Protein 6LCR (pdb70)

Organism: Chaetomium thermophilum (strain DSM 1495 / CBS 144.50 / IMI 039719) (NCBI:txid759272)

Secondary structure (DSSP, 8-state):
-TTTTHHHHHHHHHHHHHHHHHHHHH---EEEE---SSS-EEEEGGG--TT-EEE--TTEEP-SSB-EEEESSGGGEEEEE-TTTSS--S-EEEE--STT----SSSTTSS--------S---STT------TT-B-SSSEEES-S-EEEE-S--TT-SHHHH-------SHHHH-HHHHHHHHHHHHHHHHHHHHHHHHHTS-SSSHHHHHS-S-SSS-HHHHHHHHHHHHHHHGGGGSTHHHHHHHHHHHHHHHHHHHT-STT-BTTTTB---BS-GGGTTGGGG--EEEE-SSSSSEEEEEEEEEEEETTEEE-----HHHHHHHHTSSTTSSHHHHHHHHHHHHHHHHHHHHHHTSS--TT--TT------HHHHHHHHTTT-SHHHHHHHHHHHHTTTS---EEEE--SSS-PEEEE-S-TTHHHHHHHHGGGS-EEEEE-SSSEEEEETTEEEE--EEEEE---TTTSEEEEEEE-TTS-EEEEEEE-HHHHTTSS-TTSSHHHHHHHHHHHHHHHHHT----EEEEEE--HHHHHHHHHHHHHHHS--TTHHHHHHHHTHHHHS--EEEEEEEEEEEEPTTHHHHHHHHHHHT-EEEE---S-HHHHHHHHHHTTSS-SS---EEE---S-STT-HHHHHHHHHHHHHHHHHTSS-SS-HHHHHHHTT------TT--EEEETTHHHHHTSTTTHHHHHHHHHH-SEEEEET--HHHHHHHHHHHHHSS---EEEEE-SGGGHHHHHSSSEEEEE--SS-STTTTTSSEEESSGGGHHHIIIIIIHHHHHHHHHHHHHHHHHHHHHHHHHHHHHTTTTT----SSTTHHHHHIIIIISSHHHHHHHHS--SS-SSHHHH-GGGGHHHHTT-SS-HHHHHHHHHHHHHHHHHHHHHHHHHHTTSS--SSSSS---STTHHHHHHHHHHHHHHHHHHHHS-SEEEHHHHHHHHHHHHHHHHHHHHHHSSTTTSSSSSHHHHHHT-SHHHHHHHHHHHHHHHHHHHHHHHHHHHS--HHHHHHHHHHHTTTHHHHHHHH-/----PPP--TTTTT---EEE----TTTSHHHHTTHHHHHHHHHHHHHHHHHH--EEEEE-TTHHHHS-SSS-EEPPTTT-EEE----S-SS-TT--EEEEEEEE--SSSS--EEEEEEEEEEE-S-B-S-EEEEEEEET-----HHHHS-B-HHHHTT----THHHHTSS--SSSS-SSSS----TT-BSTTTT----EEPPPEE---SSSS-S--B---B-SS-S-TTGGGT-----S-SSS----GGGTTT-TT-S-SSSPPP-TTT-TTTTTTSS--SSSSEEEEEEEE-S--B-SEEEEEEEE--S--GGGT-EEEEEEEE--SS-S--HHHHHHHHHHHHHHHHHHHHHHHHHHHS----TT-TTSSSS--

Foldseek 3Di:
DLPVVVVVVLVVLVVVLVVVLVCLQPVWFWWFFQLDNLFRHIGTLVVDDFQTKTKAAAQGAANFWWFFAEADDPQQKKWKAAVVPDVDGDGDIAHHHDVRHPQDDTRSPHPPDDDLCWDAQPLPPQDTDVGCNGTDHGRITIHPTRMTGIRTGDHDCRHSSNVVLFAFAAPVVVVCVVVLVVLVVVLLVLLLVLLVLLLVLLPPCPPPCNPPPPAAPDHDSNVSSVVLSVVSCVQLVLSNCSVVVVLLSLLQSLLQSVQQPDPVQQDPPVGHGWNFQHSNHLQLLLAAFEEEEEDALFQFAQQKAFAWWAFLLRIFHLDADLLVLCVQLVDPPCNPPVSPVSVVVSVVLLVLQVVLLVVFADDLQADRPQARHRGNPLSCLCVPPPDDCVVVLSLVQLLCLQAFDQWAWDWDPDHRIHIQTDDQHSPSSNSNSNSSNSAQNWHGLPPQGIWTCRSPNIDGKRWPDWAQDDPVQQKIKTWIQDRVGFIKIKIKGADVRQVQLEDPPPPCVRVVSLVVVVVVQVLSQWGKMWMWMDGDHPVQVVVLVVQLVVLCVDPPPSVPSNVVSVVSVRSYIGTSIMTTMDTGGDDQQLPLLVLVLQLQHAYEYAYQAAQSSQVSVCVSSPNDDPQAPEDEQDQDDPPPPDCCSLLVSNVVSLQVLQVVDDGFLDVVVLVVVLQFQPRADARYEYEYEQVNLVNCLPPVNLSRVLVSVVRGRYYYYYNHFLPSLLVVQLSNVVSHVRAYEYEEEDLSCLSNQNSHSAREYACGPNHCNSVSSGRIHGPHNNCSLQSSQFSNSLLNLLVLLLVLLSSLLSLLVSLLLSVVCVVVSSSRDDLALSVCVSCVCPQLASVLSSCLSNPFDLADSQLSSVNVNVSVCSNSVPNHDPVSNVVSSVLSNVLSVLLNVVLCVQAVPDDDSFVVRHHDPDSHLSNVLSVLLSSLLSLVQSVLVGRDPDDVNVVSSVCSNVVVLVVLCVVQCDCVSVVSNHSNCRNVVGDSSVVSSVPSSCVSCVVVNVVVVCCLVPVNDVSSVSRVCVVVCNCVVSVVVVVD/DPDDDDDDDCPVVVNPDDDPPDDALVNLLVVLVVLLVVLLVVLVVVLVQLLPKWKKWFFCLCQVPPFAAPFWAFDQQVGIDIRDDPPDDPFPQRGKIKHKHKAWDCQFVPTHIFIKIKIKGWDAAWFDQKKFKKKKKAQADCDDPLNLQWFDLVLQQADDPDDPVQCPGSQPPWAADPDDDGAGARRGTNQLQQQDDKDKDFWWFAAPVPPVDGTDGPDFDQFPQDDLCCLVRGFAYDDPQPRHFHTDVVCVNVVPGADPRNHDDGVSRDNSSNQRSPDDDDNIDMTTGTIGRGGIDHTHMIMMMIGDDNNRVVSPMTMIMMMIHADPVGTNDSPSSVVSNVSSVVSVVVSCVSCCCCPPNCVPPPPDPPVPVVND

Sequence (1420 aa):
GLNSVPLIVIITVTAIKDAIEDYRRTINAPVHRLSGKARFHKDAWKNLVVGDFVRIYNDDELPADIIILATSDPDGACYVETKNLDGETNLKVRQALRCGRTLKHARDCERAQFVIESEPPQPNLYKYNGGIDNLLLRGCHLRNTEWALGVVVFTGHDTKIMMNAPSKRARIARELNFNVICNFGILLIMCLIAAIANGIAWGKTDASLAWFEYGSIGGTPALTGFITFWAAVIVFQNLVPISLYISLEIVRTLQAFFIYSDVGMYYEKIDQPCIPKSWNISDDVGQIEYIFSDKTGTLTQNVMEFKKATINGQPYGEAYTEAQAGMDRRRGINVEEEAKVIREEIAAAKVRAIRGLRELHDNPYLHDEDMTFIAPDFVEDLAGKNGPEQQQATEHFMLALALCHTVVAEKQPGDPPKMIFKAQSPDEAALVATARDMGFTVLGMSDGGINVNVMGKDMHFPVLSIIEFNSSRKRMSTIVRMPDGRILLFCKGADSVIYSRLKKGEQADMRRETAQHLEMFAVEGLRTLCIAERELSEEEYREWRREHDLAATALENREEKLEEVADKIERDLTLLGGTAIEDRLQDGVPDTIALLADAGIKLWVLTGDKVETAINIGFSCNLLNNDMDLLRLQVNESDASTEDDYLQLAEEQLKTNLERFNMTGDDEELKRARKDHNAPSPTYALVIDGFTLRWVLSDSLKQKFLLLCKQCKSVLCCRVSPAQKAAVVSMVKNGLDVMTLSIGDGANDVAMIQEADVGVGIAGEEGRQAVMSSDFAIGQFRFLQRLVLVHGRWSYRRLAETISNFFYKNMIWTWSIFWYQCYCNFDIAYIFEYTYILMFNLFFTSVPVILMGVLDQDVSDTVSLAVPQLYRRGIERKEWTQTKFWLYMIDGVYQSVMSFFIPFIFVVLTPTAAGNGLDVSERTRLGAYIAHPAVITINGYILINTYRWDWLMLLSIVLSDVFIFFWTGVYTATTYSAGFYQAAPQVYQELTFWMCLIVTPALCLLPRLVVKCIQKQRFPYDVDIIREQANRGDFAAADAAAVAAPKNRPPNTAFRQQRMRAWQCVLTPKLIVTVFSILAAIYLGFGAWLTYLAHTVRDLKIDYTDCLTSAPKDDFETIPQNHITAHFSAKDSTFDPYKAQWKTTEREVQVANYTDNRQFCIVRFNIPEDLQPTISFFYYLENFYQNHRRYVNSFNAKQLLGDAVDGKTINDSTCDPITHDPKGTGKIVYPCGLVANSIFNDTFSSPLALAVRNSSDSSRPYNMTTKGIAWPGLKDLYGKTSYSLDQIVPPPNWERRYKYGYQENNPPPDLKTDELFQNWMMLAAAPNFYKLYQKNDTHPMLAGQYEIEIESNFDVTVYKGRKAFVITTLSTMGSRNIWPGIIFLIVGGICLVLDIYFILSFFIWRPRKLGDPSYLSWNQ

Nearest PDB structures (foldseek):
  6lcr-assembly1_A  TM=1.001E+00  e=0.000E+00  Thermochaetoides thermophila DSM 1495
  6lcp-assembly1_A  TM=7.217E-01  e=0.000E+00  Thermochaetoides thermophila DSM 1495
  7kyb-assembly1_A  TM=8.850E-01  e=3.430E-81  Saccharomyces cerevisiae S288C
  7ky8-assembly1_A  TM=9.020E-01  e=2.237E-79  Saccharomyces cerevisiae S288C
  7ky7-assembly1_A  TM=9.281E-01  e=4.038E-69  Saccharomyces cerevisiae S288C

InterPro domains:
  IPR001757 P-type ATPase [TIGR01494] (1024-1135)
  IPR006539 P-type ATPase, subfamily IV [TIGR01652] (108-1340)
  IPR008250 P-type ATPase, A domain superfamily [SSF81653] (326-473)
  IPR018303 P-type ATPase, phosphorylation site [PS00154] (606-612)
  IPR023214 HAD superfamily [G3DSA:3.40.50.1000] (888-1095)
  IPR023298 P-type ATPase, transmembrane domain superfamily [SSF81665] (104-1332)
  IPR023299 P-type ATPase, cytoplasmic domain N [G3DSA:3.40.1110.10] (702-887)
  IPR023299 P-type ATPase, cytoplasmic domain N [SSF81660] (610-901)
  IPR032630 P-type ATPase, C-terminal [PF16212] (1083-1332)
  IPR032631 P-type ATPase, N-terminal [PF16209] (99-157)
  IPR036412 HAD-like superfamily [SSF56784] (881-1103)
  IPR044492 P-type ATPase, haloacid dehalogenase domain [SFLDF00027] (585-1106)

Solvent-accessible surface area: 59339 Å² total; per-residue (Å²): 75,31,74,80,76,22,101,93,53,27,102,72,53,48,61,106,29,80,42,73,32,58,141,145,137,98,137,118,25,83,4,41,5,0,82,59,79,60,82,2,95,99,26,32,75,170,74,44,84,107,35,18,17,1,30,0,110,84,78,35,45,0,6,2,10,0,10,13,12,0,0,44,25,114,90,0,14,4,70,0,35,0,92,98,51,11,84,64,89,85,81,27,84,12,46,3,72,119,119,22,35,110,13,83,103,27,130,42,0,54,144,43,150,50,135,66,134,27,50,98,65,18,60,101,72,130,82,26,81,67,47,62,64,20,4,2,4,38,13,0,44,0,44,97,1,93,19,0,0,0,5,6,9,49,25,52,115,60,1,10,53,88,46,96,82,107,109,50,124,0,46,7,23,83,102,5,84,106,9,16,117,29,0,80,32,44,10,82,100,2,0,96,72,1,11,114,24,0,11,110,24,35,48,111,119,44,24,4,16,47,129,23,4,85,45,14,86,20,74,61,75,84,85,2,5,110,57,0,32,139,19,0,41,92,8,0,24,10,0,51,3,74,11,0,106,21,6,6,34,29,0,19,10,44,1,6,33,4,5,27,0,11,35,40,0,18,56,97,154,61,43,21,2,0,39,24,93,16,75,39,1,5,0,0,3,0,1,0,2,0,0,0,1,10,8,22,7,0,2,2,67,4,83,15,31,2,22,32,0,0,2,64,12,40,69,4,16,61,17,70,6,39,5,36,29,5,48,40,96,93,136,73,108,53,51,85,113,65,13,94,53,48,132,110,112,33,49,45,0,48,87,115,8,57,139,6,5,113,97,45,106,90,3,59,18,19,40,99,137,67,19,43,7,14,1,18,47,4,6,65,4,24,43,36,109,124,10,124,102,16,41,100,18,0,54,39,6,9,33,1,5,0,3,2,6,57,8,88,27,57,96,58,112,82,98,86,38,63,1,61,10,109,37,104,17,46,50,15,15,6,3,3,27,3,0,28,8,8,4,11,0,2,58,32,125,42,152,35,2,11,40,0,19,20,60,16,119,92,85,58,7,43,22,61,10,49,27,62,83,80,74,100,30,115,35,8,2,1,2,2,67,52,38,117,42,67,2,8,1,8,6,11,4,33,62,93,30,5,58,69,38,12,58,198,78,60,93,56,112,13,17,138,65,5,7,90,38,15,77,118,11,35,77,30,14,14,81,21,38,5,2,0,31,34,94,3,40,97,120,48,15,125,83,1,52,109,44,22,50,112,12,36,107,24,165,104,92,91,140,101,45,31,87,91,13,9,27,107,12,8,123,61,1,24,14,25,0,4,4,0,1,6,15,84,10,8,89,26,0,51,84,0,2,36,28,0,23,58,0,5,3,11,3,2,6,0,1,35,35,118,27,75,16,4,17,25,20,3,32,22,1,69,7,1,58,117,92,7,66,56,8,80,0,67,6,90,103,114,25,83,99,53,87,79,47,17,39,103,67,0,32,75,38,0,87,78,12,1,100,129,54,125,84,21,25,33,86,108,62,24,146,142,10,92,151,31,25,105,40,22,58,75,41,57,0,0,0,0,22,7,66,0,1,120,47,0,24,25,124,91,5,65,78,44,2,8,14,1,1,25,80,3,32,4,1,3,2,2,139,11,44,79,66,9,4,9,40,0,0,30,11,0,52,98,23,2,38,0,1,0,0,0,0,0,1,1,66,74,0,36,40,1,2,91,83,0,16,1,0,0,0,4,22,16,111,91,24,112,92,0,1,116,28,10,8,1,0,0,3,19,0,71,12,0,37,39,2,0,0,0,7,0,19,3,3,4,14,4,0,0,18,0,2,0,0,3,2,0,0,0,1,1,1,0,35,3,1,14,62,2,0,58,63,0,29,30,2,6,3,59,1,0,20,90,9,2,6,42,20,0,18,55,104,0,0,18,68,0,0,21,24,0,0,0,10,0,12,2,11,21,38,27,2,0,38,52,14,6,34,6,0,60,62,6,6,58,51,105,22,23,51,112,92,38,1,90,113,16,6,106,21,0,37,64,0,0,44,43,1,0,46,5,0,19,47,0,1,18,77,7,12,0,2,8,20,86,0,10,16,1,28,14,30,7,3,0,0,1,0,1,0,0,0,2,0,42,0,0,0,19,0,1,21,32,5,2,30,13,59,1,150,49,0,66,74,11,10,90,96,8,22,78,49,1,37,119,53,1,28,80,28,0,67,70,75,172,19,38,41,1,23,55,0,8,62,4,0,42,143,11,34,3,0,97,10,0,18,52,0,0,16,10,22,0,22,6,62,31,27,23,92,29,1,46,30,20,9,131,123,19,88,26,11,5,0,2,13,7,14,42,89,125,32,66,38,52,72,34,54,49,76,61,129,113,133,126,133,73,116,6,72,95,56,54,67,55,18,21,127,17,218,48,120,61,21,20,25,32,12,152,50,4,22,61,51,2,53,107,39,2,66,69,10,64,42,62,0,55,98,0,39,136,14,0,115,56,4,78,14,2,37,0,12,0,14,41,0,63,111,64,3,57,146,114,87,37,49,73,0,64,108,142,22,9,47,11,66,34,50,34,154,138,50,119,43,55,17,75,104,3,65,4,38,2,41,109,118,109,29,122,52,20,91,28,49,23,75,18,69,12,0,20,0,76,1,16,0,13,34,84,7,107,54,48,0,0,0,0,4,28,0,51,53,1,43,0,0,0,50,54,1,12,84,0,64,25,39,116,0,7,72,12,45,48,34,82,19,149,87,0,51,116,24,76,0,85,35,5,2,102,6,84,128,78,81,81,67,20,0,0,0,0,1,0,0,0,2,3,15,12,38,3,60,14,45,28,0,57,28,33,25,71,200,115,63,120,61,67,39,162,72,25,110,10,71,50,122,27,1,4,19,92,6,7,78,77,29,17,7,105,20,70,15,78,59,102,59,4,9,2,0,36,72,6,60,156,80,17,99,125,19,9,70,138,87,21,66,9,20,48,0,86,74,44,13,42,2,0,2,0,12,23,5,6,2,4,17,61,12,46,7,0,17,5,26,15,87,105,116,51,0,114,41,8,57,6,27,0,57,0,12,19,53,13,98,2,89,64,1,149,6,88,6,1,0,2,1,0,13,22,16,76,3,1,1,72,6,56,110,0,0,72,22,0,60,104,1,0,26,72,0,82,103,34,15,101,81,0,70,60,4,22,95,127,128,143,80,31,139,67,0,14,69,64,93,7,79,69,79,173

Structure (mmCIF, N/CA/C/O backbone):
data_6LCR
#
_entry.id   6LCR
#
_cell.length_a   1.00
_cell.length_b   1.00
_cell.length_c   1.00
_cell.angle_alpha   90.00
_cell.angle_beta   90.00
_cell.angle_gamma   90.00
#
_symmetry.space_group_name_H-M   'P 1'
#
loop_
_entity.id
_entity.type
_entity.pdbx_description
1 polymer 'Phospholipid-transporting ATPase'
2 polymer Cdc50
3 branched 2-acetamido-2-deoxy-beta-D-glucopyranose-(1-4)-2-acetamido-2-deoxy-beta-D-glucopyranose
4 branched beta-D-mannopyranose-(1-4)-2-acetamido-2-deoxy-beta-D-glucopyranose-(1-4)-2-acetamido-2-deoxy-beta-D-glucopyranose
5 non-polymer 'MAGNESIUM ION'
6 non-polymer 'PHOSPHOMETHYLPHOSPHONIC ACID ADENYLATE ESTER'
7 non-polymer O-[(R)-{[(2R)-2,3-bis(octadecanoyloxy)propyl]oxy}(hydroxy)phosphoryl]-L-serine
8 non-polymer 2-acetamido-2-deoxy-beta-D-glucopyranose
#
loop_
_atom_site.group_PDB
_atom_site.id
_atom_site.type_symbol
_atom_site.label_atom_id
_atom_site.label_alt_id
_atom_site.label_comp_id
_atom_site.label_asym_id
_atom_site.label_entity_id
_atom_site.label_seq_id
_atom_site.pdbx_PDB_ins_code
_atom_site.Cartn_x
_atom_site.Cartn_y
_atom_site.Cartn_z
_atom_site.occupancy
_atom_site.B_iso_or_equiv
_atom_site.auth_seq_id
_atom_site.auth_comp_id
_atom_site.auth_asym_id
_atom_site.auth_atom_id
_atom_site.pdbx_PDB_model_num
ATOM 1 N N . GLY A 1 158 ? 148.13800 122.58100 154.74900 1.000 50.90000 158 GLY A N 1
ATOM 2 C CA . GLY A 1 158 ? 149.40100 123.24200 154.48000 1.000 50.90000 158 GLY A CA 1
ATOM 3 C C . GLY A 1 158 ? 149.26700 124.74700 154.43400 1.000 50.90000 158 GLY A C 1
ATOM 4 O O . GLY A 1 158 ? 150.23800 125.47100 154.65100 1.000 50.90000 158 GLY A O 1
ATOM 5 N N . LEU A 1 159 ? 148.03600 125.20500 154.18800 1.000 51.86000 159 LEU A N 1
ATOM 6 C CA . LEU A 1 159 ? 147.78100 126.62900 153.98100 1.000 51.86000 159 LEU A CA 1
ATOM 7 C C . LEU A 1 159 ? 148.29300 127.47800 155.13700 1.000 51.86000 159 LEU A C 1
ATOM 8 O O . LEU A 1 159 ? 148.69900 128.62700 154.93300 1.000 51.86000 159 LEU A O 1
ATOM 13 N N . ASN A 1 160 ? 148.26500 126.94700 156.35700 1.000 62.06000 160 ASN A N 1
ATOM 14 C CA . ASN A 1 160 ? 148.79300 127.67000 157.50700 1.000 62.06000 160 ASN A CA 1
ATOM 15 C C . ASN A 1 160 ? 150.08000 127.07400 158.05400 1.000 62.06000 160 ASN A C 1
ATOM 16 O O . ASN A 1 160 ? 150.90000 127.80500 158.61400 1.000 62.06000 160 ASN A O 1
ATOM 21 N N . SER A 1 161 ? 150.28500 125.76500 157.90400 1.000 59.96000 161 SER A N 1
ATOM 22 C CA . SER A 1 161 ? 151.49200 125.14900 158.44400 1.000 59.96000 161 SER A CA 1
ATOM 23 C C . SER A 1 161 ? 152.73400 125.54300 157.65600 1.000 59.96000 161 SER A C 1
ATOM 24 O O . SER A 1 161 ? 153.81400 125.69200 158.24000 1.000 59.96000 161 SER A O 1
ATOM 27 N N . VAL A 1 162 ? 152.61300 125.71300 156.34300 1.000 59.47000 162 VAL A N 1
ATOM 28 C CA . VAL A 1 162 ? 153.77300 126.03900 155.51600 1.000 59.47000 162 VAL A CA 1
ATOM 29 C C . VAL A 1 162 ? 154.19200 127.49300 155.72400 1.000 59.47000 162 VAL A C 1
ATOM 30 O O . VAL A 1 162 ? 155.39800 127.77500 155.72300 1.000 59.47000 162 VAL A O 1
ATOM 34 N N . PRO A 1 163 ? 153.26800 128.45900 155.89100 1.000 63.36000 163 PRO A N 1
ATOM 35 C CA . PRO A 1 163 ? 153.71300 129.79400 156.31700 1.000 63.36000 163 PRO A CA 1
ATOM 36 C C . PRO A 1 163 ? 154.34800 129.78700 157.70100 1.000 63.36000 163 PRO A C 1
ATOM 37 O O . PRO A 1 163 ? 155.35300 130.46700 157.93200 1.000 63.36000 163 PRO A O 1
ATOM 41 N N . LEU A 1 164 ? 153.77700 129.01700 158.62800 1.000 61.49000 164 LEU A N 1
ATOM 42 C CA . LEU A 1 164 ? 154.26200 129.02400 160.00200 1.000 61.49000 164 LEU A CA 1
ATOM 43 C C . LEU A 1 164 ? 155.58500 128.28900 160.18300 1.000 61.49000 164 LEU A C 1
ATOM 44 O O . LEU A 1 164 ? 156.12000 128.29700 161.29700 1.000 61.49000 164 LEU A O 1
ATOM 49 N N . ILE A 1 165 ? 156.12300 127.65400 159.14600 1.000 59.86000 165 ILE A N 1
ATOM 50 C CA . ILE A 1 165 ? 157.47400 127.11600 159.19100 1.000 59.86000 165 ILE A CA 1
ATOM 51 C C . ILE A 1 165 ? 158.44700 127.99100 158.41300 1.000 59.86000 165 ILE A C 1
ATOM 52 O O . ILE A 1 165 ? 159.60200 128.15100 158.81400 1.000 59.86000 165 ILE A O 1
ATOM 57 N N . VAL A 1 166 ? 157.99300 128.59600 157.31200 1.000 54.96000 166 VAL A N 1
ATOM 58 C CA . VAL A 1 166 ? 158.87700 129.50700 156.60000 1.000 54.96000 166 VAL A CA 1
ATOM 59 C C . VAL A 1 166 ? 159.11900 130.75900 157.42700 1.000 54.96000 166 VAL A C 1
ATOM 60 O O . VAL A 1 166 ? 160.15800 131.40700 157.28200 1.000 54.96000 166 VAL A O 1
ATOM 64 N N . ILE A 1 167 ? 158.19600 131.10600 158.32800 1.000 53.67000 167 ILE A N 1
ATOM 65 C CA . ILE A 1 167 ? 158.43200 132.24600 159.21100 1.000 53.67000 167 ILE A CA 1
ATOM 66 C C . ILE A 1 167 ? 159.62000 131.98200 160.12900 1.000 53.67000 167 ILE A C 1
ATOM 67 O O . ILE A 1 167 ? 160.52700 132.81400 160.24900 1.000 53.67000 167 ILE A O 1
ATOM 72 N N . ILE A 1 168 ? 159.64200 130.82400 160.78800 1.000 51.78000 168 ILE A N 1
ATOM 73 C CA . ILE A 1 168 ? 160.76600 130.54400 161.67300 1.000 51.78000 168 ILE A CA 1
ATOM 74 C C . ILE A 1 168 ? 162.03700 130.31400 160.86000 1.000 51.78000 168 ILE A C 1
ATOM 75 O O . ILE A 1 168 ? 163.14000 130.64900 161.31400 1.000 51.78000 168 ILE A O 1
ATOM 80 N N . THR A 1 169 ? 161.91100 129.80200 159.63300 1.000 52.14000 169 THR A N 1
ATOM 81 C CA . THR A 1 169 ? 163.08900 129.64800 158.78700 1.000 52.14000 169 THR A CA 1
ATOM 82 C C . THR A 1 169 ? 163.70400 131.00100 158.44600 1.000 52.14000 169 THR A C 1
ATOM 83 O O . THR A 1 169 ? 164.91800 131.19500 158.58600 1.000 52.14000 169 THR A O 1
ATOM 87 N N . VAL A 1 170 ? 162.88200 131.95300 157.99800 1.000 47.83000 170 VAL A N 1
ATOM 88 C CA . VAL A 1 170 ? 163.41600 133.25300 157.61300 1.000 47.83000 170 VAL A CA 1
ATOM 89 C C . VAL A 1 170 ? 163.87200 134.02800 158.84100 1.000 47.83000 170 VAL A C 1
ATOM 90 O O . VAL A 1 170 ? 164.80700 134.82700 158.75800 1.000 47.83000 170 VAL A O 1
ATOM 94 N N . THR A 1 171 ? 163.26200 133.79000 160.00600 1.000 45.26000 171 THR A N 1
ATOM 95 C CA . THR A 1 171 ? 163.75600 134.43800 161.21700 1.000 45.26000 171 THR A CA 1
ATOM 96 C C . THR A 1 171 ? 165.14500 133.92900 161.58000 1.000 45.26000 171 THR A C 1
ATOM 97 O O . THR A 1 171 ? 166.04000 134.72200 161.90900 1.000 45.26000 171 THR A O 1
ATOM 101 N N . ALA A 1 172 ? 165.34700 132.61100 161.52300 1.000 47.43000 172 ALA A N 1
ATOM 102 C CA . ALA A 1 172 ? 166.67900 132.06600 161.75500 1.000 47.43000 172 ALA A CA 1
ATOM 103 C C . ALA A 1 172 ? 167.67700 132.60100 160.73700 1.000 47.43000 172 ALA A C 1
ATOM 104 O O . ALA A 1 172 ? 168.81400 132.94100 161.08800 1.000 47.43000 172 ALA A O 1
ATOM 106 N N . ILE A 1 173 ? 167.26700 132.69800 159.47000 1.000 44.65000 173 ILE A N 1
ATOM 107 C CA . ILE A 1 173 ? 168.18200 133.16300 158.43200 1.000 44.65000 173 ILE A CA 1
ATOM 108 C C . ILE A 1 173 ? 168.54100 134.62700 158.64700 1.000 44.65000 173 ILE A C 1
ATOM 109 O O . ILE A 1 173 ? 169.68300 135.03900 158.41000 1.000 44.65000 173 ILE A O 1
ATOM 114 N N . LYS A 1 174 ? 167.58200 135.43600 159.10200 1.000 41.75000 174 LYS A N 1
ATOM 115 C CA . LYS A 1 174 ? 167.86100 136.84700 159.33900 1.000 41.75000 174 LYS A CA 1
ATOM 116 C C . LYS A 1 174 ? 168.78700 137.03200 160.52800 1.000 41.75000 174 LYS A C 1
ATOM 117 O O . LYS A 1 174 ? 169.70900 137.85100 160.47400 1.000 41.75000 174 LYS A O 1
ATOM 123 N N . ASP A 1 175 ? 168.55900 136.27800 161.60400 1.000 51.47000 175 ASP A N 1
ATOM 124 C CA . ASP A 1 175 ? 169.51600 136.27100 162.70500 1.000 51.47000 175 ASP A CA 1
ATOM 125 C C . ASP A 1 175 ? 170.90900 135.89800 162.20700 1.000 51.47000 175 ASP A C 1
ATOM 126 O O . ASP A 1 175 ? 171.90200 136.53600 162.57600 1.000 51.47000 175 ASP A O 1
ATOM 131 N N . ALA A 1 176 ? 170.99400 134.88400 161.34100 1.000 55.90000 176 ALA A N 1
ATOM 132 C CA . ALA A 1 176 ? 172.28900 134.43900 160.83600 1.000 55.90000 176 ALA A CA 1
ATOM 133 C C . ALA A 1 176 ? 172.97800 135.52900 160.02200 1.000 55.90000 176 ALA A C 1
ATOM 134 O O . ALA A 1 176 ? 174.16000 135.82000 160.23100 1.000 55.90000 176 ALA A O 1
ATOM 136 N N . ILE A 1 177 ? 172.25200 136.14600 159.08500 1.000 53.36000 177 ILE A N 1
ATOM 137 C CA . ILE A 1 177 ? 172.87700 137.13700 158.21100 1.000 53.36000 177 ILE A CA 1
ATOM 138 C C . ILE A 1 177 ? 173.19600 138.41100 158.98000 1.000 53.36000 177 ILE A C 1
ATOM 139 O O . ILE A 1 177 ? 174.14400 139.13100 158.64100 1.000 53.36000 177 ILE A O 1
ATOM 144 N N . GLU A 1 178 ? 172.43700 138.70100 160.03600 1.000 44.99000 178 GLU A N 1
ATOM 145 C CA . GLU A 1 178 ? 172.75700 139.83700 160.88900 1.000 44.99000 178 GLU A CA 1
ATOM 146 C C . GLU A 1 178 ? 174.03200 139.58400 161.67800 1.000 44.99000 178 GLU A C 1
ATOM 147 O O . GLU A 1 178 ? 174.89400 140.46500 161.77600 1.000 44.99000 178 GLU A O 1
ATOM 153 N N . ASP A 1 179 ? 174.16800 138.38700 162.25000 1.000 58.30000 179 ASP A N 1
ATOM 154 C CA . ASP A 1 179 ? 175.43200 138.02000 162.87400 1.000 58.30000 179 ASP A CA 1
ATOM 155 C C . ASP A 1 179 ? 176.57300 138.10800 161.87100 1.000 58.30000 179 ASP A C 1
ATOM 156 O O . ASP A 1 179 ? 177.68200 138.53600 162.21300 1.000 58.30000 179 ASP A O 1
ATOM 161 N N . TYR A 1 180 ? 176.31100 137.71400 160.62400 1.000 62.16000 180 TYR A N 1
ATOM 162 C CA . TYR A 1 180 ? 177.31600 137.79900 159.56900 1.000 62.16000 180 TYR A CA 1
ATOM 163 C C . TYR A 1 180 ? 177.79300 139.23200 159.38300 1.000 62.16000 180 TYR A C 1
ATOM 164 O O . TYR A 1 180 ? 178.97500 139.53900 159.56200 1.000 62.16000 180 TYR A O 1
ATOM 173 N N . ARG A 1 181 ? 176.87500 140.12700 159.02900 1.000 57.40000 181 ARG A N 1
ATOM 174 C CA . ARG A 1 181 ? 177.20000 141.52700 158.77300 1.000 57.40000 181 ARG A CA 1
ATOM 175 C C . ARG A 1 181 ? 177.44700 142.33100 160.04300 1.000 57.40000 181 ARG A C 1
ATOM 176 O O . ARG A 1 181 ? 177.57500 143.55500 159.96300 1.000 57.40000 181 ARG A O 1
ATOM 184 N N . ARG A 1 182 ? 177.48100 141.68100 161.20700 1.000 56.60000 182 ARG A N 1
ATOM 185 C CA . ARG A 1 182 ? 177.93900 142.31400 162.44100 1.000 56.60000 182 ARG A CA 1
ATOM 186 C C . ARG A 1 182 ? 179.36400 141.90900 162.80400 1.000 56.60000 182 ARG A C 1
ATOM 187 O O . ARG A 1 182 ? 180.22900 142.77000 162.97700 1.000 56.60000 182 ARG A O 1
ATOM 195 N N . THR A 1 183 ? 179.62500 140.60500 162.93900 1.000 61.95000 183 THR A N 1
ATOM 196 C CA . THR A 1 183 ? 180.95600 140.16000 163.34700 1.000 61.95000 183 THR A CA 1
ATOM 197 C C . THR A 1 183 ? 181.93200 140.18300 162.17300 1.000 61.95000 183 THR A C 1
ATOM 198 O O . THR A 1 183 ? 183.08900 140.59200 162.32600 1.000 61.95000 183 THR A O 1
ATOM 202 N N . ILE A 1 184 ? 181.47700 139.76300 160.99000 1.000 61.48000 184 ILE A N 1
ATOM 203 C CA . ILE A 1 184 ? 182.28600 139.74000 159.77100 1.000 61.48000 184 ILE A CA 1
ATOM 204 C C . ILE A 1 184 ? 183.61400 139.02300 159.99200 1.000 61.48000 184 ILE A C 1
ATOM 205 O O . ILE A 1 184 ? 184.13500 138.36700 159.09100 1.000 61.48000 184 ILE A O 1
ATOM 210 N N . ASN A 1 191 ? 184.07800 130.28900 164.65000 1.000 72.30000 191 ASN A N 1
ATOM 211 C CA . ASN A 1 191 ? 184.12700 128.84400 164.82900 1.000 72.30000 191 ASN A CA 1
ATOM 212 C C . ASN A 1 191 ? 185.40100 128.42400 165.55400 1.000 72.30000 191 ASN A C 1
ATOM 213 O O . ASN A 1 191 ? 186.23300 127.70500 165.00200 1.000 72.30000 191 ASN A O 1
ATOM 218 N N . ALA A 1 192 ? 185.53900 128.88000 166.79900 1.000 59.28000 192 ALA A N 1
ATOM 219 C CA . ALA A 1 192 ? 186.69700 128.53900 167.60500 1.000 59.28000 192 ALA A CA 1
ATOM 220 C C . ALA A 1 192 ? 186.78200 127.02700 167.80900 1.000 59.28000 192 ALA A C 1
ATOM 221 O O . ALA A 1 192 ? 185.77900 126.31700 167.71100 1.000 59.28000 192 ALA A O 1
ATOM 223 N N . PRO A 1 193 ? 187.98200 126.51000 168.07200 1.000 63.71000 193 PRO A N 1
ATOM 224 C CA . PRO A 1 193 ? 188.15200 125.06400 168.25600 1.000 63.71000 193 PRO A CA 1
ATOM 225 C C . PRO A 1 193 ? 187.99500 124.61800 169.70300 1.000 63.71000 193 PRO A C 1
ATOM 226 O O . PRO A 1 193 ? 188.53600 125.22000 170.63300 1.000 63.71000 193 PRO A O 1
ATOM 230 N N . VAL A 1 194 ? 187.24600 123.52900 169.88600 1.000 69.41000 194 VAL A N 1
ATOM 231 C CA . VAL A 1 194 ? 187.07200 122.88600 171.18900 1.000 69.41000 194 VAL A CA 1
ATOM 232 C C . VAL A 1 194 ? 187.02200 121.37600 170.98200 1.000 69.41000 194 VAL A C 1
ATOM 233 O O . VAL A 1 194 ? 186.27000 120.89100 170.13400 1.000 69.41000 194 VAL A O 1
ATOM 237 N N . HIS A 1 195 ? 187.83300 120.63100 171.73200 1.000 73.23000 195 HIS A N 1
ATOM 238 C CA . HIS A 1 195 ? 187.77300 119.17600 171.65200 1.000 73.23000 195 HIS A CA 1
ATOM 239 C C . HIS A 1 195 ? 186.57400 118.65300 172.43100 1.000 73.23000 195 HIS A C 1
ATOM 240 O O . HIS A 1 195 ? 186.27800 119.13200 173.52600 1.000 73.23000 195 HIS A O 1
ATOM 247 N N . ARG A 1 196 ? 185.87300 117.67500 171.85000 1.000 71.55000 196 ARG A N 1
ATOM 248 C CA . ARG A 1 196 ? 184.59500 117.19900 172.36500 1.000 71.55000 196 ARG A CA 1
ATOM 249 C C . ARG A 1 196 ? 184.40300 115.73500 171.98700 1.000 71.55000 196 ARG A C 1
ATOM 250 O O . ARG A 1 196 ? 185.11000 115.19300 171.13600 1.000 71.55000 196 ARG A O 1
ATOM 258 N N . LEU A 1 197 ? 183.41400 115.10600 172.62600 1.000 75.00000 197 LEU A N 1
ATOM 259 C CA . LEU A 1 197 ? 182.94800 113.76400 172.25900 1.000 75.00000 197 LEU A CA 1
ATOM 260 C C . LEU A 1 197 ? 181.42700 113.75900 172.11300 1.000 75.00000 197 LEU A C 1
ATOM 261 O O . LEU A 1 197 ? 180.68600 113.61600 173.09400 1.000 75.00000 197 LEU A O 1
ATOM 266 N N . SER A 1 321 ? 178.73200 112.56700 173.54800 1.000 65.12000 321 SER A N 1
ATOM 267 C CA . SER A 1 321 ? 177.98300 111.39700 173.99500 1.000 65.12000 321 SER A CA 1
ATOM 268 C C . SER A 1 321 ? 177.77700 110.38100 172.87300 1.000 65.12000 321 SER A C 1
ATOM 269 O O . SER A 1 321 ? 176.64100 110.04500 172.53700 1.000 65.12000 321 SER A O 1
ATOM 272 N N . GLY A 1 322 ? 178.86500 109.88400 172.29300 1.000 64.38000 322 GLY A N 1
ATOM 273 C CA . GLY A 1 322 ? 178.72700 108.88600 171.25200 1.000 64.38000 322 GLY A CA 1
ATOM 274 C C . GLY A 1 322 ? 179.74300 108.94100 170.12900 1.000 64.38000 322 GLY A C 1
ATOM 275 O O . GLY A 1 322 ? 179.81400 108.00800 169.32400 1.000 64.38000 322 GLY A O 1
ATOM 276 N N . LYS A 1 323 ? 180.53600 110.01100 170.04900 1.000 79.59000 323 LYS A N 1
ATOM 277 C CA . LYS A 1 323 ? 181.57000 110.08200 169.02200 1.000 79.59000 323 LYS A CA 1
ATOM 278 C C . LYS A 1 323 ? 182.77500 109.20300 169.33300 1.000 79.59000 323 LYS A C 1
ATOM 279 O O . LYS A 1 323 ? 183.66400 109.08200 168.48400 1.000 79.59000 323 LYS A O 1
ATOM 285 N N . ALA A 1 324 ? 182.83000 108.60900 170.52500 1.000 84.94000 324 ALA A N 1
ATOM 286 C CA . ALA A 1 324 ? 183.85300 107.65300 170.94200 1.000 84.94000 324 ALA A CA 1
ATOM 287 C C . ALA A 1 324 ? 185.25900 108.24500 170.97000 1.000 84.94000 324 ALA A C 1
ATOM 288 O O . ALA A 1 324 ? 186.23600 107.49700 171.11200 1.000 84.94000 324 ALA A O 1
ATOM 290 N N . ARG A 1 325 ? 185.39200 109.56600 170.85700 1.000 80.80000 325 ARG A N 1
ATOM 291 C CA . ARG A 1 325 ? 186.69300 110.21600 170.78900 1.000 80.80000 325 ARG A CA 1
ATOM 292 C C . ARG A 1 325 ? 186.50800 111.71100 170.99000 1.000 80.80000 325 ARG A C 1
ATOM 293 O O . ARG A 1 325 ? 185.51900 112.28400 170.52900 1.000 80.80000 325 ARG A O 1
ATOM 301 N N . PHE A 1 326 ? 187.46200 112.33300 171.67500 1.000 71.21000 326 PHE A N 1
ATOM 302 C CA . PHE A 1 326 ? 187.45800 113.78100 171.81300 1.000 71.21000 326 PHE A CA 1
ATOM 303 C C . PHE A 1 326 ? 187.95400 114.42300 170.52300 1.000 71.21000 326 PHE A C 1
ATOM 304 O O . PHE A 1 326 ? 189.01200 115.06000 170.51100 1.000 71.21000 326 PHE A O 1
ATOM 312 N N . HIS A 1 327 ? 187.21200 114.25000 169.43200 1.000 79.87000 327 HIS A N 1
ATOM 313 C CA . HIS A 1 327 ? 187.53300 114.94500 168.19500 1.000 79.87000 327 HIS A CA 1
ATOM 314 C C . HIS A 1 327 ? 187.31500 116.44300 168.35900 1.000 79.87000 327 HIS A C 1
ATOM 315 O O . HIS A 1 327 ? 186.51500 116.88900 169.18000 1.000 79.87000 327 HIS A O 1
ATOM 322 N N . LYS A 1 328 ? 188.02900 117.22100 167.55700 1.000 67.28000 328 LYS A N 1
ATOM 323 C CA . LYS A 1 328 ? 187.84900 118.66400 167.56500 1.000 67.28000 328 LYS A CA 1
ATOM 324 C C . LYS A 1 328 ? 186.53200 119.03400 166.89300 1.000 67.28000 328 LYS A C 1
ATOM 325 O O . LYS A 1 328 ? 186.11900 118.39900 165.92000 1.000 67.28000 328 LYS A O 1
ATOM 331 N N . ASP A 1 329 ? 185.86300 120.05900 167.41700 1.000 66.66000 329 ASP A N 1
ATOM 332 C CA . ASP A 1 329 ? 184.64700 120.57700 166.81300 1.000 66.66000 329 ASP A CA 1
ATOM 333 C C . ASP A 1 329 ? 184.60700 122.08600 166.99500 1.000 66.66000 329 ASP A C 1
ATOM 334 O O . ASP A 1 329 ? 185.40600 122.67000 167.73600 1.000 66.66000 329 ASP A O 1
ATOM 339 N N . ALA A 1 330 ? 183.64400 122.71000 166.32200 1.000 70.73000 330 ALA A N 1
ATOM 340 C CA . ALA A 1 330 ? 183.53100 124.15800 166.24000 1.000 70.73000 330 ALA A CA 1
ATOM 341 C C . ALA A 1 330 ? 182.29800 124.65000 166.98700 1.000 70.73000 330 ALA A C 1
ATOM 342 O O . ALA A 1 330 ? 181.37300 123.88700 167.27700 1.000 70.73000 330 ALA A O 1
ATOM 344 N N . TRP A 1 331 ? 182.28900 125.96000 167.26600 1.000 72.15000 331 TRP A N 1
ATOM 345 C CA . TRP A 1 331 ? 181.28900 126.54100 168.16100 1.000 72.15000 331 TRP A CA 1
ATOM 346 C C . TRP A 1 331 ? 179.86600 126.36700 167.64200 1.000 72.15000 331 TRP A C 1
ATOM 347 O O . TRP A 1 331 ? 178.91400 126.39500 168.43100 1.000 72.15000 331 TRP A O 1
ATOM 358 N N . LYS A 1 332 ? 179.68900 126.20600 166.33500 1.000 72.30000 332 LYS A N 1
ATOM 359 C CA . LYS A 1 332 ? 178.33900 125.99900 165.82700 1.000 72.30000 332 LYS A CA 1
ATOM 360 C C . LYS A 1 332 ? 177.86600 124.55900 165.97900 1.000 72.30000 332 LYS A C 1
ATOM 361 O O . LYS A 1 332 ? 176.84000 124.19800 165.39300 1.000 72.30000 332 LYS A O 1
ATOM 367 N N . ASN A 1 333 ? 178.57700 123.73900 166.75200 1.000 76.38000 333 ASN A N 1
ATOM 368 C CA . ASN A 1 333 ? 178.23500 122.33900 166.98100 1.000 76.38000 333 ASN A CA 1
ATOM 369 C C . ASN A 1 333 ? 177.87400 122.09700 168.44700 1.000 76.38000 333 ASN A C 1
ATOM 370 O O . ASN A 1 333 ? 178.03800 120.99700 168.97500 1.000 76.38000 333 ASN A O 1
ATOM 375 N N . LEU A 1 334 ? 177.36100 123.12400 169.12000 1.000 76.84000 334 LEU A N 1
ATOM 376 C CA . LEU A 1 334 ? 177.25400 123.14300 170.57500 1.000 76.84000 334 LEU A CA 1
ATOM 377 C C . LEU A 1 334 ? 175.88200 122.65300 171.01900 1.000 76.84000 334 LEU A C 1
ATOM 378 O O . LEU A 1 334 ? 174.85600 123.14800 170.54300 1.000 76.84000 334 LEU A O 1
ATOM 383 N N . VAL A 1 335 ? 175.87300 121.68400 171.93700 1.000 73.80000 335 VAL A N 1
ATOM 384 C CA . VAL A 1 335 ? 174.65300 121.19100 172.56800 1.000 73.80000 335 VAL A CA 1
ATOM 385 C C . VAL A 1 335 ? 174.84200 121.18300 174.08300 1.000 73.80000 335 VAL A C 1
ATOM 386 O O . VAL A 1 335 ? 175.91500 121.53500 174.58800 1.000 73.80000 335 VAL A O 1
ATOM 390 N N . VAL A 1 336 ? 173.80400 120.78000 174.82000 1.000 72.13000 336 VAL A N 1
ATOM 391 C CA . VAL A 1 336 ? 173.81900 120.82200 176.28200 1.000 72.13000 336 VAL A CA 1
ATOM 392 C C . VAL A 1 336 ? 174.15900 119.44200 176.83900 1.000 72.13000 336 VAL A C 1
ATOM 393 O O . VAL A 1 336 ? 173.54600 118.43400 176.46500 1.000 72.13000 336 VAL A O 1
ATOM 397 N N . GLY A 1 337 ? 175.14500 119.40100 177.73300 1.000 69.03000 337 GLY A N 1
ATOM 398 C CA . GLY A 1 337 ? 175.52700 118.16400 178.38600 1.000 69.03000 337 GLY A CA 1
ATOM 399 C C . GLY A 1 337 ? 176.40000 117.23500 177.57400 1.000 69.03000 337 GLY A C 1
ATOM 400 O O . GLY A 1 337 ? 176.38400 116.02300 177.81500 1.000 69.03000 337 GLY A O 1
ATOM 401 N N . ASP A 1 338 ? 177.17300 117.76000 176.62400 1.000 79.39000 338 ASP A N 1
ATOM 402 C CA . ASP A 1 338 ? 178.00600 116.93600 175.75600 1.000 79.39000 338 ASP A CA 1
ATOM 403 C C . ASP A 1 338 ? 179.47300 117.04600 176.15200 1.000 79.39000 338 ASP A C 1
ATOM 404 O O . ASP A 1 338 ? 179.93600 118.10800 176.58200 1.000 79.39000 338 ASP A O 1
ATOM 409 N N . PHE A 1 339 ? 180.19700 115.94200 175.97900 1.000 77.62000 339 PHE A N 1
ATOM 410 C CA . PHE A 1 339 ? 181.57300 115.83500 176.44400 1.000 77.62000 339 PHE A CA 1
ATOM 411 C C . PHE A 1 339 ? 182.48500 116.78900 175.68200 1.000 77.62000 339 PHE A C 1
ATOM 412 O O . PHE A 1 339 ? 182.22000 117.15400 174.53400 1.000 77.62000 339 PHE A O 1
ATOM 420 N N . VAL A 1 340 ? 183.57100 117.19500 176.34300 1.000 79.47000 340 VAL A N 1
ATOM 421 C CA . VAL A 1 340 ? 184.47300 118.22700 175.84000 1.000 79.47000 340 VAL A CA 1
ATOM 422 C C . VAL A 1 340 ? 185.88000 117.92200 176.34700 1.000 79.47000 340 VAL A C 1
ATOM 423 O O . VAL A 1 340 ? 186.05700 117.34300 177.42200 1.000 79.47000 340 VAL A O 1
ATOM 427 N N . ARG A 1 341 ? 186.88700 118.28600 175.54900 1.000 75.38000 341 ARG A N 1
ATOM 428 C CA . ARG A 1 341 ? 188.27500 118.33000 175.99100 1.000 75.38000 341 ARG A CA 1
ATOM 429 C C . ARG A 1 341 ? 188.83900 119.70900 175.69000 1.000 75.38000 341 ARG A C 1
ATOM 430 O O . ARG A 1 341 ? 188.55900 120.28200 174.63500 1.000 75.38000 341 ARG A O 1
ATOM 438 N N . ILE A 1 342 ? 189.62800 120.24700 176.61800 1.000 75.50000 342 ILE A N 1
ATOM 439 C CA . ILE A 1 342 ? 190.12900 121.61300 176.49900 1.000 75.50000 342 ILE A CA 1
ATOM 440 C C . ILE A 1 342 ? 191.61400 121.63500 176.85500 1.000 75.50000 342 ILE A C 1
ATOM 441 O O . ILE A 1 342 ? 191.99200 121.33200 177.99300 1.000 75.50000 342 ILE A O 1
ATOM 446 N N . TYR A 1 343 ? 192.44700 122.00100 175.88100 1.000 73.00000 343 TYR A N 1
ATOM 447 C CA . TYR A 1 343 ? 193.90000 121.97100 175.98800 1.000 73.00000 343 TYR A CA 1
ATOM 448 C C . TYR A 1 343 ? 194.40200 123.22600 176.69900 1.000 73.00000 343 TYR A C 1
ATOM 449 O O . TYR A 1 343 ? 193.63600 123.98300 177.29900 1.000 73.00000 343 TYR A O 1
ATOM 458 N N . ASN A 1 344 ? 195.70900 123.46100 176.62300 1.000 72.46000 344 ASN A N 1
ATOM 459 C CA . ASN A 1 344 ? 196.31500 124.61600 177.27200 1.000 72.46000 344 ASN A CA 1
ATOM 460 C C . ASN A 1 344 ? 195.85200 125.91700 176.62300 1.000 72.46000 344 ASN A C 1
ATOM 461 O O . ASN A 1 344 ? 195.71000 126.00700 175.40100 1.000 72.46000 344 ASN A O 1
ATOM 466 N N . ASP A 1 345 ? 195.60400 126.92500 177.46000 1.000 68.20000 345 ASP A N 1
ATOM 467 C CA . ASP A 1 345 ? 195.30800 128.29600 177.04100 1.000 68.20000 345 ASP A CA 1
ATOM 468 C C . ASP A 1 345 ? 194.15700 128.38500 176.04900 1.000 68.20000 345 ASP A C 1
ATOM 469 O O . ASP A 1 345 ? 194.03200 129.38600 175.33900 1.000 68.20000 345 ASP A O 1
ATOM 474 N N . ASP A 1 346 ? 193.30600 127.36900 175.97200 1.000 69.52000 346 ASP A N 1
ATOM 475 C CA . ASP A 1 346 ? 192.19800 127.42900 175.03500 1.000 69.52000 346 ASP A CA 1
ATOM 476 C C . ASP A 1 346 ? 191.23000 128.54100 175.41600 1.000 69.52000 346 ASP A C 1
ATOM 477 O O . ASP A 1 346 ? 191.12700 128.93500 176.58100 1.000 69.52000 346 ASP A O 1
ATOM 482 N N . GLU A 1 347 ? 190.53300 129.06400 174.41400 1.000 73.50000 347 GLU A N 1
ATOM 483 C CA . GLU A 1 347 ? 189.33100 129.83500 174.68100 1.000 73.50000 347 GLU A CA 1
ATOM 484 C C . GLU A 1 347 ? 188.17800 128.87400 174.94800 1.000 73.50000 347 GLU A C 1
ATOM 485 O O . GLU A 1 347 ? 188.13300 127.76400 174.41100 1.000 73.50000 347 GLU A O 1
ATOM 491 N N . LEU A 1 348 ? 187.25200 129.29200 175.80900 1.000 73.80000 348 LEU A N 1
ATOM 492 C CA . LEU A 1 348 ? 186.20500 128.34000 176.14300 1.000 73.80000 348 LEU A CA 1
ATOM 493 C C . LEU A 1 348 ? 184.91300 128.66200 175.39500 1.000 73.80000 348 LEU A C 1
ATOM 494 O O . LEU A 1 348 ? 184.61300 129.82900 175.12800 1.000 73.80000 348 LEU A O 1
ATOM 499 N N . PRO A 1 349 ? 184.13500 127.63900 175.03100 1.000 72.25000 349 PRO A N 1
ATOM 500 C CA . PRO A 1 349 ? 182.96800 127.88600 174.17000 1.000 72.25000 349 PRO A CA 1
ATOM 501 C C . PRO A 1 349 ? 181.79300 128.53800 174.88100 1.000 72.25000 349 PRO A C 1
ATOM 502 O O . PRO A 1 349 ? 181.14500 129.42300 174.30600 1.000 72.25000 349 PRO A O 1
ATOM 506 N N . ALA A 1 350 ? 181.48600 128.12100 176.10400 1.000 77.52000 350 ALA A N 1
ATOM 507 C CA . ALA A 1 350 ? 180.28900 128.57400 176.80200 1.000 77.52000 350 ALA A CA 1
ATOM 508 C C . ALA A 1 350 ? 180.46200 128.28400 178.29000 1.000 77.52000 350 ALA A C 1
ATOM 509 O O . ALA A 1 350 ? 181.56400 127.97600 178.75400 1.000 77.52000 350 ALA A O 1
ATOM 511 N N . ASP A 1 351 ? 179.37200 128.39100 179.04600 1.000 86.15000 351 ASP A N 1
ATOM 512 C CA . ASP A 1 351 ? 179.43100 128.09300 180.47100 1.000 86.15000 351 ASP A CA 1
ATOM 513 C C . ASP A 1 351 ? 179.58900 126.58600 180.63700 1.000 86.15000 351 ASP A C 1
ATOM 514 O O . ASP A 1 351 ? 178.71800 125.82100 180.21700 1.000 86.15000 351 ASP A O 1
ATOM 519 N N . ILE A 1 352 ? 180.69700 126.16000 181.24400 1.000 82.30000 352 ILE A N 1
ATOM 520 C CA . ILE A 1 352 ? 181.11400 124.76000 181.26200 1.000 82.30000 352 ILE A CA 1
ATOM 521 C C . ILE A 1 352 ? 181.16300 124.25600 182.70000 1.000 82.30000 352 ILE A C 1
ATOM 522 O O . ILE A 1 352 ? 181.51400 125.01400 183.61100 1.000 82.30000 352 ILE A O 1
ATOM 527 N N . ILE A 1 353 ? 180.82300 122.97300 182.91200 1.000 78.79000 353 ILE A N 1
ATOM 528 C CA . ILE A 1 353 ? 181.28900 122.26300 184.09600 1.000 78.79000 353 ILE A CA 1
ATOM 529 C C . ILE A 1 353 ? 182.30500 121.22300 183.63900 1.000 78.79000 353 ILE A C 1
ATOM 530 O O . ILE A 1 353 ? 182.22200 120.70500 182.51200 1.000 78.79000 353 ILE A O 1
ATOM 535 N N . ILE A 1 354 ? 183.28000 120.95300 184.51000 1.000 74.38000 354 ILE A N 1
ATOM 536 C CA . ILE A 1 354 ? 184.30200 119.93300 184.30300 1.000 74.38000 354 ILE A CA 1
ATOM 537 C C . ILE A 1 354 ? 184.07500 118.82500 185.33700 1.000 74.38000 354 ILE A C 1
ATOM 538 O O . ILE A 1 354 ? 183.40400 119.02200 186.35000 1.000 74.38000 354 ILE A O 1
ATOM 543 N N . LEU A 1 355 ? 184.65700 117.65000 185.08100 1.000 62.91000 355 LEU A N 1
ATOM 544 C CA . LEU A 1 355 ? 184.66900 116.57600 186.06800 1.000 62.91000 355 LEU A CA 1
ATOM 545 C C . LEU A 1 355 ? 186.05500 116.02900 186.39000 1.000 62.91000 355 LEU A C 1
ATOM 546 O O . LEU A 1 355 ? 186.22000 115.42700 187.45800 1.000 62.91000 355 LEU A O 1
ATOM 551 N N . ALA A 1 356 ? 187.05500 116.22600 185.53500 1.000 67.61000 356 ALA A N 1
ATOM 552 C CA . ALA A 1 356 ? 188.39200 115.71400 185.81800 1.000 67.61000 356 ALA A CA 1
ATOM 553 C C . ALA A 1 356 ? 189.39100 116.38000 184.88300 1.000 67.61000 356 ALA A C 1
ATOM 554 O O . ALA A 1 356 ? 189.02200 117.11800 183.96500 1.000 67.61000 356 ALA A O 1
ATOM 556 N N . THR A 1 357 ? 190.66500 116.11000 185.14000 1.000 76.37000 357 THR A N 1
ATOM 557 C CA . THR A 1 357 ? 191.76900 116.52100 184.28000 1.000 76.37000 357 THR A CA 1
ATOM 558 C C . THR A 1 357 ? 193.00000 115.71900 184.68800 1.000 76.37000 357 THR A C 1
ATOM 559 O O . THR A 1 357 ? 192.93000 114.84200 185.55600 1.000 76.37000 357 THR A O 1
ATOM 563 N N . SER A 1 358 ? 194.13800 116.03200 184.07000 1.000 84.26000 358 SER A N 1
ATOM 564 C CA . SER A 1 358 ? 195.34600 115.24200 184.28000 1.000 84.26000 358 SER A CA 1
ATOM 565 C C . SER A 1 358 ? 196.03700 115.61300 185.58800 1.000 84.26000 358 SER A C 1
ATOM 566 O O . SER A 1 358 ? 196.39100 114.73700 186.38400 1.000 84.26000 358 SER A O 1
ATOM 569 N N . ASP A 1 359 ? 196.25000 116.90500 185.81400 1.000 81.93000 359 ASP A N 1
ATOM 570 C CA . ASP A 1 359 ? 196.94300 117.33900 187.01600 1.000 81.93000 359 ASP A CA 1
ATOM 571 C C . ASP A 1 359 ? 196.14700 116.93500 188.25400 1.000 81.93000 359 ASP A C 1
ATOM 572 O O . ASP A 1 359 ? 194.91100 116.95300 188.23000 1.000 81.93000 359 ASP A O 1
ATOM 577 N N . PRO A 1 360 ? 196.81400 116.55800 189.34400 1.000 86.83000 360 PRO A N 1
ATOM 578 C CA . PRO A 1 360 ? 196.08900 116.21200 190.57000 1.000 86.83000 360 PRO A CA 1
ATOM 579 C C . PRO A 1 360 ? 195.24900 117.38000 191.06500 1.000 86.83000 360 PRO A C 1
ATOM 580 O O . PRO A 1 360 ? 195.44100 118.53200 190.66900 1.000 86.83000 360 PRO A O 1
ATOM 584 N N . ASP A 1 361 ? 194.28700 117.05800 191.93100 1.000 84.60000 361 ASP A N 1
ATOM 585 C CA . ASP A 1 361 ? 193.31400 117.97800 192.51700 1.000 84.60000 361 ASP A CA 1
ATOM 586 C C . ASP A 1 361 ? 192.31200 118.48800 191.48300 1.000 84.60000 361 ASP A C 1
ATOM 587 O O . ASP A 1 361 ? 191.35700 119.18000 191.85300 1.000 84.60000 361 ASP A O 1
ATOM 592 N N . GLY A 1 362 ? 192.47100 118.14300 190.20900 1.000 70.27000 362 GLY A N 1
ATOM 593 C CA . GLY A 1 362 ? 191.54200 118.60500 189.20000 1.000 70.27000 362 GLY A CA 1
ATOM 594 C C . GLY A 1 362 ? 191.56300 120.09900 188.97500 1.000 70.27000 362 GLY A C 1
ATOM 595 O O . GLY A 1 362 ? 190.54900 120.67200 188.56500 1.000 70.27000 362 GLY A O 1
ATOM 596 N N . ALA A 1 363 ? 192.69700 120.74800 189.22000 1.000 75.92000 363 ALA A N 1
ATOM 597 C CA . ALA A 1 363 ? 192.77200 122.19900 189.13900 1.000 75.92000 363 ALA A CA 1
ATOM 598 C C . ALA A 1 363 ? 192.87800 122.67100 187.69100 1.000 75.92000 363 ALA A C 1
ATOM 599 O O . ALA A 1 363 ? 193.32600 121.94000 186.80300 1.000 75.92000 363 ALA A O 1
ATOM 601 N N . CYS A 1 364 ? 192.43600 123.90500 187.46100 1.000 77.85000 364 CYS A N 1
ATOM 602 C CA . CYS A 1 364 ? 192.51400 124.55000 186.15900 1.000 77.85000 364 CYS A CA 1
ATOM 603 C C . CYS A 1 364 ? 192.65600 126.05000 186.36700 1.000 77.85000 364 CYS A C 1
ATOM 604 O O . CYS A 1 364 ? 191.98900 126.62800 187.22900 1.000 77.85000 364 CYS A O 1
ATOM 607 N N . TYR A 1 365 ? 193.51400 126.69200 185.56800 1.000 81.22000 365 TYR A N 1
ATOM 608 C CA . TYR A 1 365 ? 193.77000 128.11600 185.71600 1.000 81.22000 365 TYR A CA 1
ATOM 609 C C . TYR A 1 365 ? 193.01400 128.87800 184.63600 1.000 81.22000 365 TYR A C 1
ATOM 610 O O . TYR A 1 365 ? 192.75600 128.34200 183.56200 1.000 81.22000 365 TYR A O 1
ATOM 619 N N . VAL A 1 366 ? 192.62100 130.11700 184.92200 1.000 76.24000 366 VAL A N 1
ATOM 620 C CA . VAL A 1 366 ? 191.93900 130.93200 183.91900 1.000 76.24000 366 VAL A CA 1
ATOM 621 C C . VAL A 1 366 ? 192.48300 132.35400 183.95000 1.000 76.24000 366 VAL A C 1
ATOM 622 O O . VAL A 1 366 ? 192.68500 132.93900 185.02100 1.000 76.24000 366 VAL A O 1
ATOM 626 N N . GLU A 1 367 ? 192.75500 132.88500 182.75700 1.000 75.69000 367 GLU A N 1
ATOM 627 C CA . GLU A 1 367 ? 192.91100 134.32100 182.54600 1.000 75.69000 367 GLU A CA 1
ATOM 628 C C . GLU A 1 367 ? 191.56400 134.94000 182.19300 1.000 75.69000 367 GLU A C 1
ATOM 629 O O . GLU A 1 367 ? 190.82000 134.40000 181.36300 1.000 75.69000 367 GLU A O 1
ATOM 635 N N . THR A 1 368 ? 191.27500 136.09000 182.80900 1.000 80.49000 368 THR A N 1
ATOM 636 C CA . THR A 1 368 ? 189.96200 136.70800 182.75900 1.000 80.49000 368 THR A CA 1
ATOM 637 C C . THR A 1 368 ? 190.03200 138.22100 182.54100 1.000 80.49000 368 THR A C 1
ATOM 638 O O . THR A 1 368 ? 189.02400 138.91000 182.73800 1.000 80.49000 368 THR A O 1
ATOM 642 N N . LYS A 1 369 ? 191.19100 138.75700 182.13600 1.000 79.86000 369 LYS A N 1
ATOM 643 C CA . LYS A 1 369 ? 191.32100 140.19100 181.88100 1.000 79.86000 369 LYS A CA 1
ATOM 644 C C . LYS A 1 369 ? 190.32400 140.69500 180.85000 1.000 79.86000 369 LYS A C 1
ATOM 645 O O . LYS A 1 369 ? 189.92600 141.86300 180.90500 1.000 79.86000 369 LYS A O 1
ATOM 651 N N . ASN A 1 370 ? 189.91400 139.84600 179.91300 1.000 84.67000 370 ASN A N 1
ATOM 652 C CA . ASN A 1 370 ? 188.93200 140.27400 178.93000 1.000 84.67000 370 ASN A CA 1
ATOM 653 C C . ASN A 1 370 ? 187.54400 140.38900 179.54900 1.000 84.67000 370 ASN A C 1
ATOM 654 O O . ASN A 1 370 ? 186.72500 141.19000 179.08500 1.000 84.67000 370 ASN A O 1
ATOM 659 N N . LEU A 1 371 ? 187.26500 139.60600 180.59700 1.000 83.22000 371 LEU A N 1
ATOM 660 C CA . LEU A 1 371 ? 185.93300 139.52600 181.19500 1.000 83.22000 371 LEU A CA 1
ATOM 661 C C . LEU A 1 371 ? 185.83700 140.26500 182.52700 1.000 83.22000 371 LEU A C 1
ATOM 662 O O . LEU A 1 371 ? 185.02100 141.18000 182.67300 1.000 83.22000 371 LEU A O 1
ATOM 667 N N . ASP A 1 372 ? 186.65600 139.88100 183.50600 1.000 83.87000 372 ASP A N 1
ATOM 668 C CA . ASP A 1 372 ? 186.65900 140.50700 184.82200 1.000 83.87000 372 ASP A CA 1
ATOM 669 C C . ASP A 1 372 ? 187.91600 141.34900 184.99500 1.000 83.87000 372 ASP A C 1
ATOM 670 O O . ASP A 1 372 ? 189.01600 140.92500 184.62500 1.000 83.87000 372 ASP A O 1
ATOM 675 N N . GLY A 1 373 ? 187.74500 142.53700 185.57500 1.000 77.90000 373 GLY A N 1
ATOM 676 C CA . GLY A 1 373 ? 188.82400 143.50200 185.70200 1.000 77.90000 373 GLY A CA 1
ATOM 677 C C . GLY A 1 373 ? 189.98200 143.06100 186.57300 1.000 77.90000 373 GLY A C 1
ATOM 678 O O . GLY A 1 373 ? 191.04600 143.68600 186.51100 1.000 77.90000 373 GLY A O 1
ATOM 679 N N . GLU A 1 374 ? 189.80800 142.01700 187.37700 1.000 85.34000 374 GLU A N 1
ATOM 680 C CA . GLU A 1 374 ? 190.90600 141.49800 188.18000 1.000 85.34000 374 GLU A CA 1
ATOM 681 C C . GLU A 1 374 ? 191.78400 140.59200 187.32400 1.000 85.34000 374 GLU A C 1
ATOM 682 O O . GLU A 1 374 ? 191.28700 139.85400 186.46700 1.000 85.34000 374 GLU A O 1
ATOM 688 N N . THR A 1 375 ? 193.09600 140.66700 187.54400 1.000 86.87000 375 THR A N 1
ATOM 689 C CA . THR A 1 375 ? 194.06200 140.05100 186.64600 1.000 86.87000 375 THR A CA 1
ATOM 690 C C . THR A 1 375 ? 194.47300 138.64200 187.04800 1.000 86.87000 375 THR A C 1
ATOM 691 O O . THR A 1 375 ? 194.98500 137.90300 186.20000 1.000 86.87000 375 THR A O 1
ATOM 695 N N . ASN A 1 376 ? 194.26000 138.25600 188.30400 1.000 85.97000 376 ASN A N 1
ATOM 696 C CA . ASN A 1 376 ? 194.82300 137.01800 188.82500 1.000 85.97000 376 ASN A CA 1
ATOM 697 C C . ASN A 1 376 ? 194.34600 135.80600 188.02900 1.000 85.97000 376 ASN A C 1
ATOM 698 O O . ASN A 1 376 ? 193.21000 135.75400 187.55000 1.000 85.97000 376 ASN A O 1
ATOM 703 N N . LEU A 1 377 ? 195.23800 134.82800 187.88200 1.000 78.29000 377 LEU A N 1
ATOM 704 C CA . LEU A 1 377 ? 194.88500 133.55700 187.25600 1.000 78.29000 377 LEU A CA 1
ATOM 705 C C . LEU A 1 377 ? 194.00900 132.77800 188.22600 1.000 78.29000 377 LEU A C 1
ATOM 706 O O . LEU A 1 377 ? 194.50000 132.16800 189.17700 1.000 78.29000 377 LEU A O 1
ATOM 711 N N . LYS A 1 378 ? 192.70200 132.79600 187.98100 1.000 78.46000 378 LYS A N 1
ATOM 712 C CA . LYS A 1 378 ? 191.75400 132.20300 188.91700 1.000 78.46000 378 LYS A CA 1
ATOM 713 C C . LYS A 1 378 ? 191.71700 130.68800 188.76400 1.000 78.46000 378 LYS A C 1
ATOM 714 O O . LYS A 1 378 ? 191.69500 130.16300 187.64900 1.000 78.46000 378 LYS A O 1
ATOM 720 N N . VAL A 1 379 ? 191.70100 129.98800 189.89300 1.000 79.20000 379 VAL A N 1
ATOM 721 C CA . VAL A 1 379 ? 191.85500 128.53800 189.92100 1.000 79.20000 379 VAL A CA 1
ATOM 722 C C . VAL A 1 379 ? 190.51300 127.89600 190.24100 1.000 79.20000 379 VAL A C 1
ATOM 723 O O . VAL A 1 379 ? 189.93100 128.14600 191.30300 1.000 79.20000 379 VAL A O 1
ATOM 727 N N . ARG A 1 380 ? 190.02900 127.06100 189.33000 1.000 81.91000 380 ARG A N 1
ATOM 728 C CA . ARG A 1 380 ? 188.91500 126.16700 189.60400 1.000 81.91000 380 ARG A CA 1
ATOM 729 C C . ARG A 1 380 ? 189.45500 124.77800 189.90700 1.000 81.91000 380 ARG A C 1
ATOM 730 O O . ARG A 1 380 ? 190.61200 124.46100 189.62500 1.000 81.91000 380 ARG A O 1
ATOM 738 N N . GLN A 1 381 ? 188.59500 123.94600 190.47700 1.000 74.06000 381 GLN A N 1
ATOM 739 C CA . GLN A 1 381 ? 188.89900 122.54100 190.68500 1.000 74.06000 381 GLN A CA 1
ATOM 740 C C . GLN A 1 381 ? 187.88700 121.70200 189.92000 1.000 74.06000 381 GLN A C 1
ATOM 741 O O . GLN A 1 381 ? 186.68500 121.98700 189.94800 1.000 74.06000 381 GLN A O 1
ATOM 747 N N . ALA A 1 382 ? 188.37800 120.69100 189.20900 1.000 65.67000 382 ALA A N 1
ATOM 748 C CA . ALA A 1 382 ? 187.48400 119.72000 188.59700 1.000 65.67000 382 ALA A CA 1
ATOM 749 C C . ALA A 1 382 ? 186.77900 118.92200 189.68700 1.000 65.67000 382 ALA A C 1
ATOM 750 O O . ALA A 1 382 ? 187.38300 118.56500 190.70100 1.000 65.67000 382 ALA A O 1
ATOM 752 N N . LEU A 1 383 ? 185.49200 118.65400 189.48000 1.000 66.68000 383 LEU A N 1
ATOM 753 C CA . LEU A 1 383 ? 184.67700 118.06600 190.53300 1.000 66.68000 383 LEU A CA 1
ATOM 754 C C . LEU A 1 383 ? 185.28600 116.75700 191.02900 1.000 66.68000 383 LEU A C 1
ATOM 755 O O . LEU A 1 383 ? 185.95000 116.03000 190.28600 1.000 66.68000 383 LEU A O 1
ATOM 760 N N . ARG A 1 384 ? 185.06300 116.47400 192.31300 1.000 76.22000 384 ARG A N 1
ATOM 761 C CA . ARG A 1 384 ? 185.78300 115.42100 193.02200 1.000 76.22000 384 ARG A CA 1
ATOM 762 C C . ARG A 1 384 ? 185.40100 114.02400 192.54600 1.000 76.22000 384 ARG A C 1
ATOM 763 O O . ARG A 1 384 ? 186.24900 113.28100 192.04400 1.000 76.22000 384 ARG A O 1
ATOM 771 N N . CYS A 1 385 ? 184.13100 113.65700 192.70900 1.000 76.97000 385 CYS A N 1
ATOM 772 C CA . CYS A 1 385 ? 183.65700 112.32300 192.34200 1.000 76.97000 385 CYS A CA 1
ATOM 773 C C . CYS A 1 385 ? 183.57700 112.23500 190.82600 1.000 76.97000 385 CYS A C 1
ATOM 774 O O . CYS A 1 385 ? 182.64300 112.75200 190.21000 1.000 76.97000 385 CYS A O 1
ATOM 777 N N . GLY A 1 386 ? 184.55600 111.56900 190.21700 1.000 64.86000 386 GLY A N 1
ATOM 778 C CA . GLY A 1 386 ? 184.68300 111.55700 188.77300 1.000 64.86000 386 GLY A CA 1
ATOM 779 C C . GLY A 1 386 ? 186.04700 112.03700 188.32600 1.000 64.86000 386 GLY A C 1
ATOM 780 O O . GLY A 1 386 ? 186.20400 112.55500 187.21800 1.000 64.86000 386 GLY A O 1
ATOM 781 N N . ARG A 1 387 ? 187.03800 111.89500 189.20200 1.000 72.69000 387 ARG A N 1
ATOM 782 C CA . ARG A 1 387 ? 188.40200 112.32000 188.91900 1.000 72.69000 387 ARG A CA 1
ATOM 783 C C . ARG A 1 387 ? 189.23900 111.25300 188.22300 1.000 72.69000 387 ARG A C 1
ATOM 784 O O . ARG A 1 387 ? 190.45100 111.44400 188.08200 1.000 72.69000 387 ARG A O 1
ATOM 792 N N . THR A 1 388 ? 188.63900 110.14600 187.78900 1.000 70.91000 388 THR A N 1
ATOM 793 C CA . THR A 1 388 ? 189.38600 109.03000 187.22000 1.000 70.91000 388 THR A CA 1
ATOM 794 C C . THR A 1 388 ? 189.24700 108.90800 185.70600 1.000 70.91000 388 THR A C 1
ATOM 795 O O . THR A 1 388 ? 190.01900 108.16900 185.08900 1.000 70.91000 388 THR A O 1
ATOM 799 N N . LEU A 1 389 ? 188.29300 109.60700 185.09500 1.000 64.97000 389 LEU A N 1
ATOM 800 C CA . LEU A 1 389 ? 188.08100 109.52100 183.65300 1.000 64.97000 389 LEU A CA 1
ATOM 801 C C . LEU A 1 389 ? 189.22900 110.23400 182.94600 1.000 64.97000 389 LEU A C 1
ATOM 802 O O . LEU A 1 389 ? 189.37600 111.45500 183.06100 1.000 64.97000 389 LEU A O 1
ATOM 807 N N . LYS A 1 390 ? 190.04300 109.47400 182.20800 1.000 75.40000 390 LYS A N 1
ATOM 808 C CA . LYS A 1 390 ? 191.28400 109.98100 181.63600 1.000 75.40000 390 LYS A CA 1
ATOM 809 C C . LYS A 1 390 ? 191.50800 109.62400 180.17000 1.000 75.40000 390 LYS A C 1
ATOM 810 O O . LYS A 1 390 ? 192.58500 109.92500 179.64200 1.000 75.40000 390 LYS A O 1
ATOM 816 N N . HIS A 1 391 ? 190.55200 108.99600 179.49700 1.000 86.89000 391 HIS A N 1
ATOM 817 C CA . HIS A 1 391 ? 190.86100 108.32400 178.24200 1.000 86.89000 391 HIS A CA 1
ATOM 818 C C . HIS A 1 391 ? 190.04400 108.90800 177.08500 1.000 86.89000 391 HIS A C 1
ATOM 819 O O . HIS A 1 391 ? 189.29900 109.88000 177.24400 1.000 86.89000 391 HIS A O 1
ATOM 826 N N . ALA A 1 392 ? 190.21300 108.29000 175.90700 1.000 84.06000 392 ALA A N 1
ATOM 827 C CA . ALA A 1 392 ? 189.64500 108.72400 174.63600 1.000 84.06000 392 ALA A CA 1
ATOM 828 C C . ALA A 1 392 ? 188.24900 108.16900 174.36700 1.000 84.06000 392 ALA A C 1
ATOM 829 O O . ALA A 1 392 ? 187.46200 108.81400 173.66300 1.000 84.06000 392 ALA A O 1
ATOM 831 N N . ARG A 1 393 ? 187.93300 106.98600 174.89400 1.000 89.10000 393 ARG A N 1
ATOM 832 C CA . ARG A 1 393 ? 186.57800 106.46100 174.86300 1.000 89.10000 393 ARG A CA 1
ATOM 833 C C . ARG A 1 393 ? 186.01800 106.14700 176.24500 1.000 89.10000 393 ARG A C 1
ATOM 834 O O . ARG A 1 393 ? 184.82100 105.85900 176.35100 1.000 89.10000 393 ARG A O 1
ATOM 842 N N . ASP A 1 394 ? 186.83600 106.19900 177.29900 1.000 83.94000 394 ASP A N 1
ATOM 843 C CA . ASP A 1 394 ? 186.43100 105.85700 178.65800 1.000 83.94000 394 ASP A CA 1
ATOM 844 C C . ASP A 1 394 ? 185.54900 106.92600 179.29000 1.000 83.94000 394 ASP A C 1
ATOM 845 O O . ASP A 1 394 ? 185.27600 106.87200 180.49300 1.000 83.94000 394 ASP A O 1
ATOM 850 N N . CYS A 1 395 ? 185.08700 107.89200 178.50700 1.000 71.25000 395 CYS A N 1
ATOM 851 C CA . CYS A 1 395 ? 184.25800 108.96400 179.02600 1.000 71.25000 395 CYS A CA 1
ATOM 852 C C . CYS A 1 395 ? 182.78100 108.59500 179.09800 1.000 71.25000 395 CYS A C 1
ATOM 853 O O . CYS A 1 395 ? 182.03400 109.24000 179.83800 1.000 71.25000 395 CYS A O 1
ATOM 856 N N . GLU A 1 396 ? 182.35600 107.54600 178.38400 1.000 73.18000 396 GLU A N 1
ATOM 857 C CA . GLU A 1 396 ? 180.93800 107.33600 178.09800 1.000 73.18000 396 GLU A CA 1
ATOM 858 C C . GLU A 1 396 ? 180.17100 106.74900 179.28100 1.000 73.18000 396 GLU A C 1
ATOM 859 O O . GLU A 1 396 ? 179.12700 107.28600 179.67100 1.000 73.18000 396 GLU A O 1
ATOM 865 N N . ARG A 1 397 ? 180.66800 105.65700 179.86500 1.000 77.67000 397 ARG A N 1
ATOM 866 C CA . ARG A 1 397 ? 179.83400 104.84700 180.74600 1.000 77.67000 397 ARG A CA 1
ATOM 867 C C . ARG A 1 397 ? 179.46300 105.57800 182.02900 1.000 77.67000 397 ARG A C 1
ATOM 868 O O . ARG A 1 397 ? 178.32700 105.46200 182.50100 1.000 77.67000 397 ARG A O 1
ATOM 876 N N . ALA A 1 398 ? 180.39000 106.34200 182.60400 1.000 67.79000 398 ALA A N 1
ATOM 877 C CA . ALA A 1 398 ? 180.14700 106.99900 183.88700 1.000 67.79000 398 ALA A CA 1
ATOM 878 C C . ALA A 1 398 ? 179.18100 108.15900 183.66700 1.000 67.79000 398 ALA A C 1
ATOM 879 O O . ALA A 1 398 ? 179.56000 109.32800 183.57300 1.000 67.79000 398 ALA A O 1
ATOM 881 N N . GLN A 1 399 ? 177.89900 107.82200 183.57700 1.000 64.04000 399 GLN A N 1
ATOM 882 C CA . GLN A 1 399 ? 176.87300 108.85000 183.48300 1.000 64.04000 399 GLN A CA 1
ATOM 883 C C . GLN A 1 399 ? 176.68600 109.51000 184.84000 1.000 64.04000 399 GLN A C 1
ATOM 884 O O . GLN A 1 399 ? 176.60400 108.83300 185.86900 1.000 64.04000 399 GLN A O 1
ATOM 890 N N . PHE A 1 400 ? 176.62700 110.83600 184.84200 1.000 68.96000 400 PHE A N 1
ATOM 891 C CA . PHE A 1 400 ? 176.43700 111.61500 186.05400 1.000 68.96000 400 PHE A CA 1
ATOM 892 C C . PHE A 1 400 ? 175.35900 112.65700 185.80000 1.000 68.96000 400 PHE A C 1
ATOM 893 O O . PHE A 1 400 ? 175.36000 113.32600 184.76200 1.000 68.96000 400 PHE A O 1
ATOM 901 N N . VAL A 1 401 ? 174.42700 112.77400 186.73500 1.000 72.00000 401 VAL A N 1
ATOM 902 C CA . VAL A 1 401 ? 173.29400 113.67500 186.56600 1.000 72.00000 401 VAL A CA 1
ATOM 903 C C . VAL A 1 401 ? 173.74700 115.08600 186.89800 1.000 72.00000 401 VAL A C 1
ATOM 904 O O . VAL A 1 401 ? 174.56000 115.30300 187.80500 1.000 72.00000 401 VAL A O 1
ATOM 908 N N . ILE A 1 402 ? 173.25300 116.04700 186.13100 1.000 69.31000 402 ILE A N 1
ATOM 909 C CA . ILE A 1 402 ? 173.61300 117.45100 186.29600 1.000 69.31000 402 ILE A CA 1
ATOM 910 C C . ILE A 1 402 ? 172.30200 118.21500 186.44000 1.000 69.31000 402 ILE A C 1
ATOM 911 O O . ILE A 1 402 ? 171.68300 118.62500 185.45400 1.000 69.31000 402 ILE A O 1
ATOM 916 N N . GLU A 1 403 ? 171.86000 118.39600 187.68500 1.000 78.37000 403 GLU A N 1
ATOM 917 C CA . GLU A 1 403 ? 170.66200 119.17600 187.99200 1.000 78.37000 403 GLU A CA 1
ATOM 918 C C . GLU A 1 403 ? 171.11100 120.60400 188.27400 1.000 78.37000 403 GLU A C 1
ATOM 919 O O . GLU A 1 403 ? 171.25600 121.01100 189.42900 1.000 78.37000 403 GLU A O 1
ATOM 925 N N . SER A 1 404 ? 171.33300 121.36900 187.21400 1.000 79.09000 404 SER A N 1
ATOM 926 C CA . SER A 1 404 ? 171.87200 122.71300 187.32200 1.000 79.09000 404 SER A CA 1
ATOM 927 C C . SER A 1 404 ? 170.73200 123.70700 187.50700 1.000 79.09000 404 SER A C 1
ATOM 928 O O . SER A 1 404 ? 169.55000 123.35100 187.48800 1.000 79.09000 404 SER A O 1
ATOM 931 N N . GLU A 1 405 ? 171.10100 124.96600 187.68600 1.000 82.71000 405 GLU A N 1
ATOM 932 C CA . GLU A 1 405 ? 170.15900 126.03000 187.97000 1.000 82.71000 405 GLU A CA 1
ATOM 933 C C . GLU A 1 405 ? 170.01100 126.96700 186.77600 1.000 82.71000 405 GLU A C 1
ATOM 934 O O . GLU A 1 405 ? 170.88200 127.01700 185.90000 1.000 82.71000 405 GLU A O 1
ATOM 940 N N . PRO A 1 406 ? 168.91700 127.72400 186.70700 1.000 84.57000 406 PRO A N 1
ATOM 941 C CA . PRO A 1 406 ? 168.69400 128.62400 185.56500 1.000 84.57000 406 PRO A CA 1
ATOM 942 C C . PRO A 1 406 ? 169.73900 129.72600 185.52500 1.000 84.57000 406 PRO A C 1
ATOM 943 O O . PRO A 1 406 ? 170.66000 129.73700 186.35500 1.000 84.57000 406 PRO A O 1
ATOM 947 N N . PRO A 1 407 ? 169.65500 130.66300 184.55200 1.000 76.45000 407 PRO A N 1
ATOM 948 C CA . PRO A 1 407 ? 170.62000 131.76700 184.52200 1.000 76.45000 407 PRO A CA 1
ATOM 949 C C . PRO A 1 407 ? 170.83700 132.43300 185.87400 1.000 76.45000 407 PRO A C 1
ATOM 950 O O . PRO A 1 407 ? 169.93700 133.03500 186.46800 1.000 76.45000 407 PRO A O 1
ATOM 954 N N . GLN A 1 408 ? 172.07400 132.33600 186.34900 1.000 75.13000 408 GLN A N 1
ATOM 955 C CA . GLN A 1 408 ? 172.47400 132.94200 187.61000 1.000 75.13000 408 GLN A CA 1
ATOM 956 C C . GLN A 1 408 ? 173.46900 134.05400 187.30200 1.000 75.13000 408 GLN A C 1
ATOM 957 O O . GLN A 1 408 ? 174.60700 134.02300 187.77200 1.000 75.13000 408 GLN A O 1
ATOM 963 N N . PRO A 1 409 ? 173.03200 135.03700 186.49700 1.000 71.59000 409 PRO A N 1
ATOM 964 C CA . PRO A 1 409 ? 173.77600 136.21000 186.02300 1.000 71.59000 409 PRO A CA 1
ATOM 965 C C . PRO A 1 409 ? 174.78600 136.75400 187.02900 1.000 71.59000 409 PRO A C 1
ATOM 966 O O . PRO A 1 409 ? 175.86100 137.20300 186.63100 1.000 71.59000 409 PRO A O 1
ATOM 970 N N . ASN A 1 410 ? 174.44500 136.71500 188.31200 1.000 72.82000 410 ASN A N 1
ATOM 971 C CA . ASN A 1 410 ? 175.34500 137.21200 189.34800 1.000 72.82000 410 ASN A CA 1
ATOM 972 C C . ASN A 1 410 ? 176.71600 136.57100 189.17900 1.000 72.82000 410 ASN A C 1
ATOM 973 O O . ASN A 1 410 ? 176.85900 135.35000 189.29200 1.000 72.82000 410 ASN A O 1
ATOM 978 N N . LEU A 1 411 ? 177.72000 137.41100 188.90800 1.000 80.21000 411 LEU A N 1
ATOM 979 C CA . LEU A 1 411 ? 179.02400 136.96100 188.42800 1.000 80.21000 411 LEU A CA 1
ATOM 980 C C . LEU A 1 411 ? 179.71300 135.98900 189.37700 1.000 80.21000 411 LEU A C 1
ATOM 981 O O . LEU A 1 411 ? 180.57900 135.22500 188.93400 1.000 80.21000 411 LEU A O 1
ATOM 986 N N . TYR A 1 412 ? 179.34200 135.97500 190.65400 1.000 76.96000 412 TYR A N 1
ATOM 987 C CA . TYR A 1 412 ? 179.93100 135.07200 191.63300 1.000 76.96000 412 TYR A CA 1
ATOM 988 C C . TYR A 1 412 ? 178.86500 134.19600 192.27900 1.000 76.96000 412 TYR A C 1
ATOM 989 O O . TYR A 1 412 ? 178.82600 134.02400 193.49800 1.000 76.96000 412 TYR A O 1
ATOM 998 N N . LYS A 1 413 ? 177.98400 133.62800 191.45700 1.000 73.30000 413 LYS A N 1
ATOM 999 C CA . LYS A 1 413 ? 176.95700 132.72100 191.95100 1.000 73.30000 413 LYS A CA 1
ATOM 1000 C C . LYS A 1 413 ? 176.69200 131.64200 190.91300 1.000 73.30000 413 LYS A C 1
ATOM 1001 O O . LYS A 1 413 ? 176.49900 131.94600 189.73300 1.000 73.30000 413 LYS A O 1
ATOM 1007 N N . TYR A 1 414 ? 176.68900 130.39000 191.36700 1.000 78.42000 414 TYR A N 1
ATOM 1008 C CA . TYR A 1 414 ? 176.29600 129.22700 190.58200 1.000 78.42000 414 TYR A CA 1
ATOM 1009 C C . TYR A 1 414 ? 176.21100 128.03300 191.52200 1.000 78.42000 414 TYR A C 1
ATOM 1010 O O . TYR A 1 414 ? 177.02500 127.90900 192.43900 1.000 78.42000 414 TYR A O 1
ATOM 1019 N N . ASN A 1 415 ? 175.23200 127.16900 191.29200 1.000 73.92000 415 ASN A N 1
ATOM 1020 C CA . ASN A 1 415 ? 175.05500 125.95600 192.08600 1.000 73.92000 415 ASN A CA 1
ATOM 1021 C C . ASN A 1 415 ? 174.09600 125.04300 191.33100 1.000 73.92000 415 ASN A C 1
ATOM 1022 O O . ASN A 1 415 ? 173.74400 125.30600 190.17500 1.000 73.92000 415 ASN A O 1
ATOM 1027 N N . GLY A 1 416 ? 173.67300 123.96500 191.98200 1.000 61.98000 416 GLY A N 1
ATOM 1028 C CA . GLY A 1 416 ? 172.75500 123.02200 191.37300 1.000 61.98000 416 GLY A CA 1
ATOM 1029 C C . GLY A 1 416 ? 172.59800 121.73700 192.16100 1.000 61.98000 416 GLY A C 1
ATOM 1030 O O . GLY A 1 416 ? 173.57800 121.16500 192.63900 1.000 61.98000 416 GLY A O 1
ATOM 1031 N N . GLY A 1 440 ? 178.51400 127.67700 194.14500 1.000 62.59000 440 GLY A N 1
ATOM 1032 C CA . GLY A 1 440 ? 179.65400 128.57300 194.16000 1.000 62.59000 440 GLY A CA 1
ATOM 1033 C C . GLY A 1 440 ? 180.29100 128.79400 192.80000 1.000 62.59000 440 GLY A C 1
ATOM 1034 O O . GLY A 1 440 ? 179.61400 128.77600 191.77400 1.000 62.59000 440 GLY A O 1
ATOM 1035 N N . ILE A 1 441 ? 181.60700 129.00400 192.79800 1.000 73.88000 441 ILE A N 1
ATOM 1036 C CA . ILE A 1 441 ? 182.35300 129.26900 191.57200 1.000 73.88000 441 ILE A CA 1
ATOM 1037 C C . ILE A 1 441 ? 183.41900 128.21900 191.29700 1.000 73.88000 441 ILE A C 1
ATOM 1038 O O . ILE A 1 441 ? 184.09400 128.30200 190.25700 1.000 73.88000 441 ILE A O 1
ATOM 1043 N N . ASP A 1 442 ? 183.58100 127.22500 192.17300 1.000 69.50000 442 ASP A N 1
ATOM 1044 C CA . ASP A 1 442 ? 184.58700 126.18500 191.98500 1.000 69.50000 442 ASP A CA 1
ATOM 1045 C C . ASP A 1 442 ? 184.39500 125.37800 190.70600 1.000 69.50000 442 ASP A C 1
ATOM 1046 O O . ASP A 1 442 ? 185.34300 124.72000 190.26300 1.000 69.50000 442 ASP A O 1
ATOM 1051 N N . ASN A 1 443 ? 183.20900 125.41400 190.10100 1.000 70.89000 443 ASN A N 1
ATOM 1052 C CA . ASN A 1 443 ? 182.93700 124.70400 188.85900 1.000 70.89000 443 ASN A CA 1
ATOM 1053 C C . ASN A 1 443 ? 182.65000 125.63300 187.68700 1.000 70.89000 443 ASN A C 1
ATOM 1054 O O . ASN A 1 443 ? 182.51600 125.15500 186.55600 1.000 70.89000 443 ASN A O 1
ATOM 1059 N N . LEU A 1 444 ? 182.56900 126.94300 187.91800 1.000 78.26000 444 LEU A N 1
ATOM 1060 C CA . LEU A 1 444 ? 182.20100 127.90500 186.87800 1.000 78.26000 444 LEU A CA 1
ATOM 1061 C C . LEU A 1 444 ? 183.41800 128.15900 185.99700 1.000 78.26000 444 LEU A C 1
ATOM 1062 O O . LEU A 1 444 ? 184.37700 128.81100 186.41500 1.000 78.26000 444 LEU A O 1
ATOM 1067 N N . LEU A 1 445 ? 183.38600 127.63700 184.77300 1.000 81.68000 445 LEU A N 1
ATOM 1068 C CA . LEU A 1 445 ? 184.37100 128.00200 183.76400 1.000 81.68000 445 LEU A CA 1
ATOM 1069 C C . LEU A 1 445 ? 183.78000 129.06800 182.85400 1.000 81.68000 445 LEU A C 1
ATOM 1070 O O . LEU A 1 445 ? 182.72800 128.85800 182.23900 1.000 81.68000 445 LEU A O 1
ATOM 1075 N N . LEU A 1 446 ? 184.46200 130.20400 182.76800 1.000 75.02000 446 LEU A N 1
ATOM 1076 C CA . LEU A 1 446 ? 183.99200 131.32300 181.97200 1.000 75.02000 446 LEU A CA 1
ATOM 1077 C C . LEU A 1 446 ? 184.16900 131.01300 180.48600 1.000 75.02000 446 LEU A C 1
ATOM 1078 O O . LEU A 1 446 ? 184.76700 130.00700 180.10100 1.000 75.02000 446 LEU A O 1
ATOM 1083 N N . ARG A 1 447 ? 183.63000 131.88200 179.63400 1.000 75.17000 447 ARG A N 1
ATOM 1084 C CA . ARG A 1 447 ? 183.71100 131.65900 178.19700 1.000 75.17000 447 ARG A CA 1
ATOM 1085 C C . ARG A 1 447 ? 184.94000 132.32300 177.59200 1.000 75.17000 447 ARG A C 1
ATOM 1086 O O . ARG A 1 447 ? 185.80100 131.64300 177.02700 1.000 75.17000 447 ARG A O 1
ATOM 1094 N N . GLY A 1 448 ? 185.04100 133.64600 177.71100 1.000 74.21000 448 GLY A N 1
ATOM 1095 C CA . GLY A 1 448 ? 186.19700 134.35500 177.19500 1.000 74.21000 448 GLY A CA 1
ATOM 1096 C C . GLY A 1 448 ? 187.48500 134.08700 177.94400 1.000 74.21000 448 GLY A C 1
ATOM 1097 O O . GLY A 1 448 ? 188.54800 134.49600 177.46700 1.000 74.21000 448 GLY A O 1
ATOM 1098 N N . CYS A 1 449 ? 187.41800 133.41700 179.09300 1.000 78.40000 449 CYS A N 1
ATOM 1099 C CA . CYS A 1 449 ? 188.61500 133.12000 179.86300 1.000 78.40000 449 CYS A CA 1
ATOM 1100 C C . CYS A 1 449 ? 189.48700 132.12000 179.11600 1.000 78.40000 449 CYS A C 1
ATOM 1101 O O . CYS A 1 449 ? 189.03400 131.42400 178.20200 1.000 78.40000 449 CYS A O 1
ATOM 1104 N N . HIS A 1 450 ? 190.75600 132.05200 179.50800 1.000 75.41000 450 HIS A N 1
ATOM 1105 C CA . HIS A 1 450 ? 191.69200 131.10300 178.91400 1.000 75.41000 450 HIS A CA 1
ATOM 1106 C C . HIS A 1 450 ? 192.13200 130.09000 179.96500 1.000 75.41000 450 HIS A C 1
ATOM 1107 O O . HIS A 1 450 ? 192.61000 130.47700 181.03900 1.000 75.41000 450 HIS A O 1
ATOM 1114 N N . LEU A 1 451 ? 191.96400 128.80300 179.64200 1.000 74.16000 451 LEU A N 1
ATOM 1115 C CA . LEU A 1 451 ? 192.18600 127.68800 180.56200 1.000 74.16000 451 LEU A CA 1
ATOM 1116 C C . LEU A 1 451 ? 193.62700 127.19900 180.45400 1.000 74.16000 451 LEU A C 1
ATOM 1117 O O . LEU A 1 451 ? 194.06100 126.75900 179.38600 1.000 74.16000 451 LEU A O 1
ATOM 1122 N N . ARG A 1 452 ? 194.34400 127.21700 181.57200 1.000 77.34000 452 ARG A N 1
ATOM 1123 C CA . ARG A 1 452 ? 195.79500 127.17000 181.56400 1.000 77.34000 452 ARG A CA 1
ATOM 1124 C C . ARG A 1 452 ? 196.33500 126.18800 182.59600 1.000 77.34000 452 ARG A C 1
ATOM 1125 O O . ARG A 1 452 ? 195.65700 125.81300 183.56700 1.000 77.34000 452 ARG A O 1
ATOM 1133 N N . ASN A 1 453 ? 197.60400 125.82300 182.35300 1.000 74.30000 453 ASN A N 1
ATOM 1134 C CA . ASN A 1 453 ? 198.41500 124.95400 183.20600 1.000 74.30000 453 ASN A CA 1
ATOM 1135 C C . ASN A 1 453 ? 197.76200 123.58900 183.37300 1.000 74.30000 453 ASN A C 1
ATOM 1136 O O . ASN A 1 453 ? 197.78100 122.99100 184.45000 1.000 74.30000 453 ASN A O 1
ATOM 1141 N N . THR A 1 454 ? 197.20400 123.08400 182.27900 1.000 76.87000 454 THR A N 1
ATOM 1142 C CA . THR A 1 454 ? 196.40500 121.86800 182.29300 1.000 76.87000 454 THR A CA 1
ATOM 1143 C C . THR A 1 454 ? 196.60100 121.12600 180.98200 1.000 76.87000 454 THR A C 1
ATOM 1144 O O . THR A 1 454 ? 196.26900 121.65300 179.91700 1.000 76.87000 454 THR A O 1
ATOM 1148 N N . GLU A 1 455 ? 197.13000 119.90400 181.07100 1.000 78.92000 455 GLU A N 1
ATOM 1149 C CA . GLU A 1 455 ? 197.31100 119.06400 179.89400 1.000 78.92000 455 GLU A CA 1
ATOM 1150 C C . GLU A 1 455 ? 196.02900 118.98300 179.08000 1.000 78.92000 455 GLU A C 1
ATOM 1151 O O . GLU A 1 455 ? 196.02300 119.22600 177.87000 1.000 78.92000 455 GLU A O 1
ATOM 1157 N N . TRP A 1 456 ? 194.92600 118.64900 179.74200 1.000 82.41000 456 TRP A N 1
ATOM 1158 C CA . TRP A 1 456 ? 193.61800 118.61200 179.11000 1.000 82.41000 456 TRP A CA 1
ATOM 1159 C C . TRP A 1 456 ? 192.56500 118.88700 180.17300 1.000 82.41000 456 TRP A C 1
ATOM 1160 O O . TRP A 1 456 ? 192.87800 119.10200 181.34600 1.000 82.41000 456 TRP A O 1
ATOM 1171 N N . ALA A 1 457 ? 191.30700 118.89700 179.74500 1.000 78.04000 457 ALA A N 1
ATOM 1172 C CA . ALA A 1 457 ? 190.18700 119.17700 180.63800 1.000 78.04000 457 ALA A CA 1
ATOM 1173 C C . ALA A 1 457 ? 188.98200 118.38300 180.15500 1.000 78.04000 457 ALA A C 1
ATOM 1174 O O . ALA A 1 457 ? 188.46900 118.64000 179.06200 1.000 78.04000 457 ALA A O 1
ATOM 1176 N N . LEU A 1 458 ? 188.51900 117.43500 180.97200 1.000 74.86000 458 LEU A N 1
ATOM 1177 C CA . LEU A 1 458 ? 187.37900 116.59300 180.61200 1.000 74.86000 458 LEU A CA 1
ATOM 1178 C C . LEU A 1 458 ? 186.11800 117.44500 180.69200 1.000 74.86000 458 LEU A C 1
ATOM 1179 O O . LEU A 1 458 ? 185.33500 117.38200 181.64200 1.000 74.86000 458 LEU A O 1
ATOM 1184 N N . GLY A 1 459 ? 185.92900 118.26700 179.66600 1.000 76.36000 459 GLY A N 1
ATOM 1185 C CA . GLY A 1 459 ? 184.80300 119.17000 179.63000 1.000 76.36000 459 GLY A CA 1
ATOM 1186 C C . GLY A 1 459 ? 183.46500 118.46800 179.60300 1.000 76.36000 459 GLY A C 1
ATOM 1187 O O . GLY A 1 459 ? 183.11800 117.79400 178.63100 1.000 76.36000 459 GLY A O 1
ATOM 1188 N N . VAL A 1 460 ? 182.71700 118.58800 180.68400 1.000 81.35000 460 VAL A N 1
ATOM 1189 C CA . VAL A 1 460 ? 181.29400 118.28700 180.67900 1.000 81.35000 460 VAL A CA 1
ATOM 1190 C C . VAL A 1 460 ? 180.60600 119.55600 181.16200 1.000 81.35000 460 VAL A C 1
ATOM 1191 O O . VAL A 1 460 ? 180.35400 119.73700 182.35400 1.000 81.35000 460 VAL A O 1
ATOM 1195 N N . VAL A 1 461 ? 180.31500 120.44700 180.22000 1.000 79.89000 461 VAL A N 1
ATOM 1196 C CA . VAL A 1 461 ? 179.66200 121.71100 180.53500 1.000 79.89000 461 VAL A CA 1
ATOM 1197 C C . VAL A 1 461 ? 178.24000 121.49500 181.04000 1.000 79.89000 461 VAL A C 1
ATOM 1198 O O . VAL A 1 461 ? 177.84700 120.37300 181.35800 1.000 79.89000 461 VAL A O 1
ATOM 1202 N N . VAL A 1 462 ? 177.47500 122.57900 181.10900 1.000 81.74000 462 VAL A N 1
ATOM 1203 C CA . VAL A 1 462 ? 176.09700 122.51500 181.57400 1.000 81.74000 462 VAL A CA 1
ATOM 1204 C C . VAL A 1 462 ? 175.20600 123.44700 180.76000 1.000 81.74000 462 VAL A C 1
ATOM 1205 O O . VAL A 1 462 ? 173.98300 123.30400 180.75200 1.000 81.74000 462 VAL A O 1
ATOM 1209 N N . PHE A 1 463 ? 175.82700 124.39900 180.07000 1.000 80.74000 463 PHE A N 1
ATOM 1210 C CA . PHE A 1 463 ? 175.08400 125.35400 179.25700 1.000 80.74000 463 PHE A CA 1
ATOM 1211 C C . PHE A 1 463 ? 175.83900 125.75500 177.99300 1.000 80.74000 463 PHE A C 1
ATOM 1212 O O . PHE A 1 463 ? 177.03900 125.51200 177.86400 1.000 80.74000 463 PHE A O 1
ATOM 1220 N N . THR A 1 464 ? 175.11700 126.37300 177.06400 1.000 81.85000 464 THR A N 1
ATOM 1221 C CA . THR A 1 464 ? 175.68100 126.82500 175.80400 1.000 81.85000 464 THR A CA 1
ATOM 1222 C C . THR A 1 464 ? 174.73300 127.80400 175.12200 1.000 81.85000 464 THR A C 1
ATOM 1223 O O . THR A 1 464 ? 173.64200 128.10300 175.61400 1.000 81.85000 464 THR A O 1
ATOM 1227 N N . GLY A 1 465 ? 175.16300 128.29900 173.96800 1.000 74.46000 465 GLY A N 1
ATOM 1228 C CA . GLY A 1 465 ? 174.37300 129.30400 173.28100 1.000 74.46000 465 GLY A CA 1
ATOM 1229 C C . GLY A 1 465 ? 174.41100 130.60400 174.05800 1.000 74.46000 465 GLY A C 1
ATOM 1230 O O . GLY A 1 465 ? 175.46800 131.04400 174.52300 1.000 74.46000 465 GLY A O 1
ATOM 1231 N N . HIS A 1 466 ? 173.24300 131.22800 174.21000 1.000 84.77000 466 HIS A N 1
ATOM 1232 C CA . HIS A 1 466 ? 173.12300 132.48600 174.93400 1.000 84.77000 466 HIS A CA 1
ATOM 1233 C C . HIS A 1 466 ? 172.91600 132.29900 176.42900 1.000 84.77000 466 HIS A C 1
ATOM 1234 O O . HIS A 1 466 ? 172.86700 133.29200 177.15900 1.000 84.77000 466 HIS A O 1
ATOM 1241 N N . ASP A 1 467 ? 172.80600 131.06500 176.91100 1.000 77.31000 467 ASP A N 1
ATOM 1242 C CA . ASP A 1 467 ? 172.49200 130.84900 178.31700 1.000 77.31000 467 ASP A CA 1
ATOM 1243 C C . ASP A 1 467 ? 173.72600 131.01300 179.19800 1.000 77.31000 467 ASP A C 1
ATOM 1244 O O . ASP A 1 467 ? 173.74100 130.56400 180.34900 1.000 77.31000 467 ASP A O 1
ATOM 1249 N N . THR A 1 468 ? 174.76800 131.64200 178.66100 1.000 80.17000 468 THR A N 1
ATOM 1250 C CA . THR A 1 468 ? 175.95600 131.99700 179.42400 1.000 80.17000 468 THR A CA 1
ATOM 1251 C C . THR A 1 468 ? 175.91900 133.48200 179.76100 1.000 80.17000 468 THR A C 1
ATOM 1252 O O . THR A 1 468 ? 175.47000 134.29900 178.95300 1.000 80.17000 468 THR A O 1
ATOM 1256 N N . LYS A 1 469 ? 176.39100 133.82500 180.96400 1.000 72.62000 469 LYS A N 1
ATOM 1257 C CA . LYS A 1 469 ? 176.42400 135.22500 181.37700 1.000 72.62000 469 LYS A CA 1
ATOM 1258 C C . LYS A 1 469 ? 177.33600 136.05300 180.48500 1.000 72.62000 469 LYS A C 1
ATOM 1259 O O . LYS A 1 469 ? 177.14100 137.26800 180.35400 1.000 72.62000 469 LYS A O 1
ATOM 1265 N N . ILE A 1 470 ? 178.33200 135.41400 179.86700 1.000 68.65000 470 ILE A N 1
ATOM 1266 C CA . ILE A 1 470 ? 179.32100 136.13600 179.07500 1.000 68.65000 470 ILE A CA 1
ATOM 1267 C C . ILE A 1 470 ? 178.66400 136.84500 177.90000 1.000 68.65000 470 ILE A C 1
ATOM 1268 O O . ILE A 1 470 ? 179.20900 137.81800 177.36500 1.000 68.65000 470 ILE A O 1
ATOM 1273 N N . MET A 1 471 ? 177.49100 136.37500 177.48000 1.000 78.60000 471 MET A N 1
ATOM 1274 C CA . MET A 1 471 ? 176.66300 137.07700 176.50900 1.000 78.60000 471 MET A CA 1
ATOM 1275 C C . MET A 1 471 ? 175.40400 137.67500 177.12400 1.000 78.60000 471 MET A C 1
ATOM 1276 O O . MET A 1 471 ? 174.87200 138.65200 176.58800 1.000 78.60000 471 MET A O 1
ATOM 1281 N N . MET A 1 472 ? 174.92000 137.11200 178.23800 1.000 79.87000 472 MET A N 1
ATOM 1282 C CA . MET A 1 472 ? 173.66500 137.57200 178.82700 1.000 79.87000 472 MET A CA 1
ATOM 1283 C C . MET A 1 472 ? 173.78300 138.96500 179.42900 1.000 79.87000 472 MET A C 1
ATOM 1284 O O . MET A 1 472 ? 172.83900 139.75700 179.33500 1.000 79.87000 472 MET A O 1
ATOM 1289 N N . ASN A 1 473 ? 174.91800 139.28700 180.05000 1.000 77.48000 473 ASN A N 1
ATOM 1290 C CA . ASN A 1 473 ? 175.07700 140.59200 180.68300 1.000 77.48000 473 ASN A CA 1
ATOM 1291 C C . ASN A 1 473 ? 175.38100 141.66100 179.64200 1.000 77.48000 473 ASN A C 1
ATOM 1292 O O . ASN A 1 473 ? 176.38900 142.36800 179.74200 1.000 77.48000 473 ASN A O 1
ATOM 1297 N N . ALA A 1 474 ? 174.51100 141.79000 178.64500 1.000 78.91000 474 ALA A N 1
ATOM 1298 C CA . ALA A 1 474 ? 174.69600 142.76300 177.57600 1.000 78.91000 474 ALA A CA 1
ATOM 1299 C C . ALA A 1 474 ? 173.35400 143.16600 176.97100 1.000 78.91000 474 ALA A C 1
ATOM 1300 O O . ALA A 1 474 ? 172.61600 142.32700 176.45400 1.000 78.91000 474 ALA A O 1
ATOM 1302 N N . PRO A 1 478 ? 170.05200 143.57800 179.03600 1.000 69.05000 478 PRO A N 1
ATOM 1303 C CA . PRO A 1 478 ? 169.28000 144.82300 179.01000 1.000 69.05000 478 PRO A CA 1
ATOM 1304 C C . PRO A 1 478 ? 168.72200 145.14100 177.63000 1.000 69.05000 478 PRO A C 1
ATOM 1305 O O . PRO A 1 478 ? 168.94900 146.23400 177.11900 1.000 69.05000 478 PRO A O 1
ATOM 1309 N N . SER A 1 479 ? 168.00100 144.19800 177.03500 1.000 55.93000 479 SER A N 1
ATOM 1310 C CA . SER A 1 479 ? 167.43900 144.41100 175.70800 1.000 55.93000 479 SER A CA 1
ATOM 1311 C C . SER A 1 479 ? 166.33500 145.45900 175.77300 1.000 55.93000 479 SER A C 1
ATOM 1312 O O . SER A 1 479 ? 165.30500 145.24900 176.42300 1.000 55.93000 479 SER A O 1
ATOM 1315 N N . LYS A 1 480 ? 166.55100 146.58400 175.10000 1.000 37.38000 480 LYS A N 1
ATOM 1316 C CA . LYS A 1 480 ? 165.57200 147.65500 175.01900 1.000 37.38000 480 LYS A CA 1
ATOM 1317 C C . LYS A 1 480 ? 164.76300 147.52600 173.73700 1.000 37.38000 480 LYS A C 1
ATOM 1318 O O . LYS A 1 480 ? 165.16500 146.85500 172.78600 1.000 37.38000 480 LYS A O 1
ATOM 1324 N N . ARG A 1 481 ? 163.60600 148.17400 173.72600 1.000 34.27000 481 ARG A N 1
ATOM 1325 C CA . ARG A 1 481 ? 162.71300 148.11700 172.58100 1.000 34.27000 481 ARG A CA 1
ATOM 1326 C C . ARG A 1 481 ? 162.19600 149.51400 172.27600 1.000 34.27000 481 ARG A C 1
ATOM 1327 O O . ARG A 1 481 ? 161.94900 150.30100 173.19200 1.000 34.27000 481 ARG A O 1
ATOM 1335 N N . ALA A 1 482 ? 162.02800 149.81000 170.99000 1.000 22.21000 482 ALA A N 1
ATOM 1336 C CA . ALA A 1 482 ? 161.67300 151.14900 170.55500 1.000 22.21000 482 ALA A CA 1
ATOM 1337 C C . ALA A 1 482 ? 160.35000 151.58500 171.17200 1.000 22.21000 482 ALA A C 1
ATOM 1338 O O . ALA A 1 482 ? 159.62000 150.79600 171.76400 1.000 22.21000 482 ALA A O 1
ATOM 1340 N N . ARG A 1 483 ? 160.04800 152.87500 171.03400 1.000 22.70000 483 ARG A N 1
ATOM 1341 C CA . ARG A 1 483 ? 158.83500 153.41100 171.64000 1.000 22.70000 483 ARG A CA 1
ATOM 1342 C C . ARG A 1 483 ? 157.58500 152.96800 170.90600 1.000 22.70000 483 ARG A C 1
ATOM 1343 O O . ARG A 1 483 ? 156.55300 152.74100 171.54100 1.000 22.70000 483 ARG A O 1
ATOM 1351 N N . ILE A 1 484 ? 157.65000 152.84000 169.58000 1.000 23.40000 484 ILE A N 1
ATOM 1352 C CA . ILE A 1 484 ? 156.48900 152.38900 168.82300 1.000 23.40000 484 ILE A CA 1
ATOM 1353 C C . ILE A 1 484 ? 156.40700 150.87200 168.72800 1.000 23.40000 484 ILE A C 1
ATOM 1354 O O . ILE A 1 484 ? 155.30400 150.33100 168.57800 1.000 23.40000 484 ILE A O 1
ATOM 1359 N N . ALA A 1 485 ? 157.53000 150.16600 168.84300 1.000 20.63000 485 ALA A N 1
ATOM 1360 C CA . ALA A 1 485 ? 157.46300 148.72200 168.99900 1.000 20.63000 485 ALA A CA 1
ATOM 1361 C C . ALA A 1 485 ? 156.80700 148.31600 170.30600 1.000 20.63000 485 ALA A C 1
ATOM 1362 O O . ALA A 1 485 ? 156.64900 147.11800 170.55300 1.000 20.63000 485 ALA A O 1
ATOM 1364 N N . ARG A 1 486 ? 156.44700 149.27400 171.15300 1.000 22.27000 486 ARG A N 1
ATOM 1365 C CA . ARG A 1 486 ? 155.68800 149.01100 172.36500 1.000 22.27000 486 ARG A CA 1
ATOM 1366 C C . ARG A 1 486 ? 154.27300 149.55100 172.30000 1.000 22.27000 486 ARG A C 1
ATOM 1367 O O . ARG A 1 486 ? 153.41100 149.08400 173.04600 1.000 22.27000 486 ARG A O 1
ATOM 1375 N N . GLU A 1 487 ? 154.02000 150.53000 171.44400 1.000 19.13000 487 GLU A N 1
ATOM 1376 C CA . GLU A 1 487 ? 152.67600 151.02800 171.20900 1.000 19.13000 487 GLU A CA 1
ATOM 1377 C C . GLU A 1 487 ? 152.03500 150.39500 169.98700 1.000 19.13000 487 GLU A C 1
ATOM 1378 O O . GLU A 1 487 ? 150.98300 150.86000 169.54100 1.000 19.13000 487 GLU A O 1
ATOM 1384 N N . LEU A 1 488 ? 152.66300 149.36600 169.42500 1.000 16.41000 488 LEU A N 1
ATOM 1385 C CA . LEU A 1 488 ? 152.08400 148.60900 168.32500 1.000 16.41000 488 LEU A CA 1
ATOM 1386 C C . LEU A 1 488 ? 151.00600 147.63800 168.78200 1.000 16.41000 488 LEU A C 1
ATOM 1387 O O . LEU A 1 488 ? 150.23300 147.14300 167.94700 1.000 16.41000 488 LEU A O 1
ATOM 1392 N N . ASN A 1 489 ? 150.95800 147.33100 170.07600 1.000 17.22000 489 ASN A N 1
ATOM 1393 C CA . ASN A 1 489 ? 149.98100 146.37200 170.56200 1.000 17.22000 489 ASN A CA 1
ATOM 1394 C C . ASN A 1 489 ? 148.57000 146.87100 170.33000 1.000 17.22000 489 ASN A C 1
ATOM 1395 O O . ASN A 1 489 ? 147.67300 146.08100 170.03400 1.000 17.22000 489 ASN A O 1
ATOM 1400 N N . PHE A 1 490 ? 148.35100 148.17900 170.44800 1.000 16.51000 490 PHE A N 1
ATOM 1401 C CA . PHE A 1 490 ? 147.02100 148.72000 170.19600 1.000 16.51000 490 PHE A CA 1
ATOM 1402 C C . PHE A 1 490 ? 146.58700 148.45700 168.76200 1.000 16.51000 490 PHE A C 1
ATOM 1403 O O . PHE A 1 490 ? 145.44100 148.06500 168.51200 1.000 16.51000 490 PHE A O 1
ATOM 1411 N N . ASN A 1 491 ? 147.49900 148.63500 167.80700 1.000 13.87000 491 ASN A N 1
ATOM 1412 C CA . ASN A 1 491 ? 147.15700 148.41100 166.40700 1.000 13.87000 491 ASN A CA 1
ATOM 1413 C C . ASN A 1 491 ? 146.91300 146.93700 166.11900 1.000 13.87000 491 ASN A C 1
ATOM 1414 O O . ASN A 1 491 ? 145.95200 146.58600 165.42700 1.000 13.87000 491 ASN A O 1
ATOM 1419 N N . VAL A 1 492 ? 147.76700 146.05700 166.63700 1.000 16.81000 492 VAL A N 1
ATOM 1420 C CA . VAL A 1 492 ? 147.56500 144.63500 166.37800 1.000 16.81000 492 VAL A CA 1
ATOM 1421 C C . VAL A 1 492 ? 146.27100 144.14700 167.02400 1.000 16.81000 492 VAL A C 1
ATOM 1422 O O . VAL A 1 492 ? 145.52100 143.35500 166.43700 1.000 16.81000 492 VAL A O 1
ATOM 1426 N N . ILE A 1 493 ? 145.97300 144.62600 168.23100 1.000 16.39000 493 ILE A N 1
ATOM 1427 C CA . ILE A 1 493 ? 144.75400 144.22400 168.91300 1.000 16.39000 493 ILE A CA 1
ATOM 1428 C C . ILE A 1 493 ? 143.53400 144.75500 168.18800 1.000 16.39000 493 ILE A C 1
ATOM 1429 O O . ILE A 1 493 ? 142.51100 144.07200 168.10800 1.000 16.39000 493 ILE A O 1
ATOM 1434 N N . CYS A 1 494 ? 143.61500 145.95300 167.61300 1.000 20.02000 494 CYS A N 1
ATOM 1435 C CA . CYS A 1 494 ? 142.48700 146.43900 166.82900 1.000 20.02000 494 CYS A CA 1
ATOM 1436 C C . CYS A 1 494 ? 142.32800 145.66100 165.52900 1.000 20.02000 494 CYS A C 1
ATOM 1437 O O . CYS A 1 494 ? 141.20400 145.48500 165.04200 1.000 20.02000 494 CYS A O 1
ATOM 1440 N N . ASN A 1 495 ? 143.43200 145.17300 164.95900 1.000 23.50000 495 ASN A N 1
ATOM 1441 C CA . ASN A 1 495 ? 143.33200 144.27600 163.81000 1.000 23.50000 495 ASN A CA 1
ATOM 1442 C C . ASN A 1 495 ? 142.57400 143.00900 164.17000 1.000 23.50000 495 ASN A C 1
ATOM 1443 O O . ASN A 1 495 ? 141.65200 142.60000 163.45600 1.000 23.50000 495 ASN A O 1
ATOM 1448 N N . PHE A 1 496 ? 142.96100 142.36200 165.27100 1.000 20.44000 496 PHE A N 1
ATOM 1449 C CA . PHE A 1 496 ? 142.22600 141.17700 165.70500 1.000 20.44000 496 PHE A CA 1
ATOM 1450 C C . PHE A 1 496 ? 140.77700 141.50800 166.02400 1.000 20.44000 496 PHE A C 1
ATOM 1451 O O . PHE A 1 496 ? 139.89100 140.68000 165.80700 1.000 20.44000 496 PHE A O 1
ATOM 1459 N N . GLY A 1 497 ? 140.51400 142.70700 166.53200 1.000 18.01000 497 GLY A N 1
ATOM 1460 C CA . GLY A 1 497 ? 139.14000 143.10100 166.78100 1.000 18.01000 497 GLY A CA 1
ATOM 1461 C C . GLY A 1 497 ? 138.31700 143.14500 165.51100 1.000 18.01000 497 GLY A C 1
ATOM 1462 O O . GLY A 1 497 ? 137.20100 142.62100 165.45700 1.000 18.01000 497 GLY A O 1
ATOM 1463 N N . ILE A 1 498 ? 138.86400 143.75400 164.46000 1.000 17.83000 498 ILE A N 1
ATOM 1464 C CA . ILE A 1 498 ? 138.09700 143.82300 163.22000 1.000 17.83000 498 ILE A CA 1
ATOM 1465 C C . ILE A 1 498 ? 137.98900 142.43800 162.58300 1.000 17.83000 498 ILE A C 1
ATOM 1466 O O . ILE A 1 498 ? 136.96500 142.10800 161.96600 1.000 17.83000 498 ILE A O 1
ATOM 1471 N N . LEU A 1 499 ? 139.00600 141.58900 162.76600 1.000 16.58000 499 LEU A N 1
ATOM 1472 C CA . LEU A 1 499 ? 138.94000 140.22400 162.25400 1.000 16.58000 499 LEU A CA 1
ATOM 1473 C C . LEU A 1 499 ? 137.82900 139.43400 162.93100 1.000 16.58000 499 LEU A C 1
ATOM 1474 O O . LEU A 1 499 ? 137.06500 138.72400 162.26700 1.000 16.58000 499 LEU A O 1
ATOM 1479 N N . LEU A 1 500 ? 137.71400 139.55000 164.25100 1.000 15.69000 500 LEU A N 1
ATOM 1480 C CA . LEU A 1 500 ? 136.65500 138.83600 164.95000 1.000 15.69000 500 LEU A CA 1
ATOM 1481 C C . LEU A 1 500 ? 135.28700 139.42800 164.65500 1.000 15.69000 500 LEU A C 1
ATOM 1482 O O . LEU A 1 500 ? 134.29300 138.70100 164.66700 1.000 15.69000 500 LEU A O 1
ATOM 1487 N N . ILE A 1 501 ? 135.20400 140.72300 164.36600 1.000 16.33000 501 ILE A N 1
ATOM 1488 C CA . ILE A 1 501 ? 133.91100 141.26900 163.97100 1.000 16.33000 501 ILE A CA 1
ATOM 1489 C C . ILE A 1 501 ? 133.47400 140.69800 162.62600 1.000 16.33000 501 ILE A C 1
ATOM 1490 O O . ILE A 1 501 ? 132.30900 140.31400 162.44800 1.000 16.33000 501 ILE A O 1
ATOM 1495 N N . MET A 1 502 ? 134.39600 140.62100 161.66100 1.000 15.22000 502 MET A N 1
ATOM 1496 C CA . MET A 1 502 ? 134.07000 139.98500 160.38400 1.000 15.22000 502 MET A CA 1
ATOM 1497 C C . MET A 1 502 ? 133.67300 138.52600 160.57200 1.000 15.22000 502 MET A C 1
ATOM 1498 O O . MET A 1 502 ? 132.70800 138.05300 159.96300 1.000 15.22000 502 MET A O 1
ATOM 1503 N N . CYS A 1 503 ? 134.40700 137.79400 161.40800 1.000 13.76000 503 CYS A N 1
ATOM 1504 C CA . CYS A 1 503 ? 134.09900 136.38300 161.59700 1.000 13.76000 503 CYS A CA 1
ATOM 1505 C C . CYS A 1 503 ? 132.76000 136.18000 162.29600 1.000 13.76000 503 CYS A C 1
ATOM 1506 O O . CYS A 1 503 ? 132.04700 135.21700 161.99800 1.000 13.76000 503 CYS A O 1
ATOM 1509 N N . LEU A 1 504 ? 132.38200 137.07700 163.20600 1.000 13.07000 504 LEU A N 1
ATOM 1510 C CA . LEU A 1 504 ? 131.07700 136.95800 163.84500 1.000 13.07000 504 LEU A CA 1
ATOM 1511 C C . LEU A 1 504 ? 129.95400 137.30700 162.88100 1.000 13.07000 504 LEU A C 1
ATOM 1512 O O . LEU A 1 504 ? 128.88100 136.69700 162.93300 1.000 13.07000 504 LEU A O 1
ATOM 1517 N N . ILE A 1 505 ? 130.16700 138.29000 162.00400 1.000 14.80000 505 ILE A N 1
ATOM 1518 C CA . ILE A 1 505 ? 129.17900 138.53800 160.95700 1.000 14.80000 505 ILE A CA 1
ATOM 1519 C C . ILE A 1 505 ? 129.00700 137.29600 160.10000 1.000 14.80000 505 ILE A C 1
ATOM 1520 O O . ILE A 1 505 ? 127.88200 136.89000 159.78100 1.000 14.80000 505 ILE A O 1
ATOM 1525 N N . ALA A 1 506 ? 130.11800 136.65900 159.73400 1.000 13.18000 506 ALA A N 1
ATOM 1526 C CA . ALA A 1 506 ? 130.03800 135.45200 158.92100 1.000 13.18000 506 ALA A CA 1
ATOM 1527 C C . ALA A 1 506 ? 129.25800 134.36000 159.63500 1.000 13.18000 506 ALA A C 1
ATOM 1528 O O . ALA A 1 506 ? 128.39900 133.71300 159.03800 1.000 13.18000 506 ALA A O 1
ATOM 1530 N N . ALA A 1 507 ? 129.52900 134.14900 160.92100 1.000 13.11000 507 ALA A N 1
ATOM 1531 C CA . ALA A 1 507 ? 128.83200 133.09300 161.65100 1.000 13.11000 507 ALA A CA 1
ATOM 1532 C C . ALA A 1 507 ? 127.33900 133.37300 161.75000 1.000 13.11000 507 ALA A C 1
ATOM 1533 O O . ALA A 1 507 ? 126.51300 132.53300 161.37700 1.000 13.11000 507 ALA A O 1
ATOM 1535 N N . ILE A 1 508 ? 126.96800 134.54400 162.27200 1.000 11.55000 508 ILE A N 1
ATOM 1536 C CA . ILE A 1 508 ? 125.55600 134.84800 162.46400 1.000 11.55000 508 ILE A CA 1
ATOM 1537 C C . ILE A 1 508 ? 124.79800 135.03300 161.16000 1.000 11.55000 508 ILE A C 1
ATOM 1538 O O . ILE A 1 508 ? 123.56500 135.05400 161.18200 1.000 11.55000 508 ILE A O 1
ATOM 1543 N N . ALA A 1 509 ? 125.48500 135.17900 160.02600 1.000 13.14000 509 ALA A N 1
ATOM 1544 C CA . ALA A 1 509 ? 124.78900 135.26500 158.74900 1.000 13.14000 509 ALA A CA 1
ATOM 1545 C C . ALA A 1 509 ? 124.71800 133.93500 158.02200 1.000 13.14000 509 ALA A C 1
ATOM 1546 O O . ALA A 1 509 ? 123.71600 133.64700 157.36300 1.000 13.14000 509 ALA A O 1
ATOM 1548 N N . ASN A 1 510 ? 125.75300 133.10900 158.13200 1.000 17.85000 510 ASN A N 1
ATOM 1549 C CA . ASN A 1 510 ? 125.69000 131.77900 157.55100 1.000 17.85000 510 ASN A CA 1
ATOM 1550 C C . ASN A 1 510 ? 124.69000 130.91300 158.29100 1.000 17.85000 510 ASN A C 1
ATOM 1551 O O . ASN A 1 510 ? 123.93300 130.16700 157.66700 1.000 17.85000 510 ASN A O 1
ATOM 1556 N N . GLY A 1 511 ? 124.65900 131.00000 159.62100 1.000 17.15000 511 GLY A N 1
ATOM 1557 C CA . GLY A 1 511 ? 123.68200 130.23100 160.36700 1.000 17.15000 511 GLY A CA 1
ATOM 1558 C C . GLY A 1 511 ? 122.25400 130.57700 160.00400 1.000 17.15000 511 GLY A C 1
ATOM 1559 O O . GLY A 1 511 ? 121.38700 129.70500 159.99600 1.000 17.15000 511 GLY A O 1
ATOM 1560 N N . ILE A 1 512 ? 121.98500 131.84400 159.69800 1.000 17.71000 512 ILE A N 1
ATOM 1561 C CA . ILE A 1 512 ? 120.65100 132.22200 159.24800 1.000 17.71000 512 ILE A CA 1
ATOM 1562 C C . ILE A 1 512 ? 120.40200 131.70300 157.84200 1.000 17.71000 512 ILE A C 1
ATOM 1563 O O . ILE A 1 512 ? 119.47600 130.91900 157.61000 1.000 17.71000 512 ILE A O 1
ATOM 1568 N N . ALA A 1 513 ? 121.23200 132.12700 156.88200 1.000 19.98000 513 ALA A N 1
ATOM 1569 C CA . ALA A 1 513 ? 121.03400 131.75300 155.48600 1.000 19.98000 513 ALA A CA 1
ATOM 1570 C C . ALA A 1 513 ? 121.06100 130.25100 155.26500 1.000 19.98000 513 ALA A C 1
ATOM 1571 O O . ALA A 1 513 ? 120.65400 129.79400 154.19500 1.000 19.98000 513 ALA A O 1
ATOM 1573 N N . TRP A 1 514 ? 121.51700 129.48100 156.24200 1.000 22.51000 514 TRP A N 1
ATOM 1574 C CA . TRP A 1 514 ? 121.46900 128.03300 156.18300 1.000 22.51000 514 TRP A CA 1
ATOM 1575 C C . TRP A 1 514 ? 120.18800 127.46200 156.77000 1.000 22.51000 514 TRP A C 1
ATOM 1576 O O . TRP A 1 514 ? 119.92700 126.26800 156.61100 1.000 22.51000 514 TRP A O 1
ATOM 1587 N N . GLY A 1 515 ? 119.39800 128.27300 157.46000 1.000 27.77000 515 GLY A N 1
ATOM 1588 C CA . GLY A 1 515 ? 118.17400 127.78900 158.05800 1.000 27.77000 515 GLY A CA 1
ATOM 1589 C C . GLY A 1 515 ? 116.95300 128.18700 157.26000 1.000 27.77000 515 GLY A C 1
ATOM 1590 O O . GLY A 1 515 ? 115.87400 128.37400 157.82800 1.000 27.77000 515 GLY A O 1
ATOM 1591 N N . LYS A 1 516 ? 117.10900 128.32900 155.94300 1.000 30.85000 516 LYS A N 1
ATOM 1592 C CA . LYS A 1 516 ? 116.00500 128.76700 155.10100 1.000 30.85000 516 LYS A CA 1
ATOM 1593 C C . LYS A 1 516 ? 115.18000 127.62300 154.54500 1.000 30.85000 516 LYS A C 1
ATOM 1594 O O . LYS A 1 516 ? 113.99900 127.82900 154.24800 1.000 30.85000 516 LYS A O 1
ATOM 1600 N N . THR A 1 517 ? 115.78800 126.45900 154.32200 1.000 41.84000 517 THR A N 1
ATOM 1601 C CA . THR A 1 517 ? 115.11000 125.19000 154.05300 1.000 41.84000 517 THR A CA 1
ATOM 1602 C C . THR A 1 517 ? 114.22000 125.22400 152.81300 1.000 41.84000 517 THR A C 1
ATOM 1603 O O . THR A 1 517 ? 113.57100 124.22400 152.49000 1.000 41.84000 517 THR A O 1
ATOM 1607 N N . ASP A 1 518 ? 114.19100 126.34300 152.09400 1.000 35.95000 518 ASP A N 1
ATOM 1608 C CA . ASP A 1 518 ? 113.57000 126.35900 150.78000 1.000 35.95000 518 ASP A CA 1
ATOM 1609 C C . ASP A 1 518 ? 114.53700 126.69400 149.66400 1.000 35.95000 518 ASP A C 1
ATOM 1610 O O . ASP A 1 518 ? 114.36900 126.18500 148.55900 1.000 35.95000 518 ASP A O 1
ATOM 1615 N N . ALA A 1 519 ? 115.54200 127.52400 149.92700 1.000 25.48000 519 ALA A N 1
ATOM 1616 C CA . ALA A 1 519 ? 116.45900 127.96100 148.89400 1.000 25.48000 519 ALA A CA 1
ATOM 1617 C C . ALA A 1 519 ? 117.22800 126.77600 148.32200 1.000 25.48000 519 ALA A C 1
ATOM 1618 O O . ALA A 1 519 ? 117.20800 125.66700 148.85200 1.000 25.48000 519 ALA A O 1
ATOM 1620 N N . SER A 1 520 ? 117.95000 127.04200 147.23400 1.000 22.06000 520 SER A N 1
ATOM 1621 C CA . SER A 1 520 ? 118.65700 126.01200 146.48500 1.000 22.06000 520 SER A CA 1
ATOM 1622 C C . SER A 1 520 ? 119.64900 125.23900 147.32800 1.000 22.06000 520 SER A C 1
ATOM 1623 O O . SER A 1 520 ? 120.27600 124.30900 146.81800 1.000 22.06000 520 SER A O 1
ATOM 1626 N N . LEU A 1 521 ? 119.83700 125.62900 148.58200 1.000 22.57000 521 LEU A N 1
ATOM 1627 C CA . LEU A 1 521 ? 120.75000 124.92100 149.46500 1.000 22.57000 521 LEU A CA 1
ATOM 1628 C C . LEU A 1 521 ? 120.14800 123.60600 149.93300 1.000 22.57000 521 LEU A C 1
ATOM 1629 O O . LEU A 1 521 ? 120.85000 122.59600 150.03800 1.000 22.57000 521 LEU A O 1
ATOM 1634 N N . ALA A 1 522 ? 118.84500 123.60500 150.21400 1.000 29.69000 522 ALA A N 1
ATOM 1635 C CA . ALA A 1 522 ? 118.20100 122.43300 150.79000 1.000 29.69000 522 ALA A CA 1
ATOM 1636 C C . ALA A 1 522 ? 118.16300 121.27600 149.80400 1.000 29.69000 522 ALA A C 1
ATOM 1637 O O . ALA A 1 522 ? 118.42600 120.12700 150.17700 1.000 29.69000 522 ALA A O 1
ATOM 1639 N N . TRP A 1 523 ? 117.84700 121.56000 148.54200 1.000 28.41000 523 TRP A N 1
ATOM 1640 C CA . TRP A 1 523 ? 117.59000 120.49900 147.58000 1.000 28.41000 523 TRP A CA 1
ATOM 1641 C C . TRP A 1 523 ? 118.86900 119.83300 147.09600 1.000 28.41000 523 TRP A C 1
ATOM 1642 O O . TRP A 1 523 ? 118.93700 118.60500 147.00300 1.000 28.41000 523 TRP A O 1
ATOM 1653 N N . PHE A 1 524 ? 119.88700 120.62300 146.77100 1.000 23.69000 524 PHE A N 1
ATOM 1654 C CA . PHE A 1 524 ? 121.05500 120.09400 146.08500 1.000 23.69000 524 PHE A CA 1
ATOM 1655 C C . PHE A 1 524 ? 122.24900 119.86000 146.99200 1.000 23.69000 524 PHE A C 1
ATOM 1656 O O . PHE A 1 524 ? 123.20600 119.21100 146.56300 1.000 23.69000 524 PHE A O 1
ATOM 1664 N N . GLU A 1 525 ? 122.22800 120.36600 148.22000 1.000 18.71000 525 GLU A N 1
ATOM 1665 C CA . GLU A 1 525 ? 123.32700 120.18900 149.16000 1.000 18.71000 525 GLU A CA 1
ATOM 1666 C C . GLU A 1 525 ? 122.81300 119.43900 150.37500 1.000 18.71000 525 GLU A C 1
ATOM 1667 O O . GLU A 1 525 ? 121.94100 119.93500 151.09400 1.000 18.71000 525 GLU A O 1
ATOM 1673 N N . TYR A 1 526 ? 123.35800 118.24700 150.60000 1.000 31.49000 526 TYR A N 1
ATOM 1674 C CA . TYR A 1 526 ? 122.77600 117.28000 151.52400 1.000 31.49000 526 TYR A CA 1
ATOM 1675 C C . TYR A 1 526 ? 123.20700 117.59800 152.95700 1.000 31.49000 526 TYR A C 1
ATOM 1676 O O . TYR A 1 526 ? 124.10900 116.98600 153.53100 1.000 31.49000 526 TYR A O 1
ATOM 1685 N N . GLY A 1 527 ? 122.53100 118.58600 153.53700 1.000 28.67000 527 GLY A N 1
ATOM 1686 C CA . GLY A 1 527 ? 122.77400 118.95300 154.91900 1.000 28.67000 527 GLY A CA 1
ATOM 1687 C C . GLY A 1 527 ? 123.80600 120.04900 155.08600 1.000 28.67000 527 GLY A C 1
ATOM 1688 O O . GLY A 1 527 ? 123.89200 120.95700 154.25700 1.000 28.67000 527 GLY A O 1
ATOM 1689 N N . SER A 1 528 ? 124.57900 119.98600 156.16400 1.000 42.76000 528 SER A N 1
ATOM 1690 C CA . SER A 1 528 ? 125.66400 120.92200 156.41700 1.000 42.76000 528 SER A CA 1
ATOM 1691 C C . SER A 1 528 ? 126.89900 120.15900 156.88800 1.000 42.76000 528 SER A C 1
ATOM 1692 O O . SER A 1 528 ? 126.92700 118.92500 156.90600 1.000 42.76000 528 SER A O 1
ATOM 1695 N N . ILE A 1 529 ? 127.92800 120.91200 157.28400 1.000 53.98000 529 ILE A N 1
ATOM 1696 C CA . ILE A 1 529 ? 129.11300 120.29900 157.87300 1.000 53.98000 529 ILE A CA 1
ATOM 1697 C C . ILE A 1 529 ? 128.75900 119.57600 159.16500 1.000 53.98000 529 ILE A C 1
ATOM 1698 O O . ILE A 1 529 ? 129.12400 118.41100 159.35700 1.000 53.98000 529 ILE A O 1
ATOM 1703 N N . GLY A 1 530 ? 128.04500 120.25300 160.05600 1.000 53.94000 530 GLY A N 1
ATOM 1704 C CA . GLY A 1 530 ? 127.45600 119.62200 161.21700 1.000 53.94000 530 GLY A CA 1
ATOM 1705 C C . GLY A 1 530 ? 126.00600 120.04000 161.31600 1.000 53.94000 530 GLY A C 1
ATOM 1706 O O . GLY A 1 530 ? 125.71500 121.23300 161.42600 1.000 53.94000 530 GLY A O 1
ATOM 1707 N N . GLY A 1 531 ? 125.08500 119.08300 161.25700 1.000 47.00000 531 GLY A N 1
ATOM 1708 C CA . GLY A 1 531 ? 123.69800 119.46100 161.11200 1.000 47.00000 531 GLY A CA 1
ATOM 1709 C C . GLY A 1 531 ? 123.15600 120.21100 162.30400 1.000 47.00000 531 GLY A C 1
ATOM 1710 O O . GLY A 1 531 ? 122.82400 119.61900 163.33400 1.000 47.00000 531 GLY A O 1
ATOM 1711 N N . THR A 1 532 ? 123.06400 121.52500 162.15300 1.000 49.41000 532 THR A N 1
ATOM 1712 C CA . THR A 1 532 ? 122.38200 122.46700 163.03000 1.000 49.41000 532 THR A CA 1
ATOM 1713 C C . THR A 1 532 ? 122.55000 123.83600 162.38100 1.000 49.41000 532 THR A C 1
ATOM 1714 O O . THR A 1 532 ? 123.60200 124.10000 161.78800 1.000 49.41000 532 THR A O 1
ATOM 1718 N N . PRO A 1 533 ? 121.58000 124.73500 162.47000 1.000 46.46000 533 PRO A N 1
ATOM 1719 C CA . PRO A 1 533 ? 121.83000 126.10200 162.00000 1.000 46.46000 533 PRO A CA 1
ATOM 1720 C C . PRO A 1 533 ? 122.86800 126.80100 162.86300 1.000 46.46000 533 PRO A C 1
ATOM 1721 O O . PRO A 1 533 ? 123.85400 127.35000 162.35500 1.000 46.46000 533 PRO A O 1
ATOM 1725 N N . ALA A 1 534 ? 122.66700 126.76200 164.17900 1.000 42.86000 534 ALA A N 1
ATOM 1726 C CA . ALA A 1 534 ? 123.55500 127.44400 165.10800 1.000 42.86000 534 ALA A CA 1
ATOM 1727 C C . ALA A 1 534 ? 124.86700 126.70800 165.33800 1.000 42.86000 534 ALA A C 1
ATOM 1728 O O . ALA A 1 534 ? 125.71400 127.21400 166.07800 1.000 42.86000 534 ALA A O 1
ATOM 1730 N N . LEU A 1 535 ? 125.05300 125.53100 164.75000 1.000 38.46000 535 LEU A N 1
ATOM 1731 C CA . LEU A 1 535 ? 126.37400 124.92300 164.70100 1.000 38.46000 535 LEU A CA 1
ATOM 1732 C C . LEU A 1 535 ? 127.04200 125.10100 163.35100 1.000 38.46000 535 LEU A C 1
ATOM 1733 O O . LEU A 1 535 ? 128.27600 125.18300 163.28100 1.000 38.46000 535 LEU A O 1
ATOM 1738 N N . THR A 1 536 ? 126.25300 125.15600 162.27700 1.000 33.64000 536 THR A N 1
ATOM 1739 C CA . THR A 1 536 ? 126.78900 125.60900 161.00400 1.000 33.64000 536 THR A CA 1
ATOM 1740 C C . THR A 1 536 ? 127.40300 126.98800 161.15500 1.000 33.64000 536 THR A C 1
ATOM 1741 O O . THR A 1 536 ? 128.48900 127.25400 160.63100 1.000 33.64000 536 THR A O 1
ATOM 1745 N N . GLY A 1 537 ? 126.73000 127.87000 161.89300 1.000 26.63000 537 GLY A N 1
ATOM 1746 C CA . GLY A 1 537 ? 127.30300 129.17600 162.17200 1.000 26.63000 537 GLY A CA 1
ATOM 1747 C C . GLY A 1 537 ? 128.65000 129.10200 162.86600 1.000 26.63000 537 GLY A C 1
ATOM 1748 O O . GLY A 1 537 ? 129.56800 129.85100 162.53900 1.000 26.63000 537 GLY A O 1
ATOM 1749 N N . PHE A 1 538 ? 128.79000 128.18900 163.82600 1.000 25.92000 538 PHE A N 1
ATOM 1750 C CA . PHE A 1 538 ? 130.02500 128.09800 164.60000 1.000 25.92000 538 PHE A CA 1
ATOM 1751 C C . PHE A 1 538 ? 131.17400 127.56200 163.75200 1.000 25.92000 538 PHE A C 1
ATOM 1752 O O . PHE A 1 538 ? 132.30800 128.07000 163.81700 1.000 25.92000 538 PHE A O 1
ATOM 1760 N N . ILE A 1 539 ? 130.89700 126.54400 162.93600 1.000 25.45000 539 ILE A N 1
ATOM 1761 C CA . ILE A 1 539 ? 131.93100 126.05500 162.03200 1.000 25.45000 539 ILE A CA 1
ATOM 1762 C C . ILE A 1 539 ? 132.30600 127.12500 161.01600 1.000 25.45000 539 ILE A C 1
ATOM 1763 O O . ILE A 1 539 ? 133.48200 127.26400 160.65800 1.000 25.45000 539 ILE A O 1
ATOM 1768 N N . THR A 1 540 ? 131.33300 127.91000 160.54700 1.000 21.04000 540 THR A N 1
ATOM 1769 C CA . THR A 1 540 ? 131.65200 129.02500 159.66400 1.000 21.04000 540 THR A CA 1
ATOM 1770 C C . THR A 1 540 ? 132.53500 130.04500 160.36000 1.000 21.04000 540 THR A C 1
ATOM 1771 O O . THR A 1 540 ? 133.45900 130.58500 159.75000 1.000 21.04000 540 THR A O 1
ATOM 1775 N N . PHE A 1 541 ? 132.26700 130.32900 161.63300 1.000 20.38000 541 PHE A N 1
ATOM 1776 C CA . PHE A 1 541 ? 133.10400 131.27800 162.35700 1.000 20.38000 541 PHE A CA 1
ATOM 1777 C C . PHE A 1 541 ? 134.55000 130.82000 162.37100 1.000 20.38000 541 PHE A C 1
ATOM 1778 O O . PHE A 1 541 ? 135.46500 131.59000 162.05400 1.000 20.38000 541 PHE A O 1
ATOM 1786 N N . TRP A 1 542 ? 134.78600 129.57200 162.75000 1.000 24.51000 542 TRP A N 1
ATOM 1787 C CA . TRP A 1 542 ? 136.18200 129.16700 162.86300 1.000 24.51000 542 TRP A CA 1
ATOM 1788 C C . TRP A 1 542 ? 136.84600 129.02700 161.49600 1.000 24.51000 542 TRP A C 1
ATOM 1789 O O . TRP A 1 542 ? 138.02900 129.36500 161.34300 1.000 24.51000 542 TRP A O 1
ATOM 1800 N N . ALA A 1 543 ? 136.10200 128.60300 160.47200 1.000 17.95000 543 ALA A N 1
ATOM 1801 C CA . ALA A 1 543 ? 136.68700 128.56700 159.13500 1.000 17.95000 543 ALA A CA 1
ATOM 1802 C C . ALA A 1 543 ? 136.97400 129.96600 158.61100 1.000 17.95000 543 ALA A C 1
ATOM 1803 O O . ALA A 1 543 ? 137.92300 130.15600 157.84800 1.000 17.95000 543 ALA A O 1
ATOM 1805 N N . ALA A 1 544 ? 136.18600 130.95800 159.01700 1.000 14.16000 544 ALA A N 1
ATOM 1806 C CA . ALA A 1 544 ? 136.46800 132.32700 158.61600 1.000 14.16000 544 ALA A CA 1
ATOM 1807 C C . ALA A 1 544 ? 137.71900 132.85200 159.30500 1.000 14.16000 544 ALA A C 1
ATOM 1808 O O . ALA A 1 544 ? 138.55300 133.50400 158.67000 1.000 14.16000 544 ALA A O 1
ATOM 1810 N N . VAL A 1 545 ? 137.87300 132.57700 160.60100 1.000 15.50000 545 VAL A N 1
ATOM 1811 C CA . VAL A 1 545 ? 139.14200 132.87400 161.26700 1.000 15.50000 545 VAL A CA 1
ATOM 1812 C C . VAL A 1 545 ? 140.30300 132.26000 160.49900 1.000 15.50000 545 VAL A C 1
ATOM 1813 O O . VAL A 1 545 ? 141.38900 132.84100 160.41200 1.000 15.50000 545 VAL A O 1
ATOM 1817 N N . ILE A 1 546 ? 140.09300 131.07800 159.92100 1.000 14.52000 546 ILE A N 1
ATOM 1818 C CA . ILE A 1 546 ? 141.16900 130.48300 159.13100 1.000 14.52000 546 ILE A CA 1
ATOM 1819 C C . ILE A 1 546 ? 141.36000 131.21700 157.80500 1.000 14.52000 546 ILE A C 1
ATOM 1820 O O . ILE A 1 546 ? 142.49100 131.35400 157.32500 1.000 14.52000 546 ILE A O 1
ATOM 1825 N N . VAL A 1 547 ? 140.28500 131.71600 157.20000 1.000 15.02000 547 VAL A N 1
ATOM 1826 C CA . VAL A 1 547 ? 140.35500 132.25900 155.84100 1.000 15.02000 547 VAL A CA 1
ATOM 1827 C C . VAL A 1 547 ? 140.77300 133.72200 155.83100 1.000 15.02000 547 VAL A C 1
ATOM 1828 O O . VAL A 1 547 ? 141.45200 134.17500 154.90900 1.000 15.02000 547 VAL A O 1
ATOM 1832 N N . PHE A 1 548 ? 140.41800 134.48100 156.85800 1.000 19.88000 548 PHE A N 1
ATOM 1833 C CA . PHE A 1 548 ? 140.88700 135.85300 156.96500 1.000 19.88000 548 PHE A CA 1
ATOM 1834 C C . PHE A 1 548 ? 142.22600 135.84100 157.69100 1.000 19.88000 548 PHE A C 1
ATOM 1835 O O . PHE A 1 548 ? 142.55200 136.76300 158.44200 1.000 19.88000 548 PHE A O 1
ATOM 1843 N N . GLN A 1 549 ? 142.98000 134.75300 157.49800 1.000 23.62000 549 GLN A N 1
ATOM 1844 C CA . GLN A 1 549 ? 144.29100 134.60500 158.12200 1.000 23.62000 549 GLN A CA 1
ATOM 1845 C C . GLN A 1 549 ? 145.21500 135.76000 157.77700 1.000 23.62000 549 GLN A C 1
ATOM 1846 O O . GLN A 1 549 ? 146.03100 136.17100 158.60600 1.000 23.62000 549 GLN A O 1
ATOM 1852 N N . ASN A 1 550 ? 145.11800 136.29300 156.55700 1.000 21.61000 550 ASN A N 1
ATOM 1853 C CA . ASN A 1 550 ? 146.06200 137.32000 156.13200 1.000 21.61000 550 ASN A CA 1
ATOM 1854 C C . ASN A 1 550 ? 146.05600 138.52500 157.06000 1.000 21.61000 550 ASN A C 1
ATOM 1855 O O . ASN A 1 550 ? 147.05900 139.24000 157.12700 1.000 21.61000 550 ASN A O 1
ATOM 1860 N N . LEU A 1 551 ? 144.97100 138.74900 157.80100 1.000 17.51000 551 LEU A N 1
ATOM 1861 C CA . LEU A 1 551 ? 144.92700 139.78300 158.82500 1.000 17.51000 551 LEU A CA 1
ATOM 1862 C C . LEU A 1 551 ? 145.58000 139.35400 160.12800 1.000 17.51000 551 LEU A C 1
ATOM 1863 O O . LEU A 1 551 ? 145.35000 139.99100 161.16000 1.000 17.51000 551 LEU A O 1
ATOM 1868 N N . VAL A 1 552 ? 146.36900 138.28900 160.11900 1.000 20.32000 552 VAL A N 1
ATOM 1869 C CA . VAL A 1 552 ? 147.24300 137.96000 161.23900 1.000 20.32000 552 VAL A CA 1
ATOM 1870 C C . VAL A 1 552 ? 148.58000 138.65100 160.99600 1.000 20.32000 552 VAL A C 1
ATOM 1871 O O . VAL A 1 552 ? 149.23700 138.36000 159.98400 1.000 20.32000 552 VAL A O 1
ATOM 1875 N N . PRO A 1 553 ? 149.00700 139.55300 161.87100 1.000 20.77000 553 PRO A N 1
ATOM 1876 C CA . PRO A 1 553 ? 150.27200 140.26600 161.67100 1.000 20.77000 553 PRO A CA 1
ATOM 1877 C C . PRO A 1 553 ? 151.50200 139.41300 161.93300 1.000 20.77000 553 PRO A C 1
ATOM 1878 O O . PRO A 1 553 ? 152.57500 139.95300 162.20800 1.000 20.77000 553 PRO A O 1
ATOM 1882 N N . ILE A 1 554 ? 151.35100 138.09000 161.90500 1.000 21.51000 554 ILE A N 1
ATOM 1883 C CA . ILE A 1 554 ? 152.46500 137.15100 161.99100 1.000 21.51000 554 ILE A CA 1
ATOM 1884 C C . ILE A 1 554 ? 153.62000 137.59900 161.10900 1.000 21.51000 554 ILE A C 1
ATOM 1885 O O . ILE A 1 554 ? 154.79000 137.43100 161.46600 1.000 21.51000 554 ILE A O 1
ATOM 1890 N N . SER A 1 555 ? 153.30200 138.18100 159.95800 1.000 20.53000 555 SER A N 1
ATOM 1891 C CA . SER A 1 555 ? 154.31200 138.65600 159.02900 1.000 20.53000 555 SER A CA 1
ATOM 1892 C C . SER A 1 555 ? 154.66900 140.11900 159.23400 1.000 20.53000 555 SER A C 1
ATOM 1893 O O . SER A 1 555 ? 155.54500 140.62600 158.53000 1.000 20.53000 555 SER A O 1
ATOM 1896 N N . LEU A 1 556 ? 154.01600 140.81300 160.16600 1.000 19.23000 556 LEU A N 1
ATOM 1897 C CA . LEU A 1 556 ? 154.41800 142.18100 160.47100 1.000 19.23000 556 LEU A CA 1
ATOM 1898 C C . LEU A 1 556 ? 155.73500 142.20000 161.22300 1.000 19.23000 556 LEU A C 1
ATOM 1899 O O . LEU A 1 556 ? 156.62500 142.99300 160.91100 1.000 19.23000 556 LEU A O 1
ATOM 1904 N N . TYR A 1 557 ? 155.88300 141.32800 162.21300 1.000 14.23000 557 TYR A N 1
ATOM 1905 C CA . TYR A 1 557 ? 157.08000 141.36900 163.03900 1.000 14.23000 557 TYR A CA 1
ATOM 1906 C C . TYR A 1 557 ? 158.30600 140.88000 162.28700 1.000 14.23000 557 TYR A C 1
ATOM 1907 O O . TYR A 1 557 ? 159.39800 141.41500 162.48700 1.000 14.23000 557 TYR A O 1
ATOM 1916 N N . ILE A 1 558 ? 158.15600 139.89300 161.40400 1.000 16.57000 558 ILE A N 1
ATOM 1917 C CA . ILE A 1 558 ? 159.30300 139.45800 160.61400 1.000 16.57000 558 ILE A CA 1
ATOM 1918 C C . ILE A 1 558 ? 159.63200 140.44600 159.50000 1.000 16.57000 558 ILE A C 1
ATOM 1919 O O . ILE A 1 558 ? 160.73200 140.39500 158.93900 1.000 16.57000 558 ILE A O 1
ATOM 1924 N N . SER A 1 559 ? 158.72300 141.35700 159.17500 1.000 14.69000 559 SER A N 1
ATOM 1925 C CA . SER A 1 559 ? 159.04300 142.43300 158.25100 1.000 14.69000 559 SER A CA 1
ATOM 1926 C C . SER A 1 559 ? 159.72700 143.59200 158.95800 1.000 14.69000 559 SER A C 1
ATOM 1927 O O . SER A 1 559 ? 160.69500 144.16100 158.43700 1.000 14.69000 559 SER A O 1
ATOM 1930 N N . LEU A 1 560 ? 159.25100 143.94100 160.15300 1.000 15.03000 560 LEU A N 1
ATOM 1931 C CA . LEU A 1 560 ? 159.87700 145.00800 160.92100 1.000 15.03000 560 LEU A CA 1
ATOM 1932 C C . LEU A 1 560 ? 161.25800 144.60500 161.40500 1.000 15.03000 560 LEU A C 1
ATOM 1933 O O . LEU A 1 560 ? 162.16900 145.43200 161.43300 1.000 15.03000 560 LEU A O 1
ATOM 1938 N N . GLU A 1 561 ? 161.44100 143.34600 161.79300 1.000 19.73000 561 GLU A N 1
ATOM 1939 C CA . GLU A 1 561 ? 162.77300 142.89200 162.16100 1.000 19.73000 561 GLU A CA 1
ATOM 1940 C C . GLU A 1 561 ? 163.74600 143.08500 161.01200 1.000 19.73000 561 GLU A C 1
ATOM 1941 O O . GLU A 1 561 ? 164.88300 143.52000 161.21900 1.000 19.73000 561 GLU A O 1
ATOM 1947 N N . ILE A 1 562 ? 163.30500 142.80200 159.78800 1.000 13.98000 562 ILE A N 1
ATOM 1948 C CA . ILE A 1 562 ? 164.17900 142.93400 158.62700 1.000 13.98000 562 ILE A CA 1
ATOM 1949 C C . ILE A 1 562 ? 164.48600 144.39800 158.35200 1.000 13.98000 562 ILE A C 1
ATOM 1950 O O . ILE A 1 562 ? 165.64400 144.77500 158.13800 1.000 13.98000 562 ILE A O 1
ATOM 1955 N N . VAL A 1 563 ? 163.45800 145.25000 158.35500 1.000 15.77000 563 VAL A N 1
ATOM 1956 C CA . VAL A 1 563 ? 163.70400 146.65800 158.05800 1.000 15.77000 563 VAL A CA 1
ATOM 1957 C C . VAL A 1 563 ? 164.58900 147.28900 159.12600 1.000 15.77000 563 VAL A C 1
ATOM 1958 O O . VAL A 1 563 ? 165.45100 148.11700 158.81100 1.000 15.77000 563 VAL A O 1
ATOM 1962 N N . ARG A 1 564 ? 164.46100 146.85500 160.38400 1.000 17.38000 564 ARG A N 1
ATOM 1963 C CA . ARG A 1 564 ? 165.27300 147.42400 161.45500 1.000 17.38000 564 ARG A CA 1
ATOM 1964 C C . ARG A 1 564 ? 166.71400 146.94700 161.37800 1.000 17.38000 564 ARG A C 1
ATOM 1965 O O . ARG A 1 564 ? 167.64400 147.75000 161.50300 1.000 17.38000 564 ARG A O 1
ATOM 1973 N N . THR A 1 565 ? 166.93200 145.64500 161.19100 1.000 16.34000 565 THR A N 1
ATOM 1974 C CA . THR A 1 565 ? 168.30800 145.18800 161.07300 1.000 16.34000 565 THR A CA 1
ATOM 1975 C C . THR A 1 565 ? 168.97900 145.77200 159.84400 1.000 16.34000 565 THR A C 1
ATOM 1976 O O . THR A 1 565 ? 170.19000 146.01600 159.85900 1.000 16.34000 565 THR A O 1
ATOM 1980 N N . LEU A 1 566 ? 168.21600 146.07400 158.79600 1.000 18.36000 566 LEU A N 1
ATOM 1981 C CA . LEU A 1 566 ? 168.86300 146.60400 157.60700 1.000 18.36000 566 LEU A CA 1
ATOM 1982 C C . LEU A 1 566 ? 169.14700 148.09800 157.73700 1.000 18.36000 566 LEU A C 1
ATOM 1983 O O . LEU A 1 566 ? 170.17700 148.56800 157.24400 1.000 18.36000 566 LEU A O 1
ATOM 1988 N N . GLN A 1 567 ? 168.29900 148.85100 158.44400 1.000 29.82000 567 GLN A N 1
ATOM 1989 C CA . GLN A 1 567 ? 168.65800 150.22700 158.78700 1.000 29.82000 567 GLN A CA 1
ATOM 1990 C C . GLN A 1 567 ? 169.88500 150.27600 159.68900 1.000 29.82000 567 GLN A C 1
ATOM 1991 O O . GLN A 1 567 ? 170.76100 151.13900 159.52600 1.000 29.82000 567 GLN A O 1
ATOM 1997 N N . ALA A 1 568 ? 169.95900 149.37700 160.66700 1.000 18.18000 568 ALA A N 1
ATOM 1998 C CA . ALA A 1 568 ? 171.12600 149.36000 161.53300 1.000 18.18000 568 ALA A CA 1
ATOM 1999 C C . ALA A 1 568 ? 172.38500 149.00600 160.76100 1.000 18.18000 568 ALA A C 1
ATOM 2000 O O . ALA A 1 568 ? 173.45800 149.54400 161.05000 1.000 18.18000 568 ALA A O 1
ATOM 2002 N N . PHE A 1 569 ? 172.28200 148.12200 159.77400 1.000 14.78000 569 PHE A N 1
ATOM 2003 C CA . PHE A 1 569 ? 173.43800 147.88500 158.91800 1.000 14.78000 569 PHE A CA 1
ATOM 2004 C C . PHE A 1 569 ? 173.78700 149.12800 158.11300 1.000 14.78000 569 PHE A C 1
ATOM 2005 O O . PHE A 1 569 ? 174.96500 149.40600 157.87600 1.000 14.78000 569 PHE A O 1
ATOM 2013 N N . PHE A 1 570 ? 172.78100 149.88800 157.67900 1.000 15.41000 570 PHE A N 1
ATOM 2014 C CA . PHE A 1 570 ? 173.07100 151.10800 156.93100 1.000 15.41000 570 PHE A CA 1
ATOM 2015 C C . PHE A 1 570 ? 173.78500 152.15200 157.76800 1.000 15.41000 570 PHE A C 1
ATOM 2016 O O . PHE A 1 570 ? 174.51400 152.97900 157.21500 1.000 15.41000 570 PHE A O 1
ATOM 2024 N N . ILE A 1 571 ? 173.57000 152.17300 159.08100 1.000 14.94000 571 ILE A N 1
ATOM 2025 C CA . ILE A 1 571 ? 174.35000 153.12200 159.87800 1.000 14.94000 571 ILE A CA 1
ATOM 2026 C C . ILE A 1 571 ? 175.67600 152.53500 160.34700 1.000 14.94000 571 ILE A C 1
ATOM 2027 O O . ILE A 1 571 ? 176.59800 153.29600 160.65900 1.000 14.94000 571 ILE A O 1
ATOM 2032 N N . TYR A 1 572 ? 175.80800 151.21000 160.40400 1.000 16.98000 572 TYR A N 1
ATOM 2033 C CA . TYR A 1 572 ? 177.11400 150.64500 160.71700 1.000 16.98000 572 TYR A CA 1
ATOM 2034 C C . TYR A 1 572 ? 178.10300 150.87200 159.59200 1.000 16.98000 572 TYR A C 1
ATOM 2035 O O . TYR A 1 572 ? 179.29300 151.06600 159.84500 1.000 16.98000 572 TYR A O 1
ATOM 2044 N N . SER A 1 573 ? 177.63700 150.83800 158.35300 1.000 19.28000 573 SER A N 1
ATOM 2045 C CA . SER A 1 573 ? 178.50300 150.91800 157.19000 1.000 19.28000 573 SER A CA 1
ATOM 2046 C C . SER A 1 573 ? 178.70700 152.33800 156.69900 1.000 19.28000 573 SER A C 1
ATOM 2047 O O . SER A 1 573 ? 179.25200 152.52800 155.61100 1.000 19.28000 573 SER A O 1
ATOM 2050 N N . ASP A 1 574 ? 178.26900 153.33600 157.45600 1.000 20.43000 574 ASP A N 1
ATOM 2051 C CA . ASP A 1 574 ? 178.45700 154.71500 157.03800 1.000 20.43000 574 ASP A CA 1
ATOM 2052 C C . ASP A 1 574 ? 179.92300 155.09400 157.17000 1.000 20.43000 574 ASP A C 1
ATOM 2053 O O . ASP A 1 574 ? 180.56300 154.80200 158.18300 1.000 20.43000 574 ASP A O 1
ATOM 2058 N N . VAL A 1 575 ? 180.46000 155.73000 156.13000 1.000 21.74000 575 VAL A N 1
ATOM 2059 C CA . VAL A 1 575 ? 181.84200 156.18400 156.15900 1.000 21.74000 575 VAL A CA 1
ATOM 2060 C C . VAL A 1 575 ? 181.95800 157.60300 156.69900 1.000 21.74000 575 VAL A C 1
ATOM 2061 O O . VAL A 1 575 ? 183.04200 158.00300 157.14200 1.000 21.74000 575 VAL A O 1
ATOM 2065 N N . GLY A 1 576 ? 180.86900 158.37100 156.69500 1.000 17.63000 576 GLY A N 1
ATOM 2066 C CA . GLY A 1 576 ? 180.88800 159.68000 157.31700 1.000 17.63000 576 GLY A CA 1
ATOM 2067 C C . GLY A 1 576 ? 180.97400 159.63800 158.82600 1.000 17.63000 576 GLY A C 1
ATOM 2068 O O . GLY A 1 576 ? 181.11500 160.68900 159.45400 1.000 17.63000 576 GLY A O 1
ATOM 2069 N N . MET A 1 577 ? 180.88000 158.45100 159.41800 1.000 16.14000 577 MET A N 1
ATOM 2070 C CA . MET A 1 577 ? 180.96200 158.25000 160.85700 1.000 16.14000 577 MET A CA 1
ATOM 2071 C C . MET A 1 577 ? 182.08100 157.28400 161.20900 1.000 16.14000 577 MET A C 1
ATOM 2072 O O . MET A 1 577 ? 182.00200 156.54300 162.18600 1.000 16.14000 577 MET A O 1
ATOM 2077 N N . TYR A 1 578 ? 183.13600 157.28100 160.40800 1.000 29.74000 578 TYR A N 1
ATOM 2078 C CA . TYR A 1 578 ? 184.30500 156.44400 160.63800 1.000 29.74000 578 TYR A CA 1
ATOM 2079 C C . TYR A 1 578 ? 185.41600 157.34600 161.14900 1.000 29.74000 578 TYR A C 1
ATOM 2080 O O . TYR A 1 578 ? 185.93200 158.18300 160.40400 1.000 29.74000 578 TYR A O 1
ATOM 2089 N N . TYR A 1 579 ? 185.76400 157.19100 162.42100 1.000 32.65000 579 TYR A N 1
ATOM 2090 C CA . TYR A 1 579 ? 186.82800 157.96800 163.04600 1.000 32.65000 579 TYR A CA 1
ATOM 2091 C C . TYR A 1 579 ? 188.13800 157.23100 162.81600 1.000 32.65000 579 TYR A C 1
ATOM 2092 O O . TYR A 1 579 ? 188.34700 156.14000 163.35200 1.000 32.65000 579 TYR A O 1
ATOM 2101 N N . GLU A 1 580 ? 189.02200 157.83300 162.02100 1.000 48.48000 580 GLU A N 1
ATOM 2102 C CA . GLU A 1 580 ? 190.14400 157.10000 161.45100 1.000 48.48000 580 GLU A CA 1
ATOM 2103 C C . GLU A 1 580 ? 191.15900 156.65400 162.48900 1.000 48.48000 580 GLU A C 1
ATOM 2104 O O . GLU A 1 580 ? 191.87600 155.67800 162.25000 1.000 48.48000 580 GLU A O 1
ATOM 2110 N N . LYS A 1 581 ? 191.23700 157.32900 163.63200 1.000 42.60000 581 LYS A N 1
ATOM 2111 C CA . LYS A 1 581 ? 192.28500 157.01700 164.59700 1.000 42.60000 581 LYS A CA 1
ATOM 2112 C C . LYS A 1 581 ? 191.97600 155.73300 165.35400 1.000 42.60000 581 LYS A C 1
ATOM 2113 O O . LYS A 1 581 ? 192.72600 154.75700 165.27600 1.000 42.60000 581 LYS A O 1
ATOM 2119 N N . ILE A 1 582 ? 190.86000 155.71200 166.08300 1.000 37.59000 582 ILE A N 1
ATOM 2120 C CA . ILE A 1 582 ? 190.47400 154.52500 166.83100 1.000 37.59000 582 ILE A CA 1
ATOM 2121 C C . ILE A 1 582 ? 190.09400 153.36000 165.93300 1.000 37.59000 582 ILE A C 1
ATOM 2122 O O . ILE A 1 582 ? 189.98100 152.22900 166.41900 1.000 37.59000 582 ILE A O 1
ATOM 2127 N N . ASP A 1 583 ? 189.88700 153.61300 164.63900 1.000 44.63000 583 ASP A N 1
ATOM 2128 C CA . ASP A 1 583 ? 189.58300 152.58400 163.64400 1.000 44.63000 583 ASP A CA 1
ATOM 2129 C C . ASP A 1 583 ? 188.33100 151.79200 164.02600 1.000 44.63000 583 ASP A C 1
ATOM 2130 O O . ASP A 1 583 ? 188.36700 150.58200 164.24200 1.000 44.63000 583 ASP A O 1
ATOM 2135 N N . GLN A 1 584 ? 187.21500 152.50300 164.10900 1.000 33.66000 584 GLN A N 1
ATOM 2136 C CA . GLN A 1 584 ? 185.97400 151.87000 164.52800 1.000 33.66000 584 GLN A CA 1
ATOM 2137 C C . GLN A 1 584 ? 184.76900 152.63100 163.99600 1.000 33.66000 584 GLN A C 1
ATOM 2138 O O . GLN A 1 584 ? 184.48000 153.73900 164.46500 1.000 33.66000 584 GLN A O 1
ATOM 2144 N N . PRO A 1 585 ? 184.04400 152.08100 163.02700 1.000 23.41000 585 PRO A N 1
ATOM 2145 C CA . PRO A 1 585 ? 182.80300 152.71700 162.57600 1.000 23.41000 585 PRO A CA 1
ATOM 2146 C C . PRO A 1 585 ? 181.71000 152.58700 163.62700 1.000 23.41000 585 PRO A C 1
ATOM 2147 O O . PRO A 1 585 ? 181.83800 151.86500 164.61500 1.000 23.41000 585 PRO A O 1
ATOM 2151 N N . CYS A 1 586 ? 180.59900 153.28000 163.38400 1.000 16.17000 586 CYS A N 1
ATOM 2152 C CA . CYS A 1 586 ? 179.55600 153.40100 164.39500 1.000 16.17000 586 CYS A CA 1
ATOM 2153 C C . CYS A 1 586 ? 178.80400 152.09900 164.60900 1.000 16.17000 586 CYS A C 1
ATOM 2154 O O . CYS A 1 586 ? 177.64300 151.98300 164.21300 1.000 16.17000 586 CYS A O 1
ATOM 2157 N N . ILE A 1 587 ? 179.43300 151.13500 165.27000 1.000 13.74000 587 ILE A N 1
ATOM 2158 C CA . ILE A 1 587 ? 178.86700 149.80100 165.44900 1.000 13.74000 587 ILE A CA 1
ATOM 2159 C C . ILE A 1 587 ? 177.61200 149.85700 166.31200 1.000 13.74000 587 ILE A C 1
ATOM 2160 O O . ILE A 1 587 ? 177.70800 150.04600 167.53000 1.000 13.74000 587 ILE A O 1
ATOM 2165 N N . PRO A 1 588 ? 176.42400 149.68300 165.74100 1.000 13.11000 588 PRO A N 1
ATOM 2166 C CA . PRO A 1 588 ? 175.20500 149.75000 166.54800 1.000 13.11000 588 PRO A CA 1
ATOM 2167 C C . PRO A 1 588 ? 174.95800 148.46500 167.30700 1.000 13.11000 588 PRO A C 1
ATOM 2168 O O . PRO A 1 588 ? 174.52800 147.47200 166.71900 1.000 13.11000 588 PRO A O 1
ATOM 2172 N N . LYS A 1 589 ? 175.19400 148.47100 168.61300 1.000 16.20000 589 LYS A N 1
ATOM 2173 C CA . LYS A 1 589 ? 175.00800 147.26700 169.40300 1.000 16.20000 589 LYS A CA 1
ATOM 2174 C C . LYS A 1 589 ? 173.55200 147.00400 169.74600 1.000 16.20000 589 LYS A C 1
ATOM 2175 O O . LYS A 1 589 ? 173.24600 145.95100 170.30900 1.000 16.20000 589 LYS A O 1
ATOM 2181 N N . SER A 1 590 ? 172.65200 147.92200 169.41900 1.000 19.76000 590 SER A N 1
ATOM 2182 C CA . SER A 1 590 ? 171.22100 147.73900 169.63800 1.000 19.76000 590 SER A CA 1
ATOM 2183 C C . SER A 1 590 ? 170.52100 148.11200 168.33900 1.000 19.76000 590 SER A C 1
ATOM 2184 O O . SER A 1 590 ? 170.24300 149.28800 168.08900 1.000 19.76000 590 SER A O 1
ATOM 2187 N N . TRP A 1 591 ? 170.24000 147.10500 167.51400 1.000 22.75000 591 TRP A N 1
ATOM 2188 C CA . TRP A 1 591 ? 169.67700 147.35900 166.19600 1.000 22.75000 591 TRP A CA 1
ATOM 2189 C C . TRP A 1 591 ? 168.18000 147.62200 166.25600 1.000 22.75000 591 TRP A C 1
ATOM 2190 O O . TRP A 1 591 ? 167.63800 148.28100 165.36600 1.000 22.75000 591 TRP A O 1
ATOM 2201 N N . ASN A 1 592 ? 167.49700 147.13900 167.29000 1.000 22.63000 592 ASN A N 1
ATOM 2202 C CA . ASN A 1 592 ? 166.05200 147.28300 167.39600 1.000 22.63000 592 ASN A CA 1
ATOM 2203 C C . ASN A 1 592 ? 165.63200 148.60900 168.00500 1.000 22.63000 592 ASN A C 1
ATOM 2204 O O . ASN A 1 592 ? 164.52000 148.71600 168.53200 1.000 22.63000 592 ASN A O 1
ATOM 2209 N N . ILE A 1 593 ? 166.48900 149.62200 167.95900 1.000 21.57000 593 ILE A N 1
ATOM 2210 C CA . ILE A 1 593 ? 166.17700 150.90300 168.57800 1.000 21.57000 593 ILE A CA 1
ATOM 2211 C C . ILE A 1 593 ? 166.49100 152.02600 167.59900 1.000 21.57000 593 ILE A C 1
ATOM 2212 O O . ILE A 1 593 ? 166.54300 153.20100 167.97300 1.000 21.57000 593 ILE A O 1
ATOM 2217 N N . SER A 1 594 ? 166.65500 151.67200 166.32400 1.000 20.42000 594 SER A N 1
ATOM 2218 C CA . SER A 1 594 ? 167.09700 152.63200 165.32100 1.000 20.42000 594 SER A CA 1
ATOM 2219 C C . SER A 1 594 ? 166.09400 153.74600 165.07200 1.000 20.42000 594 SER A C 1
ATOM 2220 O O . SER A 1 594 ? 166.49000 154.80900 164.59500 1.000 20.42000 594 SER A O 1
ATOM 2223 N N . ASP A 1 595 ? 164.81300 153.53300 165.35300 1.000 23.14000 595 ASP A N 1
ATOM 2224 C CA . ASP A 1 595 ? 163.83400 154.59200 165.15800 1.000 23.14000 595 ASP A CA 1
ATOM 2225 C C . ASP A 1 595 ? 163.62600 155.43200 166.40200 1.000 23.14000 595 ASP A C 1
ATOM 2226 O O . ASP A 1 595 ? 163.15200 156.56700 166.29700 1.000 23.14000 595 ASP A O 1
ATOM 2231 N N . ASP A 1 596 ? 163.97100 154.90100 167.57100 1.000 22.99000 596 ASP A N 1
ATOM 2232 C CA . ASP A 1 596 ? 163.99400 155.70900 168.78100 1.000 22.99000 596 ASP A CA 1
ATOM 2233 C C . ASP A 1 596 ? 164.87700 156.93300 168.61500 1.000 22.99000 596 ASP A C 1
ATOM 2234 O O . ASP A 1 596 ? 164.58100 157.99100 169.17400 1.000 22.99000 596 ASP A O 1
ATOM 2239 N N . VAL A 1 597 ? 165.95400 156.81500 167.83800 1.000 20.38000 597 VAL A N 1
ATOM 2240 C CA . VAL A 1 597 ? 166.86300 157.92900 167.62200 1.000 20.38000 597 VAL A CA 1
ATOM 2241 C C . VAL A 1 597 ? 166.16600 159.08200 166.92000 1.000 20.38000 597 VAL A C 1
ATOM 2242 O O . VAL A 1 597 ? 166.63600 160.21700 166.98400 1.000 20.38000 597 VAL A O 1
ATOM 2246 N N . GLY A 1 598 ? 165.03500 158.83100 166.27600 1.000 16.11000 598 GLY A N 1
ATOM 2247 C CA . GLY A 1 598 ? 164.32800 159.88200 165.58100 1.000 16.11000 598 GLY A CA 1
ATOM 2248 C C . GLY A 1 598 ? 163.31000 160.63500 166.40300 1.000 16.11000 598 GLY A C 1
ATOM 2249 O O . GLY A 1 598 ? 162.60300 161.48700 165.85900 1.000 16.11000 598 GLY A O 1
ATOM 2250 N N . GLN A 1 599 ? 163.20900 160.34700 167.70000 1.000 22.90000 599 GLN A N 1
ATOM 2251 C CA . GLN A 1 599 ? 162.22100 160.97400 168.56600 1.000 22.90000 599 GLN A CA 1
ATOM 2252 C C . GLN A 1 599 ? 162.83800 161.60500 169.80400 1.000 22.90000 599 GLN A C 1
ATOM 2253 O O . GLN A 1 599 ? 162.10100 161.99700 170.70900 1.000 22.90000 599 GLN A O 1
ATOM 2259 N N . ILE A 1 600 ? 164.16500 161.71200 169.86700 1.000 29.82000 600 ILE A N 1
ATOM 2260 C CA . ILE A 1 600 ? 164.84600 162.18900 171.06300 1.000 29.82000 600 ILE A CA 1
ATOM 2261 C C . ILE A 1 600 ? 164.45900 163.62900 171.35200 1.000 29.82000 600 ILE A C 1
ATOM 2262 O O . ILE A 1 600 ? 164.32800 164.44700 170.43700 1.000 29.82000 600 ILE A O 1
ATOM 2267 N N . GLU A 1 601 ? 164.25900 163.94800 172.62800 1.000 20.54000 601 GLU A N 1
ATOM 2268 C CA . GLU A 1 601 ? 164.08800 165.32900 173.06600 1.000 20.54000 601 GLU A CA 1
ATOM 2269 C C . GLU A 1 601 ? 165.18300 165.79900 173.99800 1.000 20.54000 601 GLU A C 1
ATOM 2270 O O . GLU A 1 601 ? 165.54600 166.97200 173.96700 1.000 20.54000 601 GLU A O 1
ATOM 2276 N N . TYR A 1 602 ? 165.69800 164.92900 174.85100 1.000 17.97000 602 TYR A N 1
ATOM 2277 C CA . TYR A 1 602 ? 166.72400 165.30400 175.80500 1.000 17.97000 602 TYR A CA 1
ATOM 2278 C C . TYR A 1 602 ? 168.01200 164.57100 175.47900 1.000 17.97000 602 TYR A C 1
ATOM 2279 O O . TYR A 1 602 ? 167.99500 163.37600 175.18200 1.000 17.97000 602 TYR A O 1
ATOM 2288 N N . ILE A 1 603 ? 169.12500 165.28900 175.52700 1.000 16.10000 603 ILE A N 1
ATOM 2289 C CA . ILE A 1 603 ? 170.44700 164.68700 175.44400 1.000 16.10000 603 ILE A CA 1
ATOM 2290 C C . ILE A 1 603 ? 171.19200 165.01100 176.72000 1.000 16.10000 603 ILE A C 1
ATOM 2291 O O . ILE A 1 603 ? 171.34200 166.18400 177.07300 1.000 16.10000 603 ILE A O 1
ATOM 2296 N N . PHE A 1 604 ? 171.66800 163.98400 177.40000 1.000 16.54000 604 PHE A N 1
ATOM 2297 C CA . PHE A 1 604 ? 172.43300 164.12700 178.62800 1.000 16.54000 604 PHE A CA 1
ATOM 2298 C C . PHE A 1 604 ? 173.87400 163.79900 178.29500 1.000 16.54000 604 PHE A C 1
ATOM 2299 O O . PHE A 1 604 ? 174.21700 162.63500 178.07500 1.000 16.54000 604 PHE A O 1
ATOM 2307 N N . SER A 1 605 ? 174.70600 164.81700 178.24300 1.000 17.23000 605 SER A N 1
ATOM 2308 C CA . SER A 1 605 ? 176.05800 164.65900 177.75700 1.000 17.23000 605 SER A CA 1
ATOM 2309 C C . SER A 1 605 ? 177.03700 164.56600 178.91800 1.000 17.23000 605 SER A C 1
ATOM 2310 O O . SER A 1 605 ? 176.65700 164.45900 180.08300 1.000 17.23000 605 SER A O 1
ATOM 2313 N N . ASP A 1 606 ? 178.31800 164.58900 178.59400 1.000 30.88000 606 ASP A N 1
ATOM 2314 C CA . ASP A 1 606 ? 179.38900 164.57000 179.57000 1.000 30.88000 606 ASP A CA 1
ATOM 2315 C C . ASP A 1 606 ? 180.24500 165.80500 179.32900 1.000 30.88000 606 ASP A C 1
ATOM 2316 O O . ASP A 1 606 ? 179.93000 166.64100 178.48200 1.000 30.88000 606 ASP A O 1
ATOM 2321 N N . LYS A 1 607 ? 181.32200 165.94900 180.08400 1.000 35.25000 607 LYS A N 1
ATOM 2322 C CA . LYS A 1 607 ? 182.22900 167.06500 179.87600 1.000 35.25000 607 LYS A CA 1
ATOM 2323 C C . LYS A 1 607 ? 183.68200 166.61700 179.97100 1.000 35.25000 607 LYS A C 1
ATOM 2324 O O . LYS A 1 607 ? 184.55000 167.33700 180.46500 1.000 35.25000 607 LYS A O 1
ATOM 2330 N N . THR A 1 608 ? 183.96300 165.40800 179.50200 1.000 39.73000 608 THR A N 1
ATOM 2331 C CA . THR A 1 608 ? 185.33200 164.93600 179.34700 1.000 39.73000 608 THR A CA 1
ATOM 2332 C C . THR A 1 608 ? 185.31700 163.64900 178.54500 1.000 39.73000 608 THR A C 1
ATOM 2333 O O . THR A 1 608 ? 184.61100 162.70100 178.89700 1.000 39.73000 608 THR A O 1
ATOM 2337 N N . GLY A 1 609 ? 186.09000 163.60100 177.47000 1.000 34.72000 609 GLY A N 1
ATOM 2338 C CA . GLY A 1 609 ? 186.01600 162.48000 176.56100 1.000 34.72000 609 GLY A CA 1
ATOM 2339 C C . GLY A 1 609 ? 184.86800 162.64800 175.59400 1.000 34.72000 609 GLY A C 1
ATOM 2340 O O . GLY A 1 609 ? 184.94400 162.19900 174.44800 1.000 34.72000 609 GLY A O 1
ATOM 2341 N N . THR A 1 610 ? 183.79400 163.29400 176.04700 1.000 27.45000 610 THR A N 1
ATOM 2342 C CA . THR A 1 610 ? 182.62800 163.51800 175.20700 1.000 27.45000 610 THR A CA 1
ATOM 2343 C C . THR A 1 610 ? 182.65200 164.87900 174.53400 1.000 27.45000 610 THR A C 1
ATOM 2344 O O . THR A 1 610 ? 182.75100 164.97000 173.31000 1.000 27.45000 610 THR A O 1
ATOM 2348 N N . LEU A 1 611 ? 182.57700 165.94600 175.32500 1.000 26.02000 611 LEU A N 1
ATOM 2349 C CA . LEU A 1 611 ? 182.58400 167.28000 174.74700 1.000 26.02000 611 LEU A CA 1
ATOM 2350 C C . LEU A 1 611 ? 183.99700 167.74500 174.45100 1.000 26.02000 611 LEU A C 1
ATOM 2351 O O . LEU A 1 611 ? 184.20900 168.50000 173.49900 1.000 26.02000 611 LEU A O 1
ATOM 2356 N N . THR A 1 612 ? 184.96800 167.31200 175.24800 1.000 36.89000 612 THR A N 1
ATOM 2357 C CA . THR A 1 612 ? 186.35300 167.73600 175.13000 1.000 36.89000 612 THR A CA 1
ATOM 2358 C C . THR A 1 612 ? 187.22200 166.57500 174.67200 1.000 36.89000 612 THR A C 1
ATOM 2359 O O . THR A 1 612 ? 186.82900 165.41100 174.73500 1.000 36.89000 612 THR A O 1
ATOM 2363 N N . GLN A 1 613 ? 188.42500 166.90800 174.21100 1.000 43.19000 613 GLN A N 1
ATOM 2364 C CA . GLN A 1 613 ? 189.30000 165.90800 173.61700 1.000 43.19000 613 GLN A CA 1
ATOM 2365 C C . GLN A 1 613 ? 189.90000 164.96000 174.63700 1.000 43.19000 613 GLN A C 1
ATOM 2366 O O . GLN A 1 613 ? 190.37300 163.88800 174.25300 1.000 43.19000 613 GLN A O 1
ATOM 2372 N N . ASN A 1 614 ? 189.90500 165.33100 175.91300 1.000 47.73000 614 ASN A N 1
ATOM 2373 C CA . ASN A 1 614 ? 190.48800 164.52500 176.98200 1.000 47.73000 614 ASN A CA 1
ATOM 2374 C C . ASN A 1 614 ? 191.97800 164.27200 176.77500 1.000 47.73000 614 ASN A C 1
ATOM 2375 O O . ASN A 1 614 ? 192.54500 163.35500 177.37300 1.000 47.73000 614 ASN A O 1
ATOM 2380 N N . VAL A 1 615 ? 192.63100 165.06200 175.93300 1.000 47.39000 615 VAL A N 1
ATOM 2381 C CA . VAL A 1 615 ? 194.08300 165.06700 175.82100 1.000 47.39000 615 VAL A CA 1
ATOM 2382 C C . VAL A 1 615 ? 194.56400 166.40700 176.35900 1.000 47.39000 615 VAL A C 1
ATOM 2383 O O . VAL A 1 615 ? 194.38100 167.45600 175.73100 1.000 47.39000 615 VAL A O 1
ATOM 2387 N N . MET A 1 616 ? 195.15900 166.37700 177.54000 1.000 59.42000 616 MET A N 1
ATOM 2388 C CA . MET A 1 616 ? 195.36500 167.57500 178.33600 1.000 59.42000 616 MET A CA 1
ATOM 2389 C C . MET A 1 616 ? 196.75700 168.13700 178.10900 1.000 59.42000 616 MET A C 1
ATOM 2390 O O . MET A 1 616 ? 197.74900 167.40500 178.15800 1.000 59.42000 616 MET A O 1
ATOM 2395 N N . GLU A 1 617 ? 196.81200 169.43400 177.85100 1.000 62.49000 617 GLU A N 1
ATOM 2396 C CA . GLU A 1 617 ? 198.05500 170.15700 177.67600 1.000 62.49000 617 GLU A CA 1
ATOM 2397 C C . GLU A 1 617 ? 198.38000 170.98400 178.91300 1.000 62.49000 617 GLU A C 1
ATOM 2398 O O . GLU A 1 617 ? 197.49400 171.47600 179.61800 1.000 62.49000 617 GLU A O 1
ATOM 2404 N N . PHE A 1 618 ? 199.67300 171.11900 179.17400 1.000 69.13000 618 PHE A N 1
ATOM 2405 C CA . PHE A 1 618 ? 200.18600 171.89200 180.29900 1.000 69.13000 618 PHE A CA 1
ATOM 2406 C C . PHE A 1 618 ? 200.22100 173.35400 179.88200 1.000 69.13000 618 PHE A C 1
ATOM 2407 O O . PHE A 1 618 ? 201.05000 173.75700 179.06500 1.000 69.13000 618 PHE A O 1
ATOM 2415 N N . LYS A 1 619 ? 199.32000 174.16200 180.43400 1.000 60.16000 619 LYS A N 1
ATOM 2416 C CA . LYS A 1 619 ? 199.12100 175.50700 179.91300 1.000 60.16000 619 LYS A CA 1
ATOM 2417 C C . LYS A 1 619 ? 199.83700 176.58000 180.72300 1.000 60.16000 619 LYS A C 1
ATOM 2418 O O . LYS A 1 619 ? 200.51400 177.43700 180.14900 1.000 60.16000 619 LYS A O 1
ATOM 2424 N N . LYS A 1 620 ? 199.69900 176.56400 182.04500 1.000 62.30000 620 LYS A N 1
ATOM 2425 C CA . LYS A 1 620 ? 200.29800 177.59900 182.87200 1.000 62.30000 620 LYS A CA 1
ATOM 2426 C C . LYS A 1 620 ? 200.96500 176.96300 184.08100 1.000 62.30000 620 LYS A C 1
ATOM 2427 O O . LYS A 1 620 ? 200.58700 175.87800 184.52600 1.000 62.30000 620 LYS A O 1
ATOM 2433 N N . ALA A 1 621 ? 201.97100 177.65800 184.60700 1.000 62.80000 621 ALA A N 1
ATOM 2434 C CA . ALA A 1 621 ? 202.62700 177.25700 185.84200 1.000 62.80000 621 ALA A CA 1
ATOM 2435 C C . ALA A 1 621 ? 203.20500 178.49100 186.51500 1.000 62.80000 621 ALA A C 1
ATOM 2436 O O . ALA A 1 621 ? 203.65300 179.42000 185.84000 1.000 62.80000 621 ALA A O 1
ATOM 2438 N N . THR A 1 622 ? 203.18800 178.49700 187.84300 1.000 65.12000 622 THR A N 1
ATOM 2439 C CA . THR A 1 622 ? 203.73900 179.59400 188.62300 1.000 65.12000 622 THR A CA 1
ATOM 2440 C C . THR A 1 622 ? 204.61300 179.01500 189.72100 1.000 65.12000 622 THR A C 1
ATOM 2441 O O . THR A 1 622 ? 204.15000 178.19000 190.51400 1.000 65.12000 622 THR A O 1
ATOM 2445 N N . ILE A 1 623 ? 205.86900 179.44700 189.76800 1.000 76.37000 623 ILE A N 1
ATOM 2446 C CA . ILE A 1 623 ? 206.82000 178.93900 190.75000 1.000 76.37000 623 ILE A CA 1
ATOM 2447 C C . ILE A 1 623 ? 207.54100 180.11100 191.39700 1.000 76.37000 623 ILE A C 1
ATOM 2448 O O . ILE A 1 623 ? 207.94800 181.05800 190.71500 1.000 76.37000 623 ILE A O 1
ATOM 2453 N N . ASN A 1 624 ? 207.70300 180.03500 192.72000 1.000 81.29000 624 ASN A N 1
ATOM 2454 C CA . ASN A 1 624 ? 208.26800 181.12500 193.51200 1.000 81.29000 624 ASN A CA 1
ATOM 2455 C C . ASN A 1 624 ? 207.54000 182.43400 193.22900 1.000 81.29000 624 ASN A C 1
ATOM 2456 O O . ASN A 1 624 ? 208.14900 183.50000 193.11000 1.000 81.29000 624 ASN A O 1
ATOM 2461 N N . GLY A 1 625 ? 206.21800 182.34800 193.10500 1.000 79.55000 625 GLY A N 1
ATOM 2462 C CA . GLY A 1 625 ? 205.40400 183.50200 192.80100 1.000 79.55000 625 GLY A CA 1
ATOM 2463 C C . GLY A 1 625 ? 205.57100 184.07000 191.41100 1.000 79.55000 625 GLY A C 1
ATOM 2464 O O . GLY A 1 625 ? 204.80900 184.96800 191.03600 1.000 79.55000 625 GLY A O 1
ATOM 2465 N N . GLN A 1 626 ? 206.53800 183.58200 190.63000 1.000 72.33000 626 GLN A N 1
ATOM 2466 C CA . GLN A 1 626 ? 206.71200 184.04100 189.26300 1.000 72.33000 626 GLN A CA 1
ATOM 2467 C C . GLN A 1 626 ? 205.84500 183.19800 188.34900 1.000 72.33000 626 GLN A C 1
ATOM 2468 O O . GLN A 1 626 ? 206.03600 181.97200 188.29100 1.000 72.33000 626 GLN A O 1
ATOM 2474 N N . PRO A 1 627 ? 204.86900 183.78600 187.66100 1.000 72.69000 627 PRO A N 1
ATOM 2475 C CA . PRO A 1 627 ? 204.02200 183.01100 186.75300 1.000 72.69000 627 PRO A CA 1
ATOM 2476 C C . PRO A 1 627 ? 204.51400 183.06600 185.31600 1.000 72.69000 627 PRO A C 1
ATOM 2477 O O . PRO A 1 627 ? 204.96400 184.10000 184.82000 1.000 72.69000 627 PRO A O 1
ATOM 2481 N N . TYR A 1 628 ? 204.40900 181.92800 184.63300 1.000 69.58000 628 TYR A N 1
ATOM 2482 C CA . TYR A 1 628 ? 204.68700 181.82900 183.20500 1.000 69.58000 628 TYR A CA 1
ATOM 2483 C C . TYR A 1 628 ? 203.38000 181.39400 182.55700 1.000 69.58000 628 TYR A C 1
ATOM 2484 O O . TYR A 1 628 ? 203.18000 180.21000 182.28300 1.000 69.58000 628 TYR A O 1
ATOM 2493 N N . GLY A 1 629 ? 202.48200 182.34400 182.32000 1.000 58.38000 629 GLY A N 1
ATOM 2494 C CA . GLY A 1 629 ? 201.22700 181.96000 181.71100 1.000 58.38000 629 GLY A CA 1
ATOM 2495 C C . GLY A 1 629 ? 201.30600 181.90100 180.20300 1.000 58.38000 629 GLY A C 1
ATOM 2496 O O . GLY A 1 629 ? 201.21900 180.82200 179.61100 1.000 58.38000 629 GLY A O 1
ATOM 2497 N N . GLU A 1 630 ? 201.51500 183.06600 179.59600 1.000 63.61000 630 GLU A N 1
ATOM 2498 C CA . GLU A 1 630 ? 201.75000 183.23800 178.16200 1.000 63.61000 630 GLU A CA 1
ATOM 2499 C C . GLU A 1 630 ? 200.91100 182.26500 177.33300 1.000 63.61000 630 GLU A C 1
ATOM 2500 O O . GLU A 1 630 ? 201.42200 181.43300 176.58400 1.000 63.61000 630 GLU A O 1
ATOM 2506 N N . ALA A 1 631 ? 199.59600 182.35700 177.50900 1.000 59.11000 631 ALA A N 1
ATOM 2507 C CA . ALA A 1 631 ? 198.70200 181.46000 176.79400 1.000 59.11000 631 ALA A CA 1
ATOM 2508 C C . ALA A 1 631 ? 197.28200 181.98500 176.88200 1.000 59.11000 631 ALA A C 1
ATOM 2509 O O . ALA A 1 631 ? 196.96200 182.84100 177.70800 1.000 59.11000 631 ALA A O 1
ATOM 2511 N N . TYR A 1 632 ? 196.43100 181.44300 176.01800 1.000 70.26000 632 TYR A N 1
ATOM 2512 C CA . TYR A 1 632 ? 195.04500 181.86700 175.92800 1.000 70.26000 632 TYR A CA 1
ATOM 2513 C C . TYR A 1 632 ? 194.15100 180.66600 175.67000 1.000 70.26000 632 TYR A C 1
ATOM 2514 O O . TYR A 1 632 ? 194.52400 179.74500 174.93800 1.000 70.26000 632 TYR A O 1
ATOM 2523 N N . THR A 1 633 ? 192.97000 180.68700 176.27800 1.000 70.09000 633 THR A N 1
ATOM 2524 C CA . THR A 1 633 ? 191.97200 179.64500 176.11800 1.000 70.09000 633 THR A CA 1
ATOM 2525 C C . THR A 1 633 ? 190.72400 180.24300 175.48600 1.000 70.09000 633 THR A C 1
ATOM 2526 O O . THR A 1 633 ? 190.54600 181.46200 175.44500 1.000 70.09000 633 THR A O 1
ATOM 2530 N N . GLU A 1 634 ? 189.85400 179.36700 174.98400 1.000 72.13000 634 GLU A N 1
ATOM 2531 C CA . GLU A 1 634 ? 188.67600 179.83700 174.27000 1.000 72.13000 634 GLU A CA 1
ATOM 2532 C C . GLU A 1 634 ? 187.60100 180.39000 175.20000 1.000 72.13000 634 GLU A C 1
ATOM 2533 O O . GLU A 1 634 ? 186.80300 181.23700 174.77200 1.000 72.13000 634 GLU A O 1
ATOM 2539 N N . ALA A 1 635 ? 187.56100 179.93800 176.45600 1.000 69.13000 635 ALA A N 1
ATOM 2540 C CA . ALA A 1 635 ? 186.58000 180.43600 177.41200 1.000 69.13000 635 ALA A CA 1
ATOM 2541 C C . ALA A 1 635 ? 186.72300 181.94300 177.57300 1.000 69.13000 635 ALA A C 1
ATOM 2542 O O . ALA A 1 635 ? 185.78800 182.70100 177.28300 1.000 69.13000 635 ALA A O 1
ATOM 2544 N N . GLN A 1 636 ? 187.90000 182.38400 178.01800 1.000 68.59000 636 GLN A N 1
ATOM 2545 C CA . GLN A 1 636 ? 188.15200 183.81300 178.13900 1.000 68.59000 636 GLN A CA 1
ATOM 2546 C C . GLN A 1 636 ? 188.01700 184.52400 176.79900 1.000 68.59000 636 GLN A C 1
ATOM 2547 O O . GLN A 1 636 ? 187.64500 185.70400 176.76100 1.000 68.59000 636 GLN A O 1
ATOM 2553 N N . ALA A 1 637 ? 188.31900 183.83400 175.69400 1.000 70.63000 637 ALA A N 1
ATOM 2554 C CA . ALA A 1 637 ? 188.11500 184.42000 174.37400 1.000 70.63000 637 ALA A CA 1
ATOM 2555 C C . ALA A 1 637 ? 186.68300 184.89900 174.22100 1.000 70.63000 637 ALA A C 1
ATOM 2556 O O . ALA A 1 637 ? 186.42800 186.08300 173.96300 1.000 70.63000 637 ALA A O 1
ATOM 2558 N N . GLY A 1 638 ? 185.73200 183.98000 174.38800 1.000 77.05000 638 GLY A N 1
ATOM 2559 C CA . GLY A 1 638 ? 184.33600 184.37600 174.35200 1.000 77.05000 638 GLY A CA 1
ATOM 2560 C C . GLY A 1 638 ? 184.01400 185.44800 175.37500 1.000 77.05000 638 GLY A C 1
ATOM 2561 O O . GLY A 1 638 ? 183.39000 186.46600 175.04800 1.000 77.05000 638 GLY A O 1
ATOM 2562 N N . MET A 1 639 ? 184.48000 185.25700 176.61600 1.000 80.73000 639 MET A N 1
ATOM 2563 C CA . MET A 1 639 ? 184.09400 186.15700 177.69900 1.000 80.73000 639 MET A CA 1
ATOM 2564 C C . MET A 1 639 ? 184.45700 187.59700 177.38100 1.000 80.73000 639 MET A C 1
ATOM 2565 O O . MET A 1 639 ? 183.63800 188.50500 177.56400 1.000 80.73000 639 MET A O 1
ATOM 2570 N N . ASP A 1 640 ? 185.66800 187.82600 176.88100 1.000 79.45000 640 ASP A N 1
ATOM 2571 C CA . ASP A 1 640 ? 186.08200 189.19900 176.63100 1.000 79.45000 640 ASP A CA 1
ATOM 2572 C C . ASP A 1 640 ? 185.53700 189.71000 175.30400 1.000 79.45000 640 ASP A C 1
ATOM 2573 O O . ASP A 1 640 ? 185.03500 190.83800 175.23000 1.000 79.45000 640 ASP A O 1
ATOM 2578 N N . ARG A 1 641 ? 185.60500 188.89400 174.24500 1.000 76.57000 641 ARG A N 1
ATOM 2579 C CA . ARG A 1 641 ? 185.24000 189.39700 172.92800 1.000 76.57000 641 ARG A CA 1
ATOM 2580 C C . ARG A 1 641 ? 183.74600 189.64800 172.79200 1.000 76.57000 641 ARG A C 1
ATOM 2581 O O . ARG A 1 641 ? 183.34100 190.39900 171.89900 1.000 76.57000 641 ARG A O 1
ATOM 2589 N N . ARG A 1 642 ? 182.91700 189.05400 173.65600 1.000 75.58000 642 ARG A N 1
ATOM 2590 C CA . ARG A 1 642 ? 181.47800 189.22300 173.49300 1.000 75.58000 642 ARG A CA 1
ATOM 2591 C C . ARG A 1 642 ? 181.00500 190.62800 173.85200 1.000 75.58000 642 ARG A C 1
ATOM 2592 O O . ARG A 1 642 ? 179.86100 190.97900 173.54300 1.000 75.58000 642 ARG A O 1
ATOM 2600 N N . ARG A 1 643 ? 181.84900 191.43700 174.48200 1.000 75.74000 643 ARG A N 1
ATOM 2601 C CA . ARG A 1 643 ? 181.57800 192.85300 174.66100 1.000 75.74000 643 ARG A CA 1
ATOM 2602 C C . ARG A 1 643 ? 182.43700 193.66400 173.68800 1.000 75.74000 643 ARG A C 1
ATOM 2603 O O . ARG A 1 643 ? 183.11900 193.11600 172.81600 1.000 75.74000 643 ARG A O 1
ATOM 2611 N N . GLY A 1 644 ? 182.40800 194.99200 173.83700 1.000 71.09000 644 GLY A N 1
ATOM 2612 C CA . GLY A 1 644 ? 183.06800 195.87200 172.88900 1.000 71.09000 644 GLY A CA 1
ATOM 2613 C C . GLY A 1 644 ? 184.58200 195.88000 172.95200 1.000 71.09000 644 GLY A C 1
ATOM 2614 O O . GLY A 1 644 ? 185.22300 196.33100 171.99600 1.000 71.09000 644 GLY A O 1
ATOM 2615 N N . ILE A 1 645 ? 185.17100 195.40600 174.04800 1.000 77.25000 645 ILE A N 1
ATOM 2616 C CA . ILE A 1 645 ? 186.62300 195.39000 174.19800 1.000 77.25000 645 ILE A CA 1
ATOM 2617 C C . ILE A 1 645 ? 187.15800 194.02200 173.80000 1.000 77.25000 645 ILE A C 1
ATOM 2618 O O . ILE A 1 645 ? 186.56600 192.98600 174.12700 1.000 77.25000 645 ILE A O 1
ATOM 2623 N N . ASN A 1 646 ? 188.27800 194.02300 173.07200 1.000 79.47000 646 ASN A N 1
ATOM 2624 C CA . ASN A 1 646 ? 188.96400 192.79900 172.65400 1.000 79.47000 646 ASN A CA 1
ATOM 2625 C C . ASN A 1 646 ? 188.04400 191.90000 171.83000 1.000 79.47000 646 ASN A C 1
ATOM 2626 O O . ASN A 1 646 ? 188.04700 190.67700 171.98100 1.000 79.47000 646 ASN A O 1
ATOM 2631 N N . VAL A 1 647 ? 187.25100 192.50600 170.94600 1.000 79.84000 647 VAL A N 1
ATOM 2632 C CA . VAL A 1 647 ? 186.17600 191.76800 170.28800 1.000 79.84000 647 VAL A CA 1
ATOM 2633 C C . VAL A 1 647 ? 186.70300 190.94500 169.11300 1.000 79.84000 647 VAL A C 1
ATOM 2634 O O . VAL A 1 647 ? 186.67500 189.70900 169.14500 1.000 79.84000 647 VAL A O 1
ATOM 2638 N N . GLU A 1 648 ? 187.19700 191.60000 168.06400 1.000 74.97000 648 GLU A N 1
ATOM 2639 C CA . GLU A 1 648 ? 187.60900 190.88100 166.86400 1.000 74.97000 648 GLU A CA 1
ATOM 2640 C C . GLU A 1 648 ? 189.07000 191.09000 166.50500 1.000 74.97000 648 GLU A C 1
ATOM 2641 O O . GLU A 1 648 ? 189.80000 190.11100 166.31800 1.000 74.97000 648 GLU A O 1
ATOM 2647 N N . GLU A 1 649 ? 189.52600 192.34100 166.41500 1.000 83.13000 649 GLU A N 1
ATOM 2648 C CA . GLU A 1 649 ? 190.90600 192.58900 166.00800 1.000 83.13000 649 GLU A CA 1
ATOM 2649 C C . GLU A 1 649 ? 191.88100 192.08100 167.05900 1.000 83.13000 649 GLU A C 1
ATOM 2650 O O . GLU A 1 649 ? 192.90600 191.46500 166.72800 1.000 83.13000 649 GLU A O 1
ATOM 2656 N N . GLU A 1 650 ? 191.56200 192.30300 168.33600 1.000 80.00000 650 GLU A N 1
ATOM 2657 C CA . GLU A 1 650 ? 192.38600 191.75100 169.39800 1.000 80.00000 650 GLU A CA 1
ATOM 2658 C C . GLU A 1 650 ? 192.22100 190.24500 169.48600 1.000 80.00000 650 GLU A C 1
ATOM 2659 O O . GLU A 1 650 ? 193.17000 189.54800 169.84700 1.000 80.00000 650 GLU A O 1
ATOM 2665 N N . ALA A 1 651 ? 191.04400 189.72700 169.12500 1.000 69.09000 651 ALA A N 1
ATOM 2666 C CA . ALA A 1 651 ? 190.83200 188.28500 169.14600 1.000 69.09000 651 ALA A CA 1
ATOM 2667 C C . ALA A 1 651 ? 191.83400 187.55500 168.26400 1.000 69.09000 651 ALA A C 1
ATOM 2668 O O . ALA A 1 651 ? 192.18000 186.40200 168.54100 1.000 69.09000 651 ALA A O 1
ATOM 2670 N N . LYS A 1 652 ? 192.31300 188.20600 167.20500 1.000 66.42000 652 LYS A N 1
ATOM 2671 C CA . LYS A 1 652 ? 193.30600 187.60700 166.32200 1.000 66.42000 652 LYS A CA 1
ATOM 2672 C C . LYS A 1 652 ? 194.72400 188.03000 166.68300 1.000 66.42000 652 LYS A C 1
ATOM 2673 O O . LYS A 1 652 ? 195.64200 187.19900 166.66800 1.000 66.42000 652 LYS A O 1
ATOM 2679 N N . VAL A 1 653 ? 194.93400 189.30600 167.01600 1.000 66.42000 653 VAL A N 1
ATOM 2680 C CA . VAL A 1 653 ? 196.29000 189.72400 167.33800 1.000 66.42000 653 VAL A CA 1
ATOM 2681 C C . VAL A 1 653 ? 196.76300 189.10700 168.64900 1.000 66.42000 653 VAL A C 1
ATOM 2682 O O . VAL A 1 653 ? 197.97400 189.01500 168.88100 1.000 66.42000 653 VAL A O 1
ATOM 2686 N N . ILE A 1 654 ? 195.85200 188.63100 169.50200 1.000 67.69000 654 ILE A N 1
ATOM 2687 C CA . ILE A 1 654 ? 196.30100 187.98200 170.72600 1.000 67.69000 654 ILE A CA 1
ATOM 2688 C C . ILE A 1 654 ? 196.97000 186.65600 170.39700 1.000 67.69000 654 ILE A C 1
ATOM 2689 O O . ILE A 1 654 ? 198.07600 186.37700 170.86600 1.000 67.69000 654 ILE A O 1
ATOM 2694 N N . ARG A 1 655 ? 196.34300 185.84100 169.54400 1.000 62.54000 655 ARG A N 1
ATOM 2695 C CA . ARG A 1 655 ? 196.98800 184.60900 169.11100 1.000 62.54000 655 ARG A CA 1
ATOM 2696 C C . ARG A 1 655 ? 198.20100 184.90200 168.24000 1.000 62.54000 655 ARG A C 1
ATOM 2697 O O . ARG A 1 655 ? 199.13300 184.09400 168.19300 1.000 62.54000 655 ARG A O 1
ATOM 2705 N N . GLU A 1 656 ? 198.22000 186.05300 167.56000 1.000 62.99000 656 GLU A N 1
ATOM 2706 C CA . GLU A 1 656 ? 199.42300 186.45600 166.83600 1.000 62.99000 656 GLU A CA 1
ATOM 2707 C C . GLU A 1 656 ? 200.59900 186.64000 167.79200 1.000 62.99000 656 GLU A C 1
ATOM 2708 O O . GLU A 1 656 ? 201.69300 186.10500 167.56800 1.000 62.99000 656 GLU A O 1
ATOM 2714 N N . GLU A 1 657 ? 200.38700 187.40500 168.86300 1.000 60.28000 657 GLU A N 1
ATOM 2715 C CA . GLU A 1 657 ? 201.42200 187.57000 169.87800 1.000 60.28000 657 GLU A CA 1
ATOM 2716 C C . GLU A 1 657 ? 201.76700 186.24000 170.53500 1.000 60.28000 657 GLU A C 1
ATOM 2717 O O . GLU A 1 657 ? 202.92800 185.99000 170.88200 1.000 60.28000 657 GLU A O 1
ATOM 2723 N N . ILE A 1 658 ? 200.77000 185.36900 170.70700 1.000 64.89000 658 ILE A N 1
ATOM 2724 C CA . ILE A 1 658 ? 201.03300 184.04600 171.26300 1.000 64.89000 658 ILE A CA 1
ATOM 2725 C C . ILE A 1 658 ? 201.98300 183.27200 170.36200 1.000 64.89000 658 ILE A C 1
ATOM 2726 O O . ILE A 1 658 ? 202.95200 182.67500 170.83500 1.000 64.89000 658 ILE A O 1
ATOM 2731 N N . ALA A 1 659 ? 201.73300 183.28500 169.05000 1.000 62.38000 659 ALA A N 1
ATOM 2732 C CA . ALA A 1 659 ? 202.59900 182.57300 168.11500 1.000 62.38000 659 ALA A CA 1
ATOM 2733 C C . ALA A 1 659 ? 203.99400 183.18500 168.07900 1.000 62.38000 659 ALA A C 1
ATOM 2734 O O . ALA A 1 659 ? 204.99600 182.46900 167.93700 1.000 62.38000 659 ALA A O 1
ATOM 2736 N N . ALA A 1 660 ? 204.07900 184.51000 168.20400 1.000 64.39000 660 ALA A N 1
ATOM 2737 C CA . ALA A 1 660 ? 205.38500 185.15400 168.29200 1.000 64.39000 660 ALA A CA 1
ATOM 2738 C C . ALA A 1 660 ? 206.15200 184.65200 169.50800 1.000 64.39000 660 ALA A C 1
ATOM 2739 O O . ALA A 1 660 ? 207.34400 184.33200 169.42000 1.000 64.39000 660 ALA A O 1
ATOM 2741 N N . ALA A 1 661 ? 205.47600 184.57300 170.65800 1.000 64.96000 661 ALA A N 1
ATOM 2742 C CA . ALA A 1 661 ? 206.12000 184.04500 171.85600 1.000 64.96000 661 ALA A CA 1
ATOM 2743 C C . ALA A 1 661 ? 206.46300 182.56900 171.70300 1.000 64.96000 661 ALA A C 1
ATOM 2744 O O . ALA A 1 661 ? 207.45400 182.10500 172.27200 1.000 64.96000 661 ALA A O 1
ATOM 2746 N N . LYS A 1 662 ? 205.66000 181.81900 170.94300 1.000 66.20000 662 LYS A N 1
ATOM 2747 C CA . LYS A 1 662 ? 206.00700 180.43600 170.62000 1.000 66.20000 662 LYS A CA 1
ATOM 2748 C C . LYS A 1 662 ? 207.32900 180.37000 169.87500 1.000 66.20000 662 LYS A C 1
ATOM 2749 O O . LYS A 1 662 ? 208.19100 179.54300 170.18600 1.000 66.20000 662 LYS A O 1
ATOM 2755 N N . VAL A 1 663 ? 207.50000 181.23100 168.87200 1.000 69.51000 663 VAL A N 1
ATOM 2756 C CA . VAL A 1 663 ? 208.74400 181.23200 168.10600 1.000 69.51000 663 VAL A CA 1
ATOM 2757 C C . VAL A 1 663 ? 209.91600 181.64400 168.98900 1.000 69.51000 663 VAL A C 1
ATOM 2758 O O . VAL A 1 663 ? 211.00000 181.04700 168.93300 1.000 69.51000 663 VAL A O 1
ATOM 2762 N N . ARG A 1 664 ? 209.71500 182.66300 169.82600 1.000 70.97000 664 ARG A N 1
ATOM 2763 C CA . ARG A 1 664 ? 210.79100 183.11600 170.70300 1.000 70.97000 664 ARG A CA 1
ATOM 2764 C C . ARG A 1 664 ? 211.17600 182.03800 171.71100 1.000 70.97000 664 ARG A C 1
ATOM 2765 O O . ARG A 1 664 ? 212.36100 181.85100 172.01300 1.000 70.97000 664 ARG A O 1
ATOM 2773 N N . ALA A 1 665 ? 210.19100 181.30000 172.22600 1.000 68.12000 665 ALA A N 1
ATOM 2774 C CA . ALA A 1 665 ? 210.49400 180.22200 173.15700 1.000 68.12000 665 ALA A CA 1
ATOM 2775 C C . ALA A 1 665 ? 211.12100 179.03200 172.44700 1.000 68.12000 665 ALA A C 1
ATOM 2776 O O . ALA A 1 665 ? 211.92200 178.31200 173.04700 1.000 68.12000 665 ALA A O 1
ATOM 2778 N N . ILE A 1 666 ? 210.77700 178.80800 171.17800 1.000 72.24000 666 ILE A N 1
ATOM 2779 C CA . ILE A 1 666 ? 211.47300 177.79400 170.39100 1.000 72.24000 666 ILE A CA 1
ATOM 2780 C C . ILE A 1 666 ? 212.94700 178.15300 170.27100 1.000 72.24000 666 ILE A C 1
ATOM 2781 O O . ILE A 1 666 ? 213.83400 177.30800 170.45600 1.000 72.24000 666 ILE A O 1
ATOM 2786 N N . ARG A 1 667 ? 213.22600 179.42100 169.95900 1.000 77.56000 667 ARG A N 1
ATOM 2787 C CA . ARG A 1 667 ? 214.60600 179.89500 169.93600 1.000 77.56000 667 ARG A CA 1
ATOM 2788 C C . ARG A 1 667 ? 215.28900 179.63900 171.27200 1.000 77.56000 667 ARG A C 1
ATOM 2789 O O . ARG A 1 667 ? 216.36300 179.02800 171.32700 1.000 77.56000 667 ARG A O 1
ATOM 2797 N N . GLY A 1 668 ? 214.66000 180.08300 172.36200 1.000 75.38000 668 GLY A N 1
ATOM 2798 C CA . GLY A 1 668 ? 215.26100 179.91400 173.67600 1.000 75.38000 668 GLY A CA 1
ATOM 2799 C C . GLY A 1 668 ? 215.52000 178.46100 174.03100 1.000 75.38000 668 GLY A C 1
ATOM 2800 O O . GLY A 1 668 ? 216.53200 178.13600 174.65700 1.000 75.38000 668 GLY A O 1
ATOM 2801 N N . LEU A 1 669 ? 214.60800 177.56900 173.64300 1.000 79.14000 669 LEU A N 1
ATOM 2802 C CA . LEU A 1 669 ? 214.80200 176.15100 173.91200 1.000 79.14000 669 LEU A CA 1
ATOM 2803 C C . LEU A 1 669 ? 215.95600 175.59400 173.09800 1.000 79.14000 669 LEU A C 1
ATOM 2804 O O . LEU A 1 669 ? 216.74300 174.78200 173.59900 1.000 79.14000 669 LEU A O 1
ATOM 2809 N N . ARG A 1 670 ? 216.07000 176.01000 171.83800 1.000 85.97000 670 ARG A N 1
ATOM 2810 C CA . ARG A 1 670 ? 217.16700 175.52900 171.01400 1.000 85.97000 670 ARG A CA 1
ATOM 2811 C C . ARG A 1 670 ? 218.48800 176.22100 171.32600 1.000 85.97000 670 ARG A C 1
ATOM 2812 O O . ARG A 1 670 ? 219.51300 175.85100 170.74300 1.000 85.97000 670 ARG A O 1
ATOM 2820 N N . GLU A 1 671 ? 218.49200 177.21500 172.22100 1.000 78.52000 671 GLU A N 1
ATOM 2821 C CA . GLU A 1 671 ? 219.75600 177.67300 172.79000 1.000 78.52000 671 GLU A CA 1
ATOM 2822 C C . GLU A 1 671 ? 220.34900 176.66900 173.77100 1.000 78.52000 671 GLU A C 1
ATOM 2823 O O . GLU A 1 671 ? 221.50100 176.83400 174.18400 1.000 78.52000 671 GLU A O 1
ATOM 2829 N N . LEU A 1 672 ? 219.59300 175.64400 174.16000 1.000 77.84000 672 LEU A N 1
ATOM 2830 C CA . LEU A 1 672 ? 220.04600 174.71500 175.18300 1.000 77.84000 672 LEU A CA 1
ATOM 2831 C C . LEU A 1 672 ? 220.81000 173.54500 174.56700 1.000 77.84000 672 LEU A C 1
ATOM 2832 O O . LEU A 1 672 ? 220.95100 173.42200 173.34700 1.000 77.84000 672 LEU A O 1
ATOM 2837 N N . HIS A 1 673 ? 221.30900 172.67000 175.43900 1.000 83.39000 673 HIS A N 1
ATOM 2838 C CA . HIS A 1 673 ? 221.97500 171.45000 175.01400 1.000 83.39000 673 HIS A CA 1
ATOM 2839 C C . HIS A 1 673 ? 221.00900 170.56100 174.23400 1.000 83.39000 673 HIS A C 1
ATOM 2840 O O . HIS A 1 673 ? 219.78800 170.63800 174.38600 1.000 83.39000 673 HIS A O 1
ATOM 2847 N N . ASP A 1 674 ? 221.57600 169.70100 173.39200 1.000 81.44000 674 ASP A N 1
ATOM 2848 C CA . ASP A 1 674 ? 220.77900 168.90700 172.46700 1.000 81.44000 674 ASP A CA 1
ATOM 2849 C C . ASP A 1 674 ? 219.87500 167.94600 173.23100 1.000 81.44000 674 ASP A C 1
ATOM 2850 O O . ASP A 1 674 ? 220.35200 167.06900 173.95800 1.000 81.44000 674 ASP A O 1
ATOM 2855 N N . ASN A 1 675 ? 218.56900 168.12500 173.07000 1.000 85.95000 675 ASN A N 1
ATOM 2856 C CA . ASN A 1 675 ? 217.57100 167.14900 173.50300 1.000 85.95000 675 ASN A CA 1
ATOM 2857 C C . ASN A 1 675 ? 216.76400 166.76100 172.27300 1.000 85.95000 675 ASN A C 1
ATOM 2858 O O . ASN A 1 675 ? 215.88300 167.52500 171.84000 1.000 85.95000 675 ASN A O 1
ATOM 2863 N N . PRO A 1 676 ? 217.03300 165.60200 171.66800 1.000 88.86000 676 PRO A N 1
ATOM 2864 C CA . PRO A 1 676 ? 216.36800 165.27800 170.39700 1.000 88.86000 676 PRO A CA 1
ATOM 2865 C C . PRO A 1 676 ? 214.87200 165.08800 170.53200 1.000 88.86000 676 PRO A C 1
ATOM 2866 O O . PRO A 1 676 ? 214.15100 165.21800 169.53500 1.000 88.86000 676 PRO A O 1
ATOM 2870 N N . TYR A 1 677 ? 214.38000 164.79300 171.73500 1.000 95.72000 677 TYR A N 1
ATOM 2871 C CA . TYR A 1 677 ? 212.95500 164.56100 171.93100 1.000 95.72000 677 TYR A CA 1
ATOM 2872 C C . TYR A 1 677 ? 212.13800 165.84500 171.89700 1.000 95.72000 677 TYR A C 1
ATOM 2873 O O . TYR A 1 677 ? 210.90800 165.78000 171.98500 1.000 95.72000 677 TYR A O 1
ATOM 2882 N N . LEU A 1 678 ? 212.78500 166.99700 171.76800 1.000 87.96000 678 LEU A N 1
ATOM 2883 C CA . LEU A 1 678 ? 212.07000 168.25400 171.63500 1.000 87.96000 678 LEU A CA 1
ATOM 2884 C C . LEU A 1 678 ? 211.73600 168.50100 170.17000 1.000 87.96000 678 LEU A C 1
ATOM 2885 O O . LEU A 1 678 ? 212.63200 168.58300 169.32300 1.000 87.96000 678 LEU A O 1
ATOM 2890 N N . HIS A 1 679 ? 210.44300 168.61900 169.87700 1.000 90.19000 679 HIS A N 1
ATOM 2891 C CA . HIS A 1 679 ? 209.94300 168.80800 168.52400 1.000 90.19000 679 HIS A CA 1
ATOM 2892 C C . HIS A 1 679 ? 209.05100 170.03700 168.48600 1.000 90.19000 679 HIS A C 1
ATOM 2893 O O . HIS A 1 679 ? 208.30300 170.29900 169.43100 1.000 90.19000 679 HIS A O 1
ATOM 2900 N N . ASP A 1 680 ? 209.13500 170.78500 167.39000 1.000 93.13000 680 ASP A N 1
ATOM 2901 C CA . ASP A 1 680 ? 208.29000 171.95800 167.22100 1.000 93.13000 680 ASP A CA 1
ATOM 2902 C C . ASP A 1 680 ? 206.82900 171.54900 167.05700 1.000 93.13000 680 ASP A C 1
ATOM 2903 O O . ASP A 1 680 ? 206.51600 170.44500 166.60300 1.000 93.13000 680 ASP A O 1
ATOM 2908 N N . GLU A 1 681 ? 205.93200 172.45800 167.44600 1.000 93.19000 681 GLU A N 1
ATOM 2909 C CA . GLU A 1 681 ? 204.48500 172.23900 167.39100 1.000 93.19000 681 GLU A CA 1
ATOM 2910 C C . GLU A 1 681 ? 204.05200 171.04800 168.24500 1.000 93.19000 681 GLU A C 1
ATOM 2911 O O . GLU A 1 681 ? 203.00300 170.44400 168.00300 1.000 93.19000 681 GLU A O 1
ATOM 2917 N N . ASP A 1 682 ? 204.85700 170.70200 169.25500 1.000 89.45000 682 ASP A N 1
ATOM 2918 C CA . ASP A 1 682 ? 204.47300 169.69800 170.24100 1.000 89.45000 682 ASP A CA 1
ATOM 2919 C C . ASP A 1 682 ? 204.75300 170.18100 171.66000 1.000 89.45000 682 ASP A C 1
ATOM 2920 O O . ASP A 1 682 ? 204.90600 169.35800 172.57100 1.000 89.45000 682 ASP A O 1
ATOM 2925 N N . MET A 1 683 ? 204.82300 171.49300 171.86200 1.000 81.43000 683 MET A N 1
ATOM 2926 C CA . MET A 1 683 ? 205.08800 172.09200 173.15900 1.000 81.43000 683 MET A CA 1
ATOM 2927 C C . MET A 1 683 ? 203.94500 173.04100 173.47700 1.000 81.43000 683 MET A C 1
ATOM 2928 O O . MET A 1 683 ? 203.60100 173.89800 172.65700 1.000 81.43000 683 MET A O 1
ATOM 2933 N N . THR A 1 684 ? 203.35100 172.88300 174.65900 1.000 75.49000 684 THR A N 1
ATOM 2934 C CA . THR A 1 684 ? 202.15100 173.62100 175.02000 1.000 75.49000 684 THR A CA 1
ATOM 2935 C C . THR A 1 684 ? 202.31900 174.48200 176.26100 1.000 75.49000 684 THR A C 1
ATOM 2936 O O . THR A 1 684 ? 201.38100 175.19400 176.63300 1.000 75.49000 684 THR A O 1
ATOM 2940 N N . PHE A 1 685 ? 203.47700 174.44500 176.91100 1.000 68.84000 685 PHE A N 1
ATOM 2941 C CA . PHE A 1 685 ? 203.77600 175.33700 178.02700 1.000 68.84000 685 PHE A CA 1
ATOM 2942 C C . PHE A 1 685 ? 204.62500 176.51500 177.57000 1.000 68.84000 685 PHE A C 1
ATOM 2943 O O . PHE A 1 685 ? 205.56000 176.93600 178.25600 1.000 68.84000 685 PHE A O 1
ATOM 2951 N N . ILE A 1 686 ? 204.33400 177.03700 176.37800 1.000 66.64000 686 ILE A N 1
ATOM 2952 C CA . ILE A 1 686 ? 205.11700 178.10900 175.77100 1.000 66.64000 686 ILE A CA 1
ATOM 2953 C C . ILE A 1 686 ? 205.30300 179.26300 176.74700 1.000 66.64000 686 ILE A C 1
ATOM 2954 O O . ILE A 1 686 ? 204.33600 179.85200 177.24200 1.000 66.64000 686 ILE A O 1
ATOM 2959 N N . ALA A 1 687 ? 206.55400 179.55600 177.06200 1.000 62.54000 687 ALA A N 1
ATOM 2960 C CA . ALA A 1 687 ? 206.89000 180.64200 177.96500 1.000 62.54000 687 ALA A CA 1
ATOM 2961 C C . ALA A 1 687 ? 208.32800 181.07300 177.72300 1.000 62.54000 687 ALA A C 1
ATOM 2962 O O . ALA A 1 687 ? 209.25400 180.48200 178.29400 1.000 62.54000 687 ALA A O 1
ATOM 2964 N N . PRO A 1 688 ? 208.56400 182.07600 176.87500 1.000 65.74000 688 PRO A N 1
ATOM 2965 C CA . PRO A 1 688 ? 209.92100 182.62900 176.76900 1.000 65.74000 688 PRO A CA 1
ATOM 2966 C C . PRO A 1 688 ? 210.44900 183.13200 178.09500 1.000 65.74000 688 PRO A C 1
ATOM 2967 O O . PRO A 1 688 ? 211.67000 183.19700 178.27400 1.000 65.74000 688 PRO A O 1
ATOM 2971 N N . ASP A 1 689 ? 209.56700 183.47300 179.03700 1.000 64.78000 689 ASP A N 1
ATOM 2972 C CA . ASP A 1 689 ? 210.00800 183.80300 180.38700 1.000 64.78000 689 ASP A CA 1
ATOM 2973 C C . ASP A 1 689 ? 210.60400 182.58200 181.08000 1.000 64.78000 689 ASP A C 1
ATOM 2974 O O . ASP A 1 689 ? 211.65600 182.67000 181.72300 1.000 64.78000 689 ASP A O 1
ATOM 2979 N N . PHE A 1 690 ? 209.95000 181.42600 180.94500 1.000 71.53000 690 PHE A N 1
ATOM 2980 C CA . PHE A 1 690 ? 210.48400 180.19000 181.51400 1.000 71.53000 690 PHE A CA 1
ATOM 2981 C C . PHE A 1 690 ? 211.88800 179.90300 180.99700 1.000 71.53000 690 PHE A C 1
ATOM 2982 O O . PHE A 1 690 ? 212.81800 179.68900 181.78400 1.000 71.53000 690 PHE A O 1
ATOM 2990 N N . VAL A 1 691 ? 212.05900 179.87700 179.67600 1.000 65.95000 691 VAL A N 1
ATOM 2991 C CA . VAL A 1 691 ? 213.34800 179.47300 179.12800 1.000 65.95000 691 VAL A CA 1
ATOM 2992 C C . VAL A 1 691 ? 214.39300 180.55800 179.36200 1.000 65.95000 691 VAL A C 1
ATOM 2993 O O . VAL A 1 691 ? 215.57500 180.26200 179.57900 1.000 65.95000 691 VAL A O 1
ATOM 2997 N N . GLU A 1 692 ? 213.97500 181.82600 179.35900 1.000 67.22000 692 GLU A N 1
ATOM 2998 C CA . GLU A 1 692 ? 214.92000 182.89600 179.64000 1.000 67.22000 692 GLU A CA 1
ATOM 2999 C C . GLU A 1 692 ? 215.38100 182.85300 181.08900 1.000 67.22000 692 GLU A C 1
ATOM 3000 O O . GLU A 1 692 ? 216.51400 183.24600 181.38600 1.000 67.22000 692 GLU A O 1
ATOM 3006 N N . ASP A 1 693 ? 214.53600 182.36600 181.99900 1.000 69.43000 693 ASP A N 1
ATOM 3007 C CA . ASP A 1 693 ? 214.97000 182.23200 183.38300 1.000 69.43000 693 ASP A CA 1
ATOM 3008 C C . ASP A 1 693 ? 215.81500 180.98600 183.60100 1.000 69.43000 693 ASP A C 1
ATOM 3009 O O . ASP A 1 693 ? 216.76900 181.02400 184.38500 1.000 69.43000 693 ASP A O 1
ATOM 3014 N N . LEU A 1 694 ? 215.49300 179.87900 182.92500 1.000 71.40000 694 LEU A N 1
ATOM 3015 C CA . LEU A 1 694 ? 216.28100 178.66600 183.12200 1.000 71.40000 694 LEU A CA 1
ATOM 3016 C C . LEU A 1 694 ? 217.64200 178.77200 182.45200 1.000 71.40000 694 LEU A C 1
ATOM 3017 O O . LEU A 1 694 ? 218.59700 178.11800 182.88900 1.000 71.40000 694 LEU A O 1
ATOM 3022 N N . ALA A 1 695 ? 217.75100 179.57200 181.38700 1.000 67.43000 695 ALA A N 1
ATOM 3023 C CA . ALA A 1 695 ? 219.03400 179.71200 180.70900 1.000 67.43000 695 ALA A CA 1
ATOM 3024 C C . ALA A 1 695 ? 220.07600 180.35600 181.61100 1.000 67.43000 695 ALA A C 1
ATOM 3025 O O . ALA A 1 695 ? 221.27300 180.07600 181.47600 1.000 67.43000 695 ALA A O 1
ATOM 3027 N N . GLY A 1 696 ? 219.64600 181.20700 182.53900 1.000 64.62000 696 GLY A N 1
ATOM 3028 C CA . GLY A 1 696 ? 220.55900 181.89300 183.43100 1.000 64.62000 696 GLY A CA 1
ATOM 3029 C C . GLY A 1 696 ? 220.14200 183.32100 183.70800 1.000 64.62000 696 GLY A C 1
ATOM 3030 O O . GLY A 1 696 ? 220.58600 183.93300 184.68400 1.000 64.62000 696 GLY A O 1
ATOM 3031 N N . LYS A 1 697 ? 219.27500 183.85700 182.85500 1.000 72.06000 697 LYS A N 1
ATOM 3032 C CA . LYS A 1 697 ? 218.93600 185.27000 182.92000 1.000 72.06000 697 LYS A CA 1
ATOM 3033 C C . LYS A 1 697 ? 217.87500 185.53300 183.98200 1.000 72.06000 697 LYS A C 1
ATOM 3034 O O . LYS A 1 697 ? 216.95500 184.73400 184.17800 1.000 72.06000 697 LYS A O 1
ATOM 3040 N N . ASN A 1 698 ? 218.02500 186.66000 184.68100 1.000 76.31000 698 ASN A N 1
ATOM 3041 C CA . ASN A 1 698 ? 217.05700 187.22600 185.61900 1.000 76.31000 698 ASN A CA 1
ATOM 3042 C C . ASN A 1 698 ? 216.91100 186.44600 186.92200 1.000 76.31000 698 ASN A C 1
ATOM 3043 O O . ASN A 1 698 ? 215.93900 186.67200 187.65400 1.000 76.31000 698 ASN A O 1
ATOM 3048 N N . GLY A 1 699 ? 217.83000 185.54200 187.24800 1.000 72.56000 699 GLY A N 1
ATOM 3049 C CA . GLY A 1 699 ? 217.78100 184.89900 188.54000 1.000 72.56000 699 GLY A CA 1
ATOM 3050 C C . GLY A 1 699 ? 218.90900 183.92700 188.81200 1.000 72.56000 699 GLY A C 1
ATOM 3051 O O . GLY A 1 699 ? 219.19000 183.02100 188.02100 1.000 72.56000 699 GLY A O 1
ATOM 3052 N N . PRO A 1 700 ? 219.58600 184.10400 189.95100 1.000 75.96000 700 PRO A N 1
ATOM 3053 C CA . PRO A 1 700 ? 220.57500 183.10700 190.38500 1.000 75.96000 700 PRO A CA 1
ATOM 3054 C C . PRO A 1 700 ? 219.93300 181.86200 190.97700 1.000 75.96000 700 PRO A C 1
ATOM 3055 O O . PRO A 1 700 ? 220.31300 180.73500 190.64700 1.000 75.96000 700 PRO A O 1
ATOM 3059 N N . GLU A 1 701 ? 218.94500 182.06300 191.84700 1.000 77.23000 701 GLU A N 1
ATOM 3060 C CA . GLU A 1 701 ? 218.24700 180.96300 192.49700 1.000 77.23000 701 GLU A CA 1
ATOM 3061 C C . GLU A 1 701 ? 216.90700 180.66600 191.84800 1.000 77.23000 701 GLU A C 1
ATOM 3062 O O . GLU A 1 701 ? 216.41500 179.53600 191.94600 1.000 77.23000 701 GLU A O 1
ATOM 3068 N N . GLN A 1 702 ? 216.30300 181.65700 191.19000 1.000 77.27000 702 GLN A N 1
ATOM 3069 C CA . GLN A 1 702 ? 215.10600 181.37400 190.41100 1.000 77.27000 702 GLN A CA 1
ATOM 3070 C C . GLN A 1 702 ? 215.42700 180.49100 189.21900 1.000 77.27000 702 GLN A C 1
ATOM 3071 O O . GLN A 1 702 ? 214.58400 179.69500 188.79900 1.000 77.27000 702 GLN A O 1
ATOM 3077 N N . GLN A 1 703 ? 216.63400 180.60800 188.66500 1.000 74.85000 703 GLN A N 1
ATOM 3078 C CA . GLN A 1 703 ? 217.10100 179.58400 187.74000 1.000 74.85000 703 GLN A CA 1
ATOM 3079 C C . GLN A 1 703 ? 217.16300 178.23200 188.43100 1.000 74.85000 703 GLN A C 1
ATOM 3080 O O . GLN A 1 703 ? 216.75000 177.21700 187.86500 1.000 74.85000 703 GLN A O 1
ATOM 3086 N N . GLN A 1 704 ? 217.68100 178.19900 189.66200 1.000 72.29000 704 GLN A N 1
ATOM 3087 C CA . GLN A 1 704 ? 217.71800 176.94700 190.40900 1.000 72.29000 704 GLN A CA 1
ATOM 3088 C C . GLN A 1 704 ? 216.31300 176.46600 190.73500 1.000 72.29000 704 GLN A C 1
ATOM 3089 O O . GLN A 1 704 ? 216.04200 175.26000 190.72100 1.000 72.29000 704 GLN A O 1
ATOM 3095 N N . ALA A 1 705 ? 215.40100 177.39500 191.02600 1.000 69.52000 705 ALA A N 1
ATOM 3096 C CA . ALA A 1 705 ? 214.01100 177.01600 191.25000 1.000 69.52000 705 ALA A CA 1
ATOM 3097 C C . ALA A 1 705 ? 213.41700 176.37400 190.00400 1.000 69.52000 705 ALA A C 1
ATOM 3098 O O . ALA A 1 705 ? 212.74300 175.34400 190.08600 1.000 69.52000 705 ALA A O 1
ATOM 3100 N N . THR A 1 706 ? 213.67300 176.96500 188.83300 1.000 75.92000 706 THR A N 1
ATOM 3101 C CA . THR A 1 706 ? 213.14400 176.41400 187.58900 1.000 75.92000 706 THR A CA 1
ATOM 3102 C C . THR A 1 706 ? 213.78300 175.07400 187.25200 1.000 75.92000 706 THR A C 1
ATOM 3103 O O . THR A 1 706 ? 213.10100 174.16900 186.76700 1.000 75.92000 706 THR A O 1
ATOM 3107 N N . GLU A 1 707 ? 215.08800 174.92100 187.49800 1.000 81.60000 707 GLU A N 1
ATOM 3108 C CA . GLU A 1 707 ? 215.73400 173.63100 187.26100 1.000 81.60000 707 GLU A CA 1
ATOM 3109 C C . GLU A 1 707 ? 215.15600 172.55200 188.16700 1.000 81.60000 707 GLU A C 1
ATOM 3110 O O . GLU A 1 707 ? 214.83200 171.45000 187.71000 1.000 81.60000 707 GLU A O 1
ATOM 3116 N N . HIS A 1 708 ? 215.02900 172.84800 189.46200 1.000 79.84000 708 HIS A N 1
ATOM 3117 C CA . HIS A 1 708 ? 214.47000 171.87500 190.39200 1.000 79.84000 708 HIS A CA 1
ATOM 3118 C C . HIS A 1 708 ? 213.02400 171.54400 190.04100 1.000 79.84000 708 HIS A C 1
ATOM 3119 O O . HIS A 1 708 ? 212.62000 170.37700 190.08400 1.000 79.84000 708 HIS A O 1
ATOM 3126 N N . PHE A 1 709 ? 212.23700 172.55500 189.66800 1.000 82.01000 709 PHE A N 1
ATOM 3127 C CA . PHE A 1 709 ? 210.85300 172.33800 189.26200 1.000 82.01000 709 PHE A CA 1
ATOM 3128 C C . PHE A 1 709 ? 210.77000 171.46200 188.02000 1.000 82.01000 709 PHE A C 1
ATOM 3129 O O . PHE A 1 709 ? 209.94100 170.54800 187.94100 1.000 82.01000 709 PHE A O 1
ATOM 3137 N N . MET A 1 710 ? 211.62200 171.73800 187.03300 1.000 76.03000 710 MET A N 1
ATOM 3138 C CA . MET A 1 710 ? 211.58000 171.01300 185.77500 1.000 76.03000 710 MET A CA 1
ATOM 3139 C C . MET A 1 710 ? 212.07100 169.58400 185.94600 1.000 76.03000 710 MET A C 1
ATOM 3140 O O . MET A 1 710 ? 211.62100 168.68300 185.22900 1.000 76.03000 710 MET A O 1
ATOM 3145 N N . LEU A 1 711 ? 212.99700 169.35800 186.88200 1.000 69.75000 711 LEU A N 1
ATOM 3146 C CA . LEU A 1 711 ? 213.40400 167.99500 187.20700 1.000 69.75000 711 LEU A CA 1
ATOM 3147 C C . LEU A 1 711 ? 212.30100 167.26100 187.95500 1.000 69.75000 711 LEU A C 1
ATOM 3148 O O . LEU A 1 711 ? 212.05500 166.07600 187.70500 1.000 69.75000 711 LEU A O 1
ATOM 3153 N N . ALA A 1 712 ? 211.62900 167.95100 188.88000 1.000 67.18000 712 ALA A N 1
ATOM 3154 C CA . ALA A 1 712 ? 210.52600 167.34000 189.60800 1.000 67.18000 712 ALA A CA 1
ATOM 3155 C C . ALA A 1 712 ? 209.40800 166.92800 188.66200 1.000 67.18000 712 ALA A C 1
ATOM 3156 O O . ALA A 1 712 ? 208.82300 165.85000 188.81200 1.000 67.18000 712 ALA A O 1
ATOM 3158 N N . LEU A 1 713 ? 209.10400 167.76700 187.66900 1.000 70.62000 713 LEU A N 1
ATOM 3159 C CA . LEU A 1 713 ? 208.15600 167.36800 186.63500 1.000 70.62000 713 LEU A CA 1
ATOM 3160 C C . LEU A 1 713 ? 208.61700 166.13900 185.87300 1.000 70.62000 713 LEU A C 1
ATOM 3161 O O . LEU A 1 713 ? 207.81300 165.54200 185.15100 1.000 70.62000 713 LEU A O 1
ATOM 3166 N N . ALA A 1 714 ? 209.88000 165.74700 186.02300 1.000 70.81000 714 ALA A N 1
ATOM 3167 C CA . ALA A 1 714 ? 210.43200 164.56900 185.37300 1.000 70.81000 714 ALA A CA 1
ATOM 3168 C C . ALA A 1 714 ? 210.76300 163.45700 186.36100 1.000 70.81000 714 ALA A C 1
ATOM 3169 O O . ALA A 1 714 ? 211.43700 162.49400 185.98500 1.000 70.81000 714 ALA A O 1
ATOM 3171 N N . LEU A 1 715 ? 210.31100 163.56800 187.61500 1.000 71.01000 715 LEU A N 1
ATOM 3172 C CA . LEU A 1 715 ? 210.52500 162.58400 188.67900 1.000 71.01000 715 LEU A CA 1
ATOM 3173 C C . LEU A 1 715 ? 209.25500 162.15600 189.39800 1.000 71.01000 715 LEU A C 1
ATOM 3174 O O . LEU A 1 715 ? 209.15000 160.99700 189.80300 1.000 71.01000 715 LEU A O 1
ATOM 3179 N N . CYS A 1 716 ? 208.29700 163.06000 189.58200 1.000 72.42000 716 CYS A N 1
ATOM 3180 C CA . CYS A 1 716 ? 207.18900 162.82700 190.50000 1.000 72.42000 716 CYS A CA 1
ATOM 3181 C C . CYS A 1 716 ? 206.22300 161.75000 190.03400 1.000 72.42000 716 CYS A C 1
ATOM 3182 O O . CYS A 1 716 ? 205.23900 161.50300 190.73300 1.000 72.42000 716 CYS A O 1
ATOM 3185 N N . HIS A 1 717 ? 206.46700 161.10500 188.90000 1.000 70.89000 717 HIS A N 1
ATOM 3186 C CA . HIS A 1 717 ? 205.46000 160.29700 188.23200 1.000 70.89000 717 HIS A CA 1
ATOM 3187 C C . HIS A 1 717 ? 205.71000 158.80000 188.40600 1.000 70.89000 717 HIS A C 1
ATOM 3188 O O . HIS A 1 717 ? 206.59000 158.36300 189.15200 1.000 70.89000 717 HIS A O 1
ATOM 3195 N N . THR A 1 718 ? 204.89800 158.00100 187.70500 1.000 74.05000 718 THR A N 1
ATOM 3196 C CA . THR A 1 718 ? 205.15500 156.58800 187.44400 1.000 74.05000 718 THR A CA 1
ATOM 3197 C C . THR A 1 718 ? 205.05600 156.29100 185.95200 1.000 74.05000 718 THR A C 1
ATOM 3198 O O . THR A 1 718 ? 204.90200 155.13000 185.56000 1.000 74.05000 718 THR A O 1
ATOM 3202 N N . VAL A 1 719 ? 205.15900 157.32500 185.11500 1.000 74.98000 719 VAL A N 1
ATOM 3203 C CA . VAL A 1 719 ? 204.88200 157.19900 183.69000 1.000 74.98000 719 VAL A CA 1
ATOM 3204 C C . VAL A 1 719 ? 205.92600 156.31800 183.01800 1.000 74.98000 719 VAL A C 1
ATOM 3205 O O . VAL A 1 719 ? 207.11600 156.35600 183.35900 1.000 74.98000 719 VAL A O 1
ATOM 3209 N N . VAL A 1 720 ? 205.48300 155.52200 182.04800 1.000 72.53000 720 VAL A N 1
ATOM 3210 C CA . VAL A 1 720 ? 206.36700 154.64000 181.29800 1.000 72.53000 720 VAL A CA 1
ATOM 3211 C C . VAL A 1 720 ? 206.65100 155.25700 179.93700 1.000 72.53000 720 VAL A C 1
ATOM 3212 O O . VAL A 1 720 ? 205.82000 155.96900 179.35700 1.000 72.53000 720 VAL A O 1
ATOM 3216 N N . ALA A 1 721 ? 207.83800 154.96300 179.42000 1.000 74.52000 721 ALA A N 1
ATOM 3217 C CA . ALA A 1 721 ? 208.39100 155.63200 178.25300 1.000 74.52000 721 ALA A CA 1
ATOM 3218 C C . ALA A 1 721 ? 208.29800 154.74100 177.02200 1.000 74.52000 721 ALA A C 1
ATOM 3219 O O . ALA A 1 721 ? 208.47300 153.52300 177.11300 1.000 74.52000 721 ALA A O 1
ATOM 3221 N N . GLU A 1 722 ? 208.00700 155.35100 175.86800 1.000 82.08000 722 GLU A N 1
ATOM 3222 C CA . GLU A 1 722 ? 207.98100 154.62600 174.59900 1.000 82.08000 722 GLU A CA 1
ATOM 3223 C C . GLU A 1 722 ? 208.60200 155.50200 173.52000 1.000 82.08000 722 GLU A C 1
ATOM 3224 O O . GLU A 1 722 ? 208.11600 156.60700 173.26500 1.000 82.08000 722 GLU A O 1
ATOM 3230 N N . LYS A 1 723 ? 209.65800 155.00500 172.87800 1.000 86.62000 723 LYS A N 1
ATOM 3231 C CA . LYS A 1 723 ? 210.42400 155.77900 171.90800 1.000 86.62000 723 LYS A CA 1
ATOM 3232 C C . LYS A 1 723 ? 210.01300 155.43700 170.48200 1.000 86.62000 723 LYS A C 1
ATOM 3233 O O . LYS A 1 723 ? 209.63900 154.29900 170.18500 1.000 86.62000 723 LYS A O 1
ATOM 3239 N N . GLN A 1 724 ? 210.08600 156.43400 169.60500 1.000 90.15000 724 GLN A N 1
ATOM 3240 C CA . GLN A 1 724 ? 209.84500 156.24900 168.17900 1.000 90.15000 724 GLN A CA 1
ATOM 3241 C C . GLN A 1 724 ? 211.12700 156.50000 167.39800 1.000 90.15000 724 GLN A C 1
ATOM 3242 O O . GLN A 1 724 ? 211.58300 157.65200 167.32500 1.000 90.15000 724 GLN A O 1
ATOM 3248 N N . PRO A 1 725 ? 211.74200 155.47700 166.80300 1.000 87.81000 725 PRO A N 1
ATOM 3249 C CA . PRO A 1 725 ? 212.91100 155.71400 165.94300 1.000 87.81000 725 PRO A CA 1
ATOM 3250 C C . PRO A 1 725 ? 212.52800 156.31200 164.59800 1.000 87.81000 725 PRO A C 1
ATOM 3251 O O . PRO A 1 725 ? 211.36400 156.66400 164.37500 1.000 87.81000 725 PRO A O 1
ATOM 3255 N N . GLY A 1 726 ? 213.50100 156.43400 163.69700 1.000 77.05000 726 GLY A N 1
ATOM 3256 C CA . GLY A 1 726 ? 213.24700 156.97200 162.37400 1.000 77.05000 726 GLY A CA 1
ATOM 3257 C C . GLY A 1 726 ? 213.47800 158.46700 162.30600 1.000 77.05000 726 GLY A C 1
ATOM 3258 O O . GLY A 1 726 ? 214.62400 158.92600 162.26800 1.000 77.05000 726 GLY A O 1
ATOM 3259 N N . ASP A 1 727 ? 212.39000 159.23600 162.28500 1.000 83.95000 727 ASP A N 1
ATOM 3260 C CA . ASP A 1 727 ? 212.44000 160.68500 162.43200 1.000 83.95000 727 ASP A CA 1
ATOM 3261 C C . ASP A 1 727 ? 213.08300 161.02900 163.77300 1.000 83.95000 727 ASP A C 1
ATOM 3262 O O . ASP A 1 727 ? 213.30100 160.12300 164.58800 1.000 83.95000 727 ASP A O 1
ATOM 3267 N N . PRO A 1 728 ? 213.43600 162.29100 164.02800 1.000 84.92000 728 PRO A N 1
ATOM 3268 C CA . PRO A 1 728 ? 213.95900 162.65900 165.34600 1.000 84.92000 728 PRO A CA 1
ATOM 3269 C C . PRO A 1 728 ? 213.13800 162.01800 166.44900 1.000 84.92000 728 PRO A C 1
ATOM 3270 O O . PRO A 1 728 ? 211.90700 162.16200 166.48500 1.000 84.92000 728 PRO A O 1
ATOM 3274 N N . PRO A 1 729 ? 213.78300 161.27900 167.35200 1.000 96.54000 729 PRO A N 1
ATOM 3275 C CA . PRO A 1 729 ? 213.02800 160.43800 168.28900 1.000 96.54000 729 PRO A CA 1
ATOM 3276 C C . PRO A 1 729 ? 212.21600 161.24200 169.28800 1.000 96.54000 729 PRO A C 1
ATOM 3277 O O . PRO A 1 729 ? 212.77300 161.89000 170.17800 1.000 96.54000 729 PRO A O 1
ATOM 3281 N N . LYS A 1 730 ? 210.89600 161.21600 169.13300 1.000 98.86000 730 LYS A N 1
ATOM 3282 C CA . LYS A 1 730 ? 209.98400 161.78300 170.11400 1.000 98.86000 730 LYS A CA 1
ATOM 3283 C C . LYS A 1 730 ? 209.40100 160.65500 170.95200 1.000 98.86000 730 LYS A C 1
ATOM 3284 O O . LYS A 1 730 ? 208.93700 159.64800 170.40900 1.000 98.86000 730 LYS A O 1
ATOM 3290 N N . MET A 1 731 ? 209.42500 160.82500 172.26700 1.000 98.80000 731 MET A N 1
ATOM 3291 C CA . MET A 1 731 ? 208.98500 159.79700 173.20000 1.000 98.80000 731 MET A CA 1
ATOM 3292 C C . MET A 1 731 ? 207.57200 160.10200 173.67500 1.000 98.80000 731 MET A C 1
ATOM 3293 O O . MET A 1 731 ? 207.27700 161.23400 174.06900 1.000 98.80000 731 MET A O 1
ATOM 3298 N N . ILE A 1 732 ? 206.71400 159.10400 173.63900 1.000 85.28000 732 ILE A N 1
ATOM 3299 C CA . ILE A 1 732 ? 205.41500 159.21800 174.28500 1.000 85.28000 732 ILE A CA 1
ATOM 3300 C C . ILE A 1 732 ? 205.54500 158.70000 175.70800 1.000 85.28000 732 ILE A C 1
ATOM 3301 O O . ILE A 1 732 ? 206.31600 157.77600 176.00700 1.000 85.28000 732 ILE A O 1
ATOM 3306 N N . PHE A 1 733 ? 204.79600 159.33400 176.60100 1.000 81.51000 733 PHE A N 1
ATOM 3307 C CA . PHE A 1 733 ? 204.83300 159.05100 178.02900 1.000 81.51000 733 PHE A CA 1
ATOM 3308 C C . PHE A 1 733 ? 203.44700 158.57300 178.43500 1.000 81.51000 733 PHE A C 1
ATOM 3309 O O . PHE A 1 733 ? 202.52700 159.38300 178.58700 1.000 81.51000 733 PHE A O 1
ATOM 3317 N N . LYS A 1 734 ? 203.29100 157.26600 178.60800 1.000 77.39000 734 LYS A N 1
ATOM 3318 C CA . LYS A 1 734 ? 201.98600 156.69000 178.89700 1.000 77.39000 734 LYS A CA 1
ATOM 3319 C C . LYS A 1 734 ? 201.86100 156.38800 180.38200 1.000 77.39000 734 LYS A C 1
ATOM 3320 O O . LYS A 1 734 ? 202.80800 155.90400 181.00800 1.000 77.39000 734 LYS A O 1
ATOM 3326 N N . ALA A 1 735 ? 200.69300 156.67700 180.93600 1.000 70.69000 735 ALA A N 1
ATOM 3327 C CA . ALA A 1 735 ? 200.38900 156.32100 182.30800 1.000 70.69000 735 ALA A CA 1
ATOM 3328 C C . ALA A 1 735 ? 198.88300 156.12400 182.41400 1.000 70.69000 735 ALA A C 1
ATOM 3329 O O . ALA A 1 735 ? 198.16900 156.09300 181.40700 1.000 70.69000 735 ALA A O 1
ATOM 3331 N N . GLN A 1 736 ? 198.39800 155.99300 183.64600 1.000 76.91000 736 GLN A N 1
ATOM 3332 C CA . GLN A 1 736 ? 196.99800 155.66600 183.86100 1.000 76.91000 736 GLN A CA 1
ATOM 3333 C C . GLN A 1 736 ? 196.07300 156.84300 183.59300 1.000 76.91000 736 GLN A C 1
ATOM 3334 O O . GLN A 1 736 ? 194.91900 156.63200 183.20400 1.000 76.91000 736 GLN A O 1
ATOM 3340 N N . SER A 1 737 ? 196.55000 158.07300 183.77200 1.000 70.67000 737 SER A N 1
ATOM 3341 C CA . SER A 1 737 ? 195.68100 159.23600 183.74200 1.000 70.67000 737 SER A CA 1
ATOM 3342 C C . SER A 1 737 ? 196.19900 160.24800 182.72800 1.000 70.67000 737 SER A C 1
ATOM 3343 O O . SER A 1 737 ? 197.40500 160.55500 182.71900 1.000 70.67000 737 SER A O 1
ATOM 3346 N N . PRO A 1 738 ? 195.33400 160.78800 181.86400 1.000 63.52000 738 PRO A N 1
ATOM 3347 C CA . PRO A 1 738 ? 195.74300 161.91100 181.01100 1.000 63.52000 738 PRO A CA 1
ATOM 3348 C C . PRO A 1 738 ? 195.95600 163.20200 181.77600 1.000 63.52000 738 PRO A C 1
ATOM 3349 O O . PRO A 1 738 ? 196.31300 164.21400 181.16200 1.000 63.52000 738 PRO A O 1
ATOM 3353 N N . ASP A 1 739 ? 195.75000 163.19500 183.09300 1.000 66.15000 739 ASP A N 1
ATOM 3354 C CA . ASP A 1 739 ? 195.94300 164.39600 183.90300 1.000 66.15000 739 ASP A CA 1
ATOM 3355 C C . ASP A 1 739 ? 197.41600 164.57800 184.25500 1.000 66.15000 739 ASP A C 1
ATOM 3356 O O . ASP A 1 739 ? 198.04400 165.56000 183.85300 1.000 66.15000 739 ASP A O 1
ATOM 3361 N N . GLU A 1 740 ? 197.98900 163.62400 184.99400 1.000 72.25000 740 GLU A N 1
ATOM 3362 C CA . GLU A 1 740 ? 199.39400 163.73900 185.36100 1.000 72.25000 740 GLU A CA 1
ATOM 3363 C C . GLU A 1 740 ? 200.31700 163.51500 184.17600 1.000 72.25000 740 GLU A C 1
ATOM 3364 O O . GLU A 1 740 ? 201.45700 163.98900 184.19700 1.000 72.25000 740 GLU A O 1
ATOM 3370 N N . ALA A 1 741 ? 199.85600 162.79600 183.15100 1.000 59.25000 741 ALA A N 1
ATOM 3371 C CA . ALA A 1 741 ? 200.71400 162.52200 182.00700 1.000 59.25000 741 ALA A CA 1
ATOM 3372 C C . ALA A 1 741 ? 201.15000 163.80800 181.32400 1.000 59.25000 741 ALA A C 1
ATOM 3373 O O . ALA A 1 741 ? 202.24700 163.86500 180.75900 1.000 59.25000 741 ALA A O 1
ATOM 3375 N N . ALA A 1 742 ? 200.31800 164.85200 181.38100 1.000 60.49000 742 ALA A N 1
ATOM 3376 C CA . ALA A 1 742 ? 200.68400 166.12900 180.77900 1.000 60.49000 742 ALA A CA 1
ATOM 3377 C C . ALA A 1 742 ? 201.86400 166.77100 181.49200 1.000 60.49000 742 ALA A C 1
ATOM 3378 O O . ALA A 1 742 ? 202.68800 167.43300 180.85200 1.000 60.49000 742 ALA A O 1
ATOM 3380 N N . LEU A 1 743 ? 201.97100 166.57400 182.80600 1.000 65.78000 743 LEU A N 1
ATOM 3381 C CA . LEU A 1 743 ? 203.08000 167.15200 183.55700 1.000 65.78000 743 LEU A CA 1
ATOM 3382 C C . LEU A 1 743 ? 204.41700 166.62800 183.05000 1.000 65.78000 743 LEU A C 1
ATOM 3383 O O . LEU A 1 743 ? 205.33600 167.40000 182.76700 1.000 65.78000 743 LEU A O 1
ATOM 3388 N N . VAL A 1 744 ? 204.53700 165.31100 182.89800 1.000 66.98000 744 VAL A N 1
ATOM 3389 C CA . VAL A 1 744 ? 205.79800 164.75700 182.42200 1.000 66.98000 744 VAL A CA 1
ATOM 3390 C C . VAL A 1 744 ? 205.94900 164.91900 180.91400 1.000 66.98000 744 VAL A C 1
ATOM 3391 O O . VAL A 1 744 ? 207.08100 165.00400 180.41100 1.000 66.98000 744 VAL A O 1
ATOM 3395 N N . ALA A 1 745 ? 204.83700 165.00000 180.17900 1.000 67.88000 745 ALA A N 1
ATOM 3396 C CA . ALA A 1 745 ? 204.90800 165.28200 178.75100 1.000 67.88000 745 ALA A CA 1
ATOM 3397 C C . ALA A 1 745 ? 205.46800 166.67400 178.49100 1.000 67.88000 745 ALA A C 1
ATOM 3398 O O . ALA A 1 745 ? 206.15400 166.89600 177.48900 1.000 67.88000 745 ALA A O 1
ATOM 3400 N N . THR A 1 746 ? 205.17000 167.63200 179.36600 1.000 70.36000 746 THR A N 1
ATOM 3401 C CA . THR A 1 746 ? 205.81700 168.92800 179.24200 1.000 70.36000 746 THR A CA 1
ATOM 3402 C C . THR A 1 746 ? 207.19200 168.93900 179.89100 1.000 70.36000 746 THR A C 1
ATOM 3403 O O . THR A 1 746 ? 208.03800 169.74700 179.49600 1.000 70.36000 746 THR A O 1
ATOM 3407 N N . ALA A 1 747 ? 207.43100 168.06500 180.87100 1.000 71.36000 747 ALA A N 1
ATOM 3408 C CA . ALA A 1 747 ? 208.78200 167.87800 181.38400 1.000 71.36000 747 ALA A CA 1
ATOM 3409 C C . ALA A 1 747 ? 209.73700 167.54400 180.24900 1.000 71.36000 747 ALA A C 1
ATOM 3410 O O . ALA A 1 747 ? 210.80900 168.14600 180.12500 1.000 71.36000 747 ALA A O 1
ATOM 3412 N N . ARG A 1 748 ? 209.35300 166.59200 179.39600 1.000 77.57000 748 ARG A N 1
ATOM 3413 C CA . ARG A 1 748 ? 210.17500 166.30000 178.22700 1.000 77.57000 748 ARG A CA 1
ATOM 3414 C C . ARG A 1 748 ? 210.08800 167.37600 177.14700 1.000 77.57000 748 ARG A C 1
ATOM 3415 O O . ARG A 1 748 ? 210.84200 167.30100 176.17200 1.000 77.57000 748 ARG A O 1
ATOM 3423 N N . ASP A 1 749 ? 209.20200 168.36800 177.28600 1.000 82.90000 749 ASP A N 1
ATOM 3424 C CA . ASP A 1 749 ? 209.06100 169.39600 176.25800 1.000 82.90000 749 ASP A CA 1
ATOM 3425 C C . ASP A 1 749 ? 210.10700 170.49900 176.34100 1.000 82.90000 749 ASP A C 1
ATOM 3426 O O . ASP A 1 749 ? 210.26900 171.24100 175.36700 1.000 82.90000 749 ASP A O 1
ATOM 3431 N N . MET A 1 750 ? 210.81400 170.63700 177.46400 1.000 81.44000 750 MET A N 1
ATOM 3432 C CA . MET A 1 750 ? 211.85900 171.64800 177.58400 1.000 81.44000 750 MET A CA 1
ATOM 3433 C C . MET A 1 750 ? 213.19700 171.02600 177.97400 1.000 81.44000 750 MET A C 1
ATOM 3434 O O . MET A 1 750 ? 214.03300 171.69500 178.59100 1.000 81.44000 750 MET A O 1
ATOM 3439 N N . GLY A 1 751 ? 213.41700 169.76900 177.62300 1.000 73.51000 751 GLY A N 1
ATOM 3440 C CA . GLY A 1 751 ? 214.57900 169.02700 178.04800 1.000 73.51000 751 GLY A CA 1
ATOM 3441 C C . GLY A 1 751 ? 214.21200 167.91300 179.00700 1.000 73.51000 751 GLY A C 1
ATOM 3442 O O . GLY A 1 751 ? 213.09100 167.40400 179.01900 1.000 73.51000 751 GLY A O 1
ATOM 3443 N N . PHE A 1 752 ? 215.19800 167.52100 179.81500 1.000 75.97000 752 PHE A N 1
ATOM 3444 C CA . PHE A 1 752 ? 215.00800 166.57800 180.92400 1.000 75.97000 752 PHE A CA 1
ATOM 3445 C C . PHE A 1 752 ? 214.24300 165.32800 180.49200 1.000 75.97000 752 PHE A C 1
ATOM 3446 O O . PHE A 1 752 ? 213.40100 164.81200 181.22900 1.000 75.97000 752 PHE A O 1
ATOM 3454 N N . THR A 1 753 ? 214.52000 164.84500 179.28300 1.000 77.01000 753 THR A N 1
ATOM 3455 C CA . THR A 1 753 ? 213.79200 163.69400 178.76200 1.000 77.01000 753 THR A CA 1
ATOM 3456 C C . THR A 1 753 ? 213.98100 162.48200 179.66900 1.000 77.01000 753 THR A C 1
ATOM 3457 O O . THR A 1 753 ? 215.07800 162.22100 180.17100 1.000 77.01000 753 THR A O 1
ATOM 3461 N N . VAL A 1 754 ? 212.89200 161.74700 179.88900 1.000 73.91000 754 VAL A N 1
ATOM 3462 C CA . VAL A 1 754 ? 212.85500 160.64100 180.83900 1.000 73.91000 754 VAL A CA 1
ATOM 3463 C C . VAL A 1 754 ? 212.76800 159.32500 180.08200 1.000 73.91000 754 VAL A C 1
ATOM 3464 O O . VAL A 1 754 ? 212.04900 159.21300 179.08100 1.000 73.91000 754 VAL A O 1
ATOM 3468 N N . LEU A 1 755 ? 213.50800 158.32800 180.55700 1.000 77.52000 755 LEU A N 1
ATOM 3469 C CA . LEU A 1 755 ? 213.46900 156.97000 180.04100 1.000 77.52000 755 LEU A CA 1
ATOM 3470 C C . LEU A 1 755 ? 212.82900 156.04900 181.07900 1.000 77.52000 755 LEU A C 1
ATOM 3471 O O . LEU A 1 755 ? 212.31700 156.49700 182.11100 1.000 77.52000 755 LEU A O 1
ATOM 3476 N N . GLY A 1 756 ? 212.85700 154.75000 180.79900 1.000 68.51000 756 GLY A N 1
ATOM 3477 C CA . GLY A 1 756 ? 212.18000 153.77400 181.63000 1.000 68.51000 756 GLY A CA 1
ATOM 3478 C C . GLY A 1 756 ? 212.65400 153.70100 183.06600 1.000 68.51000 756 GLY A C 1
ATOM 3479 O O . GLY A 1 756 ? 213.57800 154.41300 183.46900 1.000 68.51000 756 GLY A O 1
ATOM 3480 N N . MET A 1 757 ? 212.01600 152.83200 183.85100 1.000 77.53000 757 MET A N 1
ATOM 3481 C CA . MET A 1 757 ? 212.37100 152.61700 185.25200 1.000 77.53000 757 MET A CA 1
ATOM 3482 C C . MET A 1 757 ? 213.66000 151.80100 185.29300 1.000 77.53000 757 MET A C 1
ATOM 3483 O O . MET A 1 757 ? 213.66500 150.58200 185.48100 1.000 77.53000 757 MET A O 1
ATOM 3488 N N . SER A 1 758 ? 214.78400 152.50300 185.14000 1.000 75.68000 758 SER A N 1
ATOM 3489 C CA . SER A 1 758 ? 216.05900 151.86500 184.83000 1.000 75.68000 758 SER A CA 1
ATOM 3490 C C . SER A 1 758 ? 216.64500 151.11900 186.02200 1.000 75.68000 758 SER A C 1
ATOM 3491 O O . SER A 1 758 ? 217.68500 151.51700 186.55800 1.000 75.68000 758 SER A O 1
ATOM 3494 N N . ASP A 1 759 ? 215.93400 150.08800 186.48700 1.000 76.09000 759 ASP A N 1
ATOM 3495 C CA . ASP A 1 759 ? 216.40100 149.06000 187.42000 1.000 76.09000 759 ASP A CA 1
ATOM 3496 C C . ASP A 1 759 ? 216.92100 149.64900 188.72900 1.000 76.09000 759 ASP A C 1
ATOM 3497 O O . ASP A 1 759 ? 217.34000 148.90900 189.62500 1.000 76.09000 759 ASP A O 1
ATOM 3502 N N . GLY A 1 760 ? 216.89800 150.97300 188.84500 1.000 73.03000 760 GLY A N 1
ATOM 3503 C CA . GLY A 1 760 ? 217.11400 151.65800 190.09900 1.000 73.03000 760 GLY A CA 1
ATOM 3504 C C . GLY A 1 760 ? 216.17900 152.84400 190.19300 1.000 73.03000 760 GLY A C 1
ATOM 3505 O O . GLY A 1 760 ? 216.07300 153.49100 191.23800 1.000 73.03000 760 GLY A O 1
ATOM 3506 N N . GLY A 1 761 ? 215.47000 153.11200 189.10000 1.000 73.00000 761 GLY A N 1
ATOM 3507 C CA . GLY A 1 761 ? 214.65400 154.30200 188.97600 1.000 73.00000 761 GLY A CA 1
ATOM 3508 C C . GLY A 1 761 ? 214.74200 154.88600 187.58200 1.000 73.00000 761 GLY A C 1
ATOM 3509 O O . GLY A 1 761 ? 215.44300 154.34400 186.72400 1.000 73.00000 761 GLY A O 1
ATOM 3510 N N . ILE A 1 762 ? 214.04800 155.99400 187.34000 1.000 70.25000 762 ILE A N 1
ATOM 3511 C CA . ILE A 1 762 ? 213.97700 156.54100 185.99300 1.000 70.25000 762 ILE A CA 1
ATOM 3512 C C . ILE A 1 762 ? 215.23600 157.34500 185.68500 1.000 70.25000 762 ILE A C 1
ATOM 3513 O O . ILE A 1 762 ? 215.93100 157.84000 186.57600 1.000 70.25000 762 ILE A O 1
ATOM 3518 N N . ASN A 1 763 ? 215.52300 157.48000 184.39400 1.000 74.33000 763 ASN A N 1
ATOM 3519 C CA . ASN A 1 763 ? 216.72800 158.13700 183.90400 1.000 74.33000 763 ASN A CA 1
ATOM 3520 C C . ASN A 1 763 ? 216.34700 159.45500 183.24800 1.000 74.33000 763 ASN A C 1
ATOM 3521 O O . ASN A 1 763 ? 215.57900 159.46800 182.28000 1.000 74.33000 763 ASN A O 1
ATOM 3526 N N . VAL A 1 764 ? 216.89500 160.55500 183.76000 1.000 77.74000 764 VAL A N 1
ATOM 3527 C CA . VAL A 1 764 ? 216.59300 161.89000 183.26100 1.000 77.74000 764 VAL A CA 1
ATOM 3528 C C . VAL A 1 764 ? 217.87300 162.49400 182.70800 1.000 77.74000 764 VAL A C 1
ATOM 3529 O O . VAL A 1 764 ? 218.89700 162.52400 183.39700 1.000 77.74000 764 VAL A O 1
ATOM 3533 N N . ASN A 1 765 ? 217.82100 162.97300 181.46700 1.000 77.94000 765 ASN A N 1
ATOM 3534 C CA . ASN A 1 765 ? 218.96300 163.68200 180.89200 1.000 77.94000 765 ASN A CA 1
ATOM 3535 C C . ASN A 1 765 ? 218.79400 165.16600 181.19400 1.000 77.94000 765 ASN A C 1
ATOM 3536 O O . ASN A 1 765 ? 218.26100 165.94000 180.39700 1.000 77.94000 765 ASN A O 1
ATOM 3541 N N . VAL A 1 766 ? 219.28200 165.56400 182.37000 1.000 76.77000 766 VAL A N 1
ATOM 3542 C CA . VAL A 1 766 ? 219.13000 166.93800 182.83100 1.000 76.77000 766 VAL A CA 1
ATOM 3543 C C . VAL A 1 766 ? 219.92500 167.85200 181.91100 1.000 76.77000 766 VAL A C 1
ATOM 3544 O O . VAL A 1 766 ? 221.10800 167.61100 181.65000 1.000 76.77000 766 VAL A O 1
ATOM 3548 N N . MET A 1 767 ? 219.26500 168.88900 181.39500 1.000 79.13000 767 MET A N 1
ATOM 3549 C CA . MET A 1 767 ? 219.76500 169.72800 180.30100 1.000 79.13000 767 MET A CA 1
ATOM 3550 C C . MET A 1 767 ? 220.49100 168.88700 179.25500 1.000 79.13000 767 MET A C 1
ATOM 3551 O O . MET A 1 767 ? 221.57600 169.22500 178.78000 1.000 79.13000 767 MET A O 1
ATOM 3556 N N . GLY A 1 768 ? 219.87900 167.75600 178.90700 1.000 76.80000 768 GLY A N 1
ATOM 3557 C CA . GLY A 1 768 ? 220.41000 166.88100 177.88800 1.000 76.80000 768 GLY A CA 1
ATOM 3558 C C . GLY A 1 768 ? 221.52600 165.95400 178.32100 1.000 76.80000 768 GLY A C 1
ATOM 3559 O O . GLY A 1 768 ? 221.71500 164.91000 177.68500 1.000 76.80000 768 GLY A O 1
ATOM 3560 N N . LYS A 1 769 ? 222.27600 166.28600 179.37100 1.000 77.15000 769 LYS A N 1
ATOM 3561 C CA . LYS A 1 769 ? 223.31700 165.40700 179.89100 1.000 77.15000 769 LYS A CA 1
ATOM 3562 C C . LYS A 1 769 ? 222.68800 164.46300 180.91200 1.000 77.15000 769 LYS A C 1
ATOM 3563 O O . LYS A 1 769 ? 222.01900 164.91000 181.84800 1.000 77.15000 769 LYS A O 1
ATOM 3569 N N . ASP A 1 770 ? 222.89400 163.16300 180.71900 1.000 78.00000 770 ASP A N 1
ATOM 3570 C CA . ASP A 1 770 ? 222.09900 162.16100 181.41600 1.000 78.00000 770 ASP A CA 1
ATOM 3571 C C . ASP A 1 770 ? 222.50000 162.02700 182.88000 1.000 78.00000 770 ASP A C 1
ATOM 3572 O O . ASP A 1 770 ? 223.61600 162.36900 183.28200 1.000 78.00000 770 ASP A O 1
ATOM 3577 N N . MET A 1 771 ? 221.56400 161.51200 183.67700 1.000 78.69000 771 MET A N 1
ATOM 3578 C CA . MET A 1 771 ? 221.74800 161.27100 185.09800 1.000 78.69000 771 MET A CA 1
ATOM 3579 C C . MET A 1 771 ? 220.64200 160.32200 185.54300 1.000 78.69000 771 MET A C 1
ATOM 3580 O O . MET A 1 771 ? 219.58800 160.23300 184.90400 1.000 78.69000 771 MET A O 1
ATOM 3585 N N . HIS A 1 772 ? 220.90900 159.58400 186.61400 1.000 76.78000 772 HIS A N 1
ATOM 3586 C CA . HIS A 1 772 ? 219.96100 158.62200 187.14900 1.000 76.78000 772 HIS A CA 1
ATOM 3587 C C . HIS A 1 772 ? 219.36500 159.12200 188.45700 1.000 76.78000 772 HIS A C 1
ATOM 3588 O O . HIS A 1 772 ? 219.99800 159.86500 189.21100 1.000 76.78000 772 HIS A O 1
ATOM 3595 N N . PHE A 1 773 ? 218.13200 158.70500 188.70900 1.000 78.06000 773 PHE A N 1
ATOM 3596 C CA . PHE A 1 773 ? 217.40800 159.04600 189.93100 1.000 78.06000 773 PHE A CA 1
ATOM 3597 C C . PHE A 1 773 ? 216.93500 157.76400 190.59600 1.000 78.06000 773 PHE A C 1
ATOM 3598 O O . PHE A 1 773 ? 216.01500 157.10400 190.07500 1.000 78.06000 773 PHE A O 1
ATOM 3606 N N . PRO A 1 774 ? 217.51700 157.35800 191.71600 1.000 76.36000 774 PRO A N 1
ATOM 3607 C CA . PRO A 1 774 ? 217.06700 156.13600 192.39800 1.000 76.36000 774 PRO A CA 1
ATOM 3608 C C . PRO A 1 774 ? 215.73300 156.35600 193.09400 1.000 76.36000 774 PRO A C 1
ATOM 3609 O O . PRO A 1 774 ? 215.65700 157.01800 194.13300 1.000 76.36000 774 PRO A O 1
ATOM 3613 N N . VAL A 1 775 ? 214.67200 155.78900 192.52200 1.000 68.77000 775 VAL A N 1
ATOM 3614 C CA . VAL A 1 775 ? 213.32700 155.93900 193.07000 1.000 68.77000 775 VAL A CA 1
ATOM 3615 C C . VAL A 1 775 ? 213.14800 154.92200 194.19200 1.000 68.77000 775 VAL A C 1
ATOM 3616 O O . VAL A 1 775 ? 213.13800 153.71300 193.95300 1.000 68.77000 775 VAL A O 1
ATOM 3620 N N . LEU A 1 776 ? 213.00600 155.41600 195.42300 1.000 71.92000 776 LEU A N 1
ATOM 3621 C CA . LEU A 1 776 ? 212.83700 154.51700 196.55900 1.000 71.92000 776 LEU A CA 1
ATOM 3622 C C . LEU A 1 776 ? 211.43800 153.91800 196.58400 1.000 71.92000 776 LEU A C 1
ATOM 3623 O O . LEU A 1 776 ? 211.28400 152.69300 196.64900 1.000 71.92000 776 LEU A O 1
ATOM 3628 N N . SER A 1 777 ? 210.40400 154.75300 196.52700 1.000 74.50000 777 SER A N 1
ATOM 3629 C CA . SER A 1 777 ? 209.04900 154.21100 196.54900 1.000 74.50000 777 SER A CA 1
ATOM 3630 C C . SER A 1 777 ? 208.06800 155.19000 195.92000 1.000 74.50000 777 SER A C 1
ATOM 3631 O O . SER A 1 777 ? 208.40100 156.33600 195.61300 1.000 74.50000 777 SER A O 1
ATOM 3634 N N . ILE A 1 778 ? 206.84100 154.70700 195.73700 1.000 77.22000 778 ILE A N 1
ATOM 3635 C CA . ILE A 1 778 ? 205.76500 155.46800 195.11400 1.000 77.22000 778 ILE A CA 1
ATOM 3636 C C . ILE A 1 778 ? 204.47700 155.18200 195.87100 1.000 77.22000 778 ILE A C 1
ATOM 3637 O O . ILE A 1 778 ? 204.13100 154.01700 196.09600 1.000 77.22000 778 ILE A O 1
ATOM 3642 N N . ILE A 1 779 ? 203.77200 156.23600 196.27000 1.000 80.91000 779 ILE A N 1
ATOM 3643 C CA . ILE A 1 779 ? 202.44500 156.12200 196.85700 1.000 80.91000 779 ILE A CA 1
ATOM 3644 C C . ILE A 1 779 ? 201.47900 156.68200 195.82100 1.000 80.91000 779 ILE A C 1
ATOM 3645 O O . ILE A 1 779 ? 201.35300 157.90300 195.65700 1.000 80.91000 779 ILE A O 1
ATOM 3650 N N . GLU A 1 780 ? 200.80000 155.78400 195.11500 1.000 90.28000 780 GLU A N 1
ATOM 3651 C CA . GLU A 1 780 ? 200.09200 156.15000 193.90100 1.000 90.28000 780 GLU A CA 1
ATOM 3652 C C . GLU A 1 780 ? 198.75300 156.80800 194.20700 1.000 90.28000 780 GLU A C 1
ATOM 3653 O O . GLU A 1 780 ? 198.10800 156.52500 195.22000 1.000 90.28000 780 GLU A O 1
ATOM 3659 N N . PHE A 1 781 ? 198.35000 157.70100 193.30500 1.000 81.61000 781 PHE A N 1
ATOM 3660 C CA . PHE A 1 781 ? 197.07700 158.39700 193.40000 1.000 81.61000 781 PHE A CA 1
ATOM 3661 C C . PHE A 1 781 ? 195.90000 157.42900 193.38000 1.000 81.61000 781 PHE A C 1
ATOM 3662 O O . PHE A 1 781 ? 195.92100 156.39400 192.71000 1.000 81.61000 781 PHE A O 1
ATOM 3670 N N . ASN A 1 782 ? 194.86400 157.78800 194.13000 1.000 73.14000 782 ASN A N 1
ATOM 3671 C CA . ASN A 1 782 ? 193.55100 157.18200 194.00300 1.000 73.14000 782 ASN A CA 1
ATOM 3672 C C . ASN A 1 782 ? 192.50800 158.28200 194.14300 1.000 73.14000 782 ASN A C 1
ATOM 3673 O O . ASN A 1 782 ? 192.76300 159.32900 194.74200 1.000 73.14000 782 ASN A O 1
ATOM 3678 N N . SER A 1 783 ? 191.32300 158.03300 193.57900 1.000 72.88000 783 SER A N 1
ATOM 3679 C CA . SER A 1 783 ? 190.22400 158.98200 193.71000 1.000 72.88000 783 SER A CA 1
ATOM 3680 C C . SER A 1 783 ? 189.97100 159.36900 195.16100 1.000 72.88000 783 SER A C 1
ATOM 3681 O O . SER A 1 783 ? 189.46300 160.46400 195.42200 1.000 72.88000 783 SER A O 1
ATOM 3684 N N . SER A 1 784 ? 190.31800 158.50100 196.11000 1.000 66.95000 784 SER A N 1
ATOM 3685 C CA . SER A 1 784 ? 190.26900 158.83700 197.52500 1.000 66.95000 784 SER A CA 1
ATOM 3686 C C . SER A 1 784 ? 191.51900 159.56500 198.00400 1.000 66.95000 784 SER A C 1
ATOM 3687 O O . SER A 1 784 ? 191.59900 159.91600 199.18600 1.000 66.95000 784 SER A O 1
ATOM 3690 N N . ARG A 1 785 ? 192.49500 159.78700 197.12400 1.000 80.76000 785 ARG A N 1
ATOM 3691 C CA . ARG A 1 785 ? 193.68800 160.54200 197.48200 1.000 80.76000 785 ARG A CA 1
ATOM 3692 C C . ARG A 1 785 ? 193.68400 161.95200 196.90500 1.000 80.76000 785 ARG A C 1
ATOM 3693 O O . ARG A 1 785 ? 193.94100 162.91500 197.63600 1.000 80.76000 785 ARG A O 1
ATOM 3701 N N . LYS A 1 786 ? 193.39000 162.09100 195.61200 1.000 75.58000 786 LYS A N 1
ATOM 3702 C CA . LYS A 1 786 ? 193.50600 163.33700 194.85600 1.000 75.58000 786 LYS A CA 1
ATOM 3703 C C . LYS A 1 786 ? 194.93700 163.86100 194.81300 1.000 75.58000 786 LYS A C 1
ATOM 3704 O O . LYS A 1 786 ? 195.16300 165.00800 194.41100 1.000 75.58000 786 LYS A O 1
ATOM 3710 N N . ARG A 1 787 ? 195.90700 163.05100 195.22500 1.000 81.76000 787 ARG A N 1
ATOM 3711 C CA . ARG A 1 787 ? 197.31600 163.40100 195.12500 1.000 81.76000 787 ARG A CA 1
ATOM 3712 C C . ARG A 1 787 ? 198.09800 162.10900 194.95400 1.000 81.76000 787 ARG A C 1
ATOM 3713 O O . ARG A 1 787 ? 197.57900 161.01200 195.17300 1.000 81.76000 787 ARG A O 1
ATOM 3721 N N . MET A 1 788 ? 199.35800 162.25300 194.55800 1.000 85.28000 788 MET A N 1
ATOM 3722 C CA . MET A 1 788 ? 200.24400 161.10600 194.43600 1.000 85.28000 788 MET A CA 1
ATOM 3723 C C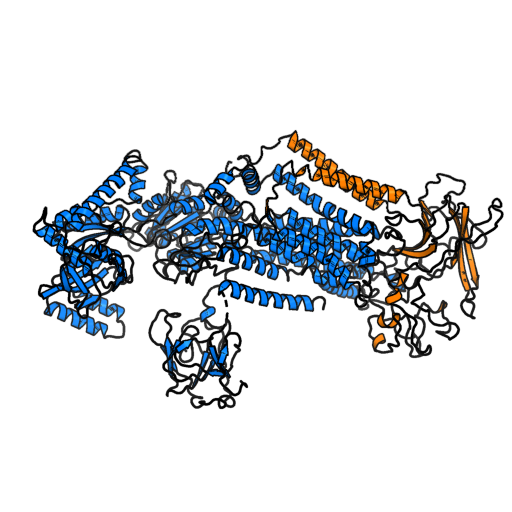 . MET A 1 788 ? 201.65600 161.53900 194.79700 1.000 85.28000 788 MET A C 1
ATOM 3724 O O . MET A 1 788 ? 202.06400 162.66800 194.51000 1.000 85.28000 788 MET A O 1
ATOM 3729 N N . SER A 1 789 ? 202.39800 160.63100 195.43600 1.000 81.35000 789 SER A N 1
ATOM 3730 C CA . SER A 1 789 ? 203.71200 160.94600 195.97700 1.000 81.35000 789 SER A CA 1
ATOM 3731 C C . SER A 1 789 ? 204.76200 159.98700 195.43400 1.000 81.35000 789 SER A C 1
ATOM 3732 O O . SER A 1 789 ? 204.48600 158.81600 195.16600 1.000 81.35000 789 SER A O 1
ATOM 3735 N N . THR A 1 790 ? 205.98200 160.50100 195.30400 1.000 81.13000 790 THR A N 1
ATOM 3736 C CA . THR A 1 790 ? 207.12700 159.72200 194.84300 1.000 81.13000 790 THR A CA 1
ATOM 3737 C C . THR A 1 790 ? 208.34100 160.08200 195.68700 1.000 81.13000 790 THR A C 1
ATOM 3738 O O . THR A 1 790 ? 208.71800 161.25500 195.76600 1.000 81.13000 790 THR A O 1
ATOM 3742 N N . ILE A 1 791 ? 208.94100 159.08100 196.32700 1.000 78.51000 791 ILE A N 1
ATOM 3743 C CA . ILE A 1 791 ? 210.12800 159.26100 197.15400 1.000 78.51000 791 ILE A CA 1
ATOM 3744 C C . ILE A 1 791 ? 211.31500 158.72700 196.36800 1.000 78.51000 791 ILE A C 1
ATOM 3745 O O . ILE A 1 791 ? 211.38900 157.52200 196.08700 1.000 78.51000 791 ILE A O 1
ATOM 3750 N N . VAL A 1 792 ? 212.24800 159.62100 196.02900 1.000 77.54000 792 VAL A N 1
ATOM 3751 C CA . VAL A 1 792 ? 213.33800 159.32100 195.10800 1.000 77.54000 792 VAL A CA 1
ATOM 3752 C C . VAL A 1 792 ? 214.63000 159.89300 195.67000 1.000 77.54000 792 VAL A C 1
ATOM 3753 O O . VAL A 1 792 ? 214.62500 160.88400 196.40400 1.000 77.54000 792 VAL A O 1
ATOM 3757 N N . ARG A 1 793 ? 215.74600 159.26400 195.31600 1.000 84.26000 793 ARG A N 1
ATOM 3758 C CA . ARG A 1 793 ? 217.06100 159.71500 195.74700 1.000 84.26000 793 ARG A CA 1
ATOM 3759 C C . ARG A 1 793 ? 217.56000 160.79800 194.79700 1.000 84.26000 793 ARG A C 1
ATOM 3760 O O . ARG A 1 793 ? 217.71300 160.55300 193.59500 1.000 84.26000 793 ARG A O 1
ATOM 3768 N N . MET A 1 794 ? 217.79300 161.99200 195.33100 1.000 91.80000 794 MET A N 1
ATOM 3769 C CA . MET A 1 794 ? 218.31700 163.08100 194.52100 1.000 91.80000 794 MET A CA 1
ATOM 3770 C C . MET A 1 794 ? 219.73200 162.73500 194.05900 1.000 91.80000 794 MET A C 1
ATOM 3771 O O . MET A 1 794 ? 220.49300 162.11800 194.81500 1.000 91.80000 794 MET A O 1
ATOM 3776 N N . PRO A 1 795 ? 220.11400 163.09700 192.83000 1.000 90.56000 795 PRO A N 1
ATOM 3777 C CA . PRO A 1 795 ? 221.41300 162.64500 192.30100 1.000 90.56000 795 PRO A CA 1
ATOM 3778 C C . PRO A 1 795 ? 222.60500 163.03200 193.15400 1.000 90.56000 795 PRO A C 1
ATOM 3779 O O . PRO A 1 795 ? 223.65600 162.39000 193.04500 1.000 90.56000 795 PRO A O 1
ATOM 3783 N N . ASP A 1 796 ? 222.48200 164.05200 193.99800 1.000 91.96000 796 ASP A N 1
ATOM 3784 C CA . ASP A 1 796 ? 223.56100 164.43100 194.89900 1.000 91.96000 796 ASP A CA 1
ATOM 3785 C C . ASP A 1 796 ? 223.65100 163.52500 196.12200 1.000 91.96000 796 ASP A C 1
ATOM 3786 O O . ASP A 1 796 ? 224.34100 163.87700 197.08500 1.000 91.96000 796 ASP A O 1
ATOM 3791 N N . GLY A 1 797 ? 222.97500 162.37800 196.10500 1.000 83.72000 797 GLY A N 1
ATOM 3792 C CA . GLY A 1 797 ? 223.09700 161.40400 197.17100 1.000 83.72000 797 GLY A CA 1
ATOM 3793 C C . GLY A 1 797 ? 221.94300 161.39500 198.15100 1.000 83.72000 797 GLY A C 1
ATOM 3794 O O . GLY A 1 797 ? 221.58400 160.34100 198.68400 1.000 83.72000 797 GLY A O 1
ATOM 3795 N N . ARG A 1 798 ? 221.35700 162.56100 198.40200 1.000 91.17000 798 ARG A N 1
ATOM 3796 C CA . ARG A 1 798 ? 220.29100 162.67300 199.38200 1.000 91.17000 798 ARG A CA 1
ATOM 3797 C C . ARG A 1 798 ? 218.97100 162.17600 198.80400 1.000 91.17000 798 ARG A C 1
ATOM 3798 O O . ARG A 1 798 ? 218.82600 161.97800 197.59500 1.000 91.17000 798 ARG A O 1
ATOM 3806 N N . ILE A 1 799 ? 218.00100 161.96600 199.68800 1.000 87.74000 799 ILE A N 1
ATOM 3807 C CA . ILE A 1 799 ? 216.67300 161.55600 199.27600 1.000 87.74000 799 ILE A CA 1
ATOM 3808 C C . ILE A 1 799 ? 215.74200 162.75600 199.35700 1.000 87.74000 799 ILE A C 1
ATOM 3809 O O . ILE A 1 799 ? 216.02300 163.76000 200.01800 1.000 87.74000 799 ILE A O 1
ATOM 3814 N N . LEU A 1 800 ? 214.60700 162.64500 198.67400 1.000 89.74000 800 LEU A N 1
ATOM 3815 C CA . LEU A 1 800 ? 213.68100 163.75000 198.49900 1.000 89.74000 800 LEU A CA 1
ATOM 3816 C C . LEU A 1 800 ? 212.30800 163.17100 198.19600 1.000 89.74000 800 LEU A C 1
ATOM 3817 O O . LEU A 1 800 ? 212.18400 162.23600 197.39600 1.000 89.74000 800 LEU A O 1
ATOM 3822 N N . LEU A 1 801 ? 211.28100 163.72400 198.83700 1.000 86.36000 801 LEU A N 1
ATOM 3823 C CA . LEU A 1 801 ? 209.91300 163.27800 198.64100 1.000 86.36000 801 LEU A CA 1
ATOM 3824 C C . LEU A 1 801 ? 209.14900 164.34100 197.87000 1.000 86.36000 801 LEU A C 1
ATOM 3825 O O . LEU A 1 801 ? 209.29900 165.53700 198.13300 1.000 86.36000 801 LEU A O 1
ATOM 3830 N N . PHE A 1 802 ? 208.33000 163.90100 196.91700 1.000 83.71000 802 PHE A N 1
ATOM 3831 C CA . PHE A 1 802 ? 207.45100 164.77500 196.15700 1.000 83.71000 802 PHE A CA 1
ATOM 3832 C C . PHE A 1 802 ? 206.01200 164.31700 196.32200 1.000 83.71000 802 PHE A C 1
ATOM 3833 O O . PHE A 1 802 ? 205.74800 163.12100 196.44800 1.000 83.71000 802 PHE A O 1
ATOM 3841 N N . CYS A 1 803 ? 205.09000 165.27500 196.30900 1.000 88.69000 803 CYS A N 1
ATOM 3842 C CA . CYS A 1 803 ? 203.66600 164.97800 196.42900 1.000 88.69000 803 CYS A CA 1
ATOM 3843 C C . CYS A 1 803 ? 202.91400 166.01100 195.60400 1.000 88.69000 803 CYS A C 1
ATOM 3844 O O . CYS A 1 803 ? 202.92500 167.20000 195.93700 1.000 88.69000 803 CYS A O 1
ATOM 3847 N N . LYS A 1 804 ? 202.28300 165.57100 194.52300 1.000 82.83000 804 LYS A N 1
ATOM 3848 C CA . LYS A 1 804 ? 201.57200 166.46900 193.62700 1.000 82.83000 804 LYS A CA 1
ATOM 3849 C C . LYS A 1 804 ? 200.08300 166.17200 193.67400 1.000 82.83000 804 LYS A C 1
ATOM 3850 O O . LYS A 1 804 ? 199.67500 165.00600 193.65400 1.000 82.83000 804 LYS A O 1
ATOM 3856 N N . GLY A 1 805 ? 199.27900 167.22700 193.73100 1.000 77.13000 805 GLY A N 1
ATOM 3857 C CA . GLY A 1 805 ? 197.84400 167.04400 193.81000 1.000 77.13000 805 GLY A CA 1
ATOM 3858 C C . GLY A 1 805 ? 197.08600 168.35100 193.77300 1.000 77.13000 805 GLY A C 1
ATOM 3859 O O . GLY A 1 805 ? 197.60700 169.38600 193.35500 1.000 77.13000 805 GLY A O 1
ATOM 3860 N N . ALA A 1 806 ? 195.84000 168.28700 194.22900 1.000 72.18000 806 ALA A N 1
ATOM 3861 C CA . ALA A 1 806 ? 194.92700 169.41800 194.15200 1.000 72.18000 806 ALA A CA 1
ATOM 3862 C C . ALA A 1 806 ? 195.25700 170.42700 195.24900 1.000 72.18000 806 ALA A C 1
ATOM 3863 O O . ALA A 1 806 ? 196.28200 170.34400 195.92800 1.000 72.18000 806 ALA A O 1
ATOM 3865 N N . ASP A 1 807 ? 194.37300 171.40600 195.42600 1.000 70.59000 807 ASP A N 1
ATOM 3866 C CA . ASP A 1 807 ? 194.59300 172.49900 196.36600 1.000 70.59000 807 ASP A CA 1
ATOM 3867 C C . ASP A 1 807 ? 194.13200 172.15600 197.78000 1.000 70.59000 807 ASP A C 1
ATOM 3868 O O . ASP A 1 807 ? 194.87600 172.35900 198.74400 1.000 70.59000 807 ASP A O 1
ATOM 3873 N N . SER A 1 808 ? 192.90900 171.64200 197.92200 1.000 63.36000 808 SER A N 1
ATOM 3874 C CA . SER A 1 808 ? 192.37200 171.35500 199.24600 1.000 63.36000 808 SER A CA 1
ATOM 3875 C C . SER A 1 808 ? 193.07700 170.19200 199.93000 1.000 63.36000 808 SER A C 1
ATOM 3876 O O . SER A 1 808 ? 192.94600 170.04500 201.15000 1.000 63.36000 808 SER A O 1
ATOM 3879 N N . VAL A 1 809 ? 193.82300 169.37800 199.19100 1.000 65.89000 809 VAL A N 1
ATOM 3880 C CA . VAL A 1 809 ? 194.47000 168.20100 199.75200 1.000 65.89000 809 VAL A CA 1
ATOM 3881 C C . VAL A 1 809 ? 195.88600 168.50700 200.22900 1.000 65.89000 809 VAL A C 1
ATOM 3882 O O . VAL A 1 809 ? 196.27300 168.09300 201.32200 1.000 65.89000 809 VAL A O 1
ATOM 3886 N N . ILE A 1 810 ? 196.67100 169.24000 199.44100 1.000 71.03000 810 ILE A N 1
ATOM 3887 C CA . ILE A 1 810 ? 198.03900 169.53000 199.86000 1.000 71.03000 810 ILE A CA 1
ATOM 3888 C C . ILE A 1 810 ? 198.06500 170.63700 200.90400 1.000 71.03000 810 ILE A C 1
ATOM 3889 O O . ILE A 1 810 ? 198.86300 170.59300 201.84500 1.000 71.03000 810 ILE A O 1
ATOM 3894 N N . TYR A 1 811 ? 197.19200 171.63800 200.76500 1.000 75.93000 811 TYR A N 1
ATOM 3895 C CA . TYR A 1 811 ? 197.31600 172.84400 201.57900 1.000 75.93000 811 TYR A CA 1
ATOM 3896 C C . TYR A 1 811 ? 197.20800 172.55200 203.06900 1.000 75.93000 811 TYR A C 1
ATOM 3897 O O . TYR A 1 811 ? 197.77400 173.28800 203.88500 1.000 75.93000 811 TYR A O 1
ATOM 3906 N N . SER A 1 812 ? 196.49900 171.49000 203.44900 1.000 69.42000 812 SER A N 1
ATOM 3907 C CA . SER A 1 812 ? 196.49000 171.09800 204.85300 1.000 69.42000 812 SER A CA 1
ATOM 3908 C C . SER A 1 812 ? 197.80200 170.43400 205.25000 1.000 69.42000 812 SER A C 1
ATOM 3909 O O . SER A 1 812 ? 198.27700 170.62800 206.37400 1.000 69.42000 812 SER A O 1
ATOM 3912 N N . ARG A 1 813 ? 198.40300 169.66500 204.34600 1.000 79.12000 813 ARG A N 1
ATOM 3913 C CA . ARG A 1 813 ? 199.68200 169.01000 204.61500 1.000 79.12000 813 ARG A CA 1
ATOM 3914 C C . ARG A 1 813 ? 200.82900 169.91200 204.16600 1.000 79.12000 813 ARG A C 1
ATOM 3915 O O . ARG A 1 813 ? 201.63400 169.57100 203.30100 1.000 79.12000 813 ARG A O 1
ATOM 3923 N N . LEU A 1 814 ? 200.88900 171.08700 204.78800 1.000 73.21000 814 LEU A N 1
ATOM 3924 C CA . LEU A 1 814 ? 201.99300 172.01700 204.60000 1.000 73.21000 814 LEU A CA 1
ATOM 3925 C C . LEU A 1 814 ? 202.54700 172.40500 205.95900 1.000 73.21000 814 LEU A C 1
ATOM 3926 O O . LEU A 1 814 ? 201.84000 172.36000 206.96900 1.000 73.21000 814 LEU A O 1
ATOM 3931 N N . LYS A 1 815 ? 203.82500 172.77800 205.98200 1.000 74.85000 815 LYS A N 1
ATOM 3932 C CA . LYS A 1 815 ? 204.39500 173.30700 207.21200 1.000 74.85000 815 LYS A CA 1
ATOM 3933 C C . LYS A 1 815 ? 203.71800 174.63700 207.51200 1.000 74.85000 815 LYS A C 1
ATOM 3934 O O . LYS A 1 815 ? 203.92900 175.62100 206.79700 1.000 74.85000 815 LYS A O 1
ATOM 3940 N N . LYS A 1 816 ? 202.88800 174.66700 208.55000 1.000 65.17000 816 LYS A N 1
ATOM 3941 C CA . LYS A 1 816 ? 202.06200 175.83500 208.81600 1.000 65.17000 816 LYS A CA 1
ATOM 3942 C C . LYS A 1 816 ? 202.92800 177.05100 209.12100 1.000 65.17000 816 LYS A C 1
ATOM 3943 O O . LYS A 1 816 ? 203.75300 177.02800 210.03900 1.000 65.17000 816 LYS A O 1
ATOM 3949 N N . GLY A 1 817 ? 202.73800 178.11200 208.34400 1.000 63.98000 817 GLY A N 1
ATOM 3950 C CA . GLY A 1 817 ? 203.40300 179.37100 208.61400 1.000 63.98000 817 GLY A CA 1
ATOM 3951 C C . GLY A 1 817 ? 204.78700 179.53000 208.02500 1.000 63.98000 817 GLY A C 1
ATOM 3952 O O . GLY A 1 817 ? 205.64100 180.18600 208.63400 1.000 63.98000 817 GLY A O 1
ATOM 3953 N N . GLU A 1 818 ? 205.04100 178.95100 206.85200 1.000 77.63000 818 GLU A N 1
ATOM 3954 C CA . GLU A 1 818 ? 206.29900 179.16700 206.15300 1.000 77.63000 818 GLU A CA 1
ATOM 3955 C C . GLU A 1 818 ? 206.02500 179.50600 204.69700 1.000 77.63000 818 GLU A C 1
ATOM 3956 O O . GLU A 1 818 ? 205.06800 179.01100 204.09600 1.000 77.63000 818 GLU A O 1
ATOM 3962 N N . GLN A 1 819 ? 206.88500 180.36200 204.14100 1.000 85.47000 819 GLN A N 1
ATOM 3963 C CA . GLN A 1 819 ? 206.78400 180.80400 202.75000 1.000 85.47000 819 GLN A CA 1
ATOM 3964 C C . GLN A 1 819 ? 205.39900 181.35800 202.43200 1.000 85.47000 819 GLN A C 1
ATOM 3965 O O . GLN A 1 819 ? 204.88900 181.19800 201.32000 1.000 85.47000 819 GLN A O 1
ATOM 3971 N N . ALA A 1 820 ? 204.77900 182.01400 203.41700 1.000 82.91000 820 ALA A N 1
ATOM 3972 C CA . ALA A 1 820 ? 203.48600 182.64500 203.18000 1.000 82.91000 820 ALA A CA 1
ATOM 3973 C C . ALA A 1 820 ? 203.59200 183.73900 202.13100 1.000 82.91000 820 ALA A C 1
ATOM 3974 O O . ALA A 1 820 ? 202.62700 183.99400 201.40300 1.000 82.91000 820 ALA A O 1
ATOM 3976 N N . ASP A 1 821 ? 204.75900 184.38300 202.02800 1.000 84.15000 821 ASP A N 1
ATOM 3977 C CA . ASP A 1 821 ? 204.98400 185.35800 200.96600 1.000 84.15000 821 ASP A CA 1
ATOM 3978 C C . ASP A 1 821 ? 204.80800 184.72700 199.59100 1.000 84.15000 821 ASP A C 1
ATOM 3979 O O . ASP A 1 821 ? 204.31500 185.37400 198.65900 1.000 84.15000 821 ASP A O 1
ATOM 3984 N N . MET A 1 822 ? 205.20500 183.46100 199.44600 1.000 87.68000 822 MET A N 1
ATOM 3985 C CA . MET A 1 822 ? 205.04000 182.72300 198.20100 1.000 87.68000 822 MET A CA 1
ATOM 3986 C C . MET A 1 822 ? 203.70100 182.00600 198.12800 1.000 87.68000 822 MET A C 1
ATOM 3987 O O . MET A 1 822 ? 203.10500 181.91500 197.04800 1.000 87.68000 822 MET A O 1
ATOM 3992 N N . ARG A 1 823 ? 203.21800 181.48500 199.25500 1.000 86.49000 823 ARG A N 1
ATOM 3993 C CA . ARG A 1 823 ? 201.97600 180.72200 199.23600 1.000 86.49000 823 ARG A CA 1
ATOM 3994 C C . ARG A 1 823 ? 200.78000 181.62200 198.95400 1.000 86.49000 823 ARG A C 1
ATOM 3995 O O . ARG A 1 823 ? 199.89300 181.26500 198.17100 1.000 86.49000 823 ARG A O 1
ATOM 4003 N N . ARG A 1 824 ? 200.73400 182.79500 199.58600 1.000 90.14000 824 ARG A N 1
ATOM 4004 C CA . ARG A 1 824 ? 199.60000 183.68800 199.39600 1.000 90.14000 824 ARG A CA 1
ATOM 4005 C C . ARG A 1 824 ? 199.57400 184.32500 198.01600 1.000 90.14000 824 ARG A C 1
ATOM 4006 O O . ARG A 1 824 ? 198.60500 185.02000 197.69500 1.000 90.14000 824 ARG A O 1
ATOM 4014 N N . GLU A 1 825 ? 200.60500 184.12200 197.20000 1.000 81.06000 825 GLU A N 1
ATOM 4015 C CA . GLU A 1 825 ? 200.52000 184.51600 195.80300 1.000 81.06000 825 GLU A CA 1
ATOM 4016 C C . GLU A 1 825 ? 200.31200 183.33200 194.87000 1.000 81.06000 825 GLU A C 1
ATOM 4017 O O . GLU A 1 825 ? 199.60200 183.47000 193.87400 1.000 81.06000 825 GLU A O 1
ATOM 4023 N N . THR A 1 826 ? 200.87400 182.15500 195.17200 1.000 71.48000 826 THR A N 1
ATOM 4024 C CA . THR A 1 826 ? 200.57200 181.00200 194.32800 1.000 71.48000 826 THR A CA 1
ATOM 4025 C C . THR A 1 826 ? 199.12100 180.57000 194.48600 1.000 71.48000 826 THR A C 1
ATOM 4026 O O . THR A 1 826 ? 198.52200 180.06400 193.53100 1.000 71.48000 826 THR A O 1
ATOM 4030 N N . ALA A 1 827 ? 198.52300 180.79900 195.65900 1.000 71.76000 827 ALA A N 1
ATOM 4031 C CA . ALA A 1 827 ? 197.11500 180.46400 195.83400 1.000 71.76000 827 ALA A CA 1
ATOM 4032 C C . ALA A 1 827 ? 196.22500 181.37200 194.99600 1.000 71.76000 827 ALA A C 1
ATOM 4033 O O . ALA A 1 827 ? 195.26200 180.90900 194.37900 1.000 71.76000 827 ALA A O 1
ATOM 4035 N N . GLN A 1 828 ? 196.53800 182.66800 194.94200 1.000 73.08000 828 GLN A N 1
ATOM 4036 C CA . GLN A 1 828 ? 195.74200 183.56700 194.11400 1.000 73.08000 828 GLN A CA 1
ATOM 4037 C C . GLN A 1 828 ? 196.01200 183.34900 192.63100 1.000 73.08000 828 GLN A C 1
ATOM 4038 O O . GLN A 1 828 ? 195.10300 183.50900 191.80600 1.000 73.08000 828 GLN A O 1
ATOM 4044 N N . HIS A 1 829 ? 197.24000 182.97000 192.27200 1.000 76.69000 829 HIS A N 1
ATOM 4045 C CA . HIS A 1 829 ? 197.49200 182.49800 190.91700 1.000 76.69000 829 HIS A CA 1
ATOM 4046 C C . HIS A 1 829 ? 196.61000 181.30000 190.59200 1.000 76.69000 829 HIS A C 1
ATOM 4047 O O . HIS A 1 829 ? 196.07900 181.19100 189.48200 1.000 76.69000 829 HIS A O 1
ATOM 4054 N N . LEU A 1 830 ? 196.44600 180.38800 191.55400 1.000 71.49000 830 LEU A N 1
ATOM 4055 C CA . LEU A 1 830 ? 195.54900 179.25400 191.36400 1.000 71.49000 830 LEU A CA 1
ATOM 4056 C C . LEU A 1 830 ? 194.11000 179.71800 191.18300 1.000 71.49000 830 LEU A C 1
ATOM 4057 O O . LEU A 1 830 ? 193.35600 179.13500 190.39400 1.000 71.49000 830 LEU A O 1
ATOM 4062 N N . GLU A 1 831 ? 193.69800 180.73500 191.93800 1.000 69.21000 831 GLU A N 1
ATOM 4063 C CA . GLU A 1 831 ? 192.35600 181.27700 191.75600 1.000 69.21000 831 GLU A CA 1
ATOM 4064 C C . GLU A 1 831 ? 192.17300 181.76300 190.32600 1.000 69.21000 831 GLU A C 1
ATOM 4065 O O . GLU A 1 831 ? 191.19000 181.41800 189.65700 1.000 69.21000 831 GLU A O 1
ATOM 4071 N N . MET A 1 832 ? 193.13000 182.55700 189.83700 1.000 64.78000 832 MET A N 1
ATOM 4072 C CA . MET A 1 832 ? 193.04500 183.07300 188.47100 1.000 64.78000 832 MET A CA 1
ATOM 4073 C C . MET A 1 832 ? 193.03000 181.94100 187.45100 1.000 64.78000 832 MET A C 1
ATOM 4074 O O . MET A 1 832 ? 192.26100 181.97700 186.48200 1.000 64.78000 832 MET A O 1
ATOM 4079 N N . PHE A 1 833 ? 193.87100 180.92800 187.65300 1.000 62.69000 833 PHE A N 1
ATOM 4080 C CA . PHE A 1 833 ? 193.86600 179.74100 186.81000 1.000 62.69000 833 PHE A CA 1
ATOM 4081 C C . PHE A 1 833 ? 192.46600 179.15400 186.73800 1.000 62.69000 833 PHE A C 1
ATOM 4082 O O . PHE A 1 833 ? 191.83300 179.15500 185.67900 1.000 62.69000 833 PHE A O 1
ATOM 4090 N N . ALA A 1 834 ? 191.96800 178.68900 187.88400 1.000 56.13000 834 ALA A N 1
ATOM 4091 C CA . ALA A 1 834 ? 190.70600 177.96000 187.91100 1.000 56.13000 834 ALA A CA 1
ATOM 4092 C C . ALA A 1 834 ? 189.55900 178.78500 187.34700 1.000 56.13000 834 ALA A C 1
ATOM 4093 O O . ALA A 1 834 ? 188.65800 178.23200 186.70700 1.000 56.13000 834 ALA A O 1
ATOM 4095 N N . VAL A 1 835 ? 189.57100 180.10300 187.56000 1.000 58.64000 835 VAL A N 1
ATOM 4096 C CA . VAL A 1 835 ? 188.49000 180.90900 187.00600 1.000 58.64000 835 VAL A CA 1
ATOM 4097 C C . VAL A 1 835 ? 188.69300 181.13900 185.51400 1.000 58.64000 835 VAL A C 1
ATOM 4098 O O . VAL A 1 835 ? 187.73500 181.44400 184.79200 1.000 58.64000 835 VAL A O 1
ATOM 4102 N N . GLU A 1 836 ? 189.92600 180.99000 185.02300 1.000 62.69000 836 GLU A N 1
ATOM 4103 C CA . GLU A 1 836 ? 190.19000 181.18200 183.60200 1.000 62.69000 836 GLU A CA 1
ATOM 4104 C C . GLU A 1 836 ? 189.77000 179.98800 182.75400 1.000 62.69000 836 GLU A C 1
ATOM 4105 O O . GLU A 1 836 ? 189.78300 180.09400 181.52300 1.000 62.69000 836 GLU A O 1
ATOM 4111 N N . GLY A 1 837 ? 189.40800 178.86400 183.37000 1.000 49.97000 837 GLY A N 1
ATOM 4112 C CA . GLY A 1 837 ? 188.88200 177.73400 182.62700 1.000 49.97000 837 GLY A CA 1
ATOM 4113 C C . GLY A 1 837 ? 189.80600 176.54200 182.50800 1.000 49.97000 837 GLY A C 1
ATOM 4114 O O . GLY A 1 837 ? 189.86100 175.90000 181.45700 1.000 49.97000 837 GLY A O 1
ATOM 4115 N N . LEU A 1 838 ? 190.52600 176.22600 183.57400 1.000 49.38000 838 LEU A N 1
ATOM 4116 C CA . LEU A 1 838 ? 191.45800 175.10900 183.60500 1.000 49.38000 838 LEU A CA 1
ATOM 4117 C C . LEU A 1 838 ? 191.17100 174.22900 184.81700 1.000 49.38000 838 LEU A C 1
ATOM 4118 O O . LEU A 1 838 ? 190.20300 174.43600 185.54900 1.000 49.38000 838 LEU A O 1
ATOM 4123 N N . ARG A 1 839 ? 192.02100 173.22800 185.02100 1.000 58.93000 839 ARG A N 1
ATOM 4124 C CA . ARG A 1 839 ? 192.00600 172.40800 186.23100 1.000 58.93000 839 ARG A CA 1
ATOM 4125 C C . ARG A 1 839 ? 193.44700 172.31400 186.72200 1.000 58.93000 839 ARG A C 1
ATOM 4126 O O . ARG A 1 839 ? 194.21600 171.46300 186.26800 1.000 58.93000 839 ARG A O 1
ATOM 4134 N N . THR A 1 840 ? 193.81100 173.18800 187.65100 1.000 72.42000 840 THR A N 1
ATOM 4135 C CA . THR A 1 840 ? 195.20500 173.34700 188.02600 1.000 72.42000 840 THR A CA 1
ATOM 4136 C C . THR A 1 840 ? 195.64700 172.26200 189.00400 1.000 72.42000 840 THR A C 1
ATOM 4137 O O . THR A 1 840 ? 194.83600 171.56600 189.62200 1.000 72.42000 840 THR A O 1
ATOM 4141 N N . LEU A 1 841 ? 196.96600 172.14200 189.14700 1.000 76.33000 841 LEU A N 1
ATOM 4142 C CA . LEU A 1 841 ? 197.59300 171.22800 190.08900 1.000 76.33000 841 LEU A CA 1
ATOM 4143 C C . LEU A 1 841 ? 198.66900 171.98300 190.85100 1.000 76.33000 841 LEU A C 1
ATOM 4144 O O . LEU A 1 841 ? 199.03400 173.10400 190.49300 1.000 76.33000 841 LEU A O 1
ATOM 4149 N N . CYS A 1 842 ? 199.17600 171.36300 191.91600 1.000 89.55000 842 CYS A N 1
ATOM 4150 C CA . CYS A 1 842 ? 200.28700 171.91000 192.67900 1.000 89.55000 842 CYS A CA 1
ATOM 4151 C C . CYS A 1 842 ? 201.23700 170.78500 193.07300 1.000 89.55000 842 CYS A C 1
ATOM 4152 O O . CYS A 1 842 ? 200.86100 169.61000 193.11200 1.000 89.55000 842 CYS A O 1
ATOM 4155 N N . ILE A 1 843 ? 202.48000 171.16200 193.36700 1.000 86.95000 843 ILE A N 1
ATOM 4156 C CA . ILE A 1 843 ? 203.54000 170.21900 193.70500 1.000 86.95000 843 ILE A CA 1
ATOM 4157 C C . ILE A 1 843 ? 204.18800 170.64400 195.01400 1.000 86.95000 843 ILE A C 1
ATOM 4158 O O . ILE A 1 843 ? 204.49300 171.82700 195.20900 1.000 86.95000 843 ILE A O 1
ATOM 4163 N N . ALA A 1 844 ? 204.42400 169.68000 195.89800 1.000 82.20000 844 ALA A N 1
ATOM 4164 C CA . ALA A 1 844 ? 205.14800 169.91300 197.13300 1.000 82.20000 844 ALA A CA 1
ATOM 4165 C C . ALA A 1 844 ? 206.33800 168.96700 197.20800 1.000 82.20000 844 ALA A C 1
ATOM 4166 O O . ALA A 1 844 ? 206.30800 167.86200 196.66500 1.000 82.20000 844 ALA A O 1
ATOM 4168 N N . GLU A 1 845 ? 207.39000 169.42100 197.87800 1.000 82.24000 845 GLU A N 1
ATOM 4169 C CA . GLU A 1 845 ? 208.57100 168.61600 198.13400 1.000 82.24000 845 GLU A CA 1
ATOM 4170 C C . GLU A 1 845 ? 208.88800 168.65400 199.62200 1.000 82.24000 845 GLU A C 1
ATOM 4171 O O . GLU A 1 845 ? 208.42700 169.53100 200.36100 1.000 82.24000 845 GLU A O 1
ATOM 4177 N N . ARG A 1 846 ? 209.66300 167.66400 200.05500 1.000 88.77000 846 ARG A N 1
ATOM 4178 C CA . ARG A 1 846 ? 210.11800 167.58400 201.43600 1.000 88.77000 846 ARG A CA 1
ATOM 4179 C C . ARG A 1 846 ? 211.46100 166.87100 201.48100 1.000 88.77000 846 ARG A C 1
ATOM 4180 O O . ARG A 1 846 ? 211.61500 165.78300 200.91300 1.000 88.77000 846 ARG A O 1
ATOM 4188 N N . GLU A 1 847 ? 212.42300 167.49300 202.15800 1.000 84.01000 847 GLU A N 1
ATOM 4189 C CA . GLU A 1 847 ? 213.73600 166.89900 202.38600 1.000 84.01000 847 GLU A CA 1
ATOM 4190 C C . GLU A 1 847 ? 213.59000 165.84400 203.47500 1.000 84.01000 847 GLU A C 1
ATOM 4191 O O . GLU A 1 847 ? 213.32200 166.16400 204.63500 1.000 84.01000 847 GLU A O 1
ATOM 4197 N N . LEU A 1 848 ? 213.75800 164.58100 203.10400 1.000 80.59000 848 LEU A N 1
ATOM 4198 C CA . LEU A 1 848 ? 213.70200 163.48500 204.05800 1.000 80.59000 848 LEU A CA 1
ATOM 4199 C C . LEU A 1 848 ? 215.10300 163.07100 204.49700 1.000 80.59000 848 LEU A C 1
ATOM 4200 O O . LEU A 1 848 ? 216.10900 163.42000 203.87600 1.000 80.59000 848 LEU A O 1
ATOM 4205 N N . SER A 1 849 ? 215.15300 162.31900 205.59000 1.000 73.29000 849 SER A N 1
ATOM 4206 C CA . SER A 1 849 ? 216.36600 161.64500 206.02000 1.000 73.29000 849 SER A CA 1
ATOM 4207 C C . SER A 1 849 ? 216.21800 160.14300 205.81200 1.000 73.29000 849 SER A C 1
ATOM 4208 O O . SER A 1 849 ? 215.13800 159.63200 205.50900 1.000 73.29000 849 SER A O 1
ATOM 4211 N N . GLU A 1 850 ? 217.33000 159.42800 205.98800 1.000 78.80000 850 GLU A N 1
ATOM 4212 C CA . GLU A 1 850 ? 217.30300 157.97900 205.82700 1.000 78.80000 850 GLU A CA 1
ATOM 4213 C C . GLU A 1 850 ? 216.55500 157.30400 206.97100 1.000 78.80000 850 GLU A C 1
ATOM 4214 O O . GLU A 1 850 ? 215.70100 156.44100 206.73500 1.000 78.80000 850 GLU A O 1
ATOM 4220 N N . GLU A 1 851 ? 216.84600 157.70000 208.21200 1.000 78.40000 851 GLU A N 1
ATOM 4221 C CA . GLU A 1 851 ? 216.17200 157.11000 209.36200 1.000 78.40000 851 GLU A CA 1
ATOM 4222 C C . GLU A 1 851 ? 214.70300 157.50800 209.43500 1.000 78.40000 851 GLU A C 1
ATOM 4223 O O . GLU A 1 851 ? 213.87100 156.69900 209.85400 1.000 78.40000 851 GLU A O 1
ATOM 4229 N N . GLU A 1 852 ? 214.36300 158.73100 209.02500 1.000 77.57000 852 GLU A N 1
ATOM 4230 C CA . GLU A 1 852 ? 212.96700 159.15500 209.03800 1.000 77.57000 852 GLU A CA 1
ATOM 4231 C C . GLU A 1 852 ? 212.15800 158.39500 207.99500 1.000 77.57000 852 GLU A C 1
ATOM 4232 O O . GLU A 1 852 ? 211.06600 157.88300 208.28200 1.000 77.57000 852 GLU A O 1
ATOM 4238 N N . TYR A 1 853 ? 212.68200 158.31100 206.77100 1.000 85.89000 853 TYR A N 1
ATOM 4239 C CA . TYR A 1 853 ? 212.01800 157.51800 205.74800 1.000 85.89000 853 TYR A CA 1
ATOM 4240 C C . TYR A 1 853 ? 211.93700 156.05600 206.16100 1.000 85.89000 853 TYR A C 1
ATOM 4241 O O . TYR A 1 853 ? 210.97400 155.36300 205.82500 1.000 85.89000 853 TYR A O 1
ATOM 4250 N N . ARG A 1 854 ? 212.92900 155.57300 206.91100 1.000 87.45000 854 ARG A N 1
ATOM 4251 C CA . ARG A 1 854 ? 212.89600 154.18600 207.36100 1.000 87.45000 854 ARG A CA 1
ATOM 4252 C C . ARG A 1 854 ? 211.81000 153.96200 208.40700 1.000 87.45000 854 ARG A C 1
ATOM 4253 O O . ARG A 1 854 ? 211.08000 152.96500 208.34700 1.000 87.45000 854 ARG A O 1
ATOM 4261 N N . GLU A 1 855 ? 211.69400 154.87000 209.38200 1.000 84.00000 855 GLU A N 1
ATOM 4262 C CA . GLU A 1 855 ? 210.66500 154.72000 210.40500 1.000 84.00000 855 GLU A CA 1
ATOM 4263 C C . GLU A 1 855 ? 209.27500 155.00000 209.85300 1.000 84.00000 855 GLU A C 1
ATOM 4264 O O . GLU A 1 855 ? 208.28100 154.65500 210.50300 1.000 84.00000 855 GLU A O 1
ATOM 4270 N N . TRP A 1 856 ? 209.18100 155.62800 208.67900 1.000 87.06000 856 TRP A N 1
ATOM 4271 C CA . TRP A 1 856 ? 207.90200 155.63700 207.97600 1.000 87.06000 856 TRP A CA 1
ATOM 4272 C C . TRP A 1 856 ? 207.65800 154.32000 207.24400 1.000 87.06000 856 TRP A C 1
ATOM 4273 O O . TRP A 1 856 ? 206.56100 153.75000 207.32700 1.000 87.06000 856 TRP A O 1
ATOM 4284 N N . ARG A 1 857 ? 208.67500 153.83100 206.52700 1.000 85.13000 857 ARG A N 1
ATOM 4285 C CA . ARG A 1 857 ? 208.51500 152.66200 205.67100 1.000 85.13000 857 ARG A CA 1
ATOM 4286 C C . ARG A 1 857 ? 208.20800 151.41700 206.48000 1.000 85.13000 857 ARG A C 1
ATOM 4287 O O . ARG A 1 857 ? 207.47200 150.53900 206.01800 1.000 85.13000 857 ARG A O 1
ATOM 4295 N N . ARG A 1 858 ? 208.77700 151.31000 207.68000 1.000 81.09000 858 ARG A N 1
ATOM 4296 C CA . ARG A 1 858 ? 208.51600 150.13400 208.50100 1.000 81.09000 858 ARG A CA 1
ATOM 4297 C C . ARG A 1 858 ? 207.02400 149.98500 208.76400 1.000 81.09000 858 ARG A C 1
ATOM 4298 O O . ARG A 1 858 ? 206.45100 148.90800 208.56400 1.000 81.09000 858 ARG A O 1
ATOM 4306 N N . GLU A 1 859 ? 206.36600 151.07600 209.15900 1.000 81.32000 859 GLU A N 1
ATOM 4307 C CA . GLU A 1 859 ? 204.93700 151.01000 209.43600 1.000 81.32000 859 GLU A CA 1
ATOM 4308 C C . GLU A 1 859 ? 204.12700 150.91400 208.15000 1.000 81.32000 859 GLU A C 1
ATOM 4309 O O . GLU A 1 859 ? 203.10500 150.21700 208.11300 1.000 81.32000 859 GLU A O 1
ATOM 4315 N N . HIS A 1 860 ? 204.57200 151.58600 207.08100 1.000 82.79000 860 HIS A N 1
ATOM 4316 C CA . HIS A 1 860 ? 203.92400 151.41000 205.78300 1.000 82.79000 860 HIS A CA 1
ATOM 4317 C C . HIS A 1 860 ? 203.84700 149.93700 205.40900 1.000 82.79000 860 HIS A C 1
ATOM 4318 O O . HIS A 1 860 ? 202.79700 149.44300 204.99000 1.000 82.79000 860 HIS A O 1
ATOM 4325 N N . ASP A 1 861 ? 204.95600 149.21400 205.56600 1.000 77.20000 861 ASP A N 1
ATOM 4326 C CA . ASP A 1 861 ? 204.97400 147.80900 205.17600 1.000 77.20000 861 ASP A CA 1
ATOM 4327 C C . ASP A 1 861 ? 204.19100 146.94500 206.15600 1.000 77.20000 861 ASP A C 1
ATOM 4328 O O . ASP A 1 861 ? 203.39600 146.09700 205.73600 1.000 77.20000 861 ASP A O 1
ATOM 4333 N N . LEU A 1 862 ? 204.38800 147.14900 207.46300 1.000 76.64000 862 LEU A N 1
ATOM 4334 C CA . LEU A 1 862 ? 203.70700 146.30200 208.44000 1.000 76.64000 862 LEU A CA 1
ATOM 4335 C C . LEU A 1 862 ? 202.19300 146.46300 208.36900 1.000 76.64000 862 LEU A C 1
ATOM 4336 O O . LEU A 1 862 ? 201.45100 145.51600 208.65900 1.000 76.64000 862 LEU A O 1
ATOM 4341 N N . ALA A 1 863 ? 201.70900 147.65000 207.99300 1.000 69.81000 863 ALA A N 1
ATOM 4342 C CA . ALA A 1 863 ? 200.28700 147.79100 207.71500 1.000 69.81000 863 ALA A CA 1
ATOM 4343 C C . ALA A 1 863 ? 199.92600 147.32700 206.31000 1.000 69.81000 863 ALA A C 1
ATOM 4344 O O . ALA A 1 863 ? 198.77300 146.94800 206.07400 1.000 69.81000 863 ALA A O 1
ATOM 4346 N N . ALA A 1 864 ? 200.88300 147.33900 205.37900 1.000 65.08000 864 ALA A N 1
ATOM 4347 C CA . ALA A 1 864 ? 200.62600 146.83700 204.03500 1.000 65.08000 864 ALA A CA 1
ATOM 4348 C C . ALA A 1 864 ? 200.63400 145.31700 204.00300 1.000 65.08000 864 ALA A C 1
ATOM 4349 O O . ALA A 1 864 ? 199.79400 144.70400 203.33400 1.000 65.08000 864 ALA A O 1
ATOM 4351 N N . THR A 1 865 ? 201.57400 144.69600 204.72200 1.000 72.58000 865 THR A N 1
ATOM 4352 C CA . THR A 1 865 ? 201.58500 143.24300 204.84400 1.000 72.58000 865 THR A CA 1
ATOM 4353 C C . THR A 1 865 ? 200.31400 142.71900 205.49300 1.000 72.58000 865 THR A C 1
ATOM 4354 O O . THR A 1 865 ? 199.95600 141.55600 205.28000 1.000 72.58000 865 THR A O 1
ATOM 4358 N N . ALA A 1 866 ? 199.63600 143.54500 206.28700 1.000 69.50000 866 ALA A N 1
ATOM 4359 C CA . ALA A 1 866 ? 198.32500 1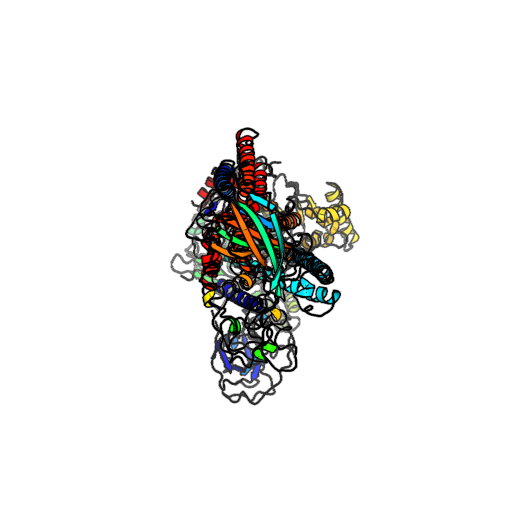43.17900 206.80100 1.000 69.50000 866 ALA A CA 1
ATOM 4360 C C . ALA A 1 866 ? 197.37100 142.93000 205.64200 1.000 69.50000 866 ALA A C 1
ATOM 4361 O O . ALA A 1 866 ? 197.19900 143.78300 204.76600 1.000 69.50000 866 ALA A O 1
ATOM 4363 N N . LEU A 1 867 ? 196.75600 141.74800 205.63700 1.000 66.36000 867 LEU A N 1
ATOM 4364 C CA . LEU A 1 867 ? 195.86100 141.38200 204.54800 1.000 66.36000 867 LEU A CA 1
ATOM 4365 C C . LEU A 1 867 ? 194.48700 142.01800 204.71800 1.000 66.36000 867 LEU A C 1
ATOM 4366 O O . LEU A 1 867 ? 193.90000 142.50300 203.74400 1.000 66.36000 867 LEU A O 1
ATOM 4371 N N . GLU A 1 868 ? 193.97200 142.03700 205.94300 1.000 73.47000 868 GLU A N 1
ATOM 4372 C CA . GLU A 1 868 ? 192.64600 142.55800 206.22700 1.000 73.47000 868 GLU A CA 1
ATOM 4373 C C . GLU A 1 868 ? 192.70400 144.05100 206.51900 1.000 73.47000 868 GLU A C 1
ATOM 4374 O O . GLU A 1 868 ? 193.68700 144.56100 207.06400 1.000 73.47000 868 GLU A O 1
ATOM 4380 N N . ASN A 1 869 ? 191.63100 144.74600 206.14300 1.000 77.33000 869 ASN A N 1
ATOM 4381 C CA . ASN A 1 869 ? 191.47100 146.17000 206.42700 1.000 77.33000 869 ASN A CA 1
ATOM 4382 C C . ASN A 1 869 ? 192.67200 146.96900 205.92900 1.000 77.33000 869 ASN A C 1
ATOM 4383 O O . ASN A 1 869 ? 193.05200 147.98500 206.51300 1.000 77.33000 869 ASN A O 1
ATOM 4388 N N . ARG A 1 870 ? 193.28700 146.50500 204.84200 1.000 75.86000 870 ARG A N 1
ATOM 4389 C CA . ARG A 1 870 ? 194.47900 147.16100 204.32400 1.000 75.86000 870 ARG A CA 1
ATOM 4390 C C . ARG A 1 870 ? 194.17700 148.56000 203.80600 1.000 75.86000 870 ARG A C 1
ATOM 4391 O O . ARG A 1 870 ? 195.06100 149.42400 203.83300 1.000 75.86000 870 ARG A O 1
ATOM 4399 N N . GLU A 1 871 ? 192.93800 148.81000 203.37800 1.000 76.49000 871 GLU A N 1
ATOM 4400 C CA . GLU A 1 871 ? 192.60500 150.08600 202.75500 1.000 76.49000 871 GLU A CA 1
ATOM 4401 C C . GLU A 1 871 ? 192.70700 151.24300 203.73800 1.000 76.49000 871 GLU A C 1
ATOM 4402 O O . GLU A 1 871 ? 193.07000 152.35600 203.34500 1.000 76.49000 871 GLU A O 1
ATOM 4408 N N . GLU A 1 872 ? 192.40400 151.00300 205.01100 1.000 77.40000 872 GLU A N 1
ATOM 4409 C CA . GLU A 1 872 ? 192.43100 152.04900 206.02100 1.000 77.40000 872 GLU A CA 1
ATOM 4410 C C . GLU A 1 872 ? 193.65400 151.98300 206.92600 1.000 77.40000 872 GLU A C 1
ATOM 4411 O O . GLU A 1 872 ? 193.76700 152.80100 207.84100 1.000 77.40000 872 GLU A O 1
ATOM 4417 N N . LYS A 1 873 ? 194.56400 151.03300 206.70500 1.000 74.28000 873 LYS A N 1
ATOM 4418 C CA . LYS A 1 873 ? 195.79800 150.97100 207.48200 1.000 74.28000 873 LYS A CA 1
ATOM 4419 C C . LYS A 1 873 ? 196.92700 151.74400 206.81500 1.000 74.28000 873 LYS A C 1
ATOM 4420 O O . LYS A 1 873 ? 197.71200 152.41800 207.49700 1.000 74.28000 873 LYS A O 1
ATOM 4426 N N . LEU A 1 874 ? 197.01800 151.66100 205.48900 1.000 75.06000 874 LEU A N 1
ATOM 4427 C CA . LEU A 1 874 ? 198.02200 152.43000 204.77300 1.000 75.06000 874 LEU A CA 1
ATOM 4428 C C . LEU A 1 874 ? 197.68500 153.91000 204.72100 1.000 75.06000 874 LEU A C 1
ATOM 4429 O O . LEU A 1 874 ? 198.59900 154.72900 204.60900 1.000 75.06000 874 LEU A O 1
ATOM 4434 N N . GLU A 1 875 ? 196.40600 154.27800 204.81900 1.000 75.29000 875 GLU A N 1
ATOM 4435 C CA . GLU A 1 875 ? 196.08400 155.69600 204.93900 1.000 75.29000 875 GLU A CA 1
ATOM 4436 C C . GLU A 1 875 ? 196.57700 156.25800 206.26600 1.000 75.29000 875 GLU A C 1
ATOM 4437 O O . GLU A 1 875 ? 196.92500 157.44100 206.34800 1.000 75.29000 875 GLU A O 1
ATOM 4443 N N . GLU A 1 876 ? 196.61700 155.42700 207.30700 1.000 80.00000 876 GLU A N 1
ATOM 4444 C CA . GLU A 1 876 ? 197.17800 155.85700 208.58200 1.000 80.00000 876 GLU A CA 1
ATOM 4445 C C . GLU A 1 876 ? 198.69300 155.92900 208.51000 1.000 80.00000 876 GLU A C 1
ATOM 4446 O O . GLU A 1 876 ? 199.29100 156.98700 208.73500 1.000 80.00000 876 GLU A O 1
ATOM 4452 N N . VAL A 1 877 ? 199.33300 154.80400 208.19200 1.000 82.08000 877 VAL A N 1
ATOM 4453 C CA . VAL A 1 877 ? 200.78200 154.72600 208.31900 1.000 82.08000 877 VAL A CA 1
ATOM 4454 C C . VAL A 1 877 ? 201.51300 155.46600 207.20400 1.000 82.08000 877 VAL A C 1
ATOM 4455 O O . VAL A 1 877 ? 202.69100 155.80900 207.36900 1.000 82.08000 877 VAL A O 1
ATOM 4459 N N . ALA A 1 878 ? 200.85500 155.72900 206.07400 1.000 84.15000 878 ALA A N 1
ATOM 4460 C CA . ALA A 1 878 ? 201.45600 156.56800 205.04700 1.000 84.15000 878 ALA A CA 1
ATOM 4461 C C . ALA A 1 878 ? 201.32400 158.04500 205.38600 1.000 84.15000 878 ALA A C 1
ATOM 4462 O O . ALA A 1 878 ? 202.11000 158.86500 204.89800 1.000 84.15000 878 ALA A O 1
ATOM 4464 N N . ASP A 1 879 ? 200.34000 158.39900 206.21400 1.000 90.89000 879 ASP A N 1
ATOM 4465 C CA . ASP A 1 879 ? 200.14200 159.78300 206.61600 1.000 90.89000 879 ASP A CA 1
ATOM 4466 C C . ASP A 1 879 ? 201.20100 160.25300 207.60000 1.000 90.89000 879 ASP A C 1
ATOM 4467 O O . ASP A 1 879 ? 201.29300 161.45700 207.85900 1.000 90.89000 879 ASP A O 1
ATOM 4472 N N . LYS A 1 880 ? 202.00500 159.33700 208.13500 1.000 85.83000 880 LYS A N 1
ATOM 4473 C CA . LYS A 1 880 ? 203.03500 159.65900 209.11300 1.000 85.83000 880 LYS A CA 1
ATOM 4474 C C . LYS A 1 880 ? 204.25800 160.33200 208.50000 1.000 85.83000 880 LYS A C 1
ATOM 4475 O O . LYS A 1 880 ? 205.20500 160.64100 209.23200 1.000 85.83000 880 LYS A O 1
ATOM 4481 N N . ILE A 1 881 ? 204.25900 160.57200 207.18800 1.000 89.83000 881 ILE A N 1
ATOM 4482 C CA . ILE A 1 881 ? 205.37900 161.22200 206.51500 1.000 89.83000 881 ILE A CA 1
ATOM 4483 C C . ILE A 1 881 ? 204.85500 162.35700 205.64600 1.000 89.83000 881 ILE A C 1
ATOM 4484 O O . ILE A 1 881 ? 205.62300 163.20900 205.18500 1.000 89.83000 881 ILE A O 1
ATOM 4489 N N . GLU A 1 882 ? 203.54200 162.38300 205.42600 1.000 91.90000 882 GLU A N 1
ATOM 4490 C CA . GLU A 1 882 ? 202.92500 163.34000 204.51900 1.000 91.90000 882 GLU A CA 1
ATOM 4491 C C . GLU A 1 882 ? 202.46300 164.61700 205.20800 1.000 91.90000 882 GLU A C 1
ATOM 4492 O O . GLU A 1 882 ? 202.02400 165.54200 204.52100 1.000 91.90000 882 GLU A O 1
ATOM 4498 N N . ARG A 1 883 ? 202.55900 164.69900 206.53900 1.000 92.89000 883 ARG A N 1
ATOM 4499 C CA . ARG A 1 883 ? 202.12500 165.91000 207.23200 1.000 92.89000 883 ARG A CA 1
ATOM 4500 C C . ARG A 1 883 ? 202.98900 167.11200 206.87100 1.000 92.89000 883 ARG A C 1
ATOM 4501 O O . ARG A 1 883 ? 202.50500 168.25000 206.88800 1.000 92.89000 883 ARG A O 1
ATOM 4509 N N . ASP A 1 884 ? 204.25700 166.88500 206.54200 1.000 88.01000 884 ASP A N 1
ATOM 4510 C CA . ASP A 1 884 ? 205.22300 167.95400 206.32100 1.000 88.01000 884 ASP A CA 1
ATOM 4511 C C . ASP A 1 884 ? 205.54500 168.03400 204.83100 1.000 88.01000 884 ASP A C 1
ATOM 4512 O O . ASP A 1 884 ? 206.19000 167.13600 204.28600 1.000 88.01000 884 ASP A O 1
ATOM 4517 N N . LEU A 1 885 ? 205.10000 169.10700 204.17600 1.000 79.55000 885 LEU A N 1
ATOM 4518 C CA . LEU A 1 885 ? 205.43700 169.36400 202.78000 1.000 79.55000 885 LEU A CA 1
ATOM 4519 C C . LEU A 1 885 ? 205.56900 170.86600 202.56600 1.000 79.55000 885 LEU A C 1
ATOM 4520 O O . LEU A 1 885 ? 204.95100 171.66500 203.27200 1.000 79.55000 885 LEU A O 1
ATOM 4525 N N . THR A 1 886 ? 206.37500 171.25100 201.57200 1.000 74.25000 886 THR A N 1
ATOM 4526 C CA . THR A 1 886 ? 206.51700 172.65900 201.21800 1.000 74.25000 886 THR A CA 1
ATOM 4527 C C . THR A 1 886 ? 206.39700 172.82400 199.71100 1.000 74.25000 886 THR A C 1
ATOM 4528 O O . THR A 1 886 ? 206.89200 171.99700 198.94500 1.000 74.25000 886 THR A O 1
ATOM 4532 N N . LEU A 1 887 ? 205.73200 173.89500 199.28900 1.000 76.37000 887 LEU A N 1
ATOM 4533 C CA . LEU A 1 887 ? 205.38100 174.05200 197.88300 1.000 76.37000 887 LEU A CA 1
ATOM 4534 C C . LEU A 1 887 ? 206.60500 174.32700 197.01800 1.000 76.37000 887 LEU A C 1
ATOM 4535 O O . LEU 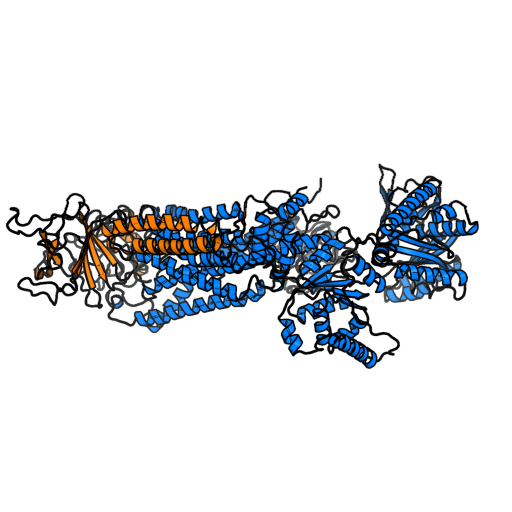A 1 887 ? 207.52600 175.04400 197.41900 1.000 76.37000 887 LEU A O 1
ATOM 4540 N N . LEU A 1 888 ? 206.60900 173.74200 195.82100 1.000 82.61000 888 LEU A N 1
ATOM 4541 C CA . LEU A 1 888 ? 207.53600 174.13300 194.76900 1.000 82.61000 888 LEU A CA 1
ATOM 4542 C C . LEU A 1 888 ? 206.90100 175.05600 193.74000 1.000 82.61000 888 LEU A C 1
ATOM 4543 O O . LEU A 1 888 ? 207.61700 175.81700 193.08200 1.000 82.61000 888 LEU A O 1
ATOM 4548 N N . GLY A 1 889 ? 205.58400 175.00500 193.58800 1.000 80.74000 889 GLY A N 1
ATOM 4549 C CA . GLY A 1 889 ? 204.89300 175.91300 192.69800 1.000 80.74000 889 GLY A CA 1
ATOM 4550 C C . GLY A 1 889 ? 203.52300 175.37700 192.32700 1.000 80.74000 889 GLY A C 1
ATOM 4551 O O . GLY A 1 889 ? 203.09800 174.31800 192.78900 1.000 80.74000 889 GLY A O 1
ATOM 4552 N N . GLY A 1 890 ? 202.85000 176.13700 191.47000 1.000 67.39000 890 GLY A N 1
ATOM 4553 C CA . GLY A 1 890 ? 201.52700 175.77400 191.00400 1.000 67.39000 890 GLY A CA 1
ATOM 4554 C C . GLY A 1 890 ? 201.46800 175.76400 189.49100 1.000 67.39000 890 GLY A C 1
ATOM 4555 O O . GLY A 1 890 ? 202.18500 176.49800 188.81500 1.000 67.39000 890 GLY A O 1
ATOM 4556 N N . THR A 1 891 ? 200.58500 174.91400 188.96700 1.000 69.93000 891 THR A N 1
ATOM 4557 C CA . THR A 1 891 ? 200.51900 174.62400 187.53800 1.000 69.93000 891 THR A CA 1
ATOM 4558 C C . THR A 1 891 ? 199.14900 174.94200 186.95600 1.000 69.93000 891 THR A C 1
ATOM 4559 O O . THR A 1 891 ? 198.32400 175.57900 187.61500 1.000 69.93000 891 THR A O 1
ATOM 4563 N N . ALA A 1 892 ? 198.90900 174.51900 185.71600 1.000 63.49000 892 ALA A N 1
ATOM 4564 C CA . ALA A 1 892 ? 197.59200 174.64400 185.10400 1.000 63.49000 892 ALA A CA 1
ATOM 4565 C C . ALA A 1 892 ? 197.48300 173.67200 183.93800 1.000 63.49000 892 ALA A C 1
ATOM 4566 O O . ALA A 1 892 ? 198.41100 173.55200 183.13300 1.000 63.49000 892 ALA A O 1
ATOM 4568 N N . ILE A 1 893 ? 196.33600 173.00300 183.84400 1.000 52.16000 893 ILE A N 1
ATOM 4569 C CA . ILE A 1 893 ? 196.08500 171.98300 182.83300 1.000 52.16000 893 ILE A CA 1
ATOM 4570 C C . ILE A 1 893 ? 194.84100 172.37500 182.05000 1.000 52.16000 893 ILE A C 1
ATOM 4571 O O . ILE A 1 893 ? 193.78500 172.62000 182.64300 1.000 52.16000 893 ILE A O 1
ATOM 4576 N N . GLU A 1 894 ? 194.95500 172.42500 180.72600 1.000 58.01000 894 GLU A N 1
ATOM 4577 C CA . GLU A 1 894 ? 193.79700 172.61700 179.86800 1.000 58.01000 894 GLU A CA 1
ATOM 4578 C C . GLU A 1 894 ? 193.50100 171.32900 179.11100 1.000 58.01000 894 GLU A C 1
ATOM 4579 O O . GLU A 1 894 ? 194.38100 170.49800 178.89800 1.000 58.01000 894 GLU A O 1
ATOM 4585 N N . ASP A 1 895 ? 192.24400 171.16300 178.71000 1.000 59.69000 895 ASP A N 1
ATOM 4586 C CA . ASP A 1 895 ? 191.84700 170.09100 177.80600 1.000 59.69000 895 ASP A CA 1
ATOM 4587 C C . ASP A 1 895 ? 191.06800 170.70900 176.65800 1.000 59.69000 895 ASP A C 1
ATOM 4588 O O . ASP A 1 895 ? 189.99200 171.27600 176.86800 1.000 59.69000 895 ASP A O 1
ATOM 4593 N N . ARG A 1 896 ? 191.62100 170.60600 175.45400 1.000 57.55000 896 ARG A N 1
ATOM 4594 C CA . ARG A 1 896 ? 191.06100 171.29300 174.30100 1.000 57.55000 896 ARG A CA 1
ATOM 4595 C C . ARG A 1 896 ? 189.62500 170.86500 174.05400 1.000 57.55000 896 ARG A C 1
ATOM 4596 O O . ARG A 1 896 ? 189.29300 169.68100 174.12700 1.000 57.55000 896 ARG A O 1
ATOM 4604 N N . LEU A 1 897 ? 188.76500 171.83500 173.76700 1.000 41.37000 897 LEU A N 1
ATOM 4605 C CA . LEU A 1 897 ? 187.44900 171.48700 173.26400 1.000 41.37000 897 LEU A CA 1
ATOM 4606 C C . LEU A 1 897 ? 187.59900 170.72500 171.95900 1.000 41.37000 897 LEU A C 1
ATOM 4607 O O . LEU A 1 897 ? 188.45600 171.03100 171.13000 1.000 41.37000 897 LEU A O 1
ATOM 4612 N N . GLN A 1 898 ? 186.75700 169.71800 171.78900 1.000 32.59000 898 GLN A N 1
ATOM 4613 C CA . GLN A 1 898 ? 186.86300 168.81300 170.66100 1.000 32.59000 898 GLN A CA 1
ATOM 4614 C C . GLN A 1 898 ? 186.61300 169.57000 169.35600 1.000 32.59000 898 GLN A C 1
ATOM 4615 O O . GLN A 1 898 ? 186.02500 170.65200 169.33400 1.000 32.59000 898 GLN A O 1
ATOM 4621 N N . ASP A 1 899 ? 187.08300 169.00200 168.24900 1.000 42.70000 899 ASP A N 1
ATOM 4622 C CA . ASP A 1 899 ? 187.01400 169.64700 166.94000 1.000 42.70000 899 ASP A CA 1
ATOM 4623 C C . ASP A 1 899 ? 185.69200 169.28000 166.28100 1.000 42.70000 899 ASP A C 1
ATOM 4624 O O . ASP A 1 899 ? 185.52300 168.17000 165.77300 1.000 42.70000 899 ASP A O 1
ATOM 4629 N N . GLY A 1 900 ? 184.75500 170.22000 166.28600 1.000 23.83000 900 GLY A N 1
ATOM 4630 C CA . GLY A 1 900 ? 183.45200 170.01200 165.69800 1.000 23.83000 900 GLY A CA 1
ATOM 4631 C C . GLY A 1 900 ? 182.29900 170.00100 166.67000 1.000 23.83000 900 GLY A C 1
ATOM 4632 O O . GLY A 1 900 ? 181.16700 169.74900 166.25000 1.000 23.83000 900 GLY A O 1
ATOM 4633 N N . VAL A 1 901 ? 182.54300 170.26100 167.94800 1.000 18.68000 901 VAL A N 1
ATOM 4634 C CA . VAL A 1 901 ? 181.49100 170.34200 168.95800 1.000 18.68000 901 VAL A CA 1
ATOM 4635 C C . VAL A 1 901 ? 180.75300 171.67700 168.91200 1.000 18.68000 901 VAL A C 1
ATOM 4636 O O . VAL A 1 901 ? 179.51400 171.68200 168.96900 1.000 18.68000 901 VAL A O 1
ATOM 4640 N N . PRO A 1 902 ? 181.43100 172.82900 168.82900 1.000 18.26000 902 PRO A N 1
ATOM 4641 C CA . PRO A 1 902 ? 180.68800 174.09800 168.80200 1.000 18.26000 902 PRO A CA 1
ATOM 4642 C C . PRO A 1 902 ? 179.69100 174.19000 167.67400 1.000 18.26000 902 PRO A C 1
ATOM 4643 O O . PRO A 1 902 ? 178.83900 175.08300 167.70500 1.000 18.26000 902 PRO A O 1
ATOM 4647 N N . ASP A 1 903 ? 179.77100 173.31000 166.67900 1.000 17.04000 903 ASP A N 1
ATOM 4648 C CA . ASP A 1 903 ? 178.77800 173.22800 165.62100 1.000 17.04000 903 ASP A CA 1
ATOM 4649 C C . ASP A 1 903 ? 177.74900 172.14200 165.86900 1.000 17.04000 903 ASP A C 1
ATOM 4650 O O . ASP A 1 903 ? 176.56800 172.34900 165.59300 1.000 17.04000 903 ASP A O 1
ATOM 4655 N N . THR A 1 904 ? 178.16900 170.98500 166.38300 1.000 13.56000 904 THR A N 1
ATOM 4656 C CA . THR A 1 904 ? 177.20800 169.93500 166.69700 1.000 13.56000 904 THR A CA 1
ATOM 4657 C C . THR A 1 904 ? 176.18500 170.41500 167.70900 1.000 13.56000 904 THR A C 1
ATOM 4658 O O . THR A 1 904 ? 175.00000 170.09400 167.60100 1.000 13.56000 904 THR A O 1
ATOM 4662 N N . ILE A 1 905 ? 176.61300 171.20800 168.68600 1.000 15.44000 905 ILE A N 1
ATOM 4663 C CA . ILE A 1 905 ? 175.68300 171.64400 169.72200 1.000 15.44000 905 ILE A CA 1
ATOM 4664 C C . ILE A 1 905 ? 174.71300 172.68100 169.18000 1.000 15.44000 905 ILE A C 1
ATOM 4665 O O . ILE A 1 905 ? 173.51700 172.64200 169.48300 1.000 15.44000 905 ILE A O 1
ATOM 4670 N N . ALA A 1 906 ? 175.20100 173.61800 168.37000 1.000 15.45000 906 ALA A N 1
ATOM 4671 C CA . ALA A 1 906 ? 174.30500 174.57800 167.73500 1.000 15.45000 906 ALA A CA 1
ATOM 4672 C C . ALA A 1 906 ? 173.31900 173.87700 166.81500 1.000 15.45000 906 ALA A C 1
ATOM 4673 O O . ALA A 1 906 ? 172.14800 174.26700 166.72700 1.000 15.45000 906 ALA A O 1
ATOM 4675 N N . LEU A 1 907 ? 173.76700 172.81300 166.15100 1.000 11.34000 907 LEU A N 1
ATOM 4676 C CA . LEU A 1 907 ? 172.90500 172.08000 165.23500 1.000 11.34000 907 LEU A CA 1
ATOM 4677 C C . LEU A 1 907 ? 171.82500 171.32000 165.99000 1.000 11.34000 907 LEU A C 1
ATOM 4678 O O . LEU A 1 907 ? 170.64000 171.41700 165.66000 1.000 11.34000 907 LEU A O 1
ATOM 4683 N N . LEU A 1 908 ? 172.22100 170.55600 167.01000 1.000 12.78000 908 LEU A N 1
ATOM 4684 C CA . LEU A 1 908 ? 171.25700 169.84300 167.83900 1.000 12.78000 908 LEU A CA 1
ATOM 4685 C C . LEU A 1 908 ? 170.25600 170.80500 168.45500 1.000 12.78000 908 LEU A C 1
ATOM 4686 O O . LEU A 1 908 ? 169.05500 170.71300 168.19400 1.000 12.78000 908 LEU A O 1
ATOM 4691 N N . ALA A 1 909 ? 170.73000 171.75100 169.26400 1.000 12.63000 909 ALA A N 1
ATOM 4692 C CA . ALA A 1 909 ? 169.82300 172.73600 169.83400 1.000 12.63000 909 ALA A CA 1
ATOM 4693 C C . ALA A 1 909 ? 169.01000 173.46500 168.78000 1.000 12.63000 909 ALA A C 1
ATOM 4694 O O . ALA A 1 909 ? 167.99200 174.07100 169.12400 1.000 12.63000 909 ALA A O 1
ATOM 4696 N N . ASP A 1 910 ? 169.42600 173.43000 167.51400 1.000 10.88000 910 ASP A N 1
ATOM 4697 C CA . ASP A 1 910 ? 168.59400 173.98200 166.45300 1.000 10.88000 910 ASP A CA 1
ATOM 4698 C C . ASP A 1 910 ? 167.49900 173.01900 166.01700 1.000 10.88000 910 ASP A C 1
ATOM 4699 O O . ASP A 1 910 ? 166.41300 173.46200 165.63600 1.000 10.88000 910 ASP A O 1
ATOM 4704 N N . ALA A 1 911 ? 167.75600 171.70900 166.06700 1.000 14.32000 911 ALA A N 1
ATOM 4705 C CA . ALA A 1 911 ? 166.73100 170.72800 165.72900 1.000 14.32000 911 ALA A CA 1
ATOM 4706 C C . ALA A 1 911 ? 165.56200 170.76400 166.69500 1.000 14.32000 911 ALA A C 1
ATOM 4707 O O . ALA A 1 911 ? 164.50500 170.21200 166.39100 1.000 14.32000 911 ALA A O 1
ATOM 4709 N N . GLY A 1 912 ? 165.72700 171.38600 167.85200 1.000 17.22000 912 GLY A N 1
ATOM 4710 C CA . GLY A 1 912 ? 164.66900 171.50700 168.82900 1.000 17.22000 912 GLY A CA 1
ATOM 4711 C C . GLY A 1 912 ? 164.88600 170.71400 170.09300 1.000 17.22000 912 GLY A C 1
ATOM 4712 O O . GLY A 1 912 ? 164.15000 170.91900 171.06000 1.000 17.22000 912 GLY A O 1
ATOM 4713 N N . ILE A 1 913 ? 165.86100 169.82000 170.12700 1.000 16.15000 913 ILE A N 1
ATOM 4714 C CA . ILE A 1 913 ? 166.03700 168.98100 171.29600 1.000 16.15000 913 ILE A CA 1
ATOM 4715 C C . ILE A 1 913 ? 166.80400 169.74900 172.36300 1.000 16.15000 913 ILE A C 1
ATOM 4716 O O . ILE A 1 913 ? 167.47500 170.74100 172.08900 1.000 16.15000 913 ILE A O 1
ATOM 4721 N N . LYS A 1 914 ? 166.68500 169.29100 173.60300 1.000 13.76000 914 LYS A N 1
ATOM 4722 C CA . LYS A 1 914 ? 167.26100 169.97500 174.75000 1.000 13.76000 914 LYS A CA 1
ATOM 4723 C C . LYS A 1 914 ? 168.55700 169.30300 175.16500 1.000 13.76000 914 LYS A C 1
ATOM 4724 O O . LYS A 1 914 ? 168.67000 168.07700 175.12900 1.000 13.76000 914 LYS A O 1
ATOM 4730 N N . LEU A 1 915 ? 169.52900 170.11600 175.56800 1.000 13.11000 915 LEU A N 1
ATOM 4731 C CA . LEU A 1 915 ? 170.88400 169.67000 175.85900 1.000 13.11000 915 LEU A CA 1
ATOM 4732 C C . LEU A 1 915 ? 171.18100 169.86900 177.33300 1.000 13.11000 915 LEU A C 1
ATOM 4733 O O . LEU A 1 915 ? 171.07300 170.98700 177.84100 1.000 13.11000 915 LEU A O 1
ATOM 4738 N N . TRP A 1 916 ? 171.56300 168.79300 178.01100 1.000 16.52000 916 TRP A N 1
ATOM 4739 C CA . TRP A 1 916 ? 171.92200 168.81900 179.42000 1.000 16.52000 916 TRP A CA 1
ATOM 4740 C C . TRP A 1 916 ? 173.36500 168.37500 179.55900 1.000 16.52000 916 TRP A C 1
ATOM 4741 O O . TRP A 1 916 ? 173.73600 167.31700 179.05100 1.000 16.52000 916 TRP A O 1
ATOM 4752 N N . VAL A 1 917 ? 174.17700 169.16300 180.25200 1.000 20.32000 917 VAL A N 1
ATOM 4753 C CA . VAL A 1 917 ? 175.57800 168.79400 180.38900 1.000 20.32000 917 VAL A CA 1
ATOM 4754 C C . VAL A 1 917 ? 175.88300 168.42600 181.82700 1.000 20.32000 917 VAL A C 1
ATOM 4755 O O . VAL A 1 917 ? 176.23100 169.28300 182.64100 1.000 20.32000 917 VAL A O 1
ATOM 4759 N N . LEU A 1 918 ? 175.77100 167.14300 182.14600 1.000 20.35000 918 LEU A N 1
ATOM 4760 C CA . LEU A 1 918 ? 176.07000 166.66000 183.48700 1.000 20.35000 918 LEU A CA 1
ATOM 4761 C C . LEU A 1 918 ? 177.58600 166.62200 183.64100 1.000 20.35000 918 LEU A C 1
ATOM 4762 O O . LEU A 1 918 ? 178.23000 165.57300 183.57900 1.000 20.35000 918 LEU A O 1
ATOM 4767 N N . THR A 1 919 ? 178.16500 167.79900 183.83800 1.000 34.45000 919 THR A N 1
ATOM 4768 C CA . THR A 1 919 ? 179.60700 167.92200 183.97900 1.000 34.45000 919 THR A CA 1
ATOM 4769 C C . THR A 1 919 ? 180.04900 167.58200 185.39200 1.000 34.45000 919 THR A C 1
ATOM 4770 O O . THR A 1 919 ? 179.41200 167.97400 186.37100 1.000 34.45000 919 THR A O 1
ATOM 4774 N N . GLY A 1 920 ? 181.14600 166.84700 185.49500 1.000 46.01000 920 GLY A N 1
ATOM 4775 C CA . GLY A 1 920 ? 181.74900 166.55900 186.77600 1.000 46.01000 920 GLY A CA 1
ATOM 4776 C C . GLY A 1 920 ? 182.79400 167.55900 187.21100 1.000 46.01000 920 GLY A C 1
ATOM 4777 O O . GLY A 1 920 ? 183.48900 167.32100 188.20400 1.000 46.01000 920 GLY A O 1
ATOM 4778 N N . ASP A 1 921 ? 182.92400 168.67500 186.49900 1.000 52.00000 921 ASP A N 1
ATOM 4779 C CA . ASP A 1 921 ? 183.96200 169.65900 186.76000 1.000 52.00000 921 ASP A CA 1
ATOM 4780 C C . ASP A 1 921 ? 183.40500 170.76300 187.65400 1.000 52.00000 921 ASP A C 1
ATOM 4781 O O . ASP A 1 921 ? 182.30200 170.65600 188.19000 1.000 52.00000 921 ASP A O 1
ATOM 4786 N N . LYS A 1 922 ? 184.16800 171.83800 187.83000 1.000 52.91000 922 LYS A N 1
ATOM 4787 C CA . LYS A 1 922 ? 183.72800 172.93800 188.67300 1.000 52.91000 922 LYS A CA 1
ATOM 4788 C C . LYS A 1 922 ? 182.58700 173.69100 187.99300 1.000 52.91000 922 LYS A C 1
ATOM 4789 O O . LYS A 1 922 ? 182.13600 173.34000 186.90200 1.000 52.91000 922 LYS A O 1
ATOM 4795 N N . VAL A 1 923 ? 182.11600 174.74800 188.64500 1.000 51.29000 923 VAL A N 1
ATOM 4796 C CA . VAL A 1 923 ? 180.92800 175.44100 188.16500 1.000 51.29000 923 VAL A CA 1
ATOM 4797 C C . VAL A 1 923 ? 181.27400 176.57900 187.21300 1.000 51.29000 923 VAL A C 1
ATOM 4798 O O . VAL A 1 923 ? 180.62400 176.74300 186.17700 1.000 51.29000 923 VAL A O 1
ATOM 4802 N N . GLU A 1 924 ? 182.28500 177.38800 187.52400 1.000 53.30000 924 GLU A N 1
ATOM 4803 C CA . GLU A 1 924 ? 182.57200 178.52900 186.66300 1.000 53.30000 924 GLU A CA 1
ATOM 4804 C C . GLU A 1 924 ? 183.23800 178.09700 185.36700 1.000 53.30000 924 GLU A C 1
ATOM 4805 O O . GLU A 1 924 ? 182.92700 178.63600 184.29800 1.000 53.30000 924 GLU A O 1
ATOM 4811 N N . THR A 1 925 ? 184.15100 177.12800 185.43900 1.000 50.99000 925 THR A N 1
ATOM 4812 C CA . THR A 1 925 ? 184.64800 176.52000 184.21300 1.000 50.99000 925 THR A CA 1
ATOM 4813 C C . THR A 1 925 ? 183.50400 175.94400 183.39400 1.000 50.99000 925 THR A C 1
ATOM 4814 O O . THR A 1 925 ? 183.50800 176.03700 182.16400 1.000 50.99000 925 THR A O 1
ATOM 4818 N N . ALA A 1 926 ? 182.49700 175.37800 184.06000 1.000 46.10000 926 ALA A N 1
ATOM 4819 C CA . ALA A 1 926 ? 181.36600 174.81400 183.33600 1.000 46.10000 926 ALA A CA 1
ATOM 4820 C C . ALA A 1 926 ? 180.58600 175.90000 182.61100 1.000 46.10000 926 ALA A C 1
ATOM 4821 O O . ALA A 1 926 ? 180.26900 175.75700 181.42800 1.000 46.10000 926 ALA A O 1
ATOM 4823 N N . ILE A 1 927 ? 180.28500 177.00600 183.29200 1.000 40.82000 927 ILE A N 1
ATOM 4824 C CA . ILE A 1 927 ? 179.53100 178.07200 182.63900 1.000 40.82000 927 ILE A CA 1
ATOM 4825 C C . ILE A 1 927 ? 180.31800 178.64400 181.47100 1.000 40.82000 927 ILE A C 1
ATOM 4826 O O . ILE A 1 927 ? 179.76900 178.87900 180.38800 1.000 40.82000 927 ILE A O 1
ATOM 4831 N N . ASN A 1 928 ? 181.61400 178.88100 181.66400 1.000 46.21000 928 ASN A N 1
ATOM 4832 C CA . ASN A 1 928 ? 182.38300 179.53200 180.61000 1.000 46.21000 928 ASN A CA 1
ATOM 4833 C C . ASN A 1 928 ? 182.57700 178.61000 179.41500 1.000 46.21000 928 ASN A C 1
ATOM 4834 O O . ASN A 1 928 ? 182.45000 179.04500 178.26600 1.000 46.21000 928 ASN A O 1
ATOM 4839 N N . ILE A 1 929 ? 182.86800 177.33200 179.65600 1.000 34.19000 929 ILE A N 1
ATOM 4840 C CA . ILE A 1 929 ? 183.00700 176.38500 178.55600 1.000 34.19000 929 ILE A CA 1
ATOM 4841 C C . ILE A 1 929 ? 181.66700 175.94000 177.99900 1.000 34.19000 929 ILE A C 1
ATOM 4842 O O . ILE A 1 929 ? 181.63200 175.21500 177.00000 1.000 34.19000 929 ILE A O 1
ATOM 4847 N N . GLY A 1 930 ? 180.56400 176.34100 178.62200 1.000 33.34000 930 GLY A N 1
ATOM 4848 C CA . GLY A 1 930 ? 179.26100 176.16000 178.02400 1.000 33.34000 930 GLY A CA 1
ATOM 4849 C C . GLY A 1 930 ? 178.91300 177.33700 177.14500 1.000 33.34000 930 GLY A C 1
ATOM 4850 O O . GLY A 1 930 ? 178.17800 177.19600 176.16600 1.000 33.34000 930 GLY A O 1
ATOM 4851 N N . PHE A 1 931 ? 179.42300 178.51500 177.49900 1.000 34.39000 931 PHE A N 1
ATOM 4852 C CA . PHE A 1 931 ? 179.36000 179.64400 176.57600 1.000 34.39000 931 PHE A CA 1
ATOM 4853 C C . PHE A 1 931 ? 180.22900 179.39800 175.35500 1.000 34.39000 931 PHE A C 1
ATOM 4854 O O . PHE A 1 931 ? 179.83500 179.71900 174.23000 1.000 34.39000 931 PHE A O 1
ATOM 4862 N N . SER A 1 932 ? 181.41500 178.83000 175.55900 1.000 28.86000 932 SER A N 1
ATOM 4863 C CA . SER A 1 932 ? 182.36500 178.65500 174.47000 1.000 28.86000 932 SER A CA 1
ATOM 4864 C C . SER A 1 932 ? 181.94200 177.58900 173.47500 1.000 28.86000 932 SER A C 1
ATOM 4865 O O . SER A 1 932 ? 182.36600 177.64300 172.31900 1.000 28.86000 932 SER A O 1
ATOM 4868 N N . CYS A 1 933 ? 181.14100 176.61400 173.89400 1.000 26.01000 933 CYS A N 1
ATOM 4869 C CA . CYS A 1 933 ? 180.68300 175.54600 173.01600 1.000 26.01000 933 CYS A CA 1
ATOM 4870 C C . CYS A 1 933 ? 179.30900 175.83700 172.43000 1.000 26.01000 933 CYS A C 1
ATOM 4871 O O . CYS A 1 933 ? 178.54700 174.91200 172.14200 1.000 26.01000 933 CYS A O 1
ATOM 4874 N N . ASN A 1 934 ? 178.97800 177.11000 172.25400 1.000 29.11000 934 ASN A N 1
ATOM 4875 C CA . ASN A 1 934 ? 177.74500 177.56300 171.62000 1.000 29.11000 934 ASN A CA 1
ATOM 4876 C C . ASN A 1 934 ? 176.49800 177.08200 172.34100 1.000 29.11000 934 ASN A C 1
ATOM 4877 O O . ASN A 1 934 ? 175.38900 177.24000 171.82100 1.000 29.11000 934 ASN A O 1
ATOM 4882 N N . LEU A 1 935 ? 176.64600 176.50500 173.53200 1.000 28.68000 935 LEU A N 1
ATOM 4883 C CA . LEU A 1 935 ? 175.49000 175.98900 174.25200 1.000 28.68000 935 LEU A CA 1
ATOM 4884 C C . LEU A 1 935 ? 174.67900 177.11800 174.86500 1.000 28.68000 935 LEU A C 1
ATOM 4885 O O . LEU A 1 935 ? 173.44900 177.03900 174.93500 1.000 28.68000 935 LEU A O 1
ATOM 4890 N N . LEU A 1 936 ? 175.34900 178.16500 175.32000 1.000 33.95000 936 LEU A N 1
ATOM 4891 C CA . LEU A 1 936 ? 174.71800 179.34400 175.88500 1.000 33.95000 936 LEU A CA 1
ATOM 4892 C C . LEU A 1 936 ? 174.88700 180.52400 174.93500 1.000 33.95000 936 LEU A C 1
ATOM 4893 O O . LEU A 1 936 ? 175.69900 180.49500 174.01100 1.000 33.95000 936 LEU A O 1
ATOM 4898 N N . ASN A 1 937 ? 174.11400 181.57500 175.17900 1.000 43.69000 937 ASN A N 1
ATOM 4899 C CA . ASN A 1 937 ? 174.12100 182.75200 174.32200 1.000 43.69000 937 ASN A CA 1
ATOM 4900 C C . ASN A 1 937 ? 174.16900 183.98900 175.21300 1.000 43.69000 937 ASN A C 1
ATOM 4901 O O . ASN A 1 937 ? 174.41800 183.91700 176.42200 1.000 43.69000 937 ASN A O 1
ATOM 4906 N N . ASN A 1 938 ? 173.93900 185.15400 174.61500 1.000 50.26000 938 ASN A N 1
ATOM 4907 C CA . ASN A 1 938 ? 173.81100 186.37700 175.38800 1.000 50.26000 938 ASN A CA 1
ATOM 4908 C C . ASN A 1 938 ? 172.36700 186.71800 175.71500 1.000 50.26000 938 ASN A C 1
ATOM 4909 O O . ASN A 1 938 ? 172.12600 187.45400 176.67600 1.000 50.26000 938 ASN A O 1
ATOM 4914 N N . ASP A 1 939 ? 171.40800 186.19700 174.95200 1.000 57.08000 939 ASP A N 1
ATOM 4915 C CA . ASP A 1 939 ? 170.00100 186.36900 175.28600 1.000 57.08000 939 ASP A CA 1
ATOM 4916 C C . ASP A 1 939 ? 169.49500 185.32100 176.26300 1.000 57.08000 939 ASP A C 1
ATOM 4917 O O . ASP A 1 939 ? 168.41000 185.49400 176.82300 1.000 57.08000 939 ASP A O 1
ATOM 4922 N N . MET A 1 940 ? 170.24500 184.24200 176.47500 1.000 52.83000 940 MET A N 1
ATOM 4923 C CA . MET A 1 940 ? 169.83900 183.20700 177.41400 1.000 52.83000 940 MET A CA 1
ATOM 4924 C C . MET A 1 940 ? 170.02500 183.69600 178.84100 1.000 52.83000 940 MET A C 1
ATOM 4925 O O . MET A 1 940 ? 171.10400 183.54300 179.42200 1.000 52.83000 940 MET A O 1
ATOM 4930 N N . ASP A 1 941 ? 168.97300 184.28700 179.41200 1.000 50.53000 941 ASP A N 1
ATOM 4931 C CA . ASP A 1 941 ? 169.04000 184.86600 180.75200 1.000 50.53000 941 ASP A CA 1
ATOM 4932 C C . ASP A 1 941 ? 169.04600 183.72700 181.76200 1.000 50.53000 941 ASP A C 1
ATOM 4933 O O . ASP A 1 941 ? 168.04700 183.41700 182.41300 1.000 50.53000 941 ASP A O 1
ATOM 4938 N N . LEU A 1 942 ? 170.21200 183.10000 181.89800 1.000 39.23000 942 LEU A N 1
ATOM 4939 C CA . LEU A 1 942 ? 170.31700 181.91000 182.72400 1.000 39.23000 942 LEU A CA 1
ATOM 4940 C C . LEU A 1 942 ? 169.91600 182.21600 184.15800 1.000 39.23000 942 LEU A C 1
ATOM 4941 O O . LEU A 1 942 ? 170.26400 183.26100 184.71200 1.000 39.23000 942 LEU A O 1
ATOM 4946 N N . LEU A 1 943 ? 169.16100 181.30000 184.74800 1.000 32.49000 943 LEU A N 1
ATOM 4947 C CA . LEU A 1 943 ? 168.72600 181.40000 186.12800 1.000 32.49000 943 LEU A CA 1
ATOM 4948 C C . LEU A 1 943 ? 169.32500 180.24600 186.91200 1.000 32.49000 943 LEU A C 1
ATOM 4949 O O . LEU A 1 943 ? 169.34300 179.10900 186.44100 1.000 32.49000 943 LEU A O 1
ATOM 4954 N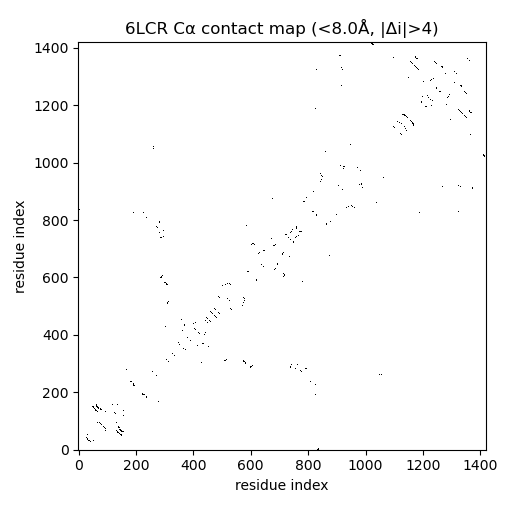 N . ARG A 1 944 ? 169.82700 180.54200 188.10000 1.000 37.23000 944 ARG A N 1
ATOM 4955 C CA . ARG A 1 944 ? 170.65500 179.60600 188.83600 1.000 37.23000 944 ARG A CA 1
ATOM 4956 C C . ARG A 1 944 ? 169.93700 179.11500 190.08300 1.000 37.23000 944 ARG A C 1
ATOM 4957 O O . ARG A 1 944 ? 169.23000 179.87100 190.75300 1.000 37.23000 944 ARG A O 1
ATOM 4965 N N . LEU A 1 945 ? 170.13400 177.83600 190.38500 1.000 39.82000 945 LEU A N 1
ATOM 4966 C CA . LEU A 1 945 ? 169.60200 177.20100 191.58200 1.000 39.82000 945 LEU A CA 1
ATOM 4967 C C . LEU A 1 945 ? 170.77100 176.85100 192.48700 1.000 39.82000 945 LEU A C 1
ATOM 4968 O O . LEU A 1 945 ? 171.61400 176.02600 192.12100 1.000 39.82000 945 LEU A O 1
ATOM 4973 N N . GLN A 1 946 ? 170.82500 177.46800 193.66300 1.000 48.04000 946 GLN A N 1
ATOM 4974 C CA . GLN A 1 946 ? 171.93200 177.21700 194.57700 1.000 48.04000 946 GLN A CA 1
ATOM 4975 C C . GLN A 1 946 ? 171.45400 177.35900 196.01100 1.000 48.04000 946 GLN A C 1
ATOM 4976 O O . GLN A 1 946 ? 171.00300 178.43600 196.40800 1.000 48.04000 946 GLN A O 1
ATOM 4982 N N . VAL A 1 947 ? 171.56100 176.28100 196.78200 1.000 52.33000 947 VAL A N 1
ATOM 4983 C CA . VAL A 1 947 ? 171.41300 176.33100 198.23000 1.000 52.33000 947 VAL A CA 1
ATOM 4984 C C . VAL A 1 947 ? 172.81300 176.29100 198.82000 1.000 52.33000 947 VAL A C 1
ATOM 4985 O O . VAL A 1 947 ? 173.66800 175.51800 198.36600 1.000 52.33000 947 VAL A O 1
ATOM 4989 N N . ASN A 1 948 ? 173.06100 177.15100 199.79500 1.000 65.54000 948 ASN A N 1
ATOM 4990 C CA . ASN A 1 948 ? 174.39300 177.35300 200.32800 1.000 65.54000 948 ASN A CA 1
ATOM 4991 C C . ASN A 1 948 ? 174.58700 176.53200 201.59600 1.000 65.54000 948 ASN A C 1
ATOM 4992 O O . ASN A 1 948 ? 173.76000 175.70000 201.97100 1.000 65.54000 948 ASN A O 1
ATOM 4997 N N . GLU A 1 949 ? 175.70600 176.77400 202.26100 1.000 69.54000 949 GLU A N 1
ATOM 4998 C CA . GLU A 1 949 ? 176.08800 176.07100 203.47000 1.000 69.54000 949 GLU A CA 1
ATOM 4999 C C . GLU A 1 949 ? 175.80600 176.94300 204.69100 1.000 69.54000 949 GLU A C 1
ATOM 5000 O O . GLU A 1 949 ? 175.12400 177.96800 204.60300 1.000 69.54000 949 GLU A O 1
ATOM 5006 N N . SER A 1 950 ? 176.31500 176.50700 205.84600 1.000 72.51000 950 SER A N 1
ATOM 5007 C CA . SER A 1 950 ? 176.09600 177.11600 207.15700 1.000 72.51000 950 SER A CA 1
ATOM 5008 C C . SER A 1 950 ? 174.68900 176.81900 207.65900 1.000 72.51000 950 SER A C 1
ATOM 5009 O O . SER A 1 950 ? 174.25600 177.36400 208.67900 1.000 72.51000 950 SER A O 1
ATOM 5012 N N . ASP A 1 951 ? 173.97000 175.96300 206.94300 1.000 70.47000 951 ASP A N 1
ATOM 5013 C CA . ASP A 1 951 ? 172.61700 175.60400 207.34200 1.000 70.47000 951 ASP A CA 1
ATOM 5014 C C . ASP A 1 951 ? 172.65600 174.43100 208.31100 1.000 70.47000 951 ASP A C 1
ATOM 5015 O O . ASP A 1 951 ? 171.74100 173.60500 208.32700 1.000 70.47000 951 ASP A O 1
ATOM 5020 N N . ALA A 1 952 ? 173.71900 174.37800 209.11600 1.000 69.74000 952 ALA A N 1
ATOM 5021 C CA . ALA A 1 952 ? 173.93600 173.31200 210.09600 1.000 69.74000 952 ALA A CA 1
ATOM 5022 C C . ALA A 1 952 ? 173.76300 171.95400 209.43000 1.000 69.74000 952 ALA A C 1
ATOM 5023 O O . ALA A 1 952 ? 174.35100 171.69400 208.38100 1.000 69.74000 952 ALA A O 1
ATOM 5025 N N . SER A 1 953 ? 172.95900 171.08700 210.03500 1.000 71.80000 953 SER A N 1
ATOM 5026 C CA . SER A 1 953 ? 172.70600 169.78100 209.43300 1.000 71.80000 953 SER A CA 1
ATOM 5027 C C . SER A 1 953 ? 171.20900 169.53200 209.28000 1.000 71.80000 953 SER A C 1
ATOM 5028 O O . SER A 1 953 ? 170.75400 168.39300 209.17800 1.000 71.80000 953 SER A O 1
ATOM 5031 N N . THR A 1 954 ? 170.41900 170.59800 209.23800 1.000 71.51000 954 THR A N 1
ATOM 5032 C CA . THR A 1 954 ? 168.97400 170.47600 209.36400 1.000 71.51000 954 THR A CA 1
ATOM 5033 C C . THR A 1 954 ? 168.31700 170.71800 208.01300 1.000 71.51000 954 THR A C 1
ATOM 5034 O O . THR A 1 954 ? 168.52100 171.76400 207.38900 1.000 71.51000 954 THR A O 1
ATOM 5038 N N . GLU A 1 955 ? 167.53500 169.73100 207.57000 1.000 65.57000 955 GLU A N 1
ATOM 5039 C CA . GLU A 1 955 ? 167.01700 169.73200 206.20900 1.000 65.57000 955 GLU A CA 1
ATOM 5040 C C . GLU A 1 955 ? 166.03700 170.86900 205.98100 1.000 65.57000 955 GLU A C 1
ATOM 5041 O O . GLU A 1 955 ? 165.90100 171.34500 204.84800 1.000 65.57000 955 GLU A O 1
ATOM 5047 N N . ASP A 1 956 ? 165.34000 171.30800 207.03300 1.000 71.23000 956 ASP A N 1
ATOM 5048 C CA . ASP A 1 956 ? 164.37400 172.39000 206.87200 1.000 71.23000 956 ASP A CA 1
ATOM 5049 C C . ASP A 1 956 ? 165.03400 173.63100 206.29000 1.000 71.23000 956 ASP A C 1
ATOM 5050 O O . ASP A 1 956 ? 164.44600 174.31500 205.44700 1.000 71.23000 956 ASP A O 1
ATOM 5055 N N . ASP A 1 957 ? 166.26700 173.92400 206.70500 1.000 64.64000 957 ASP A N 1
ATOM 5056 C CA . ASP A 1 957 ? 167.03800 174.96200 206.03200 1.000 64.64000 957 ASP A CA 1
ATOM 5057 C C . ASP A 1 957 ? 167.21400 174.63000 204.55600 1.000 64.64000 957 ASP A C 1
ATOM 5058 O O . ASP A 1 957 ? 166.82400 175.40600 203.67700 1.000 64.64000 957 ASP A O 1
ATOM 5063 N N . TYR A 1 958 ? 167.81000 173.47100 204.27100 1.000 62.11000 958 TYR A N 1
ATOM 5064 C CA . TYR A 1 958 ? 168.06900 173.06900 202.89200 1.000 62.11000 958 TYR A CA 1
ATOM 5065 C C . TYR A 1 958 ? 166.78000 172.98100 202.08700 1.000 62.11000 958 TYR A C 1
ATOM 5066 O O . TYR A 1 958 ? 166.67300 173.55500 200.99600 1.000 62.11000 958 TYR A O 1
ATOM 5075 N N . LEU A 1 959 ? 165.80100 172.23700 202.60000 1.000 57.59000 959 LEU A N 1
ATOM 5076 C CA . LEU A 1 959 ? 164.56900 172.01800 201.85200 1.000 57.59000 959 LEU A CA 1
ATOM 5077 C C . LEU A 1 959 ? 163.82500 173.32700 201.62200 1.000 57.59000 959 LEU A C 1
ATOM 5078 O O . LEU A 1 959 ? 163.33300 173.58700 200.52000 1.000 57.59000 959 LEU A O 1
ATOM 5083 N N . GLN A 1 960 ? 163.75300 174.18000 202.64500 1.000 60.36000 960 GLN A N 1
ATOM 5084 C CA . GLN A 1 960 ? 163.04600 175.44200 202.48000 1.000 60.36000 960 GLN A CA 1
ATOM 5085 C C . GLN A 1 960 ? 163.77800 176.37700 201.52900 1.000 60.36000 960 GLN A C 1
ATOM 5086 O O . GLN A 1 960 ? 163.13200 177.07800 200.74500 1.000 60.36000 960 GLN A O 1
ATOM 5092 N N . LEU A 1 961 ? 165.11300 176.40000 201.57100 1.000 55.88000 961 LEU A N 1
ATOM 5093 C CA . LEU A 1 961 ? 165.86400 177.22900 200.63500 1.000 55.88000 961 LEU A CA 1
ATOM 5094 C C . LEU A 1 961 ? 165.63100 176.77600 199.20200 1.000 55.88000 961 LEU A C 1
ATOM 5095 O O . LEU A 1 961 ? 165.32100 177.58900 198.32000 1.000 55.88000 961 LEU A O 1
ATOM 5100 N N . ALA A 1 962 ? 165.79300 175.47600 198.94900 1.000 51.02000 962 ALA A N 1
ATOM 5101 C CA . ALA A 1 962 ? 165.54300 174.95900 197.61200 1.000 51.02000 962 ALA A CA 1
ATOM 5102 C C . ALA A 1 962 ? 164.11300 175.24500 197.18100 1.000 51.02000 962 ALA A C 1
ATOM 5103 O O . ALA A 1 962 ? 163.86200 175.58800 196.01900 1.000 51.02000 962 ALA A O 1
ATOM 5105 N N . GLU A 1 963 ? 163.16400 175.15000 198.11300 1.000 52.03000 963 GLU A N 1
ATOM 5106 C CA . GLU A 1 963 ? 161.76600 175.36700 197.77200 1.000 52.03000 963 GLU A CA 1
ATOM 5107 C C . GLU A 1 963 ? 161.50800 176.81100 197.37800 1.000 52.03000 963 GLU A C 1
ATOM 5108 O O . GLU A 1 963 ? 160.83300 177.07400 196.38100 1.000 52.03000 963 GLU A O 1
ATOM 5114 N N . GLU A 1 964 ? 162.01800 177.76800 198.15500 1.000 57.27000 964 GLU A N 1
ATOM 5115 C CA . GLU A 1 964 ? 161.77900 179.16200 197.79900 1.000 57.27000 964 GLU A CA 1
ATOM 5116 C C . GLU A 1 964 ? 162.49800 179.53300 196.51300 1.000 57.27000 964 GLU A C 1
ATOM 5117 O O . GLU A 1 964 ? 161.97600 180.32600 195.72300 1.000 57.27000 964 GLU A O 1
ATOM 5123 N N . GLN A 1 965 ? 163.67900 178.95900 196.27100 1.000 52.19000 965 GLN A N 1
ATOM 5124 C CA . GLN A 1 965 ? 164.36000 179.19600 195.00400 1.000 52.19000 965 GLN A CA 1
ATOM 5125 C C . GLN A 1 965 ? 163.52500 178.69600 193.83100 1.000 52.19000 965 GLN A C 1
ATOM 5126 O O . GLN A 1 965 ? 163.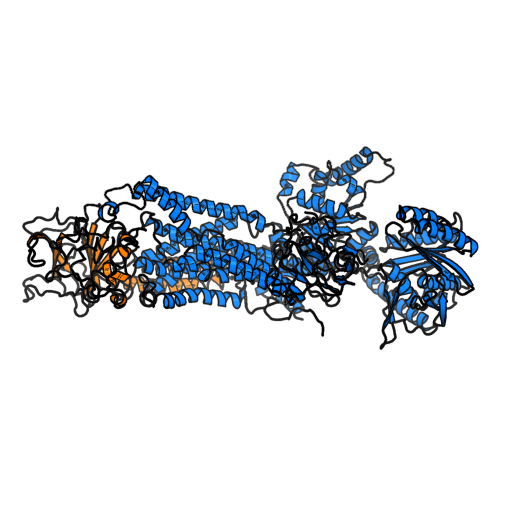27800 179.43400 192.86600 1.000 52.19000 965 GLN A O 1
ATOM 5132 N N . LEU A 1 966 ? 163.08300 177.43700 193.89800 1.000 48.97000 966 LEU A N 1
ATOM 5133 C CA . LEU A 1 966 ? 162.25300 176.88900 192.83100 1.000 48.97000 966 LEU A CA 1
ATOM 5134 C C . LEU A 1 966 ? 160.97300 177.68700 192.66800 1.000 48.97000 966 LEU A C 1
ATOM 5135 O O . LEU A 1 966 ? 160.52000 177.92300 191.54400 1.000 48.97000 966 LEU A O 1
ATOM 5140 N N . LYS A 1 967 ? 160.38200 178.12600 193.77800 1.000 51.70000 967 LYS A N 1
ATOM 5141 C CA . LYS A 1 967 ? 159.12200 178.84700 193.70200 1.000 51.70000 967 LYS A CA 1
ATOM 5142 C C . LYS A 1 967 ? 159.30900 180.20700 193.05200 1.000 51.70000 967 LYS A C 1
ATOM 5143 O O . LYS A 1 967 ? 158.46800 180.63600 192.26200 1.000 51.70000 967 LYS A O 1
ATOM 5149 N N . THR A 1 968 ? 160.40800 180.89600 193.35100 1.000 49.87000 968 THR A N 1
ATOM 5150 C CA . THR A 1 968 ? 160.65300 182.17600 192.69700 1.000 49.87000 968 THR A CA 1
ATOM 5151 C C . THR A 1 968 ? 160.91500 181.98700 191.21000 1.000 49.87000 968 THR A C 1
ATOM 5152 O O . THR A 1 968 ? 160.41100 182.75400 190.37600 1.000 49.87000 968 THR A O 1
ATOM 5156 N N . ASN A 1 969 ? 161.68800 180.95800 190.85500 1.000 50.03000 969 ASN A N 1
ATOM 5157 C CA . ASN A 1 969 ? 161.96400 180.71500 189.44500 1.000 50.03000 969 ASN A CA 1
ATOM 5158 C C . ASN A 1 969 ? 160.70800 180.30300 188.69200 1.000 50.03000 969 ASN A C 1
ATOM 5159 O O . ASN A 1 969 ? 160.59600 180.55900 187.48900 1.000 50.03000 969 ASN A O 1
ATOM 5164 N N . LEU A 1 970 ? 159.75400 179.67700 189.38000 1.000 56.30000 970 LEU A N 1
ATOM 5165 C CA . LEU A 1 970 ? 158.47800 179.32000 188.77500 1.000 56.30000 970 LEU A CA 1
ATOM 5166 C C . LEU A 1 970 ? 157.45900 180.45000 188.82100 1.000 56.30000 970 LEU A C 1
ATOM 5167 O O . LEU A 1 970 ? 156.46500 180.38700 188.09400 1.000 56.30000 970 LEU A O 1
ATOM 5172 N N . GLU A 1 971 ? 157.65400 181.45800 189.66900 1.000 60.07000 971 GLU A N 1
ATOM 5173 C CA . GLU A 1 971 ? 156.86500 182.67700 189.56500 1.000 60.07000 971 GLU A CA 1
ATOM 5174 C C . GLU A 1 971 ? 157.41500 183.63200 188.52000 1.000 60.07000 971 GLU A C 1
ATOM 5175 O O . GLU A 1 971 ? 156.70800 184.56500 188.12000 1.000 60.07000 971 GLU A O 1
ATOM 5181 N N . ARG A 1 972 ? 158.65800 183.42500 188.07300 1.000 60.35000 972 ARG A N 1
ATOM 5182 C CA . ARG A 1 972 ? 159.12600 184.13300 186.88200 1.000 60.35000 972 ARG A CA 1
ATOM 5183 C C . ARG A 1 972 ? 158.23800 183.86900 185.67200 1.000 60.35000 972 ARG A C 1
ATOM 5184 O O . ARG A 1 972 ? 158.39500 184.54200 184.64800 1.000 60.35000 972 ARG A O 1
ATOM 5192 N N . PHE A 1 973 ? 157.33300 182.90300 185.76500 1.000 61.26000 973 PHE A N 1
ATOM 5193 C CA . PHE A 1 973 ? 156.22600 182.71100 184.83600 1.000 61.26000 973 PHE A CA 1
ATOM 5194 C C . PHE A 1 973 ? 155.07000 182.09600 185.62500 1.000 61.26000 973 PHE A C 1
ATOM 5195 O O . PHE A 1 973 ? 154.99300 182.25100 186.84700 1.000 61.26000 973 PHE A O 1
ATOM 5203 N N . ASN A 1 974 ? 154.15300 181.43200 184.92100 1.000 66.11000 974 ASN A N 1
ATOM 5204 C CA . ASN A 1 974 ? 152.80900 181.14200 185.41400 1.000 66.11000 974 ASN A CA 1
ATOM 5205 C C . ASN A 1 974 ? 152.71600 180.64800 186.85400 1.000 66.11000 974 ASN A C 1
ATOM 5206 O O . ASN A 1 974 ? 152.18300 181.36600 187.70400 1.000 66.11000 974 ASN A O 1
ATOM 5211 N N . MET A 1 975 ? 153.24700 179.46500 187.16500 1.000 73.54000 975 MET A N 1
ATOM 5212 C CA . MET A 1 975 ? 152.97400 178.88300 188.47800 1.000 73.54000 975 MET A CA 1
ATOM 5213 C C . MET A 1 975 ? 153.88000 177.67800 188.70800 1.000 73.54000 975 MET A C 1
ATOM 5214 O O . MET A 1 975 ? 154.47800 177.13500 187.77600 1.000 73.54000 975 MET A O 1
ATOM 5219 N N . THR A 1 976 ? 153.94200 177.25200 189.96800 1.000 73.06000 976 THR A N 1
ATOM 5220 C CA . THR A 1 976 ? 154.80900 176.18800 190.44900 1.000 73.06000 976 THR A CA 1
ATOM 5221 C C . THR A 1 976 ? 154.02000 174.92200 190.75800 1.000 73.06000 976 THR A C 1
ATOM 5222 O O . THR A 1 976 ? 152.82300 174.96400 191.04900 1.000 73.06000 976 THR A O 1
ATOM 5226 N N . GLY A 1 977 ? 154.72300 173.79000 190.68300 1.000 67.37000 977 GLY A N 1
ATOM 5227 C CA . GLY A 1 977 ? 154.27300 172.50400 191.19200 1.000 67.37000 977 GLY A CA 1
ATOM 5228 C C . GLY A 1 977 ? 152.82700 172.12100 190.95300 1.000 67.37000 977 GLY A C 1
ATOM 5229 O O . GLY A 1 977 ? 152.23700 171.40300 191.76600 1.000 67.37000 977 GLY A O 1
ATOM 5230 N N . ASP A 1 978 ? 152.24700 172.57300 189.84400 1.000 72.47000 978 ASP A N 1
ATOM 5231 C CA . ASP A 1 978 ? 150.83300 172.34900 189.56400 1.000 72.47000 978 ASP A CA 1
ATOM 5232 C C . ASP A 1 978 ? 150.68400 171.05900 188.77000 1.000 72.47000 978 ASP A C 1
ATOM 5233 O O . ASP A 1 978 ? 151.07500 170.99300 187.60100 1.000 72.47000 978 ASP A O 1
ATOM 5238 N N . ASP A 1 979 ? 150.10000 170.04000 189.40000 1.000 64.24000 979 ASP A N 1
ATOM 5239 C CA . ASP A 1 979 ? 149.83500 168.76900 188.74000 1.000 64.24000 979 ASP A CA 1
ATOM 5240 C C . ASP A 1 979 ? 148.66200 168.84200 187.77800 1.000 64.24000 979 ASP A C 1
ATOM 5241 O O . ASP A 1 979 ? 148.24200 167.80700 187.25500 1.000 64.24000 979 ASP A O 1
ATOM 5246 N N . GLU A 1 980 ? 148.11000 170.03200 187.56100 1.000 64.33000 980 GLU A N 1
ATOM 5247 C CA . GLU A 1 980 ? 147.33000 170.30500 186.36600 1.000 64.33000 980 GLU A CA 1
ATOM 5248 C C . GLU A 1 980 ? 148.16300 170.99500 185.29600 1.000 64.33000 980 GLU A C 1
ATOM 5249 O O . GLU A 1 980 ? 147.84200 170.89000 184.10900 1.000 64.33000 980 GLU A O 1
ATOM 5255 N N . GLU A 1 981 ? 149.22400 171.68800 185.68900 1.000 69.55000 981 GLU A N 1
ATOM 5256 C CA . GLU A 1 981 ? 150.22700 172.13300 184.74000 1.000 69.55000 981 GLU A CA 1
ATOM 5257 C C . GLU A 1 981 ? 151.32500 171.10000 184.53700 1.000 69.55000 981 GLU A C 1
ATOM 5258 O O . GLU A 1 981 ? 152.20000 171.30800 183.69200 1.000 69.55000 981 GLU A O 1
ATOM 5264 N N . LEU A 1 982 ? 151.30600 170.00100 185.29700 1.000 55.48000 982 LEU A N 1
ATOM 5265 C CA . LEU A 1 982 ? 152.13100 168.83700 184.99200 1.000 55.48000 982 LEU A CA 1
ATOM 5266 C C . LEU A 1 982 ? 151.37000 167.80700 184.17300 1.000 55.48000 982 LEU A C 1
ATOM 5267 O O . LEU A 1 982 ? 151.89300 167.30200 183.17600 1.000 55.48000 982 LEU A O 1
ATOM 5272 N N . LYS A 1 983 ? 150.14100 167.48400 184.57400 1.000 54.26000 983 LYS A N 1
ATOM 5273 C CA . LYS A 1 983 ? 149.29900 166.62400 183.75400 1.000 54.26000 983 LYS A CA 1
ATOM 5274 C C . LYS A 1 983 ? 149.15400 167.16100 182.33900 1.000 54.26000 983 LYS A C 1
ATOM 5275 O O . LYS A 1 983 ? 148.91600 166.38200 181.41100 1.000 54.26000 983 LYS A O 1
ATOM 5281 N N . ARG A 1 984 ? 149.30200 168.47000 182.15500 1.000 54.81000 984 ARG A N 1
ATOM 5282 C CA . ARG A 1 984 ? 149.28100 169.07500 180.83200 1.000 54.81000 984 ARG A CA 1
ATOM 5283 C C . ARG A 1 984 ? 150.65900 169.08200 180.19200 1.000 54.81000 984 ARG A C 1
ATOM 5284 O O . ARG A 1 984 ? 150.78400 168.82400 178.99200 1.000 54.81000 984 ARG A O 1
ATOM 5292 N N . ALA A 1 985 ? 151.70200 169.37500 180.97100 1.000 47.28000 985 ALA A N 1
ATOM 5293 C CA . ALA A 1 985 ? 153.05300 169.37400 180.42600 1.000 47.28000 985 ALA A CA 1
ATOM 5294 C C . ALA A 1 985 ? 153.50100 167.98300 180.01300 1.000 47.28000 985 ALA A C 1
ATOM 5295 O O . ALA A 1 985 ? 154.39100 167.85300 179.17000 1.000 47.28000 985 ALA A O 1
ATOM 5297 N N . ARG A 1 986 ? 152.89800 166.94300 180.57300 1.000 42.08000 986 ARG A N 1
ATOM 5298 C CA . ARG A 1 986 ? 153.25000 165.57600 180.22800 1.000 42.08000 986 ARG A CA 1
ATOM 5299 C C . ARG A 1 986 ? 152.78800 165.18300 178.83200 1.000 42.08000 986 ARG A C 1
ATOM 5300 O O . ARG A 1 986 ? 152.99700 164.03400 178.43400 1.000 42.08000 986 ARG A O 1
ATOM 5308 N N . LYS A 1 987 ? 152.16800 166.09300 178.07500 1.000 42.48000 987 LYS A N 1
ATOM 5309 C CA . LYS A 1 987 ? 151.57900 165.74000 176.78800 1.000 42.48000 987 LYS A CA 1
ATOM 5310 C C . LYS A 1 987 ? 151.93100 166.72600 175.67800 1.000 42.48000 987 LYS A C 1
ATOM 5311 O O . LYS A 1 987 ? 151.25400 166.73900 174.64600 1.000 42.48000 987 LYS A O 1
ATOM 5317 N N . ASP A 1 988 ? 152.96200 167.55200 175.84900 1.000 44.99000 988 ASP A N 1
ATOM 5318 C CA . ASP A 1 988 ? 153.32700 168.50700 174.81100 1.000 44.99000 988 ASP A CA 1
ATOM 5319 C C . ASP A 1 988 ? 154.83800 168.50000 174.61700 1.000 44.99000 988 ASP A C 1
ATOM 5320 O O . ASP A 1 988 ? 155.59800 168.26000 175.55800 1.000 44.99000 988 ASP A O 1
ATOM 5325 N N . HIS A 1 989 ? 155.26700 168.75900 173.37900 1.000 37.07000 989 HIS A N 1
ATOM 5326 C CA . HIS A 1 989 ? 156.67000 168.64800 172.99200 1.000 37.07000 989 HIS A CA 1
ATOM 5327 C C . HIS A 1 989 ? 157.09800 169.81000 172.09100 1.000 37.07000 989 HIS A C 1
ATOM 5328 O O . HIS A 1 989 ? 157.70300 169.63100 171.04100 1.000 37.07000 989 HIS A O 1
ATOM 5335 N N . ASN A 1 990 ? 156.79700 171.03400 172.50500 1.000 42.92000 990 ASN A N 1
ATOM 5336 C CA . ASN A 1 990 ? 156.87800 172.18400 171.60200 1.000 42.92000 990 ASN A CA 1
ATOM 5337 C C . ASN A 1 990 ? 158.17300 172.97800 171.74400 1.000 42.92000 990 ASN A C 1
ATOM 5338 O O . ASN A 1 990 ? 158.14100 174.12000 172.19900 1.000 42.92000 990 ASN A O 1
ATOM 5343 N N . ALA A 1 991 ? 159.31300 172.40400 171.36100 1.000 39.39000 991 ALA A N 1
ATOM 5344 C CA . ALA A 1 991 ? 160.47600 173.17100 170.92400 1.000 39.39000 991 ALA A CA 1
ATOM 5345 C C . ALA A 1 991 ? 160.86400 174.30900 171.87200 1.000 39.39000 991 ALA A C 1
ATOM 5346 O O . ALA A 1 991 ? 160.50500 175.46700 171.63300 1.000 39.39000 991 ALA A O 1
ATOM 5348 N N . PRO A 1 992 ? 161.57500 174.00600 172.96800 1.000 44.61000 992 PRO A N 1
ATOM 5349 C CA . PRO A 1 992 ? 161.71500 174.95700 174.08100 1.000 44.61000 992 PRO A CA 1
ATOM 5350 C C . PRO A 1 992 ? 162.07300 176.37800 173.68000 1.000 44.61000 992 PRO A C 1
ATOM 5351 O O . PRO A 1 992 ? 162.78600 176.59400 172.69600 1.000 44.61000 992 PRO A O 1
ATOM 5355 N N . SER A 1 993 ? 161.57000 177.35100 174.43400 1.000 52.87000 993 SER A N 1
ATOM 5356 C CA . SER A 1 993 ? 161.88100 178.75100 174.18800 1.000 52.87000 993 SER A CA 1
ATOM 5357 C C . SER A 1 993 ? 163.38600 178.95000 174.28800 1.000 52.87000 993 SER A C 1
ATOM 5358 O O . SER A 1 993 ? 164.02200 178.43500 175.21300 1.000 52.87000 993 SER A O 1
ATOM 5361 N N . PRO A 1 994 ? 163.98500 179.68400 173.36500 1.000 49.97000 994 PRO A N 1
ATOM 5362 C CA . PRO A 1 994 ? 165.44800 179.76100 173.31400 1.000 49.97000 994 PRO A CA 1
ATOM 5363 C C . PRO A 1 994 ? 166.03600 180.78100 174.27200 1.000 49.97000 994 PRO A C 1
ATOM 5364 O O . PRO A 1 994 ? 167.19000 181.18800 174.11200 1.000 49.97000 994 PRO A O 1
ATOM 5368 N N . THR A 1 995 ? 165.26400 181.21100 175.26400 1.000 52.93000 995 THR A N 1
ATOM 5369 C CA . THR A 1 995 ? 165.66100 182.34400 176.07900 1.000 52.93000 995 THR A CA 1
ATOM 5370 C C . THR A 1 995 ? 166.13800 181.98500 177.47800 1.000 52.93000 995 THR A C 1
ATOM 5371 O O . THR A 1 995 ? 166.76900 182.82800 178.12000 1.000 52.93000 995 THR A O 1
ATOM 5375 N N . TYR A 1 996 ? 165.88900 180.77200 177.96500 1.000 50.99000 996 TYR A N 1
ATOM 5376 C CA . TYR A 1 996 ? 166.20400 180.42900 179.34400 1.000 50.99000 996 TYR A CA 1
ATOM 5377 C C . TYR A 1 996 ? 167.25500 179.33000 179.41800 1.000 50.99000 996 TYR A C 1
ATOM 5378 O O . TYR A 1 996 ? 167.48300 178.58900 178.46100 1.000 50.99000 996 TYR A O 1
ATOM 5387 N N . ALA A 1 997 ? 167.88900 179.23400 180.58300 1.000 35.62000 997 ALA A N 1
ATOM 5388 C CA . ALA A 1 997 ? 168.88400 178.20700 180.85500 1.000 35.62000 997 ALA A CA 1
ATOM 5389 C C . ALA A 1 997 ? 169.07500 178.10000 182.35700 1.000 35.62000 997 ALA A C 1
ATOM 5390 O O . ALA A 1 997 ? 168.81800 179.05300 183.09200 1.000 35.62000 997 ALA A O 1
ATOM 5392 N N . LEU A 1 998 ? 169.52600 176.93200 182.80500 1.000 27.13000 998 LEU A N 1
ATOM 5393 C CA . LEU A 1 998 ? 169.75500 176.67600 184.21900 1.000 27.13000 998 LEU A CA 1
ATOM 5394 C C . LEU A 1 998 ? 171.20300 176.31100 184.47600 1.000 27.13000 998 LEU A C 1
ATOM 5395 O O . LEU A 1 998 ? 171.84800 175.65900 183.65700 1.000 27.13000 998 LEU A O 1
ATOM 5400 N N . VAL A 1 999 ? 171.70100 176.71900 185.63500 1.000 24.60000 999 VAL A N 1
ATOM 5401 C CA . VAL A 1 999 ? 172.98900 176.27500 186.14300 1.000 24.60000 999 VAL A CA 1
ATOM 5402 C C . VAL A 1 999 ? 172.73600 175.79300 187.55700 1.000 24.60000 999 VAL A C 1
ATOM 5403 O O . VAL A 1 999 ? 172.39700 176.59500 188.43300 1.000 24.60000 999 VAL A O 1
ATOM 5407 N N . ILE A 1 1000 ? 172.88800 174.49500 187.79000 1.000 27.09000 1000 ILE A N 1
ATOM 5408 C CA . ILE A 1 1000 ? 172.60900 173.89900 189.08600 1.000 27.09000 1000 ILE A CA 1
ATOM 5409 C C . ILE A 1 1000 ? 173.85700 173.18700 189.56900 1.000 27.09000 1000 ILE A C 1
ATOM 5410 O O . ILE A 1 1000 ? 174.52300 172.49600 188.79400 1.000 27.09000 1000 ILE A O 1
ATOM 5415 N N . ASP A 1 1001 ? 174.17100 173.35800 190.84500 1.000 33.56000 1001 ASP A N 1
ATOM 5416 C CA . ASP A 1 1001 ? 175.34300 172.74100 191.43400 1.000 33.56000 1001 ASP A CA 1
ATOM 5417 C C . ASP A 1 1001 ? 175.07600 171.26200 191.68600 1.000 33.56000 1001 ASP A C 1
ATOM 5418 O O . ASP A 1 1001 ? 173.97800 170.75300 191.45900 1.000 33.56000 1001 ASP A O 1
ATOM 5423 N N . GLY A 1 1002 ? 176.09400 170.55300 192.15500 1.000 35.49000 1002 GLY A N 1
ATOM 5424 C CA . GLY A 1 1002 ? 175.89800 169.16400 192.51400 1.000 35.49000 1002 GLY A CA 1
ATOM 5425 C C . GLY A 1 1002 ? 175.39800 168.94000 193.91800 1.000 35.49000 1002 GLY A C 1
ATOM 5426 O O . GLY A 1 1002 ? 175.12700 167.79800 194.29500 1.000 35.49000 1002 GLY A O 1
ATOM 5427 N N . PHE A 1 1003 ? 175.29000 170.00900 194.70100 1.000 45.82000 1003 PHE A N 1
ATOM 5428 C CA . PHE A 1 1003 ? 174.75000 169.97800 196.05100 1.000 45.82000 1003 PHE A CA 1
ATOM 5429 C C . PHE A 1 1003 ? 173.26500 170.31500 196.05100 1.000 45.82000 1003 PHE A C 1
ATOM 5430 O O . PHE A 1 1003 ? 172.45800 169.57700 196.62000 1.000 45.82000 1003 PHE A O 1
ATOM 5438 N N . THR A 1 1004 ? 172.89800 171.42500 195.40700 1.000 39.25000 1004 THR A N 1
ATOM 5439 C CA . THR A 1 1004 ? 171.49500 171.79200 195.26000 1.000 39.25000 1004 THR A CA 1
ATOM 5440 C C . THR A 1 1004 ? 170.69900 170.69800 194.56800 1.000 39.25000 1004 THR A C 1
ATOM 5441 O O . THR A 1 1004 ? 169.49700 170.54800 194.81600 1.000 39.25000 1004 THR A O 1
ATOM 5445 N N . LEU A 1 1005 ? 171.34600 169.93300 193.69400 1.000 37.63000 1005 LEU A N 1
ATOM 5446 C CA . LEU A 1 1005 ? 170.67000 168.83100 193.02400 1.000 37.63000 1005 LEU A CA 1
ATOM 5447 C C . LEU A 1 1005 ? 170.16200 167.81200 194.03400 1.000 37.63000 1005 LEU A C 1
ATOM 5448 O O . LEU A 1 1005 ? 169.00800 167.37700 193.96900 1.000 37.63000 1005 LEU A O 1
ATOM 5453 N N . ARG A 1 1006 ? 171.00900 167.44200 194.99500 1.000 45.51000 1006 ARG A N 1
ATOM 5454 C CA . ARG A 1 1006 ? 170.64300 166.42800 195.97700 1.000 45.51000 1006 ARG A CA 1
ATOM 5455 C C . ARG A 1 1006 ? 169.39100 166.80800 196.74900 1.000 45.51000 1006 ARG A C 1
ATOM 5456 O O . ARG A 1 1006 ? 168.61200 165.93100 197.13400 1.000 45.51000 1006 ARG A O 1
ATOM 5464 N N . TRP A 1 1007 ? 169.17700 168.09700 196.98900 1.000 46.25000 1007 TRP A N 1
ATOM 5465 C CA . TRP A 1 1007 ? 168.01800 168.52900 197.75300 1.000 46.25000 1007 TRP A CA 1
ATOM 5466 C C . TRP A 1 1007 ? 166.81100 168.81100 196.88600 1.000 46.25000 1007 TRP A C 1
ATOM 5467 O O . TRP A 1 1007 ? 165.67900 168.63500 197.34600 1.000 46.25000 1007 TRP A O 1
ATOM 5478 N N . VAL A 1 1008 ? 167.01200 169.24300 195.64300 1.000 40.22000 1008 VAL A N 1
ATOM 5479 C CA . VAL A 1 1008 ? 165.85900 169.46100 194.78200 1.000 40.22000 1008 VAL A CA 1
ATOM 5480 C C . VAL A 1 1008 ? 165.37000 168.14800 194.18600 1.000 40.22000 1008 VAL A C 1
ATOM 5481 O O . VAL A 1 1008 ? 164.19700 168.04100 193.80800 1.000 40.22000 1008 VAL A O 1
ATOM 5485 N N . LEU A 1 1009 ? 166.22200 167.12800 194.13300 1.000 41.28000 1009 LEU A N 1
ATOM 5486 C CA . LEU A 1 1009 ? 165.77800 165.77500 193.83300 1.000 41.28000 1009 LEU A CA 1
ATOM 5487 C C . LEU A 1 1009 ? 165.17300 165.07300 195.04200 1.000 41.28000 1009 LEU A C 1
ATOM 5488 O O . LEU A 1 1009 ? 165.06500 163.84200 195.04300 1.000 41.28000 1009 LEU A O 1
ATOM 5493 N N . SER A 1 1010 ? 164.80200 165.82000 196.07800 1.000 46.85000 1010 SER A N 1
ATOM 5494 C CA . SER A 1 1010 ? 163.97600 165.26700 197.13700 1.000 46.85000 1010 SER A CA 1
ATOM 5495 C C . SER A 1 1010 ? 162.55300 165.07700 196.62900 1.000 46.85000 1010 SER A C 1
ATOM 5496 O O . SER A 1 1010 ? 162.07800 165.79700 195.74800 1.000 46.85000 1010 SER A O 1
ATOM 5499 N N . ASP A 1 1011 ? 161.86100 164.10400 197.21000 1.000 47.85000 1011 ASP A N 1
ATOM 5500 C CA . ASP A 1 1011 ? 160.63200 163.61500 196.60600 1.000 47.85000 1011 ASP A CA 1
ATOM 5501 C C . ASP A 1 1011 ? 159.48200 164.60700 196.69100 1.000 47.85000 1011 ASP A C 1
ATOM 5502 O O . ASP A 1 1011 ? 158.50200 164.45400 195.95600 1.000 47.85000 1011 ASP A O 1
ATOM 5507 N N . SER A 1 1012 ? 159.57700 165.61900 197.55000 1.000 46.31000 1012 SER A N 1
ATOM 5508 C CA . SER A 1 1012 ? 158.53100 166.63100 197.64000 1.000 46.31000 1012 SER A CA 1
ATOM 5509 C C . SER A 1 1012 ? 158.71700 167.77400 196.65300 1.000 46.31000 1012 SER A C 1
ATOM 5510 O O . SER A 1 1012 ? 157.80100 168.58700 196.48900 1.000 46.31000 1012 SER A O 1
ATOM 5513 N N . LEU A 1 1013 ? 159.87400 167.85700 195.99900 1.000 43.63000 1013 LEU A N 1
ATOM 5514 C CA . LEU A 1 1013 ? 160.18500 168.95300 195.09800 1.000 43.63000 1013 LEU A CA 1
ATOM 5515 C C . LEU A 1 1013 ? 160.35300 168.52700 193.65000 1.000 43.63000 1013 LEU A C 1
ATOM 5516 O O . LEU A 1 1013 ? 160.27500 169.38500 192.76600 1.000 43.63000 1013 LEU A O 1
ATOM 5521 N N . LYS A 1 1014 ? 160.57300 167.23400 193.39300 1.000 42.56000 1014 LYS A N 1
ATOM 5522 C CA . LYS A 1 1014 ? 160.86300 166.76200 192.04300 1.000 42.56000 1014 LYS A CA 1
ATOM 5523 C C . LYS A 1 1014 ? 159.87200 167.31600 191.03000 1.000 42.56000 1014 LYS A C 1
ATOM 5524 O O . LYS A 1 1014 ? 160.27100 167.92100 190.02900 1.000 42.56000 1014 LYS A O 1
ATOM 5530 N N . GLN A 1 1015 ? 158.57400 167.13200 191.28300 1.000 41.85000 1015 GLN A N 1
ATOM 5531 C CA . GLN A 1 1015 ? 157.55200 167.70700 190.41500 1.000 41.85000 1015 GLN A CA 1
ATOM 5532 C C . GLN A 1 1015 ? 157.87300 169.15500 190.08000 1.000 41.85000 1015 GLN A C 1
ATOM 5533 O O . GLN A 1 1015 ? 158.07800 169.50100 188.91200 1.000 41.85000 1015 GLN A O 1
ATOM 5539 N N . LYS A 1 1016 ? 157.95800 170.00800 191.10400 1.000 44.54000 1016 LYS A N 1
ATOM 5540 C CA . LYS A 1 1016 ? 158.35900 171.39500 190.89600 1.000 44.54000 1016 LYS A CA 1
ATOM 5541 C C . LYS A 1 1016 ? 159.57600 171.46800 189.99300 1.000 44.54000 1016 LYS A C 1
ATOM 5542 O O . LYS A 1 1016 ? 159.53600 172.06300 188.91000 1.000 44.54000 1016 LYS A O 1
ATOM 5548 N N . PHE A 1 1017 ? 160.65400 170.80700 190.41300 1.000 36.49000 1017 PHE A N 1
ATOM 5549 C CA . PHE A 1 1017 ? 161.88300 170.79200 189.63500 1.000 36.49000 1017 PHE A CA 1
ATOM 5550 C C . PHE A 1 1017 ? 161.60400 170.42100 188.19000 1.000 36.49000 1017 PHE A C 1
ATOM 5551 O O . PHE A 1 1017 ? 161.98000 171.15300 187.26800 1.000 36.49000 1017 PHE A O 1
ATOM 5559 N N . LEU A 1 1018 ? 160.88500 169.31500 187.98100 1.000 38.47000 1018 LEU A N 1
ATOM 5560 C CA . LEU A 1 1018 ? 160.58400 168.86200 186.62800 1.000 38.47000 1018 LEU A CA 1
ATOM 5561 C C . LEU A 1 1018 ? 160.03500 169.99500 185.78200 1.000 38.47000 1018 LEU A C 1
ATOM 5562 O O . LEU A 1 1018 ? 160.53200 170.25900 184.68300 1.000 38.47000 1018 LEU A O 1
ATOM 5567 N N . LEU A 1 1019 ? 159.03600 170.70500 186.30200 1.000 39.88000 1019 LEU A N 1
ATOM 5568 C CA . LEU A 1 1019 ? 158.40900 171.75700 185.51400 1.000 39.88000 1019 LEU A CA 1
ATOM 5569 C C . LEU A 1 1019 ? 159.43800 172.78900 185.08400 1.000 39.88000 1019 LEU A C 1
ATOM 5570 O O . LEU A 1 1019 ? 159.51100 173.15800 183.90500 1.000 39.88000 1019 LEU A O 1
ATOM 5575 N N . LEU A 1 1020 ? 160.28500 173.22000 186.01700 1.000 34.39000 1020 LEU A N 1
ATOM 5576 C CA . LEU A 1 1020 ? 161.34000 174.15800 185.66400 1.000 34.39000 1020 LEU A CA 1
ATOM 5577 C C . LEU A 1 1020 ? 162.24400 173.56500 184.59400 1.000 34.39000 1020 LEU A C 1
ATOM 5578 O O . LEU A 1 1020 ? 162.53500 174.21000 183.58100 1.000 34.39000 1020 LEU A O 1
ATOM 5583 N N . CYS A 1 1021 ? 162.64800 172.31400 184.77200 1.000 33.43000 1021 CYS A N 1
ATOM 5584 C CA . CYS A 1 1021 ? 163.53200 171.67700 183.81200 1.000 33.43000 1021 CYS A CA 1
ATOM 5585 C C . CYS A 1 1021 ? 162.82000 171.24500 182.54300 1.000 33.43000 1021 CYS A C 1
ATOM 5586 O O . CYS A 1 1021 ? 163.40300 170.50000 181.75400 1.000 33.43000 1021 CYS A O 1
ATOM 5589 N N . LYS A 1 1022 ? 161.57800 171.67200 182.32800 1.000 32.45000 1022 LYS A N 1
ATOM 5590 C CA . LYS A 1 1022 ? 160.98500 171.56700 181.00500 1.000 32.45000 1022 LYS A CA 1
ATOM 5591 C C . LYS A 1 1022 ? 160.92500 172.90600 180.29600 1.000 32.45000 1022 LYS A C 1
ATOM 5592 O O . LYS A 1 1022 ? 160.76400 172.94000 179.07300 1.000 32.45000 1022 LYS A O 1
ATOM 5598 N N . GLN A 1 1023 ? 161.07000 174.00300 181.03100 1.000 39.87000 1023 GLN A N 1
ATOM 5599 C CA . GLN A 1 1023 ? 160.89100 175.31500 180.43100 1.000 39.87000 1023 GLN A CA 1
ATOM 5600 C C . GLN A 1 1023 ? 162.17500 175.85200 179.81500 1.000 39.87000 1023 GLN A C 1
ATOM 5601 O O . GLN A 1 1023 ? 162.12200 176.69800 178.91700 1.000 39.87000 1023 GLN A O 1
ATOM 5607 N N . CYS A 1 1024 ? 163.32300 175.37000 180.26400 1.000 38.00000 1024 CYS A N 1
ATOM 5608 C CA . CYS A 1 1024 ? 164.59600 175.94000 179.86200 1.000 38.00000 1024 CYS A CA 1
ATOM 5609 C C . CYS A 1 1024 ? 165.17800 175.21400 178.65100 1.000 38.00000 1024 CYS A C 1
ATOM 5610 O O . CYS A 1 1024 ? 164.89500 174.04300 178.39400 1.000 38.00000 1024 CYS A O 1
ATOM 5613 N N . LYS A 1 1025 ? 166.01600 175.93900 177.91500 1.000 34.06000 1025 LYS A N 1
ATOM 5614 C CA . LYS A 1 1025 ? 166.65100 175.44100 176.70600 1.000 34.06000 1025 LYS A CA 1
ATOM 5615 C C . LYS A 1 1025 ? 167.90900 174.63500 176.98300 1.000 34.06000 1025 LYS A C 1
ATOM 5616 O O . LYS A 1 1025 ? 168.32200 173.84300 176.13300 1.000 34.06000 1025 LYS A O 1
ATOM 5622 N N . SER A 1 1026 ? 168.52500 174.81500 178.14700 1.000 31.01000 1026 SER A N 1
ATOM 5623 C CA . SER A 1 1026 ? 169.75400 174.12100 178.49200 1.000 31.01000 1026 SER A CA 1
ATOM 5624 C C . SER A 1 1026 ? 169.85800 174.03000 180.00300 1.000 31.01000 1026 SER A C 1
ATOM 5625 O O . SER A 1 1026 ? 169.32100 174.86500 180.73200 1.000 31.01000 1026 SER A O 1
ATOM 5628 N N . VAL A 1 1027 ? 170.57600 173.02100 180.47100 1.000 20.00000 1027 VAL A N 1
ATOM 5629 C CA . VAL A 1 1027 ? 170.75300 172.81500 181.90000 1.000 20.00000 1027 VAL A CA 1
ATOM 5630 C C . VAL A 1 1027 ? 172.17000 172.33600 182.13900 1.000 20.00000 1027 VAL A C 1
ATOM 5631 O O . VAL A 1 1027 ? 172.59900 171.33400 181.56100 1.000 20.00000 1027 VAL A O 1
ATOM 5635 N N . LEU A 1 1028 ? 172.89700 173.05100 182.98100 1.000 21.52000 1028 LEU A N 1
ATOM 5636 C CA . LEU A 1 1028 ? 174.21400 172.63900 183.42400 1.000 21.52000 1028 LEU A CA 1
ATOM 5637 C C . LEU A 1 1028 ? 174.08500 172.04500 184.81300 1.000 21.52000 1028 LEU A C 1
ATOM 5638 O O . LEU A 1 1028 ? 173.37200 172.58700 185.65800 1.000 21.52000 1028 LEU A O 1
ATOM 5643 N N . CYS A 1 1029 ? 174.76600 170.93500 185.04600 1.000 26.73000 1029 CYS A N 1
ATOM 5644 C CA . CYS A 1 1029 ? 174.79500 170.30100 186.35800 1.000 26.73000 1029 CYS A CA 1
ATOM 5645 C C . CYS A 1 1029 ? 176.25600 170.18900 186.77200 1.000 26.73000 1029 CYS A C 1
ATOM 5646 O O . CYS A 1 1029 ? 176.92300 169.19700 186.47100 1.000 26.73000 1029 CYS A O 1
ATOM 5649 N N . CYS A 1 1030 ? 176.74500 171.20500 187.46900 1.000 35.87000 1030 CYS A N 1
ATOM 5650 C CA . CYS A 1 1030 ? 178.15800 171.29400 187.79600 1.000 35.87000 1030 CYS A CA 1
ATOM 5651 C C . CYS A 1 1030 ? 178.48800 170.43400 189.00700 1.000 35.87000 1030 CYS A C 1
ATOM 5652 O O . CYS A 1 1030 ? 177.83100 170.52800 190.04700 1.000 35.87000 1030 CYS A O 1
ATOM 5655 N N . ARG A 1 1031 ? 179.51700 169.60400 188.86700 1.000 37.68000 1031 ARG A N 1
ATOM 5656 C CA . ARG A 1 1031 ? 180.02100 168.75400 189.94200 1.000 37.68000 1031 ARG A CA 1
ATOM 5657 C C . ARG A 1 1031 ? 178.93500 167.81100 190.46100 1.000 37.68000 1031 ARG A C 1
ATOM 5658 O O . ARG A 1 1031 ? 178.52600 167.86000 191.61900 1.000 37.68000 1031 ARG A O 1
ATOM 5666 N N . VAL A 1 1032 ? 178.47600 166.94200 189.57600 1.000 35.53000 1032 VAL A N 1
ATOM 5667 C CA . VAL A 1 1032 ? 177.57700 165.85800 189.94200 1.000 35.53000 1032 VAL A CA 1
ATOM 5668 C C . VAL A 1 1032 ? 178.40100 164.59900 190.14800 1.000 35.53000 1032 VAL A C 1
ATOM 5669 O O . VAL A 1 1032 ? 179.47500 164.42900 189.56300 1.000 35.53000 1032 VAL A O 1
ATOM 5673 N N . SER A 1 1033 ? 177.90500 163.71700 190.99700 1.000 35.87000 1033 SER A N 1
ATOM 5674 C CA . SER A 1 1033 ? 178.52500 162.42000 191.22300 1.000 35.87000 1033 SER A CA 1
ATOM 5675 C C . SER A 1 1033 ? 177.95000 161.40100 190.25600 1.000 35.87000 1033 SER A C 1
ATOM 5676 O O . SER A 1 1033 ? 176.96000 161.66100 189.57400 1.000 35.87000 1033 SER A O 1
ATOM 5679 N N . PRO A 1 1034 ? 178.55300 160.21400 190.15900 1.000 38.54000 1034 PRO A N 1
ATOM 5680 C CA . PRO A 1 1034 ? 177.96300 159.16000 189.31800 1.000 38.54000 1034 PRO A CA 1
ATOM 5681 C C . PRO A 1 1034 ? 176.51700 158.82800 189.65600 1.000 38.54000 1034 PRO A C 1
ATOM 5682 O O . PRO A 1 1034 ? 175.87700 158.10500 188.88400 1.000 38.54000 1034 PRO A O 1
ATOM 5686 N N . ALA A 1 1035 ? 175.98400 159.32100 190.77200 1.000 35.10000 1035 ALA A N 1
ATOM 5687 C CA . ALA A 1 1035 ? 174.62400 158.99600 191.17500 1.000 35.10000 1035 ALA A CA 1
ATOM 5688 C C . ALA A 1 1035 ? 173.60100 159.94000 190.55900 1.000 35.10000 1035 ALA A C 1
ATOM 5689 O O . ALA A 1 1035 ? 172.67700 159.49000 189.87500 1.000 35.10000 1035 ALA A O 1
ATOM 5691 N N . GLN A 1 1036 ? 173.74800 161.24600 190.79700 1.000 32.77000 1036 GLN A N 1
ATOM 5692 C CA . GLN A 1 1036 ? 172.78400 162.19700 190.25700 1.000 32.77000 1036 GLN A CA 1
ATOM 5693 C C . GLN A 1 1036 ? 172.74700 162.14600 188.73900 1.000 32.77000 1036 GLN A C 1
ATOM 5694 O O . GLN A 1 1036 ? 171.71800 162.47000 188.13900 1.000 32.77000 1036 GLN A O 1
ATOM 5700 N N . LYS A 1 1037 ? 173.84200 161.71900 188.10800 1.000 31.10000 1037 LYS A N 1
ATOM 5701 C CA . LYS A 1 1037 ? 173.86600 161.58800 186.65600 1.000 31.10000 1037 LYS A CA 1
ATOM 5702 C C . LYS A 1 1037 ? 172.73500 160.69700 186.16400 1.000 31.10000 1037 LYS A C 1
ATOM 5703 O O . LYS A 1 1037 ? 171.96600 161.08600 185.28100 1.000 31.10000 1037 LYS A O 1
ATOM 5709 N N . ALA A 1 1038 ? 172.60900 159.49800 186.73500 1.000 29.59000 1038 ALA A N 1
ATOM 5710 C CA . ALA A 1 1038 ? 171.53700 158.59300 186.34100 1.000 29.59000 1038 ALA A CA 1
ATOM 5711 C C . ALA A 1 1038 ? 170.21700 158.93800 187.01500 1.000 29.59000 1038 ALA A C 1
ATOM 5712 O O . ALA A 1 1038 ? 169.14700 158.67500 186.45000 1.000 29.59000 1038 ALA A O 1
ATOM 5714 N N . ALA A 1 1039 ? 170.27100 159.53300 188.20700 1.000 28.55000 1039 ALA A N 1
ATOM 5715 C CA . ALA A 1 1039 ? 169.04500 159.90800 188.89700 1.000 28.55000 1039 ALA A CA 1
ATOM 5716 C C . ALA A 1 1039 ? 168.25500 160.94700 188.11200 1.000 28.55000 1039 ALA A C 1
ATOM 5717 O O . ALA A 1 1039 ? 167.02500 160.87300 188.04100 1.000 28.55000 1039 ALA A O 1
ATOM 5719 N N . VAL A 1 1040 ? 168.93800 161.91700 187.50300 1.000 25.00000 1040 VAL A N 1
ATOM 5720 C CA . VAL A 1 1040 ? 168.22500 162.96000 186.77400 1.000 25.00000 1040 VAL A CA 1
ATOM 5721 C C . VAL A 1 1040 ? 167.66900 162.41700 185.46500 1.000 25.00000 1040 VAL A C 1
ATOM 5722 O O . VAL A 1 1040 ? 166.56200 162.78300 185.04700 1.000 25.00000 1040 VAL A O 1
ATOM 5726 N N . VAL A 1 1041 ? 168.41300 161.52500 184.80500 1.000 24.29000 1041 VAL A N 1
ATOM 5727 C CA . VAL A 1 1041 ? 167.88700 160.84400 183.62500 1.000 24.29000 1041 VAL A CA 1
ATOM 5728 C C . VAL A 1 1041 ? 166.58700 160.14200 183.97100 1.000 24.29000 1041 VAL A C 1
ATOM 5729 O O . VAL A 1 1041 ? 165.57600 160.28700 183.27600 1.000 24.29000 1041 VAL A O 1
ATOM 5733 N N . SER A 1 1042 ? 166.59700 159.36900 185.05700 1.000 29.92000 1042 SER A N 1
ATOM 5734 C CA . SER A 1 1042 ? 165.39400 158.64100 185.43800 1.000 29.92000 1042 SER A CA 1
ATOM 5735 C C . SER A 1 1042 ? 164.26500 159.59200 185.80700 1.000 29.92000 1042 SER A C 1
ATOM 5736 O O . SER A 1 1042 ? 163.10700 159.35600 185.45000 1.000 29.92000 1042 SER A O 1
ATOM 5739 N N . MET A 1 1043 ? 164.58000 160.68000 186.50900 1.000 38.26000 1043 MET A N 1
ATOM 5740 C CA . MET A 1 1043 ? 163.53400 161.59300 186.95400 1.000 38.26000 1043 MET A CA 1
ATOM 5741 C C . MET A 1 1043 ? 162.84400 162.26400 185.77800 1.000 38.26000 1043 MET A C 1
ATOM 5742 O O . MET A 1 1043 ? 161.62600 162.46700 185.80000 1.000 38.26000 1043 MET A O 1
ATOM 5747 N N . VAL A 1 1044 ? 163.60500 162.63200 184.74500 1.000 27.86000 1044 VAL A N 1
ATOM 5748 C CA . VAL A 1 1044 ? 163.01000 163.34400 183.61700 1.000 27.86000 1044 VAL A CA 1
ATOM 5749 C C . VAL A 1 1044 ? 162.50900 162.40600 182.52900 1.000 27.86000 1044 VAL A C 1
ATOM 5750 O O . VAL A 1 1044 ? 161.75500 162.84300 181.64800 1.000 27.86000 1044 VAL A O 1
ATOM 5754 N N . LYS A 1 1045 ? 162.90100 161.13400 182.55900 1.000 28.72000 1045 LYS A N 1
ATOM 5755 C CA . LYS A 1 1045 ? 162.40200 160.14100 181.61900 1.000 28.72000 1045 LYS A CA 1
ATOM 5756 C C . LYS A 1 1045 ? 161.15400 159.44000 182.13100 1.000 28.72000 1045 LYS A C 1
ATOM 5757 O O . LYS A 1 1045 ? 160.32900 158.99100 181.33100 1.000 28.72000 1045 LYS A O 1
ATOM 5763 N N . ASN A 1 1046 ? 160.99000 159.35500 183.44800 1.000 37.88000 1046 ASN A N 1
ATOM 5764 C CA . ASN A 1 1046 ? 159.80500 158.76900 184.05400 1.000 37.88000 1046 ASN A CA 1
ATOM 5765 C C . ASN A 1 1046 ? 158.82500 159.80500 184.57300 1.000 37.88000 1046 ASN A C 1
ATOM 5766 O O . ASN A 1 1046 ? 157.62500 159.53100 184.62500 1.000 37.88000 1046 ASN A O 1
ATOM 5771 N N . GLY A 1 1047 ? 159.30100 160.97700 184.97400 1.000 33.72000 1047 GLY A N 1
ATOM 5772 C CA . GLY A 1 1047 ? 158.39800 162.05600 185.30700 1.000 33.72000 1047 GLY A CA 1
ATOM 5773 C C . GLY A 1 1047 ? 157.62200 162.45400 184.07500 1.000 33.72000 1047 GLY A C 1
ATOM 5774 O O . GLY A 1 1047 ? 156.40400 162.28300 184.01500 1.000 33.72000 1047 GLY A O 1
ATOM 5775 N N . LEU A 1 1048 ? 158.32000 162.97500 183.07700 1.000 34.10000 1048 LEU A N 1
ATOM 5776 C CA . LEU A 1 1048 ? 157.71900 163.14600 181.76800 1.000 34.10000 1048 LEU A CA 1
ATOM 5777 C C . LEU A 1 1048 ? 157.72700 161.81500 181.02600 1.000 34.10000 1048 LEU A C 1
ATOM 5778 O O . LEU A 1 1048 ? 158.43700 160.87900 181.39500 1.000 34.10000 1048 LEU A O 1
ATOM 5783 N N . ASP A 1 1049 ? 156.94000 161.74100 179.95400 1.000 39.16000 1049 ASP A N 1
ATOM 5784 C CA . ASP A 1 1049 ? 156.87900 160.54600 179.12100 1.000 39.16000 1049 ASP A CA 1
ATOM 5785 C C . ASP A 1 1049 ? 157.87800 160.58500 177.97900 1.000 39.16000 1049 ASP A C 1
ATOM 5786 O O . ASP A 1 1049 ? 157.62700 160.00200 176.91800 1.000 39.16000 1049 ASP A O 1
ATOM 5791 N N . VAL A 1 1050 ? 159.00500 161.23800 178.17800 1.000 23.96000 1050 VAL A N 1
ATOM 5792 C CA . VAL A 1 1050 ? 159.81900 161.73700 177.08600 1.000 23.96000 1050 VAL A CA 1
ATOM 5793 C C . VAL A 1 1050 ? 160.85400 160.70300 176.66200 1.000 23.96000 1050 VAL A C 1
ATOM 5794 O O . VAL A 1 1050 ? 161.15800 159.75200 177.38300 1.000 23.96000 1050 VAL A O 1
ATOM 5798 N N . MET A 1 1051 ? 161.38700 160.88400 175.45600 1.000 23.54000 1051 MET A N 1
ATOM 5799 C CA . MET A 1 1051 ? 162.51600 160.10500 174.97600 1.000 23.54000 1051 MET A CA 1
ATOM 5800 C C . MET A 1 1051 ? 163.81000 160.71100 175.50100 1.000 23.54000 1051 MET A C 1
ATOM 5801 O O . MET A 1 1051 ? 163.83100 161.83100 176.00400 1.000 23.54000 1051 MET A O 1
ATOM 5806 N N . THR A 1 1052 ? 164.90100 159.96600 175.38600 1.000 23.06000 1052 THR A N 1
ATOM 5807 C CA . THR A 1 1052 ? 166.10800 160.39100 176.07600 1.000 23.06000 1052 THR A CA 1
ATOM 5808 C C . THR A 1 1052 ? 167.32700 159.72600 175.46100 1.000 23.06000 1052 THR A C 1
ATOM 5809 O O . THR A 1 1052 ? 167.30300 158.53500 175.16100 1.000 23.06000 1052 THR A O 1
ATOM 5813 N N . LEU A 1 1053 ? 168.38400 160.50800 175.28200 1.000 14.83000 1053 LEU A N 1
ATOM 5814 C CA . LEU A 1 1053 ? 169.67300 160.03200 174.81500 1.000 14.83000 1053 LEU A CA 1
ATOM 5815 C C . LEU A 1 1053 ? 170.72600 160.40200 175.84000 1.000 14.83000 1053 LEU A C 1
ATOM 5816 O O . LEU A 1 1053 ? 170.65300 161.46800 176.44500 1.000 14.83000 1053 LEU A O 1
ATOM 5821 N N . SER A 1 1054 ? 171.70500 159.53000 176.04400 1.000 13.09000 1054 SER A N 1
ATOM 5822 C CA . SER A 1 1054 ? 172.77100 159.82400 176.99300 1.000 13.09000 1054 SER A CA 1
ATOM 5823 C C . SER A 1 1054 ? 174.11200 159.46100 176.39300 1.000 13.09000 1054 SER A C 1
ATOM 5824 O O . SER A 1 1054 ? 174.34600 158.30100 176.05300 1.000 13.09000 1054 SER A O 1
ATOM 5827 N N . ILE A 1 1055 ? 174.98700 160.44400 176.29000 1.000 14.58000 1055 ILE A N 1
ATOM 5828 C CA . ILE A 1 1055 ? 176.29900 160.28000 175.68300 1.000 14.58000 1055 ILE A CA 1
ATOM 5829 C C . ILE A 1 1055 ? 177.33900 160.22200 176.78200 1.000 14.58000 1055 ILE A C 1
ATOM 5830 O O . ILE A 1 1055 ? 177.21100 160.88100 177.81500 1.000 14.58000 1055 ILE A O 1
ATOM 5835 N N . GLY A 1 1056 ? 178.37400 159.42000 176.57800 1.000 14.89000 1056 GLY A N 1
ATOM 5836 C CA . GLY A 1 1056 ? 179.44100 159.45600 177.56300 1.000 14.89000 1056 GLY A CA 1
ATOM 5837 C C . GLY A 1 1056 ? 180.56100 158.50200 177.23700 1.000 14.89000 1056 GLY A C 1
ATOM 5838 O O . GLY A 1 1056 ? 180.49600 157.73600 176.27800 1.000 14.89000 1056 GLY A O 1
ATOM 5839 N N . ASP A 1 1057 ? 181.60900 158.57200 178.05300 1.000 30.53000 1057 ASP A N 1
ATOM 5840 C CA . ASP A 1 1057 ? 182.70300 157.61700 178.00000 1.000 30.53000 1057 ASP A CA 1
ATOM 5841 C C . ASP A 1 1057 ? 183.11200 157.24700 179.41800 1.000 30.53000 1057 ASP A C 1
ATOM 5842 O O . ASP A 1 1057 ? 182.70700 157.88600 180.39100 1.000 30.53000 1057 ASP A O 1
ATOM 5847 N N . GLY A 1 1058 ? 183.92200 156.19900 179.53000 1.000 39.70000 1058 GLY A N 1
ATOM 5848 C CA . GLY A 1 1058 ? 184.46100 155.79600 180.81300 1.000 39.70000 1058 GLY A CA 1
ATOM 5849 C C . GLY A 1 1058 ? 183.42500 155.18200 181.72600 1.000 39.70000 1058 GLY A C 1
ATOM 5850 O O . GLY A 1 1058 ? 182.24700 155.54200 181.66200 1.000 39.70000 1058 GLY A O 1
ATOM 5851 N N . ALA A 1 1059 ? 183.85000 154.27100 182.60300 1.000 42.81000 1059 ALA A N 1
ATOM 5852 C CA . ALA A 1 1059 ? 182.91500 153.58600 183.48800 1.000 42.81000 1059 ALA A CA 1
ATOM 5853 C C . ALA A 1 1059 ? 182.13900 154.54300 184.37800 1.000 42.81000 1059 ALA A C 1
ATOM 5854 O O . ALA A 1 1059 ? 181.16100 154.12700 185.00400 1.000 42.81000 1059 ALA A O 1
ATOM 5856 N N . ASN A 1 1060 ? 182.54800 155.80800 184.44100 1.000 37.41000 1060 ASN A N 1
ATOM 5857 C CA . ASN A 1 1060 ? 181.84400 156.78500 185.25700 1.000 37.41000 1060 ASN A CA 1
ATOM 5858 C C . ASN A 1 1060 ? 180.39800 156.95500 184.81500 1.000 37.41000 1060 ASN A C 1
ATOM 5859 O O . ASN A 1 1060 ? 179.52800 157.23600 185.64600 1.000 37.41000 1060 ASN A O 1
ATOM 5864 N N . ASP A 1 1061 ? 180.11500 156.77200 183.52300 1.000 32.57000 1061 ASP A N 1
ATOM 5865 C CA . ASP A 1 1061 ? 178.81300 157.09300 182.95200 1.000 32.57000 1061 ASP A CA 1
ATOM 5866 C C . ASP A 1 1061 ? 178.04500 155.86600 182.47800 1.000 32.57000 1061 ASP A C 1
ATOM 5867 O O . ASP A 1 1061 ? 177.11300 155.99900 181.68000 1.000 32.57000 1061 ASP A O 1
ATOM 5872 N N . VAL A 1 1062 ? 178.41100 154.67400 182.94900 1.000 27.88000 1062 VAL A N 1
ATOM 5873 C CA . VAL A 1 1062 ? 177.66300 153.47700 182.58000 1.000 27.88000 1062 VAL A CA 1
ATOM 5874 C C . VAL A 1 1062 ? 176.21700 153.59600 183.03200 1.000 27.88000 1062 VAL A C 1
ATOM 5875 O O . VAL A 1 1062 ? 175.29100 153.21800 182.30600 1.000 27.88000 1062 VAL A O 1
ATOM 5879 N N . ALA A 1 1063 ? 175.99500 154.13400 184.23000 1.000 25.78000 1063 ALA A N 1
ATOM 5880 C CA . ALA A 1 1063 ? 174.63100 154.29500 184.71300 1.000 25.78000 1063 ALA A CA 1
ATOM 5881 C C . ALA A 1 1063 ? 173.85800 155.31300 183.88900 1.000 25.78000 1063 ALA A C 1
ATOM 5882 O O . ALA A 1 1063 ? 172.65700 155.14000 183.66900 1.000 25.78000 1063 ALA A O 1
ATOM 5884 N N . MET A 1 1064 ? 174.51400 156.37600 183.42500 1.000 28.25000 1064 MET A N 1
ATOM 5885 C CA . MET A 1 1064 ? 173.83300 157.32300 182.54900 1.000 28.25000 1064 MET A CA 1
ATOM 5886 C C . MET A 1 1064 ? 173.47300 156.67400 181.22200 1.000 28.25000 1064 MET A C 1
ATOM 5887 O O . MET A 1 1064 ? 172.40900 156.94700 180.65900 1.000 28.25000 1064 MET A O 1
ATOM 5892 N N . ILE A 1 1065 ? 174.35400 155.81400 180.71000 1.000 26.19000 1065 ILE A N 1
ATOM 5893 C CA . ILE A 1 1065 ? 174.08800 155.13600 179.44600 1.000 26.19000 1065 ILE A CA 1
ATOM 5894 C C . ILE A 1 1065 ? 172.92900 154.16100 179.59400 1.000 26.19000 1065 ILE A C 1
ATOM 5895 O O . ILE A 1 1065 ? 172.09300 154.02900 178.69500 1.000 26.19000 1065 ILE A O 1
ATOM 5900 N N . GLN A 1 1066 ? 172.85200 153.46900 180.72800 1.000 32.94000 1066 GLN A N 1
ATOM 5901 C CA . GLN A 1 1066 ? 171.90100 152.37300 180.85100 1.000 32.94000 1066 GLN A CA 1
ATOM 5902 C C . GLN A 1 1066 ? 170.50500 152.82900 181.25700 1.000 32.94000 1066 GLN A C 1
ATOM 5903 O O . GLN A 1 1066 ? 169.52300 152.22000 180.82600 1.000 32.94000 1066 GLN A O 1
ATOM 5909 N N . GLU A 1 1067 ? 170.37700 153.87600 182.07000 1.000 33.90000 1067 GLU A N 1
ATOM 5910 C CA . GLU A 1 1067 ? 169.05600 154.28100 182.53800 1.000 33.90000 1067 GLU A CA 1
ATOM 5911 C C . GLU A 1 1067 ? 168.27900 155.09900 181.51900 1.000 33.90000 1067 GLU A C 1
ATOM 5912 O O . GLU A 1 1067 ? 167.15800 155.51400 181.82100 1.000 33.90000 1067 GLU A O 1
ATOM 5918 N N . ALA A 1 1068 ? 168.82600 155.33800 180.33500 1.000 30.75000 1068 ALA A N 1
ATOM 5919 C CA . ALA A 1 1068 ? 168.17200 156.14700 179.32000 1.000 30.75000 1068 ALA A CA 1
ATOM 5920 C C . ALA A 1 1068 ? 167.67400 155.28000 178.17800 1.000 30.75000 1068 ALA A C 1
ATOM 5921 O O . ALA A 1 1068 ? 168.01200 154.10100 178.06300 1.000 30.75000 1068 ALA A O 1
ATOM 5923 N N . ASP A 1 1069 ? 166.87000 155.89500 177.31400 1.000 33.46000 1069 ASP A N 1
ATOM 5924 C CA . ASP A 1 1069 ? 166.30900 155.16500 176.18500 1.000 33.46000 1069 ASP A CA 1
ATOM 5925 C C . ASP A 1 1069 ? 167.39700 154.76800 175.19700 1.000 33.46000 1069 ASP A C 1
ATOM 5926 O O . ASP A 1 1069 ? 167.52900 153.59100 174.84800 1.000 33.46000 1069 ASP A O 1
ATOM 5931 N N . VAL A 1 1070 ? 168.19600 155.73100 174.74900 1.000 23.84000 1070 VAL A N 1
ATOM 5932 C CA . VAL A 1 1070 ? 169.30300 155.49100 173.83200 1.000 23.84000 1070 VAL A CA 1
ATOM 5933 C C . VAL A 1 1070 ? 170.59700 155.84000 174.55100 1.000 23.84000 1070 VAL A C 1
ATOM 5934 O O . VAL A 1 1070 ? 170.71700 156.92200 175.13200 1.000 23.84000 1070 VAL A O 1
ATOM 5938 N N . GLY A 1 1071 ? 171.55500 154.92400 174.53000 1.000 18.85000 1071 GLY A N 1
ATOM 5939 C CA . GLY A 1 1071 ? 172.80300 155.17100 175.22000 1.000 18.85000 1071 GLY A CA 1
ATOM 5940 C C . GLY A 1 1071 ? 174.01000 155.08700 174.31800 1.000 18.85000 1071 GLY A C 1
ATOM 5941 O O . GLY A 1 1071 ? 174.36600 154.00100 173.86400 1.000 18.85000 1071 GLY A O 1
ATOM 5942 N N . VAL A 1 1072 ? 174.67100 156.21500 174.07500 1.000 16.98000 1072 VAL A N 1
ATOM 5943 C CA . VAL A 1 1072 ? 175.74000 156.31100 173.09200 1.000 16.98000 1072 VAL A CA 1
ATOM 5944 C C . VAL A 1 1072 ? 177.07200 156.43700 173.81200 1.000 16.98000 1072 VAL A C 1
ATOM 5945 O O . VAL A 1 1072 ? 177.24400 157.29300 174.69300 1.000 16.98000 1072 VAL A O 1
ATOM 5949 N N . GLY A 1 1073 ? 178.01500 155.59100 173.43000 1.000 11.48000 1073 GLY A N 1
ATOM 5950 C CA . GLY A 1 1073 ? 179.30200 155.59800 174.07700 1.000 11.48000 1073 GLY A CA 1
ATOM 5951 C C . GLY A 1 1073 ? 180.39900 156.09100 173.16900 1.000 11.48000 1073 GLY A C 1
ATOM 5952 O O . GLY A 1 1073 ? 180.67700 155.48400 172.13500 1.000 11.48000 1073 GLY A O 1
ATOM 5953 N N . ILE A 1 1074 ? 181.00500 157.21600 173.52500 1.000 18.23000 1074 ILE A N 1
ATOM 5954 C CA . ILE A 1 1074 ? 182.21500 157.66100 172.85500 1.000 18.23000 1074 ILE A CA 1
ATOM 5955 C C . ILE A 1 1074 ? 183.33000 156.69600 173.22800 1.000 18.23000 1074 ILE A C 1
ATOM 5956 O O . ILE A 1 1074 ? 183.55800 156.42200 174.40900 1.000 18.23000 1074 ILE A O 1
ATOM 5961 N N . ALA A 1 1075 ? 184.02700 156.16500 172.22700 1.000 26.01000 1075 ALA A N 1
ATOM 5962 C CA . ALA A 1 1075 ? 185.16800 155.29100 172.49200 1.000 26.01000 1075 ALA A CA 1
ATOM 5963 C C . ALA A 1 1075 ? 186.28700 156.17300 173.03400 1.000 26.01000 1075 ALA A C 1
ATOM 5964 O O . ALA A 1 1075 ? 187.27600 156.47500 172.36400 1.000 26.01000 1075 ALA A O 1
ATOM 5966 N N . GLY A 1 1076 ? 186.12300 156.58400 174.28900 1.000 41.77000 1076 GLY A N 1
ATOM 5967 C CA . GLY A 1 1076 ? 186.89400 157.65800 174.86300 1.000 41.77000 1076 GLY A CA 1
ATOM 5968 C C . GLY A 1 1076 ? 188.28300 157.23900 175.30100 1.000 41.77000 1076 GLY A C 1
ATOM 5969 O O . GLY A 1 1076 ? 188.64200 156.06100 175.32100 1.000 41.77000 1076 GLY A O 1
ATOM 5970 N N . GLU A 1 1077 ? 189.07500 158.24800 175.65200 1.000 63.28000 1077 GLU A N 1
ATOM 5971 C CA . GLU A 1 1077 ? 190.45000 158.05300 176.08600 1.000 63.28000 1077 GLU A CA 1
ATOM 5972 C C . GLU A 1 1077 ? 190.51700 157.25100 177.37700 1.000 63.28000 1077 GLU A C 1
ATOM 5973 O O . GLU A 1 1077 ? 191.54600 156.64000 177.68200 1.000 63.28000 1077 GLU A O 1
ATOM 5979 N N . GLU A 1 1078 ? 189.43000 157.25200 178.14600 1.000 61.80000 1078 GLU A N 1
ATOM 5980 C CA . GLU A 1 1078 ? 189.41800 156.61600 179.45500 1.000 61.80000 1078 GLU A CA 1
ATOM 5981 C C . GLU A 1 1078 ? 189.38500 155.09700 179.36600 1.000 61.80000 1078 GLU A C 1
ATOM 5982 O O . GLU A 1 1078 ? 190.31200 154.43300 179.83700 1.000 61.80000 1078 GLU A O 1
ATOM 5988 N N . GLY A 1 1079 ? 188.34500 154.52500 178.76600 1.000 53.11000 1079 GLY A N 1
ATOM 5989 C CA . GLY A 1 1079 ? 188.22900 153.08500 178.70200 1.000 53.11000 1079 GLY A CA 1
ATOM 5990 C C . GLY A 1 1079 ? 187.10200 152.64300 177.79200 1.000 53.11000 1079 GLY A C 1
ATOM 5991 O O . GLY A 1 1079 ? 186.35700 153.45200 177.23200 1.000 53.11000 1079 GLY A O 1
ATOM 5992 N N . ARG A 1 1080 ? 186.99100 151.32400 177.66400 1.000 55.48000 1080 ARG A N 1
ATOM 5993 C CA . ARG A 1 1080 ? 185.96500 150.67400 176.86300 1.000 55.48000 1080 ARG A CA 1
ATOM 5994 C C . ARG A 1 1080 ? 184.86100 150.13100 177.76300 1.000 55.48000 1080 ARG A C 1
ATOM 5995 O O . ARG A 1 1080 ? 184.32100 149.05100 177.52900 1.000 55.48000 1080 ARG A O 1
ATOM 6003 N N . GLN A 1 1081 ? 184.53800 150.86800 178.82100 1.000 48.91000 1081 GLN A N 1
ATOM 6004 C CA . GLN A 1 1081 ? 183.44700 150.50500 179.71300 1.000 48.91000 1081 GLN A CA 1
ATOM 6005 C C . GLN A 1 1081 ? 182.13700 151.17100 179.34000 1.000 48.91000 1081 GLN A C 1
ATOM 6006 O O . GLN A 1 1081 ? 181.07200 150.63400 179.65300 1.000 48.91000 1081 GLN A O 1
ATOM 6012 N N . ALA A 1 1082 ? 182.19000 152.32600 178.69000 1.000 33.94000 1082 ALA A N 1
ATOM 6013 C CA . ALA A 1 1082 ? 181.00600 152.97200 178.15400 1.000 33.94000 1082 ALA A CA 1
ATOM 6014 C C . ALA A 1 1082 ? 180.77000 152.62300 176.69900 1.000 33.94000 1082 ALA A C 1
ATOM 6015 O O . ALA A 1 1082 ? 179.84100 153.15700 176.09100 1.000 33.94000 1082 ALA A O 1
ATOM 6017 N N . VAL A 1 1083 ? 181.59900 151.75900 176.12700 1.000 37.25000 1083 VAL A N 1
ATOM 6018 C CA . VAL A 1 1083 ? 181.34700 151.20200 174.80400 1.000 37.25000 1083 VAL A CA 1
ATOM 6019 C C . VAL A 1 1083 ? 180.62300 149.87000 174.90000 1.000 37.25000 1083 VAL A C 1
ATOM 6020 O O . VAL A 1 1083 ? 179.64600 149.62700 174.19000 1.000 37.25000 1083 VAL A O 1
ATOM 6024 N N . MET A 1 1084 ? 181.08800 148.99200 175.78700 1.000 48.82000 1084 MET A N 1
ATOM 6025 C CA . MET A 1 1084 ? 180.46300 147.69200 175.96900 1.000 48.82000 1084 MET A CA 1
ATOM 6026 C C . MET A 1 1084 ? 179.08300 147.77900 176.59900 1.000 48.82000 1084 MET A C 1
ATOM 6027 O O . MET A 1 1084 ? 178.35000 146.78700 176.57600 1.000 48.82000 1084 MET A O 1
ATOM 6032 N N . SER A 1 1085 ? 178.70800 148.92300 177.16000 1.000 37.48000 1085 SER A N 1
ATOM 6033 C CA . SER A 1 1085 ? 177.40200 149.08700 177.78200 1.000 37.48000 1085 SER A CA 1
ATOM 6034 C C . SER A 1 1085 ? 176.51100 150.05400 177.02300 1.000 37.48000 1085 SER A C 1
ATOM 6035 O O . SER A 1 1085 ? 175.46700 150.45600 177.54200 1.000 37.48000 1085 SER A O 1
ATOM 6038 N N . SER A 1 1086 ? 176.88900 150.43000 175.81100 1.000 29.94000 1086 SER A N 1
ATOM 6039 C CA . SER A 1 1086 ? 176.17300 151.43300 175.04800 1.000 29.94000 1086 SER A CA 1
ATOM 6040 C C . SER A 1 1086 ? 175.30700 150.77300 173.98800 1.000 29.94000 1086 SER A C 1
ATOM 6041 O O . SER A 1 1086 ? 175.23400 149.55000 173.87900 1.000 29.94000 1086 SER A O 1
ATOM 6044 N N . ASP A 1 1087 ? 174.63400 151.60300 173.19600 1.000 23.63000 1087 ASP A N 1
ATOM 6045 C CA . ASP A 1 1087 ? 173.94700 151.13100 172.00100 1.000 23.63000 1087 ASP A CA 1
ATOM 6046 C C . ASP A 1 1087 ? 174.80100 151.36700 170.76500 1.000 23.63000 1087 ASP A C 1
ATOM 6047 O O . ASP A 1 1087 ? 175.06300 150.43900 169.99700 1.000 23.63000 1087 ASP A O 1
ATOM 6052 N N . PHE A 1 1088 ? 175.25000 152.59700 170.56800 1.000 17.98000 1088 PHE A N 1
ATOM 6053 C CA . PHE A 1 1088 ? 176.09000 152.95000 169.43900 1.000 17.98000 1088 PHE A CA 1
ATOM 6054 C C . PHE A 1 1088 ? 177.44100 153.41000 169.96000 1.000 17.98000 1088 PHE A C 1
ATOM 6055 O O . PHE A 1 1088 ? 177.51100 154.27800 170.83400 1.000 17.98000 1088 PHE A O 1
ATOM 6063 N N . ALA A 1 1089 ? 178.50500 152.82000 169.43600 1.000 15.45000 1089 ALA A N 1
ATOM 6064 C CA . ALA A 1 1089 ? 179.86100 153.11100 169.88100 1.000 15.45000 1089 ALA A CA 1
ATOM 6065 C C . ALA A 1 1089 ? 180.44000 154.18400 168.96900 1.000 15.45000 1089 ALA A C 1
ATOM 6066 O O . ALA A 1 1089 ? 181.17700 153.89900 168.02800 1.000 15.45000 1089 ALA A O 1
ATOM 6068 N N . ILE A 1 1090 ? 180.13400 155.42700 169.28700 1.000 14.06000 1090 ILE A N 1
ATOM 6069 C CA . ILE A 1 1090 ? 180.48600 156.55600 168.43800 1.000 14.06000 1090 ILE A CA 1
ATOM 6070 C C . ILE A 1 1090 ? 181.97200 156.85700 168.55700 1.000 14.06000 1090 ILE A C 1
ATOM 6071 O O . ILE A 1 1090 ? 182.56300 156.75000 169.63600 1.000 14.06000 1090 ILE A O 1
ATOM 6076 N N . GLY A 1 1091 ? 182.58600 157.21200 167.43500 1.000 19.52000 1091 GLY A N 1
ATOM 6077 C CA . GLY A 1 1091 ? 183.96400 157.64800 167.43200 1.000 19.52000 1091 GLY A CA 1
ATOM 6078 C C . GLY A 1 1091 ? 184.18700 158.90300 168.24600 1.000 19.52000 1091 GLY A C 1
ATOM 6079 O O . GLY A 1 1091 ? 184.94500 158.88500 169.21800 1.000 19.52000 1091 GLY A O 1
ATOM 6080 N N . GLN A 1 1092 ? 183.54300 160.00200 167.86400 1.000 15.74000 1092 GLN A N 1
ATOM 6081 C CA . GLN A 1 1092 ? 183.63700 161.22200 168.64600 1.000 15.74000 1092 GLN A CA 1
ATOM 6082 C C . GLN A 1 1092 ? 182.37200 162.04900 168.47200 1.000 15.74000 1092 GLN A C 1
ATOM 6083 O O . GLN A 1 1092 ? 181.56800 161.81900 167.57200 1.000 15.74000 1092 GLN A O 1
ATOM 6089 N N . PHE A 1 1093 ? 182.23800 163.04900 169.33900 1.000 21.65000 1093 PHE A N 1
ATOM 6090 C CA . PHE A 1 1093 ? 180.95600 163.69600 169.59000 1.000 21.65000 1093 PHE A CA 1
ATOM 6091 C C . PHE A 1 1093 ? 180.29000 164.18700 168.31800 1.000 21.65000 1093 PHE A C 1
ATOM 6092 O O . PHE A 1 1093 ? 179.06900 164.09100 168.18300 1.000 21.65000 1093 PHE A O 1
ATOM 6100 N N . ARG A 1 1094 ? 181.05600 164.72900 167.37700 1.000 12.48000 1094 ARG A N 1
ATOM 6101 C CA . ARG A 1 1094 ? 180.39500 165.39000 166.26000 1.000 12.48000 1094 ARG A CA 1
ATOM 6102 C C . ARG A 1 1094 ? 179.70100 164.41700 165.32100 1.000 12.48000 1094 ARG A C 1
ATOM 6103 O O . ARG A 1 1094 ? 179.00200 164.86400 164.41000 1.000 12.48000 1094 ARG A O 1
ATOM 6111 N N . PHE A 1 1095 ? 179.86400 163.11000 165.51400 1.000 13.98000 1095 PHE A N 1
ATOM 6112 C CA . PHE A 1 1095 ? 179.07100 162.15800 164.75300 1.000 13.98000 1095 PHE A CA 1
ATOM 6113 C C . PHE A 1 1095 ? 177.63100 162.11200 165.22400 1.000 13.98000 1095 PHE A C 1
ATOM 6114 O O . PHE A 1 1095 ? 176.80300 161.47800 164.56800 1.000 13.98000 1095 PHE A O 1
ATOM 6122 N N . LEU A 1 1096 ? 177.32400 162.73500 166.36000 1.000 17.95000 1096 LEU A N 1
ATOM 6123 C CA . LEU A 1 1096 ? 175.93800 162.85200 166.78700 1.000 17.95000 1096 LEU A CA 1
ATOM 6124 C C . LEU A 1 1096 ? 175.11800 163.62100 165.76900 1.000 17.95000 1096 LEU A C 1
ATOM 6125 O O . LEU A 1 1096 ? 173.97400 163.26200 165.49200 1.000 17.95000 1096 LEU A O 1
ATOM 6130 N N . GLN A 1 1097 ? 175.68100 164.68300 165.20000 1.000 7.20000 1097 GLN A N 1
ATOM 6131 C CA . GLN A 1 1097 ? 174.93200 165.45900 164.22300 1.000 7.20000 1097 GLN A CA 1
ATOM 6132 C C . GLN A 1 1097 ? 174.61300 164.63300 162.99600 1.000 7.20000 1097 GLN A C 1
ATOM 6133 O O . GLN A 1 1097 ? 173.61400 164.88400 162.32400 1.000 7.20000 1097 GLN A O 1
ATOM 6139 N N . ARG A 1 1098 ? 175.43600 163.64200 162.68700 1.000 12.93000 1098 ARG A N 1
ATOM 6140 C CA . ARG A 1 1098 ? 175.13600 162.79000 161.54800 1.000 12.93000 1098 ARG A CA 1
ATOM 6141 C C . ARG A 1 1098 ? 174.11500 161.73500 161.92600 1.000 12.93000 1098 ARG A C 1
ATOM 6142 O O . ARG A 1 1098 ? 173.06400 161.63300 161.29500 1.000 12.93000 1098 ARG A O 1
ATOM 6150 N N . LEU A 1 1099 ? 174.38500 160.98300 162.98700 1.000 21.93000 1099 LEU A N 1
ATOM 6151 C CA . LEU A 1 1099 ? 173.48900 159.93600 163.45500 1.000 21.93000 1099 LEU A CA 1
ATOM 6152 C C . LEU A 1 1099 ? 172.09400 160.46600 163.74600 1.000 21.93000 1099 LEU A C 1
ATOM 6153 O O . LEU A 1 1099 ? 171.15600 160.13800 163.02300 1.000 21.93000 1099 LEU A O 1
ATOM 6158 N N . VAL A 1 1100 ? 171.95900 161.33600 164.74600 1.000 29.82000 1100 VAL A N 1
ATOM 6159 C CA . VAL A 1 1100 ? 170.64600 161.79100 165.19200 1.000 29.82000 1100 VAL A CA 1
ATOM 6160 C C . VAL A 1 1100 ? 169.90000 162.54300 164.09900 1.000 29.82000 1100 VAL A C 1
ATOM 6161 O O . VAL A 1 1100 ? 168.68800 162.38000 163.94600 1.000 29.82000 1100 VAL A O 1
ATOM 6165 N N . LEU A 1 1101 ? 170.59200 163.37300 163.32500 1.000 17.56000 1101 LEU A N 1
ATOM 6166 C CA . LEU A 1 1101 ? 169.93500 164.24400 162.36000 1.000 17.56000 1101 LEU A CA 1
ATOM 6167 C C . LEU A 1 1101 ? 169.75200 163.62400 160.98300 1.000 17.56000 1101 LEU A C 1
ATOM 6168 O O . LEU A 1 1101 ? 169.03300 164.19900 160.16600 1.000 17.56000 1101 LEU A O 1
ATOM 6173 N N . VAL A 1 1102 ? 170.38300 162.49100 160.69000 1.000 15.45000 1102 VAL A N 1
ATOM 6174 C CA . VAL A 1 1102 ? 170.19800 161.84200 159.40200 1.000 15.45000 1102 VAL A CA 1
ATOM 6175 C C . VAL A 1 1102 ? 169.55600 160.49000 159.64000 1.000 15.45000 1102 VAL A C 1
ATOM 6176 O O . VAL A 1 1102 ? 168.38900 160.27500 159.29300 1.000 15.45000 1102 VAL A O 1
ATOM 6180 N N . HIS A 1 1103 ? 170.28400 159.59000 160.29600 1.000 17.89000 1103 HIS A N 1
ATOM 6181 C CA . HIS A 1 1103 ? 169.75700 158.25000 160.45200 1.000 17.89000 1103 HIS A CA 1
ATOM 6182 C C . HIS A 1 1103 ? 168.61000 158.23200 161.44000 1.000 17.89000 1103 HIS A C 1
ATOM 6183 O O . HIS A 1 1103 ? 167.68300 157.44200 161.27800 1.000 17.89000 1103 HIS A O 1
ATOM 6190 N N . GLY A 1 1104 ? 168.61500 159.11900 162.42000 1.000 17.60000 1104 GLY A N 1
ATOM 6191 C CA . GLY A 1 1104 ? 167.50700 159.20300 163.34200 1.000 17.60000 1104 GLY A CA 1
ATOM 6192 C C . GLY A 1 1104 ? 166.20100 159.54100 162.66400 1.000 17.60000 1104 GLY A C 1
ATOM 6193 O O . GLY A 1 1104 ? 165.25100 158.75500 162.71900 1.000 17.60000 1104 GLY A O 1
ATOM 6194 N N . ARG A 1 1105 ? 166.13300 160.70100 162.01400 1.000 29.82000 1105 ARG A N 1
ATOM 6195 C CA . ARG A 1 1105 ? 164.86200 161.11200 161.44000 1.000 29.82000 1105 ARG A CA 1
ATOM 6196 C C . ARG A 1 1105 ? 164.47500 160.24000 160.26100 1.000 29.82000 1105 ARG A C 1
ATOM 6197 O O . ARG A 1 1105 ? 163.27900 159.97600 160.05500 1.000 29.82000 1105 ARG A O 1
ATOM 6205 N N . TRP A 1 1106 ? 165.45100 159.73800 159.50400 1.000 29.82000 1106 TRP A N 1
ATOM 6206 C CA . TRP A 1 1106 ? 165.11100 158.77500 158.47400 1.000 29.82000 1106 TRP A CA 1
ATOM 6207 C C . TRP A 1 1106 ? 164.47700 157.56000 159.12100 1.000 29.82000 1106 TRP A C 1
ATOM 6208 O O . TRP A 1 1106 ? 163.27500 157.34300 158.97200 1.000 29.82000 1106 TRP A O 1
ATOM 6219 N N . SER A 1 1107 ? 165.24600 156.82100 159.91800 1.000 29.82000 1107 SER A N 1
ATOM 6220 C CA . SER A 1 1107 ? 164.76900 155.58800 160.51600 1.000 29.82000 1107 SER A CA 1
ATOM 6221 C C . SER A 1 1107 ? 163.44600 155.73900 161.23700 1.000 29.82000 1107 SER A C 1
ATOM 6222 O O . SER A 1 1107 ? 162.74200 154.74700 161.41500 1.000 29.82000 1107 SER A O 1
ATOM 6225 N N . TYR A 1 1108 ? 163.08300 156.94100 161.66300 1.000 29.82000 1108 TYR A N 1
ATOM 6226 C CA . TYR A 1 1108 ? 161.75200 157.08900 162.23300 1.000 29.82000 1108 TYR A CA 1
ATOM 6227 C C . TYR A 1 1108 ? 160.68700 157.21200 161.15100 1.000 29.82000 1108 TYR A C 1
ATOM 6228 O O . TYR A 1 1108 ? 159.66500 156.51200 161.19200 1.000 29.82000 1108 TYR A O 1
ATOM 6237 N N . ARG A 1 1109 ? 160.89200 158.11700 160.18900 1.000 29.82000 1109 ARG A N 1
ATOM 6238 C CA . ARG A 1 1109 ? 159.90200 158.29500 159.13200 1.000 29.82000 1109 ARG A CA 1
ATOM 6239 C C . ARG A 1 1109 ? 159.67100 156.99700 158.37300 1.000 29.82000 1109 ARG A C 1
ATOM 6240 O O . ARG A 1 1109 ? 158.53600 156.67100 158.00000 1.000 29.82000 1109 ARG A O 1
ATOM 6248 N N . ARG A 1 1110 ? 160.73800 156.23000 158.17100 1.000 29.82000 1110 ARG A N 1
ATOM 6249 C CA . ARG A 1 1110 ? 160.66100 155.01100 157.38000 1.000 29.82000 1110 ARG A CA 1
ATOM 6250 C C . ARG A 1 1110 ? 159.78100 153.96800 158.04900 1.000 29.82000 1110 ARG A C 1
ATOM 6251 O O . ARG A 1 1110 ? 158.91100 153.38200 157.40300 1.000 29.82000 1110 ARG A O 1
ATOM 6259 N N . LEU A 1 1111 ? 159.99300 153.70400 159.33800 1.000 29.82000 1111 LEU A N 1
ATOM 6260 C CA . LEU A 1 1111 ? 159.13500 152.74400 160.02300 1.000 29.82000 1111 LEU A CA 1
ATOM 6261 C C . LEU A 1 1111 ? 157.70900 153.24100 160.16700 1.000 29.82000 1111 LEU A C 1
ATOM 6262 O O . LEU A 1 1111 ? 156.77700 152.43300 160.11500 1.000 29.82000 1111 LEU A O 1
ATOM 6267 N N . ALA A 1 1112 ? 157.50500 154.54300 160.36000 1.000 21.62000 1112 ALA A N 1
ATOM 6268 C CA . ALA A 1 1112 ? 156.13900 155.04900 160.32900 1.000 21.62000 1112 ALA A CA 1
ATOM 6269 C C . ALA A 1 1112 ? 155.43400 154.63400 159.04100 1.000 21.62000 1112 ALA A C 1
ATOM 6270 O O . ALA A 1 1112 ? 154.36800 154.00100 159.06900 1.000 21.62000 1112 ALA A O 1
ATOM 6272 N N . GLU A 1 1113 ? 156.04200 154.94600 157.89400 1.000 18.40000 1113 GLU A N 1
ATOM 6273 C CA . GLU A 1 1113 ? 155.39700 154.61800 156.62500 1.000 18.40000 1113 GLU A CA 1
ATOM 6274 C C . GLU A 1 1113 ? 155.29800 153.11100 156.40400 1.000 18.40000 1113 GLU A C 1
ATOM 6275 O O . GLU A 1 1113 ? 154.30800 152.62900 155.84400 1.000 18.40000 1113 GLU A O 1
ATOM 6281 N N . THR A 1 1114 ? 156.29500 152.34400 156.84100 1.000 24.87000 1114 THR A N 1
ATOM 6282 C CA . THR A 1 1114 ? 156.24500 150.90000 156.64300 1.000 24.87000 1114 THR A CA 1
ATOM 6283 C C . THR A 1 1114 ? 155.08400 150.27300 157.39000 1.000 24.87000 1114 THR A C 1
ATOM 6284 O O . THR A 1 1114 ? 154.35500 149.45200 156.83200 1.000 24.87000 1114 THR A O 1
ATOM 6288 N N . ILE A 1 1115 ? 154.90100 150.61800 158.66200 1.000 16.36000 1115 ILE A N 1
ATOM 6289 C CA . ILE A 1 1115 ? 153.81900 149.94200 159.36200 1.000 16.36000 1115 ILE A CA 1
ATOM 6290 C C . ILE A 1 1115 ? 152.47200 150.46500 158.88800 1.000 16.36000 1115 ILE A C 1
ATOM 6291 O O . ILE A 1 1115 ? 151.49600 149.70300 158.83300 1.000 16.36000 1115 ILE A O 1
ATOM 6296 N N . SER A 1 1116 ? 152.39200 151.73000 158.47000 1.000 16.82000 1116 SER A N 1
ATOM 6297 C CA . SER A 1 1116 ? 151.13900 152.19900 157.88700 1.000 16.82000 1116 SER A CA 1
ATOM 6298 C C . SER A 1 1116 ? 150.76700 151.37700 156.65800 1.000 16.82000 1116 SER A C 1
ATOM 6299 O O . SER A 1 1116 ? 149.62800 150.90700 156.52400 1.000 16.82000 1116 SER A O 1
ATOM 6302 N N . ASN A 1 1117 ? 151.73000 151.16600 155.75600 1.000 29.82000 1117 ASN A N 1
ATOM 6303 C CA . ASN A 1 1117 ? 151.43900 150.41600 154.54000 1.000 29.82000 1117 ASN A CA 1
ATOM 6304 C C . ASN A 1 1117 ? 151.21700 148.94000 154.81900 1.000 29.82000 1117 ASN A C 1
ATOM 6305 O O . ASN A 1 1117 ? 150.41700 148.29500 154.13200 1.000 29.82000 1117 ASN A O 1
ATOM 6310 N N . PHE A 1 1118 ? 151.88700 148.38900 155.82400 1.000 29.82000 1118 PHE A N 1
ATOM 6311 C CA . PHE A 1 1118 ? 151.68400 146.98500 156.14000 1.000 29.82000 1118 PHE A CA 1
ATOM 6312 C C . PHE A 1 1118 ? 150.30700 146.72900 156.72000 1.000 29.82000 1118 PHE A C 1
ATOM 6313 O O . PHE A 1 1118 ? 149.77600 145.62900 156.57400 1.000 29.82000 1118 PHE A O 1
ATOM 6321 N N . PHE A 1 1119 ? 149.71400 147.70500 157.39500 1.000 25.02000 1119 PHE A N 1
ATOM 6322 C CA . PHE A 1 1119 ? 148.32200 147.51200 157.78900 1.000 25.02000 1119 PHE A CA 1
ATOM 6323 C C . PHE A 1 1119 ? 147.38300 147.70800 156.61100 1.000 25.02000 1119 PHE A C 1
ATOM 6324 O O . PHE A 1 1119 ? 146.43300 146.93000 156.42700 1.000 25.02000 1119 PHE A O 1
ATOM 6332 N N . TYR A 1 1120 ? 147.64200 148.73400 155.80100 1.000 29.82000 1120 TYR A N 1
ATOM 6333 C CA . TYR A 1 1120 ? 146.79300 148.99700 154.64700 1.000 29.82000 1120 TYR A CA 1
ATOM 6334 C C . TYR A 1 1120 ? 146.65900 147.77500 153.75100 1.000 29.82000 1120 TYR A C 1
ATOM 6335 O O . TYR A 1 1120 ? 145.55700 147.44000 153.31000 1.000 29.82000 1120 TYR A O 1
ATOM 6344 N N . LYS A 1 1121 ? 147.77300 147.10000 153.45500 1.000 29.82000 1121 LYS A N 1
ATOM 6345 C CA . LYS A 1 1121 ? 147.72400 146.06800 152.42100 1.000 29.82000 1121 LYS A CA 1
ATOM 6346 C C . LYS A 1 1121 ? 147.02000 144.80700 152.91000 1.000 29.82000 1121 LYS A C 1
ATOM 6347 O O . LYS A 1 1121 ? 146.24300 144.19300 152.16400 1.000 29.82000 1121 LYS A O 1
ATOM 6353 N N . ASN A 1 1122 ? 147.25400 144.41300 154.16000 1.000 23.69000 1122 ASN A N 1
ATOM 6354 C CA . ASN A 1 1122 ? 146.49500 143.30400 154.72000 1.000 23.69000 1122 ASN A CA 1
ATOM 6355 C C . ASN A 1 1122 ? 145.00900 143.60900 154.69800 1.000 23.69000 1122 ASN A C 1
ATOM 6356 O O . ASN A 1 1122 ? 144.19400 142.73500 154.37700 1.000 23.69000 1122 ASN A O 1
ATOM 6361 N N . MET A 1 1123 ? 144.63300 144.84800 155.02000 1.000 11.67000 1123 MET A N 1
ATOM 6362 C CA . MET A 1 1123 ? 143.22100 145.20200 154.94900 1.000 11.67000 1123 MET A CA 1
ATOM 6363 C C . MET A 1 1123 ? 142.68600 145.06100 153.53000 1.000 11.67000 1123 MET A C 1
ATOM 6364 O O . MET A 1 1123 ? 141.64000 144.44700 153.31400 1.000 11.67000 1123 MET A O 1
ATOM 6369 N N . ILE A 1 1124 ? 143.38900 145.62100 152.54100 1.000 15.07000 1124 ILE A N 1
ATOM 6370 C CA . ILE A 1 1124 ? 142.86000 145.59000 151.17900 1.000 15.07000 1124 ILE A CA 1
ATOM 6371 C C . ILE A 1 1124 ? 142.73200 144.17100 150.64900 1.000 15.07000 1124 ILE A C 1
ATOM 6372 O O . ILE A 1 1124 ? 141.90600 143.91900 149.76900 1.000 15.07000 1124 ILE A O 1
ATOM 6377 N N . TRP A 1 1125 ? 143.52200 143.22500 151.15100 1.000 16.55000 1125 TRP A N 1
ATOM 6378 C CA . TRP A 1 1125 ? 143.37500 141.85100 150.67600 1.000 16.55000 1125 TRP A CA 1
ATOM 6379 C C . TRP A 1 1125 ? 142.23600 141.12600 151.38800 1.000 16.55000 1125 TRP A C 1
ATOM 6380 O O . TRP A 1 1125 ? 141.31200 140.59600 150.75000 1.000 16.55000 1125 TRP A O 1
ATOM 6391 N N . THR A 1 1126 ? 142.28100 141.08500 152.72000 1.000 15.36000 1126 THR A N 1
ATOM 6392 C CA . THR A 1 1126 ? 141.26900 140.30500 153.41600 1.000 15.36000 1126 THR A CA 1
ATOM 6393 C C . THR A 1 1126 ? 139.88800 140.90900 153.26700 1.000 15.36000 1126 THR A C 1
ATOM 6394 O O . THR A 1 1126 ? 138.89800 140.17500 153.24500 1.000 15.36000 1126 THR A O 1
ATOM 6398 N N . TRP A 1 1127 ? 139.77700 142.22500 153.16700 1.000 16.18000 1127 TRP A N 1
ATOM 6399 C CA . TRP A 1 1127 ? 138.45200 142.78800 153.01500 1.000 16.18000 1127 TRP A CA 1
ATOM 6400 C C . TRP A 1 1127 ? 137.88600 142.52200 151.62900 1.000 16.18000 1127 TRP A C 1
ATOM 6401 O O . TRP A 1 1127 ? 136.66600 142.45500 151.47300 1.000 16.18000 1127 TRP A O 1
ATOM 6412 N N . SER A 1 1128 ? 138.73600 142.33100 150.62100 1.000 18.44000 1128 SER A N 1
ATOM 6413 C CA . SER A 1 1128 ? 138.23700 141.93800 149.31000 1.000 18.44000 1128 SER A CA 1
ATOM 6414 C C . SER A 1 1128 ? 137.88800 140.46200 149.24900 1.000 18.44000 1128 SER A C 1
ATOM 6415 O O . SER A 1 1128 ? 137.14800 140.05700 148.35200 1.000 18.44000 1128 SER A O 1
ATOM 6418 N N . ILE A 1 1129 ? 138.43100 139.64600 150.15600 1.000 29.82000 1129 ILE A N 1
ATOM 6419 C CA . ILE A 1 1129 ? 137.88600 138.29500 150.34400 1.000 29.82000 1129 ILE A CA 1
ATOM 6420 C C . ILE A 1 1129 ? 136.51200 138.36100 151.00700 1.000 29.82000 1129 ILE A C 1
ATOM 6421 O O . ILE A 1 1129 ? 135.54400 137.72400 150.56500 1.000 29.82000 1129 ILE A O 1
ATOM 6426 N N . PHE A 1 1130 ? 136.41400 139.12200 152.09400 1.000 29.82000 1130 PHE A N 1
ATOM 6427 C CA . PHE A 1 1130 ? 135.13800 139.29000 152.77600 1.000 29.82000 1130 PHE A CA 1
ATOM 6428 C C . PHE A 1 1130 ? 134.05500 139.73500 151.81100 1.000 29.82000 1130 PHE A C 1
ATOM 6429 O O . PHE A 1 1130 ? 132.96100 139.17200 151.79400 1.000 29.82000 1130 PHE A O 1
ATOM 6437 N N . TRP A 1 1131 ? 134.33700 140.75300 151.00100 1.000 29.82000 1131 TRP A N 1
ATOM 6438 C CA . TRP A 1 1131 ? 133.31200 141.26300 150.09900 1.000 29.82000 1131 TRP A CA 1
ATOM 6439 C C . TRP A 1 1131 ? 132.77200 140.17300 149.19700 1.000 29.82000 1131 TRP A C 1
ATOM 6440 O O . TRP A 1 1131 ? 131.59000 140.18900 148.84700 1.000 29.82000 1131 TRP A O 1
ATOM 6451 N N . TYR A 1 1132 ? 133.61400 139.21900 148.80700 1.000 29.82000 1132 TYR A N 1
ATOM 6452 C CA . TYR A 1 1132 ? 133.10400 138.08300 148.05500 1.000 29.82000 1132 TYR A CA 1
ATOM 6453 C C . TYR A 1 1132 ? 132.17600 137.25300 148.90800 1.000 29.82000 1132 TYR A C 1
ATOM 6454 O O . TYR A 1 1132 ? 131.12400 136.81900 148.43700 1.000 29.82000 1132 TYR A O 1
ATOM 6463 N N . GLN A 1 1133 ? 132.54800 137.02800 150.16900 1.000 29.82000 1133 GLN A N 1
ATOM 6464 C CA . GLN A 1 1133 ? 131.73200 136.15300 151.00800 1.000 29.82000 1133 GLN A CA 1
ATOM 6465 C C . GLN A 1 1133 ? 130.26700 136.55300 151.02600 1.000 29.82000 1133 GLN A C 1
ATOM 6466 O O . GLN A 1 1133 ? 129.42000 135.72600 151.35800 1.000 29.82000 1133 GLN A O 1
ATOM 6472 N N . CYS A 1 1134 ? 129.93500 137.78800 150.66500 1.000 19.99000 1134 CYS A N 1
ATOM 6473 C CA . CYS A 1 1134 ? 128.53100 138.17000 150.60900 1.000 19.99000 1134 CYS A CA 1
ATOM 6474 C C . CYS A 1 1134 ? 127.76600 137.41500 149.53100 1.000 19.99000 1134 CYS A C 1
ATOM 6475 O O . CYS A 1 1134 ? 126.53600 137.33900 149.60300 1.000 19.99000 1134 CYS A O 1
ATOM 6478 N N . TYR A 1 1135 ? 128.45700 136.85300 148.54000 1.000 22.06000 1135 TYR A N 1
ATOM 6479 C CA . TYR A 1 1135 ? 127.82100 136.18000 147.41500 1.000 22.06000 1135 TYR A CA 1
ATOM 6480 C C . TYR A 1 1135 ? 127.87800 134.66700 147.51100 1.000 22.06000 1135 TYR A C 1
ATOM 6481 O O . TYR A 1 1135 ? 127.36500 133.99000 146.62300 1.000 22.06000 1135 TYR A O 1
ATOM 6490 N N . CYS A 1 1136 ? 128.49700 134.11900 148.54500 1.000 16.59000 1136 CYS A N 1
ATOM 6491 C CA . CYS A 1 1136 ? 128.47800 132.68700 148.78800 1.000 16.59000 1136 CYS A CA 1
ATOM 6492 C C . CYS A 1 1136 ? 127.80200 132.38000 150.11200 1.000 16.59000 1136 CYS A C 1
ATOM 6493 O O . CYS A 1 1136 ? 128.22800 131.49800 150.85500 1.000 16.59000 1136 CYS A O 1
ATOM 6496 N N . ASN A 1 1137 ? 126.73400 133.12600 150.42000 1.000 19.42000 1137 ASN A N 1
ATOM 6497 C CA . ASN A 1 1137 ? 125.94100 132.94000 151.63800 1.000 19.42000 1137 ASN A CA 1
ATOM 6498 C C . ASN A 1 1137 ? 126.80900 132.95900 152.88700 1.000 19.42000 1137 ASN A C 1
ATOM 6499 O O . ASN A 1 1137 ? 126.49700 132.31600 153.88500 1.000 19.42000 1137 ASN A O 1
ATOM 6504 N N . PHE A 1 1138 ? 127.92300 133.67600 152.81700 1.000 29.82000 1138 PHE A N 1
ATOM 6505 C CA . PHE A 1 1138 ? 128.90900 133.75300 153.88500 1.000 29.82000 1138 PHE A CA 1
ATOM 6506 C C . PHE A 1 1138 ? 129.48300 132.39100 154.23600 1.000 29.82000 1138 PHE A C 1
ATOM 6507 O O . PHE A 1 1138 ? 130.27300 132.27600 155.17300 1.000 29.82000 1138 PHE A O 1
ATOM 6515 N N . ASP A 1 1139 ? 129.12200 131.36000 153.48500 1.000 20.24000 1139 ASP A N 1
ATOM 6516 C CA . ASP A 1 1139 ? 129.76200 130.06100 153.63300 1.000 20.24000 1139 ASP A CA 1
ATOM 6517 C C . ASP A 1 1139 ? 131.13800 130.14800 153.00500 1.000 20.24000 1139 ASP A C 1
ATOM 6518 O O . ASP A 1 1139 ? 131.26000 130.27800 151.78600 1.000 20.24000 1139 ASP A O 1
ATOM 6523 N N . ILE A 1 1140 ? 132.17500 130.05700 153.82700 1.000 18.86000 1140 ILE A N 1
ATOM 6524 C CA . ILE A 1 1140 ? 133.48300 130.54600 153.42000 1.000 18.86000 1140 ILE A CA 1
ATOM 6525 C C . ILE A 1 1140 ? 134.05100 129.70500 152.28900 1.000 18.86000 1140 ILE A C 1
ATOM 6526 O O . ILE A 1 1140 ? 134.56100 128.60300 152.51100 1.000 18.86000 1140 ILE A O 1
ATOM 6531 N N . ALA A 1 1141 ? 133.99800 130.24700 151.07500 1.000 24.68000 1141 ALA A N 1
ATOM 6532 C CA . ALA A 1 1141 ? 134.54300 129.61100 149.88600 1.000 24.68000 1141 ALA A CA 1
ATOM 6533 C C . ALA A 1 1141 ? 135.65800 130.48500 149.33900 1.000 24.68000 1141 ALA A C 1
ATOM 6534 O O . ALA A 1 1141 ? 135.47300 131.69300 149.16100 1.000 24.68000 1141 ALA A O 1
ATOM 6536 N N . TYR A 1 1142 ? 136.81500 129.88100 149.08800 1.000 29.72000 1142 TYR A N 1
ATOM 6537 C CA . TYR A 1 1142 ? 137.93100 130.62600 148.53000 1.000 29.72000 1142 TYR A CA 1
ATOM 6538 C C . TYR A 1 1142 ? 137.58800 131.13300 147.14200 1.000 29.72000 1142 TYR A C 1
ATOM 6539 O O . TYR A 1 1142 ? 137.15100 130.36700 146.27900 1.000 29.72000 1142 TYR A O 1
ATOM 6548 N N . ILE A 1 1143 ? 137.79700 132.42800 146.91800 1.000 20.88000 1143 ILE A N 1
ATOM 6549 C CA . ILE A 1 1143 ? 137.73200 132.94800 145.56000 1.000 20.88000 1143 ILE A CA 1
ATOM 6550 C C . ILE A 1 1143 ? 139.09300 132.92900 144.88900 1.000 20.88000 1143 ILE A C 1
ATOM 6551 O O . ILE A 1 1143 ? 139.17500 133.09100 143.66500 1.000 20.88000 1143 ILE A O 1
ATOM 6556 N N . PHE A 1 1144 ? 140.16100 132.66600 145.63800 1.000 22.79000 1144 PHE A N 1
ATOM 6557 C CA . PHE A 1 1144 ? 141.50000 133.05600 145.23000 1.000 22.79000 1144 PHE A CA 1
ATOM 6558 C C . PHE A 1 1144 ? 142.43800 131.90700 144.89800 1.000 22.79000 1144 PHE A C 1
ATOM 6559 O O . PHE A 1 1144 ? 143.63800 132.15400 144.79300 1.000 22.79000 1144 PHE A O 1
ATOM 6567 N N . GLU A 1 1145 ? 141.95900 130.67400 144.73300 1.000 20.12000 1145 GLU A N 1
ATOM 6568 C CA . GLU A 1 1145 ? 142.88600 129.61300 144.34700 1.000 20.12000 1145 GLU A CA 1
ATOM 6569 C C . GLU A 1 1145 ? 144.00200 129.47500 145.37800 1.000 20.12000 1145 GLU A C 1
ATOM 6570 O O . GLU A 1 1145 ? 145.12200 129.93500 145.14700 1.000 20.12000 1145 GLU A O 1
ATOM 6576 N N . TYR A 1 1146 ? 143.70500 128.84600 146.51400 1.000 28.11000 1146 TYR A N 1
ATOM 6577 C CA . TYR A 1 1146 ? 144.41500 128.98300 147.78500 1.000 28.11000 1146 TYR A CA 1
ATOM 6578 C C . TYR A 1 1146 ? 145.89400 129.34200 147.69800 1.000 28.11000 1146 TYR A C 1
ATOM 6579 O O . TYR A 1 1146 ? 146.41000 130.03800 148.58000 1.000 28.11000 1146 TYR A O 1
ATOM 6588 N N . THR A 1 1147 ? 146.60000 128.85000 146.68100 1.000 20.97000 1147 THR A N 1
ATOM 6589 C CA . THR A 1 1147 ? 148.01700 129.17500 146.57000 1.000 20.97000 1147 THR A CA 1
ATOM 6590 C C . THR A 1 1147 ? 148.25600 130.67900 146.46500 1.000 20.97000 1147 THR A C 1
ATOM 6591 O O . THR A 1 1147 ? 149.28900 131.16800 146.92800 1.000 20.97000 1147 THR A O 1
ATOM 6595 N N . TYR A 1 1148 ? 147.31600 131.43700 145.89700 1.000 19.28000 1148 TYR A N 1
ATOM 6596 C CA . TYR A 1 1148 ? 147.41800 132.89200 145.97600 1.000 19.28000 1148 TYR A CA 1
ATOM 6597 C C . TYR A 1 1148 ? 147.33900 133.36300 147.41600 1.000 19.28000 1148 TYR A C 1
ATOM 6598 O O . TYR A 1 1148 ? 148.08500 134.25500 147.83000 1.000 19.28000 1148 TYR A O 1
ATOM 6607 N N . ILE A 1 1149 ? 146.41200 132.79500 148.18900 1.000 16.93000 1149 ILE A N 1
ATOM 6608 C CA . ILE A 1 1149 ? 146.25000 133.19400 149.57600 1.000 16.93000 1149 ILE A CA 1
ATOM 6609 C C . ILE A 1 1149 ? 147.47700 132.84900 150.40400 1.000 16.93000 1149 ILE A C 1
ATOM 6610 O O . ILE A 1 1149 ? 147.73300 133.49600 151.42400 1.000 16.93000 1149 ILE A O 1
ATOM 6615 N N . LEU A 1 1150 ? 148.27500 131.87500 149.98300 1.000 20.99000 1150 LEU A N 1
ATOM 6616 C CA . LEU A 1 1150 ? 149.50500 131.62200 150.72100 1.000 20.99000 1150 LEU A CA 1
ATOM 6617 C C . LEU A 1 1150 ? 150.71900 132.33700 150.14000 1.000 20.99000 1150 LEU A C 1
ATOM 6618 O O . LEU A 1 1150 ? 151.73600 132.44300 150.83000 1.000 20.99000 1150 LEU A O 1
ATOM 6623 N N . MET A 1 1151 ? 150.65600 132.81800 148.89900 1.000 19.10000 1151 MET A N 1
ATOM 6624 C CA . MET A 1 1151 ? 151.78800 133.53700 148.32500 1.000 19.10000 1151 MET A CA 1
ATOM 6625 C C . MET A 1 1151 ? 151.70000 135.04500 148.48900 1.000 19.10000 1151 MET A C 1
ATOM 6626 O O . MET A 1 1151 ? 152.72500 135.71900 148.35800 1.000 19.10000 1151 MET A O 1
ATOM 6631 N N . PHE A 1 1152 ? 150.51100 135.59000 148.75300 1.000 16.54000 1152 PHE A N 1
ATOM 6632 C CA . PHE A 1 1152 ? 150.34400 137.03900 148.79500 1.000 16.54000 1152 PHE A CA 1
ATOM 6633 C C . PHE A 1 1152 ? 151.28700 137.68400 149.79700 1.000 16.54000 1152 PHE A C 1
ATOM 6634 O O . PHE A 1 1152 ? 152.15100 138.48500 149.43200 1.000 16.54000 1152 PHE A O 1
ATOM 6642 N N . ASN A 1 1153 ? 151.14200 137.34800 151.05200 1.000 18.48000 1153 ASN A N 1
ATOM 6643 C CA . ASN A 1 1153 ? 151.94700 138.06100 152.02800 1.000 18.48000 1153 ASN A CA 1
ATOM 6644 C C . ASN A 1 1153 ? 153.37100 137.63400 152.02900 1.000 18.48000 1153 ASN A C 1
ATOM 6645 O O . ASN A 1 1153 ? 154.09100 138.04600 152.93200 1.000 18.48000 1153 ASN A O 1
ATOM 6650 N N . LEU A 1 1154 ? 153.82900 136.83200 151.07200 1.000 20.43000 1154 LEU A N 1
ATOM 6651 C CA . LEU A 1 1154 ? 155.21300 136.38000 151.04100 1.000 20.43000 1154 LEU A CA 1
ATOM 6652 C C . LEU A 1 1154 ? 155.96000 136.93300 149.83900 1.000 20.43000 1154 LEU A C 1
ATOM 6653 O O . LEU A 1 1154 ? 157.00900 137.55900 150.00800 1.000 20.43000 1154 LEU A O 1
ATOM 6658 N N . PHE A 1 1155 ? 155.45000 136.72900 148.62800 1.000 20.21000 1155 PHE A N 1
ATOM 6659 C CA . PHE A 1 1155 ? 156.14700 137.13400 147.41700 1.000 20.21000 1155 PHE A CA 1
ATOM 6660 C C . PHE A 1 1155 ? 155.53000 138.35100 146.75200 1.000 20.21000 1155 PHE A C 1
ATOM 6661 O O . PHE A 1 1155 ? 156.24300 139.29200 146.40400 1.000 20.21000 1155 PHE A O 1
ATOM 6669 N N . PHE A 1 1156 ? 154.21400 138.36100 146.57600 1.000 19.47000 1156 PHE A N 1
ATOM 6670 C CA . PHE A 1 1156 ? 153.60400 139.39000 145.75100 1.000 19.47000 1156 PHE A CA 1
ATOM 6671 C C . PHE A 1 1156 ? 153.68700 140.76800 146.38800 1.000 19.47000 1156 PHE A C 1
ATOM 6672 O O . PHE A 1 1156 ? 153.67400 141.77100 145.67000 1.000 19.47000 1156 PHE A O 1
ATOM 6680 N N . THR A 1 1157 ? 153.75000 140.85800 147.71900 1.000 21.86000 1157 THR A N 1
ATOM 6681 C CA . THR A 1 1157 ? 153.61100 142.17600 148.32800 1.000 21.86000 1157 THR A CA 1
ATOM 6682 C C . THR A 1 1157 ? 154.51200 142.42500 149.53500 1.000 21.86000 1157 THR A C 1
ATOM 6683 O O . THR A 1 1157 ? 154.19600 143.29600 150.34600 1.000 21.86000 1157 THR A O 1
ATOM 6687 N N . SER A 1 1158 ? 155.61900 141.71000 149.69000 1.000 17.03000 1158 SER A N 1
ATOM 6688 C CA . SER A 1 1158 ? 156.44300 141.95600 150.86500 1.000 17.03000 1158 SER A CA 1
ATOM 6689 C C . SER A 1 1158 ? 157.65900 142.81400 150.54600 1.000 17.03000 1158 SER A C 1
ATOM 6690 O O . SER A 1 1158 ? 157.93700 143.80100 151.24300 1.000 17.03000 1158 SER A O 1
ATOM 6693 N N . VAL A 1 1159 ? 158.39500 142.43600 149.50200 1.000 11.53000 1159 VAL A N 1
ATOM 6694 C CA . VAL A 1 1159 ? 159.64400 143.12700 149.19100 1.000 11.53000 1159 VAL A CA 1
ATOM 6695 C C . VAL A 1 1159 ? 159.43800 144.61000 148.93500 1.000 11.53000 1159 VAL A C 1
ATOM 6696 O O . VAL A 1 1159 ? 160.24000 145.41100 149.43000 1.000 11.53000 1159 VAL A O 1
ATOM 6700 N N . PRO A 1 1160 ? 158.43000 145.05500 148.18500 1.000 13.48000 1160 PRO A N 1
ATOM 6701 C CA . PRO A 1 1160 ? 158.29100 146.50300 147.99500 1.000 13.48000 1160 PRO A CA 1
ATOM 6702 C C . PRO A 1 1160 ? 158.09400 147.26400 149.28900 1.000 13.48000 1160 PRO A C 1
ATOM 6703 O O . PRO A 1 1160 ? 158.60700 148.37900 149.42200 1.000 13.48000 1160 PRO A O 1
ATOM 6707 N N . VAL A 1 1161 ? 157.37800 146.69900 150.26000 1.000 12.36000 1161 VAL A N 1
ATOM 6708 C CA . VAL A 1 1161 ? 157.16300 147.40600 151.52000 1.000 12.36000 1161 VAL A CA 1
ATOM 6709 C C . VAL A 1 1161 ? 158.45000 147.45500 152.32400 1.000 12.36000 1161 VAL A C 1
ATOM 6710 O O . VAL A 1 1161 ? 158.83900 148.50800 152.84600 1.000 12.36000 1161 VAL A O 1
ATOM 6714 N N . ILE A 1 1162 ? 159.13500 146.31800 152.43800 1.000 10.19000 1162 ILE A N 1
ATOM 6715 C CA . ILE A 1 1162 ? 160.41100 146.32000 153.14400 1.000 10.19000 1162 ILE A CA 1
ATOM 6716 C C . ILE A 1 1162 ? 161.36100 147.33100 152.52000 1.000 10.19000 1162 ILE A C 1
ATOM 6717 O O . ILE A 1 1162 ? 162.11100 148.01800 153.22200 1.000 10.19000 1162 ILE A O 1
ATOM 6722 N N . LEU A 1 1163 ? 161.31900 147.47500 151.19700 1.000 11.68000 1163 LEU A N 1
ATOM 6723 C CA . LEU A 1 1163 ? 162.24200 148.39300 150.54200 1.000 11.68000 1163 LEU A CA 1
ATOM 6724 C C . LEU A 1 1163 ? 161.84100 149.84200 150.75500 1.000 11.68000 1163 LEU A C 1
ATOM 6725 O O . LEU A 1 1163 ? 162.70200 150.68900 151.00400 1.000 11.68000 1163 LEU A O 1
ATOM 6730 N N . MET A 1 1164 ? 160.55000 150.16100 150.67300 1.000 13.87000 1164 MET A N 1
ATOM 6731 C CA . MET A 1 1164 ? 160.17100 151.53100 150.99400 1.000 13.87000 1164 MET A CA 1
ATOM 6732 C C . MET A 1 1164 ? 160.42700 151.85800 152.45000 1.000 13.87000 1164 MET A C 1
ATOM 6733 O O . MET A 1 1164 ? 160.38700 153.03400 152.82100 1.000 13.87000 1164 MET A O 1
ATOM 6738 N N . GLY A 1 1165 ? 160.65000 150.85000 153.27900 1.000 12.80000 1165 GLY A N 1
ATOM 6739 C CA . GLY A 1 1165 ? 161.00000 151.10700 154.65400 1.000 12.80000 1165 GLY A CA 1
ATOM 6740 C C . GLY A 1 1165 ? 162.48100 151.18600 154.91800 1.000 12.80000 1165 GLY A C 1
ATOM 6741 O O . GLY A 1 1165 ? 162.89900 151.77600 155.91200 1.000 12.80000 1165 GLY A O 1
ATOM 6742 N N . VAL A 1 1166 ? 163.29500 150.59000 154.06100 1.000 12.74000 1166 VAL A N 1
ATOM 6743 C CA . VAL A 1 1166 ? 164.72300 150.55000 154.32500 1.000 12.74000 1166 VAL A CA 1
ATOM 6744 C C . VAL A 1 1166 ? 165.53800 151.48900 153.44700 1.000 12.74000 1166 VAL A C 1
ATOM 6745 O O . VAL A 1 1166 ? 166.61700 151.92100 153.87900 1.000 12.74000 1166 VAL A O 1
ATOM 6749 N N . LEU A 1 1167 ? 165.07800 151.83200 152.24500 1.000 13.29000 1167 LEU A N 1
ATOM 6750 C CA . LEU A 1 1167 ? 165.86400 152.68500 151.36000 1.000 13.29000 1167 LEU A CA 1
ATOM 6751 C C . LEU A 1 1167 ? 165.00100 153.76800 150.71500 1.000 13.29000 1167 LEU A C 1
ATOM 6752 O O . LEU A 1 1167 ? 165.01600 153.99200 149.51400 1.000 13.29000 1167 LEU A O 1
ATOM 6757 N N . ASP A 1 1168 ? 164.23400 154.47000 151.53500 1.000 15.13000 1168 ASP A N 1
ATOM 6758 C CA . ASP A 1 1168 ? 163.52800 155.67100 151.11600 1.000 15.13000 1168 ASP A CA 1
ATOM 6759 C C . ASP A 1 1168 ? 163.93400 156.82800 152.01600 1.000 15.13000 1168 ASP A C 1
ATOM 6760 O O . ASP A 1 1168 ? 163.99900 156.67000 153.23900 1.000 15.13000 1168 ASP A O 1
ATOM 6765 N N . GLN A 1 1169 ? 164.22000 157.98200 151.41400 1.000 22.91000 1169 GLN A N 1
ATOM 6766 C CA . GLN A 1 1169 ? 164.67500 159.14800 152.15800 1.000 22.91000 1169 GLN A CA 1
ATOM 6767 C C . GLN A 1 1169 ? 163.99800 160.39500 151.62600 1.000 22.91000 1169 GLN A C 1
ATOM 6768 O O . GLN A 1 1169 ? 163.92500 160.59500 150.41500 1.000 22.91000 1169 GLN A O 1
ATOM 6774 N N . ASP A 1 1170 ? 163.52500 161.24300 152.53600 1.000 18.75000 1170 ASP A N 1
ATOM 6775 C CA . ASP A 1 1170 ? 162.68700 162.35900 152.12800 1.000 18.75000 1170 ASP A CA 1
ATOM 6776 C C . ASP A 1 1170 ? 163.48600 163.50200 151.52300 1.000 18.75000 1170 ASP A C 1
ATOM 6777 O O . ASP A 1 1170 ? 163.08600 164.04000 150.48700 1.000 18.75000 1170 ASP A O 1
ATOM 6782 N N . VAL A 1 1171 ? 164.60000 163.90900 152.13600 1.000 15.22000 1171 VAL A N 1
ATOM 6783 C CA . VAL A 1 1171 ? 165.31700 165.05000 151.57500 1.000 15.22000 1171 VAL A CA 1
ATOM 6784 C C . VAL A 1 1171 ? 166.67400 164.65900 151.00900 1.000 15.22000 1171 VAL A C 1
ATOM 6785 O O . VAL A 1 1171 ? 166.84900 164.63700 149.78600 1.000 15.22000 1171 VAL A O 1
ATOM 6789 N N . SER A 1 1172 ? 167.62200 164.30300 151.87000 1.000 21.72000 1172 SER A N 1
ATOM 6790 C CA . SER A 1 1172 ? 168.98100 164.03200 151.42000 1.000 21.72000 1172 SER A CA 1
ATOM 6791 C C . SER A 1 1172 ? 169.88700 163.68800 152.58300 1.000 21.72000 1172 SER A C 1
ATOM 6792 O O . SER A 1 1172 ? 169.47300 163.72800 153.74200 1.000 21.72000 1172 SER A O 1
ATOM 6795 N N . ASP A 1 1173 ? 171.13600 163.35900 152.28000 1.000 21.05000 1173 ASP A N 1
ATOM 6796 C CA . ASP A 1 1173 ? 172.12800 163.21700 153.33400 1.000 21.05000 1173 ASP A CA 1
ATOM 6797 C C . ASP A 1 1173 ? 172.53900 164.57700 153.87500 1.000 21.05000 1173 ASP A C 1
ATOM 6798 O O . ASP A 1 1173 ? 172.71000 164.74300 155.08600 1.000 21.05000 1173 ASP A O 1
ATOM 6803 N N . THR A 1 1174 ? 172.67100 165.56900 152.99600 1.000 22.89000 1174 THR A N 1
ATOM 6804 C CA . THR A 1 1174 ? 173.21400 166.87500 153.34700 1.000 22.89000 1174 THR A CA 1
ATOM 6805 C C . THR A 1 1174 ? 172.16200 167.96000 153.50600 1.000 22.89000 1174 THR A C 1
ATOM 6806 O O . THR A 1 1174 ? 172.38100 168.90400 154.26700 1.000 22.89000 1174 THR A O 1
ATOM 6810 N N . VAL A 1 1175 ? 171.03400 167.87200 152.79900 1.000 18.79000 1175 VAL A N 1
ATOM 6811 C CA . VAL A 1 1175 ? 169.94800 168.81600 153.02800 1.000 18.79000 1175 VAL A CA 1
ATOM 6812 C C . VAL A 1 1175 ? 169.26000 168.57100 154.35400 1.000 18.79000 1175 VAL A C 1
ATOM 6813 O O . VAL A 1 1175 ? 168.52800 169.43700 154.83500 1.000 18.79000 1175 VAL A O 1
ATOM 6817 N N . SER A 1 1176 ? 169.49300 167.41300 154.96900 1.000 13.39000 1176 SER A N 1
ATOM 6818 C CA . SER A 1 1176 ? 168.94400 167.14500 156.29000 1.000 13.39000 1176 SER A CA 1
ATOM 6819 C C . SER A 1 1176 ? 169.80100 167.74500 157.39000 1.000 13.39000 1176 SER A C 1
ATOM 6820 O O . SER A 1 1176 ? 169.28700 168.04500 158.47000 1.000 13.39000 1176 SER A O 1
ATOM 6823 N N . LEU A 1 1177 ? 171.10100 167.91700 157.14200 1.000 16.03000 1177 LEU A N 1
ATOM 6824 C CA . LEU A 1 1177 ? 171.96600 168.62900 158.07600 1.000 16.03000 1177 LEU A CA 1
ATOM 6825 C C . LEU A 1 1177 ? 171.92700 170.13100 157.84800 1.000 16.03000 1177 LEU A C 1
ATOM 6826 O O . LEU A 1 1177 ? 172.04100 170.89800 158.80600 1.000 16.03000 1177 LEU A O 1
ATOM 6831 N N . ALA A 1 1178 ? 171.77800 170.57200 156.60000 1.000 11.91000 1178 ALA A N 1
ATOM 6832 C CA . ALA A 1 1178 ? 171.65900 172.00200 156.34000 1.000 11.91000 1178 ALA A CA 1
ATOM 6833 C C . ALA A 1 1178 ? 170.40900 172.57900 156.98900 1.000 11.91000 1178 ALA A C 1
ATOM 6834 O O . ALA A 1 1178 ? 170.44100 173.68300 157.54100 1.000 11.91000 1178 ALA A O 1
ATOM 6836 N N . VAL A 1 1179 ? 169.29900 171.85200 156.93000 1.000 12.76000 1179 VAL A N 1
ATOM 6837 C CA . VAL A 1 1179 ? 168.07200 172.24700 157.61400 1.000 12.76000 1179 VAL A CA 1
ATOM 6838 C C . VAL A 1 1179 ? 167.77800 171.23200 158.71000 1.000 12.76000 1179 VAL A C 1
ATOM 6839 O O . VAL A 1 1179 ? 167.14700 170.20200 158.44100 1.000 12.76000 1179 VAL A O 1
ATOM 6843 N N . PRO A 1 1180 ? 168.22200 171.46400 159.94200 1.000 13.72000 1180 PRO A N 1
ATOM 6844 C CA . PRO A 1 1180 ? 167.97500 170.49000 161.00600 1.000 13.72000 1180 PRO A CA 1
ATOM 6845 C C . PRO A 1 1180 ? 166.55500 170.54700 161.53100 1.000 13.72000 1180 PRO A C 1
ATOM 6846 O O . PRO A 1 1180 ? 166.05500 169.55200 162.05400 1.000 13.72000 1180 PRO A O 1
ATOM 6850 N N . GLN A 1 1181 ? 165.89500 171.69700 161.39600 1.000 17.18000 1181 GLN A N 1
ATOM 6851 C CA . GLN A 1 1181 ? 164.57900 171.88300 161.99500 1.000 17.18000 1181 GLN A CA 1
ATOM 6852 C C . GLN A 1 1181 ? 163.57300 170.81900 161.58400 1.000 17.18000 1181 GLN A C 1
ATOM 6853 O O . GLN A 1 1181 ? 162.55900 170.65100 162.26800 1.000 17.18000 1181 GLN A O 1
ATOM 6859 N N . LEU A 1 1182 ? 163.82700 170.09400 160.49300 1.000 22.54000 1182 LEU A N 1
ATOM 6860 C CA . LEU A 1 1182 ? 162.91800 169.02700 160.08400 1.000 22.54000 1182 LEU A CA 1
ATOM 6861 C C . LEU A 1 1182 ? 162.74400 168.00700 161.19500 1.000 22.54000 1182 LEU A C 1
ATOM 6862 O O . LEU A 1 1182 ? 161.64600 167.47900 161.40100 1.000 22.54000 1182 LEU A O 1
ATOM 6867 N N . TYR A 1 1183 ? 163.81400 167.74500 161.94200 1.000 29.82000 1183 TYR A N 1
ATOM 6868 C CA . TYR A 1 1183 ? 163.76500 166.82700 163.06900 1.000 29.82000 1183 TYR A CA 1
ATOM 6869 C C . TYR A 1 1183 ? 162.62500 167.12200 164.02600 1.000 29.82000 1183 TYR A C 1
ATOM 6870 O O . TYR A 1 1183 ? 162.17800 166.21100 164.72100 1.000 29.82000 1183 TYR A O 1
ATOM 6879 N N . ARG A 1 1184 ? 162.13300 168.36300 164.08200 1.000 23.71000 1184 ARG A N 1
ATOM 6880 C CA . ARG A 1 1184 ? 161.05700 168.65600 165.02000 1.000 23.71000 1184 ARG A CA 1
ATOM 6881 C C . ARG A 1 1184 ? 159.85100 167.76600 164.78800 1.000 23.71000 1184 ARG A C 1
ATOM 6882 O O . ARG A 1 1184 ? 159.15200 167.41700 165.74300 1.000 23.71000 1184 ARG A O 1
ATOM 6890 N N . ARG A 1 1185 ? 159.58600 167.38000 163.54100 1.000 14.33000 1185 ARG A N 1
ATOM 6891 C CA . ARG A 1 1185 ? 158.40300 166.57000 163.27900 1.000 14.33000 1185 ARG A CA 1
ATOM 6892 C C . ARG A 1 1185 ? 158.49300 165.19500 163.91800 1.000 14.33000 1185 ARG A C 1
ATOM 6893 O O . ARG A 1 1185 ? 157.47200 164.52400 164.06000 1.000 14.33000 1185 ARG A O 1
ATOM 6901 N N . GLY A 1 1186 ? 159.68000 164.76700 164.31900 1.000 16.49000 1186 GLY A N 1
ATOM 6902 C CA . GLY A 1 1186 ? 159.82100 163.50200 165.00300 1.000 16.49000 1186 GLY A CA 1
ATOM 6903 C C . GLY A 1 1186 ? 159.90500 163.66600 166.50100 1.000 16.49000 1186 GLY A C 1
ATOM 6904 O O . GLY A 1 1186 ? 159.88100 162.68300 167.24000 1.000 16.49000 1186 GLY A O 1
ATOM 6905 N N . ILE A 1 1187 ? 160.02400 164.90800 166.96500 1.000 15.36000 1187 ILE A N 1
ATOM 6906 C CA . ILE A 1 1187 ? 160.00800 165.16600 168.39900 1.000 15.36000 1187 ILE A CA 1
ATOM 6907 C C . ILE A 1 1187 ? 158.58500 165.15600 168.91300 1.000 15.36000 1187 ILE A C 1
ATOM 6908 O O . ILE A 1 1187 ? 158.29800 164.59300 169.97200 1.000 15.36000 1187 ILE A O 1
ATOM 6913 N N . GLU A 1 1188 ? 157.67600 165.76400 168.16500 1.000 16.16000 1188 GLU A N 1
ATOM 6914 C CA . GLU A 1 1188 ? 156.25900 165.78600 168.47700 1.000 16.16000 1188 GLU A CA 1
ATOM 6915 C C . GLU A 1 1188 ? 155.58800 164.44500 168.24200 1.000 16.16000 1188 GLU A C 1
ATOM 6916 O O . GLU A 1 1188 ? 154.38700 164.32800 168.49400 1.000 16.16000 1188 GLU A O 1
ATOM 6922 N N . ARG A 1 1189 ? 156.33300 163.44400 167.77700 1.000 20.63000 1189 ARG A N 1
ATOM 6923 C CA . ARG A 1 1189 ? 155.81300 162.11800 167.45400 1.000 20.63000 1189 ARG A CA 1
ATOM 6924 C C . ARG A 1 1189 ? 154.61700 162.22700 166.51000 1.000 20.63000 1189 ARG A C 1
ATOM 6925 O O . ARG A 1 1189 ? 153.49400 161.85200 166.82900 1.000 20.63000 1189 ARG A O 1
ATOM 6933 N N . LYS A 1 1190 ? 154.90200 162.76000 165.32700 1.000 19.28000 1190 LYS A N 1
ATOM 6934 C CA . LYS A 1 1190 ? 153.87100 163.09600 164.36000 1.000 19.28000 1190 LYS A CA 1
ATOM 6935 C C . LYS A 1 1190 ? 153.96300 162.28800 163.07700 1.000 19.28000 1190 LYS A C 1
ATOM 6936 O O . LYS A 1 1190 ? 153.22600 162.57000 162.13100 1.000 19.28000 1190 LYS A O 1
ATOM 6942 N N . GLU A 1 1191 ? 154.83800 161.29300 163.01200 1.000 20.60000 1191 GLU A N 1
ATOM 6943 C CA . GLU A 1 1191 ? 154.90100 160.45500 161.82400 1.000 20.60000 1191 GLU A CA 1
ATOM 6944 C C . GLU A 1 1191 ? 154.07000 159.19000 161.95600 1.000 20.60000 1191 GLU A C 1
ATOM 6945 O O . GLU A 1 1191 ? 153.52200 158.71700 160.95700 1.000 20.60000 1191 GLU A O 1
ATOM 6951 N N . TRP A 1 1192 ? 153.96100 158.63100 163.16000 1.000 14.26000 1192 TRP A N 1
ATOM 6952 C CA . TRP A 1 1192 ? 153.13300 157.45400 163.41800 1.000 14.26000 1192 TRP A CA 1
ATOM 6953 C C . TRP A 1 1192 ? 152.13900 157.82300 164.50900 1.000 14.26000 1192 TRP A C 1
ATOM 6954 O O . TRP A 1 1192 ? 152.44300 157.71500 165.69800 1.000 14.26000 1192 TRP A O 1
ATOM 6965 N N . THR A 1 1193 ? 150.95500 158.25000 164.10000 1.000 11.11000 1193 THR A N 1
ATOM 6966 C CA . THR A 1 1193 ? 149.89700 158.66900 164.99700 1.000 11.11000 1193 THR A CA 1
ATOM 6967 C C . THR A 1 1193 ? 148.76800 157.64000 164.98400 1.000 11.11000 1193 THR A C 1
ATOM 6968 O O . THR A 1 1193 ? 148.90900 156.53400 164.45600 1.000 11.11000 1193 THR A O 1
ATOM 6972 N N . GLN A 1 1194 ? 147.65200 157.99100 165.62100 1.000 17.24000 1194 GLN A N 1
ATOM 6973 C CA . GLN A 1 1194 ? 146.43600 157.19500 165.54500 1.000 17.24000 1194 GLN A CA 1
ATOM 6974 C C . GLN A 1 1194 ? 145.51700 157.64200 164.42600 1.000 17.24000 1194 GLN A C 1
ATOM 6975 O O . GLN A 1 1194 ? 144.73400 156.83700 163.92600 1.000 17.24000 1194 GLN A O 1
ATOM 6981 N N . THR A 1 1195 ? 145.59100 158.90300 164.01500 1.000 12.63000 1195 THR A N 1
ATOM 6982 C CA . THR A 1 1195 ? 144.82000 159.34100 162.86300 1.000 12.63000 1195 THR A CA 1
ATOM 6983 C C . THR A 1 1195 ? 145.36900 158.74600 161.57700 1.000 12.63000 1195 THR A C 1
ATOM 6984 O O . THR A 1 1195 ? 144.60000 158.41100 160.67100 1.000 12.63000 1195 THR A O 1
ATOM 6988 N N . LYS A 1 1196 ? 146.68700 158.58700 161.48500 1.000 13.97000 1196 LYS A N 1
ATOM 6989 C CA . LYS A 1 1196 ? 147.27600 157.96700 160.30500 1.000 13.97000 1196 LYS A CA 1
ATOM 6990 C C . LYS A 1 1196 ? 146.85100 156.51500 160.17000 1.000 13.97000 1196 LYS A C 1
ATOM 6991 O O . LYS A 1 1196 ? 146.54300 156.05400 159.06800 1.000 13.97000 1196 LYS A O 1
ATOM 6997 N N . PHE A 1 1197 ? 146.82200 155.78000 161.27700 1.000 14.24000 1197 PHE A N 1
ATOM 6998 C CA . PHE A 1 1197 ? 146.42700 154.37800 161.23600 1.000 14.24000 1197 PHE A CA 1
ATOM 6999 C C . PHE A 1 1197 ? 145.00200 154.23000 160.72700 1.000 14.24000 1197 PHE A C 1
ATOM 7000 O O . PHE A 1 1197 ? 144.72900 153.42400 159.83300 1.000 14.24000 1197 PHE A O 1
ATOM 7008 N N . TRP A 1 1198 ? 144.08500 155.03600 161.25400 1.000 15.47000 1198 TRP A N 1
ATOM 7009 C CA . TRP A 1 1198 ? 142.69000 154.91500 160.85400 1.000 15.47000 1198 TRP A CA 1
ATOM 7010 C C . TRP A 1 1198 ? 142.45500 155.42300 159.44400 1.000 15.47000 1198 TRP A C 1
ATOM 7011 O O . TRP A 1 1198 ? 141.63600 154.85400 158.72000 1.000 15.47000 1198 TRP A O 1
ATOM 7022 N N . LEU A 1 1199 ? 143.16500 156.46600 159.02200 1.000 15.90000 1199 LEU A N 1
ATOM 7023 C CA . LEU A 1 1199 ? 143.03300 156.91200 157.64200 1.000 15.90000 1199 LEU A CA 1
ATOM 7024 C C . LEU A 1 1199 ? 143.54500 155.85900 156.67200 1.000 15.90000 1199 LEU A C 1
ATOM 7025 O O . LEU A 1 1199 ? 142.93600 155.62500 155.62400 1.000 15.90000 1199 LEU A O 1
ATOM 7030 N N . TYR A 1 1200 ? 144.64500 155.18800 157.01100 1.000 18.93000 1200 TYR A N 1
ATOM 7031 C CA . TYR A 1 1200 ? 145.15200 154.15000 156.12500 1.000 18.93000 1200 TYR A CA 1
ATOM 7032 C C . TYR A 1 1200 ? 144.24100 152.93700 156.09800 1.000 18.93000 1200 TYR A C 1
ATOM 7033 O O . TYR A 1 1200 ? 144.08300 152.31400 155.04900 1.000 18.93000 1200 TYR A O 1
ATOM 7042 N N . MET A 1 1201 ? 143.61900 152.58600 157.22100 1.000 17.29000 1201 MET A N 1
ATOM 7043 C CA . MET A 1 1201 ? 142.71300 151.44400 157.19700 1.000 17.29000 1201 MET A CA 1
ATOM 7044 C C . MET A 1 1201 ? 141.42500 151.76500 156.44800 1.000 17.29000 1201 MET A C 1
ATOM 7045 O O . MET A 1 1201 ? 140.88300 150.90700 155.74700 1.000 17.29000 1201 MET A O 1
ATOM 7050 N N . ILE A 1 1202 ? 140.91400 152.98900 156.56900 1.000 29.82000 1202 ILE A N 1
ATOM 7051 C CA . ILE A 1 1202 ? 139.78300 153.38000 155.73500 1.000 29.82000 1202 ILE A CA 1
ATOM 7052 C C . ILE A 1 1202 ? 140.16800 153.35400 154.26400 1.000 29.82000 1202 ILE A C 1
ATOM 7053 O O . ILE A 1 1202 ? 139.35700 152.98500 153.40500 1.000 29.82000 1202 ILE A O 1
ATOM 7058 N N . ASP A 1 1203 ? 141.40200 153.74000 153.94300 1.000 29.82000 1203 ASP A N 1
ATOM 7059 C CA . ASP A 1 1203 ? 141.87300 153.63000 152.56800 1.000 29.82000 1203 ASP A CA 1
ATOM 7060 C C . ASP A 1 1203 ? 141.88800 152.17900 152.11300 1.000 29.82000 1203 ASP A C 1
ATOM 7061 O O . ASP A 1 1203 ? 141.46900 151.86200 150.99500 1.000 29.82000 1203 ASP A O 1
ATOM 7066 N N . GLY A 1 1204 ? 142.37600 151.28600 152.96600 1.000 15.21000 1204 GLY A N 1
ATOM 7067 C CA . GLY A 1 1204 ? 142.35900 149.87300 152.63000 1.000 15.21000 1204 GLY A CA 1
ATOM 7068 C C . GLY A 1 1204 ? 140.96000 149.35500 152.36900 1.000 15.21000 1204 GLY A C 1
ATOM 7069 O O . GLY A 1 1204 ? 140.73600 148.60100 151.42500 1.000 15.21000 1204 GLY A O 1
ATOM 7070 N N . VAL A 1 1205 ? 139.99500 149.77800 153.18000 1.000 12.75000 1205 VAL A N 1
ATOM 7071 C CA . VAL A 1 1205 ? 138.62300 149.30700 153.00900 1.000 12.75000 1205 VAL A CA 1
ATOM 7072 C C . VAL A 1 1205 ? 138.01400 149.83100 151.71400 1.000 12.75000 1205 VAL A C 1
ATOM 7073 O O . VAL A 1 1205 ? 137.35200 149.08500 150.98000 1.000 12.75000 1205 VAL A O 1
ATOM 7077 N N . TYR A 1 1206 ? 138.20700 151.11400 151.40900 1.000 13.89000 1206 TYR A N 1
ATOM 7078 C CA . TYR A 1 1206 ? 137.66900 151.64300 150.15800 1.000 13.89000 1206 TYR A CA 1
ATOM 7079 C C . TYR A 1 1206 ? 138.29500 150.96000 148.95300 1.000 13.89000 1206 TYR A C 1
ATOM 7080 O O . TYR A 1 1206 ? 137.59300 150.59100 147.99900 1.000 13.89000 1206 TYR A O 1
ATOM 7089 N N . GLN A 1 1207 ? 139.61600 150.81800 148.95300 1.000 17.67000 1207 GLN A N 1
ATOM 7090 C CA . GLN A 1 1207 ? 140.25500 150.17000 147.82300 1.000 17.67000 1207 GLN A CA 1
ATOM 7091 C C . GLN A 1 1207 ? 139.84100 148.71900 147.71700 1.000 17.67000 1207 GLN A C 1
ATOM 7092 O O . GLN A 1 1207 ? 139.79400 148.18100 146.61600 1.000 17.67000 1207 GLN A O 1
ATOM 7098 N N . SER A 1 1208 ? 139.49900 148.08200 148.83300 1.000 13.43000 1208 SER A N 1
ATOM 7099 C CA . SER A 1 1208 ? 138.97400 146.72600 148.76700 1.000 13.43000 1208 SER A CA 1
ATOM 7100 C C . SER A 1 1208 ? 137.61900 146.69500 148.08600 1.000 13.43000 1208 SER A C 1
ATOM 7101 O O . SER A 1 1208 ? 137.36700 145.84300 147.22800 1.000 13.43000 1208 SER A O 1
ATOM 7104 N N . VAL A 1 1209 ? 136.73000 147.61500 148.45900 1.000 15.22000 1209 VAL A N 1
ATOM 7105 C CA . VAL A 1 1209 ? 135.43400 147.71000 147.78600 1.000 15.22000 1209 VAL A CA 1
ATOM 7106 C C . VAL A 1 1209 ? 135.62300 147.80700 146.28100 1.000 15.22000 1209 VAL A C 1
ATOM 7107 O O . VAL A 1 1209 ? 135.06000 147.01800 145.51400 1.000 15.22000 1209 VAL A O 1
ATOM 7111 N N . MET A 1 1210 ? 136.42400 148.77600 145.83400 1.000 13.63000 1210 MET A N 1
ATOM 7112 C CA . MET A 1 1210 ? 136.55600 148.98000 144.39200 1.000 13.63000 1210 MET A CA 1
ATOM 7113 C C . MET A 1 1210 ? 137.28800 147.82200 143.72200 1.000 13.63000 1210 MET A C 1
ATOM 7114 O O . MET A 1 1210 ? 136.88800 147.37600 142.64200 1.000 13.63000 1210 MET A O 1
ATOM 7119 N N . SER A 1 1211 ? 138.34100 147.30500 144.34900 1.000 16.21000 1211 SER A N 1
ATOM 7120 C CA . SER A 1 1211 ? 139.16300 146.26200 143.76400 1.000 16.21000 1211 SER A CA 1
ATOM 7121 C C . SER A 1 1211 ? 138.53700 144.88500 143.82500 1.000 16.21000 1211 SER A C 1
ATOM 7122 O O . SER A 1 1211 ? 139.11700 143.94800 143.27700 1.000 16.21000 1211 SER A O 1
ATOM 7125 N N . PHE A 1 1212 ? 137.41200 144.71200 144.50600 1.000 29.82000 1212 PHE A N 1
ATOM 7126 C CA . PHE A 1 1212 ? 136.61500 143.51900 144.26200 1.000 29.82000 1212 PHE A CA 1
ATOM 7127 C C . PHE A 1 1212 ? 135.42700 143.76800 143.35700 1.000 29.82000 1212 PHE A C 1
ATOM 7128 O O . PHE A 1 1212 ? 135.09200 142.90500 142.55600 1.000 29.82000 1212 PHE A O 1
ATOM 7136 N N . PHE A 1 1213 ? 134.76800 144.91500 143.44400 1.000 29.82000 1213 PHE A N 1
ATOM 7137 C CA . PHE A 1 1213 ? 133.54000 145.06500 142.68800 1.000 29.82000 1213 PHE A CA 1
ATOM 7138 C C . PHE A 1 1213 ? 133.74300 145.59000 141.28100 1.000 29.82000 1213 PHE A C 1
ATOM 7139 O O . PHE A 1 1213 ? 132.76800 145.65300 140.53200 1.000 29.82000 1213 PHE A O 1
ATOM 7147 N N . ILE A 1 1214 ? 134.95100 145.97900 140.89000 1.000 16.24000 1214 ILE A N 1
ATOM 7148 C CA . ILE A 1 1214 ? 135.15600 146.29000 139.47800 1.000 16.24000 1214 ILE A CA 1
ATOM 7149 C C . ILE A 1 1214 ? 135.39900 145.00400 138.69100 1.000 16.24000 1214 ILE A C 1
ATOM 7150 O O . ILE A 1 1214 ? 134.71600 144.77500 137.68300 1.000 16.24000 1214 ILE A O 1
ATOM 7155 N N . PRO A 1 1215 ? 136.31500 144.11700 139.10000 1.000 21.45000 1215 PRO A N 1
ATOM 7156 C CA . PRO A 1 1215 ? 136.51600 142.89600 138.31600 1.000 21.45000 1215 PRO A CA 1
ATOM 7157 C C . PRO A 1 1215 ? 135.38700 141.89800 138.47900 1.000 21.45000 1215 PRO A C 1
ATOM 7158 O O . PRO A 1 1215 ? 135.43600 140.79900 137.92800 1.000 21.45000 1215 PRO A O 1
ATOM 7162 N N . PHE A 1 1216 ? 134.36900 142.26600 139.24700 1.000 29.82000 1216 PHE A N 1
ATOM 7163 C CA . PHE A 1 1216 ? 133.13800 141.49900 139.34000 1.000 29.82000 1216 PHE A CA 1
ATOM 7164 C C . PHE A 1 1216 ? 132.09300 142.06600 138.39100 1.000 29.82000 1216 PHE A C 1
ATOM 7165 O O . PHE A 1 1216 ? 131.52500 141.33600 137.58000 1.000 29.82000 1216 PHE A O 1
ATOM 7173 N N . ILE A 1 1217 ? 131.85300 143.37600 138.45200 1.000 21.82000 1217 ILE A N 1
ATOM 7174 C CA . ILE A 1 1217 ? 131.01800 144.04700 137.46500 1.000 21.82000 1217 ILE A CA 1
ATOM 7175 C C . ILE A 1 1217 ? 131.47000 143.76500 136.04300 1.000 21.82000 1217 ILE A C 1
ATOM 7176 O O . ILE A 1 1217 ? 130.64400 143.73100 135.13000 1.000 21.82000 1217 ILE A O 1
ATOM 7181 N N . PHE A 1 1218 ? 132.75600 143.51500 135.83400 1.000 10.06000 1218 PHE A N 1
ATOM 7182 C CA . PHE A 1 1218 ? 133.22000 143.23300 134.48400 1.000 10.06000 1218 PHE A CA 1
ATOM 7183 C C . PHE A 1 1218 ? 132.73500 141.88100 133.97700 1.000 10.06000 1218 PHE A C 1
ATOM 7184 O O . PHE A 1 1218 ? 132.16800 141.80800 132.88500 1.000 10.06000 1218 PHE A O 1
ATOM 7192 N N . VAL A 1 1219 ? 132.93800 140.81100 134.73900 1.000 12.35000 1219 VAL A N 1
ATOM 7193 C CA . VAL A 1 1219 ? 132.80400 139.46200 134.20500 1.000 12.35000 1219 VAL A CA 1
ATOM 7194 C C . VAL A 1 1219 ? 131.52800 138.76900 134.67200 1.000 12.35000 1219 VAL A C 1
ATOM 7195 O O . VAL A 1 1219 ? 130.95700 137.97400 133.92800 1.000 12.35000 1219 VAL A O 1
ATOM 7199 N N . VAL A 1 1220 ? 131.05100 139.02200 135.88700 1.000 12.20000 1220 VAL A N 1
ATOM 7200 C CA . VAL A 1 1220 ? 129.96000 138.21800 136.41600 1.000 12.20000 1220 VAL A CA 1
ATOM 7201 C C . VAL A 1 1220 ? 128.62200 138.83700 136.02300 1.000 12.20000 1220 VAL A C 1
ATOM 7202 O O . VAL A 1 1220 ? 127.55400 138.32800 136.37700 1.000 12.20000 1220 VAL A O 1
ATOM 7206 N N . LEU A 1 1221 ? 128.64900 139.90200 135.23200 1.000 11.17000 1221 LEU A N 1
ATOM 7207 C CA . LEU A 1 1221 ? 127.40600 140.49900 134.75800 1.000 11.17000 1221 LEU A CA 1
ATOM 7208 C C . LEU A 1 1221 ? 127.21700 140.39600 133.24900 1.000 11.17000 1221 LEU A C 1
ATOM 7209 O O . LEU A 1 1221 ? 126.31200 141.03900 132.70600 1.000 11.17000 1221 LEU A O 1
ATOM 7214 N N . THR A 1 1222 ? 128.02100 139.60300 132.56000 1.000 11.37000 1222 THR A N 1
ATOM 7215 C CA . THR A 1 1222 ? 127.84100 139.34800 131.14200 1.000 11.37000 1222 THR A CA 1
ATOM 7216 C C . THR A 1 1222 ? 127.64600 137.85800 130.96000 1.000 11.37000 1222 THR A C 1
ATOM 7217 O O . THR A 1 1222 ? 128.02500 137.06500 131.82700 1.000 11.37000 1222 THR A O 1
ATOM 7221 N N . PRO A 1 1223 ? 127.05900 137.44600 129.86400 1.000 22.46000 1223 PRO A N 1
ATOM 7222 C CA . PRO A 1 1223 ? 127.04200 136.02200 129.55000 1.000 22.46000 1223 PRO A CA 1
ATOM 7223 C C . PRO A 1 1223 ? 128.42900 135.41500 129.43700 1.000 22.46000 1223 PRO A C 1
ATOM 7224 O O . PRO A 1 1223 ? 128.76100 134.50200 130.19600 1.000 22.46000 1223 PRO A O 1
ATOM 7228 N N . THR A 1 1224 ? 129.26400 135.91400 128.53000 1.000 15.36000 1224 THR A N 1
ATOM 7229 C CA . THR A 1 1224 ? 130.51400 135.23200 128.21800 1.000 15.36000 1224 THR A CA 1
ATOM 7230 C C . THR A 1 1224 ? 131.75600 135.97500 128.68900 1.000 15.36000 1224 THR A C 1
ATOM 7231 O O . THR A 1 1224 ? 132.65700 135.34900 129.24900 1.000 15.36000 1224 THR A O 1
ATOM 7235 N N . ALA A 1 1225 ? 131.84500 137.28500 128.45900 1.000 11.17000 1225 ALA A N 1
ATOM 7236 C CA . ALA A 1 1225 ? 132.94300 138.11100 128.95500 1.000 11.17000 1225 ALA A CA 1
ATOM 7237 C C . ALA A 1 1225 ? 134.31400 137.68300 128.45100 1.000 11.17000 1225 ALA A C 1
ATOM 7238 O O . ALA A 1 1225 ? 135.32700 138.21000 128.91300 1.000 11.17000 1225 ALA A O 1
ATOM 7240 N N . ALA A 1 1226 ? 134.37000 136.73900 127.51300 1.000 16.12000 1226 ALA A N 1
ATOM 7241 C CA . ALA A 1 1226 ? 135.64000 136.21800 127.03600 1.000 16.12000 1226 ALA A CA 1
ATOM 7242 C C . ALA A 1 1226 ? 135.92800 136.52300 125.57900 1.000 16.12000 1226 ALA A C 1
ATOM 7243 O O . ALA A 1 1226 ? 136.99400 136.14600 125.09100 1.000 16.12000 1226 ALA A O 1
ATOM 7245 N N . GLY A 1 1227 ? 135.00400 137.15000 124.85600 1.000 16.83000 1227 GLY A N 1
ATOM 7246 C CA . GLY A 1 1227 ? 135.28400 137.62900 123.52000 1.000 16.83000 1227 GLY A CA 1
ATOM 7247 C C . GLY A 1 1227 ? 135.53100 136.57200 122.47100 1.000 16.83000 1227 GLY A C 1
ATOM 7248 O O . GLY A 1 1227 ? 135.51900 136.89800 121.28000 1.000 16.83000 1227 GLY A O 1
ATOM 7249 N N . ASN A 1 1228 ? 135.76900 135.32200 122.86000 1.000 17.00000 1228 ASN A N 1
ATOM 7250 C CA . ASN A 1 1228 ? 135.76800 134.21000 121.92300 1.000 17.00000 1228 ASN A CA 1
ATOM 7251 C C . ASN A 1 1228 ? 134.72400 133.17000 122.29800 1.000 17.00000 1228 ASN A C 1
ATOM 7252 O O . ASN A 1 1228 ? 134.67700 132.10100 121.68300 1.000 17.00000 1228 ASN A O 1
ATOM 7257 N N . GLY A 1 1229 ? 133.89200 133.46000 123.29300 1.000 17.68000 1229 GLY A N 1
ATOM 7258 C CA . GLY A 1 1229 ? 132.71300 132.67100 123.57600 1.000 17.68000 1229 GLY A CA 1
ATOM 7259 C C . GLY A 1 1229 ? 132.76900 131.88800 124.86500 1.000 17.68000 1229 GLY A C 1
ATOM 7260 O O . GLY A 1 1229 ? 131.80100 131.87700 125.62700 1.000 17.68000 1229 GLY A O 1
ATOM 7261 N N . LEU A 1 1230 ? 133.90300 131.26300 125.14000 1.000 17.86000 1230 LEU A N 1
ATOM 7262 C CA . LEU A 1 1230 ? 133.98400 130.28300 126.21200 1.000 17.86000 1230 LEU A CA 1
ATOM 7263 C C . LEU A 1 1230 ? 133.89800 130.99700 127.56300 1.000 17.86000 1230 LEU A C 1
ATOM 7264 O O . LEU A 1 1230 ? 133.73800 132.21600 127.64500 1.000 17.86000 1230 LEU A O 1
ATOM 7269 N N . ASP A 1 1231 ? 133.98500 130.23500 128.64900 1.000 19.40000 1231 ASP A N 1
ATOM 7270 C CA . ASP A 1 1231 ? 133.54000 130.69400 129.96200 1.000 19.40000 1231 ASP A CA 1
ATOM 7271 C C . ASP A 1 1231 ? 134.72400 131.06100 130.84400 1.000 19.40000 1231 ASP A C 1
ATOM 7272 O O . ASP A 1 1231 ? 135.44500 130.18300 131.32500 1.000 19.40000 1231 ASP A O 1
ATOM 7277 N N . VAL A 1 1232 ? 134.90400 132.35600 131.06800 1.000 10.70000 1232 VAL A N 1
ATOM 7278 C CA . VAL A 1 1232 ? 135.55100 132.85600 132.26800 1.000 10.70000 1232 VAL A CA 1
ATOM 7279 C C . VAL A 1 1232 ? 134.43500 133.30500 133.20100 1.000 10.70000 1232 VAL A C 1
ATOM 7280 O O . VAL A 1 1232 ? 133.25800 133.27300 132.84600 1.000 10.70000 1232 VAL A O 1
ATOM 7284 N N . SER A 1 1233 ? 134.82000 133.73200 134.40200 1.000 13.60000 1233 SER A N 1
ATOM 7285 C CA . SER A 1 1233 ? 133.92400 133.90600 135.54400 1.000 13.60000 1233 SER A CA 1
ATOM 7286 C C . SER A 1 1233 ? 133.56000 132.56400 136.16100 1.000 13.60000 1233 SER A C 1
ATOM 7287 O O . SER A 1 1233 ? 132.52000 132.43700 136.80600 1.000 13.60000 1233 SER A O 1
ATOM 7290 N N . GLU A 1 1234 ? 134.40900 131.56300 135.96700 1.000 21.84000 1234 GLU A N 1
ATOM 7291 C CA . GLU A 1 1234 ? 134.51400 130.48000 136.92100 1.000 21.84000 1234 GLU A CA 1
ATOM 7292 C C . GLU A 1 1234 ? 134.89600 131.07500 138.27200 1.000 21.84000 1234 GLU A C 1
ATOM 7293 O O . GLU A 1 1234 ? 135.24600 132.24300 138.37800 1.000 21.84000 1234 GLU A O 1
ATOM 7299 N N . ARG A 1 1235 ? 134.81600 130.27700 139.32800 1.000 29.82000 1235 ARG A N 1
ATOM 7300 C CA . ARG A 1 1235 ? 135.07400 130.86800 140.63500 1.000 29.82000 1235 ARG A CA 1
ATOM 7301 C C . ARG A 1 1235 ? 136.52300 131.28700 140.80000 1.000 29.82000 1235 ARG A C 1
ATOM 7302 O O . ARG A 1 1235 ? 136.80000 132.19700 141.58300 1.000 29.82000 1235 ARG A O 1
ATOM 7310 N N . THR A 1 1236 ? 137.45000 130.66600 140.07400 1.000 18.93000 1236 THR A N 1
ATOM 7311 C CA . THR A 1 1236 ? 138.85500 131.01500 140.19100 1.000 18.93000 1236 THR A CA 1
ATOM 7312 C C . THR A 1 1236 ? 139.36700 131.89400 139.05800 1.000 18.93000 1236 THR A C 1
ATOM 7313 O O . THR A 1 1236 ? 140.38900 132.56300 139.23700 1.000 18.93000 1236 THR A O 1
ATOM 7317 N N . ARG A 1 1237 ? 138.70200 131.91300 137.90100 1.000 15.07000 1237 ARG A N 1
ATOM 7318 C CA . ARG A 1 1237 ? 139.04200 132.91000 136.89500 1.000 15.07000 1237 ARG A CA 1
ATOM 7319 C C . ARG A 1 1237 ? 138.74100 134.30200 137.41000 1.000 15.07000 1237 ARG A C 1
ATOM 7320 O O . ARG A 1 1237 ? 139.52300 135.23000 137.20400 1.000 15.07000 1237 ARG A O 1
ATOM 7328 N N . LEU A 1 1238 ? 137.61400 134.46400 138.09700 1.000 18.80000 1238 LEU A N 1
ATOM 7329 C CA . LEU A 1 1238 ? 137.35100 135.70900 138.80100 1.000 18.80000 1238 LEU A CA 1
ATOM 7330 C C . LEU A 1 1238 ? 138.38900 135.95200 139.88800 1.000 18.80000 1238 LEU A C 1
ATOM 7331 O O . LEU A 1 1238 ? 138.73000 137.10200 140.18700 1.000 18.80000 1238 LEU A O 1
ATOM 7336 N N . GLY A 1 1239 ? 138.93600 134.88200 140.45700 1.000 13.38000 1239 GLY A N 1
ATOM 7337 C CA . GLY A 1 1239 ? 140.01100 135.04000 141.41800 1.000 13.38000 1239 GLY A CA 1
ATOM 7338 C C . GLY A 1 1239 ? 141.24600 135.66800 140.80800 1.000 13.38000 1239 GLY A C 1
ATOM 7339 O O . GLY A 1 1239 ? 141.82200 136.59600 141.36900 1.000 13.38000 1239 GLY A O 1
ATOM 7340 N N . ALA A 1 1240 ? 141.67000 135.17100 139.64700 1.000 22.32000 1240 ALA A N 1
ATOM 7341 C CA . ALA A 1 1240 ? 142.78400 135.80200 138.94600 1.000 22.32000 1240 ALA A CA 1
ATOM 7342 C C . ALA A 1 1240 ? 142.44000 137.22400 138.53300 1.000 22.32000 1240 ALA A C 1
ATOM 7343 O O . ALA A 1 1240 ? 143.27400 138.13100 138.64100 1.000 22.32000 1240 ALA A O 1
ATOM 7345 N N . TYR A 1 1241 ? 141.21100 137.44000 138.06900 1.000 29.82000 1241 TYR A N 1
ATOM 7346 C CA . TYR A 1 1241 ? 140.80100 138.76700 137.63200 1.000 29.82000 1241 TYR A CA 1
ATOM 7347 C C . TYR A 1 1241 ? 140.92500 139.78700 138.74800 1.000 29.82000 1241 TYR A C 1
ATOM 7348 O O . TYR A 1 1241 ? 141.25400 140.94400 138.49000 1.000 29.82000 1241 TYR A O 1
ATOM 7357 N N . ILE A 1 1242 ? 140.61200 139.40300 139.98800 1.000 29.82000 1242 ILE A N 1
ATOM 7358 C CA . ILE A 1 1242 ? 140.70100 140.36600 141.08800 1.000 29.82000 1242 ILE A CA 1
ATOM 7359 C C . ILE A 1 1242 ? 142.02100 140.30000 141.83300 1.000 29.82000 1242 ILE A C 1
ATOM 7360 O O . ILE A 1 1242 ? 142.28000 141.17700 142.66800 1.000 29.82000 1242 ILE A O 1
ATOM 7365 N N . ALA A 1 1243 ? 142.85600 139.29000 141.57800 1.000 29.82000 1243 ALA A N 1
ATOM 7366 C CA . ALA A 1 1243 ? 144.15400 139.18700 142.22300 1.000 29.82000 1243 ALA A CA 1
ATOM 7367 C C . ALA A 1 1243 ? 145.27200 139.82300 141.43200 1.000 29.82000 1243 ALA A C 1
ATOM 7368 O O . ALA A 1 1243 ? 146.32800 140.09100 142.00100 1.000 29.82000 1243 ALA A O 1
ATOM 7370 N N . HIS A 1 1244 ? 145.10300 140.02400 140.14400 1.000 29.82000 1244 HIS A N 1
ATOM 7371 C CA . HIS A 1 1244 ? 146.19300 140.70300 139.45900 1.000 29.82000 1244 HIS A CA 1
ATOM 7372 C C . HIS A 1 1244 ? 146.09400 142.21500 139.65500 1.000 29.82000 1244 HIS A C 1
ATOM 7373 O O . HIS A 1 1244 ? 147.09400 142.84800 140.01700 1.000 29.82000 1244 HIS A O 1
ATOM 7380 N N . PRO A 1 1245 ? 144.93100 142.83800 139.45700 1.000 29.82000 1245 PRO A N 1
ATOM 7381 C CA . PRO A 1 1245 ? 144.81200 144.25900 139.80500 1.000 29.82000 1245 PRO A CA 1
ATOM 7382 C C . PRO A 1 1245 ? 145.08100 144.57100 141.26200 1.000 29.82000 1245 PRO A C 1
ATOM 7383 O O . PRO A 1 1245 ? 145.54400 145.67400 141.55500 1.000 29.82000 1245 PRO A O 1
ATOM 7387 N N . ALA A 1 1246 ? 144.81800 143.65600 142.19300 1.000 29.82000 1246 ALA A N 1
ATOM 7388 C CA . ALA A 1 1246 ? 145.08900 143.96400 143.59400 1.000 29.82000 1246 ALA A CA 1
ATOM 7389 C C . ALA A 1 1246 ? 146.58300 144.00900 143.86800 1.000 29.82000 1246 ALA A C 1
ATOM 7390 O O . ALA A 1 1246 ? 147.06400 144.89900 144.57400 1.000 29.82000 1246 ALA A O 1
ATOM 7392 N N . VAL A 1 1247 ? 147.33700 143.05300 143.33000 1.000 29.82000 1247 VAL A N 1
ATOM 7393 C CA . VAL A 1 1247 ? 148.77700 143.08400 143.50900 1.000 29.82000 1247 VAL A CA 1
ATOM 7394 C C . VAL A 1 1247 ? 149.40200 144.22600 142.73200 1.000 29.82000 1247 VAL A C 1
ATOM 7395 O O . VAL A 1 1247 ? 150.48100 144.69700 143.08900 1.000 29.82000 1247 VAL A O 1
ATOM 7399 N N . ILE A 1 1248 ? 148.74200 144.71500 141.68800 1.000 24.94000 1248 ILE A N 1
ATOM 7400 C CA . ILE A 1 1248 ? 149.24900 145.91400 141.03500 1.000 24.94000 1248 ILE A CA 1
ATOM 7401 C C . ILE A 1 1248 ? 148.97500 147.14400 141.89000 1.000 24.94000 1248 ILE A C 1
ATOM 7402 O O . ILE A 1 1248 ? 149.85000 147.99400 142.06200 1.000 24.94000 1248 ILE A O 1
ATOM 7407 N N . THR A 1 1249 ? 147.76500 147.25800 142.45100 1.000 29.82000 1249 THR A N 1
ATOM 7408 C CA . THR A 1 1249 ? 147.39200 148.47400 143.16600 1.000 29.82000 1249 THR A CA 1
ATOM 7409 C C . THR A 1 1249 ? 148.07900 148.58800 144.51200 1.000 29.82000 1249 THR A C 1
ATOM 7410 O O . THR A 1 1249 ? 148.37800 149.69700 144.94400 1.000 29.82000 1249 THR A O 1
ATOM 7414 N N . ILE A 1 1250 ? 148.37600 147.47400 145.17600 1.000 29.82000 1250 ILE A N 1
ATOM 7415 C CA . ILE A 1 1250 ? 149.08900 147.55800 146.44800 1.000 29.82000 1250 ILE A CA 1
ATOM 7416 C C . ILE A 1 1250 ? 150.47300 148.16600 146.24500 1.000 29.82000 1250 ILE A C 1
ATOM 7417 O O . ILE A 1 1250 ? 150.85300 149.14000 146.90600 1.000 29.82000 1250 ILE A O 1
ATOM 7422 N N . ASN A 1 1251 ? 151.24100 147.61500 145.31000 1.000 29.82000 1251 ASN A N 1
ATOM 7423 C CA . ASN A 1 1251 ? 152.58600 148.12000 145.07600 1.000 29.82000 1251 ASN A CA 1
ATOM 7424 C C . ASN A 1 1251 ? 152.56000 149.51400 144.46200 1.000 29.82000 1251 ASN A C 1
ATOM 7425 O O . ASN A 1 1251 ? 153.34400 150.38600 144.85200 1.000 29.82000 1251 ASN A O 1
ATOM 7430 N N . GLY A 1 1252 ? 151.66300 149.75800 143.51200 1.000 22.21000 1252 GLY A N 1
ATOM 7431 C CA . GLY A 1 1252 ? 151.54200 151.09400 142.98100 1.000 22.21000 1252 GLY A CA 1
ATOM 7432 C C . GLY A 1 1252 ? 151.04300 152.10300 143.98500 1.000 22.21000 1252 GLY A C 1
ATOM 7433 O O . GLY A 1 1252 ? 151.16100 153.30400 143.74400 1.000 22.21000 1252 GLY A O 1
ATOM 7434 N N . TYR A 1 1253 ? 150.47100 151.64900 145.09300 1.000 29.82000 1253 TYR A N 1
ATOM 7435 C CA . TYR A 1 1253 ? 150.09100 152.54400 146.17000 1.000 29.82000 1253 TYR A CA 1
ATOM 7436 C C . TYR A 1 1253 ? 151.20300 152.74300 147.17300 1.000 29.82000 1253 TYR A C 1
ATOM 7437 O O . TYR A 1 1253 ? 151.19400 153.74000 147.89500 1.000 29.82000 1253 TYR A O 1
ATOM 7446 N N . ILE A 1 1254 ? 152.14900 151.82000 147.25700 1.000 29.82000 1254 ILE A N 1
ATOM 7447 C CA . ILE A 1 1254 ? 153.30200 152.11000 148.09800 1.000 29.82000 1254 ILE A CA 1
ATOM 7448 C C . ILE A 1 1254 ? 154.40900 152.73300 147.25800 1.000 29.82000 1254 ILE A C 1
ATOM 7449 O O . ILE A 1 1254 ? 155.52500 152.92700 147.74000 1.000 29.82000 1254 ILE A O 1
ATOM 7454 N N . LEU A 1 1255 ? 154.12300 153.04400 145.99300 1.000 19.59000 1255 LEU A N 1
ATOM 7455 C CA . LEU A 1 1255 ? 154.96000 154.02300 145.30100 1.000 19.59000 1255 LEU A CA 1
ATOM 7456 C C . LEU A 1 1255 ? 154.44400 155.43800 145.47500 1.000 19.59000 1255 LEU A C 1
ATOM 7457 O O . LEU A 1 1255 ? 155.23700 156.37200 145.58200 1.000 19.59000 1255 LEU A O 1
ATOM 7462 N N . ILE A 1 1256 ? 153.12600 155.62000 145.48300 1.000 18.34000 1256 ILE A N 1
ATOM 7463 C CA . ILE A 1 1256 ? 152.55800 156.94200 145.72400 1.000 18.34000 1256 ILE A CA 1
ATOM 7464 C C . ILE A 1 1256 ? 153.13400 157.53700 146.99800 1.000 18.34000 1256 ILE A C 1
ATOM 7465 O O . ILE A 1 1256 ? 153.37800 158.74400 147.08500 1.000 18.34000 1256 ILE A O 1
ATOM 7470 N N . ASN A 1 1257 ? 153.39300 156.69200 147.99300 1.000 17.97000 1257 ASN A N 1
ATOM 7471 C CA . ASN A 1 1257 ? 153.85500 157.13600 149.29900 1.000 17.97000 1257 ASN A CA 1
ATOM 7472 C C . ASN A 1 1257 ? 155.36000 157.31100 149.38700 1.000 17.97000 1257 ASN A C 1
ATOM 7473 O O . ASN A 1 1257 ? 155.82300 158.19900 150.10700 1.000 17.97000 1257 ASN A O 1
ATOM 7478 N N . THR A 1 1258 ? 156.13300 156.47600 148.70300 1.000 15.44000 1258 THR A N 1
ATOM 7479 C CA . THR A 1 1258 ? 157.57700 156.60700 148.75900 1.000 15.44000 1258 THR A CA 1
ATOM 7480 C C . THR A 1 1258 ? 158.00200 157.92200 148.11600 1.000 15.44000 1258 THR A C 1
ATOM 7481 O O . THR A 1 1258 ? 157.36900 158.41700 147.18200 1.000 15.44000 1258 THR A O 1
ATOM 7485 N N . TYR A 1 1259 ? 159.06200 158.51700 148.66100 1.000 13.74000 1259 TYR A N 1
ATOM 7486 C CA . TYR A 1 1259 ? 159.53400 159.83800 148.25900 1.000 13.74000 1259 TYR A CA 1
ATOM 7487 C C . TYR A 1 1259 ? 160.60200 159.79900 147.18100 1.000 13.74000 1259 TYR A C 1
ATOM 7488 O O . TYR A 1 1259 ? 160.59000 160.62600 146.27200 1.000 13.74000 1259 TYR A O 1
ATOM 7497 N N . ARG A 1 1260 ? 161.54000 158.87500 147.27000 1.000 14.56000 1260 ARG A N 1
ATOM 7498 C CA . ARG A 1 1260 ? 162.64500 158.80600 146.32800 1.000 14.56000 1260 ARG A CA 1
ATOM 7499 C C . ARG A 1 1260 ? 162.54500 157.47600 145.60000 1.000 14.56000 1260 ARG A C 1
ATOM 7500 O O . ARG A 1 1260 ? 162.91100 156.43600 146.15500 1.000 14.56000 1260 ARG A O 1
ATOM 7508 N N . TRP A 1 1261 ? 162.07100 157.50200 144.35800 1.000 14.52000 1261 TRP A N 1
ATOM 7509 C CA . TRP A 1 1261 ? 161.96700 156.27600 143.57200 1.000 14.52000 1261 TRP A CA 1
ATOM 7510 C C . TRP A 1 1261 ? 163.34800 155.93100 143.06400 1.000 14.52000 1261 TRP A C 1
ATOM 7511 O O . TRP A 1 1261 ? 163.77400 156.42500 142.02400 1.000 14.52000 1261 TRP A O 1
ATOM 7522 N N . ASP A 1 1262 ? 164.05800 155.08500 143.77500 1.000 16.34000 1262 ASP A N 1
ATOM 7523 C CA . ASP A 1 1262 ? 165.40100 154.76500 143.34800 1.000 16.34000 1262 ASP A CA 1
ATOM 7524 C C . ASP A 1 1262 ? 165.36700 153.49900 142.51400 1.000 16.34000 1262 ASP A C 1
ATOM 7525 O O . ASP A 1 1262 ? 164.30900 153.02500 142.10600 1.000 16.34000 1262 ASP A O 1
ATOM 7530 N N . TRP A 1 1263 ? 166.54300 152.95100 142.23500 1.000 24.28000 1263 TRP A N 1
ATOM 7531 C CA . TRP A 1 1263 ? 166.63600 151.83400 141.30800 1.000 24.28000 1263 TRP A CA 1
ATOM 7532 C C . TRP A 1 1263 ? 166.06100 150.55300 141.90200 1.000 24.28000 1263 TRP A C 1
ATOM 7533 O O . TRP A 1 1263 ? 165.21300 149.90000 141.28500 1.000 24.28000 1263 TRP A O 1
ATOM 7544 N N . LEU A 1 1264 ? 166.52100 150.16500 143.09300 1.000 22.36000 1264 LEU A N 1
ATOM 7545 C CA . LEU A 1 1264 ? 166.05600 148.91500 143.68400 1.000 22.36000 1264 LEU A CA 1
ATOM 7546 C C . LEU A 1 1264 ? 164.55600 148.91200 143.89600 1.000 22.36000 1264 LEU A C 1
ATOM 7547 O O . LEU A 1 1264 ? 163.90800 147.88200 143.71200 1.000 22.36000 1264 LEU A O 1
ATOM 7552 N N . MET A 1 1265 ? 163.97900 150.04100 144.29200 1.000 17.48000 1265 MET A N 1
ATOM 7553 C CA . MET A 1 1265 ? 162.55800 150.03000 144.61500 1.000 17.48000 1265 MET A CA 1
ATOM 7554 C C . MET A 1 1265 ? 161.71500 149.80600 143.37100 1.000 17.48000 1265 MET A C 1
ATOM 7555 O O . MET A 1 1265 ? 160.80400 148.97800 143.37800 1.000 17.48000 1265 MET A O 1
ATOM 7560 N N . LEU A 1 1266 ? 162.00500 150.52400 142.28900 1.000 15.77000 1266 LEU A N 1
ATOM 7561 C CA . LEU A 1 1266 ? 161.24500 150.31600 141.06300 1.000 15.77000 1266 LEU A CA 1
ATOM 7562 C C . LEU A 1 1266 ? 161.49800 148.92800 140.48700 1.000 15.77000 1266 LEU A C 1
ATOM 7563 O O . LEU A 1 1266 ? 160.57800 148.28800 139.96500 1.000 15.77000 1266 LEU A O 1
ATOM 7568 N N . LEU A 1 1267 ? 162.73200 148.43500 140.59200 1.000 22.09000 1267 LEU A N 1
ATOM 7569 C CA . LEU A 1 1267 ? 163.02100 147.08800 140.11700 1.000 22.09000 1267 LEU A CA 1
ATOM 7570 C C . LEU A 1 1267 ? 162.24200 146.04300 140.90000 1.000 22.09000 1267 LEU A C 1
ATOM 7571 O O . LEU A 1 1267 ? 161.73500 145.08000 140.32100 1.000 22.09000 1267 LEU A O 1
ATOM 7576 N N . SER A 1 1268 ? 162.12100 146.21700 142.21500 1.000 17.64000 1268 SER A N 1
ATOM 7577 C CA . SER A 1 1268 ? 161.36800 145.26500 143.01800 1.000 17.64000 1268 SER A CA 1
ATOM 7578 C C . SER A 1 1268 ? 159.87100 145.40100 142.80600 1.000 17.64000 1268 SER A C 1
ATOM 7579 O O . SER A 1 1268 ? 159.15700 144.40100 142.86900 1.000 17.64000 1268 SER A O 1
ATOM 7582 N N . ILE A 1 1269 ? 159.37500 146.61000 142.55300 1.000 17.47000 1269 ILE A N 1
ATOM 7583 C CA . ILE A 1 1269 ? 157.97300 146.75900 142.17700 1.000 17.47000 1269 ILE A CA 1
ATOM 7584 C C . ILE A 1 1269 ? 157.69000 145.97300 140.90600 1.000 17.47000 1269 ILE A C 1
ATOM 7585 O O . ILE A 1 1269 ? 156.71000 145.22800 140.82300 1.000 17.47000 1269 ILE A O 1
ATOM 7590 N N . VAL A 1 1270 ? 158.55400 146.11800 139.90100 1.000 29.82000 1270 VAL A N 1
ATOM 7591 C CA . VAL A 1 1270 ? 158.33500 145.42400 138.63400 1.000 29.82000 1270 VAL A CA 1
ATOM 7592 C C . VAL A 1 1270 ? 158.46000 143.91800 138.80900 1.000 29.82000 1270 VAL A C 1
ATOM 7593 O O . VAL A 1 1270 ? 157.67500 143.15100 138.24600 1.000 29.82000 1270 VAL A O 1
ATOM 7597 N N . LEU A 1 1271 ? 159.43900 143.46500 139.58500 1.000 23.24000 1271 LEU A N 1
ATOM 7598 C CA . LEU A 1 1271 ? 159.56800 142.03500 139.82400 1.000 23.24000 1271 LEU A CA 1
ATOM 7599 C C . LEU A 1 1271 ? 158.35800 141.48300 140.56300 1.000 23.24000 1271 LEU A C 1
ATOM 7600 O O . LEU A 1 1271 ? 157.86600 140.40500 140.22800 1.000 23.24000 1271 LEU A O 1
ATOM 7605 N N . SER A 1 1272 ? 157.84800 142.20800 141.55900 1.000 25.04000 1272 SER A N 1
ATOM 7606 C CA . SER A 1 1272 ? 156.69000 141.71800 142.29700 1.000 25.04000 1272 SER A CA 1
ATOM 7607 C C . SER A 1 1272 ? 155.43400 141.70800 141.44000 1.000 25.04000 1272 SER A C 1
ATOM 7608 O O . SER A 1 1272 ? 154.60100 140.81000 141.58100 1.000 25.04000 1272 SER A O 1
ATOM 7611 N N . ASP A 1 1273 ? 155.28000 142.68500 140.54800 1.000 25.42000 1273 ASP A N 1
ATOM 7612 C CA . ASP A 1 1273 ? 154.09600 142.74600 139.70200 1.000 25.42000 1273 ASP A CA 1
ATOM 7613 C C . ASP A 1 1273 ? 154.15800 141.79000 138.52200 1.000 25.42000 1273 ASP A C 1
ATOM 7614 O O . ASP A 1 1273 ? 153.10900 141.43100 137.98700 1.000 25.42000 1273 ASP A O 1
ATOM 7619 N N . VAL A 1 1274 ? 155.35000 141.38100 138.09300 1.000 19.86000 1274 VAL A N 1
ATOM 7620 C CA . VAL A 1 1274 ? 155.44300 140.38200 137.03800 1.000 19.86000 1274 VAL A CA 1
ATOM 7621 C C . VAL A 1 1274 ? 155.56500 138.97700 137.60200 1.000 19.86000 1274 VAL A C 1
ATOM 7622 O O . VAL A 1 1274 ? 155.36300 138.00400 136.86500 1.000 19.86000 1274 VAL A O 1
ATOM 7626 N N . PHE A 1 1275 ? 155.87400 138.83300 138.88800 1.000 18.37000 1275 PHE A N 1
ATOM 7627 C CA . PHE A 1 1275 ? 155.96900 137.49300 139.43900 1.000 18.37000 1275 PHE A CA 1
ATOM 7628 C C . PHE A 1 1275 ? 154.61100 136.82500 139.52500 1.000 18.37000 1275 PHE A C 1
ATOM 7629 O O . PHE A 1 1275 ? 154.52200 135.60700 139.36900 1.000 18.37000 1275 PHE A O 1
ATOM 7637 N N . ILE A 1 1276 ? 153.54400 137.58100 139.76900 1.000 19.98000 1276 ILE A N 1
ATOM 7638 C CA . ILE A 1 1276 ? 152.23500 136.94600 139.81900 1.000 19.98000 1276 ILE A CA 1
ATOM 7639 C C . ILE A 1 1276 ? 151.85700 136.41300 138.44600 1.000 19.98000 1276 ILE A C 1
ATOM 7640 O O . ILE A 1 1276 ? 151.36700 135.28700 138.32000 1.000 19.98000 1276 ILE A O 1
ATOM 7645 N N . PHE A 1 1277 ? 152.11300 137.19200 137.39400 1.000 31.13000 1277 PHE A N 1
ATOM 7646 C CA . PHE A 1 1277 ? 151.85900 136.72300 136.03800 1.000 31.13000 1277 PHE A CA 1
ATOM 7647 C C . PHE A 1 1277 ? 152.70000 135.49700 135.72000 1.000 31.13000 1277 PHE A C 1
ATOM 7648 O O . PHE A 1 1277 ? 152.19500 134.51200 135.17300 1.000 31.13000 1277 PHE A O 1
ATOM 7656 N N . PHE A 1 1278 ? 153.98500 135.53500 136.06900 1.000 13.82000 1278 PHE A N 1
ATOM 7657 C CA . PHE A 1 1278 ? 154.85500 134.39600 135.80400 1.000 13.82000 1278 PHE A CA 1
ATOM 7658 C C . PHE A 1 1278 ? 154.38000 133.15100 136.52800 1.000 13.82000 1278 PHE A C 1
ATOM 7659 O O . PHE A 1 1278 ? 154.32300 132.06700 135.94300 1.000 13.82000 1278 PHE A O 1
ATOM 7667 N N . TRP A 1 1279 ? 154.03900 133.27400 137.80200 1.000 16.55000 1279 TRP A N 1
ATOM 7668 C CA . TRP A 1 1279 ? 153.70800 132.07900 138.54800 1.000 16.55000 1279 TRP A CA 1
ATOM 7669 C C . TRP A 1 1279 ? 152.30700 131.57400 138.27000 1.000 16.55000 1279 TRP A C 1
ATOM 7670 O O . TRP A 1 1279 ? 152.04600 130.39300 138.48700 1.000 16.55000 1279 TRP A O 1
ATOM 7681 N N . THR A 1 1280 ? 151.39600 132.41800 137.79700 1.000 19.31000 1280 THR A N 1
ATOM 7682 C CA . THR A 1 1280 ? 150.14800 131.87800 137.28300 1.000 19.31000 1280 THR A CA 1
ATOM 7683 C C . THR A 1 1280 ? 150.37800 131.16200 135.96300 1.000 19.31000 1280 THR A C 1
ATOM 7684 O O . THR A 1 1280 ? 149.82600 130.08400 135.73500 1.000 19.31000 1280 THR A O 1
ATOM 7688 N N . GLY A 1 1281 ? 151.20700 131.72400 135.08900 1.000 15.26000 1281 GLY A N 1
ATOM 7689 C CA . GLY A 1 1281 ? 151.53400 131.02600 133.86100 1.000 15.26000 1281 GLY A CA 1
ATOM 7690 C C . GLY A 1 1281 ? 152.22700 129.70200 134.09500 1.000 15.26000 1281 GLY A C 1
ATOM 7691 O O . GLY A 1 1281 ? 152.09400 128.78100 133.29100 1.000 15.26000 1281 GLY A O 1
ATOM 7692 N N . VAL A 1 1282 ? 152.97300 129.58700 135.18600 1.000 16.66000 1282 VAL A N 1
ATOM 7693 C CA . VAL A 1 1282 ? 153.71500 128.36000 135.45100 1.000 16.66000 1282 VAL A CA 1
ATOM 7694 C C . VAL A 1 1282 ? 152.93000 127.36400 136.30500 1.000 16.66000 1282 VAL A C 1
ATOM 7695 O O . VAL A 1 1282 ? 153.09400 126.15100 136.14700 1.000 16.66000 1282 VAL A O 1
ATOM 7699 N N . TYR A 1 1283 ? 152.06100 127.83800 137.19100 1.000 20.66000 1283 TYR A N 1
ATOM 7700 C CA . TYR A 1 1283 ? 151.32000 126.93000 138.05600 1.000 20.66000 1283 TYR A CA 1
ATOM 7701 C C . TYR A 1 1283 ? 150.11600 126.33700 137.35200 1.000 20.66000 1283 TYR A C 1
ATOM 7702 O O . TYR A 1 1283 ? 149.79500 125.16600 137.56400 1.000 20.66000 1283 TYR A O 1
ATOM 7711 N N . THR A 1 1284 ? 149.42400 127.12900 136.53500 1.000 20.70000 1284 THR A N 1
ATOM 7712 C CA . THR A 1 1284 ? 148.28800 126.60000 135.79500 1.000 20.70000 1284 THR A CA 1
ATOM 7713 C C . THR A 1 1284 ? 148.70900 125.42500 134.93400 1.000 20.70000 1284 THR A C 1
ATOM 7714 O O . THR A 1 1284 ? 148.18400 124.31700 135.07900 1.000 20.70000 1284 THR A O 1
ATOM 7718 N N . ALA A 1 1285 ? 149.71700 125.61800 134.08700 1.000 22.05000 1285 ALA A N 1
ATOM 7719 C CA . ALA A 1 1285 ? 150.00100 124.63000 133.05600 1.000 22.05000 1285 ALA A CA 1
ATOM 7720 C C . ALA A 1 1285 ? 150.52900 123.35700 133.69300 1.000 22.05000 1285 ALA A C 1
ATOM 7721 O O . ALA A 1 1285 ? 151.67700 122.96300 133.48100 1.000 22.05000 1285 ALA A O 1
ATOM 7723 N N . THR A 1 1286 ? 149.67000 122.72200 134.48300 1.000 28.60000 1286 THR A N 1
ATOM 7724 C CA . THR A 1 1286 ? 149.90500 121.44000 135.12200 1.000 28.60000 1286 THR A CA 1
ATOM 7725 C C . THR A 1 1286 ? 148.58800 120.97800 135.72300 1.000 28.60000 1286 THR A C 1
ATOM 7726 O O . THR A 1 1286 ? 147.89800 121.76400 136.37800 1.000 28.60000 1286 THR A O 1
ATOM 7730 N N . THR A 1 1287 ? 148.23000 119.71200 135.52000 1.000 31.27000 1287 THR A N 1
ATOM 7731 C CA . THR A 1 1287 ? 146.95100 119.21300 136.00400 1.000 31.27000 1287 THR A CA 1
ATOM 7732 C C . THR A 1 1287 ? 146.88800 119.11000 137.52000 1.000 31.27000 1287 THR A C 1
ATOM 7733 O O . THR A 1 1287 ? 145.83000 118.76500 138.05000 1.000 31.27000 1287 THR A O 1
ATOM 7737 N N . TYR A 1 1288 ? 147.98200 119.38800 138.22900 1.000 43.93000 1288 TYR A N 1
ATOM 7738 C CA . TYR A 1 1288 ? 147.92300 119.37800 139.68500 1.000 43.93000 1288 TYR A CA 1
ATOM 7739 C C . TYR A 1 1288 ? 147.00100 120.46700 140.21200 1.000 43.93000 1288 TYR A C 1
ATOM 7740 O O . TYR A 1 1288 ? 146.44700 120.33000 141.30700 1.000 43.93000 1288 TYR A O 1
ATOM 7749 N N . SER A 1 1289 ? 146.83000 121.55400 139.46200 1.000 28.07000 1289 SER A N 1
ATOM 7750 C CA . SER A 1 1289 ? 145.87000 122.57800 139.85100 1.000 28.07000 1289 SER A CA 1
ATOM 7751 C C . SER A 1 1289 ? 144.44300 122.07500 139.67200 1.000 28.07000 1289 SER A C 1
ATOM 7752 O O . SER A 1 1289 ? 143.64300 122.07600 140.61400 1.000 28.07000 1289 SER A O 1
ATOM 7755 N N . ALA A 1 1290 ? 144.10300 121.66600 138.45300 1.000 31.03000 1290 ALA A N 1
ATOM 7756 C CA . ALA A 1 1290 ? 142.93600 120.87700 138.07500 1.000 31.03000 1290 ALA A CA 1
ATOM 7757 C C . ALA A 1 1290 ? 141.62100 121.63800 138.11000 1.000 31.03000 1290 ALA A C 1
ATOM 7758 O O . ALA A 1 1290 ? 140.62800 121.13000 137.59200 1.000 31.03000 1290 ALA A O 1
ATOM 7760 N N . GLY A 1 1291 ? 141.56700 122.82700 138.68500 1.000 23.00000 1291 GLY A N 1
ATOM 7761 C CA . GLY A 1 1291 ? 140.41800 123.66900 138.43400 1.000 23.00000 1291 GLY A CA 1
ATOM 7762 C C . GLY A 1 1291 ? 140.92200 124.98800 137.91200 1.000 23.00000 1291 GLY A C 1
ATOM 7763 O O . GLY A 1 1291 ? 140.25300 125.69800 137.15600 1.000 23.00000 1291 GLY A O 1
ATOM 7764 N N . PHE A 1 1292 ? 142.13800 125.30500 138.33500 1.000 18.23000 1292 PHE A N 1
ATOM 7765 C CA . PHE A 1 1292 ? 142.90000 126.43300 137.82000 1.000 18.23000 1292 PHE A CA 1
ATOM 7766 C C . PHE A 1 1292 ? 143.93800 125.91300 136.82600 1.000 18.23000 1292 PHE A C 1
ATOM 7767 O O . PHE A 1 1292 ? 145.13500 126.14100 136.95500 1.000 18.23000 1292 PHE A O 1
ATOM 7775 N N . TYR A 1 1293 ? 143.45400 125.18500 135.82100 1.000 24.54000 1293 TYR A N 1
ATOM 7776 C CA . TYR A 1 1293 ? 144.35000 124.34800 135.03300 1.000 24.54000 1293 TYR A CA 1
ATOM 7777 C C . TYR A 1 1293 ? 144.96300 125.06600 133.84600 1.000 24.54000 1293 TYR A C 1
ATOM 7778 O O . TYR A 1 1293 ? 146.12600 124.82900 133.51800 1.000 24.54000 1293 TYR A O 1
ATOM 7787 N N . GLN A 1 1294 ? 144.21400 125.90100 133.15100 1.000 22.34000 1294 GLN A N 1
ATOM 7788 C CA . GLN A 1 1294 ? 144.80500 126.69000 132.08500 1.000 22.34000 1294 GLN A CA 1
ATOM 7789 C C . GLN A 1 1294 ? 144.27400 128.10500 132.16300 1.000 22.34000 1294 GLN A C 1
ATOM 7790 O O . GLN A 1 1294 ? 143.83500 128.68600 131.17400 1.000 22.34000 1294 GLN A O 1
ATOM 7796 N N . ALA A 1 1295 ? 144.30100 128.67700 133.36200 1.000 18.87000 1295 ALA A N 1
ATOM 7797 C CA . ALA A 1 1295 ? 143.80000 130.02900 133.52200 1.000 18.87000 1295 ALA A CA 1
ATOM 7798 C C . ALA A 1 1295 ? 144.75800 131.06700 132.97200 1.000 18.87000 1295 ALA A C 1
ATOM 7799 O O . ALA A 1 1295 ? 144.33200 132.18700 132.68800 1.000 18.87000 1295 ALA A O 1
ATOM 7801 N N . ALA A 1 1296 ? 146.03100 130.72800 132.80000 1.000 19.28000 1296 ALA A N 1
ATOM 7802 C CA . ALA A 1 1296 ? 146.95600 131.68800 132.20200 1.000 19.28000 1296 ALA A CA 1
ATOM 7803 C C . ALA A 1 1296 ? 146.57600 132.03000 130.76800 1.000 19.28000 1296 ALA A C 1
ATOM 7804 O O . ALA A 1 1296 ? 146.27100 133.20400 130.49400 1.000 19.28000 1296 ALA A O 1
ATOM 7806 N N . PRO A 1 1297 ? 146.53700 131.08800 129.82100 1.000 18.70000 1297 PRO A N 1
ATOM 7807 C CA . PRO A 1 1297 ? 146.10600 131.46600 128.47100 1.000 18.70000 1297 PRO A CA 1
ATOM 7808 C C . PRO A 1 1297 ? 144.64500 131.85100 128.39600 1.000 18.70000 1297 PRO A C 1
ATOM 7809 O O . PRO A 1 1297 ? 144.25600 132.57300 127.47200 1.000 18.70000 1297 PRO A O 1
ATOM 7813 N N . GLN A 1 1298 ? 143.82000 131.38600 129.32900 1.000 15.75000 1298 GLN A N 1
ATOM 7814 C CA . GLN A 1 1298 ? 142.39100 131.64600 129.26100 1.000 15.75000 1298 GLN A CA 1
ATOM 7815 C C . GLN A 1 1298 ? 142.00400 132.97400 129.87900 1.000 15.75000 1298 GLN A C 1
ATOM 7816 O O . GLN A 1 1298 ? 140.86000 133.40100 129.71500 1.000 15.75000 1298 GLN A O 1
ATOM 7822 N N . VAL A 1 1299 ? 142.90400 133.61700 130.61300 1.000 25.56000 1299 VAL A N 1
ATOM 7823 C CA . VAL A 1 1299 ? 142.63800 134.91200 131.21000 1.000 25.56000 1299 VAL A CA 1
ATOM 7824 C C . VAL A 1 1299 ? 143.48000 136.00700 130.57200 1.000 25.56000 1299 VAL A C 1
ATOM 7825 O O . VAL A 1 1299 ? 142.97500 137.09600 130.29800 1.000 25.56000 1299 VAL A O 1
ATOM 7829 N N . TYR A 1 1300 ? 144.75700 135.73200 130.30000 1.000 29.82000 1300 TYR A N 1
ATOM 7830 C CA . TYR A 1 1300 ? 145.61900 136.77300 129.75900 1.000 29.82000 1300 TYR A CA 1
ATOM 7831 C C . TYR A 1 1300 ? 145.19900 137.17600 128.35700 1.000 29.82000 1300 TYR A C 1
ATOM 7832 O O . TYR A 1 1300 ? 145.31400 138.34900 127.99300 1.000 29.82000 1300 TYR A O 1
ATOM 7841 N N . GLN A 1 1301 ? 144.69900 136.23000 127.56600 1.000 22.93000 1301 GLN A N 1
ATOM 7842 C CA . GLN A 1 1301 ? 144.31300 136.52800 126.19500 1.000 22.93000 1301 GLN A CA 1
ATOM 7843 C C . GLN A 1 1301 ? 143.08600 137.41700 126.10500 1.000 22.93000 1301 GLN A C 1
ATOM 7844 O O . GLN A 1 1301 ? 142.84400 138.00600 125.05100 1.000 22.93000 1301 GLN A O 1
ATOM 7850 N N . GLU A 1 1302 ? 142.30400 137.52100 127.17000 1.000 19.74000 1302 GLU A N 1
ATOM 7851 C CA . GLU A 1 1302 ? 141.06500 138.27300 127.11200 1.000 19.74000 1302 GLU A CA 1
ATOM 7852 C C . GLU A 1 1302 ? 141.35400 139.75400 126.94700 1.000 19.74000 1302 GLU A C 1
ATOM 7853 O O . GLU A 1 1302 ? 142.48200 140.21200 127.10200 1.000 19.74000 1302 GLU A O 1
ATOM 7859 N N . LEU A 1 1303 ? 140.31600 140.50600 126.61600 1.000 16.15000 1303 LEU A N 1
ATOM 7860 C CA . LEU A 1 1303 ? 140.43400 141.95300 126.65700 1.000 16.15000 1303 LEU A CA 1
ATOM 7861 C C . LEU A 1 1303 ? 139.93900 142.52600 127.96700 1.000 16.15000 1303 LEU A C 1
ATOM 7862 O O . LEU A 1 1303 ? 140.53200 143.48100 128.47900 1.000 16.15000 1303 LEU A O 1
ATOM 7867 N N . THR A 1 1304 ? 138.86700 141.96400 128.52600 1.000 22.95000 1304 THR A N 1
ATOM 7868 C CA . THR A 1 1304 ? 138.37000 142.46200 129.79900 1.000 22.95000 1304 THR A CA 1
ATOM 7869 C C . THR A 1 1304 ? 139.40100 142.31500 130.90300 1.000 22.95000 1304 THR A C 1
ATOM 7870 O O . THR A 1 1304 ? 139.43700 143.13900 131.82000 1.000 22.95000 1304 THR A O 1
ATOM 7874 N N . PHE A 1 1305 ? 140.25400 141.29500 130.83900 1.000 29.82000 1305 PHE A N 1
ATOM 7875 C CA . PHE A 1 1305 ? 141.28000 141.17200 131.86500 1.000 29.82000 1305 PHE A CA 1
ATOM 7876 C C . PHE A 1 1305 ? 142.18600 142.38400 131.87500 1.000 29.82000 1305 PHE A C 1
ATOM 7877 O O . PHE A 1 1305 ? 142.47100 142.94200 132.93600 1.000 29.82000 1305 PHE A O 1
ATOM 7885 N N . TRP A 1 1306 ? 142.63300 142.82500 130.70400 1.000 29.82000 1306 TRP A N 1
ATOM 7886 C CA . TRP A 1 1306 ? 143.55100 143.95100 130.66500 1.000 29.82000 1306 TRP A CA 1
ATOM 7887 C C . TRP A 1 1306 ? 142.84400 145.27500 130.89600 1.000 29.82000 1306 TRP A C 1
ATOM 7888 O O . TRP A 1 1306 ? 143.42300 146.18200 131.50200 1.000 29.82000 1306 TRP A O 1
ATOM 7899 N N . MET A 1 1307 ? 141.59000 145.40300 130.48000 1.000 25.22000 1307 MET A N 1
ATOM 7900 C CA . MET A 1 1307 ? 140.86000 146.61100 130.83500 1.000 25.22000 1307 MET A CA 1
ATOM 7901 C C . MET A 1 1307 ? 140.67800 146.72600 132.34400 1.000 25.22000 1307 MET A C 1
ATOM 7902 O O . MET A 1 1307 ? 140.84500 147.81200 132.91200 1.000 25.22000 1307 MET A O 1
ATOM 7907 N N . CYS A 1 1308 ? 140.35600 145.62500 133.02300 1.000 21.55000 1308 CYS A N 1
ATOM 7908 C CA . CYS A 1 1308 ? 140.24700 145.70500 134.47300 1.000 21.55000 1308 CYS A CA 1
ATOM 7909 C C . CYS A 1 1308 ? 141.61000 145.93200 135.10000 1.000 21.55000 1308 CYS A C 1
ATOM 7910 O O . CYS A 1 1308 ? 141.73200 146.67400 136.07700 1.000 21.55000 1308 CYS A O 1
ATOM 7913 N N . LEU A 1 1309 ? 142.65200 145.33300 134.53000 1.000 29.82000 1309 LEU A N 1
ATOM 7914 C CA . LEU A 1 1309 ? 143.99200 145.50600 135.06900 1.000 29.82000 1309 LEU A CA 1
ATOM 7915 C C . LEU A 1 1309 ? 144.44900 146.95300 134.99000 1.000 29.82000 1309 LEU A C 1
ATOM 7916 O O . LEU A 1 1309 ? 145.25000 147.39100 135.81800 1.000 29.82000 1309 LEU A O 1
ATOM 7921 N N . ILE A 1 1310 ? 143.96200 147.71600 134.01200 1.000 29.82000 1310 ILE A N 1
ATOM 7922 C CA . ILE A 1 1310 ? 144.35800 149.11900 133.93500 1.000 29.82000 1310 ILE A CA 1
ATOM 7923 C C . ILE A 1 1310 ? 143.37900 150.07300 134.60900 1.000 29.82000 1310 ILE A C 1
ATOM 7924 O O . ILE A 1 1310 ? 143.75700 151.22300 134.87400 1.000 29.82000 1310 ILE A O 1
ATOM 7929 N N . VAL A 1 1311 ? 142.14200 149.66100 134.88800 1.000 18.95000 1311 VAL A N 1
ATOM 7930 C CA . VAL A 1 1311 ? 141.18700 150.57800 135.51100 1.000 18.95000 1311 VAL A CA 1
ATOM 7931 C C . VAL A 1 1311 ? 140.93200 150.29000 136.97800 1.000 18.95000 1311 VAL A C 1
ATOM 7932 O O . VAL A 1 1311 ? 140.31500 151.12600 137.65100 1.000 18.95000 1311 VAL A O 1
ATOM 7936 N N . THR A 1 1312 ? 141.36900 149.16200 137.50600 1.000 16.30000 1312 THR A N 1
ATOM 7937 C CA . THR A 1 1312 ? 141.19600 148.97000 138.93700 1.000 16.30000 1312 THR A CA 1
ATOM 7938 C C . THR A 1 1312 ? 142.25200 149.74100 139.72000 1.000 16.30000 1312 THR A C 1
ATOM 7939 O O . THR A 1 1312 ? 141.89500 150.46200 140.66000 1.000 16.30000 1312 THR A O 1
ATOM 7943 N N . PRO A 1 1313 ? 143.54600 149.63400 139.38900 1.000 20.48000 1313 PRO A N 1
ATOM 7944 C CA . PRO A 1 1313 ? 144.53400 150.39300 140.16200 1.000 20.48000 1313 PRO A CA 1
ATOM 7945 C C . PRO A 1 1313 ? 144.27600 151.88100 140.16500 1.000 20.48000 1313 PRO A C 1
ATOM 7946 O O . PRO A 1 1313 ? 144.46900 152.52800 141.19500 1.000 20.48000 1313 PRO A O 1
ATOM 7950 N N . ALA A 1 1314 ? 143.82700 152.44900 139.05300 1.000 17.45000 1314 ALA A N 1
ATOM 7951 C CA . ALA A 1 1314 ? 143.57800 153.88200 139.02900 1.000 17.45000 1314 ALA A CA 1
ATOM 7952 C C . ALA A 1 1314 ? 142.37400 154.24900 139.87700 1.000 17.45000 1314 ALA A C 1
ATOM 7953 O O . ALA A 1 1314 ? 142.39500 155.25400 140.59000 1.000 17.45000 1314 ALA A O 1
ATOM 7955 N N . LEU A 1 1315 ? 141.31600 153.45400 139.81600 1.000 29.82000 1315 LEU A N 1
ATOM 7956 C CA . LEU A 1 1315 ? 140.13200 153.76900 140.60000 1.000 29.82000 1315 LEU A CA 1
ATOM 7957 C C . LEU A 1 1315 ? 140.38200 153.57500 142.08800 1.000 29.82000 1315 LEU A C 1
ATOM 7958 O O . LEU A 1 1315 ? 139.68800 154.17700 142.91100 1.000 29.82000 1315 LEU A O 1
ATOM 7963 N N . CYS A 1 1316 ? 141.36700 152.75400 142.45400 1.000 19.31000 1316 CYS A N 1
ATOM 7964 C CA . CYS A 1 1316 ? 141.72100 152.57400 143.85700 1.000 19.31000 1316 CYS A CA 1
ATOM 7965 C C . CYS A 1 1316 ? 142.82500 153.51100 144.33200 1.000 19.31000 1316 CYS A C 1
ATOM 7966 O O . CYS A 1 1316 ? 143.01500 153.65200 145.54200 1.000 19.31000 1316 CYS A O 1
ATOM 7969 N N . LEU A 1 1317 ? 143.56300 154.13900 143.42100 1.000 29.82000 1317 LEU A N 1
ATOM 7970 C CA . LEU A 1 1317 ? 144.62300 155.06600 143.78900 1.000 29.82000 1317 LEU A CA 1
ATOM 7971 C C . LEU A 1 1317 ? 144.22300 156.52500 143.69100 1.000 29.82000 1317 LEU A C 1
ATOM 7972 O O . LEU A 1 1317 ? 144.83700 157.35500 144.35900 1.000 29.82000 1317 LEU A O 1
ATOM 7977 N N . LEU A 1 1318 ? 143.23300 156.86500 142.87500 1.000 19.66000 1318 LEU A N 1
ATOM 7978 C CA . LEU A 1 1318 ? 142.87200 158.26800 142.72000 1.000 19.66000 1318 LEU A CA 1
ATOM 7979 C C . LEU A 1 1318 ? 142.47100 158.95900 144.01500 1.000 19.66000 1318 LEU A C 1
ATOM 7980 O O . LEU A 1 1318 ? 142.93800 160.08700 144.23900 1.000 19.66000 1318 LEU A O 1
ATOM 7985 N N . PRO A 1 1319 ? 141.62800 158.39600 144.88400 1.000 16.44000 1319 PRO A N 1
ATOM 7986 C CA . PRO A 1 1319 ? 141.26400 159.12800 146.10400 1.000 16.44000 1319 PRO A CA 1
ATOM 7987 C C . PRO A 1 1319 ? 142.42600 159.39200 147.03300 1.000 16.44000 1319 PRO A C 1
ATOM 7988 O O . PRO A 1 1319 ? 142.28700 160.22200 147.93600 1.000 16.44000 1319 PRO A O 1
ATOM 7992 N N . ARG A 1 1320 ? 143.56200 158.72800 146.84700 1.000 20.87000 1320 ARG A N 1
ATOM 7993 C CA . ARG A 1 1320 ? 144.77700 159.06400 147.57400 1.000 20.87000 1320 ARG A CA 1
ATOM 7994 C C . ARG A 1 1320 ? 145.68900 159.99000 146.79200 1.000 20.87000 1320 ARG A C 1
ATOM 7995 O O . ARG A 1 1320 ? 146.31400 160.86600 147.38100 1.000 20.87000 1320 ARG A O 1
ATOM 8003 N N . LEU A 1 1321 ? 145.78600 159.82100 145.47600 1.000 16.49000 1321 LEU A N 1
ATOM 8004 C CA . LEU A 1 1321 ? 146.62300 160.71700 144.69000 1.000 16.49000 1321 LEU A CA 1
ATOM 8005 C C . LEU A 1 1321 ? 146.08800 162.13700 144.72700 1.000 16.49000 1321 LEU A C 1
ATOM 8006 O O . LEU A 1 1321 ? 146.86200 163.09600 144.78800 1.000 16.49000 1321 LEU A O 1
ATOM 8011 N N . VAL A 1 1322 ? 144.76700 162.29300 144.71300 1.000 11.24000 1322 VAL A N 1
ATOM 8012 C CA . VAL A 1 1322 ? 144.18100 163.62700 144.76700 1.000 11.24000 1322 VAL A CA 1
ATOM 8013 C C . VAL A 1 1322 ? 144.44400 164.27800 146.11500 1.000 11.24000 1322 VAL A C 1
ATOM 8014 O O . VAL A 1 1322 ? 144.79100 165.46200 146.18700 1.000 11.24000 1322 VAL A O 1
ATOM 8018 N N . VAL A 1 1323 ? 144.27000 163.52800 147.20200 1.000 11.81000 1323 VAL A N 1
ATOM 8019 C CA . VAL A 1 1323 ? 144.58000 164.05500 148.52700 1.000 11.81000 1323 VAL A CA 1
ATOM 8020 C C . VAL A 1 1323 ? 146.04400 164.44300 148.60500 1.000 11.81000 1323 VAL A C 1
ATOM 8021 O O . VAL A 1 1323 ? 146.39300 165.52900 149.07100 1.000 11.81000 1323 VAL A O 1
ATOM 8025 N N . LYS A 1 1324 ? 146.92000 163.56600 148.12900 1.000 15.03000 1324 LYS A N 1
ATOM 8026 C CA . LYS A 1 1324 ? 148.35100 163.81100 148.21000 1.000 15.03000 1324 LYS A CA 1
ATOM 8027 C C . LYS A 1 1324 ? 148.73200 165.07600 147.46600 1.000 15.03000 1324 LYS A C 1
ATOM 8028 O O . LYS A 1 1324 ? 149.45500 165.92200 147.99500 1.000 15.03000 1324 LYS A O 1
ATOM 8034 N N . CYS A 1 1325 ? 148.23200 165.24200 146.24700 1.000 13.58000 1325 CYS A N 1
ATOM 8035 C CA . CYS A 1 1325 ? 148.60700 166.41500 145.47100 1.000 13.58000 1325 CYS A CA 1
ATOM 8036 C C . CYS A 1 1325 ? 148.00600 167.68500 146.05900 1.000 13.58000 1325 CYS A C 1
ATOM 8037 O O . CYS A 1 1325 ? 148.71600 168.68000 146.25100 1.000 13.58000 1325 CYS A O 1
ATOM 8040 N N . ILE A 1 1326 ? 146.70600 167.67900 146.36700 1.000 12.44000 1326 ILE A N 1
ATOM 8041 C CA . ILE A 1 1326 ? 146.08700 168.88700 146.90700 1.000 12.44000 1326 ILE A CA 1
ATOM 8042 C C . ILE A 1 1326 ? 146.75300 169.29100 148.21100 1.000 12.44000 1326 ILE A C 1
ATOM 8043 O O . ILE A 1 1326 ? 146.95300 170.48100 148.47500 1.000 12.44000 1326 ILE A O 1
ATOM 8048 N N . GLN A 1 1327 ? 147.14500 168.31900 149.03100 1.000 16.89000 1327 GLN A N 1
ATOM 8049 C CA . GLN A 1 1327 ? 147.80100 168.64900 150.28700 1.000 16.89000 1327 GLN A CA 1
ATOM 8050 C C . GLN A 1 1327 ? 149.20600 169.18300 150.05100 1.000 16.89000 1327 GLN A C 1
ATOM 8051 O O . GLN A 1 1327 ? 149.57700 170.22900 150.59100 1.000 16.89000 1327 GLN A O 1
ATOM 8057 N N . LYS A 1 1328 ? 150.00300 168.49600 149.23500 1.000 19.96000 1328 LYS A N 1
ATOM 8058 C CA . LYS A 1 1328 ? 151.35200 168.96100 148.93900 1.000 19.96000 1328 LYS A CA 1
ATOM 8059 C C . LYS A 1 1328 ? 151.32800 170.24600 148.12900 1.000 19.96000 1328 LYS A C 1
ATOM 8060 O O . LYS A 1 1328 ? 152.38300 170.75900 147.75400 1.000 19.96000 1328 LYS A O 1
ATOM 8066 N N . GLN A 1 1329 ? 150.14200 170.76300 147.83000 1.000 19.81000 1329 GLN A N 1
ATOM 8067 C CA . GLN A 1 1329 ? 150.02800 172.06700 147.19100 1.000 19.81000 1329 GLN A CA 1
ATOM 8068 C C . GLN A 1 1329 ? 149.33000 173.11600 148.03700 1.000 19.81000 1329 GLN A C 1
ATOM 8069 O O . GLN A 1 1329 ? 149.56400 174.30500 147.83400 1.000 19.81000 1329 GLN A O 1
ATOM 8075 N N . ARG A 1 1330 ? 148.46700 172.72600 148.97200 1.000 22.30000 1330 ARG A N 1
ATOM 8076 C CA . ARG A 1 1330 ? 147.66400 173.69600 149.70100 1.000 22.30000 1330 ARG A CA 1
ATOM 8077 C C . ARG A 1 1330 ? 147.83700 173.64700 151.21300 1.000 22.30000 1330 ARG A C 1
ATOM 8078 O O . ARG A 1 1330 ? 147.58100 174.65500 151.87400 1.000 22.30000 1330 ARG A O 1
ATOM 8086 N N . PHE A 1 1331 ? 148.26500 172.51800 151.77500 1.000 17.68000 1331 PHE A N 1
ATOM 8087 C CA . PHE A 1 1331 ? 148.49800 172.39100 153.21600 1.000 17.68000 1331 PHE A CA 1
ATOM 8088 C C . PHE A 1 1331 ? 149.85300 171.73700 153.45000 1.000 17.68000 1331 PHE A C 1
ATOM 8089 O O . PHE A 1 1331 ? 149.95800 170.72500 154.14400 1.000 17.68000 1331 PHE A O 1
ATOM 8097 N N . PRO A 1 1332 ? 150.92000 172.30900 152.90500 1.000 19.77000 1332 PRO A N 1
ATOM 8098 C CA . PRO A 1 1332 ? 152.18000 171.57000 152.81400 1.000 19.77000 1332 PRO A CA 1
ATOM 8099 C C . PRO A 1 1332 ? 152.84200 171.38600 154.16500 1.000 19.77000 1332 PRO A C 1
ATOM 8100 O O . PRO A 1 1332 ? 152.67600 172.19200 155.08100 1.000 19.77000 1332 PRO A O 1
ATOM 8104 N N . TYR A 1 1333 ? 153.60600 170.30300 154.28200 1.000 19.53000 1333 TYR A N 1
ATOM 8105 C CA . TYR A 1 1333 ? 154.43400 170.09500 155.46100 1.000 19.53000 1333 TYR A CA 1
ATOM 8106 C C . TYR A 1 1333 ? 155.69800 170.92700 155.33000 1.000 19.53000 1333 TYR A C 1
ATOM 8107 O O . TYR A 1 1333 ? 155.78200 171.80400 154.46700 1.000 19.53000 1333 TYR A O 1
ATOM 8116 N N . ASP A 1 1334 ? 156.68000 170.67300 156.18200 1.000 24.77000 1334 ASP A N 1
ATOM 8117 C CA . ASP A 1 1334 ? 157.98700 171.28100 156.00500 1.000 24.77000 1334 ASP A CA 1
ATOM 8118 C C . ASP A 1 1334 ? 158.87200 170.45900 155.09100 1.000 24.77000 1334 ASP A C 1
ATOM 8119 O O . ASP A 1 1334 ? 159.71500 171.02100 154.38500 1.000 24.77000 1334 ASP A O 1
ATOM 8124 N N . VAL A 1 1335 ? 158.69700 169.14000 155.08800 1.000 18.36000 1335 VAL A N 1
ATOM 8125 C CA . VAL A 1 1335 ? 159.54300 168.28600 154.26900 1.000 18.36000 1335 VAL A CA 1
ATOM 8126 C C . VAL A 1 1335 ? 159.30200 168.55500 152.80000 1.000 18.36000 1335 VAL A C 1
ATOM 8127 O O . VAL A 1 1335 ? 160.24200 168.59700 152.00400 1.000 18.36000 1335 VAL A O 1
ATOM 8131 N N . ASP A 1 1336 ? 158.04500 168.74900 152.41100 1.000 15.87000 1336 ASP A N 1
ATOM 8132 C CA . ASP A 1 1336 ? 157.76800 168.99200 151.00300 1.000 15.87000 1336 ASP A CA 1
ATOM 8133 C C . ASP A 1 1336 ? 158.25400 170.36500 150.56700 1.000 15.87000 1336 ASP A C 1
ATOM 8134 O O . ASP A 1 1336 ? 158.66300 170.52700 149.41800 1.000 15.87000 1336 ASP A O 1
ATOM 8139 N N . ILE A 1 1337 ? 158.25200 171.35700 151.45900 1.000 19.49000 1337 ILE A N 1
ATOM 8140 C CA . ILE A 1 1337 ? 158.80600 172.65500 151.08600 1.000 19.49000 1337 ILE A CA 1
ATOM 8141 C C . ILE A 1 1337 ? 160.31700 172.57900 150.95200 1.000 19.49000 1337 ILE A C 1
ATOM 8142 O O . ILE A 1 1337 ? 160.89200 173.12300 150.00800 1.000 19.49000 1337 ILE A O 1
ATOM 8147 N N . ILE A 1 1338 ? 160.99100 171.91000 151.88600 1.000 18.20000 1338 ILE A N 1
ATOM 8148 C CA . ILE A 1 1338 ? 162.43000 171.73100 151.72300 1.000 18.20000 1338 ILE A CA 1
ATOM 8149 C C . ILE A 1 1338 ? 162.73100 170.91000 150.47900 1.000 18.20000 1338 ILE A C 1
ATOM 8150 O O . ILE A 1 1338 ? 163.78800 171.06900 149.86100 1.000 18.20000 1338 ILE A O 1
ATOM 8155 N N . ARG A 1 1339 ? 161.80900 170.04100 150.07100 1.000 16.90000 1339 ARG A N 1
ATOM 8156 C CA . ARG A 1 1339 ? 162.02700 169.27800 148.84900 1.000 16.90000 1339 ARG A CA 1
ATOM 8157 C C . ARG A 1 1339 ? 161.85000 170.15000 147.61800 1.000 16.90000 1339 ARG A C 1
ATOM 8158 O O . ARG A 1 1339 ? 162.62800 170.05000 146.66600 1.000 16.90000 1339 ARG A O 1
ATOM 8166 N N . GLU A 1 1340 ? 160.82800 171.00300 147.61400 1.000 21.87000 1340 GLU A N 1
ATOM 8167 C CA . GLU A 1 1340 ? 160.64700 171.94800 146.52200 1.000 21.87000 1340 GLU A CA 1
ATOM 8168 C C . GLU A 1 1340 ? 161.76400 172.97700 146.47000 1.000 21.87000 1340 GLU A C 1
ATOM 8169 O O . GLU A 1 1340 ? 161.97400 173.59000 145.42100 1.000 21.87000 1340 GLU A O 1
ATOM 8175 N N . GLN A 1 1341 ? 162.47800 173.18400 147.57800 1.000 23.17000 1341 GLN A N 1
ATOM 8176 C CA . GLN A 1 1341 ? 163.64400 174.06000 147.57000 1.000 23.17000 1341 GLN A CA 1
ATOM 8177 C C . GLN A 1 1341 ? 164.88700 173.33700 147.07600 1.000 23.17000 1341 GLN A C 1
ATOM 8178 O O . GLN A 1 1341 ? 165.69400 173.91900 146.34900 1.000 23.17000 1341 GLN A O 1
ATOM 8184 N N . ALA A 1 1342 ? 165.07700 172.08600 147.46200 1.000 21.21000 1342 ALA A N 1
ATOM 8185 C CA . ALA A 1 1342 ? 166.17300 171.31200 146.90300 1.000 21.21000 1342 ALA A CA 1
ATOM 8186 C C . ALA A 1 1342 ? 165.88700 170.83900 145.49000 1.000 21.21000 1342 ALA A C 1
ATOM 8187 O O . ALA A 1 1342 ? 166.66200 170.04500 144.95000 1.000 21.21000 1342 ALA A O 1
ATOM 8189 N N . ASN A 1 1343 ? 164.78600 171.28700 144.89100 1.000 27.40000 1343 ASN A N 1
ATOM 8190 C CA . ASN A 1 1343 ? 164.50000 171.06200 143.48100 1.000 27.40000 1343 ASN A CA 1
ATOM 8191 C C . ASN A 1 1343 ? 164.92700 172.23500 142.61400 1.000 27.40000 1343 ASN A C 1
ATOM 8192 O O . ASN A 1 1343 ? 165.47100 172.02600 141.52700 1.000 27.40000 1343 ASN A O 1
ATOM 8197 N N . ARG A 1 1344 ? 164.67900 173.46700 143.06400 1.000 27.57000 1344 ARG A N 1
ATOM 8198 C CA . ARG A 1 1344 ? 165.29200 174.62300 142.42500 1.000 27.57000 1344 ARG A CA 1
ATOM 8199 C C . ARG A 1 1344 ? 166.79500 174.43100 142.33700 1.000 27.57000 1344 ARG A C 1
ATOM 8200 O O . ARG A 1 1344 ? 167.39800 174.56000 141.26700 1.000 27.57000 1344 ARG A O 1
ATOM 8208 N N . GLY A 1 1345 ? 167.41000 174.10400 143.46700 1.000 34.65000 1345 GLY A N 1
ATOM 8209 C CA . GLY A 1 1345 ? 168.84900 174.01700 143.56900 1.000 34.65000 1345 GLY A CA 1
ATOM 8210 C C . GLY A 1 1345 ? 169.37200 174.83800 144.72700 1.000 34.65000 1345 GLY A C 1
ATOM 8211 O O . GLY A 1 1345 ? 170.56400 175.14800 144.78000 1.000 34.65000 1345 GLY A O 1
ATOM 8212 N N . ASP A 1 1346 ? 168.48500 175.21800 145.65100 1.000 34.19000 1346 ASP A N 1
ATOM 8213 C CA . ASP A 1 1346 ? 168.89800 176.02900 146.79100 1.000 34.19000 1346 ASP A CA 1
ATOM 8214 C C . ASP A 1 1346 ? 169.98200 175.32700 147.59600 1.000 34.19000 1346 ASP A C 1
ATOM 8215 O O . ASP A 1 1346 ? 171.11400 175.81200 147.70000 1.000 34.19000 1346 ASP A O 1
ATOM 8220 N N . PHE A 1 1347 ? 169.65500 174.17700 148.16900 1.000 32.87000 1347 PHE A N 1
ATOM 8221 C CA . PHE A 1 1347 ? 170.62800 173.40600 148.92400 1.000 32.87000 1347 PHE A CA 1
ATOM 8222 C C . PHE A 1 1347 ? 171.49700 172.54900 148.03400 1.000 32.87000 1347 PHE A C 1
ATOM 8223 O O . PHE A 1 1347 ? 172.13400 171.61100 148.52600 1.000 32.87000 1347 PHE A O 1
ATOM 8231 N N . ALA A 1 1348 ? 171.51400 172.84300 146.73200 1.000 41.83000 1348 ALA A N 1
ATOM 8232 C CA . ALA A 1 1348 ? 172.48800 172.24400 145.83200 1.000 41.83000 1348 ALA A CA 1
ATOM 8233 C C . ALA A 1 1348 ? 173.86600 172.86400 145.99500 1.000 41.83000 1348 ALA A C 1
ATOM 8234 O O . ALA A 1 1348 ? 174.86300 172.23000 145.64100 1.000 41.83000 1348 ALA A O 1
ATOM 8236 N N . ALA A 1 1349 ? 173.94300 174.08200 146.53100 1.000 47.90000 1349 ALA A N 1
ATOM 8237 C CA . ALA A 1 1349 ? 175.23200 174.62100 146.94300 1.000 47.90000 1349 ALA A CA 1
ATOM 8238 C C . ALA A 1 1349 ? 175.73300 173.93500 148.20600 1.000 47.90000 1349 ALA A C 1
ATOM 8239 O O . ALA A 1 1349 ? 176.94500 173.78200 148.38800 1.000 47.90000 1349 ALA A O 1
ATOM 8241 N N . ALA A 1 1350 ? 174.81800 173.49900 149.07600 1.000 48.61000 1350 ALA A N 1
ATOM 8242 C CA . ALA A 1 1350 ? 175.20800 172.70100 150.23500 1.000 48.61000 1350 ALA A CA 1
ATOM 8243 C C . ALA A 1 1350 ? 175.74700 171.34100 149.80700 1.000 48.61000 1350 ALA A C 1
ATOM 8244 O O . ALA A 1 1350 ? 176.81800 170.91500 150.25700 1.000 48.61000 1350 ALA A O 1
ATOM 8246 N N . ASP A 1 1351 ? 175.01400 170.64400 148.93400 1.000 44.19000 1351 ASP A N 1
ATOM 8247 C CA . ASP A 1 1351 ? 175.52900 169.41300 148.34400 1.000 44.19000 1351 ASP A CA 1
ATOM 8248 C C . ASP A 1 1351 ? 176.83000 169.66100 147.59900 1.000 44.19000 1351 ASP A C 1
ATOM 8249 O O . ASP A 1 1351 ? 177.69600 168.78200 147.55300 1.000 44.19000 1351 ASP A O 1
ATOM 8254 N N . ALA A 1 1352 ? 176.98300 170.85100 147.01100 1.000 53.67000 1352 ALA A N 1
ATOM 8255 C CA . ALA A 1 1352 ? 178.20100 171.18500 146.28200 1.000 53.67000 1352 ALA A CA 1
ATOM 8256 C C . ALA A 1 1352 ? 179.38900 171.30000 147.22600 1.000 53.67000 1352 ALA A C 1
ATOM 8257 O O . ALA A 1 1352 ? 180.46800 170.76100 146.95600 1.000 53.67000 1352 ALA A O 1
ATOM 8259 N N . ALA A 1 1353 ? 179.21200 172.01700 148.33300 1.000 50.78000 1353 ALA A N 1
ATOM 8260 C CA . ALA A 1 1353 ? 180.24700 172.05600 149.35700 1.000 50.78000 1353 ALA A CA 1
ATOM 8261 C C . ALA A 1 1353 ? 180.53300 170.66000 149.89300 1.000 50.78000 1353 ALA A C 1
ATOM 8262 O O . ALA A 1 1353 ? 181.68200 170.33000 150.20900 1.000 50.78000 1353 ALA A O 1
ATOM 8264 N N . ALA A 1 1354 ? 179.49900 169.82100 149.98900 1.000 52.38000 1354 ALA A N 1
ATOM 8265 C CA . ALA A 1 1354 ? 179.68100 168.47700 150.52600 1.000 52.38000 1354 ALA A CA 1
ATOM 8266 C C . ALA A 1 1354 ? 180.51000 167.60800 149.59100 1.000 52.38000 1354 ALA A C 1
ATOM 8267 O O . ALA A 1 1354 ? 181.36100 166.83500 150.04500 1.000 52.38000 1354 ALA A O 1
ATOM 8269 N N . VAL A 1 1355 ? 180.27500 167.71200 148.28100 1.000 50.60000 1355 VAL A N 1
ATOM 8270 C CA . VAL A 1 1355 ? 181.04000 166.91000 147.33700 1.000 50.60000 1355 VAL A CA 1
ATOM 8271 C C . VAL A 1 1355 ? 182.43600 167.48700 147.13700 1.000 50.60000 1355 VAL A C 1
ATOM 8272 O O . VAL A 1 1355 ? 183.36500 166.75300 146.78200 1.000 50.60000 1355 VAL A O 1
ATOM 8276 N N . ALA A 1 1356 ? 182.61800 168.77800 147.38900 1.000 52.23000 1356 ALA A N 1
ATOM 8277 C CA . ALA A 1 1356 ? 183.92800 169.40100 147.26100 1.000 52.23000 1356 ALA A CA 1
ATOM 8278 C C . ALA A 1 1356 ? 184.78000 169.12200 148.49200 1.000 52.23000 1356 ALA A C 1
ATOM 8279 O O . ALA A 1 1356 ? 184.42900 168.28600 149.32400 1.000 52.23000 1356 ALA A O 1
ATOM 8281 N N . ALA B 2 23 ? 197.66100 146.28100 155.39100 1.000 61.80000 23 ALA B N 1
ATOM 8282 C CA . ALA B 2 23 ? 196.63500 147.29300 155.60800 1.000 61.80000 23 ALA B CA 1
ATOM 8283 C C . ALA B 2 23 ? 195.49600 146.73300 156.44800 1.000 61.80000 23 ALA B C 1
ATOM 8284 O O . ALA B 2 23 ? 194.51600 146.21900 155.91100 1.000 61.80000 23 ALA B O 1
ATOM 8286 N N . PRO B 2 24 ? 195.62100 146.83100 157.76700 1.000 59.71000 24 PRO B N 1
ATOM 8287 C CA . PRO B 2 24 ? 194.57200 146.30000 158.64300 1.000 59.71000 24 PRO B CA 1
ATOM 8288 C C . PRO B 2 24 ? 193.44500 147.29600 158.86500 1.000 59.71000 24 PRO B C 1
ATOM 8289 O O . PRO B 2 24 ? 192.97000 147.47200 159.99100 1.000 59.71000 24 PRO B O 1
ATOM 8293 N N . LYS B 2 25 ? 192.99400 147.93600 157.79300 1.000 50.88000 25 LYS B N 1
ATOM 8294 C CA . LYS B 2 25 ? 191.98300 148.96500 157.93000 1.000 50.88000 25 LYS B CA 1
ATOM 8295 C C . LYS B 2 25 ? 190.63100 148.34000 158.24800 1.000 50.88000 25 LYS B C 1
ATOM 8296 O O . LYS B 2 25 ? 190.43600 147.12500 158.16900 1.000 50.88000 25 LYS B O 1
ATOM 8302 N N . ASN B 2 26 ? 189.69200 149.20200 158.61900 1.000 38.84000 26 ASN B N 1
ATOM 8303 C CA . ASN B 2 26 ? 188.36700 148.76400 159.02700 1.000 38.84000 26 ASN B CA 1
ATOM 8304 C C . ASN B 2 26 ? 187.28000 149.67200 158.47600 1.000 38.84000 26 ASN B C 1
ATOM 8305 O O . ASN B 2 26 ? 186.16200 149.66000 159.00000 1.000 38.84000 26 ASN B O 1
ATOM 8310 N N . ARG B 2 27 ? 187.56600 150.45500 157.45900 1.000 28.48000 27 ARG B N 1
ATOM 8311 C CA . ARG B 2 27 ? 186.54800 151.35900 156.96800 1.000 28.48000 27 ARG B CA 1
ATOM 8312 C C . ARG B 2 27 ? 185.52900 150.60200 156.12800 1.000 28.48000 27 ARG B C 1
ATOM 8313 O O . ARG B 2 27 ? 185.86500 149.61200 155.47400 1.000 28.48000 27 ARG B O 1
ATOM 8321 N N . PRO B 2 28 ? 184.27400 151.03400 156.14500 1.000 26.16000 28 PRO B N 1
ATOM 8322 C CA . PRO B 2 28 ? 183.26000 150.38300 155.33200 1.000 26.16000 28 PRO B CA 1
ATOM 8323 C C . PRO B 2 28 ? 183.41300 150.77500 153.87600 1.000 26.16000 28 PRO B C 1
ATOM 8324 O O . PRO B 2 28 ? 183.61200 151.95600 153.56100 1.000 26.16000 28 PRO B O 1
ATOM 8328 N N . PRO B 2 29 ? 183.34400 149.81000 152.96300 1.000 33.37000 29 PRO B N 1
ATOM 8329 C CA . PRO B 2 29 ? 183.54500 150.11200 151.54300 1.000 33.37000 29 PRO B CA 1
ATOM 8330 C C . PRO B 2 29 ? 182.62300 151.19900 151.02900 1.000 33.37000 29 PRO B C 1
ATOM 8331 O O . PRO B 2 29 ? 181.39900 151.09000 151.12400 1.000 33.37000 29 PRO B O 1
ATOM 8335 N N . ASN B 2 30 ? 183.21300 152.25500 150.48500 1.000 32.95000 30 ASN B N 1
ATOM 8336 C CA . ASN B 2 30 ? 182.45400 153.34500 149.88700 1.000 32.95000 30 ASN B CA 1
ATOM 8337 C C . ASN B 2 30 ? 181.93600 152.87500 148.53700 1.000 32.95000 30 ASN B C 1
ATOM 8338 O O . ASN B 2 30 ? 182.68500 152.80800 147.56100 1.000 32.95000 30 ASN B O 1
ATOM 8343 N N . THR B 2 31 ? 180.65300 152.53800 148.47800 1.000 30.18000 31 THR B N 1
ATOM 8344 C CA . THR B 2 31 ? 179.96900 152.20800 147.23500 1.000 30.18000 31 THR B CA 1
ATOM 8345 C C . THR B 2 31 ? 178.74700 153.10700 147.09100 1.000 30.18000 31 THR B C 1
ATOM 8346 O O . THR B 2 31 ? 178.57200 154.07700 147.82600 1.000 30.18000 31 THR B O 1
ATOM 8350 N N . ALA B 2 32 ? 177.90400 152.78800 146.12100 1.000 28.49000 32 ALA B N 1
ATOM 8351 C CA . ALA B 2 32 ? 176.67500 153.53400 145.90600 1.000 28.49000 32 ALA B CA 1
ATOM 8352 C C . ALA B 2 32 ? 175.50900 152.97500 146.69700 1.000 28.49000 32 ALA B C 1
ATOM 8353 O O . ALA B 2 32 ? 174.41700 153.54500 146.64600 1.000 28.49000 32 ALA B O 1
ATOM 8355 N N . PHE B 2 33 ? 175.71000 151.88200 147.42300 1.000 27.00000 33 PHE B N 1
ATOM 8356 C CA . PHE B 2 33 ? 174.65300 151.25400 148.19800 1.000 27.00000 33 PHE B CA 1
ATOM 8357 C C . PHE B 2 33 ? 174.81600 151.46400 149.69300 1.000 27.00000 33 PHE B C 1
ATOM 8358 O O . PHE B 2 33 ? 173.88300 151.92000 150.35600 1.000 27.00000 33 PHE B O 1
ATOM 8366 N N . ARG B 2 34 ? 175.98800 151.14000 150.24100 1.000 25.35000 34 ARG B N 1
ATOM 8367 C CA . ARG B 2 34 ? 176.19200 151.26900 151.67800 1.000 25.35000 34 ARG B CA 1
ATOM 8368 C C . ARG B 2 34 ? 176.01600 152.70900 152.13500 1.000 25.35000 34 ARG B C 1
ATOM 8369 O O . ARG B 2 34 ? 175.46200 152.96200 153.20900 1.000 25.35000 34 ARG B O 1
ATOM 8377 N N . GLN B 2 35 ? 176.48200 153.66400 151.34000 1.000 23.37000 35 GLN B N 1
ATOM 8378 C CA . GLN B 2 35 ? 176.35000 155.07300 151.67200 1.000 23.37000 35 GLN B CA 1
ATOM 8379 C C . GLN B 2 35 ? 175.01700 155.65300 151.23500 1.000 23.37000 35 GLN B C 1
ATOM 8380 O O . GLN B 2 35 ? 174.79600 156.85500 151.40200 1.000 23.37000 35 GLN B O 1
ATOM 8386 N N . GLN B 2 36 ? 174.12800 154.83100 150.68100 1.000 22.37000 36 GLN B N 1
ATOM 8387 C CA . GLN B 2 36 ? 172.79000 155.25400 150.28300 1.000 22.37000 36 GLN B CA 1
ATOM 8388 C C . GLN B 2 36 ? 172.85900 156.39300 149.26200 1.000 22.37000 36 GLN B C 1
ATOM 8389 O O . GLN B 2 36 ? 172.42700 157.51700 149.50500 1.000 22.37000 36 GLN B O 1
ATOM 8395 N N . ARG B 2 37 ? 173.42000 156.05800 148.09900 1.000 31.47000 37 ARG B N 1
ATOM 8396 C CA . ARG B 2 37 ? 173.53200 157.00100 146.99400 1.000 31.47000 37 ARG B CA 1
ATOM 8397 C C . ARG B 2 37 ? 172.95600 156.46600 145.69000 1.000 31.47000 37 ARG B C 1
ATOM 8398 O O . ARG B 2 37 ? 173.22900 157.04600 144.63400 1.000 31.47000 37 ARG B O 1
ATOM 8406 N N . MET B 2 38 ? 172.17900 155.38400 145.73100 1.000 25.29000 38 MET B N 1
ATOM 8407 C CA . MET B 2 38 ? 171.74400 154.70900 144.51400 1.000 25.29000 38 MET B CA 1
ATOM 8408 C C . MET B 2 38 ? 171.01400 155.67000 143.59100 1.000 25.29000 38 MET B C 1
ATOM 8409 O O . MET B 2 38 ? 170.39600 156.63900 144.03700 1.000 25.29000 38 MET B O 1
ATOM 8414 N N . ARG B 2 39 ? 171.10100 155.40300 142.29000 1.000 23.50000 39 ARG B N 1
ATOM 8415 C CA . ARG B 2 39 ? 170.49200 156.29400 141.31400 1.000 23.50000 39 ARG B CA 1
ATOM 8416 C C . ARG B 2 39 ? 168.99500 156.35400 141.53200 1.000 23.50000 39 ARG B C 1
ATOM 8417 O O . ARG B 2 39 ? 168.32800 155.32500 141.63900 1.000 23.50000 39 ARG B O 1
ATOM 8425 N N . ALA B 2 40 ? 168.46500 157.56300 141.60900 1.000 16.21000 40 ALA B N 1
ATOM 8426 C CA . ALA B 2 40 ? 167.10200 157.74300 142.05300 1.000 16.21000 40 ALA B CA 1
ATOM 8427 C C . ALA B 2 40 ? 166.41800 158.78600 141.19600 1.000 16.21000 40 ALA B C 1
ATOM 8428 O O . ALA B 2 40 ? 167.02000 159.37400 140.29400 1.000 16.21000 40 ALA B O 1
ATOM 8430 N N . TRP B 2 41 ? 165.13800 159.00100 141.47800 1.000 19.17000 41 TRP B N 1
ATOM 8431 C CA . TRP B 2 41 ? 164.38100 160.08900 140.87300 1.000 19.17000 41 TRP B CA 1
ATOM 8432 C C . TRP B 2 41 ? 163.49800 160.66900 141.96800 1.000 19.17000 41 TRP B C 1
ATOM 8433 O O . TRP B 2 41 ? 162.47900 160.07600 142.31900 1.000 19.17000 41 TRP B O 1
ATOM 8444 N N . GLN B 2 42 ? 163.88000 161.82300 142.49900 1.000 16.93000 42 GLN B N 1
ATOM 8445 C CA . GLN B 2 42 ? 163.13500 162.39400 143.60900 1.000 16.93000 42 GLN B CA 1
ATOM 8446 C C . GLN B 2 42 ? 161.73900 162.78700 143.15800 1.000 16.93000 42 GLN B C 1
ATOM 8447 O O . GLN B 2 42 ? 161.56500 163.78700 142.45800 1.000 16.93000 42 GLN B O 1
ATOM 8453 N N . CYS B 2 43 ? 160.73800 162.00700 143.56400 1.000 20.32000 43 CYS B N 1
ATOM 8454 C CA . CYS B 2 43 ? 159.36400 162.19300 143.10800 1.000 20.32000 43 CYS B CA 1
ATOM 8455 C C . CYS B 2 43 ? 158.71500 163.34200 143.87800 1.000 20.32000 43 CYS B C 1
ATOM 8456 O O . CYS B 2 43 ? 157.94800 163.15900 144.82300 1.000 20.32000 43 CYS B O 1
ATOM 8459 N N . VAL B 2 44 ? 159.04300 164.55600 143.45500 1.000 20.62000 44 VAL B N 1
ATOM 8460 C CA . VAL B 2 44 ? 158.48200 165.76400 144.04700 1.000 20.62000 44 VAL B CA 1
ATOM 8461 C C . VAL B 2 44 ? 157.33800 166.26000 143.17200 1.000 20.62000 44 VAL B C 1
ATOM 8462 O O . VAL B 2 44 ? 157.52800 166.55500 141.98600 1.000 20.62000 44 VAL B O 1
ATOM 8466 N N . LEU B 2 45 ? 156.14300 166.33000 143.75100 1.000 19.48000 45 LEU B N 1
ATOM 8467 C CA . LEU B 2 45 ? 154.98700 166.82600 143.02500 1.000 19.48000 45 LEU B CA 1
ATOM 8468 C C . LEU B 2 45 ? 155.11000 168.32400 142.77900 1.000 19.48000 45 LEU B C 1
ATOM 8469 O O . LEU B 2 45 ? 155.58600 169.08700 143.61900 1.000 19.48000 45 LEU B O 1
ATOM 8474 N N . THR B 2 46 ? 154.64300 168.73700 141.62100 1.000 23.80000 46 THR B N 1
ATOM 8475 C CA . THR B 2 46 ? 154.74500 170.10000 141.13100 1.000 23.80000 46 THR B CA 1
ATOM 8476 C C . THR B 2 46 ? 153.53000 170.32400 140.24900 1.000 23.80000 46 THR B C 1
ATOM 8477 O O . THR B 2 46 ? 153.12900 169.40200 139.53000 1.000 23.80000 46 THR B O 1
ATOM 8481 N N . PRO B 2 47 ? 152.92600 171.50300 140.23500 1.000 23.60000 47 PRO B N 1
ATOM 8482 C CA . PRO B 2 47 ? 151.77500 171.68400 139.34500 1.000 23.60000 47 PRO B CA 1
ATOM 8483 C C . PRO B 2 47 ? 152.20700 171.83000 137.89700 1.000 23.60000 47 PRO B C 1
ATOM 8484 O O . PRO B 2 47 ? 151.67900 172.64100 137.13700 1.000 23.60000 47 PRO B O 1
ATOM 8488 N N . LYS B 2 48 ? 153.17800 171.00800 137.52400 1.000 20.94000 48 LYS B N 1
ATOM 8489 C CA . LYS B 2 48 ? 153.50500 170.66900 136.15400 1.000 20.94000 48 LYS B CA 1
ATOM 8490 C C . LYS B 2 48 ? 153.81800 169.19500 136.03900 1.000 20.94000 48 LYS B C 1
ATOM 8491 O O . LYS B 2 48 ? 154.03200 168.71200 134.92700 1.000 20.94000 48 LYS B O 1
ATOM 8497 N N . LEU B 2 49 ? 153.89500 168.47800 137.15600 1.000 18.51000 49 LEU B N 1
ATOM 8498 C CA . LEU B 2 49 ? 153.85800 167.02700 137.19400 1.000 18.51000 49 LEU B CA 1
ATOM 8499 C C . LEU B 2 49 ? 152.48200 166.49800 137.54800 1.000 18.51000 49 LEU B C 1
ATOM 8500 O O . LEU B 2 49 ? 152.13700 165.38300 137.15500 1.000 18.51000 49 LEU B O 1
ATOM 8505 N N . ILE B 2 50 ? 151.68800 167.27500 138.27900 1.000 16.02000 50 ILE B N 1
ATOM 8506 C CA . ILE B 2 50 ? 150.31600 166.87700 138.55700 1.000 16.02000 50 ILE B CA 1
ATOM 8507 C C . ILE B 2 50 ? 149.46700 166.98000 137.30100 1.000 16.02000 50 ILE B C 1
ATOM 8508 O O . ILE B 2 50 ? 148.67500 166.08300 136.99100 1.000 16.02000 50 ILE B O 1
ATOM 8513 N N . VAL B 2 51 ? 149.60700 168.07800 136.56300 1.000 14.31000 51 VAL B N 1
ATOM 8514 C CA . VAL B 2 51 ? 148.77100 168.28300 135.39000 1.000 14.31000 51 VAL B CA 1
ATOM 8515 C C . VAL B 2 51 ? 149.17500 167.34100 134.26500 1.000 14.31000 51 VAL B C 1
ATOM 8516 O O . VAL B 2 51 ? 148.32000 166.81900 133.54700 1.000 14.31000 51 VAL B O 1
ATOM 8520 N N . THR B 2 52 ? 150.46500 167.07200 134.10800 1.000 12.70000 52 THR B N 1
ATOM 8521 C CA . THR B 2 52 ? 150.87200 166.11600 133.08700 1.000 12.70000 52 THR B CA 1
ATOM 8522 C C . THR B 2 52 ? 150.65100 164.67600 133.50700 1.000 12.70000 52 THR B C 1
ATOM 8523 O O . THR B 2 52 ? 151.13000 163.77400 132.81700 1.000 12.70000 52 THR B O 1
ATOM 8527 N N . VAL B 2 53 ? 149.97900 164.44000 134.63000 1.000 12.50000 53 VAL B N 1
ATOM 8528 C CA . VAL B 2 53 ? 149.50400 163.11800 135.00100 1.000 12.50000 53 VAL B CA 1
ATOM 8529 C C . VAL B 2 53 ? 147.99000 163.02200 134.90000 1.000 12.50000 53 VAL B C 1
ATOM 8530 O O . VAL B 2 53 ? 147.46000 162.04400 134.37000 1.000 12.50000 53 VAL B O 1
ATOM 8534 N N . PHE B 2 54 ? 147.27900 164.02400 135.39700 1.000 12.69000 54 PHE B N 1
ATOM 8535 C CA . PHE B 2 54 ? 145.84200 164.06400 135.19300 1.000 12.69000 54 PHE B CA 1
ATOM 8536 C C . PHE B 2 54 ? 145.46200 164.51100 133.79000 1.000 12.69000 54 PHE B C 1
ATOM 8537 O O . PHE B 2 54 ? 144.27100 164.65400 133.50400 1.000 12.69000 54 PHE B O 1
ATOM 8545 N N . SER B 2 55 ? 146.43600 164.74700 132.91700 1.000 14.45000 55 SER B N 1
ATOM 8546 C CA . SER B 2 55 ? 146.18400 164.91700 131.49800 1.000 14.45000 55 SER B CA 1
ATOM 8547 C C . SER B 2 55 ? 146.54200 163.68400 130.69500 1.000 14.45000 55 SER B C 1
ATOM 8548 O O . SER B 2 55 ? 146.17500 163.60300 129.52200 1.000 14.45000 55 SER B O 1
ATOM 8551 N N . ILE B 2 56 ? 147.26300 162.74100 131.28300 1.000 13.61000 56 ILE B N 1
ATOM 8552 C CA . ILE B 2 56 ? 147.49700 161.46900 130.62200 1.000 13.61000 56 ILE B CA 1
ATOM 8553 C C . ILE B 2 56 ? 146.45800 160.44200 131.04100 1.000 13.61000 56 ILE B C 1
ATOM 8554 O O . ILE B 2 56 ? 145.94400 159.69600 130.20400 1.000 13.61000 56 ILE B O 1
ATOM 8559 N N . LEU B 2 57 ? 146.11200 160.40300 132.32900 1.000 16.12000 57 LEU B N 1
ATOM 8560 C CA . LEU B 2 57 ? 145.08200 159.47200 132.77400 1.000 16.12000 57 LEU B CA 1
ATOM 8561 C C . LEU B 2 57 ? 143.73800 159.79800 132.14600 1.000 16.12000 57 LEU B C 1
ATOM 8562 O O . LEU B 2 57 ? 143.03000 158.89800 131.68900 1.000 16.12000 57 LEU B O 1
ATOM 8567 N N . ALA B 2 58 ? 143.35900 161.07300 132.12300 1.000 14.68000 58 ALA B N 1
ATOM 8568 C CA . ALA B 2 58 ? 142.07800 161.43000 131.52700 1.000 14.68000 58 ALA B CA 1
ATOM 8569 C C . ALA B 2 58 ? 142.03700 161.05600 130.05500 1.000 14.68000 58 ALA B C 1
ATOM 8570 O O . ALA B 2 58 ? 141.03100 160.52900 129.56900 1.000 14.68000 58 ALA B O 1
ATOM 8572 N N . ALA B 2 59 ? 143.13300 161.28600 129.33500 1.000 12.61000 59 ALA B N 1
ATOM 8573 C CA . ALA B 2 59 ? 143.17300 160.92300 127.92500 1.000 12.61000 59 ALA B CA 1
ATOM 8574 C C . ALA B 2 59 ? 143.02000 159.42000 127.73900 1.000 12.61000 59 ALA B C 1
ATOM 8575 O O . ALA B 2 59 ? 142.14900 158.96400 126.98900 1.000 12.61000 59 ALA B O 1
ATOM 8577 N N . ILE B 2 60 ? 143.85400 158.63200 128.42300 1.000 18.83000 60 ILE B N 1
ATOM 8578 C CA . ILE B 2 60 ? 143.82400 157.18600 128.22100 1.000 18.83000 60 ILE B CA 1
ATOM 8579 C C . ILE B 2 60 ? 142.47300 156.61000 128.62400 1.000 18.83000 60 ILE B C 1
ATOM 8580 O O . ILE B 2 60 ? 141.94100 155.71300 127.95900 1.000 18.83000 60 ILE B O 1
ATOM 8585 N N . TYR B 2 61 ? 141.86800 157.13800 129.68400 1.000 29.82000 61 TYR B N 1
ATOM 8586 C CA . TYR B 2 61 ? 140.64700 156.50400 130.14800 1.000 29.82000 61 TYR B CA 1
ATOM 8587 C C . TYR B 2 61 ? 139.44700 156.93600 129.33200 1.000 29.82000 61 TYR B C 1
ATOM 8588 O O . TYR B 2 61 ? 138.57500 156.11500 129.06000 1.000 29.82000 61 TYR B O 1
ATOM 8597 N N . LEU B 2 62 ? 139.38900 158.18800 128.88600 1.000 19.78000 62 LEU B N 1
ATOM 8598 C CA . LEU B 2 62 ? 138.31500 158.55200 127.97400 1.000 19.78000 62 LEU B CA 1
ATOM 8599 C C . LEU B 2 62 ? 138.43500 157.79000 126.66400 1.000 19.78000 62 LEU B C 1
ATOM 8600 O O . LEU B 2 62 ? 137.42600 157.34700 126.10800 1.000 19.78000 62 LEU B O 1
ATOM 8605 N N . GLY B 2 63 ? 139.65500 157.58500 126.17500 1.000 16.00000 63 GLY B N 1
ATOM 8606 C CA . GLY B 2 63 ? 139.83200 156.80500 124.96800 1.000 16.00000 63 GLY B CA 1
ATOM 8607 C C . GLY B 2 63 ? 139.36400 155.37000 125.10100 1.000 16.00000 63 GLY B C 1
ATOM 8608 O O . GLY B 2 63 ? 138.50100 154.91400 124.33600 1.000 16.00000 63 GLY B O 1
ATOM 8609 N N . PHE B 2 64 ? 139.93000 154.64700 126.07200 1.000 14.88000 64 PHE B N 1
ATOM 8610 C CA . PHE B 2 64 ? 139.53700 153.25900 126.27600 1.000 14.88000 64 PHE B CA 1
ATOM 8611 C C . PHE B 2 64 ? 138.06200 153.13100 126.61400 1.000 14.88000 64 PHE B C 1
ATOM 8612 O O . PHE B 2 64 ? 137.42100 152.15700 126.21700 1.000 14.88000 64 PHE B O 1
ATOM 8620 N N . GLY B 2 65 ? 137.49600 154.10500 127.32300 1.000 13.41000 65 GLY B N 1
ATOM 8621 C CA . GLY B 2 65 ? 136.09200 154.03200 127.65500 1.000 13.41000 65 GLY B CA 1
ATOM 8622 C C . GLY B 2 65 ? 135.20400 154.23000 126.45300 1.000 13.41000 65 GLY B C 1
ATOM 8623 O O . GLY B 2 65 ? 134.18100 153.56000 126.31600 1.000 13.41000 65 GLY B O 1
ATOM 8624 N N . ALA B 2 66 ? 135.57300 155.14900 125.56400 1.000 13.11000 66 ALA B N 1
ATOM 8625 C CA . ALA B 2 66 ? 134.80800 155.30100 124.33400 1.000 13.11000 66 ALA B CA 1
ATOM 8626 C C . ALA B 2 66 ? 134.86700 154.02900 123.50700 1.000 13.11000 66 ALA B C 1
ATOM 8627 O O . ALA B 2 66 ? 133.84600 153.57200 122.97700 1.000 13.11000 66 ALA B O 1
ATOM 8629 N N . TRP B 2 67 ? 136.04900 153.42800 123.40800 1.000 11.74000 67 TRP B N 1
ATOM 8630 C CA . TRP B 2 67 ? 136.16100 152.17500 122.67100 1.000 11.74000 67 TRP B CA 1
ATOM 8631 C C . TRP B 2 67 ? 135.26500 151.10000 123.27200 1.000 11.74000 67 TRP B C 1
ATOM 8632 O O . TRP B 2 67 ? 134.49800 150.44400 122.55700 1.000 11.74000 67 TRP B O 1
ATOM 8643 N N . LEU B 2 68 ? 135.33900 150.91000 124.59100 1.000 10.77000 68 LEU B N 1
ATOM 8644 C CA . LEU B 2 68 ? 134.59400 149.82900 125.22300 1.000 10.77000 68 LEU B CA 1
ATOM 8645 C C . LEU B 2 68 ? 133.09500 150.07500 125.19300 1.000 10.77000 68 LEU B C 1
ATOM 8646 O O . LEU B 2 68 ? 132.32400 149.12000 125.09400 1.000 10.77000 68 LEU B O 1
ATOM 8651 N N . THR B 2 69 ? 132.64900 151.32800 125.25900 1.000 7.09000 69 THR B N 1
ATOM 8652 C CA . THR B 2 69 ? 131.21300 151.54700 125.16800 1.000 7.09000 69 THR B CA 1
ATOM 8653 C C . THR B 2 69 ? 130.71000 151.38300 123.74500 1.000 7.09000 69 THR B C 1
ATOM 8654 O O . THR B 2 69 ? 129.58500 150.91000 123.54700 1.000 7.09000 69 THR B O 1
ATOM 8658 N N . TYR B 2 70 ? 131.51900 151.72900 122.74200 1.000 9.28000 70 TYR B N 1
ATOM 8659 C CA . TYR B 2 70 ? 131.13900 151.39200 121.37700 1.000 9.28000 70 TYR B CA 1
ATOM 8660 C C . TYR B 2 70 ? 131.01000 149.88500 121.21200 1.000 9.28000 70 TYR B C 1
ATOM 8661 O O . TYR B 2 70 ? 130.03900 149.39500 120.62200 1.000 9.28000 70 TYR B O 1
ATOM 8670 N N . LEU B 2 71 ? 131.97000 149.13100 121.74500 1.000 9.30000 71 LEU B N 1
ATOM 8671 C CA . LEU B 2 71 ? 131.87200 147.67600 121.69400 1.000 9.30000 71 LEU B CA 1
ATOM 8672 C C . LEU B 2 71 ? 130.59100 147.18400 122.35400 1.000 9.30000 71 LEU B C 1
ATOM 8673 O O . LEU B 2 71 ? 129.83700 146.40600 121.76500 1.000 9.30000 71 LEU B O 1
ATOM 8678 N N . ALA B 2 72 ? 130.32600 147.62600 123.58200 1.000 10.51000 72 ALA B N 1
ATOM 8679 C CA . ALA B 2 72 ? 129.15200 147.15000 124.30200 1.000 10.51000 72 ALA B CA 1
ATOM 8680 C C . ALA B 2 72 ? 127.85500 147.53800 123.62100 1.000 10.51000 72 ALA B C 1
ATOM 8681 O O . ALA B 2 72 ? 126.84500 146.85900 123.81500 1.000 10.51000 72 ALA B O 1
ATOM 8683 N N . HIS B 2 73 ? 127.84600 148.61700 122.84800 1.000 14.79000 73 HIS B N 1
ATOM 8684 C CA . HIS B 2 73 ? 126.67500 148.96000 122.05800 1.000 14.79000 73 HIS B CA 1
ATOM 8685 C C . HIS B 2 73 ? 126.64100 148.23100 120.72100 1.000 14.79000 73 HIS B C 1
ATOM 8686 O O . HIS B 2 73 ? 125.60400 148.23800 120.05100 1.000 14.79000 73 HIS B O 1
ATOM 8693 N N . THR B 2 74 ? 127.73300 147.57500 120.32700 1.000 13.04000 74 THR B N 1
ATOM 8694 C CA . THR B 2 74 ? 127.71100 146.78800 119.09600 1.000 13.04000 74 THR B CA 1
ATOM 8695 C C . THR B 2 74 ? 126.80500 145.56600 119.21600 1.000 13.04000 74 THR B C 1
ATOM 8696 O O . THR B 2 74 ? 125.88800 145.38500 118.40900 1.000 13.04000 74 THR B O 1
ATOM 8700 N N . VAL B 2 75 ? 127.03900 144.71400 120.22100 1.000 16.93000 75 VAL B N 1
ATOM 8701 C CA . VAL B 2 75 ? 126.40900 143.39300 120.21500 1.000 16.93000 75 VAL B CA 1
ATOM 8702 C C . VAL B 2 75 ? 124.90500 143.51300 120.43800 1.000 16.93000 75 VAL B C 1
ATOM 8703 O O . VAL B 2 75 ? 124.39000 144.51000 120.95600 1.000 16.93000 75 VAL B O 1
ATOM 8707 N N . ARG B 2 76 ? 124.19800 142.45700 120.04300 1.000 25.77000 76 ARG B N 1
ATOM 8708 C CA . ARG B 2 76 ? 122.74500 142.39900 120.05600 1.000 25.77000 76 ARG B CA 1
ATOM 8709 C C . ARG B 2 76 ? 122.32800 141.03700 120.57200 1.000 25.77000 76 ARG B C 1
ATOM 8710 O O . ARG B 2 76 ? 122.86700 140.02300 120.12700 1.000 25.77000 76 ARG B O 1
ATOM 8718 N N . ASP B 2 77 ? 121.37800 140.99900 121.50100 1.000 23.38000 77 ASP B N 1
ATOM 8719 C CA . ASP B 2 77 ? 121.01400 139.71600 122.08300 1.000 23.38000 77 ASP B CA 1
ATOM 8720 C C . ASP B 2 77 ? 119.57700 139.74400 122.57800 1.000 23.38000 77 ASP B C 1
ATOM 8721 O O . ASP B 2 77 ? 118.90800 140.77700 122.56300 1.000 23.38000 77 ASP B O 1
ATOM 8726 N N . LEU B 2 78 ? 119.11500 138.58100 123.02600 1.000 16.64000 78 LEU B N 1
ATOM 8727 C CA . LEU B 2 78 ? 117.74400 138.40700 123.48300 1.000 16.64000 78 LEU B CA 1
ATOM 8728 C C . LEU B 2 78 ? 117.70700 137.31000 124.53000 1.000 16.64000 78 LEU B C 1
ATOM 8729 O O . LEU B 2 78 ? 118.15200 136.19300 124.26900 1.000 16.64000 78 LEU B O 1
ATOM 8734 N N . LYS B 2 79 ? 117.18000 137.63100 125.70600 1.000 14.84000 79 LYS B N 1
ATOM 8735 C CA . LYS B 2 79 ? 117.06200 136.67700 126.79800 1.000 14.84000 79 LYS B CA 1
ATOM 8736 C C . LYS B 2 79 ? 115.59700 136.53900 127.16500 1.000 14.84000 79 LYS B C 1
ATOM 8737 O O . LYS B 2 79 ? 114.94400 137.52800 127.51300 1.000 14.84000 79 LYS B O 1
ATOM 8743 N N . ILE B 2 80 ? 115.08900 135.31700 127.09800 1.000 14.56000 80 ILE B N 1
ATOM 8744 C CA . ILE B 2 80 ? 113.70300 135.01600 127.41000 1.000 14.56000 80 ILE B CA 1
ATOM 8745 C C . ILE B 2 80 ? 113.67400 134.20900 128.69300 1.000 14.56000 80 ILE B C 1
ATOM 8746 O O . ILE B 2 80 ? 114.41800 133.23200 128.83700 1.000 14.56000 80 ILE B O 1
ATOM 8751 N N . ASP B 2 81 ? 112.81900 134.62000 129.62000 1.000 21.56000 81 ASP B N 1
ATOM 8752 C CA . ASP B 2 81 ? 112.64700 133.95100 130.89900 1.000 21.56000 81 ASP B CA 1
ATOM 8753 C C . ASP B 2 81 ? 111.43200 133.04000 130.82600 1.000 21.56000 81 ASP B C 1
ATOM 8754 O O . ASP B 2 81 ? 110.37100 133.45200 130.35500 1.000 21.56000 81 ASP B O 1
ATOM 8759 N N . TYR B 2 82 ? 111.58600 131.80900 131.30000 1.000 22.97000 82 TYR B N 1
ATOM 8760 C CA . TYR B 2 82 ? 110.51200 130.84000 131.17700 1.000 22.97000 82 TYR B CA 1
ATOM 8761 C C . TYR B 2 82 ? 110.35200 130.00800 132.43800 1.000 22.97000 82 TYR B C 1
ATOM 8762 O O . TYR B 2 82 ? 109.83300 128.89200 132.38100 1.000 22.97000 82 TYR B O 1
ATOM 8771 N N . THR B 2 83 ? 110.77400 130.53000 133.58900 1.000 22.63000 83 THR B N 1
ATOM 8772 C CA . THR B 2 83 ? 110.70300 129.73800 134.81000 1.000 22.63000 83 THR B CA 1
ATOM 8773 C C . THR B 2 83 ? 109.28200 129.29600 135.12200 1.000 22.63000 83 THR B C 1
ATOM 8774 O O . THR B 2 83 ? 109.08400 128.25500 135.75600 1.000 22.63000 83 THR B O 1
ATOM 8778 N N . ASP B 2 84 ? 108.28300 130.05300 134.67700 1.000 31.97000 84 ASP B N 1
ATOM 8779 C CA . ASP B 2 84 ? 106.88500 129.77200 134.97500 1.000 31.97000 84 ASP B CA 1
ATOM 8780 C C . ASP B 2 84 ? 106.13400 129.28500 133.74000 1.000 31.97000 84 ASP B C 1
ATOM 8781 O O . ASP B 2 84 ? 104.95200 129.57200 133.55900 1.000 31.97000 84 ASP B O 1
ATOM 8786 N N . CYS B 2 85 ? 106.80900 128.52800 132.87900 1.000 34.67000 85 CYS B N 1
ATOM 8787 C CA . CYS B 2 85 ? 106.14200 128.02300 131.68800 1.000 34.67000 85 CYS B CA 1
ATOM 8788 C C . CYS B 2 85 ? 105.24200 126.83900 131.99500 1.000 34.67000 85 CYS B C 1
ATOM 8789 O O . CYS B 2 85 ? 104.27000 126.60400 131.27300 1.000 34.67000 85 CYS B O 1
ATOM 8792 N N . LEU B 2 86 ? 105.54800 126.07800 133.04300 1.000 37.32000 86 LEU B N 1
ATOM 8793 C CA . LEU B 2 86 ? 104.72300 124.92900 133.38600 1.000 37.32000 86 LEU B CA 1
ATOM 8794 C C . LEU B 2 86 ? 103.40900 125.32100 134.03800 1.000 37.32000 86 LEU B C 1
ATOM 8795 O O . LEU B 2 86 ? 102.56100 124.44900 134.25000 1.000 37.32000 86 LEU B O 1
ATOM 8800 N N . THR B 2 87 ? 103.22100 126.59400 134.36800 1.000 36.20000 87 THR B N 1
ATOM 8801 C CA . THR B 2 87 ? 101.99500 127.05100 135.00200 1.000 36.20000 87 THR B CA 1
ATOM 8802 C C . THR B 2 87 ? 101.24500 128.07100 134.16300 1.000 36.20000 87 THR B C 1
ATOM 8803 O O . THR B 2 87 ? 100.04500 127.91200 133.92200 1.000 36.20000 87 THR B O 1
ATOM 8807 N N . SER B 2 88 ? 101.92600 129.11400 133.70100 1.000 41.26000 88 SER B N 1
ATOM 8808 C CA . SER B 2 88 ? 101.28000 130.21700 133.00600 1.000 41.26000 88 SER B CA 1
ATOM 8809 C C . SER B 2 88 ? 101.27400 130.05900 131.49300 1.000 41.26000 88 SER B C 1
ATOM 8810 O O . SER B 2 88 ? 101.11800 131.05700 130.78600 1.000 41.26000 88 SER B O 1
ATOM 8813 N N . ALA B 2 89 ? 101.45400 128.84700 130.97600 1.000 43.32000 89 ALA B N 1
ATOM 8814 C CA . ALA B 2 89 ? 101.37500 128.62200 129.54400 1.000 43.32000 89 ALA B CA 1
ATOM 8815 C C . ALA B 2 89 ? 100.25200 127.64800 129.24100 1.000 43.32000 89 ALA B C 1
ATOM 8816 O O . ALA B 2 89 ? 100.28900 126.51000 129.72900 1.000 43.32000 89 ALA B O 1
ATOM 8818 N N . PRO B 2 90 ? 99.23700 128.04100 128.47500 1.000 45.07000 90 PRO B N 1
ATOM 8819 C CA . PRO B 2 90 ? 98.16200 127.10400 128.14300 1.000 45.07000 90 PRO B CA 1
ATOM 8820 C C . PRO B 2 90 ? 98.68000 125.92300 127.34300 1.000 45.07000 90 PRO B C 1
ATOM 8821 O O . PRO B 2 90 ? 99.62800 126.03600 126.56600 1.000 45.07000 90 PRO B O 1
ATOM 8825 N N . LYS B 2 91 ? 98.03000 124.77600 127.53900 1.000 47.45000 91 LYS B N 1
ATOM 8826 C CA . LYS B 2 91 ? 98.47700 123.54200 126.90800 1.000 47.45000 91 LYS B CA 1
ATOM 8827 C C . LYS B 2 91 ? 98.05800 123.46000 125.45000 1.000 47.45000 91 LYS B C 1
ATOM 8828 O O . LYS B 2 91 ? 98.63800 122.68100 124.68500 1.000 47.45000 91 LYS B O 1
ATOM 8834 N N . ASP B 2 92 ? 97.05000 124.23500 125.05200 1.000 56.77000 92 ASP B N 1
ATOM 8835 C CA . ASP B 2 92 ? 96.45100 124.06200 123.73400 1.000 56.77000 92 ASP B CA 1
ATOM 8836 C C . ASP B 2 92 ? 97.23500 124.79200 122.64800 1.000 56.77000 92 ASP B C 1
ATOM 8837 O O . ASP B 2 92 ? 97.75600 124.16700 121.72000 1.000 56.77000 92 ASP B O 1
ATOM 8842 N N . ASP B 2 93 ? 97.33300 126.11400 122.74700 1.000 50.38000 93 ASP B N 1
ATOM 8843 C CA . ASP B 2 93 ? 97.87500 126.91800 121.66300 1.000 50.38000 93 ASP B CA 1
ATOM 8844 C C . ASP B 2 93 ? 98.72700 128.02400 122.27500 1.000 50.38000 93 ASP B C 1
ATOM 8845 O O . ASP B 2 93 ? 99.05100 127.99800 123.46500 1.000 50.38000 93 ASP B O 1
ATOM 8850 N N . PHE B 2 94 ? 99.09400 129.00500 121.46100 1.000 47.70000 94 PHE B N 1
ATOM 8851 C CA . PHE B 2 94 ? 100.06700 130.01600 121.84100 1.000 47.70000 94 PHE B CA 1
ATOM 8852 C C . PHE B 2 94 ? 99.39500 131.28400 122.35300 1.000 47.70000 94 PHE B C 1
ATOM 8853 O O . PHE B 2 94 ? 98.22100 131.55000 122.09200 1.000 47.70000 94 PHE B O 1
ATOM 8861 N N . GLU B 2 95 ? 100.17000 132.06400 123.09600 1.000 46.72000 95 GLU B N 1
ATOM 8862 C CA . GLU B 2 95 ? 99.77300 133.38600 123.56500 1.000 46.72000 95 GLU B CA 1
ATOM 8863 C C . GLU B 2 95 ? 101.04800 134.15900 123.88200 1.000 46.72000 95 GLU B C 1
ATOM 8864 O O . GLU B 2 95 ? 102.15800 133.66200 123.67100 1.000 46.72000 95 GLU B O 1
ATOM 8870 N N . THR B 2 96 ? 100.89900 135.36800 124.40800 1.000 40.03000 96 THR B N 1
ATOM 8871 C CA . THR B 2 96 ? 102.02200 136.28200 124.52500 1.000 40.03000 96 THR B CA 1
ATOM 8872 C C . THR B 2 96 ? 102.71500 136.14900 125.87300 1.000 40.03000 96 THR B C 1
ATOM 8873 O O . THR B 2 96 ? 102.06500 136.01900 126.91200 1.000 40.03000 96 THR B O 1
ATOM 8877 N N . ILE B 2 97 ? 104.03900 136.17800 125.84100 1.000 37.06000 97 ILE B N 1
ATOM 8878 C CA . ILE B 2 97 ? 104.83800 136.24200 127.06600 1.000 37.06000 97 ILE B CA 1
ATOM 8879 C C . ILE B 2 97 ? 104.79700 137.67100 127.59700 1.000 37.06000 97 ILE B C 1
ATOM 8880 O O . ILE B 2 97 ? 105.10000 138.60700 126.84400 1.000 37.06000 97 ILE B O 1
ATOM 8885 N N . PRO B 2 98 ? 104.44300 137.88200 128.86100 1.000 38.82000 98 PRO B N 1
ATOM 8886 C CA . PRO B 2 98 ? 104.49500 139.23900 129.41600 1.000 38.82000 98 PRO B CA 1
ATOM 8887 C C . PRO B 2 98 ? 105.91700 139.77600 129.36800 1.000 38.82000 98 PRO B C 1
ATOM 8888 O O . PRO B 2 98 ? 106.86500 139.10500 129.77700 1.000 38.82000 98 PRO B O 1
ATOM 8892 N N . GLN B 2 99 ? 106.05900 141.00500 128.87000 1.000 41.28000 99 GLN B N 1
ATOM 8893 C CA . GLN B 2 99 ? 107.37800 141.56800 128.61300 1.000 41.28000 99 GLN B CA 1
ATOM 8894 C C . GLN B 2 99 ? 108.21400 141.73300 129.87300 1.000 41.28000 99 GLN B C 1
ATOM 8895 O O . GLN B 2 99 ? 109.35000 142.20600 129.78000 1.000 41.28000 99 GLN B O 1
ATOM 8901 N N . ASN B 2 100 ? 107.69200 141.37000 131.04200 1.000 47.81000 100 ASN B N 1
ATOM 8902 C CA . ASN B 2 100 ? 108.53500 141.27500 132.22300 1.000 47.81000 100 ASN B CA 1
ATOM 8903 C C . ASN B 2 100 ? 109.46000 140.07000 132.17600 1.000 47.81000 100 ASN B C 1
ATOM 8904 O O . ASN B 2 100 ? 110.27500 139.90300 133.08800 1.000 47.81000 100 ASN B O 1
ATOM 8909 N N . HIS B 2 101 ? 109.34000 139.22000 131.15800 1.000 32.59000 101 HIS B N 1
ATOM 8910 C CA . HIS B 2 101 ? 110.24900 138.10400 130.94200 1.000 32.59000 101 HIS B CA 1
ATOM 8911 C C . HIS B 2 101 ? 111.23400 138.35700 129.81400 1.000 32.59000 101 HIS B C 1
ATOM 8912 O O . HIS B 2 101 ? 112.41300 138.02400 129.94200 1.000 32.59000 101 HIS B O 1
ATOM 8919 N N . ILE B 2 102 ? 110.77500 138.94000 128.71600 1.000 24.95000 102 ILE B N 1
ATOM 8920 C CA . ILE B 2 102 ? 111.62300 139.19700 127.56300 1.000 24.95000 102 ILE B CA 1
ATOM 8921 C C . ILE B 2 102 ? 112.54900 140.35900 127.87200 1.000 24.95000 102 ILE B C 1
ATOM 8922 O O . ILE B 2 102 ? 112.13400 141.36100 128.46100 1.000 24.95000 102 ILE B O 1
ATOM 8927 N N . THR B 2 103 ? 113.81200 140.23500 127.48000 1.000 21.96000 103 THR B N 1
ATOM 8928 C CA . THR B 2 103 ? 114.69400 141.38700 127.41900 1.000 21.96000 103 THR B CA 1
ATOM 8929 C C . THR B 2 103 ? 115.47400 141.30300 126.11900 1.000 21.96000 103 THR B C 1
ATOM 8930 O O . THR B 2 103 ? 115.85900 140.21500 125.68600 1.000 21.96000 103 THR B O 1
ATOM 8934 N N . ALA B 2 104 ? 115.66500 142.44400 125.47400 1.000 22.63000 104 ALA B N 1
ATOM 8935 C CA . ALA B 2 104 ? 116.19200 142.43700 124.12200 1.000 22.63000 104 ALA B CA 1
ATOM 8936 C C . ALA B 2 104 ? 117.02400 143.68300 123.89600 1.000 22.63000 104 ALA B C 1
ATOM 8937 O O . ALA B 2 104 ? 116.63500 144.78100 124.29600 1.000 22.63000 104 ALA B O 1
ATOM 8939 N N . HIS B 2 105 ? 118.17100 143.50200 123.24700 1.000 24.73000 105 HIS B N 1
ATOM 8940 C CA . HIS B 2 105 ? 119.07200 144.59400 122.90600 1.000 24.73000 105 HIS B CA 1
ATOM 8941 C C . HIS B 2 105 ? 119.43500 144.43000 121.43800 1.000 24.73000 105 HIS B C 1
ATOM 8942 O O . HIS B 2 105 ? 120.42300 143.77000 121.10400 1.000 24.73000 105 HIS B O 1
ATOM 8949 N N . PHE B 2 106 ? 118.60400 145.00000 120.57700 1.000 28.23000 106 PHE B N 1
ATOM 8950 C CA . PHE B 2 106 ? 118.80800 145.09500 119.14100 1.000 28.23000 106 PHE B CA 1
ATOM 8951 C C . PHE B 2 106 ? 118.75900 146.56500 118.74100 1.000 28.23000 106 PHE B C 1
ATOM 8952 O O . PHE B 2 106 ? 118.62700 147.45400 119.58200 1.000 28.23000 106 PHE B O 1
ATOM 8960 N N . SER B 2 107 ? 118.85700 146.82600 117.44000 1.000 39.47000 107 SER B N 1
ATOM 8961 C CA . SER B 2 107 ? 118.68200 148.18700 116.95300 1.000 39.47000 107 SER B CA 1
ATOM 8962 C C . SER B 2 107 ? 117.92000 148.21800 115.63500 1.000 39.47000 107 SER B C 1
ATOM 8963 O O . SER B 2 107 ? 118.08600 149.14900 114.84100 1.000 39.47000 107 SER B O 1
ATOM 8966 N N . ALA B 2 108 ? 117.08500 147.20800 115.38000 1.000 43.66000 108 ALA B N 1
ATOM 8967 C CA . ALA B 2 108 ? 116.26000 147.22600 114.17700 1.000 43.66000 108 ALA B CA 1
ATOM 8968 C C . ALA B 2 108 ? 115.20400 148.32000 114.24200 1.000 43.66000 108 ALA B C 1
ATOM 8969 O O . ALA B 2 108 ? 114.70500 148.75600 113.19900 1.000 43.66000 108 ALA B O 1
ATOM 8971 N N . LYS B 2 109 ? 114.85100 148.76200 115.45200 1.000 54.76000 109 LYS B N 1
ATOM 8972 C CA . LYS B 2 109 ? 113.99200 149.92400 115.68000 1.000 54.76000 109 LYS B CA 1
ATOM 8973 C C . LYS B 2 109 ? 112.62600 149.75100 115.00600 1.000 54.76000 109 LYS B C 1
ATOM 8974 O O . LYS B 2 109 ? 112.28500 150.42000 114.02600 1.000 54.76000 109 LYS B O 1
ATOM 8980 N N . ASP B 2 110 ? 111.86800 148.79900 115.55500 1.000 66.18000 110 ASP B N 1
ATOM 8981 C CA . ASP B 2 110 ? 110.46400 148.57700 115.21300 1.000 66.18000 110 ASP B CA 1
ATOM 8982 C C . ASP B 2 110 ? 110.27500 147.97200 113.82700 1.000 66.18000 110 ASP B C 1
ATOM 8983 O O . ASP B 2 110 ? 109.43300 148.43800 113.05300 1.000 66.18000 110 ASP B O 1
ATOM 8988 N N . SER B 2 111 ? 111.05100 146.94300 113.50100 1.000 47.39000 111 SER B N 1
ATOM 8989 C CA . SER B 2 111 ? 110.74500 146.14400 112.32800 1.000 47.39000 111 SER B CA 1
ATOM 8990 C C . SER B 2 111 ? 109.47600 145.33000 112.57200 1.000 47.39000 111 SER B C 1
ATOM 8991 O O . SER B 2 111 ? 108.82900 145.42800 113.61800 1.000 47.39000 111 SER B O 1
ATOM 8994 N N . THR B 2 112 ? 109.11500 144.51600 111.58500 1.000 42.03000 112 THR B N 1
ATOM 8995 C CA . THR B 2 112 ? 107.90900 143.70300 111.67000 1.000 42.03000 112 THR B CA 1
ATOM 8996 C C . THR B 2 112 ? 108.07000 142.48400 112.56800 1.000 42.03000 112 THR B C 1
ATOM 8997 O O . THR B 2 112 ? 107.19600 141.61200 112.56500 1.000 42.03000 112 THR B O 1
ATOM 9001 N N . PHE B 2 113 ? 109.15600 142.39700 113.32900 1.000 36.78000 113 PHE B N 1
ATOM 9002 C CA . PHE B 2 113 ? 109.39800 141.25900 114.20400 1.000 36.78000 113 PHE B CA 1
ATOM 9003 C C . PHE B 2 113 ? 109.32700 141.60600 115.67900 1.000 36.78000 113 PHE B C 1
ATOM 9004 O O . PHE B 2 113 ? 108.77000 140.82900 116.45200 1.000 36.78000 113 PHE B O 1
ATOM 9012 N N . ASP B 2 114 ? 109.84300 142.76400 116.08400 1.000 36.76000 114 ASP B N 1
ATOM 9013 C CA . ASP B 2 114 ? 109.56600 143.30400 117.41100 1.000 36.76000 114 ASP B CA 1
ATOM 9014 C C . ASP B 2 114 ? 109.88700 142.29500 118.50200 1.000 36.76000 114 ASP B C 1
ATOM 9015 O O . ASP B 2 114 ? 108.97100 141.67800 119.05800 1.000 36.76000 114 ASP B O 1
ATOM 9020 N N . PRO B 2 115 ? 111.15200 142.09100 118.83700 1.000 34.69000 115 PRO B N 1
ATOM 9021 C CA . PRO B 2 115 ? 111.49400 141.03300 119.79300 1.000 34.69000 115 PRO B CA 1
ATOM 9022 C C . PRO B 2 115 ? 110.97700 141.30900 121.19300 1.000 34.69000 115 PRO B C 1
ATOM 9023 O O . PRO B 2 115 ? 111.73500 141.27800 122.16400 1.000 34.69000 115 PRO B O 1
ATOM 9027 N N . TYR B 2 116 ? 109.67700 141.57600 121.29600 1.000 34.81000 116 TYR B N 1
ATOM 9028 C CA . TYR B 2 116 ? 108.99400 141.66300 122.57800 1.000 34.81000 116 TYR B CA 1
ATOM 9029 C C . TYR B 2 116 ? 107.64700 140.96000 122.52000 1.000 34.81000 116 TYR B C 1
ATOM 9030 O O . TYR B 2 116 ? 106.88700 141.02200 123.49500 1.000 34.81000 116 TYR B O 1
ATOM 9039 N N . LYS B 2 117 ? 107.33200 140.29900 121.41200 1.000 44.13000 117 LYS B N 1
ATOM 9040 C CA . LYS B 2 117 ? 106.10500 139.53500 121.23400 1.000 44.13000 117 LYS B CA 1
ATOM 9041 C C . LYS B 2 117 ? 106.52000 138.09200 120.98000 1.000 44.13000 117 LYS B C 1
ATOM 9042 O O . LYS B 2 117 ? 106.73200 137.69000 119.83600 1.000 44.13000 117 LYS B O 1
ATOM 9048 N N . ALA B 2 118 ? 106.63000 137.31100 122.04500 1.000 41.28000 118 ALA B N 1
ATOM 9049 C CA . ALA B 2 118 ? 107.14700 135.94800 121.96700 1.000 41.28000 118 ALA B CA 1
ATOM 9050 C C . ALA B 2 118 ? 106.02900 134.97300 122.31600 1.000 41.28000 118 ALA B C 1
ATOM 9051 O O . ALA B 2 118 ? 105.79000 134.69200 123.49300 1.000 41.28000 118 ALA B O 1
ATOM 9053 N N . GLN B 2 119 ? 105.35400 134.45200 121.29600 1.000 41.63000 119 GLN B N 1
ATOM 9054 C CA . GLN B 2 119 ? 104.33400 133.44000 121.51700 1.000 41.63000 119 GLN B CA 1
ATOM 9055 C C . GLN B 2 119 ? 104.94500 132.21600 122.18600 1.000 41.63000 119 GLN B C 1
ATOM 9056 O O . GLN B 2 119 ? 106.10000 131.86500 121.94200 1.000 41.63000 119 GLN B O 1
ATOM 9062 N N . TRP B 2 120 ? 104.16200 131.55900 123.03700 1.000 42.59000 120 TRP B N 1
ATOM 9063 C CA . TRP B 2 120 ? 104.70200 130.43000 123.77500 1.000 42.59000 120 TRP B CA 1
ATOM 9064 C C . TRP B 2 120 ? 103.57700 129.53300 124.26000 1.000 42.59000 120 TRP B C 1
ATOM 9065 O O . TRP B 2 120 ? 102.45900 129.98700 124.50500 1.000 42.59000 120 TRP B O 1
ATOM 9076 N N . LYS B 2 121 ? 103.90000 128.25100 124.39000 1.000 43.58000 121 LYS B N 1
ATOM 9077 C CA . LYS B 2 121 ? 102.94600 127.19800 124.69100 1.000 43.58000 121 LYS B CA 1
ATOM 9078 C C . LYS B 2 121 ? 103.66700 126.14400 125.51500 1.000 43.58000 121 LYS B C 1
ATOM 9079 O O . LYS B 2 121 ? 104.89500 126.09400 125.54500 1.000 43.58000 121 LYS B O 1
ATOM 9085 N N . THR B 2 122 ? 102.90600 125.29600 126.19400 1.000 38.98000 122 THR B N 1
ATOM 9086 C CA . THR B 2 122 ? 103.48400 124.16800 126.90200 1.000 38.98000 122 THR B CA 1
ATOM 9087 C C . THR B 2 122 ? 102.77800 122.89500 126.46900 1.000 38.98000 122 THR B C 1
ATOM 9088 O O . THR B 2 122 ? 101.71000 122.92800 125.85800 1.000 38.98000 122 THR B O 1
ATOM 9092 N N . THR B 2 123 ? 103.38900 121.76300 126.79200 1.000 41.34000 123 THR B N 1
ATOM 9093 C CA . THR B 2 123 ? 102.84100 120.47100 126.40600 1.000 41.34000 123 THR B CA 1
ATOM 9094 C C . THR B 2 123 ? 103.49400 119.39400 127.25500 1.000 41.34000 123 THR B C 1
ATOM 9095 O O . THR B 2 123 ? 104.42800 119.65400 128.01200 1.000 41.34000 123 THR B O 1
ATOM 9099 N N . GLU B 2 124 ? 102.99100 118.17400 127.11800 1.000 53.18000 124 GLU B N 1
ATOM 9100 C CA . GLU B 2 124 ? 103.58900 117.00600 127.74800 1.000 53.18000 124 GLU B CA 1
ATOM 9101 C C . GLU B 2 124 ? 103.76400 115.94500 126.67900 1.000 53.18000 124 GLU B C 1
ATOM 9102 O O . GLU B 2 124 ? 102.81400 115.63100 125.95800 1.000 53.18000 124 GLU B O 1
ATOM 9108 N N . ARG B 2 125 ? 104.96900 115.40000 126.56600 1.000 48.07000 125 ARG B N 1
ATOM 9109 C CA . ARG B 2 125 ? 105.27200 114.51200 125.45600 1.000 48.07000 125 ARG B CA 1
ATOM 9110 C C . ARG B 2 125 ? 106.14100 113.35900 125.92400 1.000 48.07000 125 ARG B C 1
ATOM 9111 O O . ARG B 2 125 ? 107.03100 113.53800 126.75600 1.000 48.07000 125 ARG B O 1
ATOM 9119 N N . GLU B 2 126 ? 105.87200 112.17300 125.39200 1.000 49.86000 126 GLU B N 1
ATOM 9120 C CA . GLU B 2 126 ? 106.72600 111.03000 125.66500 1.000 49.86000 126 GLU B CA 1
ATOM 9121 C C . GLU B 2 126 ? 108.05700 111.19500 124.94600 1.000 49.86000 126 GLU B C 1
ATOM 9122 O O . GLU B 2 126 ? 108.15900 111.89800 123.94000 1.000 49.86000 126 GLU B O 1
ATOM 9128 N N . VAL B 2 127 ? 109.08700 110.53700 125.46900 1.000 47.21000 127 VAL B N 1
ATOM 9129 C CA . VAL B 2 127 ? 110.45400 110.68000 124.99500 1.000 47.21000 127 VAL B CA 1
ATOM 9130 C C . VAL B 2 127 ? 111.13200 109.32100 125.04800 1.000 47.21000 127 VAL B C 1
ATOM 9131 O O . VAL B 2 127 ? 111.06400 108.61700 126.06300 1.000 47.21000 127 VAL B O 1
ATOM 9135 N N . GLN B 2 128 ? 111.78700 108.96200 123.94900 1.000 58.80000 128 GLN B N 1
ATOM 9136 C CA . GLN B 2 128 ? 112.54900 107.72400 123.83400 1.000 58.80000 128 GLN B CA 1
ATOM 9137 C C . GLN B 2 128 ? 113.95500 108.01300 124.32900 1.000 58.80000 128 GLN B C 1
ATOM 9138 O O . GLN B 2 128 ? 114.80800 108.46400 123.56400 1.000 58.80000 128 GLN B O 1
ATOM 9144 N N . VAL B 2 129 ? 114.21200 107.75600 125.60800 1.000 54.03000 129 VAL B N 1
ATOM 9145 C CA . VAL B 2 129 ? 115.52800 108.06100 126.15500 1.000 54.03000 129 VAL B CA 1
ATOM 9146 C C . VAL B 2 129 ? 116.49200 106.92700 125.83800 1.000 54.03000 129 VAL B C 1
ATOM 9147 O O . VAL B 2 129 ? 117.45300 107.11100 125.08400 1.000 54.03000 129 VAL B O 1
ATOM 9151 N N . ALA B 2 130 ? 116.24700 105.74900 126.39900 1.000 52.48000 130 ALA B N 1
ATOM 9152 C CA . ALA B 2 130 ? 116.98800 104.56100 125.99800 1.000 52.48000 130 ALA B CA 1
ATOM 9153 C C . ALA B 2 130 ? 116.09100 103.37200 126.32200 1.000 52.48000 130 ALA B C 1
ATOM 9154 O O . ALA B 2 130 ? 116.02800 102.94500 127.47600 1.000 52.48000 130 ALA B O 1
ATOM 9156 N N . ASN B 2 131 ? 115.37200 102.89100 125.31200 1.000 54.35000 131 ASN B N 1
ATOM 9157 C CA . ASN B 2 131 ? 114.55000 101.68300 125.37700 1.000 54.35000 131 ASN B CA 1
ATOM 9158 C C . ASN B 2 131 ? 113.55400 101.68000 126.53700 1.000 54.35000 131 ASN B C 1
ATOM 9159 O O . ASN B 2 131 ? 113.04200 100.61700 126.89300 1.000 54.35000 131 ASN B O 1
ATOM 9164 N N . TYR B 2 132 ? 113.25500 102.82100 127.16300 1.000 45.25000 132 TYR B N 1
ATOM 9165 C CA . TYR B 2 132 ? 112.21000 102.78200 128.18200 1.000 45.25000 132 TYR B CA 1
ATOM 9166 C C . TYR B 2 132 ? 111.23400 103.95900 128.14100 1.000 45.25000 132 TYR B C 1
ATOM 9167 O O . TYR B 2 132 ? 110.24400 103.95300 128.87600 1.000 45.25000 132 TYR B O 1
ATOM 9176 N N . THR B 2 133 ? 111.50200 104.97200 127.31200 1.000 47.88000 133 THR B N 1
ATOM 9177 C CA . THR B 2 133 ? 110.49200 105.93000 126.83500 1.000 47.88000 133 THR B CA 1
ATOM 9178 C C . THR B 2 133 ? 109.75600 106.63200 127.98400 1.000 47.88000 133 THR B C 1
ATOM 9179 O O . THR B 2 133 ? 108.55700 106.45000 128.19300 1.000 47.88000 133 THR B O 1
ATOM 9183 N N . ASP B 2 134 ? 110.50200 107.44100 128.72900 1.000 45.22000 134 ASP B N 1
ATOM 9184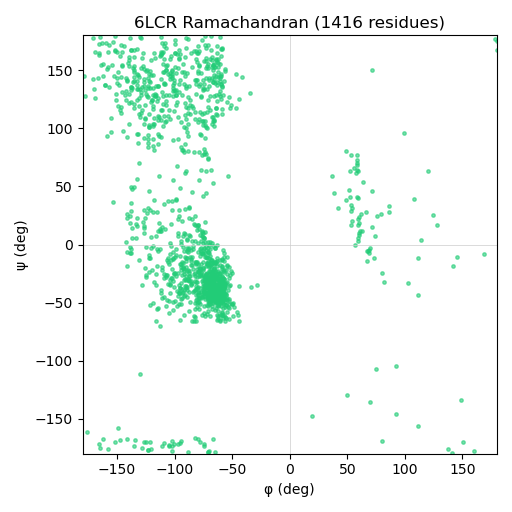 C CA . ASP B 2 134 ? 109.90200 108.21800 129.80900 1.000 45.22000 134 ASP B CA 1
ATOM 9185 C C . ASP B 2 134 ? 109.19200 109.43600 129.24000 1.000 45.22000 134 ASP B C 1
ATOM 9186 O O . ASP B 2 134 ? 109.54600 109.92600 128.17400 1.000 45.22000 134 ASP B O 1
ATOM 9191 N N . ASN B 2 135 ? 108.18800 109.93500 129.95000 1.000 39.16000 135 ASN B N 1
ATOM 9192 C CA . ASN B 2 135 ? 107.43000 111.08300 129.46700 1.000 39.16000 135 ASN B CA 1
ATOM 9193 C C . ASN B 2 135 ? 107.89100 112.35200 130.17100 1.000 39.16000 135 ASN B C 1
ATOM 9194 O O . ASN B 2 135 ? 107.96700 112.39500 131.40200 1.000 39.16000 135 ASN B O 1
ATOM 9199 N N . ARG B 2 136 ? 108.22100 113.37300 129.38600 1.000 37.49000 136 ARG B N 1
ATOM 9200 C CA . ARG B 2 136 ? 108.68700 114.65600 129.88200 1.000 37.49000 136 ARG B CA 1
ATOM 9201 C C . ARG B 2 136 ? 107.63900 115.72500 129.60600 1.000 37.49000 136 ARG B C 1
ATOM 9202 O O . ARG B 2 136 ? 106.59500 115.47300 128.99800 1.000 37.49000 136 ARG B O 1
ATOM 9210 N N . GLN B 2 137 ? 107.93900 116.94400 130.03800 1.000 41.10000 137 GLN B N 1
ATOM 9211 C CA . GLN B 2 137 ? 107.03200 118.06800 129.86100 1.000 41.10000 137 GLN B CA 1
ATOM 9212 C C . GLN B 2 137 ? 107.78000 119.18700 129.15900 1.000 41.10000 137 GLN B C 1
ATOM 9213 O O . GLN B 2 137 ? 108.78100 119.68600 129.67900 1.000 41.10000 137 GLN B O 1
ATOM 9219 N N . PHE B 2 138 ? 107.29300 119.57900 127.99100 1.000 34.24000 138 PHE B N 1
ATOM 9220 C CA . PHE B 2 138 ? 107.98500 120.49400 127.10200 1.000 34.24000 138 PHE B CA 1
ATOM 9221 C C . PHE B 2 138 ? 107.37600 121.88700 127.14900 1.000 34.24000 138 PHE B C 1
ATOM 9222 O O . PHE B 2 138 ? 106.21700 122.07900 127.52300 1.000 34.24000 138 PHE B O 1
ATOM 9230 N N . CYS B 2 139 ? 108.17700 122.85700 126.72200 1.000 34.10000 139 CYS B N 1
ATOM 9231 C CA . CYS B 2 139 ? 107.75000 124.22700 126.49800 1.000 34.10000 139 CYS B CA 1
ATOM 9232 C C . CYS B 2 139 ? 108.22800 124.66200 125.12500 1.000 34.10000 139 CYS B C 1
ATOM 9233 O O . CYS B 2 139 ? 109.41700 124.56100 124.82000 1.000 34.10000 139 CYS B O 1
ATOM 9236 N N . ILE B 2 140 ? 107.31300 125.14800 124.30000 1.000 30.12000 140 ILE B N 1
ATOM 9237 C CA . ILE B 2 140 ? 107.63300 125.64500 122.97200 1.000 30.12000 140 ILE B CA 1
ATOM 9238 C C . ILE B 2 140 ? 107.58400 127.16000 123.02100 1.000 30.12000 140 ILE B C 1
ATOM 9239 O O . ILE B 2 140 ? 106.60500 127.73600 123.50400 1.000 30.12000 140 ILE B O 1
ATOM 9244 N N . VAL B 2 141 ? 108.64100 127.80700 122.54500 1.000 25.89000 141 VAL B N 1
ATOM 9245 C CA . VAL B 2 141 ? 108.72700 129.26000 122.54700 1.000 25.89000 141 VAL B CA 1
ATOM 9246 C C . VAL B 2 141 ? 108.91000 129.73500 121.11600 1.000 25.89000 141 VAL B C 1
ATOM 9247 O O . VAL B 2 141 ? 109.71900 129.17600 120.37300 1.000 25.89000 141 VAL B O 1
ATOM 9251 N N . ARG B 2 142 ? 108.16300 130.76200 120.73000 1.000 35.38000 142 ARG B N 1
ATOM 9252 C CA . ARG B 2 142 ? 108.22700 131.32400 119.38300 1.000 35.38000 142 ARG B CA 1
ATOM 9253 C C . ARG B 2 142 ? 108.57900 132.80000 119.49900 1.000 35.38000 142 ARG B C 1
ATOM 9254 O O . ARG B 2 142 ? 107.71100 133.63200 119.77700 1.000 35.38000 142 ARG B O 1
ATOM 9262 N N . PHE B 2 143 ? 109.84200 133.12700 119.26600 1.000 25.49000 143 PHE B N 1
ATOM 9263 C CA . PHE B 2 143 ? 110.32700 134.49000 119.41700 1.000 25.49000 143 PHE B CA 1
ATOM 9264 C C . PHE B 2 143 ? 110.66500 135.07800 118.05600 1.000 25.49000 143 PHE B C 1
ATOM 9265 O O . PHE B 2 143 ? 110.63500 134.39200 117.03600 1.000 25.49000 143 PHE B O 1
ATOM 9273 N N . ASN B 2 144 ? 110.98400 136.36900 118.04500 1.000 27.56000 144 ASN B N 1
ATOM 9274 C CA . ASN B 2 144 ? 111.31600 137.08200 116.82100 1.000 27.56000 144 ASN B CA 1
ATOM 9275 C C . ASN B 2 144 ? 112.71100 137.67600 116.92400 1.000 27.56000 144 ASN B C 1
ATOM 9276 O O . ASN B 2 144 ? 113.09200 138.20700 117.96800 1.000 27.56000 144 ASN B O 1
ATOM 9281 N N . ILE B 2 145 ? 113.46500 137.60100 115.83500 1.000 27.22000 145 ILE B N 1
ATOM 9282 C CA . ILE B 2 145 ? 114.81600 138.15100 115.77800 1.000 27.22000 145 ILE B CA 1
ATOM 9283 C C . ILE B 2 145 ? 114.87500 139.08500 114.57800 1.000 27.22000 145 ILE B C 1
ATOM 9284 O O . ILE B 2 145 ? 114.83600 138.61900 113.43100 1.000 27.22000 145 ILE B O 1
ATOM 9289 N N . PRO B 2 146 ? 114.94000 140.39900 114.78400 1.000 33.12000 146 PRO B N 1
ATOM 9290 C CA . PRO B 2 146 ? 114.73300 141.34400 113.68000 1.000 33.12000 146 PRO B CA 1
ATOM 9291 C C . PRO B 2 146 ? 115.97300 141.71500 112.88200 1.000 33.12000 146 PRO B C 1
ATOM 9292 O O . PRO B 2 146 ? 115.84200 142.43800 111.89000 1.000 33.12000 146 PRO B O 1
ATOM 9296 N N . GLU B 2 147 ? 117.15600 141.25100 113.26200 1.000 35.82000 147 GLU B N 1
ATOM 9297 C CA . GLU B 2 147 ? 118.37400 141.57700 112.53900 1.000 35.82000 147 GLU B CA 1
ATOM 9298 C C . GLU B 2 147 ? 119.14500 140.30600 112.23100 1.000 35.82000 147 GLU B C 1
ATOM 9299 O O . GLU B 2 147 ? 119.04900 139.31200 112.95100 1.000 35.82000 147 GLU B O 1
ATOM 9305 N N . ASP B 2 148 ? 119.91200 140.34300 111.15000 1.000 35.27000 148 ASP B N 1
ATOM 9306 C CA . ASP B 2 148 ? 120.71600 139.19500 110.75200 1.000 35.27000 148 ASP B CA 1
ATOM 9307 C C . ASP B 2 148 ? 121.93900 139.13700 111.65300 1.000 35.27000 148 ASP B C 1
ATOM 9308 O O . ASP B 2 148 ? 122.95300 139.77800 111.37900 1.000 35.27000 148 ASP B O 1
ATOM 9313 N N . LEU B 2 149 ? 121.85200 138.36700 112.73300 1.000 25.50000 149 LEU B N 1
ATOM 9314 C CA . LEU B 2 149 ? 122.98700 138.20800 113.62800 1.000 25.50000 149 LEU B CA 1
ATOM 9315 C C . LEU B 2 149 ? 124.15500 137.56300 112.88700 1.000 25.50000 149 LEU B C 1
ATOM 9316 O O . LEU B 2 149 ? 123.98400 136.91200 111.85800 1.000 25.50000 149 LEU B O 1
ATOM 9321 N N . GLN B 2 150 ? 125.34700 137.74200 113.42500 1.000 22.87000 150 GLN B N 1
ATOM 9322 C CA . GLN B 2 150 ? 126.59100 137.48200 112.71700 1.000 22.87000 150 GLN B CA 1
ATOM 9323 C C . GLN B 2 150 ? 127.12400 136.08800 113.01800 1.000 22.87000 150 GLN B C 1
ATOM 9324 O O . GLN B 2 150 ? 126.71700 135.44800 113.98700 1.000 22.87000 150 GLN B O 1
ATOM 9330 N N . PRO B 2 151 ? 128.05800 135.58400 112.20200 1.000 26.09000 151 PRO B N 1
ATOM 9331 C CA . PRO B 2 151 ? 128.33300 134.13700 112.18100 1.000 26.09000 151 PRO B CA 1
ATOM 9332 C C . PRO B 2 151 ? 128.72800 133.49000 113.49500 1.000 26.09000 151 PRO B C 1
ATOM 9333 O O . PRO B 2 151 ? 128.84300 132.26200 113.51400 1.000 26.09000 151 PRO B O 1
ATOM 9337 N N . THR B 2 152 ? 128.95800 134.22100 114.57700 1.000 21.46000 152 THR B N 1
ATOM 9338 C CA . THR B 2 152 ? 129.24100 133.57700 115.85900 1.000 21.46000 152 THR B CA 1
ATOM 9339 C C . THR B 2 152 ? 128.11100 133.87600 116.83700 1.000 21.46000 152 THR B C 1
ATOM 9340 O O . THR B 2 152 ? 127.98100 134.99800 117.33300 1.000 21.46000 152 THR B O 1
ATOM 9344 N N . ILE B 2 153 ? 127.28800 132.86700 117.10500 1.000 17.70000 153 ILE B N 1
ATOM 9345 C CA . ILE B 2 153 ? 126.06400 133.03200 117.87100 1.000 17.70000 153 ILE B CA 1
ATOM 9346 C C . ILE B 2 153 ? 126.02300 131.96000 118.94200 1.000 17.70000 153 ILE B C 1
ATOM 9347 O O . ILE B 2 153 ? 125.87900 130.77200 118.63400 1.000 17.70000 153 ILE B O 1
ATOM 9352 N N . SER B 2 154 ? 126.13900 132.37700 120.19500 1.000 13.13000 154 SER B N 1
ATOM 9353 C CA . SER B 2 154 ? 126.12300 131.48100 121.33200 1.000 13.13000 154 SER B CA 1
ATOM 9354 C C . SER B 2 154 ? 124.71900 131.41400 121.91100 1.000 13.13000 154 SER B C 1
ATOM 9355 O O . SER B 2 154 ? 123.84600 132.21300 121.58100 1.000 13.13000 154 SER B O 1
ATOM 9358 N N . PHE B 2 155 ? 124.50800 130.44300 122.79200 1.000 23.79000 155 PHE B N 1
ATOM 9359 C CA . PHE B 2 155 ? 123.18500 130.16400 123.34300 1.000 23.79000 155 PHE B CA 1
ATOM 9360 C C . PHE B 2 155 ? 123.38000 129.72600 124.78900 1.000 23.79000 155 PHE B C 1
ATOM 9361 O O . PHE B 2 155 ? 123.68400 128.56000 125.05000 1.000 23.79000 155 PHE B O 1
ATOM 9369 N N . PHE B 2 156 ? 123.20400 130.65200 125.72300 1.000 29.82000 156 PHE B N 1
ATOM 9370 C CA . PHE B 2 156 ? 123.44800 130.38400 127.13000 1.000 29.82000 156 PHE B CA 1
ATOM 9371 C C . PHE B 2 156 ? 122.14500 130.09400 127.85900 1.000 29.82000 156 PHE B C 1
ATOM 9372 O O . PHE B 2 156 ? 121.07800 130.56600 127.46700 1.000 29.82000 156 PHE B O 1
ATOM 9380 N N . TYR B 2 157 ? 122.24300 129.32100 128.93400 1.000 29.82000 157 TYR B N 1
ATOM 9381 C CA . TYR B 2 157 ? 121.17500 129.23600 129.91700 1.000 29.82000 157 TYR B CA 1
ATOM 9382 C C . TYR B 2 157 ? 121.58500 129.96700 131.18600 1.000 29.82000 157 TYR B C 1
ATOM 9383 O O . TYR B 2 157 ? 122.76600 130.04400 131.52800 1.000 29.82000 157 TYR B O 1
ATOM 9392 N N . TYR B 2 158 ? 120.59200 130.50000 131.88200 1.000 25.30000 158 TYR B N 1
ATOM 9393 C CA . TYR B 2 158 ? 120.78500 131.46100 132.95400 1.000 25.30000 158 TYR B CA 1
ATOM 9394 C C . TYR B 2 158 ? 120.02400 130.97500 134.17100 1.000 25.30000 158 TYR B C 1
ATOM 9395 O O . TYR B 2 158 ? 118.84600 130.63100 134.05600 1.000 25.30000 158 TYR B O 1
ATOM 9404 N N . LEU B 2 159 ? 120.68000 130.95400 135.32800 1.000 27.59000 159 LEU B N 1
ATOM 9405 C CA . LEU B 2 159 ? 120.10300 130.39800 136.54700 1.000 27.59000 159 LEU B CA 1
ATOM 9406 C C . LEU B 2 159 ? 120.26300 131.38900 137.68800 1.000 27.59000 159 LEU B C 1
ATOM 9407 O O . LEU B 2 159 ? 121.37300 131.58400 138.18200 1.000 27.59000 159 LEU B O 1
ATOM 9412 N N . GLU B 2 160 ? 119.16500 131.99000 138.13100 1.000 23.69000 160 GLU B N 1
ATOM 9413 C CA . GLU B 2 160 ? 119.21600 132.86100 139.29200 1.000 23.69000 160 GLU B CA 1
ATOM 9414 C C . GLU B 2 160 ? 119.10200 132.05700 140.57700 1.000 23.69000 160 GLU B C 1
ATOM 9415 O O . GLU B 2 160 ? 118.52100 130.97200 140.60500 1.000 23.69000 160 GLU B O 1
ATOM 9421 N N . ASN B 2 161 ? 119.66900 132.60400 141.64800 1.000 27.33000 161 ASN B N 1
ATOM 9422 C CA . ASN B 2 161 ? 119.46400 132.09000 142.99600 1.000 27.33000 161 ASN B CA 1
ATOM 9423 C C . ASN B 2 161 ? 119.96300 130.66000 143.15100 1.000 27.33000 161 ASN B C 1
ATOM 9424 O O . ASN B 2 161 ? 119.47800 129.91900 144.00200 1.000 27.33000 161 ASN B O 1
ATOM 9429 N N . PHE B 2 162 ? 120.93500 130.24800 142.34900 1.000 29.82000 162 PHE B N 1
ATOM 9430 C CA . PHE B 2 162 ? 121.46000 128.88700 142.40700 1.000 29.82000 162 PHE B CA 1
ATOM 9431 C C . PHE B 2 162 ? 122.93400 128.95600 142.77400 1.000 29.82000 162 PHE B C 1
ATOM 9432 O O . PHE B 2 162 ? 123.77400 129.26100 141.92600 1.000 29.82000 162 PHE B O 1
ATOM 9440 N N . TYR B 2 163 ? 123.25400 128.64800 144.02400 1.000 29.82000 163 TYR B N 1
ATOM 9441 C CA . TYR B 2 163 ? 124.60300 128.82300 144.54500 1.000 29.82000 163 TYR B CA 1
ATOM 9442 C C . TYR B 2 163 ? 125.43600 127.59000 144.24000 1.000 29.82000 163 TYR B C 1
ATOM 9443 O O . TYR B 2 163 ? 125.19300 126.52000 144.79900 1.000 29.82000 163 TYR B O 1
ATOM 9452 N N . GLN B 2 164 ? 126.42500 127.73900 143.36300 1.000 29.82000 164 GLN B N 1
ATOM 9453 C CA . GLN B 2 164 ? 127.43400 126.71400 143.15000 1.000 29.82000 164 GLN B CA 1
ATOM 9454 C C . GLN B 2 164 ? 128.70500 126.98100 143.93100 1.000 29.82000 164 GLN B C 1
ATOM 9455 O O . GLN B 2 164 ? 129.70100 126.29200 143.71400 1.000 29.82000 164 GLN B O 1
ATOM 9461 N N . ASN B 2 165 ? 128.71100 127.98100 144.80400 1.000 22.96000 165 ASN B N 1
ATOM 9462 C CA . ASN B 2 165 ? 129.91200 128.37200 145.53700 1.000 22.96000 165 ASN B CA 1
ATOM 9463 C C . ASN B 2 165 ? 129.66100 128.19500 147.02600 1.000 22.96000 165 ASN B C 1
ATOM 9464 O O . ASN B 2 165 ? 129.30700 129.13400 147.73100 1.000 22.96000 165 ASN B O 1
ATOM 9469 N N . HIS B 2 166 ? 129.87400 126.98200 147.50900 1.000 17.14000 166 HIS B N 1
ATOM 9470 C CA . HIS B 2 166 ? 129.76500 126.66800 148.92000 1.000 17.14000 166 HIS B CA 1
ATOM 9471 C C . HIS B 2 166 ? 130.95600 125.81100 149.30600 1.000 17.14000 166 HIS B C 1
ATOM 9472 O O . HIS B 2 166 ? 131.48300 125.06600 148.48400 1.000 17.14000 166 HIS B O 1
ATOM 9479 N N . ARG B 2 167 ? 131.38700 125.92600 150.56100 1.000 16.00000 167 ARG B N 1
ATOM 9480 C CA . ARG B 2 167 ? 132.60900 125.24900 150.97900 1.000 16.00000 167 ARG B CA 1
ATOM 9481 C C . ARG B 2 167 ? 132.52200 123.74800 150.75900 1.000 16.00000 167 ARG B C 1
ATOM 9482 O O . ARG B 2 167 ? 133.52700 123.10700 150.44100 1.000 16.00000 167 ARG B O 1
ATOM 9490 N N . ARG B 2 168 ? 131.33200 123.17600 150.90100 1.000 18.58000 168 ARG B N 1
ATOM 9491 C CA . ARG B 2 168 ? 131.12900 121.75000 150.71100 1.000 18.58000 168 ARG B CA 1
ATOM 9492 C C . ARG B 2 168 ? 130.84500 121.38100 149.26600 1.000 18.58000 168 ARG B C 1
ATOM 9493 O O . ARG B 2 168 ? 131.21500 120.28800 148.83500 1.000 18.58000 168 ARG B O 1
ATOM 9501 N N . TYR B 2 169 ? 130.22400 122.27800 148.50900 1.000 21.41000 169 TYR B N 1
ATOM 9502 C CA . TYR B 2 169 ? 129.77600 122.00500 147.15200 1.000 21.41000 169 TYR B CA 1
ATOM 9503 C C . TYR B 2 169 ? 130.89500 122.07800 146.13000 1.000 21.41000 169 TYR B C 1
ATOM 9504 O O . TYR B 2 169 ? 130.81800 121.40600 145.10000 1.000 21.41000 169 TYR B O 1
ATOM 9513 N N . VAL B 2 170 ? 131.93500 122.86800 146.38700 1.000 18.01000 170 VAL B N 1
ATOM 9514 C CA . VAL B 2 170 ? 132.97200 123.07900 145.38700 1.000 18.01000 170 VAL B CA 1
ATOM 9515 C C . VAL B 2 170 ? 134.06900 122.02400 145.44500 1.000 18.01000 170 VAL B C 1
ATOM 9516 O O . VAL B 2 170 ? 134.70500 121.74400 144.42700 1.000 18.01000 170 VAL B O 1
ATOM 9520 N N . ASN B 2 171 ? 134.31500 121.42600 146.60300 1.000 19.65000 171 ASN B N 1
ATOM 9521 C CA . ASN B 2 171 ? 135.35900 120.42300 146.72800 1.000 19.65000 171 ASN B CA 1
ATOM 9522 C C . ASN B 2 171 ? 134.83300 119.01200 146.56200 1.000 19.65000 171 ASN B C 1
ATOM 9523 O O . ASN B 2 171 ? 135.61400 118.06100 146.64500 1.000 19.65000 171 ASN B O 1
ATOM 9528 N N . SER B 2 172 ? 133.53500 118.85300 146.31700 1.000 18.84000 172 SER B N 1
ATOM 9529 C CA . SER B 2 172 ? 132.89400 117.54200 146.32800 1.000 18.84000 172 SER B CA 1
ATOM 9530 C C . SER B 2 172 ? 132.91100 116.93700 144.93100 1.000 18.84000 172 SER B C 1
ATOM 9531 O O . SER B 2 172 ? 131.92500 116.95700 144.19800 1.000 18.84000 172 SER B O 1
ATOM 9534 N N . PHE B 2 173 ? 134.06000 116.38300 144.56900 1.000 23.38000 173 PHE B N 1
ATOM 9535 C CA . PHE B 2 173 ? 134.19300 115.51000 143.41300 1.000 23.38000 173 PHE B CA 1
ATOM 9536 C C . PHE B 2 173 ? 135.53300 114.80900 143.52600 1.000 23.38000 173 PHE B C 1
ATOM 9537 O O . PHE B 2 173 ? 136.40600 115.23700 144.28200 1.000 23.38000 173 PHE B O 1
ATOM 9545 N N . ASN B 2 174 ? 135.68600 113.72700 142.77500 1.000 28.07000 174 ASN B N 1
ATOM 9546 C CA . ASN B 2 174 ? 136.93500 112.97400 142.75700 1.000 28.07000 174 ASN B CA 1
ATOM 9547 C C . ASN B 2 174 ? 137.51500 113.10300 141.36200 1.000 28.07000 174 ASN B C 1
ATOM 9548 O O . ASN B 2 174 ? 137.28900 112.24900 140.50900 1.000 28.07000 174 ASN B O 1
ATOM 9553 N N . ALA B 2 175 ? 138.27500 114.17400 141.13400 1.000 25.71000 175 ALA B N 1
ATOM 9554 C CA . ALA B 2 175 ? 138.80500 114.43000 139.80000 1.000 25.71000 175 ALA B CA 1
ATOM 9555 C C . ALA B 2 175 ? 139.67000 113.29000 139.29400 1.000 25.71000 175 ALA B C 1
ATOM 9556 O O . ALA B 2 175 ? 139.75300 113.08500 138.07900 1.000 25.71000 175 ALA B O 1
ATOM 9558 N N . LYS B 2 176 ? 140.30100 112.53500 140.19300 1.000 27.31000 176 LYS B N 1
ATOM 9559 C CA . LYS B 2 176 ? 141.03900 111.35100 139.77900 1.000 27.31000 176 LYS B CA 1
ATOM 9560 C C . LYS B 2 176 ? 140.12100 110.28400 139.21300 1.000 27.31000 176 LYS B C 1
ATOM 9561 O O . LYS B 2 176 ? 140.59700 109.35200 138.56300 1.000 27.31000 176 LYS B O 1
ATOM 9567 N N . GLN B 2 177 ? 138.82000 110.40200 139.44100 1.000 24.82000 177 GLN B N 1
ATOM 9568 C CA . GLN B 2 177 ? 137.86200 109.49600 138.83300 1.000 24.82000 177 GLN B CA 1
ATOM 9569 C C . GLN B 2 177 ? 137.24800 110.07400 137.56300 1.000 24.82000 177 GLN B C 1
ATOM 9570 O O . GLN B 2 177 ? 137.07300 109.34800 136.58100 1.000 24.82000 177 GLN B O 1
ATOM 9576 N N . LEU B 2 178 ? 136.91600 111.36600 137.55200 1.000 19.94000 178 LEU B N 1
ATOM 9577 C CA . LEU B 2 178 ? 136.47400 111.98200 136.30800 1.000 19.94000 178 LEU B CA 1
ATOM 9578 C C . LEU B 2 178 ? 137.52500 111.81500 135.22600 1.000 19.94000 178 LEU B C 1
ATOM 9579 O O . LEU B 2 178 ? 137.19200 111.65500 134.04900 1.000 19.94000 178 LEU B O 1
ATOM 9584 N N . LEU B 2 179 ? 138.80300 111.83800 135.60800 1.000 26.28000 179 LEU B N 1
ATOM 9585 C CA . LEU B 2 179 ? 139.87600 111.53800 134.66600 1.000 26.28000 179 LEU B CA 1
ATOM 9586 C C . LEU B 2 179 ? 139.73500 110.14800 134.06500 1.000 26.28000 179 LEU B C 1
ATOM 9587 O O . LEU B 2 179 ? 140.31000 109.87400 133.00600 1.000 26.28000 179 LEU B O 1
ATOM 9592 N N . GLY B 2 180 ? 138.97600 109.27400 134.71000 1.000 33.76000 180 GLY B N 1
ATOM 9593 C CA . GLY B 2 180 ? 138.80900 107.91900 134.24600 1.000 33.76000 180 GLY B CA 1
ATOM 9594 C C . GLY B 2 180 ? 139.71800 107.00900 135.03300 1.000 33.76000 180 GLY B C 1
ATOM 9595 O O . GLY B 2 180 ? 140.89500 106.86700 134.70100 1.000 33.76000 180 GLY B O 1
ATOM 9596 N N . ASP B 2 181 ? 139.17700 106.38300 136.06900 1.000 37.06000 181 ASP B N 1
ATOM 9597 C CA . ASP B 2 181 ? 139.92600 105.47200 136.91800 1.000 37.06000 181 ASP B CA 1
ATOM 9598 C C . ASP B 2 181 ? 138.93500 104.55900 137.61400 1.000 37.06000 181 ASP B C 1
ATOM 9599 O O . ASP B 2 181 ? 137.73000 104.81600 137.63500 1.000 37.06000 181 ASP B O 1
ATOM 9604 N N . ALA B 2 182 ? 139.46000 103.48500 138.18900 1.000 43.01000 182 ALA B N 1
ATOM 9605 C CA . ALA B 2 182 ? 138.66000 102.52200 138.93000 1.000 43.01000 182 ALA B CA 1
ATOM 9606 C C . ALA B 2 182 ? 138.87800 102.67800 140.43000 1.000 43.01000 182 ALA B C 1
ATOM 9607 O O . ALA B 2 182 ? 138.92500 101.69700 141.17300 1.000 43.01000 182 ALA B O 1
ATOM 9609 N N . VAL B 2 183 ? 139.02500 103.91900 140.88900 1.000 43.07000 183 VAL B N 1
ATOM 9610 C CA . VAL B 2 183 ? 139.18200 104.17900 142.31500 1.000 43.07000 183 VAL B CA 1
ATOM 9611 C C . VAL B 2 183 ? 137.89300 103.75500 143.01300 1.000 43.07000 183 VAL B C 1
ATOM 9612 O O . VAL B 2 183 ? 136.80900 104.25900 142.71200 1.000 43.07000 183 VAL B O 1
ATOM 9616 N N . ASP B 2 184 ? 137.99700 102.77900 143.90600 1.000 55.55000 184 ASP B N 1
ATOM 9617 C CA . ASP B 2 184 ? 136.82700 102.06900 144.39200 1.000 55.55000 184 ASP B CA 1
ATOM 9618 C C . ASP B 2 184 ? 136.69100 102.15600 145.90400 1.000 55.55000 184 ASP B C 1
ATOM 9619 O O . ASP B 2 184 ? 137.68300 102.13600 146.63800 1.000 55.55000 184 ASP B O 1
ATOM 9624 N N . GLY B 2 185 ? 135.45000 102.30100 146.35200 1.000 53.30000 185 GLY B N 1
ATOM 9625 C CA . GLY B 2 185 ? 135.08300 101.97300 147.70900 1.000 53.30000 185 GLY B CA 1
ATOM 9626 C C . GLY B 2 185 ? 135.51900 102.95600 148.76700 1.000 53.30000 185 GLY B C 1
ATOM 9627 O O . GLY B 2 185 ? 134.95200 104.04000 148.89300 1.000 53.30000 185 GLY B O 1
ATOM 9628 N N . LYS B 2 186 ? 136.51600 102.57000 149.55800 1.000 50.35000 186 LYS B N 1
ATOM 9629 C CA . LYS B 2 186 ? 136.89600 103.39700 150.69300 1.000 50.35000 186 LYS B CA 1
ATOM 9630 C C . LYS B 2 186 ? 137.57000 104.68300 150.23900 1.000 50.35000 186 LYS B C 1
ATOM 9631 O O . LYS B 2 186 ? 137.24000 105.76700 150.73400 1.000 50.35000 186 LYS B O 1
ATOM 9637 N N . THR B 2 187 ? 138.50400 104.58900 149.28700 1.000 47.05000 187 THR B N 1
ATOM 9638 C CA . THR B 2 187 ? 139.17400 105.78800 148.79400 1.000 47.05000 187 THR B CA 1
ATOM 9639 C C . THR B 2 187 ? 138.19400 106.78600 148.20400 1.000 47.05000 187 THR B C 1
ATOM 9640 O O . THR B 2 187 ? 138.53600 107.96300 148.06200 1.000 47.05000 187 THR B O 1
ATOM 9644 N N . ILE B 2 188 ? 136.98500 106.34900 147.86200 1.000 41.83000 188 ILE B N 1
ATOM 9645 C CA . ILE B 2 188 ? 135.93700 107.27000 147.45200 1.000 41.83000 188 ILE B CA 1
ATOM 9646 C C . ILE B 2 188 ? 134.90400 107.48800 148.55100 1.000 41.83000 188 ILE B C 1
ATOM 9647 O O . ILE B 2 188 ? 134.34500 108.59100 148.64000 1.000 41.83000 188 ILE B O 1
ATOM 9652 N N . ASN B 2 189 ? 134.66100 106.49200 149.41100 1.000 49.36000 189 ASN B N 1
ATOM 9653 C CA . ASN B 2 189 ? 133.71000 106.66100 150.50800 1.000 49.36000 189 ASN B CA 1
ATOM 9654 C C . ASN B 2 189 ? 134.08500 107.83800 151.39500 1.000 49.36000 189 ASN B C 1
ATOM 9655 O O . ASN B 2 189 ? 133.21700 108.62300 151.79200 1.000 49.36000 189 ASN B O 1
ATOM 9660 N N . ASP B 2 190 ? 135.37000 107.98100 151.71100 1.000 53.99000 190 ASP B N 1
ATOM 9661 C CA . ASP B 2 190 ? 135.83200 109.00600 152.63500 1.000 53.99000 190 ASP B CA 1
ATOM 9662 C C . ASP B 2 190 ? 136.48100 110.18900 151.93200 1.000 53.99000 190 ASP B C 1
ATOM 9663 O O . ASP B 2 190 ? 137.19300 110.96200 152.57700 1.000 53.99000 190 ASP B O 1
ATOM 9668 N N . SER B 2 191 ? 136.24900 110.36000 150.63600 1.000 38.48000 191 SER B N 1
ATOM 9669 C CA . SER B 2 191 ? 136.77600 111.51500 149.92600 1.000 38.48000 191 SER B CA 1
ATOM 9670 C C . SER B 2 191 ? 135.95500 112.73600 150.32100 1.000 38.48000 191 SER B C 1
ATOM 9671 O O . SER B 2 191 ? 135.12300 112.69500 151.23100 1.000 38.48000 191 SER B O 1
ATOM 9674 N N . THR B 2 192 ? 136.18800 113.85500 149.63900 1.000 33.40000 192 THR B N 1
ATOM 9675 C CA . THR B 2 192 ? 135.42200 115.05700 149.93400 1.000 33.40000 192 THR B CA 1
ATOM 9676 C C . THR B 2 192 ? 133.96100 114.92900 149.52900 1.000 33.40000 192 THR B C 1
ATOM 9677 O O . THR B 2 192 ? 133.13400 115.72400 149.98700 1.000 33.40000 192 THR B O 1
ATOM 9681 N N . CYS B 2 193 ? 133.62500 113.95000 148.68500 1.000 31.22000 193 CYS B N 1
ATOM 9682 C CA . CYS B 2 193 ? 132.23900 113.67600 148.30400 1.000 31.22000 193 CYS B CA 1
ATOM 9683 C C . CYS B 2 193 ? 131.65000 112.70300 149.31800 1.000 31.22000 193 CYS B C 1
ATOM 9684 O O . CYS B 2 193 ? 131.56700 111.49400 149.10300 1.000 31.22000 193 CYS B O 1
ATOM 9687 N N . ASP B 2 194 ? 131.24300 113.25500 150.45200 1.000 35.78000 194 ASP B N 1
ATOM 9688 C CA . ASP B 2 194 ? 130.79100 112.47700 151.60000 1.000 35.78000 194 ASP B CA 1
ATOM 9689 C C . ASP B 2 194 ? 129.34400 111.99300 151.49500 1.000 35.78000 194 ASP B C 1
ATOM 9690 O O . ASP B 2 194 ? 129.08300 110.82000 151.79000 1.000 35.78000 194 ASP B O 1
ATOM 9695 N N . PRO B 2 195 ? 128.36100 112.84000 151.11700 1.000 25.75000 195 PRO B N 1
ATOM 9696 C CA . PRO B 2 195 ? 126.97200 112.36000 151.10400 1.000 25.75000 195 PRO B CA 1
ATOM 9697 C C . PRO B 2 195 ? 126.71100 111.33900 150.01300 1.000 25.75000 195 PRO B C 1
ATOM 9698 O O . PRO B 2 195 ? 126.18400 110.25500 150.27400 1.000 25.75000 195 PRO B O 1
ATOM 9702 N N . ILE B 2 196 ? 127.08800 111.68300 148.78400 1.000 21.86000 196 ILE B N 1
ATOM 9703 C CA . ILE B 2 196 ? 126.77700 110.88100 147.60800 1.000 21.86000 196 ILE B CA 1
ATOM 9704 C C . ILE B 2 196 ? 127.98800 110.06800 147.17600 1.000 21.86000 196 ILE B C 1
ATOM 9705 O O . ILE B 2 196 ? 128.80700 110.53100 146.37800 1.000 21.86000 196 ILE B O 1
ATOM 9710 N N . THR B 2 197 ? 128.12600 108.85800 147.70600 1.000 28.11000 197 THR B N 1
ATOM 9711 C CA . THR B 2 197 ? 129.23800 108.00500 147.32200 1.000 28.11000 197 THR B CA 1
ATOM 9712 C C . THR B 2 197 ? 128.85300 106.53300 147.21300 1.000 28.11000 197 THR B C 1
ATOM 9713 O O . THR B 2 197 ? 129.70900 105.69500 146.91000 1.000 28.11000 197 THR B O 1
ATOM 9717 N N . HIS B 2 198 ? 127.59000 106.18700 147.42300 1.000 35.00000 198 HIS B N 1
ATOM 9718 C CA . HIS B 2 198 ? 127.18300 104.80200 147.27500 1.000 35.00000 198 HIS B CA 1
ATOM 9719 C C . HIS B 2 198 ? 125.75800 104.76400 146.74700 1.000 35.00000 198 HIS B C 1
ATOM 9720 O O . HIS B 2 198 ? 125.08400 105.79100 146.64500 1.000 35.00000 198 HIS B O 1
ATOM 9727 N N . ASP B 2 199 ? 125.31000 103.56800 146.39800 1.000 43.47000 199 ASP B N 1
ATOM 9728 C CA . ASP B 2 199 ? 123.95400 103.38600 145.91100 1.000 43.47000 199 ASP B CA 1
ATOM 9729 C C . ASP B 2 199 ? 122.98800 103.58000 147.07000 1.000 43.47000 199 ASP B C 1
ATOM 9730 O O . ASP B 2 199 ? 123.11500 102.88900 148.08600 1.000 43.47000 199 ASP B O 1
ATOM 9735 N N . PRO B 2 200 ? 122.01400 104.48000 146.96700 1.000 45.51000 200 PRO B N 1
ATOM 9736 C CA . PRO B 2 200 ? 121.07400 104.65800 148.07800 1.000 45.51000 200 PRO B CA 1
ATOM 9737 C C . PRO B 2 200 ? 120.10200 103.49700 148.18200 1.000 45.51000 200 PRO B C 1
ATOM 9738 O O . PRO B 2 200 ? 118.90000 103.68900 148.39200 1.000 45.51000 200 PRO B O 1
ATOM 9742 N N . LYS B 2 201 ? 120.63000 102.28500 148.05300 1.000 48.86000 201 LYS B N 1
ATOM 9743 C CA . LYS B 2 201 ? 119.86000 101.05800 148.14100 1.000 48.86000 201 LYS B CA 1
ATOM 9744 C C . LYS B 2 201 ? 120.76200 99.98700 148.73600 1.000 48.86000 201 LYS B C 1
ATOM 9745 O O . LYS B 2 201 ? 121.85300 100.27700 149.23400 1.000 48.86000 201 LYS B O 1
ATOM 9751 N N . GLY B 2 202 ? 120.31300 98.74300 148.66600 1.000 60.09000 202 GLY B N 1
ATOM 9752 C CA . GLY B 2 202 ? 121.06900 97.64400 149.22300 1.000 60.09000 202 GLY B CA 1
ATOM 9753 C C . GLY B 2 202 ? 122.39400 97.41300 148.53000 1.000 60.09000 202 GLY B C 1
ATOM 9754 O O . GLY B 2 202 ? 123.44600 97.43700 149.17400 1.000 60.09000 202 GLY B O 1
ATOM 9755 N N . THR B 2 203 ? 122.34500 97.19600 147.21700 1.000 56.30000 203 THR B N 1
ATOM 9756 C CA . THR B 2 203 ? 123.51800 96.78000 146.46000 1.000 56.30000 203 THR B CA 1
ATOM 9757 C C . THR B 2 203 ? 124.69500 97.70900 146.71000 1.000 56.30000 203 THR B C 1
ATOM 9758 O O . THR B 2 203 ? 124.58100 98.92800 146.57300 1.000 56.30000 203 THR B O 1
ATOM 9762 N N . GLY B 2 204 ? 125.82700 97.12300 147.08700 1.000 53.23000 204 GLY B N 1
ATOM 9763 C CA . GLY B 2 204 ? 127.01900 97.91000 147.31900 1.000 53.23000 204 GLY B CA 1
ATOM 9764 C C . GLY B 2 204 ? 127.64400 98.33600 146.01100 1.000 53.23000 204 GLY B C 1
ATOM 9765 O O . GLY B 2 204 ? 128.25600 97.52100 145.31500 1.000 53.23000 204 GLY B O 1
ATOM 9766 N N . LYS B 2 205 ? 127.50000 99.61000 145.66200 1.000 40.71000 205 LYS B N 1
ATOM 9767 C CA . LYS B 2 205 ? 127.89900 100.08300 144.34900 1.000 40.71000 205 LYS B CA 1
ATOM 9768 C C . LYS B 2 205 ? 128.53500 101.45600 144.45300 1.000 40.71000 205 LYS B C 1
ATOM 9769 O O . LYS B 2 205 ? 128.08500 102.30200 145.22900 1.000 40.71000 205 LYS B O 1
ATOM 9775 N N . ILE B 2 206 ? 129.58800 101.66500 143.66300 1.000 33.58000 206 ILE B N 1
ATOM 9776 C CA . ILE B 2 206 ? 130.15700 102.99200 143.51800 1.000 33.58000 206 ILE B CA 1
ATOM 9777 C C . ILE B 2 206 ? 129.21200 103.84500 142.68200 1.000 33.58000 206 ILE B C 1
ATOM 9778 O O . ILE B 2 206 ? 128.37400 103.33800 141.93400 1.000 33.58000 206 ILE B O 1
ATOM 9783 N N . VAL B 2 207 ? 129.33400 105.15600 142.82100 1.000 24.69000 207 VAL B N 1
ATOM 9784 C CA . VAL B 2 207 ? 128.70000 106.09000 141.90300 1.000 24.69000 207 VAL B CA 1
ATOM 9785 C C . VAL B 2 207 ? 129.77700 106.56100 140.94200 1.000 24.69000 207 VAL B C 1
ATOM 9786 O O . VAL B 2 207 ? 130.88900 106.88800 141.36900 1.000 24.69000 207 VAL B O 1
ATOM 9790 N N . TYR B 2 208 ? 129.47900 106.55500 139.64200 1.000 28.11000 208 TYR B N 1
ATOM 9791 C CA . TYR B 2 208 ? 130.56600 106.83200 138.71100 1.000 28.11000 208 TYR B CA 1
ATOM 9792 C C . TYR B 2 208 ? 130.87200 108.32300 138.61300 1.000 28.11000 208 TYR B C 1
ATOM 9793 O O . TYR B 2 208 ? 132.02800 108.71400 138.80800 1.000 28.11000 208 TYR B O 1
ATOM 9802 N N . PRO B 2 209 ? 129.91100 109.18900 138.30400 1.000 23.99000 209 PRO B N 1
ATOM 9803 C CA . PRO B 2 209 ? 130.23000 110.61900 138.28800 1.000 23.99000 209 PRO B CA 1
ATOM 9804 C C . PRO B 2 209 ? 130.17300 111.20400 139.68600 1.000 23.99000 209 PRO B C 1
ATOM 9805 O O . PRO B 2 209 ? 129.93500 112.39900 139.84500 1.000 23.99000 209 PRO B O 1
ATOM 9809 N N . CYS B 2 210 ? 130.35600 110.35400 140.69900 1.000 21.55000 210 CYS B N 1
ATOM 9810 C CA . CYS B 2 210 ? 130.10400 110.65500 142.10500 1.000 21.55000 210 CYS B CA 1
ATOM 9811 C C . CYS B 2 210 ? 130.54800 112.03600 142.54800 1.000 21.55000 210 CYS B C 1
ATOM 9812 O O . CYS B 2 210 ? 131.56500 112.56200 142.09200 1.000 21.55000 210 CYS B O 1
ATOM 9815 N N . GLY B 2 211 ? 129.77900 112.61500 143.44200 1.000 13.25000 211 GLY B N 1
ATOM 9816 C CA . GLY B 2 211 ? 130.04100 113.94000 143.94100 1.000 13.25000 211 GLY B CA 1
ATOM 9817 C C . GLY B 2 211 ? 128.73500 114.58600 144.33300 1.000 13.25000 211 GLY B C 1
ATOM 9818 O O . GLY B 2 211 ? 127.69600 113.94200 144.39200 1.000 13.25000 211 GLY B O 1
ATOM 9819 N N . LEU B 2 212 ? 128.81700 115.87700 144.61400 1.000 13.87000 212 LEU B N 1
ATOM 9820 C CA . LEU B 2 212 ? 127.63800 116.69200 144.82800 1.000 13.87000 212 LEU B CA 1
ATOM 9821 C C . LEU B 2 212 ? 127.42300 117.70400 143.72100 1.000 13.87000 212 LEU B C 1
ATOM 9822 O O . LEU B 2 212 ? 126.30300 118.19100 143.56200 1.000 13.87000 212 LEU B O 1
ATOM 9827 N N . VAL B 2 213 ? 128.46200 118.01500 142.95200 1.000 14.36000 213 VAL B N 1
ATOM 9828 C CA . VAL B 2 213 ? 128.34000 118.95100 141.84600 1.000 14.36000 213 VAL B CA 1
ATOM 9829 C C . VAL B 2 213 ? 127.96500 118.24700 140.54700 1.000 14.36000 213 VAL B C 1
ATOM 9830 O O . VAL B 2 213 ? 127.20900 118.79800 139.74300 1.000 14.36000 213 VAL B O 1
ATOM 9834 N N . ALA B 2 214 ? 128.46300 117.03200 140.32100 1.000 14.58000 214 ALA B N 1
ATOM 9835 C CA . ALA B 2 214 ? 128.00800 116.26200 139.17300 1.000 14.58000 214 ALA B CA 1
ATOM 9836 C C . ALA B 2 214 ? 126.59200 115.76200 139.35500 1.000 14.58000 214 ALA B C 1
ATOM 9837 O O . ALA B 2 214 ? 125.96300 115.35100 138.38100 1.000 14.58000 214 ALA B O 1
ATOM 9839 N N . ASN B 2 215 ? 126.08600 115.78300 140.58300 1.000 12.77000 215 ASN B N 1
ATOM 9840 C CA . ASN B 2 215 ? 124.73600 115.31500 140.85300 1.000 12.77000 215 ASN B CA 1
ATOM 9841 C C . ASN B 2 215 ? 123.68100 116.29300 140.36000 1.000 12.77000 215 ASN B C 1
ATOM 9842 O O . ASN B 2 215 ? 122.62600 115.87500 139.87800 1.000 12.77000 215 ASN B O 1
ATOM 9847 N N . SER B 2 216 ? 123.93400 117.59100 140.49000 1.000 15.34000 216 SER B N 1
ATOM 9848 C CA . SER B 2 216 ? 122.90600 118.60200 140.32400 1.000 15.34000 216 SER B CA 1
ATOM 9849 C C . SER B 2 216 ? 122.90100 119.21000 138.93500 1.000 15.34000 216 SER B C 1
ATOM 9850 O O . SER B 2 216 ? 122.38200 120.31400 138.75500 1.000 15.34000 216 SER B O 1
ATOM 9853 N N . ILE B 2 217 ? 123.45200 118.50500 137.94600 1.000 23.66000 217 ILE B N 1
ATOM 9854 C CA . ILE B 2 217 ? 123.69700 119.11800 136.65000 1.000 23.66000 217 ILE B CA 1
ATOM 9855 C C . ILE B 2 217 ? 122.39400 119.59000 136.03500 1.000 23.66000 217 ILE B C 1
ATOM 9856 O O . ILE B 2 217 ? 121.41100 118.85000 135.96200 1.000 23.66000 217 ILE B O 1
ATOM 9861 N N . PHE B 2 218 ? 122.36800 120.85300 135.63400 1.000 29.82000 218 PHE B N 1
ATOM 9862 C CA . PHE B 2 218 ? 121.21200 121.38500 134.93600 1.000 29.82000 218 PHE B CA 1
ATOM 9863 C C . PHE B 2 218 ? 120.96500 120.56500 133.69000 1.000 29.82000 218 PHE B C 1
ATOM 9864 O O . PHE B 2 218 ? 121.87100 120.34500 132.88600 1.000 29.82000 218 PHE B O 1
ATOM 9872 N N . ASN B 2 219 ? 119.72400 120.10700 133.53500 1.000 18.83000 219 ASN B N 1
ATOM 9873 C CA . ASN B 2 219 ? 119.43800 119.15200 132.47400 1.000 18.83000 219 ASN B CA 1
ATOM 9874 C C . ASN B 2 219 ? 118.13400 119.42100 131.73600 1.000 18.83000 219 ASN B C 1
ATOM 9875 O O . ASN B 2 219 ? 117.51400 118.46800 131.25700 1.000 18.83000 219 ASN B O 1
ATOM 9880 N N . ASP B 2 220 ? 117.68200 120.66300 131.64400 1.000 17.16000 220 ASP B N 1
ATOM 9881 C CA . ASP B 2 220 ? 116.78800 121.00100 130.55500 1.000 17.16000 220 ASP B CA 1
ATOM 9882 C C . ASP B 2 220 ? 117.52700 120.78800 129.24700 1.000 17.16000 220 ASP B C 1
ATOM 9883 O O . ASP B 2 220 ? 118.75500 120.86600 129.18900 1.000 17.16000 220 ASP B O 1
ATOM 9888 N N . THR B 2 221 ? 116.78000 120.49900 128.19200 1.000 14.75000 221 THR B N 1
ATOM 9889 C CA . THR B 2 221 ? 117.36800 120.35200 126.87100 1.000 14.75000 221 THR B CA 1
ATOM 9890 C C . THR B 2 221 ? 116.66900 121.29900 125.91900 1.000 14.75000 221 THR B C 1
ATOM 9891 O O . THR B 2 221 ? 115.43600 121.32500 125.86000 1.000 14.75000 221 THR B O 1
ATOM 9895 N N . PHE B 2 222 ? 117.45700 122.07000 125.18200 1.000 19.59000 222 PHE B N 1
ATOM 9896 C CA . PHE B 2 222 ? 116.94700 122.97800 124.17500 1.000 19.59000 222 PHE B CA 1
ATOM 9897 C C . PHE B 2 222 ? 117.14400 122.38100 122.79100 1.000 19.59000 222 PHE B C 1
ATOM 9898 O O . PHE B 2 222 ? 118.12700 121.68700 122.52600 1.000 19.59000 222 PHE B O 1
ATOM 9906 N N . SER B 2 223 ? 116.19200 122.65700 121.91400 1.000 14.14000 223 SER B N 1
ATOM 9907 C CA . SER B 2 223 ? 116.30700 122.32300 120.50800 1.000 14.14000 223 SER B CA 1
ATOM 9908 C C . SER B 2 223 ? 117.04600 123.42500 119.76300 1.000 14.14000 223 SER B C 1
ATOM 9909 O O . SER B 2 223 ? 117.21500 124.54100 120.25500 1.000 14.14000 223 SER B O 1
ATOM 9912 N N . SER B 2 224 ? 117.49000 123.10000 118.56400 1.000 19.85000 224 SER B N 1
ATOM 9913 C CA . SER B 2 224 ? 118.07500 124.10400 117.68800 1.000 19.85000 224 SER B CA 1
ATOM 9914 C C . SER B 2 224 ? 116.96400 124.96200 117.09900 1.000 19.85000 224 SER B C 1
ATOM 9915 O O . SER B 2 224 ? 115.95400 124.42100 116.64400 1.000 19.85000 224 SER B O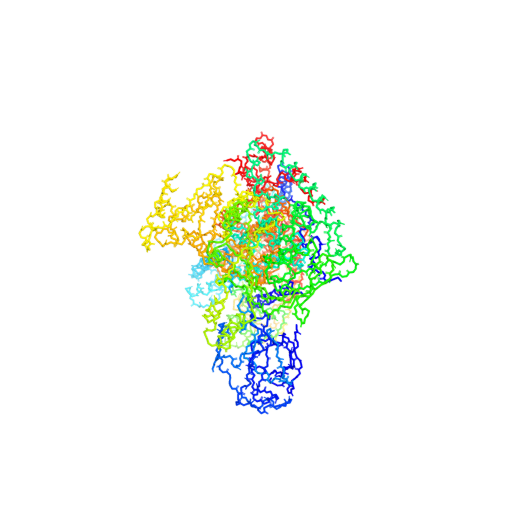 1
ATOM 9918 N N . PRO B 2 225 ? 117.09900 126.28600 117.10500 1.000 22.97000 225 PRO B N 1
ATOM 9919 C CA . PRO B 2 225 ? 115.99000 127.14000 116.67200 1.000 22.97000 225 PRO B CA 1
ATOM 9920 C C . PRO B 2 225 ? 115.54200 126.80000 115.26000 1.000 22.97000 225 PRO B C 1
ATOM 9921 O O . PRO B 2 225 ? 116.35400 126.50500 114.38400 1.000 22.97000 225 PRO B O 1
ATOM 9925 N N . LEU B 2 226 ? 114.23000 126.83400 115.04700 1.000 29.10000 226 LEU B N 1
ATOM 9926 C CA . LEU B 2 226 ? 113.61500 126.39500 113.80000 1.000 29.10000 226 LEU B CA 1
ATOM 9927 C C . LEU B 2 226 ? 112.89800 127.57800 113.16800 1.000 29.10000 226 LEU B C 1
ATOM 9928 O O . LEU B 2 226 ? 111.86000 128.01500 113.67100 1.000 29.10000 226 LEU B O 1
ATOM 9933 N N . ALA B 2 227 ? 113.43800 128.08600 112.06400 1.000 29.18000 227 ALA B N 1
ATOM 9934 C CA . ALA B 2 227 ? 112.88300 129.27300 111.42000 1.000 29.18000 227 ALA B CA 1
ATOM 9935 C C . ALA B 2 227 ? 111.48100 128.97500 110.91100 1.000 29.18000 227 ALA B C 1
ATOM 9936 O O . ALA B 2 227 ? 111.30900 128.19100 109.97400 1.000 29.18000 227 ALA B O 1
ATOM 9938 N N . LEU B 2 228 ? 110.47700 129.60400 111.51200 1.000 31.96000 228 LEU B N 1
ATOM 9939 C CA . LEU B 2 228 ? 109.10300 129.31400 111.14300 1.000 31.96000 228 LEU B CA 1
ATOM 9940 C C . LEU B 2 228 ? 108.77100 129.90000 109.77500 1.000 31.96000 228 LEU B C 1
ATOM 9941 O O . LEU B 2 228 ? 109.43200 130.81400 109.27900 1.000 31.96000 228 LEU B O 1
ATOM 9946 N N . ALA B 2 229 ? 107.71400 129.36000 109.17200 1.000 50.01000 229 ALA B N 1
ATOM 9947 C CA . ALA B 2 229 ? 107.34600 129.67300 107.79400 1.000 50.01000 229 ALA B CA 1
ATOM 9948 C C . ALA B 2 229 ? 106.39300 130.86100 107.77400 1.000 50.01000 229 ALA B C 1
ATOM 9949 O O . ALA B 2 229 ? 105.22600 130.73900 108.15800 1.000 50.01000 229 ALA B O 1
ATOM 9951 N N . VAL B 2 230 ? 106.88900 132.01500 107.31500 1.000 50.63000 230 VAL B N 1
ATOM 9952 C CA . VAL B 2 230 ? 106.03400 133.17600 107.10000 1.000 50.63000 230 VAL B CA 1
ATOM 9953 C C . VAL B 2 230 ? 105.39900 133.14800 105.71600 1.000 50.63000 230 VAL B C 1
ATOM 9954 O O . VAL B 2 230 ? 104.74900 134.12300 105.31300 1.000 50.63000 230 VAL B O 1
ATOM 9958 N N . ARG B 2 231 ? 105.57100 132.05100 104.97700 1.000 53.84000 231 ARG B N 1
ATOM 9959 C CA . ARG B 2 231 ? 105.03300 131.83200 103.63600 1.000 53.84000 231 ARG B CA 1
ATOM 9960 C C . ARG B 2 231 ? 105.69900 132.70200 102.57600 1.000 53.84000 231 ARG B C 1
ATOM 9961 O O . ARG B 2 231 ? 105.40200 132.55600 101.38600 1.000 53.84000 231 ARG B O 1
ATOM 9969 N N . ASN B 2 232 ? 106.62000 133.58700 102.96100 1.000 54.87000 232 ASN B N 1
ATOM 9970 C CA . ASN B 2 232 ? 107.34900 134.39100 101.98600 1.000 54.87000 232 ASN B CA 1
ATOM 9971 C C . ASN B 2 232 ? 108.62300 133.70000 101.51800 1.000 54.87000 232 ASN B C 1
ATOM 9972 O O . ASN B 2 232 ? 108.90800 133.67400 100.31700 1.000 54.87000 232 ASN B O 1
ATOM 9977 N N . SER B 2 233 ? 109.39300 133.13400 102.44300 1.000 58.68000 233 SER B N 1
ATOM 9978 C CA . SER B 2 233 ? 110.53500 132.29900 102.09900 1.000 58.68000 233 SER B CA 1
ATOM 9979 C C . SER B 2 233 ? 110.03400 130.87600 101.89400 1.000 58.68000 233 SER B C 1
ATOM 9980 O O . SER B 2 233 ? 109.39700 130.30400 102.78600 1.000 58.68000 233 SER B O 1
ATOM 9983 N N . SER B 2 234 ? 110.31900 130.31500 100.71500 1.000 58.75000 234 SER B N 1
ATOM 9984 C CA . SER B 2 234 ? 109.71400 129.04700 100.31700 1.000 58.75000 234 SER B CA 1
ATOM 9985 C C . SER B 2 234 ? 110.00000 127.94300 101.32800 1.000 58.75000 234 SER B C 1
ATOM 9986 O O . SER B 2 234 ? 109.10900 127.15300 101.66200 1.000 58.75000 234 SER B O 1
ATOM 9989 N N . ASP B 2 235 ? 111.23300 127.87600 101.82700 1.000 58.02000 235 ASP B N 1
ATOM 9990 C CA . ASP B 2 235 ? 111.60400 126.88800 102.83200 1.000 58.02000 235 ASP B CA 1
ATOM 9991 C C . ASP B 2 235 ? 110.74400 127.04600 104.07800 1.000 58.02000 235 ASP B C 1
ATOM 9992 O O . ASP B 2 235 ? 110.78400 128.09000 104.73800 1.000 58.02000 235 ASP B O 1
ATOM 9997 N N . SER B 2 236 ? 109.95000 126.02300 104.39700 1.000 51.57000 236 SER B N 1
ATOM 9998 C CA . SER B 2 236 ? 109.02100 126.12800 105.51700 1.000 51.57000 236 SER B CA 1
ATOM 9999 C C . SER B 2 236 ? 109.76400 126.33500 106.83000 1.000 51.57000 236 SER B C 1
ATOM 10000 O O . SER B 2 236 ? 109.64700 127.38400 107.47100 1.000 51.57000 236 SER B O 1
ATOM 10003 N N . SER B 2 237 ? 110.55600 125.34900 107.23700 1.000 45.46000 237 SER B N 1
ATOM 10004 C CA . SER B 2 237 ? 111.25800 125.40600 108.51700 1.000 45.46000 237 SER B CA 1
ATOM 10005 C C . SER B 2 237 ? 112.64800 124.81600 108.30800 1.000 45.46000 237 SER B C 1
ATOM 10006 O O . SER B 2 237 ? 112.84300 123.60600 108.43200 1.000 45.46000 237 SER B O 1
ATOM 10009 N N . ARG B 2 238 ? 113.60900 125.67600 107.99300 1.000 38.96000 238 ARG B N 1
ATOM 10010 C CA . ARG B 2 238 ? 114.99500 125.24800 107.92300 1.000 38.96000 238 ARG B CA 1
ATOM 10011 C C . ARG B 2 238 ? 115.59000 125.29000 109.32000 1.000 38.96000 238 ARG B C 1
ATOM 10012 O O . ARG B 2 238 ? 115.64900 126.36900 109.92100 1.000 38.96000 238 ARG B O 1
ATOM 10020 N N . PRO B 2 239 ? 116.02100 124.16500 109.87500 1.000 33.22000 239 PRO B N 1
ATOM 10021 C CA . PRO B 2 239 ? 116.58300 124.18800 111.22500 1.000 33.22000 239 PRO B CA 1
ATOM 10022 C C . PRO B 2 239 ? 117.93200 124.88000 111.23400 1.000 33.22000 239 PRO B C 1
ATOM 10023 O O . PRO B 2 239 ? 118.76600 124.67000 110.35100 1.000 33.22000 239 PRO B O 1
ATOM 10027 N N . TYR B 2 240 ? 118.13400 125.72500 112.24200 1.000 25.74000 240 TYR B N 1
ATOM 10028 C CA . TYR B 2 240 ? 119.38700 126.45200 112.40900 1.000 25.74000 240 TYR B CA 1
ATOM 10029 C C . TYR B 2 240 ? 120.27900 125.63400 113.33300 1.000 25.74000 240 TYR B C 1
ATOM 10030 O O . TYR B 2 240 ? 120.37200 125.87600 114.53400 1.000 25.74000 240 TYR B O 1
ATOM 10039 N N . ASN B 2 241 ? 120.94000 124.63700 112.75500 1.000 28.16000 241 ASN B N 1
ATOM 10040 C CA . ASN B 2 241 ? 121.72900 123.69800 113.54100 1.000 28.16000 241 ASN B CA 1
ATOM 10041 C C . ASN B 2 241 ? 122.80600 124.41500 114.33500 1.000 28.16000 241 ASN B C 1
ATOM 10042 O O . ASN B 2 241 ? 123.75700 124.94800 113.76500 1.000 28.16000 241 ASN B O 1
ATOM 10047 N N . MET B 2 242 ? 122.66100 124.41900 115.65200 1.000 24.37000 242 MET B N 1
ATOM 10048 C CA . MET B 2 242 ? 123.70700 124.88100 116.54700 1.000 24.37000 242 MET B CA 1
ATOM 10049 C C . MET B 2 242 ? 124.26100 123.67300 117.27800 1.000 24.37000 242 MET B C 1
ATOM 10050 O O . MET B 2 242 ? 123.50200 122.89900 117.86300 1.000 24.37000 242 MET B O 1
ATOM 10055 N N . THR B 2 243 ? 125.57300 123.50900 117.23900 1.000 14.73000 243 THR B N 1
ATOM 10056 C CA . THR B 2 243 ? 126.20200 122.33700 117.82000 1.000 14.73000 243 THR B CA 1
ATOM 10057 C C . THR B 2 243 ? 126.63100 122.60300 119.25200 1.000 14.73000 243 THR B C 1
ATOM 10058 O O . THR B 2 243 ? 126.97900 123.72400 119.61900 1.000 14.73000 243 THR B O 1
ATOM 10062 N N . THR B 2 244 ? 126.60000 121.55100 120.06300 1.000 17.66000 244 THR B N 1
ATOM 10063 C CA . THR B 2 244 ? 127.14400 121.59200 121.41400 1.000 17.66000 244 THR B CA 1
ATOM 10064 C C . THR B 2 244 ? 128.53000 120.98400 121.45000 1.000 17.66000 244 THR B C 1
ATOM 10065 O O . THR B 2 244 ? 128.88200 120.26700 122.38700 1.000 17.66000 244 THR B O 1
ATOM 10069 N N . LYS B 2 245 ? 129.32200 121.22400 120.41200 1.000 22.40000 245 LYS B N 1
ATOM 10070 C CA . LYS B 2 245 ? 130.68400 120.72100 120.32800 1.000 22.40000 245 LYS B CA 1
ATOM 10071 C C . LYS B 2 245 ? 131.62100 121.91300 120.23300 1.000 22.40000 245 LYS B C 1
ATOM 10072 O O . LYS B 2 245 ? 131.47100 122.75400 119.34100 1.000 22.40000 245 LYS B O 1
ATOM 10078 N N . GLY B 2 246 ? 132.57700 121.98800 121.14800 1.000 18.81000 246 GLY B N 1
ATOM 10079 C CA . GLY B 2 246 ? 133.46000 123.12900 121.20100 1.000 18.81000 246 GLY B CA 1
ATOM 10080 C C . GLY B 2 246 ? 132.93300 124.28700 122.00800 1.000 18.81000 246 GLY B C 1
ATOM 10081 O O . GLY B 2 246 ? 133.27500 125.43800 121.71600 1.000 18.81000 246 GLY B O 1
ATOM 10082 N N . ILE B 2 247 ? 132.09200 124.02300 123.00900 1.000 12.72000 247 ILE B N 1
ATOM 10083 C CA . ILE B 2 247 ? 131.59500 125.05800 123.90200 1.000 12.72000 247 ILE B CA 1
ATOM 10084 C C . ILE B 2 247 ? 132.35800 125.10300 125.21300 1.000 12.72000 247 ILE B C 1
ATOM 10085 O O . ILE B 2 247 ? 132.09200 125.97600 126.04700 1.000 12.72000 247 ILE B O 1
ATOM 10090 N N . ALA B 2 248 ? 133.29100 124.18700 125.42700 1.000 16.72000 248 ALA B N 1
ATOM 10091 C CA . ALA B 2 248 ? 134.19800 124.23100 126.55800 1.000 16.72000 248 ALA B CA 1
ATOM 10092 C C . ALA B 2 248 ? 135.60100 124.53400 126.05900 1.000 16.72000 248 ALA B C 1
ATOM 10093 O O . ALA B 2 248 ? 135.88900 124.43900 124.86600 1.000 16.72000 248 ALA B O 1
ATOM 10095 N N . TRP B 2 249 ? 136.47100 124.91400 126.98100 1.000 19.48000 249 TRP B N 1
ATOM 10096 C CA . TRP B 2 249 ? 137.84800 125.16500 126.60500 1.000 19.48000 249 TRP B CA 1
ATOM 10097 C C . TRP B 2 249 ? 138.49200 123.86300 126.14100 1.000 19.48000 249 TRP B C 1
ATOM 10098 O O . TRP B 2 249 ? 138.26500 122.81100 126.74300 1.000 19.48000 249 TRP B O 1
ATOM 10109 N N . PRO B 2 250 ? 139.28000 123.88800 125.08700 1.000 23.86000 250 PRO B N 1
ATOM 10110 C CA . PRO B 2 250 ? 139.86100 122.64200 124.58300 1.000 23.86000 250 PRO B CA 1
ATOM 10111 C C . PRO B 2 250 ? 140.98000 122.13100 125.46800 1.000 23.86000 250 PRO B C 1
ATOM 10112 O O . PRO B 2 250 ? 141.65700 121.16100 125.12100 1.000 23.86000 250 PRO B O 1
ATOM 10116 N N . GLY B 2 251 ? 141.19400 122.78300 126.60400 1.000 24.01000 251 GLY B N 1
ATOM 10117 C CA . GLY B 2 251 ? 142.18600 122.33000 127.55400 1.000 24.01000 251 GLY B CA 1
ATOM 10118 C C . GLY B 2 251 ? 141.56100 121.55300 128.68800 1.000 24.01000 251 GLY B C 1
ATOM 10119 O O . GLY B 2 251 ? 142.26400 120.93600 129.48800 1.000 24.01000 251 GLY B O 1
ATOM 10120 N N . LEU B 2 252 ? 140.23200 121.59100 128.77400 1.000 22.95000 252 LEU B N 1
ATOM 10121 C CA . LEU B 2 252 ? 139.53600 120.83800 129.80900 1.000 22.95000 252 LEU B CA 1
ATOM 10122 C C . LEU B 2 252 ? 139.53600 119.35100 129.51200 1.000 22.95000 252 LEU B C 1
ATOM 10123 O O . LEU B 2 252 ? 139.53500 118.53800 130.43800 1.000 22.95000 252 LEU B O 1
ATOM 10128 N N . LYS B 2 253 ? 139.55500 118.97300 128.23700 1.000 29.26000 253 LYS B N 1
ATOM 10129 C CA . LYS B 2 253 ? 139.61700 117.56300 127.88900 1.000 29.26000 253 LYS B CA 1
ATOM 10130 C C . LYS B 2 253 ? 140.91200 116.90700 128.33800 1.000 29.26000 253 LYS B C 1
ATOM 10131 O O . LYS B 2 253 ? 141.07400 115.70100 128.13700 1.000 29.26000 253 LYS B O 1
ATOM 10137 N N . ASP B 2 254 ? 141.83900 117.66200 128.91900 1.000 36.60000 254 ASP B N 1
ATOM 10138 C CA . ASP B 2 254 ? 143.02100 117.09600 129.55000 1.000 36.60000 254 ASP B CA 1
ATOM 10139 C C . ASP B 2 254 ? 142.75300 116.64100 130.97500 1.000 36.60000 254 ASP B C 1
ATOM 10140 O O . ASP B 2 254 ? 143.64700 116.07200 131.60600 1.000 36.60000 254 ASP B O 1
ATOM 10145 N N . LEU B 2 255 ? 141.55100 116.88100 131.49200 1.000 22.77000 255 LEU B N 1
ATOM 10146 C CA . LEU B 2 255 ? 141.18100 116.49000 132.84400 1.000 22.77000 255 LEU B CA 1
ATOM 10147 C C . LEU B 2 255 ? 140.22100 115.31500 132.89800 1.000 22.77000 255 LEU B C 1
ATOM 10148 O O . LEU B 2 255 ? 140.23100 114.57900 133.88200 1.000 22.77000 255 LEU B O 1
ATOM 10153 N N . TYR B 2 256 ? 139.39500 115.12700 131.87500 1.000 24.19000 256 TYR B N 1
ATOM 10154 C CA . TYR B 2 256 ? 138.35900 114.10700 131.84800 1.000 24.19000 256 TYR B CA 1
ATOM 10155 C C . TYR B 2 256 ? 138.74300 113.00300 130.87400 1.000 24.19000 256 TYR B C 1
ATOM 10156 O O . TYR B 2 256 ? 139.73200 113.09800 130.14700 1.000 24.19000 256 TYR B O 1
ATOM 10165 N N . GLY B 2 257 ? 137.94600 111.94500 130.86400 1.000 24.21000 257 GLY B N 1
ATOM 10166 C CA . GLY B 2 257 ? 138.20600 110.83600 129.96800 1.000 24.21000 257 GLY B CA 1
ATOM 10167 C C . GLY B 2 257 ? 137.17000 109.74800 130.14100 1.000 24.21000 257 GLY B C 1
ATOM 10168 O O . GLY B 2 257 ? 136.39200 109.74600 131.09900 1.000 24.21000 257 GLY B O 1
ATOM 10169 N N . LYS B 2 258 ? 137.17600 108.82200 129.18600 1.000 36.01000 258 LYS B N 1
ATOM 10170 C CA . LYS B 2 258 ? 136.28100 107.67500 129.23800 1.000 36.01000 258 LYS B CA 1
ATOM 10171 C C . LYS B 2 258 ? 136.56100 106.85000 130.48700 1.000 36.01000 258 LYS B C 1
ATOM 10172 O O . LYS B 2 258 ? 137.71000 106.70600 130.90900 1.000 36.01000 258 LYS B O 1
ATOM 10178 N N . THR B 2 259 ? 135.50000 106.30100 131.07400 1.000 38.79000 259 THR B N 1
ATOM 10179 C CA . THR B 2 259 ? 135.60500 105.62400 132.35800 1.000 38.79000 259 THR B CA 1
ATOM 10180 C C . THR B 2 259 ? 136.40100 104.32900 132.23600 1.000 38.79000 259 THR B C 1
ATOM 10181 O O . THR B 2 259 ? 136.87100 103.94200 131.16400 1.000 38.79000 259 THR B O 1
ATOM 10185 N N . SER B 2 260 ? 136.55600 103.65100 133.36900 1.000 42.20000 260 SER B N 1
ATOM 10186 C CA . SER B 2 260 ? 137.23600 102.36700 133.39700 1.000 42.20000 260 SER B CA 1
ATOM 10187 C C . SER B 2 260 ? 136.56700 101.34000 134.29700 1.000 42.20000 260 SER B C 1
ATOM 10188 O O . SER B 2 260 ? 137.05100 100.20800 134.36600 1.000 42.20000 260 SER B O 1
ATOM 10191 N N . TYR B 2 261 ? 135.48500 101.68800 134.98500 1.000 40.98000 261 TYR B N 1
ATOM 10192 C CA . TYR B 2 261 ? 134.75500 100.71100 135.77600 1.000 40.98000 261 TYR B CA 1
ATOM 10193 C C . TYR B 2 261 ? 134.10300 99.67600 134.87000 1.000 40.98000 261 TYR B C 1
ATOM 10194 O O . TYR B 2 261 ? 133.79500 99.94200 133.70600 1.000 40.98000 261 TYR B O 1
ATOM 10203 N N . SER B 2 262 ? 133.87300 98.48800 135.42100 1.000 50.83000 262 SER B N 1
ATOM 10204 C CA . SER B 2 262 ? 133.36000 97.37200 134.64200 1.000 50.83000 262 SER B CA 1
ATOM 10205 C C . SER B 2 262 ? 131.84000 97.34300 134.57600 1.000 50.83000 262 SER B C 1
ATOM 10206 O O . SER B 2 262 ? 131.26300 96.26900 134.37400 1.000 50.83000 262 SER B O 1
ATOM 10209 N N . LEU B 2 263 ? 131.18200 98.48400 134.78600 1.000 42.93000 263 LEU B N 1
ATOM 10210 C CA . LEU B 2 263 ? 129.75000 98.64200 134.54600 1.000 42.93000 263 LEU B CA 1
ATOM 10211 C C . LEU B 2 263 ? 128.90100 97.82800 135.51400 1.000 42.93000 263 LEU B C 1
ATOM 10212 O O . LEU B 2 263 ? 127.67200 97.93800 135.51900 1.000 42.93000 263 LEU B O 1
ATOM 10217 N N . ASP B 2 264 ? 129.54500 97.01600 136.34300 1.000 58.62000 264 ASP B N 1
ATOM 10218 C CA . ASP B 2 264 ? 128.86200 96.24000 137.36100 1.000 58.62000 264 ASP B CA 1
ATOM 10219 C C . ASP B 2 264 ? 129.03400 96.82000 138.75300 1.000 58.62000 264 ASP B C 1
ATOM 10220 O O . ASP B 2 264 ? 128.39400 96.33800 139.69400 1.000 58.62000 264 ASP B O 1
ATOM 10225 N N . GLN B 2 265 ? 129.88700 97.83000 138.90400 1.000 48.53000 265 GLN B N 1
ATOM 10226 C CA . GLN B 2 265 ? 130.14500 98.47100 140.18400 1.000 48.53000 265 GLN B CA 1
ATOM 10227 C C . GLN B 2 265 ? 129.95300 99.98200 140.12300 1.000 48.53000 265 GLN B C 1
ATOM 10228 O O . GLN B 2 265 ? 130.63000 100.71000 140.85100 1.000 48.53000 265 GLN B O 1
ATOM 10234 N N . ILE B 2 266 ? 129.06100 100.47700 139.26400 1.000 33.27000 266 ILE B N 1
ATOM 10235 C CA . ILE B 2 266 ? 128.70800 101.88800 139.24600 1.000 33.27000 266 ILE B CA 1
ATOM 10236 C C . ILE B 2 266 ? 127.19700 102.02000 139.13800 1.000 33.27000 266 ILE B C 1
ATOM 10237 O O . ILE B 2 266 ? 126.48300 101.06300 138.84600 1.000 33.27000 266 ILE B O 1
ATOM 10242 N N . VAL B 2 267 ? 126.71900 103.23700 139.37300 1.000 28.60000 267 VAL B N 1
ATOM 10243 C CA . VAL B 2 267 ? 125.29200 103.53500 139.42600 1.000 28.60000 267 VAL B CA 1
ATOM 10244 C C . VAL B 2 267 ? 125.15200 105.04400 139.26100 1.000 28.60000 267 VAL B C 1
ATOM 10245 O O . VAL B 2 267 ? 126.03100 105.79000 139.70800 1.000 28.60000 267 VAL B O 1
ATOM 10249 N N . PRO B 2 268 ? 124.10600 105.54400 138.60600 1.000 25.31000 268 PRO B N 1
ATOM 10250 C CA . PRO B 2 268 ? 123.97100 106.98400 138.45700 1.000 25.31000 268 PRO B CA 1
ATOM 10251 C C . PRO B 2 268 ? 123.75400 107.64300 139.80300 1.000 25.31000 268 PRO B C 1
ATOM 10252 O O . PRO B 2 268 ? 123.25300 107.01000 140.75200 1.000 25.31000 268 PRO B O 1
ATOM 10256 N N . PRO B 2 269 ? 124.10800 108.91700 139.93300 1.000 21.06000 269 PRO B N 1
ATOM 10257 C CA . PRO B 2 269 ? 123.86400 109.63700 141.17500 1.000 21.06000 269 PRO B CA 1
ATOM 10258 C C . PRO B 2 269 ? 122.37700 109.73200 141.45700 1.000 21.06000 269 PRO B C 1
ATOM 10259 O O . PRO B 2 269 ? 121.55800 109.49100 140.56200 1.000 21.06000 269 PRO B O 1
ATOM 10263 N N . PRO B 2 270 ? 121.99100 110.07700 142.67900 1.000 18.18000 270 PRO B N 1
ATOM 10264 C CA . PRO B 2 270 ? 120.57600 110.02600 143.05500 1.000 18.18000 270 PRO B CA 1
ATOM 10265 C C . PRO B 2 270 ? 119.61400 110.69000 142.09000 1.000 18.18000 270 PRO B C 1
ATOM 10266 O O . PRO B 2 270 ? 118.73900 110.00900 141.55300 1.000 18.18000 270 PRO B O 1
ATOM 10270 N N . ASN B 2 271 ? 119.73000 111.98900 141.85400 1.000 19.12000 271 ASN B N 1
ATOM 10271 C CA . ASN B 2 271 ? 118.78800 112.62400 140.93400 1.000 19.12000 271 ASN B CA 1
ATOM 10272 C C . ASN B 2 271 ? 119.35600 112.71300 139.52600 1.000 19.12000 271 ASN B C 1
ATOM 10273 O O . ASN B 2 271 ? 119.31300 113.74100 138.86400 1.000 19.12000 271 ASN B O 1
ATOM 10278 N N . TRP B 2 272 ? 119.87800 111.57900 139.06800 1.000 21.77000 272 TRP B N 1
ATOM 10279 C CA . TRP B 2 272 ? 120.08200 111.28300 137.66000 1.000 21.77000 272 TRP B CA 1
ATOM 10280 C C . TRP B 2 272 ? 119.16400 110.16900 137.20600 1.000 21.77000 272 TRP B C 1
ATOM 10281 O O . TRP B 2 272 ? 119.15700 109.83400 136.02100 1.000 21.77000 272 TRP B O 1
ATOM 10292 N N . GLU B 2 273 ? 118.39400 109.58700 138.12900 1.000 28.46000 273 GLU B N 1
ATOM 10293 C CA . GLU B 2 273 ? 117.71600 108.32500 137.86000 1.000 28.46000 273 GLU B CA 1
ATOM 10294 C C . GLU B 2 273 ? 116.73000 108.44200 136.71400 1.000 28.46000 273 GLU B C 1
ATOM 10295 O O . GLU B 2 273 ? 116.61100 107.52200 135.90000 1.000 28.46000 273 GLU B O 1
ATOM 10301 N N . ARG B 2 274 ? 116.01500 109.55900 136.62000 1.000 32.58000 274 ARG B N 1
ATOM 10302 C CA . ARG B 2 274 ? 115.03900 109.65700 135.54800 1.000 32.58000 274 ARG B CA 1
ATOM 10303 C C . ARG B 2 274 ? 115.67900 109.60500 134.16900 1.000 32.58000 274 ARG B C 1
ATOM 10304 O O . ARG B 2 274 ? 114.96100 109.44400 133.17900 1.000 32.58000 274 ARG B O 1
ATOM 10312 N N . ARG B 2 275 ? 117.00000 109.72300 134.07700 1.000 28.44000 275 ARG B N 1
ATOM 10313 C CA . ARG B 2 275 ? 117.70000 109.52400 132.81700 1.000 28.44000 275 ARG B CA 1
ATOM 10314 C C . ARG B 2 275 ? 118.18900 108.09600 132.66700 1.000 28.44000 275 ARG B C 1
ATOM 10315 O O . ARG B 2 275 ? 118.15800 107.54500 131.56400 1.000 28.44000 275 ARG B O 1
ATOM 10323 N N . TYR B 2 276 ? 118.65400 107.48700 133.75100 1.000 30.26000 276 TYR B N 1
ATOM 10324 C CA . TYR B 2 276 ? 119.13000 106.10700 133.75200 1.000 30.26000 276 TYR B CA 1
ATOM 10325 C C . TYR B 2 276 ? 118.31500 105.34900 134.79000 1.000 30.26000 276 TYR B C 1
ATOM 10326 O O . TYR B 2 276 ? 118.75900 105.17400 135.92400 1.000 30.26000 276 TYR B O 1
ATOM 10335 N N . LYS B 2 277 ? 117.13100 104.87800 134.40000 1.000 40.39000 277 LYS B N 1
ATOM 10336 C CA . LYS B 2 277 ? 116.24600 104.24900 135.37300 1.000 40.39000 277 LYS B CA 1
ATOM 10337 C C . LYS B 2 277 ? 116.62500 102.81600 135.69000 1.000 40.39000 277 LYS B C 1
ATOM 10338 O O . LYS B 2 277 ? 116.15200 102.27700 136.69400 1.000 40.39000 277 LYS B O 1
ATOM 10344 N N . TYR B 2 278 ? 117.45000 102.18400 134.86600 1.000 43.37000 278 TYR B N 1
ATOM 10345 C CA . TYR B 2 278 ? 117.81600 100.78900 135.05900 1.000 43.37000 278 TYR B CA 1
ATOM 10346 C C . TYR B 2 278 ? 119.31500 100.64300 135.27500 1.000 43.37000 278 TYR B C 1
ATOM 10347 O O . TYR B 2 278 ? 119.90000 99.60500 134.96800 1.000 43.37000 278 TYR B O 1
ATOM 10356 N N . GLY B 2 279 ? 119.94000 101.68000 135.80700 1.000 34.26000 279 GLY B N 1
ATOM 10357 C CA . GLY B 2 279 ? 121.35600 101.64300 136.07000 1.000 34.26000 279 GLY B CA 1
ATOM 10358 C C . GLY B 2 279 ? 122.17400 101.90900 134.82400 1.000 34.26000 279 GLY B C 1
ATOM 10359 O O . GLY B 2 279 ? 121.67700 102.33300 133.78100 1.000 34.26000 279 GLY B O 1
ATOM 10360 N N . TYR B 2 280 ? 123.46800 101.65900 134.95400 1.000 31.98000 280 TYR B N 1
ATOM 10361 C CA . TYR B 2 280 ? 124.39200 101.79600 133.83700 1.000 31.98000 280 TYR B CA 1
ATOM 10362 C C . TYR B 2 280 ? 124.44600 100.46400 133.10700 1.000 31.98000 280 TYR B C 1
ATOM 10363 O O . TYR B 2 280 ? 125.17000 99.55300 133.50700 1.000 31.98000 280 TYR B O 1
ATOM 10372 N N . GLN B 2 281 ? 123.67500 100.34700 132.03400 1.000 46.91000 281 GLN B N 1
ATOM 10373 C CA . GLN B 2 281 ? 123.60300 99.12800 131.24600 1.000 46.91000 281 GLN B CA 1
ATOM 10374 C C . GLN B 2 281 ? 124.48000 99.23900 130.00800 1.000 46.91000 281 GLN B C 1
ATOM 10375 O O . GLN B 2 281 ? 125.02200 100.29700 129.68800 1.000 46.91000 281 GLN B O 1
ATOM 10381 N N . GLU B 2 282 ? 124.60100 98.11800 129.29800 1.000 55.37000 282 GLU B N 1
ATOM 10382 C CA . GLU B 2 282 ? 125.37900 98.10600 128.06700 1.000 55.37000 282 GLU B CA 1
ATOM 10383 C C . GLU B 2 282 ? 124.71800 98.93300 126.97300 1.000 55.37000 282 GLU B C 1
ATOM 10384 O O . GLU B 2 282 ? 125.40500 99.42500 126.07300 1.000 55.37000 282 GLU B O 1
ATOM 10390 N N . ASN B 2 283 ? 123.39600 99.09500 127.03000 1.000 50.73000 283 ASN B N 1
ATOM 10391 C CA . ASN B 2 283 ? 122.66200 99.89400 126.05900 1.000 50.73000 283 ASN B CA 1
ATOM 10392 C C . ASN B 2 283 ? 122.29700 101.27000 126.58900 1.000 50.73000 283 ASN B C 1
ATOM 10393 O O . ASN B 2 283 ? 121.75500 102.08600 125.83800 1.000 50.73000 283 ASN B O 1
ATOM 10398 N N . ASN B 2 284 ? 122.55800 101.53500 127.86600 1.000 35.88000 284 ASN B N 1
ATOM 10399 C CA . ASN B 2 284 ? 122.47400 102.87200 128.45200 1.000 35.88000 284 ASN B CA 1
ATOM 10400 C C . ASN B 2 284 ? 123.76200 103.09800 129.22600 1.000 35.88000 284 ASN B C 1
ATOM 10401 O O . ASN B 2 284 ? 123.76900 103.11100 130.46000 1.000 35.88000 284 ASN B O 1
ATOM 10406 N N . PRO B 2 285 ? 124.87700 103.26000 128.52700 1.000 29.62000 285 PRO B N 1
ATOM 10407 C CA . PRO B 2 285 ? 126.17600 103.23100 129.17900 1.000 29.62000 285 PRO B CA 1
ATOM 10408 C C . PRO B 2 285 ? 126.49400 104.57200 129.81000 1.000 29.62000 285 PRO B C 1
ATOM 10409 O O . PRO B 2 285 ? 125.81500 105.57000 129.53000 1.000 29.62000 285 PRO B O 1
ATOM 10413 N N . PRO B 2 286 ? 127.50700 104.63800 130.66800 1.000 27.65000 286 PRO B N 1
ATOM 10414 C CA . PRO B 2 286 ? 127.83100 105.89300 131.32600 1.000 27.65000 286 PRO B CA 1
ATOM 10415 C C . PRO B 2 286 ? 128.25200 106.93500 130.31100 1.000 27.65000 286 PRO B C 1
ATOM 10416 O O . PRO B 2 286 ? 128.67400 106.59100 129.19900 1.000 27.65000 286 PRO B O 1
ATOM 10420 N N . PRO B 2 287 ? 128.14400 108.21200 130.64300 1.000 27.41000 287 PRO B N 1
ATOM 10421 C CA . PRO B 2 287 ? 128.56500 109.24000 129.69600 1.000 27.41000 287 PRO B CA 1
ATOM 10422 C C . PRO B 2 287 ? 130.06600 109.19800 129.48800 1.000 27.41000 287 PRO B C 1
ATOM 10423 O O . PRO B 2 287 ? 130.83000 108.79200 130.36500 1.000 27.41000 287 PRO B O 1
ATOM 10427 N N . ASP B 2 288 ? 130.48600 109.59400 128.29300 1.000 31.37000 288 ASP B N 1
ATOM 10428 C CA . ASP B 2 288 ? 131.90000 109.79000 128.00100 1.000 31.37000 288 ASP B CA 1
ATOM 10429 C C . ASP B 2 288 ? 132.19600 111.25000 128.29500 1.000 31.37000 288 ASP B C 1
ATOM 10430 O O . ASP B 2 288 ? 131.87500 112.13100 127.49500 1.000 31.37000 288 ASP B O 1
ATOM 10435 N N . LEU B 2 289 ? 132.79700 111.51000 129.45600 1.000 24.78000 289 LEU B N 1
ATOM 10436 C CA . LEU B 2 289 ? 132.93000 112.88400 129.92500 1.000 24.78000 289 LEU B CA 1
ATOM 10437 C C . LEU B 2 289 ? 133.83900 113.71000 129.02700 1.000 24.78000 289 LEU B C 1
ATOM 10438 O O . LEU B 2 289 ? 133.66100 114.92800 128.93000 1.000 24.78000 289 LEU B O 1
ATOM 10443 N N . LYS B 2 290 ? 134.80300 113.07200 128.35700 1.000 26.24000 290 LYS B N 1
ATOM 10444 C CA . LYS B 2 290 ? 135.74800 113.81300 127.52700 1.000 26.24000 290 LYS B CA 1
ATOM 10445 C C . LYS B 2 290 ? 135.04000 114.51900 126.38200 1.000 26.24000 290 LYS B C 1
ATOM 10446 O O . LYS B 2 290 ? 135.25800 115.71000 126.14100 1.000 26.24000 290 LYS B O 1
ATOM 10452 N N . THR B 2 291 ? 134.18800 113.79600 125.65900 1.000 27.88000 291 THR B N 1
ATOM 10453 C CA . THR B 2 291 ? 133.42200 114.40300 124.58100 1.000 27.88000 291 THR B CA 1
ATOM 10454 C C . THR B 2 291 ? 132.19700 115.14900 125.08200 1.000 27.88000 291 THR B C 1
ATOM 10455 O O . THR B 2 291 ? 131.61500 115.93000 124.32500 1.000 27.88000 291 THR B O 1
ATOM 10459 N N . ASP B 2 292 ? 131.79600 114.92800 126.33200 1.000 27.46000 292 ASP B N 1
ATOM 10460 C CA . ASP B 2 292 ? 130.64100 115.60900 126.90900 1.000 27.46000 292 ASP B CA 1
ATOM 10461 C C . ASP B 2 292 ? 131.02000 117.03600 127.27000 1.000 27.46000 292 ASP B C 1
ATOM 10462 O O . ASP B 2 292 ? 131.73800 117.26300 128.24600 1.000 27.46000 292 ASP B O 1
ATOM 10467 N N . GLU B 2 293 ? 130.54500 118.00300 126.49100 1.000 22.34000 293 GLU B N 1
ATOM 10468 C CA . GLU B 2 293 ? 130.90700 119.39700 126.70200 1.000 22.34000 293 GLU B CA 1
ATOM 10469 C C . GLU B 2 293 ? 129.75800 120.22000 127.26000 1.000 22.34000 293 GLU B C 1
ATOM 10470 O O . GLU B 2 293 ? 129.82100 121.45100 127.24000 1.000 22.34000 293 GLU B O 1
ATOM 10476 N N . LEU B 2 294 ? 128.70200 119.56900 127.73400 1.000 15.16000 294 LEU B N 1
ATOM 10477 C CA . LEU B 2 294 ? 127.70800 120.19500 128.58900 1.000 15.16000 294 LEU B CA 1
ATOM 10478 C C . LEU B 2 294 ? 127.90800 119.82900 130.04300 1.000 15.16000 294 LEU B C 1
ATOM 10479 O O . LEU B 2 294 ? 127.28200 120.43200 130.91500 1.000 15.16000 294 LEU B O 1
ATOM 10484 N N . PHE B 2 295 ? 128.75000 118.84500 130.30900 1.000 19.33000 295 PHE B N 1
ATOM 10485 C CA . PHE B 2 295 ? 129.15100 118.47000 131.65000 1.000 19.33000 295 PHE B CA 1
ATOM 10486 C C . PHE B 2 295 ? 130.39900 119.20700 132.08200 1.000 19.33000 295 PHE B C 1
ATOM 10487 O O . PHE B 2 295 ? 130.52600 119.57100 133.25200 1.000 19.33000 295 PHE B O 1
ATOM 10495 N N . GLN B 2 296 ? 131.31900 119.44400 131.15900 1.000 18.97000 296 GLN B N 1
ATOM 10496 C CA . GLN B 2 296 ? 132.50600 120.22200 131.45800 1.000 18.97000 296 GLN B CA 1
ATOM 10497 C C . GLN B 2 296 ? 132.22400 121.71000 131.52700 1.000 18.97000 296 GLN B C 1
ATOM 10498 O O . GLN B 2 296 ? 133.12200 122.47600 131.87500 1.000 18.97000 296 GLN B O 1
ATOM 10504 N N . ASN B 2 297 ? 131.01800 122.13700 131.17900 1.000 21.34000 297 ASN B N 1
ATOM 10505 C CA . ASN B 2 297 ? 130.57300 123.48600 131.48400 1.000 21.34000 297 ASN B CA 1
ATOM 10506 C C . ASN B 2 297 ? 129.96200 123.57400 132.86700 1.000 21.34000 297 ASN B C 1
ATOM 10507 O O . ASN B 2 297 ? 129.98000 124.64300 133.48100 1.000 21.34000 297 ASN B O 1
ATOM 10512 N N . TRP B 2 298 ? 129.40800 122.47700 133.36700 1.000 29.82000 298 TRP B N 1
ATOM 10513 C CA . TRP B 2 298 ? 128.88500 122.49600 134.72000 1.000 29.82000 298 TRP B CA 1
ATOM 10514 C C . TRP B 2 298 ? 130.00200 122.33200 135.73600 1.000 29.82000 298 TRP B C 1
ATOM 10515 O O . TRP B 2 298 ? 130.04700 123.05700 136.73200 1.000 29.82000 298 TRP B O 1
ATOM 10526 N N . MET B 2 299 ? 130.93000 121.41400 135.48400 1.000 20.60000 299 MET B N 1
ATOM 10527 C CA . MET B 2 299 ? 131.92300 121.08600 136.49300 1.000 20.60000 299 MET B CA 1
ATOM 10528 C C . MET B 2 299 ? 132.89300 122.22200 136.78000 1.000 20.60000 299 MET B C 1
ATOM 10529 O O . MET B 2 299 ? 133.58900 122.16800 137.79600 1.000 20.60000 299 MET B O 1
ATOM 10534 N N . MET B 2 300 ? 132.98200 123.23400 135.92500 1.000 15.66000 300 MET B N 1
ATOM 10535 C CA . MET B 2 300 ? 133.78300 124.41200 136.24000 1.000 15.66000 300 MET B CA 1
ATOM 10536 C C . MET B 2 300 ? 132.84500 125.44200 136.86100 1.000 15.66000 300 MET B C 1
ATOM 10537 O O . MET B 2 300 ? 132.03600 126.06700 136.17000 1.000 15.66000 300 MET B O 1
ATOM 10542 N N . LEU B 2 301 ? 132.94800 125.60000 138.17500 1.000 18.15000 301 LEU B N 1
ATOM 10543 C CA . LEU B 2 301 ? 131.87400 126.16800 138.96200 1.000 18.15000 301 LEU B CA 1
ATOM 10544 C C . LEU B 2 301 ? 131.72900 127.65500 138.70400 1.000 18.15000 301 LEU B C 1
ATOM 10545 O O . LEU B 2 301 ? 132.67900 128.34900 138.36700 1.000 18.15000 301 LEU B O 1
ATOM 10550 N N . ALA B 2 302 ? 130.51800 128.14900 138.90200 1.000 14.55000 302 ALA B N 1
ATOM 10551 C CA . ALA B 2 302 ? 130.25300 129.56400 138.77400 1.000 14.55000 302 ALA B CA 1
ATOM 10552 C C . ALA B 2 302 ? 130.84000 130.28200 139.97400 1.000 14.55000 302 ALA B C 1
ATOM 10553 O O . ALA B 2 302 ? 131.43400 129.67300 140.86200 1.000 14.55000 302 ALA B O 1
ATOM 10555 N N . ALA B 2 303 ? 130.68600 131.60100 139.99900 1.000 29.82000 303 ALA B N 1
ATOM 10556 C CA . ALA B 2 303 ? 131.21600 132.41500 141.07600 1.000 29.82000 303 ALA B CA 1
ATOM 10557 C C . ALA B 2 303 ? 130.16100 133.22000 141.80200 1.000 29.82000 303 ALA B C 1
ATOM 10558 O O . ALA B 2 303 ? 130.46200 133.78000 142.85800 1.000 29.82000 303 ALA B O 1
ATOM 10560 N N . ALA B 2 304 ? 128.95200 133.29600 141.27600 1.000 12.72000 304 ALA B N 1
ATOM 10561 C CA . ALA B 2 304 ? 127.87400 134.06000 141.87400 1.000 12.72000 304 ALA B CA 1
ATOM 10562 C C . ALA B 2 304 ? 126.63800 133.17700 141.98100 1.000 12.72000 304 ALA B C 1
ATOM 10563 O O . ALA B 2 304 ? 126.67700 132.00900 141.57600 1.000 12.72000 304 ALA B O 1
ATOM 10565 N N . PRO B 2 305 ? 125.54400 133.66700 142.54300 1.000 17.26000 305 PRO B N 1
ATOM 10566 C CA . PRO B 2 305 ? 124.29300 132.91800 142.44700 1.000 17.26000 305 PRO B CA 1
ATOM 10567 C C . PRO B 2 305 ? 123.67000 132.98400 141.06500 1.000 17.26000 305 PRO B C 1
ATOM 10568 O O . PRO B 2 305 ? 123.19200 131.97000 140.56100 1.000 17.26000 305 PRO B O 1
ATOM 10572 N N . ASN B 2 306 ? 123.67500 134.15700 140.43900 1.000 20.19000 306 ASN B N 1
ATOM 10573 C CA . ASN B 2 306 ? 123.06600 134.36000 139.13000 1.000 20.19000 306 ASN B CA 1
ATOM 10574 C C . ASN B 2 306 ? 124.15100 134.25200 138.07000 1.000 20.19000 306 ASN B C 1
ATOM 10575 O O . ASN B 2 306 ? 124.99200 135.14400 137.95100 1.000 20.19000 306 ASN B O 1
ATOM 10580 N N . PHE B 2 307 ? 124.12400 133.18300 137.28300 1.000 29.82000 307 PHE B N 1
ATOM 10581 C CA . PHE B 2 307 ? 125.20100 132.92100 136.34300 1.000 29.82000 307 PHE B CA 1
ATOM 10582 C C . PHE B 2 307 ? 124.64400 132.44200 135.01300 1.000 29.82000 307 PHE B C 1
ATOM 10583 O O . PHE B 2 307 ? 123.47200 132.09100 134.89300 1.000 29.82000 307 PHE B O 1
ATOM 10591 N N . TYR B 2 308 ? 125.51600 132.42100 134.01000 1.000 29.82000 308 TYR B N 1
ATOM 10592 C CA . TYR B 2 308 ? 125.21300 131.94000 132.67500 1.000 29.82000 308 TYR B CA 1
ATOM 10593 C C . TYR B 2 308 ? 126.15200 130.79900 132.32600 1.000 29.82000 308 TYR B C 1
ATOM 10594 O O . TYR B 2 308 ? 127.29300 130.76400 132.78100 1.000 29.82000 308 TYR B O 1
ATOM 10603 N N . LYS B 2 309 ? 125.67700 129.87100 131.50300 1.000 29.82000 309 LYS B N 1
ATOM 10604 C CA . LYS B 2 309 ? 126.53600 128.82200 130.97500 1.000 29.82000 309 LYS B CA 1
ATOM 10605 C C . LYS B 2 309 ? 126.19100 128.58600 129.51600 1.000 29.82000 309 LYS B C 1
ATOM 10606 O O . LYS B 2 309 ? 125.06700 128.82200 129.08300 1.000 29.82000 309 LYS B O 1
ATOM 10612 N N . LEU B 2 310 ? 127.16800 128.10700 128.75700 1.000 22.62000 310 LEU B N 1
ATOM 10613 C CA . LEU B 2 310 ? 127.01500 127.96100 127.31700 1.000 22.62000 310 LEU B CA 1
ATOM 10614 C C . LEU B 2 310 ? 126.39400 126.61600 126.99100 1.000 22.62000 310 LEU B C 1
ATOM 10615 O O . LEU B 2 310 ? 126.76000 125.59500 127.57400 1.000 22.62000 310 LEU B O 1
ATOM 10620 N N . TYR B 2 311 ? 125.44000 126.62200 126.06300 1.000 14.61000 311 TYR B N 1
ATOM 10621 C CA . TYR B 2 311 ? 124.76900 125.40500 125.63100 1.000 14.61000 311 TYR B CA 1
ATOM 10622 C C . TYR B 2 311 ? 125.05400 125.07500 124.17100 1.000 14.61000 311 TYR B C 1
ATOM 10623 O O . TYR B 2 311 ? 125.52900 123.98100 123.87000 1.000 14.61000 311 TYR B O 1
ATOM 10632 N N . GLN B 2 312 ? 124.79000 125.99500 123.25100 1.000 14.65000 312 GLN B N 1
ATOM 10633 C CA . GLN B 2 312 ? 124.93300 125.74600 121.82600 1.000 14.65000 312 GLN B CA 1
ATOM 10634 C C . GLN B 2 312 ? 125.73600 126.86400 121.18300 1.000 14.65000 312 GLN B C 1
ATOM 10635 O O . GLN B 2 312 ? 125.59500 128.03000 121.54800 1.000 14.65000 312 GLN B O 1
ATOM 10641 N N . LYS B 2 313 ? 126.55800 126.51000 120.20000 1.000 15.19000 313 LYS B N 1
ATOM 10642 C CA . LYS B 2 313 ? 127.35400 127.48400 119.47100 1.000 15.19000 313 LYS B CA 1
ATOM 10643 C C . LYS B 2 313 ? 127.23900 127.23900 117.97300 1.000 15.19000 313 LYS B C 1
ATOM 10644 O O . LYS B 2 313 ? 127.07900 126.10300 117.52600 1.000 15.19000 313 LYS B O 1
ATOM 10650 N N . ASN B 2 314 ? 127.29800 128.33300 117.22100 1.000 25.31000 314 ASN B N 1
ATOM 10651 C CA . ASN B 2 314 ? 127.24200 128.32100 115.76800 1.000 25.31000 314 ASN B CA 1
ATOM 10652 C C . ASN B 2 314 ? 128.42400 129.16700 115.32800 1.000 25.31000 314 ASN B C 1
ATOM 10653 O O . ASN B 2 314 ? 128.64700 130.25000 115.87100 1.000 25.31000 314 ASN B O 1
ATOM 10658 N N . ASP B 2 315 ? 129.18600 128.68900 114.35200 1.000 30.21000 315 ASP B N 1
ATOM 10659 C CA . ASP B 2 315 ? 130.36400 129.42500 113.92400 1.000 30.21000 315 ASP B CA 1
ATOM 10660 C C . ASP B 2 315 ? 130.39500 129.79900 112.45300 1.000 30.21000 315 ASP B C 1
ATOM 10661 O O . ASP B 2 315 ? 131.25000 130.60100 112.06700 1.000 30.21000 315 ASP B O 1
ATOM 10666 N N . THR B 2 316 ? 129.51400 129.25100 111.61900 1.000 28.83000 316 THR B N 1
ATOM 10667 C CA . THR B 2 316 ? 129.70400 129.35400 110.18200 1.000 28.83000 316 THR B CA 1
ATOM 10668 C C . THR B 2 316 ? 128.51300 129.92700 109.42700 1.000 28.83000 316 THR B C 1
ATOM 10669 O O . THR B 2 316 ? 128.45800 129.77500 108.20300 1.000 28.83000 316 THR B O 1
ATOM 10673 N N . HIS B 2 317 ? 127.55900 130.57400 110.09000 1.000 29.52000 317 HIS B N 1
ATOM 10674 C CA . HIS B 2 317 ? 126.41400 131.08200 109.34600 1.000 29.52000 317 HIS B CA 1
ATOM 10675 C C . HIS B 2 317 ? 125.76000 132.20600 110.12400 1.000 29.52000 317 HIS B C 1
ATOM 10676 O O . HIS B 2 317 ? 125.85500 132.24100 111.35300 1.000 29.52000 317 HIS B O 1
ATOM 10683 N N . PRO B 2 318 ? 125.09400 133.13400 109.44300 1.000 29.21000 318 PRO B N 1
ATOM 10684 C CA . PRO B 2 318 ? 124.33900 134.18100 110.13100 1.000 29.21000 318 PRO B CA 1
ATOM 10685 C C . PRO B 2 318 ? 122.88800 133.78800 110.34600 1.000 29.21000 318 PRO B C 1
ATOM 10686 O O . PRO B 2 318 ? 122.28200 133.06800 109.55200 1.000 29.21000 318 PRO B O 1
ATOM 10690 N N . MET B 2 319 ? 122.32400 134.28100 111.44000 1.000 33.75000 319 MET B N 1
ATOM 10691 C CA . MET B 2 319 ? 120.94800 133.97300 111.81200 1.000 33.75000 319 MET B CA 1
ATOM 10692 C C . MET B 2 319 ? 120.04700 135.01900 111.18200 1.000 33.75000 319 MET B C 1
ATOM 10693 O O . MET B 2 319 ? 119.91300 136.12900 111.69500 1.000 33.75000 319 MET B O 1
ATOM 10698 N N . LEU B 2 320 ? 119.42600 134.66300 110.06600 1.000 28.86000 320 LEU B N 1
ATOM 10699 C CA . LEU B 2 320 ? 118.60300 135.60700 109.33100 1.000 28.86000 320 LEU B CA 1
ATOM 10700 C C . LEU B 2 320 ? 117.40400 136.03400 110.16800 1.000 28.86000 320 LEU B C 1
ATOM 10701 O O . LEU B 2 320 ? 116.99900 135.35800 111.11400 1.000 28.86000 320 LEU B O 1
ATOM 10706 N N . ALA B 2 321 ? 116.84100 137.18100 109.81200 1.000 26.71000 321 ALA B N 1
ATOM 10707 C CA . ALA B 2 321 ? 115.72900 137.72200 110.57000 1.000 26.71000 321 ALA B CA 1
ATOM 10708 C C . ALA B 2 321 ? 114.50100 136.83900 110.41400 1.000 26.71000 321 ALA B C 1
ATOM 10709 O O . ALA B 2 321 ? 114.37500 136.06800 109.46200 1.000 26.71000 321 ALA B O 1
ATOM 10711 N N . GLY B 2 322 ? 113.58500 136.95900 111.36800 1.000 24.99000 322 GLY B N 1
ATOM 10712 C CA . GLY B 2 322 ? 112.36300 136.18000 111.31700 1.000 24.99000 322 GLY B CA 1
ATOM 10713 C C . GLY B 2 322 ? 111.96900 135.59900 112.65600 1.000 24.99000 322 GLY B C 1
ATOM 10714 O O . GLY B 2 322 ? 112.62000 135.87100 113.66600 1.000 24.99000 322 GLY B O 1
ATOM 10715 N N . GLN B 2 323 ? 110.90800 134.80100 112.68800 1.000 29.75000 323 GLN B N 1
ATOM 10716 C CA . GLN B 2 323 ? 110.45100 134.19300 113.92700 1.000 29.75000 323 GLN B CA 1
ATOM 10717 C C . GLN B 2 323 ? 110.96600 132.76700 114.02200 1.000 29.75000 323 GLN B C 1
ATOM 10718 O O . GLN B 2 323 ? 110.79400 131.97300 113.09400 1.000 29.75000 323 GLN B O 1
ATOM 10724 N N . TYR B 2 324 ? 111.59000 132.45600 115.14600 1.000 27.66000 324 TYR B N 1
ATOM 10725 C CA . TYR B 2 324 ? 112.15900 131.15300 115.42700 1.000 27.66000 324 TYR B CA 1
ATOM 10726 C C . TYR B 2 324 ? 111.36600 130.47600 116.53300 1.000 27.66000 324 TYR B C 1
ATOM 10727 O O . TYR B 2 324 ? 110.58900 131.11000 117.25100 1.000 27.66000 324 TYR B O 1
ATOM 10736 N N . GLU B 2 325 ? 111.58600 129.17300 116.67400 1.000 27.87000 325 GLU B N 1
ATOM 10737 C CA . GLU B 2 325 ? 110.87900 128.35600 117.64600 1.000 27.87000 325 GLU B CA 1
ATOM 10738 C C . GLU B 2 325 ? 111.84800 127.39100 118.31100 1.000 27.87000 325 GLU B C 1
ATOM 10739 O O . GLU B 2 325 ? 112.67200 126.76700 117.63900 1.000 27.87000 325 GLU B O 1
ATOM 10745 N N . ILE B 2 326 ? 111.74300 127.27100 119.63100 1.000 23.43000 326 ILE B N 1
ATOM 10746 C CA . ILE B 2 326 ? 112.61100 126.41000 120.42300 1.000 23.43000 326 ILE B CA 1
ATOM 10747 C C . ILE B 2 326 ? 111.75800 125.48000 121.26700 1.000 23.43000 326 ILE B C 1
ATOM 10748 O O . ILE B 2 326 ? 110.76100 125.90500 121.85800 1.000 23.43000 326 ILE B O 1
ATOM 10753 N N . GLU B 2 327 ? 112.15100 124.21100 121.32000 1.000 27.81000 327 GLU B N 1
ATOM 10754 C CA . GLU B 2 327 ? 111.57500 123.23800 122.23600 1.000 27.81000 327 GLU B CA 1
ATOM 10755 C C . GLU B 2 327 ? 112.51200 123.06900 123.42000 1.000 27.81000 327 GLU B C 1
ATOM 10756 O O . GLU B 2 327 ? 113.63300 122.58100 123.26000 1.000 27.81000 327 GLU B O 1
ATOM 10762 N N . ILE B 2 328 ? 112.04900 123.46000 124.59900 1.000 22.97000 328 ILE B N 1
ATOM 10763 C CA . ILE B 2 328 ? 112.80700 123.37500 125.83500 1.000 22.97000 328 ILE B CA 1
ATOM 10764 C C . ILE B 2 328 ? 112.09200 122.36400 126.70600 1.000 22.97000 328 ILE B C 1
ATOM 10765 O O . ILE B 2 328 ? 110.99500 122.64200 127.19700 1.000 22.97000 328 ILE B O 1
ATOM 10770 N N . GLU B 2 329 ? 112.68200 121.19600 126.90700 1.000 17.93000 329 GLU B N 1
ATOM 10771 C CA . GLU B 2 329 ? 112.06100 120.27800 127.85300 1.000 17.93000 329 GLU B CA 1
ATOM 10772 C C . GLU B 2 329 ? 112.41600 120.79200 129.24000 1.000 17.93000 329 GLU B C 1
ATOM 10773 O O . GLU B 2 329 ? 113.57600 121.10100 129.51500 1.000 17.93000 329 GLU B O 1
ATOM 10779 N N . SER B 2 330 ? 111.41600 120.97900 130.08700 1.000 19.28000 330 SER B N 1
ATOM 10780 C CA . SER B 2 330 ? 111.64900 121.58900 131.39000 1.000 19.28000 330 SER B CA 1
ATOM 10781 C C . SER B 2 330 ? 111.78700 120.49900 132.44000 1.000 19.28000 330 SER B C 1
ATOM 10782 O O . SER B 2 330 ? 110.80400 120.08200 133.05300 1.000 19.28000 330 SER B O 1
ATOM 10785 N N . ASN B 2 331 ? 113.01200 120.05000 132.67200 1.000 21.11000 331 ASN B N 1
ATOM 10786 C CA . ASN B 2 331 ? 113.28900 119.05300 133.69300 1.000 21.11000 331 ASN B CA 1
ATOM 10787 C C . ASN B 2 331 ? 113.75300 119.66100 135.00200 1.000 21.11000 331 ASN B C 1
ATOM 10788 O O . ASN B 2 331 ? 113.29500 119.24700 136.06500 1.000 21.11000 331 ASN B O 1
ATOM 10793 N N . PHE B 2 332 ? 114.65300 120.63300 134.94600 1.000 24.34000 332 PHE B N 1
ATOM 10794 C CA . PHE B 2 332 ? 115.17800 121.30100 136.13100 1.000 24.34000 332 PHE B CA 1
ATOM 10795 C C . PHE B 2 332 ? 114.08700 122.18200 136.71200 1.000 24.34000 332 PHE B C 1
ATOM 10796 O O . PHE B 2 332 ? 113.83000 123.27600 136.21100 1.000 24.34000 332 PHE B O 1
ATOM 10804 N N . ASP B 2 333 ? 113.42400 121.70900 137.76300 1.000 29.76000 333 ASP B N 1
ATOM 10805 C CA . ASP B 2 333 ? 112.38300 122.50100 138.41000 1.000 29.76000 333 ASP B CA 1
ATOM 10806 C C . ASP B 2 333 ? 113.05300 123.54300 139.28700 1.000 29.76000 333 ASP B C 1
ATOM 10807 O O . ASP B 2 333 ? 113.70000 123.20500 140.28200 1.000 29.76000 333 ASP B O 1
ATOM 10812 N N . VAL B 2 334 ? 112.89300 124.81000 138.92500 1.000 28.48000 334 VAL B N 1
ATOM 10813 C CA . VAL B 2 334 ? 113.67500 125.87900 139.52100 1.000 28.48000 334 VAL B CA 1
ATOM 10814 C C . VAL B 2 334 ? 112.79600 126.69500 140.45000 1.000 28.48000 334 VAL B C 1
ATOM 10815 O O . VAL B 2 334 ? 113.28200 127.29900 141.40700 1.000 28.48000 334 VAL B O 1
ATOM 10819 N N . THR B 2 335 ? 111.49400 126.70900 140.19200 1.000 29.80000 335 THR B N 1
ATOM 10820 C CA . THR B 2 335 ? 110.61300 127.51800 141.02000 1.000 29.80000 335 THR B CA 1
ATOM 10821 C C . THR B 2 335 ? 110.44300 126.96100 142.41900 1.000 29.80000 335 THR B C 1
ATOM 10822 O O . THR B 2 335 ? 109.77000 127.59100 143.23900 1.000 29.80000 335 THR B O 1
ATOM 10826 N N . VAL B 2 336 ? 111.03500 125.80300 142.71600 1.000 32.94000 336 VAL B N 1
ATOM 10827 C CA . VAL B 2 336 ? 110.86300 125.18900 144.02700 1.000 32.94000 336 VAL B CA 1
ATOM 10828 C C . VAL B 2 336 ? 111.78900 125.78500 145.06900 1.000 32.94000 336 VAL B C 1
ATOM 10829 O O . VAL B 2 336 ? 111.57600 125.56600 146.26500 1.000 32.94000 336 VAL B O 1
ATOM 10833 N N . TYR B 2 337 ? 112.81400 126.52900 144.65600 1.000 28.67000 337 TYR B N 1
ATOM 10834 C CA . TYR B 2 337 ? 113.67700 127.24300 145.58800 1.000 28.67000 337 TYR B CA 1
ATOM 10835 C C . TYR B 2 337 ? 113.67100 128.74200 145.31100 1.000 28.67000 337 TYR B C 1
ATOM 10836 O O . TYR B 2 337 ? 114.65600 129.43100 145.56100 1.000 28.67000 337 TYR B O 1
ATOM 10845 N N . LYS B 2 338 ? 112.55800 129.25200 144.79500 1.000 32.74000 338 LYS B N 1
ATOM 10846 C CA . LYS B 2 338 ? 112.37800 130.66800 144.49200 1.000 32.74000 338 LYS B CA 1
ATOM 10847 C C . LYS B 2 338 ? 113.40600 131.18900 143.49700 1.000 32.74000 338 LYS B C 1
ATOM 10848 O O . LYS B 2 338 ? 113.65200 132.39500 143.43100 1.000 32.74000 338 LYS B O 1
ATOM 10854 N N . GLY B 2 339 ? 114.01300 130.31000 142.71300 1.000 28.06000 339 GLY B N 1
ATOM 10855 C CA . GLY B 2 339 ? 114.92900 130.73700 141.68300 1.000 28.06000 339 GLY B CA 1
ATOM 10856 C C . GLY B 2 339 ? 114.22400 131.01500 140.37600 1.000 28.06000 339 GLY B C 1
ATOM 10857 O O . GLY B 2 339 ? 113.00700 130.91100 140.25100 1.000 28.06000 339 GLY B O 1
ATOM 10858 N N . ARG B 2 340 ? 115.02000 131.38800 139.37900 1.000 25.88000 340 ARG B N 1
ATOM 10859 C CA . ARG B 2 340 ? 114.52900 131.58900 138.02700 1.000 25.88000 340 ARG B CA 1
ATOM 10860 C C . ARG B 2 340 ? 115.54200 131.02700 137.04700 1.000 25.88000 340 ARG B C 1
ATOM 10861 O O . ARG B 2 340 ? 116.70600 130.81500 137.38300 1.000 25.88000 340 ARG B O 1
ATOM 10869 N N . LYS B 2 341 ? 115.08200 130.78200 135.82600 1.000 20.70000 341 LYS B N 1
ATOM 10870 C CA . LYS B 2 341 ? 115.94900 130.30400 134.76600 1.000 20.70000 341 LYS B CA 1
ATOM 10871 C C . LYS B 2 341 ? 115.47000 130.89900 133.45900 1.000 20.70000 341 LYS B C 1
ATOM 10872 O O . LYS B 2 341 ? 114.30300 131.25900 133.32000 1.000 20.70000 341 LYS B O 1
ATOM 10878 N N . ALA B 2 342 ? 116.38700 131.01100 132.50800 1.000 13.33000 342 ALA B N 1
ATOM 10879 C CA . ALA B 2 342 ? 116.09300 131.67500 131.24600 1.000 13.33000 342 ALA B CA 1
ATOM 10880 C C . ALA B 2 342 ? 117.10500 131.21800 130.21200 1.000 13.33000 342 ALA B C 1
ATOM 10881 O O . ALA B 2 342 ? 118.06000 130.51100 130.52700 1.000 13.33000 342 ALA B O 1
ATOM 10883 N N . PHE B 2 343 ? 116.89100 131.62700 128.96600 1.000 18.35000 343 PHE B N 1
ATOM 10884 C CA . PHE B 2 343 ? 117.84600 131.31100 127.91300 1.000 18.35000 343 PHE B CA 1
ATOM 10885 C C . PHE B 2 343 ? 118.09100 132.54800 127.07200 1.000 18.35000 343 PHE B C 1
ATOM 10886 O O . PHE B 2 343 ? 117.16300 133.30500 126.78500 1.000 18.35000 343 PHE B O 1
ATOM 10894 N N . VAL B 2 344 ? 119.34100 132.74600 126.67400 1.000 18.36000 344 VAL B N 1
ATOM 10895 C CA . VAL B 2 344 ? 119.77200 133.98300 126.04400 1.000 18.36000 344 VAL B CA 1
ATOM 10896 C C . VAL B 2 344 ? 120.56900 133.64200 124.79600 1.000 18.36000 344 VAL B C 1
ATOM 10897 O O . VAL B 2 344 ? 121.41700 132.74800 124.82200 1.000 18.36000 344 VAL B O 1
ATOM 10901 N N . ILE B 2 345 ? 120.27200 134.33400 123.70200 1.000 13.82000 345 ILE B N 1
ATOM 10902 C CA . ILE B 2 345 ? 120.95500 134.16600 122.42600 1.000 13.82000 345 ILE B CA 1
ATOM 10903 C C . ILE B 2 345 ? 121.80900 135.40200 122.20400 1.000 13.82000 345 ILE B C 1
ATOM 10904 O O . ILE B 2 345 ? 121.28700 136.46900 121.86500 1.000 13.82000 345 ILE B O 1
ATOM 10909 N N . THR B 2 346 ? 123.11500 135.27200 122.37600 1.000 16.33000 346 THR B N 1
ATOM 10910 C CA . THR B 2 346 ? 124.01300 136.40400 122.23500 1.000 16.33000 346 THR B CA 1
ATOM 10911 C C . THR B 2 346 ? 124.85200 136.26000 120.97700 1.000 16.33000 346 THR B C 1
ATOM 10912 O O . THR B 2 346 ? 125.17600 135.15000 120.55300 1.000 16.33000 346 THR B O 1
ATOM 10916 N N . THR B 2 347 ? 125.19400 137.39700 120.38400 1.000 18.51000 347 THR B N 1
ATOM 10917 C CA . THR B 2 347 ? 126.29800 137.49200 119.44800 1.000 18.51000 347 THR B CA 1
ATOM 10918 C C . THR B 2 347 ? 127.44100 138.23100 120.13100 1.000 18.51000 347 THR B C 1
ATOM 10919 O O . THR B 2 347 ? 127.22500 139.02600 121.04600 1.000 18.51000 347 THR B O 1
ATOM 10923 N N . LEU B 2 348 ? 128.65800 137.95900 119.69300 1.000 14.05000 348 LEU B N 1
ATOM 10924 C CA . LEU B 2 348 ? 129.83700 138.36100 120.43800 1.000 14.05000 348 LEU B CA 1
ATOM 10925 C C . LEU B 2 348 ? 130.46000 139.63600 119.88500 1.000 14.05000 348 LEU B C 1
ATOM 10926 O O . LEU B 2 348 ? 130.16600 140.08300 118.77800 1.000 14.05000 348 LEU B O 1
ATOM 10931 N N . SER B 2 349 ? 131.33800 140.22000 120.69700 1.000 13.03000 349 SER B N 1
ATOM 10932 C CA . SER B 2 349 ? 132.32200 141.20000 120.26200 1.000 13.03000 349 SER B CA 1
ATOM 10933 C C . SER B 2 349 ? 133.68400 140.72300 120.73600 1.000 13.03000 349 SER B C 1
ATOM 10934 O O . SER B 2 349 ? 133.80900 139.58600 121.19400 1.000 13.03000 349 SER B O 1
ATOM 10937 N N . THR B 2 350 ? 134.71200 141.55800 120.63200 1.000 11.83000 350 THR B N 1
ATOM 10938 C CA . THR B 2 350 ? 136.01200 141.17300 121.16200 1.000 11.83000 350 THR B CA 1
ATOM 10939 C C . THR B 2 350 ? 136.12000 141.39000 122.66200 1.000 11.83000 350 THR B C 1
ATOM 10940 O O . THR B 2 350 ? 137.02900 140.84000 123.29300 1.000 11.83000 350 THR B O 1
ATOM 10944 N N . MET B 2 351 ? 135.20900 142.17300 123.23900 1.000 16.86000 351 MET B N 1
ATOM 10945 C CA . MET B 2 351 ? 135.17100 142.38400 124.67900 1.000 16.86000 351 MET B CA 1
ATOM 10946 C C . MET B 2 351 ? 134.48400 141.22900 125.38700 1.000 16.86000 351 MET B C 1
ATOM 10947 O O . MET B 2 351 ? 134.91000 140.82000 126.47000 1.000 16.86000 351 MET B O 1
ATOM 10952 N N . GLY B 2 352 ? 133.44700 140.68600 124.78400 1.000 8.97000 352 GLY B N 1
ATOM 10953 C CA . GLY B 2 352 ? 132.64200 139.63600 125.36200 1.000 8.97000 352 GLY B CA 1
ATOM 10954 C C . GLY B 2 352 ? 131.21300 139.76800 124.85800 1.000 8.97000 352 GLY B C 1
ATOM 10955 O O . GLY B 2 352 ? 130.99400 139.96300 123.66300 1.000 8.97000 352 GLY B O 1
ATOM 10956 N N . SER B 2 353 ? 130.26700 139.67000 125.77300 1.000 12.88000 353 SER B N 1
ATOM 10957 C CA . SER B 2 353 ? 128.88100 139.95700 125.46300 1.000 12.88000 353 SER B CA 1
ATOM 10958 C C . SER B 2 353 ? 128.52400 141.33800 125.99800 1.000 12.88000 353 SER B C 1
ATOM 10959 O O . SER B 2 353 ? 129.37900 142.07400 126.48900 1.000 12.88000 353 SER B O 1
ATOM 10962 N N . ARG B 2 354 ? 127.25100 141.70100 125.91300 1.000 17.57000 354 ARG B N 1
ATOM 10963 C CA . ARG B 2 354 ? 126.84200 143.06700 126.22100 1.000 17.57000 354 ARG B CA 1
ATOM 10964 C C . ARG B 2 354 ? 127.04800 143.35300 127.70000 1.000 17.57000 354 ARG B C 1
ATOM 10965 O O . ARG B 2 354 ? 126.30100 142.85800 128.54800 1.000 17.57000 354 ARG B O 1
ATOM 10973 N N . ASN B 2 355 ? 128.06800 144.14700 128.00900 1.000 15.84000 355 ASN B N 1
ATOM 10974 C CA . ASN B 2 355 ? 128.25000 144.74000 129.33000 1.000 15.84000 355 ASN B CA 1
ATOM 10975 C C . ASN B 2 355 ? 128.40300 146.23700 129.12500 1.000 15.84000 355 ASN B C 1
ATOM 10976 O O . ASN B 2 355 ? 129.46300 146.70700 128.70900 1.000 15.84000 355 ASN B O 1
ATOM 10981 N N . ILE B 2 356 ? 127.34400 146.98900 129.41500 1.000 19.48000 356 ILE B N 1
ATOM 10982 C CA . ILE B 2 356 ? 127.40500 148.43500 129.27900 1.000 19.48000 356 ILE B CA 1
ATOM 10983 C C . ILE B 2 356 ? 128.30200 149.07800 130.32300 1.000 19.48000 356 ILE B C 1
ATOM 10984 O O . ILE B 2 356 ? 128.63000 150.26000 130.19700 1.000 19.48000 356 ILE B O 1
ATOM 10989 N N . TRP B 2 357 ? 128.71900 148.32400 131.34300 1.000 17.88000 357 TRP B N 1
ATOM 10990 C CA . TRP B 2 357 ? 129.37700 148.83800 132.54000 1.000 17.88000 357 TRP B CA 1
ATOM 10991 C C . TRP B 2 357 ? 130.87400 149.10500 132.42600 1.000 17.88000 357 TRP B C 1
ATOM 10992 O O . TRP B 2 357 ? 131.34400 150.06900 133.03300 1.000 17.88000 357 TRP B O 1
ATOM 11003 N N . PRO B 2 358 ? 131.67500 148.28300 131.74700 1.000 17.28000 358 PRO B N 1
ATOM 11004 C CA . PRO B 2 358 ? 133.07300 148.68600 131.54000 1.000 17.28000 358 PRO B CA 1
ATOM 11005 C C . PRO B 2 358 ? 133.21300 150.04200 130.87900 1.000 17.28000 358 PRO B C 1
ATOM 11006 O O . PRO B 2 358 ? 134.05300 150.85000 131.29100 1.000 17.28000 358 PRO B O 1
ATOM 11010 N N . GLY B 2 359 ? 132.40200 150.31800 129.86100 1.000 29.82000 359 GLY B N 1
ATOM 11011 C CA . GLY B 2 359 ? 132.46300 151.61500 129.21700 1.000 29.82000 359 GLY B CA 1
ATOM 11012 C C . GLY B 2 359 ? 132.14200 152.74600 130.16900 1.000 29.82000 359 GLY B C 1
ATOM 11013 O O . GLY B 2 359 ? 132.86400 153.73600 130.23400 1.000 29.82000 359 GLY B O 1
ATOM 11014 N N . ILE B 2 360 ? 131.06400 152.60400 130.93900 1.000 29.82000 360 ILE B N 1
ATOM 11015 C CA . ILE B 2 360 ? 130.66800 153.68600 131.83200 1.000 29.82000 360 ILE B CA 1
ATOM 11016 C C . ILE B 2 360 ? 131.65600 153.84700 132.97700 1.000 29.82000 360 ILE B C 1
ATOM 11017 O O . ILE B 2 360 ? 131.89800 154.96400 133.43200 1.000 29.82000 360 ILE B O 1
ATOM 11022 N N . ILE B 2 361 ? 132.26900 152.76300 133.44600 1.000 16.94000 361 ILE B N 1
ATOM 11023 C CA . ILE B 2 361 ? 133.26400 152.88300 134.50900 1.000 16.94000 361 ILE B CA 1
ATOM 11024 C C . ILE B 2 361 ? 134.51100 153.59000 133.99800 1.000 16.94000 361 ILE B C 1
ATOM 11025 O O . ILE B 2 361 ? 135.04000 154.49800 134.65000 1.000 16.94000 361 ILE B O 1
ATOM 11030 N N . PHE B 2 362 ? 135.01400 153.17300 132.83400 1.000 19.47000 362 PHE B N 1
ATOM 11031 C CA . PHE B 2 362 ? 136.14100 153.87600 132.23500 1.000 19.47000 362 PHE B CA 1
ATOM 11032 C C . PHE B 2 362 ? 135.80500 155.33800 131.99400 1.000 19.47000 362 PHE B C 1
ATOM 11033 O O . PHE B 2 362 ? 136.64400 156.21300 132.20800 1.000 19.47000 362 PHE B O 1
ATOM 11041 N N . LEU B 2 363 ? 134.57500 155.62900 131.57400 1.000 13.77000 363 LEU B N 1
ATOM 11042 C CA . LEU B 2 363 ? 134.21500 157.01200 131.29500 1.000 13.77000 363 LEU B CA 1
ATOM 11043 C C . LEU B 2 363 ? 134.05400 157.82100 132.56800 1.000 13.77000 363 LEU B C 1
ATOM 11044 O O . LEU B 2 363 ? 134.34600 159.01300 132.57000 1.000 13.77000 363 LEU B O 1
ATOM 11049 N N . ILE B 2 364 ? 133.62300 157.20400 133.66300 1.000 10.99000 364 ILE B N 1
ATOM 11050 C CA . ILE B 2 364 ? 133.52200 157.93400 134.92200 1.000 10.99000 364 ILE B CA 1
ATOM 11051 C C . ILE B 2 364 ? 134.90700 158.23400 135.47600 1.000 10.99000 364 ILE B C 1
ATOM 11052 O O . ILE B 2 364 ? 135.17700 159.34700 135.93900 1.000 10.99000 364 ILE B O 1
ATOM 11057 N N . VAL B 2 365 ? 135.80900 157.25300 135.43700 1.000 14.34000 365 VAL B N 1
ATOM 11058 C CA . VAL B 2 365 ? 137.17000 157.51600 135.89700 1.000 14.34000 365 VAL B CA 1
ATOM 11059 C C . VAL B 2 365 ? 137.83400 158.57200 135.02100 1.000 14.34000 365 VAL B C 1
ATOM 11060 O O . VAL B 2 365 ? 138.50600 159.48000 135.52200 1.000 14.34000 365 VAL B O 1
ATOM 11064 N N . GLY B 2 366 ? 137.63800 158.49200 133.70500 1.000 15.74000 366 GLY B N 1
ATOM 11065 C CA . GLY B 2 366 ? 138.20400 159.49800 132.82800 1.000 15.74000 366 GLY B CA 1
ATOM 11066 C C . GLY B 2 366 ? 137.58700 160.86400 133.04000 1.000 15.74000 366 GLY B C 1
ATOM 11067 O O . GLY B 2 366 ? 138.28000 161.87800 132.99300 1.000 15.74000 366 GLY B O 1
ATOM 11068 N N . GLY B 2 367 ? 136.28500 160.91200 133.31000 1.000 16.97000 367 GLY B N 1
ATOM 11069 C CA . GLY B 2 367 ? 135.63300 162.19000 133.52400 1.000 16.97000 367 GLY B CA 1
ATOM 11070 C C . GLY B 2 367 ? 136.06500 162.85400 134.81100 1.000 16.97000 367 GLY B C 1
ATOM 11071 O O . GLY B 2 367 ? 136.23900 164.07200 134.85800 1.000 16.97000 367 GLY B O 1
ATOM 11072 N N . ILE B 2 368 ? 136.25500 162.07400 135.87400 1.000 15.92000 368 ILE B N 1
ATOM 11073 C CA . ILE B 2 368 ? 136.72200 162.69900 137.10400 1.000 15.92000 368 ILE B CA 1
ATOM 11074 C C . ILE B 2 368 ? 138.20200 163.04300 137.01000 1.000 15.92000 368 ILE B C 1
ATOM 11075 O O . ILE B 2 368 ? 138.64000 164.03000 137.60200 1.000 15.92000 368 ILE B O 1
ATOM 11080 N N . CYS B 2 369 ? 138.99800 162.28200 136.25600 1.000 16.86000 369 CYS B N 1
ATOM 11081 C CA . CYS B 2 369 ? 140.35600 162.74300 135.99600 1.000 16.86000 369 CYS B CA 1
ATOM 11082 C C . CYS B 2 369 ? 140.35100 164.03600 135.20500 1.000 16.86000 369 CYS B C 1
ATOM 11083 O O . CYS B 2 369 ? 141.20100 164.89400 135.43000 1.000 16.86000 369 CYS B O 1
ATOM 11086 N N . LEU B 2 370 ? 139.39000 164.21400 134.30100 1.000 15.26000 370 LEU B N 1
ATOM 11087 C CA . LEU B 2 370 ? 139.31600 165.46300 133.55100 1.000 15.26000 370 LEU B CA 1
ATOM 11088 C C . LEU B 2 370 ? 138.87600 166.62000 134.43600 1.000 15.26000 370 LEU B C 1
ATOM 11089 O O . LEU B 2 370 ? 139.39100 167.73400 134.30800 1.000 15.26000 370 LEU B O 1
ATOM 11094 N N . VAL B 2 371 ? 137.92500 166.38100 135.33600 1.000 13.61000 371 VAL B N 1
ATOM 11095 C CA . VAL B 2 371 ? 137.50100 167.43100 136.25400 1.000 13.61000 371 VAL B CA 1
ATOM 11096 C C . VAL B 2 371 ? 138.63600 167.81800 137.19100 1.000 13.61000 371 VAL B C 1
ATOM 11097 O O . VAL B 2 371 ? 138.87900 169.00400 137.43200 1.000 13.61000 371 VAL B O 1
ATOM 11101 N N . LEU B 2 372 ? 139.35400 166.83400 137.73300 1.000 14.96000 372 LEU B N 1
ATOM 11102 C CA . LEU B 2 372 ? 140.49500 167.15300 138.58200 1.000 14.96000 372 LEU B CA 1
ATOM 11103 C C . LEU B 2 372 ? 141.60600 167.83000 137.79800 1.000 14.96000 372 LEU B C 1
ATOM 11104 O O . LEU B 2 372 ? 142.29600 168.69600 138.33700 1.000 14.96000 372 LEU B O 1
ATOM 11109 N N . ASP B 2 373 ? 141.79600 167.45800 136.53300 1.000 14.50000 373 ASP B N 1
ATOM 11110 C CA . ASP B 2 373 ? 142.79000 168.12500 135.70600 1.000 14.50000 373 ASP B CA 1
ATOM 11111 C C . ASP B 2 373 ? 142.41500 169.57700 135.48000 1.000 14.50000 373 ASP B C 1
ATOM 11112 O O . ASP B 2 373 ? 143.27300 170.46000 135.54300 1.000 14.50000 373 ASP B O 1
ATOM 11117 N N . ILE B 2 374 ? 141.13900 169.84600 135.21700 1.000 16.29000 374 ILE B N 1
ATOM 11118 C CA . ILE B 2 374 ? 140.69500 171.22900 135.09600 1.000 16.29000 374 ILE B CA 1
ATOM 11119 C C . ILE B 2 374 ? 140.94900 171.97800 136.39400 1.000 16.29000 374 ILE B C 1
ATOM 11120 O O . ILE B 2 374 ? 141.52000 173.07300 136.39300 1.000 16.29000 374 ILE B O 1
ATOM 11125 N N . TYR B 2 375 ? 140.54600 171.39200 137.52200 1.000 18.31000 375 TYR B N 1
ATOM 11126 C CA . TYR B 2 375 ? 140.74000 172.06100 138.80400 1.000 18.31000 375 TYR B CA 1
ATOM 11127 C C . TYR B 2 375 ? 142.20800 172.37000 139.05100 1.000 18.31000 375 TYR B C 1
ATOM 11128 O O . TYR B 2 375 ? 142.54900 173.47400 139.48100 1.000 18.31000 375 TYR B O 1
ATOM 11137 N N . PHE B 2 376 ? 143.09500 171.42100 138.77500 1.000 17.36000 376 PHE B N 1
ATOM 11138 C CA . PHE B 2 376 ? 144.50300 171.63900 139.07700 1.000 17.36000 376 PHE B CA 1
ATOM 11139 C C . PHE B 2 376 ? 145.12300 172.65300 138.13000 1.000 17.36000 376 PHE B C 1
ATOM 11140 O O . PHE B 2 376 ? 145.73400 173.62400 138.58100 1.000 17.36000 376 PHE B O 1
ATOM 11148 N N . ILE B 2 377 ? 144.97600 172.46300 136.81400 1.000 19.90000 377 ILE B N 1
ATOM 11149 C CA . ILE B 2 377 ? 145.54800 173.43500 135.88600 1.000 19.90000 377 ILE B CA 1
ATOM 11150 C C . ILE B 2 377 ? 145.03200 174.83100 136.20500 1.000 19.90000 377 ILE B C 1
ATOM 11151 O O . ILE B 2 377 ? 145.81500 175.77700 136.35700 1.000 19.90000 377 ILE B O 1
ATOM 11156 N N . LEU B 2 378 ? 143.72600 174.96500 136.40600 1.000 24.01000 378 LEU B N 1
ATOM 11157 C CA . LEU B 2 378 ? 143.12500 176.24700 136.70600 1.000 24.01000 378 LEU B CA 1
ATOM 11158 C C . LEU B 2 378 ? 143.68500 176.82800 137.99500 1.000 24.01000 378 LEU B C 1
ATOM 11159 O O . LEU B 2 378 ? 144.37500 177.84800 137.95100 1.000 24.01000 378 LEU B O 1
ATOM 11164 N N . SER B 2 379 ? 143.43700 176.18500 139.13700 1.000 24.05000 379 SER B N 1
ATOM 11165 C CA . SER B 2 379 ? 143.89400 176.73300 140.40900 1.000 24.05000 379 SER B CA 1
ATOM 11166 C C . SER B 2 379 ? 145.39400 176.97900 140.39800 1.000 24.05000 379 SER B C 1
ATOM 11167 O O . SER B 2 379 ? 145.84900 178.12300 140.47300 1.000 24.05000 379 SER B O 1
ATOM 11170 N N . PHE B 2 380 ? 146.17900 175.91600 140.26300 1.000 22.82000 380 PHE B N 1
ATOM 11171 C CA . PHE B 2 380 ? 147.62500 176.01300 140.38200 1.000 22.82000 380 PHE B CA 1
ATOM 11172 C C . PHE B 2 380 ? 148.24800 176.83700 139.25700 1.000 22.82000 380 PHE B C 1
ATOM 11173 O O . PHE B 2 380 ? 149.46800 177.00900 139.22600 1.000 22.82000 380 PHE B O 1
ATOM 11181 N N . PHE B 2 381 ? 147.43900 177.33900 138.32000 1.000 25.86000 381 PHE B N 1
ATOM 11182 C CA . PHE B 2 381 ? 147.94000 178.26000 137.31400 1.000 25.86000 381 PHE B CA 1
ATOM 11183 C C . PHE B 2 381 ? 147.27100 179.62200 137.32600 1.000 25.86000 381 PHE B C 1
ATOM 11184 O O . PHE B 2 381 ? 147.86100 180.57700 136.81200 1.000 25.86000 381 PHE B O 1
ATOM 11192 N N . ILE B 2 382 ? 146.06400 179.74200 137.87100 1.000 32.44000 382 ILE B N 1
ATOM 11193 C CA . ILE B 2 382 ? 145.29400 180.97400 137.74700 1.000 32.44000 382 ILE B CA 1
ATOM 11194 C C . ILE B 2 382 ? 144.89700 181.49500 139.12300 1.000 32.44000 382 ILE B C 1
ATOM 11195 O O . ILE B 2 382 ? 144.68500 182.69700 139.30700 1.000 32.44000 382 ILE B O 1
ATOM 11200 N N . TRP B 2 383 ? 144.79900 180.60500 140.10000 1.000 41.65000 383 TRP B N 1
ATOM 11201 C CA . TRP B 2 383 ? 144.34700 180.96200 141.44100 1.000 41.65000 383 TRP B CA 1
ATOM 11202 C C . TRP B 2 383 ? 145.42700 180.58100 142.44900 1.000 41.65000 383 TRP B C 1
ATOM 11203 O O . TRP B 2 383 ? 145.55600 179.40900 142.81400 1.000 41.65000 383 TRP B O 1
ATOM 11214 N N . ARG B 2 384 ? 146.17900 181.57400 142.91800 1.000 45.15000 384 ARG B N 1
ATOM 11215 C CA . ARG B 2 384 ? 147.11700 181.39100 144.02000 1.000 45.15000 384 ARG B CA 1
ATOM 11216 C C . ARG B 2 384 ? 148.14600 180.31500 143.70400 1.000 45.15000 384 ARG B C 1
ATOM 11217 O O . ARG B 2 384 ? 148.09600 179.22500 144.28600 1.000 45.15000 384 ARG B O 1
ATOM 11225 N N . PRO B 2 385 ? 149.07700 180.57200 142.78400 1.000 44.47000 385 PRO B N 1
ATOM 11226 C CA . PRO B 2 385 ? 150.10200 179.56400 142.47300 1.000 44.47000 385 PRO B CA 1
ATOM 11227 C C . PRO B 2 385 ? 150.90400 179.08900 143.67400 1.000 44.47000 385 PRO B C 1
ATOM 11228 O O . PRO B 2 385 ? 151.47100 177.99200 143.60400 1.000 44.47000 385 PRO B O 1
ATOM 11232 N N . ARG B 2 386 ? 150.96800 179.85900 144.76900 1.000 36.23000 386 ARG B N 1
ATOM 11233 C CA . ARG B 2 386 ? 151.68400 179.45100 145.98100 1.000 36.23000 386 ARG B CA 1
ATOM 11234 C C . ARG B 2 386 ? 153.16100 179.18500 145.66700 1.000 36.23000 386 ARG B C 1
ATOM 11235 O O . ARG B 2 386 ? 153.61000 178.04900 145.54900 1.000 36.23000 386 ARG B O 1
ATOM 11243 N N . LYS B 2 387 ? 153.87600 180.28700 145.43300 1.000 41.33000 387 LYS B N 1
ATOM 11244 C CA . LYS B 2 387 ? 155.26100 180.26700 144.96700 1.000 41.33000 387 LYS B CA 1
ATOM 11245 C C . LYS B 2 387 ? 156.06100 179.10400 145.54000 1.000 41.33000 387 LYS B C 1
ATOM 11246 O O . LYS B 2 387 ? 156.05300 178.87100 146.75200 1.000 41.33000 387 LYS B O 1
ATOM 11252 N N . LEU B 2 388 ? 156.74500 178.37100 144.66400 1.000 39.20000 388 LEU B N 1
ATOM 11253 C CA . LEU B 2 388 ? 157.30500 177.07300 145.01600 1.000 39.20000 388 LEU B CA 1
ATOM 11254 C C . LEU B 2 388 ? 158.36000 177.18400 146.10400 1.000 39.20000 388 LEU B C 1
ATOM 11255 O O . LEU B 2 388 ? 159.21700 178.07000 146.07700 1.000 39.20000 388 LEU B O 1
ATOM 11260 N N . GLY B 2 389 ? 158.30100 176.26100 147.05900 1.000 32.53000 389 GLY B N 1
ATOM 11261 C CA . GLY B 2 389 ? 159.30500 176.18400 148.10000 1.000 32.53000 389 GLY B CA 1
ATOM 11262 C C . GLY B 2 389 ? 159.44400 177.42300 148.94800 1.000 32.53000 389 GLY B C 1
ATOM 11263 O O . GLY B 2 389 ? 160.44700 177.56800 149.64900 1.000 32.53000 389 GLY B O 1
ATOM 11264 N N . ASP B 2 390 ? 158.46000 178.31800 148.91900 1.000 38.35000 390 ASP B N 1
ATOM 11265 C CA . ASP B 2 390 ? 158.60500 179.60200 149.58000 1.000 38.35000 390 ASP B CA 1
ATOM 11266 C C . ASP B 2 390 ? 158.74500 179.41900 151.08800 1.000 38.35000 390 ASP B C 1
ATOM 11267 O O . ASP B 2 390 ? 158.15000 178.51200 151.67000 1.000 38.35000 390 ASP B O 1
ATOM 11272 N N . PRO B 2 391 ? 159.54300 180.25000 151.73600 1.000 42.62000 391 PRO B N 1
ATOM 11273 C CA . PRO B 2 391 ? 159.78800 180.09800 153.17600 1.000 42.62000 391 PRO B CA 1
ATOM 11274 C C . PRO B 2 391 ? 158.79500 180.88100 154.03100 1.000 42.62000 391 PRO B C 1
ATOM 11275 O O . PRO B 2 391 ? 159.15600 181.80600 154.76000 1.000 42.62000 391 PRO B O 1
ATOM 11279 N N . SER B 2 392 ? 157.52500 180.51500 153.93700 1.000 46.17000 392 SER B N 1
ATOM 11280 C CA . SER B 2 392 ? 156.51800 181.10800 154.80000 1.000 46.17000 392 SER B CA 1
ATOM 11281 C C . SER B 2 392 ? 155.52100 180.09500 155.33300 1.000 46.17000 392 SER B C 1
ATOM 11282 O O . SER B 2 392 ? 154.65700 180.47100 156.13000 1.000 46.17000 392 SER B O 1
ATOM 11285 N N . TYR B 2 393 ? 155.60500 178.83400 154.92100 1.000 39.96000 393 TYR B N 1
ATOM 11286 C CA . TYR B 2 393 ? 154.78200 177.76800 155.46800 1.000 39.96000 393 TYR B CA 1
ATOM 11287 C C . TYR B 2 393 ? 155.60700 176.78700 156.28300 1.000 39.96000 393 TYR B C 1
ATOM 11288 O O . TYR B 2 393 ? 155.13200 175.68800 156.58300 1.000 39.96000 393 TYR B O 1
ATOM 11297 N N . LEU B 2 394 ? 156.82700 177.15800 156.64900 1.000 36.23000 394 LEU B N 1
ATOM 11298 C CA . LEU B 2 394 ? 157.78700 176.22100 157.20100 1.000 36.23000 394 LEU B CA 1
ATOM 11299 C C . LEU B 2 394 ? 157.60200 175.97100 158.69000 1.000 36.23000 394 LEU B C 1
ATOM 11300 O O . LEU B 2 394 ? 158.41800 175.26600 159.28700 1.000 36.23000 394 LEU B O 1
ATOM 11305 N N . SER B 2 395 ? 156.57900 176.55200 159.31100 1.000 41.62000 395 SER B N 1
ATOM 11306 C CA . SER B 2 395 ? 156.18700 176.22100 160.68100 1.000 41.62000 395 SER B CA 1
ATOM 11307 C C . SER B 2 395 ? 157.22700 176.64200 161.71100 1.000 41.62000 395 SER B C 1
ATOM 11308 O O . SER B 2 395 ? 156.99900 176.50200 162.91600 1.000 41.62000 395 SER B O 1
ATOM 11311 N N . TRP B 2 396 ? 158.37400 177.13700 161.25900 1.000 35.92000 396 TRP B N 1
ATOM 11312 C CA . TRP B 2 396 ? 159.32600 177.78700 162.13800 1.000 35.92000 396 TRP B CA 1
ATOM 11313 C C . TRP B 2 396 ? 159.66200 179.18700 161.65400 1.000 35.92000 396 TRP B C 1
ATOM 11314 O O . TRP B 2 396 ? 160.43900 179.88800 162.31000 1.000 35.92000 396 TRP B O 1
ATOM 11325 N N . ASN B 2 397 ? 159.10200 179.60600 160.52100 1.000 50.39000 397 ASN B N 1
ATOM 11326 C CA . ASN B 2 397 ? 159.04400 181.00300 160.12100 1.000 50.39000 397 ASN B CA 1
ATOM 11327 C C . ASN B 2 397 ? 157.72000 181.64300 160.50800 1.000 50.39000 397 ASN B C 1
ATOM 11328 O O . ASN B 2 397 ? 157.29800 182.61700 159.87800 1.000 50.39000 397 ASN B O 1
ATOM 11333 N N . GLN B 2 398 ? 157.05100 181.10000 161.51900 1.000 62.87000 398 GLN B N 1
ATOM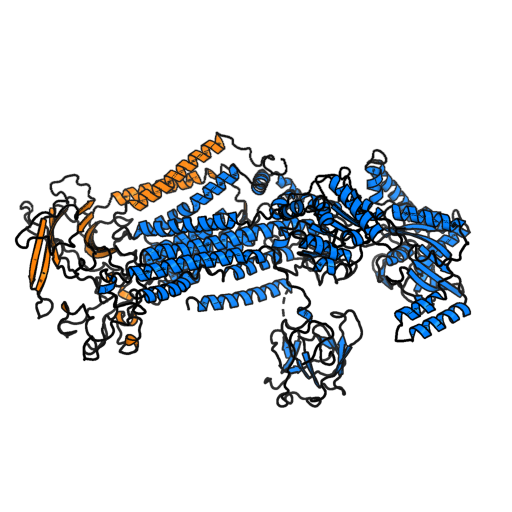 11334 C CA . GLN B 2 398 ? 155.79000 181.64300 161.99700 1.000 62.87000 398 GLN B CA 1
ATOM 11335 C C . GLN B 2 398 ? 155.75700 181.67800 163.52000 1.000 62.87000 398 GLN B C 1
ATOM 11336 O O . GLN B 2 398 ? 154.70300 181.50400 164.13200 1.000 62.87000 398 GLN B O 1
#

Radius of gyration: 45.43 Å; Cα contacts (8 Å, |Δi|>4): 2723; chains: 2; bounding box: 127×100×110 Å

B-factor: mean 42.88, std 24.62, range [7.09, 98.86]